Protein AF-0000000066693592 (afdb_homodimer)

Organism: Arabidopsis thaliana (NCBI:txid3702)

Structure (mmCIF, N/CA/C/O backbone):
data_AF-0000000066693592-model_v1
#
loop_
_entity.id
_entity.type
_entity.pdbx_description
1 polymer 'indole-3-acetaldehyde oxidase'
#
loop_
_atom_site.group_PDB
_atom_site.id
_atom_site.type_symbol
_atom_site.label_atom_id
_atom_site.label_alt_id
_atom_site.label_comp_id
_atom_site.label_asym_id
_atom_site.label_entity_id
_atom_site.label_seq_id
_atom_site.pdbx_PDB_ins_code
_atom_site.Cartn_x
_atom_site.Cartn_y
_atom_site.Cartn_z
_atom_site.occupancy
_atom_site.B_iso_or_equiv
_atom_site.auth_seq_id
_atom_site.auth_comp_id
_atom_site.auth_asym_id
_atom_site.auth_atom_id
_atom_site.pdbx_PDB_model_num
ATOM 1 N N . MET A 1 1 ? 8.555 -18.344 -22.406 1 82.5 1 MET A N 1
ATOM 2 C CA . MET A 1 1 ? 7.887 -18.797 -23.625 1 82.5 1 MET A CA 1
ATOM 3 C C . MET A 1 1 ? 7.973 -17.734 -24.703 1 82.5 1 MET A C 1
ATOM 5 O O . MET A 1 1 ? 8.367 -18.031 -25.844 1 82.5 1 MET A O 1
ATOM 9 N N . CYS A 1 2 ? 7.641 -16.484 -24.297 1 84.75 2 CYS A N 1
ATOM 10 C CA . CYS A 1 2 ? 7.695 -15.391 -25.266 1 84.75 2 CYS A CA 1
ATOM 11 C C . CYS A 1 2 ? 9.117 -15.195 -25.781 1 84.75 2 CYS A C 1
ATOM 13 O O . CYS A 1 2 ? 9.32 -15.031 -26.984 1 84.75 2 CYS A O 1
ATOM 15 N N . ILE A 1 3 ? 10.094 -15.344 -24.938 1 83.5 3 ILE A N 1
ATOM 16 C CA . ILE A 1 3 ? 11.477 -15.133 -25.328 1 83.5 3 ILE A CA 1
ATOM 17 C C . ILE A 1 3 ? 11.945 -16.297 -26.188 1 83.5 3 ILE A C 1
ATOM 19 O O . ILE A 1 3 ? 12.727 -16.125 -27.125 1 83.5 3 ILE A O 1
ATOM 23 N N . SER A 1 4 ? 11.461 -17.516 -25.844 1 84.12 4 SER A N 1
ATOM 24 C CA . SER A 1 4 ? 11.789 -18.688 -26.656 1 84.12 4 SER A CA 1
ATOM 25 C C . SER A 1 4 ? 11.25 -18.531 -28.078 1 84.12 4 SER A C 1
ATOM 27 O O . SER A 1 4 ? 11.945 -18.844 -29.047 1 84.12 4 SER A O 1
ATOM 29 N N . LEU A 1 5 ? 10.016 -18.109 -28.203 1 84.94 5 LEU A N 1
ATOM 30 C CA . LEU A 1 5 ? 9.422 -17.875 -29.516 1 84.94 5 LEU A CA 1
ATOM 31 C C . LEU A 1 5 ? 10.156 -16.766 -30.25 1 84.94 5 LEU A C 1
ATOM 33 O O . LEU A 1 5 ? 10.43 -16.891 -31.453 1 84.94 5 LEU A O 1
ATOM 37 N N . TYR A 1 6 ? 10.406 -15.695 -29.531 1 86.44 6 TYR A N 1
ATOM 38 C CA . TYR A 1 6 ? 11.125 -14.578 -30.125 1 86.44 6 TYR A CA 1
ATOM 39 C C . TYR A 1 6 ? 12.469 -15.039 -30.688 1 86.44 6 TYR A C 1
ATOM 41 O O . TYR A 1 6 ? 12.836 -14.664 -31.812 1 86.44 6 TYR A O 1
ATOM 49 N N . SER A 1 7 ? 13.211 -15.836 -29.906 1 84.19 7 SER A N 1
ATOM 50 C CA . SER A 1 7 ? 14.516 -16.344 -30.328 1 84.19 7 SER A CA 1
ATOM 51 C C . SER A 1 7 ? 14.391 -17.219 -31.562 1 84.19 7 SER A C 1
ATOM 53 O O . SER A 1 7 ? 15.234 -17.172 -32.469 1 84.19 7 SER A O 1
ATOM 55 N N . SER A 1 8 ? 13.414 -18.078 -31.578 1 85.38 8 SER A N 1
ATOM 56 C CA . SER A 1 8 ? 13.211 -18.969 -32.719 1 85.38 8 SER A CA 1
ATOM 57 C C . SER A 1 8 ? 12.883 -18.188 -34 1 85.38 8 SER A C 1
ATOM 59 O O . SER A 1 8 ? 13.359 -18.531 -35.062 1 85.38 8 SER A O 1
ATOM 61 N N . LEU A 1 9 ? 12.086 -17.156 -33.844 1 86.81 9 LEU A N 1
ATOM 62 C CA . LEU A 1 9 ? 11.734 -16.312 -34.969 1 86.81 9 LEU A CA 1
ATOM 63 C C . LEU A 1 9 ? 12.945 -15.523 -35.469 1 86.81 9 LEU A C 1
ATOM 65 O O . LEU A 1 9 ? 13.148 -15.383 -36.688 1 86.81 9 LEU A O 1
ATOM 69 N N . ALA A 1 10 ? 13.672 -15.016 -34.531 1 83.88 10 ALA A N 1
ATOM 70 C CA . ALA A 1 10 ? 14.883 -14.289 -34.875 1 83.88 10 ALA A CA 1
ATOM 71 C C . ALA A 1 10 ? 15.875 -15.188 -35.625 1 83.88 10 ALA A C 1
ATOM 73 O O . ALA A 1 10 ? 16.516 -14.758 -36.594 1 83.88 10 ALA A O 1
ATOM 74 N N . ASN A 1 11 ? 16.047 -16.422 -35.188 1 82.19 11 ASN A N 1
ATOM 75 C CA . ASN A 1 11 ? 16.953 -17.375 -35.812 1 82.19 11 ASN A CA 1
ATOM 76 C C . ASN A 1 11 ? 16.469 -17.766 -37.188 1 82.19 11 ASN A C 1
ATOM 78 O O . ASN A 1 11 ? 17.281 -18 -38.094 1 82.19 11 ASN A O 1
ATOM 82 N N . ALA A 1 12 ? 15.234 -17.938 -37.344 1 82.38 12 ALA A N 1
ATOM 83 C CA . ALA A 1 12 ? 14.672 -18.281 -38.656 1 82.38 12 ALA A CA 1
ATOM 84 C C . ALA A 1 12 ? 14.922 -17.172 -39.656 1 82.38 12 ALA A C 1
ATOM 86 O O . ALA A 1 12 ? 15.141 -17.438 -40.844 1 82.38 12 ALA A O 1
ATOM 87 N N . GLU A 1 13 ? 14.828 -16 -39.188 1 79 13 GLU A N 1
ATOM 88 C CA . GLU A 1 13 ? 15.055 -14.859 -40.031 1 79 13 GLU A CA 1
ATOM 89 C C . GLU A 1 13 ? 16.516 -14.766 -40.469 1 79 13 GLU A C 1
ATOM 91 O O . GLU A 1 13 ? 16.828 -14.312 -41.562 1 79 13 GLU A O 1
ATOM 96 N N . ASN A 1 14 ? 17.312 -15.016 -39.531 1 75.62 14 ASN A N 1
ATOM 97 C CA . ASN A 1 14 ? 18.734 -14.945 -39.844 1 75.62 14 ASN A CA 1
ATOM 98 C C . ASN A 1 14 ? 19.172 -16.062 -40.781 1 75.62 14 ASN A C 1
ATOM 100 O O . ASN A 1 14 ? 20.203 -15.961 -41.438 1 75.62 14 ASN A O 1
ATOM 104 N N . ASN A 1 15 ? 18.484 -17.156 -40.625 1 65.88 15 ASN A N 1
ATOM 105 C CA . ASN A 1 15 ? 18.812 -18.281 -41.5 1 65.88 15 ASN A CA 1
ATOM 106 C C . ASN A 1 15 ? 17.906 -18.312 -42.719 1 65.88 15 ASN A C 1
ATOM 108 O O . ASN A 1 15 ? 16.828 -18.891 -42.688 1 65.88 15 ASN A O 1
ATOM 112 N N . SER A 1 16 ? 18.078 -17.359 -43.688 1 57.38 16 SER A N 1
ATOM 113 C CA . SER A 1 16 ? 17.281 -17.047 -44.875 1 57.38 16 SER A CA 1
ATOM 114 C C . SER A 1 16 ? 16.766 -18.312 -45.531 1 57.38 16 SER A C 1
ATOM 116 O O . SER A 1 16 ? 15.852 -18.25 -46.375 1 57.38 16 SER A O 1
ATOM 118 N N . SER A 1 17 ? 17.406 -19.469 -45.406 1 55.12 17 SER A N 1
ATOM 119 C CA . SER A 1 17 ? 17.141 -20.625 -46.281 1 55.12 17 SER A CA 1
ATOM 120 C C . SER A 1 17 ? 16.062 -21.531 -45.656 1 55.12 17 SER A C 1
ATOM 122 O O . SER A 1 17 ? 15.594 -22.453 -46.312 1 55.12 17 SER A O 1
ATOM 124 N N . LYS A 1 18 ? 15.695 -21.266 -44.5 1 63.25 18 LYS A N 1
ATOM 125 C CA . LYS A 1 18 ? 14.734 -22.203 -43.938 1 63.25 18 LYS A CA 1
ATOM 126 C C . LYS A 1 18 ? 13.5 -21.484 -43.406 1 63.25 18 LYS A C 1
ATOM 128 O O . LYS A 1 18 ? 13.609 -20.516 -42.656 1 63.25 18 LYS A O 1
ATOM 133 N N . ASP A 1 19 ? 12.398 -21.797 -43.938 1 78.81 19 ASP A N 1
ATOM 134 C CA . ASP A 1 19 ? 11.102 -21.297 -43.469 1 78.81 19 ASP A CA 1
ATOM 135 C C . ASP A 1 19 ? 10.789 -21.797 -42.062 1 78.81 19 ASP A C 1
ATOM 137 O O . ASP A 1 19 ? 11.188 -22.906 -41.688 1 78.81 19 ASP A O 1
ATOM 141 N N . PHE A 1 20 ? 10.336 -20.906 -41.188 1 87.31 20 PHE A N 1
ATOM 142 C CA . PHE A 1 20 ? 9.844 -21.281 -39.844 1 87.31 20 PHE A CA 1
ATOM 143 C C . PHE A 1 20 ? 8.578 -22.125 -39.969 1 87.31 20 PHE A C 1
ATOM 145 O O . PHE A 1 20 ? 7.523 -21.625 -40.344 1 87.31 20 PHE A O 1
ATOM 152 N N . THR A 1 21 ? 8.664 -23.453 -39.688 1 88.31 21 THR A N 1
ATOM 153 C CA . THR A 1 21 ? 7.566 -24.406 -39.875 1 88.31 21 THR A CA 1
ATOM 154 C C . THR A 1 21 ? 6.793 -24.609 -38.562 1 88.31 21 THR A C 1
ATOM 156 O O . THR A 1 21 ? 7.234 -24.172 -37.5 1 88.31 21 THR A O 1
ATOM 159 N N . VAL A 1 22 ? 5.641 -25.234 -38.656 1 88.5 22 VAL A N 1
ATOM 160 C CA . VAL A 1 22 ? 4.801 -25.578 -37.5 1 88.5 22 VAL A CA 1
ATOM 161 C C . VAL A 1 22 ? 5.582 -26.469 -36.562 1 88.5 22 VAL A C 1
ATOM 163 O O . VAL A 1 22 ? 5.477 -26.312 -35.344 1 88.5 22 VAL A O 1
ATOM 166 N N . SER A 1 23 ? 6.309 -27.344 -37.031 1 83.06 23 SER A N 1
ATOM 167 C CA . SER A 1 23 ? 7.117 -28.234 -36.219 1 83.06 23 SER A CA 1
ATOM 168 C C . SER A 1 23 ? 8.148 -27.438 -35.406 1 83.06 23 SER A C 1
ATOM 170 O O . SER A 1 23 ? 8.375 -27.734 -34.219 1 83.06 23 SER A O 1
ATOM 172 N N . GLU A 1 24 ? 8.688 -26.531 -36.062 1 83.44 24 GLU A N 1
ATOM 173 C CA . GLU A 1 24 ? 9.664 -25.688 -35.375 1 83.44 24 GLU A CA 1
ATOM 174 C C . GLU A 1 24 ? 9 -24.844 -34.312 1 83.44 24 GLU A C 1
ATOM 176 O O . GLU A 1 24 ? 9.594 -24.594 -33.25 1 83.44 24 GLU A O 1
ATOM 181 N N . ALA A 1 25 ? 7.875 -24.359 -34.625 1 86.69 25 ALA A N 1
ATOM 182 C CA . ALA A 1 25 ? 7.121 -23.578 -33.656 1 86.69 25 ALA A CA 1
ATOM 183 C C . ALA A 1 25 ? 6.828 -24.391 -32.406 1 86.69 25 ALA A C 1
ATOM 185 O O . ALA A 1 25 ? 6.969 -23.875 -31.281 1 86.69 25 ALA A O 1
ATOM 186 N N . GLU A 1 26 ? 6.426 -25.562 -32.531 1 82.88 26 GLU A N 1
ATOM 187 C CA . GLU A 1 26 ? 6.125 -26.438 -31.406 1 82.88 26 GLU A CA 1
ATOM 188 C C . GLU A 1 26 ? 7.387 -26.75 -30.609 1 82.88 26 GLU A C 1
ATOM 190 O O . GLU A 1 26 ? 7.355 -26.781 -29.375 1 82.88 26 GLU A O 1
ATOM 195 N N . LYS A 1 27 ? 8.43 -26.969 -31.297 1 78.81 27 LYS A N 1
ATOM 196 C CA . LYS A 1 27 ? 9.695 -27.281 -30.656 1 78.81 27 LYS A CA 1
ATOM 197 C C . LYS A 1 27 ? 10.211 -26.109 -29.828 1 78.81 27 LYS A C 1
ATOM 199 O O . LYS A 1 27 ? 10.867 -26.297 -28.812 1 78.81 27 LYS A O 1
ATOM 204 N N . SER A 1 28 ? 9.875 -25 -30.344 1 81.56 28 SER A N 1
ATOM 205 C CA . SER A 1 28 ? 10.359 -23.797 -29.672 1 81.56 28 SER A CA 1
ATOM 206 C C . SER A 1 28 ? 9.82 -23.703 -28.25 1 81.56 28 SER A C 1
ATOM 208 O O . SER A 1 28 ? 10.453 -23.094 -27.391 1 81.56 28 SER A O 1
ATOM 210 N N . VAL A 1 29 ? 8.695 -24.328 -27.922 1 80.62 29 VAL A N 1
ATOM 211 C CA . VAL A 1 29 ? 8.102 -24.188 -26.594 1 80.62 29 VAL A CA 1
ATOM 212 C C . VAL A 1 29 ? 8.055 -25.547 -25.891 1 80.62 29 VAL A C 1
ATOM 214 O O . VAL A 1 29 ? 7.367 -25.719 -24.891 1 80.62 29 VAL A O 1
ATOM 217 N N . SER A 1 30 ? 8.695 -26.438 -26.422 1 74.31 30 SER A N 1
ATOM 218 C CA . SER A 1 30 ? 8.641 -27.797 -25.891 1 74.31 30 SER A CA 1
ATOM 219 C C . SER A 1 30 ? 9.195 -27.859 -24.469 1 74.31 30 SER A C 1
ATOM 221 O O . SER A 1 30 ? 8.82 -28.734 -23.688 1 74.31 30 SER A O 1
ATOM 223 N N . GLY A 1 31 ? 10.055 -27.031 -24.109 1 68.06 31 GLY A N 1
ATOM 224 C CA . GLY A 1 31 ? 10.633 -27.062 -22.781 1 68.06 31 GLY A CA 1
ATOM 225 C C . GLY A 1 31 ? 9.852 -26.234 -21.781 1 68.06 31 GLY A C 1
ATOM 226 O O . GLY A 1 31 ? 10.156 -26.25 -20.578 1 68.06 31 GLY A O 1
ATOM 227 N N . ASN A 1 32 ? 8.75 -25.734 -22.297 1 69 32 ASN A N 1
ATOM 228 C CA . ASN A 1 32 ? 7.977 -24.859 -21.406 1 69 32 ASN A CA 1
ATOM 229 C C . ASN A 1 32 ? 6.836 -25.625 -20.734 1 69 32 ASN A C 1
ATOM 231 O O . ASN A 1 32 ? 6.312 -26.594 -21.297 1 69 32 ASN A O 1
ATOM 235 N N . LEU A 1 33 ? 6.621 -25.281 -19.5 1 63.72 33 LEU A N 1
ATOM 236 C CA . LEU A 1 33 ? 5.637 -25.969 -18.672 1 63.72 33 LEU A CA 1
ATOM 237 C C . LEU A 1 33 ? 4.359 -25.156 -18.547 1 63.72 33 LEU A C 1
ATOM 239 O O . LEU A 1 33 ? 4.414 -23.922 -18.438 1 63.72 33 LEU A O 1
ATOM 243 N N . CYS A 1 34 ? 3.211 -25.719 -18.891 1 65.75 34 CYS A N 1
ATOM 244 C CA . CYS A 1 34 ? 1.953 -25.031 -18.609 1 65.75 34 CYS A CA 1
ATOM 245 C C . CYS A 1 34 ? 0.958 -25.969 -17.938 1 65.75 34 CYS A C 1
ATOM 247 O O . CYS A 1 34 ? 0.79 -27.109 -18.375 1 65.75 34 CYS A O 1
ATOM 249 N N . ARG A 1 35 ? 0.49 -25.578 -16.828 1 66.25 35 ARG A N 1
ATOM 250 C CA . ARG A 1 35 ? -0.396 -26.469 -16.078 1 66.25 35 ARG A CA 1
ATOM 251 C C . ARG A 1 35 ? -1.768 -25.828 -15.875 1 66.25 35 ARG A C 1
ATOM 253 O O . ARG A 1 35 ? -2.705 -26.484 -15.43 1 66.25 35 ARG A O 1
ATOM 260 N N . CYS A 1 36 ? -2.113 -24.594 -16.188 1 63 36 CYS A N 1
ATOM 261 C CA . CYS A 1 36 ? -3.363 -23.984 -15.75 1 63 36 CYS A CA 1
ATOM 262 C C . CYS A 1 36 ? -4.398 -24 -16.875 1 63 36 CYS A C 1
ATOM 264 O O . CYS A 1 36 ? -5.398 -24.719 -16.781 1 63 36 CYS A O 1
ATOM 266 N N . THR A 1 37 ? -4.23 -23.109 -17.844 1 59.53 37 THR A N 1
ATOM 267 C CA . THR A 1 37 ? -5.281 -22.875 -18.828 1 59.53 37 THR A CA 1
ATOM 268 C C . THR A 1 37 ? -4.887 -23.438 -20.188 1 59.53 37 THR A C 1
ATOM 270 O O . THR A 1 37 ? -5.434 -23.031 -21.203 1 59.53 37 THR A O 1
ATOM 273 N N . GLY A 1 38 ? -4.105 -24.438 -20.188 1 64.12 38 GLY A N 1
ATOM 274 C CA . GLY A 1 38 ? -3.832 -25.25 -21.359 1 64.12 38 GLY A CA 1
ATOM 275 C C . GLY A 1 38 ? -2.73 -24.688 -22.234 1 64.12 38 GLY A C 1
ATOM 276 O O . GLY A 1 38 ? -2.537 -23.469 -22.281 1 64.12 38 GLY A O 1
ATOM 277 N N . TYR A 1 39 ? -2.053 -25.375 -22.844 1 66.75 39 TYR A N 1
ATOM 278 C CA . TYR A 1 39 ? -0.919 -25.109 -23.719 1 66.75 39 TYR A CA 1
ATOM 279 C C . TYR A 1 39 ? -1.39 -24.672 -25.094 1 66.75 39 TYR A C 1
ATOM 281 O O . TYR A 1 39 ? -0.657 -24 -25.828 1 66.75 39 TYR A O 1
ATOM 289 N N . ARG A 1 40 ? -2.574 -24.906 -25.312 1 77.31 40 ARG A N 1
ATOM 290 C CA . ARG A 1 40 ? -2.98 -24.844 -26.703 1 77.31 40 ARG A CA 1
ATOM 291 C C . ARG A 1 40 ? -2.93 -23.422 -27.234 1 77.31 40 ARG A C 1
ATOM 293 O O . ARG A 1 40 ? -2.354 -23.156 -28.297 1 77.31 40 ARG A O 1
ATOM 300 N N . PRO A 1 41 ? -3.537 -22.531 -26.453 1 78.88 41 PRO A N 1
ATOM 301 C CA . PRO A 1 41 ? -3.469 -21.172 -26.984 1 78.88 41 PRO A CA 1
ATOM 302 C C . PRO A 1 41 ? -2.035 -20.672 -27.172 1 78.88 41 PRO A C 1
ATOM 304 O O . PRO A 1 41 ? -1.754 -19.922 -28.094 1 78.88 41 PRO A O 1
ATOM 307 N N . ILE A 1 42 ? -1.194 -21.125 -26.375 1 82.75 42 ILE A N 1
ATOM 308 C CA . ILE A 1 42 ? 0.204 -20.719 -26.469 1 82.75 42 ILE A CA 1
ATOM 309 C C . ILE A 1 42 ? 0.842 -21.344 -27.703 1 82.75 42 ILE A C 1
ATOM 311 O O . ILE A 1 42 ? 1.521 -20.656 -28.469 1 82.75 42 ILE A O 1
ATOM 315 N N . VAL A 1 43 ? 0.62 -22.594 -27.891 1 83.75 43 VAL A N 1
ATOM 316 C CA . VAL A 1 43 ? 1.186 -23.312 -29.031 1 83.75 43 VAL A CA 1
ATOM 317 C C . VAL A 1 43 ? 0.609 -22.75 -30.328 1 83.75 43 VAL A C 1
ATOM 319 O O . VAL A 1 43 ? 1.33 -22.609 -31.312 1 83.75 43 VAL A O 1
ATOM 322 N N . ASP A 1 44 ? -0.701 -22.516 -30.297 1 84.38 44 ASP A N 1
ATOM 323 C CA . ASP A 1 44 ? -1.354 -21.969 -31.469 1 84.38 44 ASP A CA 1
ATOM 324 C C . ASP A 1 44 ? -0.786 -20.594 -31.812 1 84.38 44 ASP A C 1
ATOM 326 O O . ASP A 1 44 ? -0.646 -20.25 -33 1 84.38 44 ASP A O 1
ATOM 330 N N . ALA A 1 45 ? -0.578 -19.828 -30.812 1 85.94 45 ALA A N 1
ATOM 331 C CA . ALA A 1 45 ? 0.046 -18.531 -31.047 1 85.94 45 ALA A CA 1
ATOM 332 C C . ALA A 1 45 ? 1.42 -18.688 -31.688 1 85.94 45 ALA A C 1
ATOM 334 O O . ALA A 1 45 ? 1.785 -17.922 -32.594 1 85.94 45 ALA A O 1
ATOM 335 N N . CYS A 1 46 ? 2.195 -19.641 -31.266 1 87 46 CYS A N 1
ATOM 336 C CA . CYS A 1 46 ? 3.502 -19.906 -31.859 1 87 46 CYS A CA 1
ATOM 337 C C . CYS A 1 46 ? 3.365 -20.359 -33.312 1 87 46 CYS A C 1
ATOM 339 O O . CYS A 1 46 ? 4.105 -19.906 -34.188 1 87 46 CYS A O 1
ATOM 341 N N . LYS A 1 47 ? 2.434 -21.203 -33.562 1 86.75 47 LYS A N 1
ATOM 342 C CA . LYS A 1 47 ? 2.199 -21.75 -34.906 1 86.75 47 LYS A CA 1
ATOM 343 C C . LYS A 1 47 ? 1.771 -20.641 -35.875 1 86.75 47 LYS A C 1
ATOM 345 O O . LYS A 1 47 ? 2.045 -20.734 -37.062 1 86.75 47 LYS A O 1
ATOM 350 N N . SER A 1 48 ? 1.127 -19.672 -35.344 1 87.94 48 SER A N 1
ATOM 351 C CA . SER A 1 48 ? 0.603 -18.594 -36.188 1 87.94 48 SER A CA 1
ATOM 352 C C . SER A 1 48 ? 1.726 -17.875 -36.938 1 87.94 48 SER A C 1
ATOM 354 O O . SER A 1 48 ? 1.489 -17.219 -37.938 1 87.94 48 SER A O 1
ATOM 356 N N . PHE A 1 49 ? 2.91 -18.016 -36.469 1 87.94 49 PHE A N 1
ATOM 357 C CA . PHE A 1 49 ? 4.051 -17.375 -37.125 1 87.94 49 PHE A CA 1
ATOM 358 C C . PHE A 1 49 ? 4.648 -18.297 -38.188 1 87.94 49 PHE A C 1
ATOM 360 O O . PHE A 1 49 ? 5.5 -17.875 -38.969 1 87.94 49 PHE A O 1
ATOM 367 N N . ALA A 1 50 ? 4.223 -19.578 -38.219 1 88.5 50 ALA A N 1
ATOM 368 C CA . ALA A 1 50 ? 4.816 -20.578 -39.094 1 88.5 50 ALA A CA 1
ATOM 369 C C . ALA A 1 50 ? 4.332 -20.406 -40.531 1 88.5 50 ALA A C 1
ATOM 371 O O . ALA A 1 50 ? 3.166 -20.094 -40.75 1 88.5 50 ALA A O 1
ATOM 372 N N . SER A 1 51 ? 5.164 -20.688 -41.5 1 86.06 51 SER A N 1
ATOM 373 C CA . SER A 1 51 ? 4.863 -20.516 -42.906 1 86.06 51 SER A CA 1
ATOM 374 C C . SER A 1 51 ? 3.896 -21.594 -43.406 1 86.06 51 SER A C 1
ATOM 376 O O . SER A 1 51 ? 3.137 -21.359 -44.344 1 86.06 51 SER A O 1
ATOM 378 N N . ASP A 1 52 ? 3.943 -22.75 -42.781 1 87.62 52 ASP A N 1
ATOM 379 C CA . ASP A 1 52 ? 3.145 -23.875 -43.25 1 87.62 52 ASP A CA 1
ATOM 380 C C . ASP A 1 52 ? 1.919 -24.078 -42.375 1 87.62 52 ASP A C 1
ATOM 382 O O . ASP A 1 52 ? 1.335 -25.172 -42.344 1 87.62 52 ASP A O 1
ATOM 386 N N . VAL A 1 53 ? 1.548 -23.062 -41.625 1 86.75 53 VAL A N 1
ATOM 387 C CA . VAL A 1 53 ? 0.43 -23.219 -40.719 1 86.75 53 VAL A CA 1
ATOM 388 C C . VAL A 1 53 ? -0.881 -23.281 -41.5 1 86.75 53 VAL A C 1
ATOM 390 O O . VAL A 1 53 ? -1.058 -22.562 -42.469 1 86.75 53 VAL A O 1
ATOM 393 N N . ASP A 1 54 ? -1.652 -24.266 -41.156 1 82.31 54 ASP A N 1
ATOM 394 C CA . ASP A 1 54 ? -3.055 -24.219 -41.562 1 82.31 54 ASP A CA 1
ATOM 395 C C . ASP A 1 54 ? -3.875 -23.359 -40.594 1 82.31 54 ASP A C 1
ATOM 397 O O . ASP A 1 54 ? -4.098 -23.75 -39.438 1 82.31 54 ASP A O 1
ATOM 401 N N . ILE A 1 55 ? -4.273 -22.281 -41.031 1 79.06 55 ILE A N 1
ATOM 402 C CA . ILE A 1 55 ? -4.945 -21.297 -40.188 1 79.06 55 ILE A CA 1
ATOM 403 C C . ILE A 1 55 ? -6.203 -21.906 -39.594 1 79.06 55 ILE A C 1
ATOM 405 O O . ILE A 1 55 ? -6.629 -21.516 -38.5 1 79.06 55 ILE A O 1
ATOM 409 N N . GLU A 1 56 ? -6.773 -22.906 -40.219 1 75.75 56 GLU A N 1
ATOM 410 C CA . GLU A 1 56 ? -7.98 -23.562 -39.719 1 75.75 56 GLU A CA 1
ATOM 411 C C . GLU A 1 56 ? -7.676 -24.422 -38.5 1 75.75 56 GLU A C 1
ATOM 413 O O . GLU A 1 56 ? -8.578 -24.766 -37.719 1 75.75 56 GLU A O 1
ATOM 418 N N . ASP A 1 57 ? -6.414 -24.703 -38.344 1 76.12 57 ASP A N 1
ATOM 419 C CA . ASP A 1 57 ? -6.008 -25.547 -37.219 1 76.12 57 ASP A CA 1
ATOM 420 C C . ASP A 1 57 ? -5.836 -24.734 -35.969 1 76.12 57 ASP A C 1
ATOM 422 O O . ASP A 1 57 ? -5.77 -25.281 -34.844 1 76.12 57 ASP A O 1
ATOM 426 N N . LEU A 1 58 ? -5.84 -23.484 -36.188 1 80.81 58 LEU A N 1
ATOM 427 C CA . LEU A 1 58 ? -5.695 -22.625 -35 1 80.81 58 LEU A CA 1
ATOM 428 C C . LEU A 1 58 ? -7 -22.562 -34.219 1 80.81 58 LEU A C 1
ATOM 430 O O . LEU A 1 58 ? -8.078 -22.469 -34.812 1 80.81 58 LEU A O 1
ATOM 434 N N . GLY A 1 59 ? -6.922 -22.781 -32.969 1 75.19 59 GLY A N 1
ATOM 435 C CA . GLY A 1 59 ? -8.086 -22.828 -32.094 1 75.19 59 GLY A CA 1
ATOM 436 C C . GLY A 1 59 ? -8.75 -21.484 -31.906 1 75.19 59 GLY A C 1
ATOM 437 O O . GLY A 1 59 ? -8.602 -20.594 -32.75 1 75.19 59 GLY A O 1
ATOM 438 N N . LEU A 1 60 ? -9.539 -21.406 -30.859 1 74.94 60 LEU A N 1
ATOM 439 C CA . LEU A 1 60 ? -10.266 -20.188 -30.516 1 74.94 60 LEU A CA 1
ATOM 440 C C . LEU A 1 60 ? -9.297 -19.031 -30.234 1 74.94 60 LEU A C 1
ATOM 442 O O . LEU A 1 60 ? -8.297 -19.219 -29.547 1 74.94 60 LEU A O 1
ATOM 446 N N . ASN A 1 61 ? -9.492 -17.938 -30.875 1 68.75 61 ASN A N 1
ATOM 447 C CA . ASN A 1 61 ? -8.664 -16.734 -30.703 1 68.75 61 ASN A CA 1
ATOM 448 C C . ASN A 1 61 ? -9.492 -15.461 -30.844 1 68.75 61 ASN A C 1
ATOM 450 O O . ASN A 1 61 ? -10.695 -15.523 -31.094 1 68.75 61 ASN A O 1
ATOM 454 N N . SER A 1 62 ? -8.953 -14.406 -30.438 1 65.31 62 SER A N 1
ATOM 455 C CA . SER A 1 62 ? -9.672 -13.133 -30.406 1 65.31 62 SER A CA 1
ATOM 456 C C . SER A 1 62 ? -9.68 -12.461 -31.781 1 65.31 62 SER A C 1
ATOM 458 O O . SER A 1 62 ? -10.312 -11.422 -31.969 1 65.31 62 SER A O 1
ATOM 460 N N . PHE A 1 63 ? -9.047 -13.07 -32.719 1 70.81 63 PHE A N 1
ATOM 461 C CA . PHE A 1 63 ? -8.828 -12.367 -34 1 70.81 63 PHE A CA 1
ATOM 462 C C . PHE A 1 63 ? -9.914 -12.727 -35 1 70.81 63 PHE A C 1
ATOM 464 O O . PHE A 1 63 ? -10.219 -11.945 -35.906 1 70.81 63 PHE A O 1
ATOM 471 N N . TRP A 1 64 ? -10.398 -13.953 -34.938 1 72 64 TRP A N 1
ATOM 472 C CA . TRP A 1 64 ? -11.438 -14.344 -35.875 1 72 64 TRP A CA 1
ATOM 473 C C . TRP A 1 64 ? -12.398 -15.344 -35.25 1 72 64 TRP A C 1
ATOM 475 O O . TRP A 1 64 ? -12.102 -15.914 -34.188 1 72 64 TRP A O 1
ATOM 485 N N . LYS A 1 65 ? -13.547 -15.391 -35.75 1 71.56 65 LYS A N 1
ATOM 486 C CA . LYS A 1 65 ? -14.562 -16.359 -35.344 1 71.56 65 LYS A CA 1
ATOM 487 C C . LYS A 1 65 ? -14.594 -17.547 -36.312 1 71.56 65 LYS A C 1
ATOM 489 O O . LYS A 1 65 ? -14.211 -17.438 -37.469 1 71.56 65 LYS A O 1
ATOM 494 N N . LYS A 1 66 ? -14.898 -18.734 -35.781 1 64.12 66 LYS A N 1
ATOM 495 C CA . LYS A 1 66 ? -14.984 -19.922 -36.594 1 64.12 66 LYS A CA 1
ATOM 496 C C . LYS A 1 66 ? -15.992 -19.734 -37.719 1 64.12 66 LYS A C 1
ATOM 498 O O . LYS A 1 66 ? -17.078 -19.203 -37.5 1 64.12 66 LYS A O 1
ATOM 503 N N . GLY A 1 67 ? -15.719 -19.953 -38.938 1 64.19 67 GLY A N 1
ATOM 504 C CA . GLY A 1 67 ? -16.578 -19.828 -40.094 1 64.19 67 GLY A CA 1
ATOM 505 C C . GLY A 1 67 ? -16.188 -18.688 -41.031 1 64.19 67 GLY A C 1
ATOM 506 O O . GLY A 1 67 ? -16.656 -18.594 -42.156 1 64.19 67 GLY A O 1
ATOM 507 N N . GLU A 1 68 ? -15.344 -17.891 -40.312 1 77.81 68 GLU A N 1
ATOM 508 C CA . GLU A 1 68 ? -14.867 -16.812 -41.188 1 77.81 68 GLU A CA 1
ATOM 509 C C . GLU A 1 68 ? -13.961 -17.359 -42.281 1 77.81 68 GLU A C 1
ATOM 511 O O . GLU A 1 68 ? -13.352 -18.422 -42.125 1 77.81 68 GLU A O 1
ATOM 516 N N . SER A 1 69 ? -13.984 -16.719 -43.406 1 79.06 69 SER A N 1
ATOM 517 C CA . SER A 1 69 ? -13.156 -17.156 -44.531 1 79.06 69 SER A CA 1
ATOM 518 C C . SER A 1 69 ? -11.672 -17.062 -44.188 1 79.06 69 SER A C 1
ATOM 520 O O . SER A 1 69 ? -11.281 -16.266 -43.344 1 79.06 69 SER A O 1
ATOM 522 N N . LYS A 1 70 ? -10.883 -17.875 -44.75 1 80.69 70 LYS A N 1
ATOM 523 C CA . LYS A 1 70 ? -9.438 -17.891 -44.531 1 80.69 70 LYS A CA 1
ATOM 524 C C . LYS A 1 70 ? -8.836 -16.5 -44.781 1 80.69 70 LYS A C 1
ATOM 526 O O . LYS A 1 70 ? -7.906 -16.094 -44.094 1 80.69 70 LYS A O 1
ATOM 531 N N . GLU A 1 71 ? -9.383 -15.875 -45.75 1 79.31 71 GLU A N 1
ATOM 532 C CA . GLU A 1 71 ? -8.875 -14.547 -46.094 1 79.31 71 GLU A CA 1
ATOM 533 C C . GLU A 1 71 ? -9.125 -13.555 -44.969 1 79.31 71 GLU A C 1
ATOM 535 O O . GLU A 1 71 ? -8.25 -12.758 -44.625 1 79.31 71 GLU A O 1
ATOM 540 N N . VAL A 1 72 ? -10.25 -13.664 -44.406 1 81.81 72 VAL A N 1
ATOM 541 C CA . VAL A 1 72 ? -10.617 -12.773 -43.312 1 81.81 72 VAL A CA 1
ATOM 542 C C . VAL A 1 72 ? -9.773 -13.102 -42.094 1 81.81 72 VAL A C 1
ATOM 544 O O . VAL A 1 72 ? -9.336 -12.195 -41.375 1 81.81 72 VAL A O 1
ATOM 547 N N . MET A 1 73 ? -9.57 -14.312 -41.938 1 80.69 73 MET A N 1
ATOM 548 C CA . MET A 1 73 ? -8.781 -14.75 -40.781 1 80.69 73 MET A CA 1
ATOM 549 C C . MET A 1 73 ? -7.359 -14.203 -40.875 1 80.69 73 MET A C 1
ATOM 551 O O . MET A 1 73 ? -6.824 -13.695 -39.875 1 80.69 73 MET A O 1
ATOM 555 N N . PHE A 1 74 ? -6.824 -14.273 -42 1 78.31 74 PHE A N 1
ATOM 556 C CA . PHE A 1 74 ? -5.457 -13.805 -42.188 1 78.31 74 PHE A CA 1
ATOM 557 C C . PHE A 1 74 ? -5.375 -12.289 -42 1 78.31 74 PHE A C 1
ATOM 559 O O . PHE A 1 74 ? -4.402 -11.781 -41.438 1 78.31 74 PHE A O 1
ATOM 566 N N . LYS A 1 75 ? -6.367 -11.68 -42.469 1 79.38 75 LYS A N 1
ATOM 567 C CA . LYS A 1 75 ? -6.383 -10.219 -42.375 1 79.38 75 LYS A CA 1
ATOM 568 C C . LYS A 1 75 ? -6.508 -9.742 -40.938 1 79.38 75 LYS A C 1
ATOM 570 O O . LYS A 1 75 ? -5.992 -8.68 -40.594 1 79.38 75 LYS A O 1
ATOM 575 N N . ASN A 1 76 ? -7.07 -10.609 -40.156 1 81.19 76 ASN A N 1
ATOM 576 C CA . ASN A 1 76 ? -7.336 -10.195 -38.781 1 81.19 76 ASN A CA 1
ATOM 577 C C . ASN A 1 76 ? -6.141 -10.469 -37.875 1 81.19 76 ASN A C 1
ATOM 579 O O . ASN A 1 76 ? -6.078 -9.969 -36.75 1 81.19 76 ASN A O 1
ATOM 583 N N . LEU A 1 77 ? -5.219 -11.273 -38.375 1 82.69 77 LEU A N 1
ATOM 584 C CA . LEU A 1 77 ? -4 -11.461 -37.594 1 82.69 77 LEU A CA 1
ATOM 585 C C . LEU A 1 77 ? -3.127 -10.211 -37.625 1 82.69 77 LEU A C 1
ATOM 587 O O . LEU A 1 77 ? -3.021 -9.555 -38.688 1 82.69 77 LEU A O 1
ATOM 591 N N . PRO A 1 78 ? -2.615 -9.867 -36.469 1 81.38 78 PRO A N 1
ATOM 592 C CA . PRO A 1 78 ? -1.69 -8.734 -36.5 1 81.38 78 PRO A CA 1
ATOM 593 C C . PRO A 1 78 ? -0.539 -8.945 -37.469 1 81.38 78 PRO A C 1
ATOM 595 O O . PRO A 1 78 ? 0 -10.047 -37.562 1 81.38 78 PRO A O 1
ATOM 598 N N . PRO A 1 79 ? -0.292 -7.934 -38.281 1 82.25 79 PRO A N 1
ATOM 599 C CA . PRO A 1 79 ? 0.82 -8.062 -39.219 1 82.25 79 PRO A CA 1
ATOM 600 C C . PRO A 1 79 ? 2.16 -8.305 -38.531 1 82.25 79 PRO A C 1
ATOM 602 O O . PRO A 1 79 ? 2.41 -7.75 -37.438 1 82.25 79 PRO A O 1
ATOM 605 N N . TYR A 1 80 ? 2.809 -9.289 -39.031 1 82.75 80 TYR A N 1
ATOM 606 C CA . TYR A 1 80 ? 4.137 -9.602 -38.5 1 82.75 80 TYR A CA 1
ATOM 607 C C . TYR A 1 80 ? 5.195 -9.445 -39.594 1 82.75 80 TYR A C 1
ATOM 609 O O . TYR A 1 80 ? 5.094 -10.055 -40.656 1 82.75 80 TYR A O 1
ATOM 617 N N . ASN A 1 81 ? 6.031 -8.422 -39.406 1 82.25 81 ASN A N 1
ATOM 618 C CA . ASN A 1 81 ? 7.234 -8.227 -40.219 1 82.25 81 ASN A CA 1
ATOM 619 C C . ASN A 1 81 ? 8.5 -8.32 -39.344 1 82.25 81 ASN A C 1
ATOM 621 O O . ASN A 1 81 ? 8.727 -7.488 -38.469 1 82.25 81 ASN A O 1
ATOM 625 N N . PRO A 1 82 ? 9.211 -9.406 -39.594 1 80.25 82 PRO A N 1
ATOM 626 C CA . PRO A 1 82 ? 10.398 -9.609 -38.781 1 80.25 82 PRO A CA 1
ATOM 627 C C . PRO A 1 82 ? 11.289 -8.375 -38.688 1 80.25 82 PRO A C 1
ATOM 629 O O . PRO A 1 82 ? 11.875 -8.094 -37.656 1 80.25 82 PRO A O 1
ATOM 632 N N . LYS A 1 83 ? 11.414 -7.648 -39.719 1 76.56 83 LYS A N 1
ATOM 633 C CA . LYS A 1 83 ? 12.297 -6.484 -39.781 1 76.56 83 LYS A CA 1
ATOM 634 C C . LYS A 1 83 ? 11.797 -5.387 -38.844 1 76.56 83 LYS A C 1
ATOM 636 O O . LYS A 1 83 ? 12.594 -4.699 -38.188 1 76.56 83 LYS A O 1
ATOM 641 N N . ASP A 1 84 ? 10.508 -5.277 -38.75 1 76.81 84 ASP A N 1
ATOM 642 C CA . ASP A 1 84 ? 9.906 -4.199 -37.969 1 76.81 84 ASP A CA 1
ATOM 643 C C . ASP A 1 84 ? 9.672 -4.641 -36.5 1 76.81 84 ASP A C 1
ATOM 645 O O . ASP A 1 84 ? 9.656 -3.811 -35.594 1 76.81 84 ASP A O 1
ATOM 649 N N . HIS A 1 85 ? 9.453 -5.855 -36.281 1 78.19 85 HIS A N 1
ATOM 650 C CA . HIS A 1 85 ? 8.914 -6.289 -35 1 78.19 85 HIS A CA 1
ATOM 651 C C . HIS A 1 85 ? 9.969 -7.02 -34.188 1 78.19 85 HIS A C 1
ATOM 653 O O . HIS A 1 85 ? 9.828 -7.141 -32.969 1 78.19 85 HIS A O 1
ATOM 659 N N . LEU A 1 86 ? 10.859 -7.59 -34.719 1 72.56 86 LEU A N 1
ATOM 660 C CA . LEU A 1 86 ? 11.922 -8.227 -33.969 1 72.56 86 LEU A CA 1
ATOM 661 C C . LEU A 1 86 ? 12.977 -7.211 -33.531 1 72.56 86 LEU A C 1
ATOM 663 O O . LEU A 1 86 ? 13.773 -6.758 -34.375 1 72.56 86 LEU A O 1
ATOM 667 N N . VAL A 1 87 ? 12.57 -6.285 -32.531 1 62.59 87 VAL A N 1
ATOM 668 C CA . VAL A 1 87 ? 13.438 -5.23 -32 1 62.59 87 VAL A CA 1
ATOM 669 C C . VAL A 1 87 ? 14.672 -5.848 -31.359 1 62.59 87 VAL A C 1
ATOM 671 O O . VAL A 1 87 ? 14.57 -6.828 -30.625 1 62.59 87 VAL A O 1
ATOM 674 N N . THR A 1 88 ? 15.68 -5.527 -31.859 1 59.28 88 THR A N 1
ATOM 675 C CA . THR A 1 88 ? 17 -6.059 -31.516 1 59.28 88 THR A CA 1
ATOM 676 C C . THR A 1 88 ? 17.344 -5.715 -30.062 1 59.28 88 THR A C 1
ATOM 678 O O . THR A 1 88 ? 16.828 -4.742 -29.516 1 59.28 88 THR A O 1
ATOM 681 N N . PHE A 1 89 ? 17.781 -6.75 -29.234 1 64.06 89 PHE A N 1
ATOM 682 C CA . PHE A 1 89 ? 18.562 -6.523 -28.031 1 64.06 89 PHE A CA 1
ATOM 683 C C . PHE A 1 89 ? 19.281 -5.176 -28.078 1 64.06 89 PHE A C 1
ATOM 685 O O . PHE A 1 89 ? 19.906 -4.84 -29.094 1 64.06 89 PHE A O 1
ATOM 692 N N . PRO A 1 90 ? 18.906 -4.254 -27.203 1 64.31 90 PRO A N 1
ATOM 693 C CA . PRO A 1 90 ? 19.562 -2.949 -27.297 1 64.31 90 PRO A CA 1
ATOM 694 C C . PRO A 1 90 ? 21.031 -3.062 -27.703 1 64.31 90 PRO A C 1
ATOM 696 O O . PRO A 1 90 ? 21.75 -3.92 -27.188 1 64.31 90 PRO A O 1
ATOM 699 N N . GLU A 1 91 ? 21.312 -2.377 -28.641 1 65.94 91 GLU A N 1
ATOM 700 C CA . GLU A 1 91 ? 22.656 -2.41 -29.234 1 65.94 91 GLU A CA 1
ATOM 701 C C . GLU A 1 91 ? 23.734 -2.277 -28.156 1 65.94 91 GLU A C 1
ATOM 703 O O . GLU A 1 91 ? 24.781 -2.918 -28.234 1 65.94 91 GLU A O 1
ATOM 708 N N . PHE A 1 92 ? 23.281 -1.464 -27.094 1 65.69 92 PHE A N 1
ATOM 709 C CA . PHE A 1 92 ? 24.297 -1.228 -26.078 1 65.69 92 PHE A CA 1
ATOM 710 C C . PHE A 1 92 ? 24.547 -2.494 -25.266 1 65.69 92 PHE A C 1
ATOM 712 O O . PHE A 1 92 ? 25.625 -2.652 -24.672 1 65.69 92 PHE A O 1
ATOM 719 N N . LEU A 1 93 ? 23.547 -3.35 -25.297 1 63.72 93 LEU A N 1
ATOM 720 C CA . LEU A 1 93 ? 23.734 -4.594 -24.562 1 63.72 93 LEU A CA 1
ATOM 721 C C . LEU A 1 93 ? 24.422 -5.645 -25.406 1 63.72 93 LEU A C 1
ATOM 723 O O . LEU A 1 93 ? 24.891 -6.664 -24.891 1 63.72 93 LEU A O 1
ATOM 727 N N . LYS A 1 94 ? 24.359 -5.254 -26.641 1 62.16 94 LYS A N 1
ATOM 728 C CA . LYS A 1 94 ? 25.047 -6.172 -27.562 1 62.16 94 LYS A CA 1
ATOM 729 C C . LYS A 1 94 ? 26.562 -5.984 -27.5 1 62.16 94 LYS A C 1
ATOM 731 O O . LYS A 1 94 ? 27.312 -6.906 -27.797 1 62.16 94 LYS A O 1
ATOM 736 N N . LYS A 1 95 ? 26.922 -4.773 -27.109 1 59.38 95 LYS A N 1
ATOM 737 C CA . LYS A 1 95 ? 28.359 -4.508 -27.062 1 59.38 95 LYS A CA 1
ATOM 738 C C . LYS A 1 95 ? 29 -5.129 -25.828 1 59.38 95 LYS A C 1
ATOM 740 O O . LYS A 1 95 ? 28.656 -4.758 -24.688 1 59.38 95 LYS A O 1
ATOM 745 N N . LYS A 1 96 ? 29.297 -6.414 -25.984 1 55.56 96 LYS A N 1
ATOM 746 C CA . LYS A 1 96 ? 30.078 -7.031 -24.906 1 55.56 96 LYS A CA 1
ATOM 747 C C . LYS A 1 96 ? 31.422 -6.312 -24.719 1 55.56 96 LYS A C 1
ATOM 749 O O . LYS A 1 96 ? 32.25 -6.324 -25.609 1 55.56 96 LYS A O 1
ATOM 754 N N . GLU A 1 97 ? 31.469 -5.414 -24 1 56.25 97 GLU A N 1
ATOM 755 C CA . GLU A 1 97 ? 32.781 -4.844 -23.734 1 56.25 97 GLU A CA 1
ATOM 756 C C . GLU A 1 97 ? 33.719 -5.879 -23.094 1 56.25 97 GLU A C 1
ATOM 758 O O . GLU A 1 97 ? 33.344 -6.559 -22.141 1 56.25 97 GLU A O 1
ATOM 763 N N . LYS A 1 98 ? 34.594 -6.461 -23.859 1 51.31 98 LYS A N 1
ATOM 764 C CA . LYS A 1 98 ? 35.688 -7.273 -23.281 1 51.31 98 LYS A CA 1
ATOM 765 C C . LYS A 1 98 ? 36.312 -6.586 -22.062 1 51.31 98 LYS A C 1
ATOM 767 O O . LYS A 1 98 ? 36.875 -5.496 -22.188 1 51.31 98 LYS A O 1
ATOM 772 N N . VAL A 1 99 ? 35.656 -6.75 -21.062 1 54.19 99 VAL A N 1
ATOM 773 C CA . VAL A 1 99 ? 36.312 -6.168 -19.875 1 54.19 99 VAL A CA 1
ATOM 774 C C . VAL A 1 99 ? 37.656 -6.844 -19.641 1 54.19 99 VAL A C 1
ATOM 776 O O . VAL A 1 99 ? 37.719 -8.047 -19.375 1 54.19 99 VAL A O 1
ATOM 779 N N . ASP A 1 100 ? 38.625 -6.566 -20.422 1 48.72 100 ASP A N 1
ATOM 780 C CA . ASP A 1 100 ? 39.969 -6.996 -20.031 1 48.72 100 ASP A CA 1
ATOM 781 C C . ASP A 1 100 ? 40.25 -6.617 -18.594 1 48.72 100 ASP A C 1
ATOM 783 O O . ASP A 1 100 ? 40.344 -5.434 -18.25 1 48.72 100 ASP A O 1
ATOM 787 N N . ASN A 1 101 ? 39.625 -7.418 -17.828 1 50.22 101 ASN A N 1
ATOM 788 C CA . ASN A 1 101 ? 39.969 -7.102 -16.453 1 50.22 101 ASN A CA 1
ATOM 789 C C . ASN A 1 101 ? 41.469 -6.875 -16.266 1 50.22 101 ASN A C 1
ATOM 791 O O . ASN A 1 101 ? 42.25 -7.77 -16.531 1 50.22 101 ASN A O 1
ATOM 795 N N . GLY A 1 102 ? 42.094 -6.082 -16.891 1 45.5 102 GLY A N 1
ATOM 796 C CA . GLY A 1 102 ? 43.469 -5.801 -16.609 1 45.5 102 GLY A CA 1
ATOM 797 C C . GLY A 1 102 ? 44.062 -6.66 -15.5 1 45.5 102 GLY A C 1
ATOM 798 O O . GLY A 1 102 ? 43.344 -7.496 -14.93 1 45.5 102 GLY A O 1
ATOM 799 N N . SER A 1 103 ? 45.406 -6.539 -15.102 1 44.47 103 SER A N 1
ATOM 800 C CA . SER A 1 103 ? 46.375 -7.199 -14.234 1 44.47 103 SER A CA 1
ATOM 801 C C . SER A 1 103 ? 45.875 -7.309 -12.805 1 44.47 103 SER A C 1
ATOM 803 O O . SER A 1 103 ? 46.562 -7.812 -11.922 1 44.47 103 SER A O 1
ATOM 805 N N . ASP A 1 104 ? 44.844 -6.609 -12.352 1 46.59 104 ASP A N 1
ATOM 806 C CA . ASP A 1 104 ? 44.688 -6.734 -10.906 1 46.59 104 ASP A CA 1
ATOM 807 C C . ASP A 1 104 ? 43.812 -7.941 -10.547 1 46.59 104 ASP A C 1
ATOM 809 O O . ASP A 1 104 ? 42.656 -7.789 -10.141 1 46.59 104 ASP A O 1
ATOM 813 N N . HIS A 1 105 ? 44.188 -9.078 -10.906 1 49.12 105 HIS A N 1
ATOM 814 C CA . HIS A 1 105 ? 43.594 -10.398 -10.688 1 49.12 105 HIS A CA 1
ATOM 815 C C . HIS A 1 105 ? 43.312 -10.633 -9.211 1 49.12 105 HIS A C 1
ATOM 817 O O . HIS A 1 105 ? 42.594 -11.562 -8.859 1 49.12 105 HIS A O 1
ATOM 823 N N . LEU A 1 106 ? 44.031 -9.93 -8.438 1 50.56 106 LEU A N 1
ATOM 824 C CA . LEU A 1 106 ? 43.844 -10.164 -7.008 1 50.56 106 LEU A CA 1
ATOM 825 C C . LEU A 1 106 ? 42.562 -9.5 -6.5 1 50.56 106 LEU A C 1
ATOM 827 O O . LEU A 1 106 ? 42.062 -9.875 -5.449 1 50.56 106 LEU A O 1
ATOM 831 N N . LYS A 1 107 ? 42.156 -8.586 -7.281 1 55.38 107 LYS A N 1
ATOM 832 C CA . LYS A 1 107 ? 41.062 -7.797 -6.742 1 55.38 107 LYS A CA 1
ATOM 833 C C . LYS A 1 107 ? 39.719 -8.391 -7.152 1 55.38 107 LYS A C 1
ATOM 835 O O . LYS A 1 107 ? 38.719 -8.273 -6.422 1 55.38 107 LYS A O 1
ATOM 840 N N . TYR A 1 108 ? 39.812 -9.156 -8.32 1 65.69 108 TYR A N 1
ATOM 841 C CA . TYR A 1 108 ? 38.5 -9.656 -8.773 1 65.69 108 TYR A CA 1
ATOM 842 C C . TYR A 1 108 ? 38.438 -11.172 -8.695 1 65.69 108 TYR A C 1
ATOM 844 O O . TYR A 1 108 ? 39.469 -11.852 -8.883 1 65.69 108 TYR A O 1
ATOM 852 N N . ARG A 1 109 ? 37.344 -11.688 -8.414 1 78.5 109 ARG A N 1
ATOM 853 C CA . ARG A 1 109 ? 37.156 -13.125 -8.281 1 78.5 109 ARG A CA 1
ATOM 854 C C . ARG A 1 109 ? 36.969 -13.781 -9.648 1 78.5 109 ARG A C 1
ATOM 856 O O . ARG A 1 109 ? 37.062 -15 -9.781 1 78.5 109 ARG A O 1
ATOM 863 N N . TRP A 1 110 ? 36.906 -13.016 -10.781 1 86.06 110 TRP A N 1
ATOM 864 C CA . TRP A 1 110 ? 36.688 -13.531 -12.133 1 86.06 110 TRP A CA 1
ATOM 865 C C . TRP A 1 110 ? 37.875 -13.18 -13.039 1 86.06 110 TRP A C 1
ATOM 867 O O . TRP A 1 110 ? 38.375 -12.047 -13.016 1 86.06 110 TRP A O 1
ATOM 877 N N . THR A 1 111 ? 38.469 -14.219 -13.734 1 86.31 111 THR A N 1
ATOM 878 C CA . THR A 1 111 ? 39.531 -14.023 -14.711 1 86.31 111 THR A CA 1
ATOM 879 C C . THR A 1 111 ? 39.156 -14.641 -16.047 1 86.31 111 THR A C 1
ATOM 881 O O . THR A 1 111 ? 38.562 -15.711 -16.094 1 86.31 111 THR A O 1
ATOM 884 N N . THR A 1 112 ? 39.562 -14.023 -17.203 1 90.88 112 THR A N 1
ATOM 885 C CA . THR A 1 112 ? 39.219 -14.5 -18.531 1 90.88 112 THR A CA 1
ATOM 886 C C . THR A 1 112 ? 40.5 -14.633 -19.391 1 90.88 112 THR A C 1
ATOM 888 O O . THR A 1 112 ? 40.938 -13.664 -20 1 90.88 112 THR A O 1
ATOM 891 N N . PRO A 1 113 ? 41.062 -15.859 -19.438 1 90.19 113 PRO A N 1
ATOM 892 C CA . PRO A 1 113 ? 42.219 -16.078 -20.328 1 90.19 113 PRO A CA 1
ATOM 893 C C . PRO A 1 113 ? 41.812 -16.109 -21.797 1 90.19 113 PRO A C 1
ATOM 895 O O . PRO A 1 113 ? 40.719 -16.516 -22.141 1 90.19 113 PRO A O 1
ATOM 898 N N . PHE A 1 114 ? 42.844 -15.82 -22.688 1 91.19 114 PHE A N 1
ATOM 899 C CA . PHE A 1 114 ? 42.594 -15.773 -24.125 1 91.19 114 PHE A CA 1
ATOM 900 C C . PHE A 1 114 ? 43.469 -16.781 -24.875 1 91.19 114 PHE A C 1
ATOM 902 O O . PHE A 1 114 ? 43.406 -16.844 -26.109 1 91.19 114 PHE A O 1
ATOM 909 N N . SER A 1 115 ? 44.281 -17.578 -24.172 1 91.31 115 SER A N 1
ATOM 910 C CA . SER A 1 115 ? 45.094 -18.625 -24.766 1 91.31 115 SER A CA 1
ATOM 911 C C . SER A 1 115 ? 45.344 -19.766 -23.766 1 91.31 115 SER A C 1
ATOM 913 O O . SER A 1 115 ? 45.156 -19.594 -22.562 1 91.31 115 SER A O 1
ATOM 915 N N . VAL A 1 116 ? 45.656 -20.906 -24.312 1 92.69 116 VAL A N 1
ATOM 916 C CA . VAL A 1 116 ? 45.969 -22.062 -23.469 1 92.69 116 VAL A CA 1
ATOM 917 C C . VAL A 1 116 ? 47.156 -21.766 -22.578 1 92.69 116 VAL A C 1
ATOM 919 O O . VAL A 1 116 ? 47.219 -22.203 -21.422 1 92.69 116 VAL A O 1
ATOM 922 N N . ALA A 1 117 ? 48.062 -21.031 -23.125 1 89.62 117 ALA A N 1
ATOM 923 C CA . ALA A 1 117 ? 49.25 -20.656 -22.359 1 89.62 117 ALA A CA 1
ATOM 924 C C . ALA A 1 117 ? 48.844 -19.781 -21.172 1 89.62 117 ALA A C 1
ATOM 926 O O . ALA A 1 117 ? 49.375 -19.969 -20.062 1 89.62 117 ALA A O 1
ATOM 927 N N . GLU A 1 118 ? 48.031 -18.891 -21.391 1 88.69 118 GLU A N 1
ATOM 928 C CA . GLU A 1 118 ? 47.562 -18 -20.328 1 88.69 118 GLU A CA 1
ATOM 929 C C . GLU A 1 118 ? 46.812 -18.781 -19.266 1 88.69 118 GLU A C 1
ATOM 931 O O . GLU A 1 118 ? 46.938 -18.5 -18.078 1 88.69 118 GLU A O 1
ATOM 936 N N . LEU A 1 119 ? 45.969 -19.625 -19.766 1 90.56 119 LEU A N 1
ATOM 937 C CA . LEU A 1 119 ? 45.219 -20.484 -18.844 1 90.56 119 LEU A CA 1
ATOM 938 C C . LEU A 1 119 ? 46.188 -21.25 -17.922 1 90.56 119 LEU A C 1
ATOM 940 O O . LEU A 1 119 ? 45.969 -21.312 -16.719 1 90.56 119 LEU A O 1
ATOM 944 N N . HIS A 1 120 ? 47.156 -21.766 -18.484 1 88.31 120 HIS A N 1
ATOM 945 C CA . HIS A 1 120 ? 48.156 -22.516 -17.734 1 88.31 120 HIS A CA 1
ATOM 946 C C . HIS A 1 120 ? 48.844 -21.625 -16.688 1 88.31 120 HIS A C 1
ATOM 948 O O . HIS A 1 120 ? 49.062 -22.047 -15.547 1 88.31 120 HIS A O 1
ATOM 954 N N . ASN A 1 121 ? 49.094 -20.453 -17.031 1 85.12 121 ASN A N 1
ATOM 955 C CA . ASN A 1 121 ? 49.75 -19.516 -16.109 1 85.12 121 ASN A CA 1
ATOM 956 C C . ASN A 1 121 ? 48.844 -19.188 -14.922 1 85.12 121 ASN A C 1
ATOM 958 O O . ASN A 1 121 ? 49.312 -19.094 -13.789 1 85.12 121 ASN A O 1
ATOM 962 N N . ILE A 1 122 ? 47.625 -18.984 -15.281 1 85.19 122 ILE A N 1
ATOM 963 C CA . ILE A 1 122 ? 46.656 -18.656 -14.242 1 85.19 122 ILE A CA 1
ATOM 964 C C . ILE A 1 122 ? 46.5 -19.828 -13.273 1 85.19 122 ILE A C 1
ATOM 966 O O . ILE A 1 122 ? 46.438 -19.641 -12.055 1 85.19 122 ILE A O 1
ATOM 970 N N . MET A 1 123 ? 46.438 -21 -13.82 1 85.94 123 MET A N 1
ATOM 971 C CA . MET A 1 123 ? 46.281 -22.203 -13 1 85.94 123 MET A CA 1
ATOM 972 C C . MET A 1 123 ? 47.5 -22.453 -12.141 1 85.94 123 MET A C 1
ATOM 974 O O . MET A 1 123 ? 47.406 -22.922 -11.008 1 85.94 123 MET A O 1
ATOM 978 N N . GLU A 1 124 ? 48.656 -22.094 -12.695 1 80.88 124 GLU A N 1
ATOM 979 C CA . GLU A 1 124 ? 49.875 -22.281 -11.961 1 80.88 124 GLU A CA 1
ATOM 980 C C . GLU A 1 124 ? 50.031 -21.234 -10.844 1 80.88 124 GLU A C 1
ATOM 982 O O . GLU A 1 124 ? 50.562 -21.531 -9.781 1 80.88 124 GLU A O 1
ATOM 987 N N . ALA A 1 125 ? 49.625 -20.031 -11.156 1 77.19 125 ALA A N 1
ATOM 988 C CA . ALA A 1 125 ? 49.719 -18.938 -10.195 1 77.19 125 ALA A CA 1
ATOM 989 C C . ALA A 1 125 ? 48.781 -19.156 -9.016 1 77.19 125 ALA A C 1
ATOM 991 O O . ALA A 1 125 ? 49 -18.594 -7.938 1 77.19 125 ALA A O 1
ATOM 992 N N . ALA A 1 126 ? 47.656 -19.688 -9.336 1 71.69 126 ALA A N 1
ATOM 993 C CA . ALA A 1 126 ? 46.688 -19.922 -8.258 1 71.69 126 ALA A CA 1
ATOM 994 C C . ALA A 1 126 ? 47.312 -20.75 -7.137 1 71.69 126 ALA A C 1
ATOM 996 O O . ALA A 1 126 ? 48 -21.75 -7.398 1 71.69 126 ALA A O 1
ATOM 997 N N . ASN A 1 127 ? 47.531 -20.062 -5.961 1 60.66 127 ASN A N 1
ATOM 998 C CA . ASN A 1 127 ? 48.188 -20.625 -4.77 1 60.66 127 ASN A CA 1
ATOM 999 C C . ASN A 1 127 ? 47.625 -22 -4.434 1 60.66 127 ASN A C 1
ATOM 1001 O O . ASN A 1 127 ? 46.469 -22.312 -4.727 1 60.66 127 ASN A O 1
ATOM 1005 N N 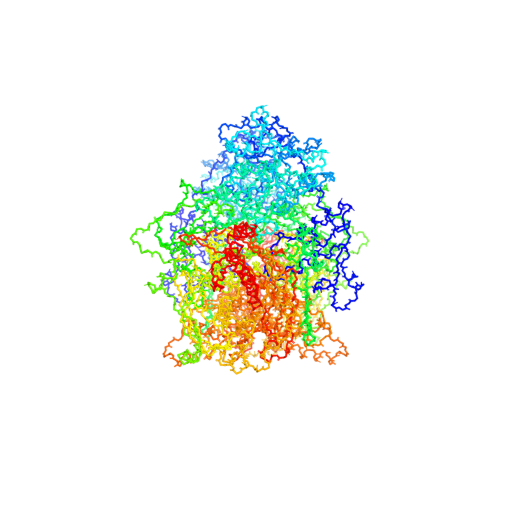. SER A 1 128 ? 48.562 -22.672 -3.812 1 60.41 128 SER A N 1
ATOM 1006 C CA . SER A 1 128 ? 48.25 -24 -3.301 1 60.41 128 SER A CA 1
ATOM 1007 C C . SER A 1 128 ? 47.125 -23.969 -2.293 1 60.41 128 SER A C 1
ATOM 1009 O O . SER A 1 128 ? 47.188 -23.234 -1.304 1 60.41 128 SER A O 1
ATOM 1011 N N . GLY A 1 129 ? 45.844 -24.062 -2.703 1 65.19 129 GLY A N 1
ATOM 1012 C CA . GLY A 1 129 ? 44.688 -24.156 -1.805 1 65.19 129 GLY A CA 1
ATOM 1013 C C . GLY A 1 129 ? 43.469 -23.406 -2.312 1 65.19 129 GLY A C 1
ATOM 1014 O O . GLY A 1 129 ? 42.375 -23.594 -1.794 1 65.19 129 GLY A O 1
ATOM 1015 N N . ASP A 1 130 ? 43.688 -22.484 -3.322 1 72.69 130 ASP A N 1
ATOM 1016 C CA . ASP A 1 130 ? 42.5 -21.766 -3.828 1 72.69 130 ASP A CA 1
ATOM 1017 C C . ASP A 1 130 ? 41.625 -22.703 -4.645 1 72.69 130 ASP A C 1
ATOM 1019 O O . ASP A 1 130 ? 42.094 -23.484 -5.461 1 72.69 130 ASP A O 1
ATOM 1023 N N . SER A 1 131 ? 40.438 -22.625 -4.297 1 81.31 131 SER A N 1
ATOM 1024 C CA . SER A 1 131 ? 39.5 -23.375 -5.102 1 81.31 131 SER A CA 1
ATOM 1025 C C . SER A 1 131 ? 39.156 -22.641 -6.387 1 81.31 131 SER A C 1
ATOM 1027 O O . SER A 1 131 ? 38.812 -21.453 -6.355 1 81.31 131 SER A O 1
ATOM 1029 N N . LEU A 1 132 ? 39.469 -23.344 -7.547 1 85.69 132 LEU A N 1
ATOM 1030 C CA . LEU A 1 132 ? 39.219 -22.766 -8.859 1 85.69 132 LEU A CA 1
ATOM 1031 C C . LEU A 1 132 ? 38.094 -23.5 -9.594 1 85.69 132 LEU A C 1
ATOM 1033 O O . LEU A 1 132 ? 38.031 -24.734 -9.539 1 85.69 132 LEU A O 1
ATOM 1037 N N . LYS A 1 133 ? 37.219 -22.703 -10.25 1 89.38 133 LYS A N 1
ATOM 1038 C CA . LYS A 1 133 ? 36.188 -23.297 -11.102 1 89.38 133 LYS A CA 1
ATOM 1039 C C . LYS A 1 133 ? 36.281 -22.766 -12.523 1 89.38 133 LYS A C 1
ATOM 1041 O O . LYS A 1 133 ? 36.25 -21.547 -12.734 1 89.38 133 LYS A O 1
ATOM 1046 N N . LEU A 1 134 ? 36.531 -23.688 -13.492 1 91.31 134 LEU A N 1
ATOM 1047 C CA . LEU A 1 134 ? 36.438 -23.297 -14.906 1 91.31 134 LEU A CA 1
ATOM 1048 C C . LEU A 1 134 ? 34.969 -23.172 -15.344 1 91.31 134 LEU A C 1
ATOM 1050 O O . LEU A 1 134 ? 34.156 -24.016 -15.016 1 91.31 134 LEU A O 1
ATOM 1054 N N . VAL A 1 135 ? 34.719 -22.031 -16.047 1 92.62 135 VAL A N 1
ATOM 1055 C CA . VAL A 1 135 ? 33.312 -21.75 -16.375 1 92.62 135 VAL A CA 1
ATOM 1056 C C . VAL A 1 135 ? 33.156 -21.422 -17.859 1 92.62 135 VAL A C 1
ATOM 1058 O O . VAL A 1 135 ? 34 -20.719 -18.422 1 92.62 135 VAL A O 1
ATOM 1061 N N . VAL A 1 136 ? 32.188 -22.016 -18.5 1 93.44 136 VAL A N 1
ATOM 1062 C CA . VAL A 1 136 ? 31.688 -21.594 -19.797 1 93.44 136 VAL A CA 1
ATOM 1063 C C . VAL A 1 136 ? 30.25 -21.078 -19.672 1 93.44 136 VAL A C 1
ATOM 1065 O O . VAL A 1 136 ? 30.016 -19.938 -19.297 1 93.44 136 VAL A O 1
ATOM 1068 N N . GLY A 1 137 ? 29.281 -22.047 -19.656 1 90.75 137 GLY A N 1
ATOM 1069 C CA . GLY A 1 137 ? 27.891 -21.672 -19.453 1 90.75 137 GLY A CA 1
ATOM 1070 C C . GLY A 1 137 ? 27.422 -21.859 -18.016 1 90.75 137 GLY A C 1
ATOM 1071 O O . GLY A 1 137 ? 26.391 -21.312 -17.625 1 90.75 137 GLY A O 1
ATOM 1072 N N . ASN A 1 138 ? 28.125 -22.531 -17.266 1 90.69 138 ASN A N 1
ATOM 1073 C CA . ASN A 1 138 ? 27.859 -22.812 -15.852 1 90.69 138 ASN A CA 1
ATOM 1074 C C . ASN A 1 138 ? 26.5 -23.469 -15.656 1 90.69 138 ASN A C 1
ATOM 1076 O O . ASN A 1 138 ? 25.859 -23.312 -14.617 1 90.69 138 ASN A O 1
ATOM 1080 N N . THR A 1 139 ? 25.938 -24.219 -16.578 1 87.56 139 THR A N 1
ATOM 1081 C CA . THR A 1 139 ? 24.641 -24.875 -16.5 1 87.56 139 THR A CA 1
ATOM 1082 C C . THR A 1 139 ? 24.688 -26.062 -15.531 1 87.56 139 THR A C 1
ATOM 1084 O O . THR A 1 139 ? 23.656 -26.484 -15.016 1 87.56 139 THR A O 1
ATOM 1087 N N . GLY A 1 140 ? 25.844 -26.562 -15.266 1 88.44 140 GLY A N 1
ATOM 1088 C CA . GLY A 1 140 ? 26 -27.672 -14.336 1 88.44 140 GLY A CA 1
ATOM 1089 C C . GLY A 1 140 ? 25.547 -27.344 -12.93 1 88.44 140 GLY A C 1
ATOM 1090 O O . GLY A 1 140 ? 25.141 -28.234 -12.18 1 88.44 140 GLY A O 1
ATOM 1091 N N . THR A 1 141 ? 25.562 -26.094 -12.664 1 86.62 141 THR A N 1
ATOM 1092 C CA . THR A 1 141 ? 25.156 -25.656 -11.336 1 86.62 141 THR A CA 1
ATOM 1093 C C . THR A 1 141 ? 23.656 -25.859 -11.141 1 86.62 141 THR A C 1
ATOM 1095 O O . THR A 1 141 ? 23.156 -25.875 -10.008 1 86.62 141 THR A O 1
ATOM 1098 N N . GLY A 1 142 ? 22.969 -25.969 -12.203 1 82.31 142 GLY A N 1
ATOM 1099 C CA . GLY A 1 142 ? 21.547 -26.266 -12.094 1 82.31 142 GLY A CA 1
ATOM 1100 C C . GLY A 1 142 ? 21.281 -27.672 -11.586 1 82.31 142 GLY A C 1
ATOM 1101 O O . GLY A 1 142 ? 20.234 -27.922 -10.961 1 82.31 142 GLY A O 1
ATOM 1102 N N . TYR A 1 143 ? 22.188 -28.5 -11.844 1 82.69 143 TYR A N 1
ATOM 1103 C CA . TYR A 1 143 ? 22.078 -29.891 -11.414 1 82.69 143 TYR A CA 1
ATOM 1104 C C . TYR A 1 143 ? 22.906 -30.156 -10.164 1 82.69 143 TYR A C 1
ATOM 1106 O O . TYR A 1 143 ? 22.391 -30.688 -9.18 1 82.69 143 TYR A O 1
ATOM 1114 N N . TYR A 1 144 ? 24.109 -29.781 -10.281 1 83.81 144 TYR A N 1
ATOM 1115 C CA . TYR A 1 144 ? 25 -29.844 -9.125 1 83.81 144 TYR A CA 1
ATOM 1116 C C . TYR A 1 144 ? 25.188 -28.484 -8.484 1 83.81 144 TYR A C 1
ATOM 1118 O O . TYR A 1 144 ? 26.062 -27.703 -8.883 1 83.81 144 TYR A O 1
ATOM 1126 N N . LYS A 1 145 ? 24.484 -28.188 -7.473 1 76.81 145 LYS A N 1
ATOM 1127 C CA . LYS A 1 145 ? 24.516 -26.875 -6.855 1 76.81 145 LYS A CA 1
ATOM 1128 C C . LYS A 1 145 ? 25.844 -26.641 -6.129 1 76.81 145 LYS A C 1
ATOM 1130 O O . LYS A 1 145 ? 26.391 -27.562 -5.508 1 76.81 145 LYS A O 1
ATOM 1135 N N . ASP A 1 146 ? 26.391 -25.406 -6.367 1 71.06 146 ASP A N 1
ATOM 1136 C CA . ASP A 1 146 ? 27.609 -25.047 -5.66 1 71.06 146 ASP A CA 1
ATOM 1137 C C . ASP A 1 146 ? 27.359 -24.922 -4.16 1 71.06 146 ASP A C 1
ATOM 1139 O O . ASP A 1 146 ? 26.547 -24.109 -3.734 1 71.06 146 ASP A O 1
ATOM 1143 N N . GLU A 1 147 ? 27.906 -25.781 -3.49 1 64.81 147 GLU A N 1
ATOM 1144 C CA . GLU A 1 147 ? 27.734 -25.719 -2.041 1 64.81 147 GLU A CA 1
ATOM 1145 C C . GLU A 1 147 ? 28.516 -24.562 -1.438 1 64.81 147 GLU A C 1
ATOM 1147 O O . GLU A 1 147 ? 28.156 -24.031 -0.387 1 64.81 147 GLU A O 1
ATOM 1152 N N . GLU A 1 148 ? 29.719 -24.328 -1.993 1 66.69 148 GLU A N 1
ATOM 1153 C CA . GLU A 1 148 ? 30.547 -23.234 -1.518 1 66.69 148 GLU A CA 1
ATOM 1154 C C . GLU A 1 148 ? 31.016 -22.344 -2.676 1 66.69 148 GLU A C 1
ATOM 1156 O O . GLU A 1 148 ? 31.062 -22.797 -3.82 1 66.69 148 GLU A O 1
ATOM 1161 N N . ARG A 1 149 ? 31.219 -21.125 -2.285 1 74.94 149 ARG A N 1
ATOM 1162 C CA . ARG A 1 149 ? 31.75 -20.188 -3.277 1 74.94 149 ARG A CA 1
ATOM 1163 C C . ARG A 1 149 ? 33.219 -20.484 -3.568 1 74.94 149 ARG A C 1
ATOM 1165 O O . ARG A 1 149 ? 34 -20.734 -2.65 1 74.94 149 ARG A O 1
ATOM 1172 N N . PHE A 1 150 ? 33.5 -20.562 -4.875 1 81.06 150 PHE A N 1
ATOM 1173 C CA . PHE A 1 150 ? 34.875 -20.75 -5.285 1 81.06 150 PHE A CA 1
ATOM 1174 C C . PHE A 1 150 ? 35.656 -19.453 -5.102 1 81.06 150 PHE A C 1
ATOM 1176 O O . PHE A 1 150 ? 35.094 -18.359 -5.148 1 81.06 150 PHE A O 1
ATOM 1183 N N . ASP A 1 151 ? 36.844 -19.578 -4.848 1 80.69 151 ASP A N 1
ATOM 1184 C CA . ASP A 1 151 ? 37.719 -18.406 -4.656 1 80.69 151 ASP A CA 1
ATOM 1185 C C . ASP A 1 151 ? 37.906 -17.641 -5.965 1 80.69 151 ASP A C 1
ATOM 1187 O O . ASP A 1 151 ? 38 -16.422 -5.969 1 80.69 151 ASP A O 1
ATOM 1191 N N . ARG A 1 152 ? 38 -18.531 -6.957 1 85.25 152 ARG A N 1
ATOM 1192 C CA . ARG A 1 152 ? 38.219 -17.922 -8.266 1 85.25 152 ARG A CA 1
ATOM 1193 C C . ARG A 1 152 ? 37.375 -18.625 -9.344 1 85.25 152 ARG A C 1
ATOM 1195 O O . ARG A 1 152 ? 37.25 -19.844 -9.312 1 85.25 152 ARG A O 1
ATOM 1202 N N . TYR A 1 153 ? 36.906 -17.844 -10.305 1 90.12 153 TYR A N 1
ATOM 1203 C CA . TYR A 1 153 ? 36.219 -18.328 -11.492 1 90.12 153 TYR A CA 1
ATOM 1204 C C . TYR A 1 153 ? 36.938 -17.938 -12.758 1 90.12 153 TYR A C 1
ATOM 1206 O O . TYR A 1 153 ? 37.375 -16.781 -12.914 1 90.12 153 TYR A O 1
ATOM 1214 N N . ILE A 1 154 ? 37.219 -18.938 -13.594 1 90.44 154 ILE A N 1
ATOM 1215 C CA . ILE A 1 154 ? 37.938 -18.688 -14.836 1 90.44 154 ILE A CA 1
ATOM 1216 C C . ILE A 1 154 ? 37.031 -18.922 -16.031 1 90.44 154 ILE A C 1
ATOM 1218 O O . ILE A 1 154 ? 36.562 -20.047 -16.25 1 90.44 154 ILE A O 1
ATOM 1222 N N . ASP A 1 155 ? 36.781 -17.906 -16.781 1 92.75 155 ASP A N 1
ATOM 1223 C CA . ASP A 1 155 ? 35.969 -18 -18 1 92.75 155 ASP A CA 1
ATOM 1224 C C . ASP A 1 155 ? 36.844 -18.469 -19.172 1 92.75 155 ASP A C 1
ATOM 1226 O O . ASP A 1 155 ? 37.656 -17.719 -19.688 1 92.75 155 ASP A O 1
ATOM 1230 N N . ILE A 1 156 ? 36.656 -19.641 -19.625 1 93.31 156 ILE A N 1
ATOM 1231 C CA . ILE A 1 156 ? 37.531 -20.219 -20.656 1 93.31 156 ILE A CA 1
ATOM 1232 C C . ILE A 1 156 ? 36.812 -20.172 -22.016 1 93.31 156 ILE A C 1
ATOM 1234 O O . ILE A 1 156 ? 37.25 -20.812 -22.969 1 93.31 156 ILE A O 1
ATOM 1238 N N . SER A 1 157 ? 35.75 -19.469 -22.188 1 92.12 157 SER A N 1
ATOM 1239 C CA . SER A 1 157 ? 34.938 -19.438 -23.406 1 92.12 157 SER A CA 1
ATOM 1240 C C . SER A 1 157 ? 35.625 -18.656 -24.516 1 92.12 157 SER A C 1
ATOM 1242 O O . SER A 1 157 ? 35.281 -18.781 -25.688 1 92.12 157 SER A O 1
ATOM 1244 N N . ASN A 1 158 ? 36.75 -17.969 -24.156 1 90.5 158 ASN A N 1
ATOM 1245 C CA . ASN A 1 158 ? 37.375 -17.094 -25.141 1 90.5 158 ASN A CA 1
ATOM 1246 C C . ASN A 1 158 ? 38.719 -17.656 -25.609 1 90.5 158 ASN A C 1
ATOM 1248 O O . ASN A 1 158 ? 39.469 -16.984 -26.297 1 90.5 158 ASN A O 1
ATOM 1252 N N . ILE A 1 159 ? 39.031 -18.828 -25.203 1 93.56 159 ILE A N 1
ATOM 1253 C CA . ILE A 1 159 ? 40.25 -19.5 -25.672 1 93.56 159 ILE A CA 1
ATOM 1254 C C . ILE A 1 159 ? 40 -20.141 -27.031 1 93.56 159 ILE A C 1
ATOM 1256 O O . ILE A 1 159 ? 39.219 -21.094 -27.125 1 93.56 159 ILE A O 1
ATOM 1260 N N . PRO A 1 160 ? 40.625 -19.75 -28.031 1 93.19 160 PRO A N 1
ATOM 1261 C CA . PRO A 1 160 ? 40.312 -20.234 -29.391 1 93.19 160 PRO A CA 1
ATOM 1262 C C . PRO A 1 160 ? 40.5 -21.734 -29.547 1 93.19 160 PRO A C 1
ATOM 1264 O O . PRO A 1 160 ? 39.688 -22.406 -30.156 1 93.19 160 PRO A O 1
ATOM 1267 N N . GLU A 1 161 ? 41.594 -22.297 -29 1 91.56 161 GLU A N 1
ATOM 1268 C CA . GLU A 1 161 ? 41.875 -23.719 -29.094 1 91.56 161 GLU A CA 1
ATOM 1269 C C . GLU A 1 161 ? 40.719 -24.547 -28.516 1 91.56 161 GLU A C 1
ATOM 1271 O O . GLU A 1 161 ? 40.562 -25.719 -28.844 1 91.56 161 GLU A O 1
ATOM 1276 N N . MET A 1 162 ? 39.938 -23.922 -27.703 1 95.75 162 MET A N 1
ATOM 1277 C CA . MET A 1 162 ? 38.875 -24.625 -27.016 1 95.75 162 MET A CA 1
ATOM 1278 C C . MET A 1 162 ? 37.5 -24.25 -27.594 1 95.75 162 MET A C 1
ATOM 1280 O O . MET A 1 162 ? 36.5 -24.891 -27.281 1 95.75 162 MET A O 1
ATOM 1284 N N . SER A 1 163 ? 37.469 -23.281 -28.453 1 95.06 163 SER A N 1
ATOM 1285 C CA . SER A 1 163 ? 36.188 -22.797 -28.953 1 95.06 163 SER A CA 1
ATOM 1286 C C . SER A 1 163 ? 36.062 -23.016 -30.453 1 95.06 163 SER A C 1
ATOM 1288 O O . SER A 1 163 ? 35 -22.734 -31.047 1 95.06 163 SER A O 1
ATOM 1290 N N . MET A 1 164 ? 37 -23.625 -31.031 1 94.12 164 MET A N 1
ATOM 1291 C CA . MET A 1 164 ? 36.969 -23.781 -32.5 1 94.12 164 MET A CA 1
ATOM 1292 C C . MET A 1 164 ? 36.5 -25.172 -32.875 1 94.12 164 MET A C 1
ATOM 1294 O O . MET A 1 164 ? 36.594 -26.109 -32.094 1 94.12 164 MET A O 1
ATOM 1298 N N . ILE A 1 165 ? 35.969 -25.328 -34.062 1 96.06 165 ILE A N 1
ATOM 1299 C CA . ILE A 1 165 ? 35.562 -26.562 -34.719 1 96.06 165 ILE A CA 1
ATOM 1300 C C . ILE A 1 165 ? 36.344 -26.734 -36 1 96.06 165 ILE A C 1
ATOM 1302 O O . ILE A 1 165 ? 36.375 -25.828 -36.844 1 96.06 165 ILE A O 1
ATOM 1306 N N . LYS A 1 166 ? 37.062 -27.812 -36.094 1 93.69 166 LYS A N 1
ATOM 1307 C CA . LYS A 1 166 ? 37.812 -28.094 -37.312 1 93.69 166 LYS A CA 1
ATOM 1308 C C . LYS A 1 166 ? 37.344 -29.391 -37.969 1 93.69 166 LYS A C 1
ATOM 1310 O O . LYS A 1 166 ? 37.156 -30.406 -37.312 1 93.69 166 LYS A O 1
ATOM 1315 N N . LYS A 1 167 ? 37.188 -29.344 -39.25 1 91.19 167 LYS A N 1
ATOM 1316 C CA . LYS A 1 167 ? 36.75 -30.5 -40.031 1 91.19 167 LYS A CA 1
ATOM 1317 C C . LYS A 1 167 ? 37.781 -30.875 -41.094 1 91.19 167 LYS A C 1
ATOM 1319 O O . LYS A 1 167 ? 38.344 -30 -41.75 1 91.19 167 LYS A O 1
ATOM 1324 N N . ASP A 1 168 ? 38.219 -32.125 -41.094 1 85.5 168 ASP A N 1
ATOM 1325 C CA . ASP A 1 168 ? 39.094 -32.625 -42.156 1 85.5 168 ASP A CA 1
ATOM 1326 C C . ASP A 1 168 ? 38.656 -34 -42.594 1 85.5 168 ASP A C 1
ATOM 1328 O O . ASP A 1 168 ? 37.562 -34.469 -42.25 1 85.5 168 ASP A O 1
ATOM 1332 N N . GLU A 1 169 ? 39.438 -34.656 -43.469 1 82.56 169 GLU A N 1
ATOM 1333 C CA . GLU A 1 169 ? 39.062 -35.938 -44.031 1 82.56 169 GLU A CA 1
ATOM 1334 C C . GLU A 1 169 ? 39.062 -37.031 -42.969 1 82.56 169 GLU A C 1
ATOM 1336 O O . GLU A 1 169 ? 38.344 -38.031 -43.094 1 82.56 169 GLU A O 1
ATOM 1341 N N . LYS A 1 170 ? 39.781 -36.75 -41.938 1 85.56 170 LYS A N 1
ATOM 1342 C CA . LYS A 1 170 ? 39.906 -37.75 -40.875 1 85.56 170 LYS A CA 1
ATOM 1343 C C . LYS A 1 170 ? 38.75 -37.656 -39.875 1 85.56 170 LYS A C 1
ATOM 1345 O O . LYS A 1 170 ? 38.469 -38.625 -39.188 1 85.56 170 LYS A O 1
ATOM 1350 N N . GLY A 1 171 ? 38.094 -36.594 -39.875 1 91.56 171 GLY A N 1
ATOM 1351 C CA . GLY A 1 171 ? 37 -36.438 -38.938 1 91.56 171 GLY A CA 1
ATOM 1352 C C . GLY A 1 171 ? 36.781 -35 -38.531 1 91.56 171 GLY A C 1
ATOM 1353 O O . GLY A 1 171 ? 37 -34.062 -39.312 1 91.56 171 GLY A O 1
ATOM 1354 N N . ILE A 1 172 ? 36.156 -34.781 -37.406 1 94.25 172 ILE A N 1
ATOM 1355 C CA . ILE A 1 172 ? 35.812 -33.469 -36.906 1 94.25 172 ILE A CA 1
ATOM 1356 C C . ILE A 1 172 ? 36.375 -33.281 -35.5 1 94.25 172 ILE A C 1
ATOM 1358 O O . ILE A 1 172 ? 36.375 -34.188 -34.688 1 94.25 172 ILE A O 1
ATOM 1362 N N . GLU A 1 173 ? 37.031 -32.156 -35.281 1 95.56 173 GLU A N 1
ATOM 1363 C CA . GLU A 1 173 ? 37.531 -31.734 -33.969 1 95.56 173 GLU A CA 1
ATOM 1364 C C . GLU A 1 173 ? 36.656 -30.625 -33.406 1 95.56 173 GLU A C 1
ATOM 1366 O O . GLU A 1 173 ? 36.406 -29.609 -34.062 1 95.56 173 GLU A O 1
ATOM 1371 N N . ILE A 1 174 ? 36.125 -30.844 -32.219 1 97.25 174 ILE A N 1
ATOM 1372 C CA . ILE A 1 174 ? 35.281 -29.875 -31.547 1 97.25 174 ILE A CA 1
ATOM 1373 C C . ILE A 1 174 ? 35.938 -29.422 -30.25 1 97.25 174 ILE A C 1
ATOM 1375 O O . ILE A 1 174 ? 36.219 -30.234 -29.375 1 97.25 174 ILE A O 1
ATOM 1379 N N . GLY A 1 175 ? 36.094 -28.141 -30.125 1 97.25 175 GLY A N 1
ATOM 1380 C CA . GLY A 1 175 ? 36.656 -27.594 -28.906 1 97.25 175 GLY A CA 1
ATOM 1381 C C . GLY A 1 175 ? 35.812 -27.859 -27.688 1 97.25 175 GLY A C 1
ATOM 1382 O O . GLY A 1 175 ? 34.562 -27.875 -27.781 1 97.25 175 GLY A O 1
ATOM 1383 N N . ALA A 1 176 ? 36.469 -27.969 -26.562 1 96.88 176 ALA A N 1
ATOM 1384 C CA . ALA A 1 176 ? 35.781 -28.312 -25.328 1 96.88 176 ALA A CA 1
ATOM 1385 C C . ALA A 1 176 ? 34.812 -27.203 -24.906 1 96.88 176 ALA A C 1
ATOM 1387 O O . ALA A 1 176 ? 33.812 -27.453 -24.266 1 96.88 176 ALA A O 1
ATOM 1388 N N . ALA A 1 177 ? 35.062 -25.953 -25.25 1 96.94 177 ALA A N 1
ATOM 1389 C CA . ALA A 1 177 ? 34.219 -24.812 -24.828 1 96.94 177 ALA A CA 1
ATOM 1390 C C . ALA A 1 177 ? 33.125 -24.547 -25.828 1 96.94 177 ALA A C 1
ATOM 1392 O O . ALA A 1 177 ? 32.281 -23.641 -25.625 1 96.94 177 ALA A O 1
ATOM 1393 N N . VAL A 1 178 ? 33.031 -25.391 -26.844 1 97.12 178 VAL A N 1
ATOM 1394 C CA . VAL A 1 178 ? 31.984 -25.234 -27.828 1 97.12 178 VAL A CA 1
ATOM 1395 C C . VAL A 1 178 ? 30.641 -25.656 -27.219 1 97.12 178 VAL A C 1
ATOM 1397 O O . VAL A 1 178 ? 30.562 -26.672 -26.516 1 97.12 178 VAL A O 1
ATOM 1400 N N . THR A 1 179 ? 29.641 -24.812 -27.453 1 96.5 179 THR A N 1
ATOM 1401 C CA . THR A 1 179 ? 28.312 -25.125 -26.906 1 96.5 179 THR A CA 1
ATOM 1402 C C . THR A 1 179 ? 27.719 -26.359 -27.609 1 96.5 179 THR A C 1
ATOM 1404 O O . THR A 1 179 ? 28.094 -26.672 -28.734 1 96.5 179 THR A O 1
ATOM 1407 N N . ILE A 1 180 ? 26.828 -27.016 -26.953 1 95.94 180 ILE A N 1
ATOM 1408 C CA . ILE A 1 180 ? 26.203 -28.219 -27.516 1 95.94 180 ILE A CA 1
ATOM 1409 C C . ILE A 1 180 ? 25.422 -27.844 -28.766 1 95.94 180 ILE A C 1
ATOM 1411 O O . ILE A 1 180 ? 25.406 -28.594 -29.75 1 95.94 180 ILE A O 1
ATOM 1415 N N . SER A 1 181 ? 24.766 -26.688 -28.781 1 93.38 181 SER A N 1
ATOM 1416 C CA . SER A 1 181 ? 24.031 -26.234 -29.953 1 93.38 181 SER A CA 1
ATOM 1417 C C . SER A 1 181 ? 24.938 -26.062 -31.156 1 93.38 181 SER A C 1
ATOM 1419 O O . SER A 1 181 ? 24.609 -26.484 -32.25 1 93.38 181 SER A O 1
ATOM 1421 N N . ASN A 1 182 ? 26.094 -25.484 -30.938 1 94.56 182 ASN A N 1
ATOM 1422 C CA . ASN A 1 182 ? 27.031 -25.297 -32.031 1 94.56 182 ASN A CA 1
ATOM 1423 C C . ASN A 1 182 ? 27.609 -26.625 -32.5 1 94.56 182 ASN A C 1
ATOM 1425 O O . ASN A 1 182 ? 27.891 -26.781 -33.688 1 94.56 182 ASN A O 1
ATOM 1429 N N . ALA A 1 183 ? 27.844 -27.453 -31.578 1 95.94 183 ALA A N 1
ATOM 1430 C CA . ALA A 1 183 ? 28.297 -28.797 -31.953 1 95.94 183 ALA A CA 1
ATOM 1431 C C . ALA A 1 183 ? 27.281 -29.5 -32.844 1 95.94 183 ALA A C 1
ATOM 1433 O O . ALA A 1 183 ? 27.641 -30.141 -33.812 1 95.94 183 ALA A O 1
ATOM 1434 N N . ILE A 1 184 ? 26.016 -29.422 -32.438 1 94.5 184 ILE A N 1
ATOM 1435 C CA . ILE A 1 184 ? 24.922 -30.016 -33.219 1 94.5 184 ILE A CA 1
ATOM 1436 C C . ILE A 1 184 ? 24.906 -29.438 -34.625 1 94.5 184 ILE A C 1
ATOM 1438 O O . ILE A 1 184 ? 24.812 -30.172 -35.594 1 94.5 184 ILE A O 1
ATOM 1442 N N . ASP A 1 185 ? 25.062 -28.172 -34.75 1 90.88 185 ASP A N 1
ATOM 1443 C CA . ASP A 1 185 ? 25.047 -27.5 -36.031 1 90.88 185 ASP A CA 1
ATOM 1444 C C . ASP A 1 185 ? 26.203 -27.969 -36.906 1 90.88 185 ASP A C 1
ATOM 1446 O O . ASP A 1 185 ? 26.047 -28.156 -38.125 1 90.88 185 ASP A O 1
ATOM 1450 N N . ALA A 1 186 ? 27.328 -28.109 -36.281 1 92.81 186 ALA A N 1
ATOM 1451 C CA . ALA A 1 186 ? 28.516 -28.531 -37 1 92.81 186 ALA A CA 1
ATOM 1452 C C . ALA A 1 186 ? 28.359 -29.969 -37.531 1 92.81 186 ALA A C 1
ATOM 1454 O O . ALA A 1 186 ? 28.781 -30.281 -38.625 1 92.81 186 ALA A O 1
ATOM 1455 N N . LEU A 1 187 ? 27.812 -30.781 -36.719 1 93.56 187 LEU A N 1
ATOM 1456 C CA . LEU A 1 187 ? 27.609 -32.156 -37.094 1 93.56 187 LEU A CA 1
ATOM 1457 C C . LEU A 1 187 ? 26.547 -32.281 -38.188 1 93.56 187 LEU A C 1
ATOM 1459 O O . LEU A 1 187 ? 26.641 -33.156 -39.062 1 93.56 187 LEU A O 1
ATOM 1463 N N . GLU A 1 188 ? 25.609 -31.516 -38.125 1 88.75 188 GLU A N 1
ATOM 1464 C CA . GLU A 1 188 ? 24.5 -31.562 -39.094 1 88.75 188 GLU A CA 1
ATOM 1465 C C . GLU A 1 188 ? 24.953 -31.094 -40.469 1 88.75 188 GLU A C 1
ATOM 1467 O O . GLU A 1 188 ? 24.438 -31.578 -41.5 1 88.75 188 GLU A O 1
ATOM 1472 N N . LYS A 1 189 ? 25.812 -30.078 -40.594 1 79 189 LYS A N 1
ATOM 1473 C CA . LYS A 1 189 ? 26.25 -29.484 -41.875 1 79 189 LYS A CA 1
ATOM 1474 C C . LYS A 1 189 ? 27.203 -30.422 -42.594 1 79 189 LYS A C 1
ATOM 1476 O O . LYS A 1 189 ? 27.5 -30.203 -43.781 1 79 189 LYS A O 1
ATOM 1481 N N . GLU A 1 190 ? 27.734 -31.297 -42.062 1 65.31 190 GLU A N 1
ATOM 1482 C CA . GLU A 1 190 ? 28.688 -32.156 -42.75 1 65.31 190 GLU A CA 1
ATOM 1483 C C . GLU A 1 190 ? 28.047 -32.906 -43.906 1 65.31 190 GLU A C 1
ATOM 1485 O O . GLU A 1 190 ? 26.844 -33.188 -43.906 1 65.31 190 GLU A O 1
ATOM 1490 N N . SER A 1 191 ? 28.703 -32.875 -45.125 1 55.47 191 SER A N 1
ATOM 1491 C CA . SER A 1 191 ? 28.281 -33.375 -46.406 1 55.47 191 SER A CA 1
ATOM 1492 C C . SER A 1 191 ? 27.547 -34.719 -46.312 1 55.47 191 SER A C 1
ATOM 1494 O O . SER A 1 191 ? 27.625 -35.375 -45.281 1 55.47 191 SER A O 1
ATOM 1496 N N . LYS A 1 192 ? 26.688 -35.094 -47.344 1 49.19 192 LYS A N 1
ATOM 1497 C CA . LYS A 1 192 ? 25.844 -36.25 -47.594 1 49.19 192 LYS A CA 1
ATOM 1498 C C . LYS A 1 192 ? 26.5 -37.531 -47.094 1 49.19 192 LYS A C 1
ATOM 1500 O O . LYS A 1 192 ? 25.812 -38.5 -46.75 1 49.19 192 LYS A O 1
ATOM 1505 N N . SER A 1 193 ? 27.797 -37.5 -47.031 1 51.75 193 SER A N 1
ATOM 1506 C CA . SER A 1 193 ? 28.375 -38.844 -46.844 1 51.75 193 SER A CA 1
ATOM 1507 C C . SER A 1 193 ? 28.484 -39.188 -45.375 1 51.75 193 SER A C 1
ATOM 1509 O O . SER A 1 193 ? 28.703 -40.344 -45.031 1 51.75 193 SER A O 1
ATOM 1511 N N . SER A 1 194 ? 28.219 -38.188 -44.469 1 72.62 194 SER A N 1
ATOM 1512 C CA . SER A 1 194 ? 28.531 -38.781 -43.188 1 72.62 194 SER A CA 1
ATOM 1513 C C . SER A 1 194 ? 27.25 -39.062 -42.375 1 72.62 194 SER A C 1
ATOM 1515 O O . SER A 1 194 ? 26.766 -38.156 -41.688 1 72.62 194 SER A O 1
ATOM 1517 N N . TYR A 1 195 ? 26.578 -40.031 -42.656 1 83.94 195 TYR A N 1
ATOM 1518 C CA . TYR A 1 195 ? 25.391 -40.625 -42.031 1 83.94 195 TYR A CA 1
ATOM 1519 C C . TYR A 1 195 ? 25.531 -40.719 -40.531 1 83.94 195 TYR A C 1
ATOM 1521 O O . TYR A 1 195 ? 24.594 -40.406 -39.781 1 83.94 195 TYR A O 1
ATOM 1529 N N . VAL A 1 196 ? 26.672 -40.844 -39.969 1 90 196 VAL A N 1
ATOM 1530 C CA . VAL A 1 196 ? 26.938 -41.031 -38.562 1 90 196 VAL A CA 1
ATOM 1531 C C . VAL A 1 196 ? 26.844 -39.688 -37.844 1 90 196 VAL A C 1
ATOM 1533 O O . VAL A 1 196 ? 26.203 -39.562 -36.781 1 90 196 VAL A O 1
ATOM 1536 N N . PHE A 1 197 ? 27.438 -38.594 -38.438 1 92.56 197 PHE A N 1
ATOM 1537 C CA . PHE A 1 197 ? 27.422 -37.281 -37.844 1 92.56 197 PHE A CA 1
ATOM 1538 C C . PHE A 1 197 ? 26 -36.75 -37.75 1 92.56 197 PHE A C 1
ATOM 1540 O O . PHE A 1 197 ? 25.625 -36.156 -36.719 1 92.56 197 PHE A O 1
ATOM 1547 N N . LYS A 1 198 ? 25.203 -37 -38.719 1 91.88 198 LYS A N 1
ATOM 1548 C CA . LYS A 1 198 ? 23.812 -36.5 -38.719 1 91.88 198 LYS A CA 1
ATOM 1549 C C . LYS A 1 198 ? 23 -37.219 -37.625 1 91.88 198 LYS A C 1
ATOM 1551 O O . LYS A 1 198 ? 22.156 -36.594 -37 1 91.88 198 LYS A O 1
ATOM 1556 N N . LYS A 1 199 ? 23.156 -38.5 -37.469 1 93.06 199 LYS A N 1
ATOM 1557 C CA . LYS A 1 199 ? 22.438 -39.25 -36.438 1 93.06 199 LYS A CA 1
ATOM 1558 C C . LYS A 1 199 ? 22.859 -38.812 -35.062 1 93.06 199 LYS A C 1
ATOM 1560 O O . LYS A 1 199 ? 22.031 -38.781 -34.125 1 93.06 199 LYS A O 1
ATOM 1565 N N . MET A 1 200 ? 24.125 -38.5 -34.938 1 94.56 200 MET A N 1
ATOM 1566 C CA . MET A 1 200 ? 24.578 -38 -33.656 1 94.56 200 MET A CA 1
ATOM 1567 C C . MET A 1 200 ? 23.938 -36.656 -33.344 1 94.56 200 MET A C 1
ATOM 1569 O O . MET A 1 200 ? 23.484 -36.406 -32.219 1 94.56 200 MET A O 1
ATOM 1573 N N . ALA A 1 201 ? 23.875 -35.812 -34.344 1 94.25 201 ALA A N 1
ATOM 1574 C CA . ALA A 1 201 ? 23.25 -34.531 -34.188 1 94.25 201 ALA A CA 1
ATOM 1575 C C . ALA A 1 201 ? 21.781 -34.656 -33.781 1 94.25 201 ALA A C 1
ATOM 1577 O O . ALA A 1 201 ? 21.312 -33.938 -32.875 1 94.25 201 ALA A O 1
ATOM 1578 N N . THR A 1 202 ? 21.078 -35.531 -34.375 1 91.62 202 THR A N 1
ATOM 1579 C CA . THR A 1 202 ? 19.672 -35.75 -34.094 1 91.62 202 THR A CA 1
ATOM 1580 C C . THR A 1 202 ? 19.469 -36.188 -32.656 1 91.62 202 THR A C 1
ATOM 1582 O O . THR A 1 202 ? 18.531 -35.75 -31.984 1 91.62 202 THR A O 1
ATOM 1585 N N . HIS A 1 203 ? 20.297 -37.062 -32.219 1 94 203 HIS A N 1
ATOM 1586 C CA . HIS A 1 203 ? 20.219 -37.5 -30.844 1 94 203 HIS A CA 1
ATOM 1587 C C . HIS A 1 203 ? 20.531 -36.375 -29.875 1 94 203 HIS A C 1
ATOM 1589 O O . HIS A 1 203 ? 19.875 -36.25 -28.844 1 94 203 HIS A O 1
ATOM 1595 N N . MET A 1 204 ? 21.484 -35.625 -30.203 1 94.31 204 MET A N 1
ATOM 1596 C CA . MET A 1 204 ? 21.922 -34.531 -29.312 1 94.31 204 MET A CA 1
ATOM 1597 C C . MET A 1 204 ? 20.844 -33.469 -29.172 1 94.31 204 MET A C 1
ATOM 1599 O O . MET A 1 204 ? 20.812 -32.719 -28.203 1 94.31 204 MET A O 1
ATOM 1603 N N . GLU A 1 205 ? 19.969 -33.375 -30.094 1 89.44 205 GLU A N 1
ATOM 1604 C CA . GLU A 1 205 ? 18.859 -32.438 -30.031 1 89.44 205 GLU A CA 1
ATOM 1605 C C . GLU A 1 205 ? 17.891 -32.781 -28.906 1 89.44 205 GLU A C 1
ATOM 1607 O O . GLU A 1 205 ? 17.078 -31.938 -28.5 1 89.44 205 GLU A O 1
ATOM 1612 N N . LYS A 1 206 ? 18.016 -33.938 -28.422 1 89.44 206 LYS A N 1
ATOM 1613 C CA . LYS A 1 206 ? 17.109 -34.375 -27.359 1 89.44 206 LYS A CA 1
ATOM 1614 C C . LYS A 1 206 ? 17.672 -34.062 -25.984 1 89.44 206 LYS A C 1
ATOM 1616 O O . LYS A 1 206 ? 16.984 -34.188 -24.969 1 89.44 206 LYS A O 1
ATOM 1621 N N . ILE A 1 207 ? 18.875 -33.5 -26.031 1 88.12 207 ILE A N 1
ATOM 1622 C CA . ILE A 1 207 ? 19.547 -33.219 -24.766 1 88.12 207 ILE A CA 1
ATOM 1623 C C . ILE A 1 207 ? 19.062 -31.859 -24.234 1 88.12 207 ILE A C 1
ATOM 1625 O O . ILE A 1 207 ? 19.25 -30.828 -24.875 1 88.12 207 ILE A O 1
ATOM 1629 N N . GLY A 1 208 ? 18.484 -31.859 -23.078 1 84.62 208 GLY A N 1
ATOM 1630 C CA . GLY A 1 208 ? 18.062 -30.609 -22.469 1 84.62 208 GLY A CA 1
ATOM 1631 C C . GLY A 1 208 ? 17.234 -29.734 -23.406 1 84.62 208 GLY A C 1
ATOM 1632 O O . GLY A 1 208 ? 17 -30.109 -24.547 1 84.62 208 GLY A O 1
ATOM 1633 N N . ASN A 1 209 ? 16.875 -28.609 -22.938 1 83.06 209 ASN A N 1
ATOM 1634 C CA . ASN A 1 209 ? 16.188 -27.641 -23.781 1 83.06 209 ASN A CA 1
ATOM 1635 C C . ASN A 1 209 ? 17.188 -26.781 -24.562 1 83.06 209 ASN A C 1
ATOM 1637 O O . ASN A 1 209 ? 18.375 -26.781 -24.266 1 83.06 209 ASN A O 1
ATOM 1641 N N . ARG A 1 210 ? 16.688 -26.109 -25.438 1 83.56 210 ARG A N 1
ATOM 1642 C CA . ARG A 1 210 ? 17.578 -25.328 -26.312 1 83.56 210 ARG A CA 1
ATOM 1643 C C . ARG A 1 210 ? 18.344 -24.297 -25.516 1 83.56 210 ARG A C 1
ATOM 1645 O O . ARG A 1 210 ? 19.5 -24 -25.812 1 83.56 210 ARG A O 1
ATOM 1652 N N . SER A 1 211 ? 17.703 -23.703 -24.562 1 84.38 211 SER A N 1
ATOM 1653 C CA . SER A 1 211 ? 18.375 -22.688 -23.766 1 84.38 211 SER A CA 1
ATOM 1654 C C . SER A 1 211 ? 19.578 -23.281 -23.031 1 84.38 211 SER A C 1
ATOM 1656 O O . SER A 1 211 ? 20.594 -22.609 -22.859 1 84.38 211 SER A O 1
ATOM 1658 N N . ILE A 1 212 ? 19.453 -24.469 -22.562 1 88.19 212 ILE A N 1
ATOM 1659 C CA . ILE A 1 212 ? 20.562 -25.156 -21.906 1 88.19 212 ILE A CA 1
ATOM 1660 C C . ILE A 1 212 ? 21.641 -25.484 -22.922 1 88.19 212 ILE A C 1
ATOM 1662 O O . ILE A 1 212 ? 22.828 -25.281 -22.656 1 88.19 212 ILE A O 1
ATOM 1666 N N . ARG A 1 213 ? 21.281 -25.891 -24.125 1 90.94 213 ARG A N 1
ATOM 1667 C CA . ARG A 1 213 ? 22.25 -26.281 -25.156 1 90.94 213 ARG A CA 1
ATOM 1668 C C . ARG A 1 213 ? 23.016 -25.062 -25.672 1 90.94 213 ARG A C 1
ATOM 1670 O O . ARG A 1 213 ? 24.172 -25.172 -26.062 1 90.94 213 ARG A O 1
ATOM 1677 N N . ASN A 1 214 ? 22.344 -23.984 -25.625 1 89.31 214 ASN A N 1
ATOM 1678 C CA . ASN A 1 214 ? 22.969 -22.75 -26.094 1 89.31 214 ASN A CA 1
ATOM 1679 C C . ASN A 1 214 ? 24.094 -22.297 -25.156 1 89.31 214 ASN A C 1
ATOM 1681 O O . ASN A 1 214 ? 24.969 -21.531 -25.562 1 89.31 214 ASN A O 1
ATOM 1685 N N . SER A 1 215 ? 24.031 -22.797 -24 1 92.12 215 SER A N 1
ATOM 1686 C CA . SER A 1 215 ? 25 -22.312 -23.031 1 92.12 215 SER A CA 1
ATOM 1687 C C . SER A 1 215 ? 25.922 -23.438 -22.578 1 92.12 215 SER A C 1
ATOM 1689 O O . SER A 1 215 ? 27.078 -23.188 -22.219 1 92.12 215 SER A O 1
ATOM 1691 N N . GLY A 1 216 ? 25.375 -24.594 -22.5 1 94.38 216 GLY A N 1
ATOM 1692 C CA . GLY A 1 216 ? 26.188 -25.719 -22.078 1 94.38 216 GLY A CA 1
ATOM 1693 C C . GLY A 1 216 ? 27.203 -26.156 -23.125 1 94.38 216 GLY A C 1
ATOM 1694 O O . GLY A 1 216 ? 26.906 -26.141 -24.328 1 94.38 216 GLY A O 1
ATOM 1695 N N . SER A 1 217 ? 28.438 -26.5 -22.719 1 96.44 217 SER A N 1
ATOM 1696 C CA . SER A 1 217 ? 29.5 -26.875 -23.641 1 96.44 217 SER A CA 1
ATOM 1697 C C . SER A 1 217 ? 29.703 -28.391 -23.688 1 96.44 217 SER A C 1
ATOM 1699 O O . SER A 1 217 ? 29.375 -29.094 -22.734 1 96.44 217 SER A O 1
ATOM 1701 N N . ILE A 1 218 ? 30.234 -28.859 -24.766 1 96.19 218 ILE A N 1
ATOM 1702 C CA . ILE A 1 218 ? 30.516 -30.281 -24.938 1 96.19 218 ILE A CA 1
ATOM 1703 C C . ILE A 1 218 ? 31.547 -30.734 -23.906 1 96.19 218 ILE A C 1
ATOM 1705 O O . ILE A 1 218 ? 31.406 -31.797 -23.297 1 96.19 218 ILE A O 1
ATOM 1709 N N . GLY A 1 219 ? 32.531 -29.875 -23.656 1 96.06 219 GLY A N 1
ATOM 1710 C CA . GLY A 1 219 ? 33.562 -30.203 -22.672 1 96.06 219 GLY A CA 1
ATOM 1711 C C . GLY A 1 219 ? 33 -30.266 -21.266 1 96.06 219 GLY A C 1
ATOM 1712 O O . GLY A 1 219 ? 33.375 -31.141 -20.484 1 96.06 219 GLY A O 1
ATOM 1713 N N . GLY A 1 220 ? 32.219 -29.266 -20.891 1 94.75 220 GLY A N 1
ATOM 1714 C CA . GLY A 1 220 ? 31.609 -29.297 -19.578 1 94.75 220 GLY A CA 1
ATOM 1715 C C . GLY A 1 220 ? 30.781 -30.547 -19.359 1 94.75 220 GLY A C 1
ATOM 1716 O O . GLY A 1 220 ? 30.781 -31.109 -18.25 1 94.75 220 GLY A O 1
ATOM 1717 N N . ASN A 1 221 ? 30.047 -30.953 -20.359 1 94.94 221 ASN A N 1
ATOM 1718 C CA . ASN A 1 221 ? 29.25 -32.156 -20.281 1 94.94 221 ASN A CA 1
ATOM 1719 C C . ASN A 1 221 ? 30.125 -33.406 -20.062 1 94.94 221 ASN A C 1
ATOM 1721 O O . ASN A 1 221 ? 29.812 -34.25 -19.234 1 94.94 221 ASN A O 1
ATOM 1725 N N . LEU A 1 222 ? 31.219 -33.469 -20.734 1 96.12 222 LEU A N 1
ATOM 1726 C CA . LEU A 1 222 ? 32.125 -34.594 -20.656 1 96.12 222 LEU A CA 1
ATOM 1727 C C . LEU A 1 222 ? 32.812 -34.656 -19.297 1 96.12 222 LEU A C 1
ATOM 1729 O O . LEU A 1 222 ? 32.969 -35.719 -18.703 1 96.12 222 LEU A O 1
ATOM 1733 N N . VAL A 1 223 ? 33.188 -33.5 -18.859 1 95.12 223 VAL A N 1
ATOM 1734 C CA . VAL A 1 223 ? 33.875 -33.438 -17.562 1 95.12 223 VAL A CA 1
ATOM 1735 C C . VAL A 1 223 ? 32.938 -33.812 -16.453 1 95.12 223 VAL A C 1
ATOM 1737 O O . VAL A 1 223 ? 33.312 -34.5 -15.492 1 95.12 223 VAL A O 1
ATOM 1740 N N . MET A 1 224 ? 31.734 -33.406 -16.562 1 93.25 224 MET A N 1
ATOM 1741 C CA . MET A 1 224 ? 30.734 -33.812 -15.578 1 93.25 224 MET A CA 1
ATOM 1742 C C . MET A 1 224 ? 30.5 -35.312 -15.602 1 93.25 224 MET A C 1
ATOM 1744 O O . MET A 1 224 ? 30.375 -35.938 -14.555 1 93.25 224 MET A O 1
ATOM 1748 N N . ALA A 1 225 ? 30.438 -35.812 -16.797 1 93.94 225 ALA A N 1
ATOM 1749 C CA . ALA A 1 225 ? 30.266 -37.281 -16.938 1 93.94 225 ALA A CA 1
ATOM 1750 C C . ALA A 1 225 ? 31.453 -38.031 -16.344 1 93.94 225 ALA A C 1
ATOM 1752 O O . ALA A 1 225 ? 31.281 -39.031 -15.672 1 93.94 225 ALA A O 1
ATOM 1753 N N . GLN A 1 226 ? 32.594 -37.5 -16.594 1 93.94 226 GLN A N 1
ATOM 1754 C CA . GLN A 1 226 ? 33.844 -38.156 -16.172 1 93.94 226 GLN A CA 1
ATOM 1755 C C . GLN A 1 226 ? 34.062 -37.969 -14.672 1 93.94 226 GLN A C 1
ATOM 1757 O O . GLN A 1 226 ? 34.438 -38.938 -13.977 1 93.94 226 GLN A O 1
ATOM 1762 N N . SER A 1 227 ? 33.812 -36.812 -14.148 1 92.38 227 SER A N 1
ATOM 1763 C CA . SER A 1 227 ? 34.219 -36.5 -12.789 1 92.38 227 SER A CA 1
ATOM 1764 C C . SER A 1 227 ? 33.062 -36.688 -11.805 1 92.38 227 SER A C 1
ATOM 1766 O O . SER A 1 227 ? 33.281 -36.969 -10.617 1 92.38 227 SER A O 1
ATOM 1768 N N . ARG A 1 228 ? 31.828 -36.562 -12.289 1 90.12 228 ARG A N 1
ATOM 1769 C CA . ARG A 1 228 ? 30.703 -36.625 -11.375 1 90.12 228 ARG A CA 1
ATOM 1770 C C . ARG A 1 228 ? 29.734 -37.719 -11.781 1 90.12 228 ARG A C 1
ATOM 1772 O O . ARG A 1 228 ? 28.641 -37.844 -11.203 1 90.12 228 ARG A O 1
ATOM 1779 N N . LYS A 1 229 ? 30.047 -38.438 -12.781 1 89.62 229 LYS A N 1
ATOM 1780 C CA . LYS A 1 229 ? 29.234 -39.562 -13.266 1 89.62 229 LYS A CA 1
ATOM 1781 C C . LYS A 1 229 ? 27.875 -39.062 -13.758 1 89.62 229 LYS A C 1
ATOM 1783 O O . LYS A 1 229 ? 26.844 -39.719 -13.516 1 89.62 229 LYS A O 1
ATOM 1788 N N . PHE A 1 230 ? 27.859 -37.906 -14.289 1 91.56 230 PHE A N 1
ATOM 1789 C CA . PHE A 1 230 ? 26.656 -37.406 -14.922 1 91.56 230 PHE A CA 1
ATOM 1790 C C . PHE A 1 230 ? 26.219 -38.281 -16.062 1 91.56 230 PHE A C 1
ATOM 1792 O O . PHE A 1 230 ? 27.031 -38.719 -16.875 1 91.56 230 PHE A O 1
ATOM 1799 N N . PRO A 1 231 ? 24.922 -38.688 -16.141 1 90.44 231 PRO A N 1
ATOM 1800 C CA . PRO A 1 231 ? 24.438 -39.531 -17.234 1 90.44 231 PRO A CA 1
ATOM 1801 C C . PRO A 1 231 ? 24.375 -38.781 -18.562 1 90.44 231 PRO A C 1
ATOM 1803 O O . PRO A 1 231 ? 23.281 -38.438 -19.031 1 90.44 231 PRO A O 1
ATOM 1806 N N . SER A 1 232 ? 25.469 -38.781 -19.234 1 93.31 232 SER A N 1
ATOM 1807 C CA . SER A 1 232 ? 25.641 -37.938 -20.422 1 93.31 232 SER A CA 1
ATOM 1808 C C . SER A 1 232 ? 25.266 -38.688 -21.703 1 93.31 232 SER A C 1
ATOM 1810 O O . SER A 1 232 ? 25.828 -39.75 -21.969 1 93.31 232 SER A O 1
ATOM 1812 N N . ASP A 1 233 ? 24.359 -38.125 -22.5 1 94.19 233 ASP A N 1
ATOM 1813 C CA . ASP A 1 233 ? 24.078 -38.625 -23.844 1 94.19 233 ASP A CA 1
ATOM 1814 C C . ASP A 1 233 ? 25.281 -38.438 -24.766 1 94.19 233 ASP A C 1
ATOM 1816 O O . ASP A 1 233 ? 25.547 -39.281 -25.641 1 94.19 233 ASP A O 1
ATOM 1820 N N . VAL A 1 234 ? 25.969 -37.406 -24.531 1 95.75 234 VAL A N 1
ATOM 1821 C CA . VAL A 1 234 ? 27.109 -37.062 -25.375 1 95.75 234 VAL A CA 1
ATOM 1822 C C . VAL A 1 234 ? 28.203 -38.094 -25.25 1 95.75 234 VAL A C 1
ATOM 1824 O O . VAL A 1 234 ? 28.781 -38.531 -26.25 1 95.75 234 VAL A O 1
ATOM 1827 N N . THR A 1 235 ? 28.516 -38.438 -24.062 1 96.38 235 THR A N 1
ATOM 1828 C CA . THR A 1 235 ? 29.562 -39.438 -23.812 1 96.38 235 THR A CA 1
ATOM 1829 C C . THR A 1 235 ? 29.219 -40.781 -24.5 1 96.38 235 THR A C 1
ATOM 1831 O O . THR A 1 235 ? 30.094 -41.438 -25.047 1 96.38 235 THR A O 1
ATOM 1834 N N . THR A 1 236 ? 27.984 -41.125 -24.438 1 97 236 THR A N 1
ATOM 1835 C CA . THR A 1 236 ? 27.547 -42.406 -25.016 1 97 236 THR A CA 1
ATOM 1836 C C . THR A 1 236 ? 27.719 -42.375 -26.531 1 97 236 THR A C 1
ATOM 1838 O O . THR A 1 236 ? 28.188 -43.344 -27.125 1 97 236 THR A O 1
ATOM 1841 N N . LEU A 1 237 ? 27.359 -41.344 -27.141 1 97.25 237 LEU A N 1
ATOM 1842 C CA . LEU A 1 237 ? 27.484 -41.188 -28.578 1 97.25 237 LEU A CA 1
ATOM 1843 C C . LEU A 1 237 ? 28.953 -41.219 -29 1 97.25 237 LEU A C 1
ATOM 1845 O O . LEU A 1 237 ? 29.312 -41.906 -29.969 1 97.25 237 LEU A O 1
ATOM 1849 N N . LEU A 1 238 ? 29.781 -40.531 -28.281 1 97.12 238 LEU A N 1
ATOM 1850 C CA . LEU A 1 238 ? 31.188 -40.406 -28.625 1 97.12 238 LEU A CA 1
ATOM 1851 C C . LEU A 1 238 ? 31.922 -41.75 -28.422 1 97.12 238 LEU A C 1
ATOM 1853 O O . LEU A 1 238 ? 32.844 -42.062 -29.156 1 97.12 238 LEU A O 1
ATOM 1857 N N . LEU A 1 239 ? 31.562 -42.438 -27.438 1 96.56 239 LEU A N 1
ATOM 1858 C CA . LEU A 1 239 ? 32.156 -43.75 -27.203 1 96.56 239 LEU A CA 1
ATOM 1859 C C . LEU A 1 239 ? 31.859 -44.719 -28.359 1 96.56 239 LEU A C 1
ATOM 1861 O O . LEU A 1 239 ? 32.719 -45.5 -28.75 1 96.56 239 LEU A O 1
ATOM 1865 N N . ALA A 1 240 ? 30.703 -44.688 -28.906 1 96.88 240 ALA A N 1
ATOM 1866 C CA . ALA A 1 240 ? 30.266 -45.594 -29.969 1 96.88 240 ALA A CA 1
ATOM 1867 C C . ALA A 1 240 ? 31 -45.312 -31.266 1 96.88 240 ALA A C 1
ATOM 1869 O O . ALA A 1 240 ? 31.141 -46.188 -32.094 1 96.88 240 ALA A O 1
ATOM 1870 N N . VAL A 1 241 ? 31.547 -44.125 -31.438 1 95.19 241 VAL A N 1
ATOM 1871 C CA . VAL A 1 241 ? 32.219 -43.781 -32.688 1 95.19 241 VAL A CA 1
ATOM 1872 C C . VAL A 1 241 ? 33.719 -43.75 -32.469 1 95.19 241 VAL A C 1
ATOM 1874 O O . VAL A 1 241 ? 34.469 -43.219 -33.312 1 95.19 241 VAL A O 1
ATOM 1877 N N . ASP A 1 242 ? 34.125 -44.188 -31.328 1 94.44 242 ASP A N 1
ATOM 1878 C CA . ASP A 1 242 ? 35.531 -44.312 -31 1 94.44 242 ASP A CA 1
ATOM 1879 C C . ASP A 1 242 ? 36.25 -42.969 -31.062 1 94.44 242 ASP A C 1
ATOM 1881 O O . ASP A 1 242 ? 37.281 -42.812 -31.719 1 94.44 242 ASP A O 1
ATOM 1885 N N . ALA A 1 243 ? 35.656 -42.062 -30.406 1 97 243 ALA A N 1
ATOM 1886 C CA . ALA A 1 243 ? 36.219 -40.719 -30.344 1 97 243 ALA A CA 1
ATOM 1887 C C . ALA A 1 243 ? 37.406 -40.625 -29.391 1 97 243 ALA A C 1
ATOM 1889 O O . ALA A 1 243 ? 37.625 -41.562 -28.594 1 97 243 ALA A O 1
ATOM 1890 N N . SER A 1 244 ? 38.188 -39.562 -29.547 1 97.19 244 SER A N 1
ATOM 1891 C CA . SER A 1 244 ? 39.312 -39.281 -28.672 1 97.19 244 SER A CA 1
ATOM 1892 C C . SER A 1 244 ? 39.25 -37.844 -28.125 1 97.19 244 SER A C 1
ATOM 1894 O O . SER A 1 244 ? 38.5 -37 -28.656 1 97.19 244 SER A O 1
ATOM 1896 N N . VAL A 1 245 ? 39.969 -37.625 -27.016 1 97.12 245 VAL A N 1
ATOM 1897 C CA . VAL A 1 245 ? 40 -36.281 -26.438 1 97.12 245 VAL A CA 1
ATOM 1898 C C . VAL A 1 245 ? 41.438 -35.844 -26.25 1 97.12 245 VAL A C 1
ATOM 1900 O O . VAL A 1 245 ? 42.344 -36.656 -26.156 1 97.12 245 VAL A O 1
ATOM 1903 N N . TYR A 1 246 ? 41.625 -34.562 -26.281 1 95.81 246 TYR A N 1
ATOM 1904 C CA . TYR A 1 246 ? 42.906 -33.906 -26 1 95.81 246 TYR A CA 1
ATOM 1905 C C . TYR A 1 246 ? 42.875 -33.188 -24.656 1 95.81 246 TYR A C 1
ATOM 1907 O O . TYR A 1 246 ? 42 -32.375 -24.391 1 95.81 246 TYR A O 1
ATOM 1915 N N . MET A 1 247 ? 43.812 -33.531 -23.797 1 94.75 247 MET A N 1
ATOM 1916 C CA . MET A 1 247 ? 43.875 -32.938 -22.469 1 94.75 247 MET A CA 1
ATOM 1917 C C . MET A 1 247 ? 45.188 -32.188 -22.25 1 94.75 247 MET A C 1
ATOM 1919 O O . MET A 1 247 ? 46.25 -32.656 -22.719 1 94.75 247 MET A O 1
ATOM 1923 N N . LEU A 1 248 ? 45.031 -31.094 -21.656 1 91.31 248 LEU A N 1
ATOM 1924 C CA . LEU A 1 248 ? 46.219 -30.375 -21.203 1 91.31 248 LEU A CA 1
ATOM 1925 C C . LEU A 1 248 ? 46.656 -30.875 -19.828 1 91.31 248 LEU A C 1
ATOM 1927 O O . LEU A 1 248 ? 45.875 -30.828 -18.875 1 91.31 248 LEU A O 1
ATOM 1931 N N . ASN A 1 249 ? 47.719 -31.5 -19.672 1 88.12 249 ASN A N 1
ATOM 1932 C CA . ASN A 1 249 ? 48.375 -31.891 -18.422 1 88.12 249 ASN A CA 1
ATOM 1933 C C . ASN A 1 249 ? 49.688 -31.156 -18.219 1 88.12 249 ASN A C 1
ATOM 1935 O O . ASN A 1 249 ? 50.719 -31.562 -18.75 1 88.12 249 ASN A O 1
ATOM 1939 N N . GLY A 1 250 ? 49.656 -30.188 -17.375 1 80.38 250 GLY A N 1
ATOM 1940 C CA . GLY A 1 250 ? 50.812 -29.297 -17.297 1 80.38 250 GLY A CA 1
ATOM 1941 C C . GLY A 1 250 ? 51.062 -28.547 -18.594 1 80.38 250 GLY A C 1
ATOM 1942 O O . GLY A 1 250 ? 50.188 -27.812 -19.078 1 80.38 250 GLY A O 1
ATOM 1943 N N . ARG A 1 251 ? 52.188 -28.734 -19.109 1 80.56 251 ARG A N 1
ATOM 1944 C CA . ARG A 1 251 ? 52.531 -28.047 -20.359 1 80.56 251 ARG A CA 1
ATOM 1945 C C . ARG A 1 251 ? 52.438 -29 -21.547 1 80.56 251 ARG A C 1
ATOM 1947 O O . ARG A 1 251 ? 52.688 -28.594 -22.688 1 80.56 251 ARG A O 1
ATOM 1954 N N . LYS A 1 252 ? 52 -30.188 -21.297 1 87.69 252 LYS A N 1
ATOM 1955 C CA . LYS A 1 252 ? 51.938 -31.172 -22.375 1 87.69 252 LYS A CA 1
ATOM 1956 C C . LYS A 1 252 ? 50.469 -31.5 -22.734 1 87.69 252 LYS A C 1
ATOM 1958 O O . LYS A 1 252 ? 49.625 -31.562 -21.859 1 87.69 252 LYS A O 1
ATOM 1963 N N . THR A 1 253 ? 50.25 -31.672 -24.016 1 91.06 253 THR A N 1
ATOM 1964 C CA . THR A 1 253 ? 48.938 -32.094 -24.531 1 91.06 253 THR A CA 1
ATOM 1965 C C . THR A 1 253 ? 48.938 -33.594 -24.812 1 91.06 253 THR A C 1
ATOM 1967 O O . THR A 1 253 ? 49.812 -34.094 -25.547 1 91.06 253 THR A O 1
ATOM 1970 N N . GLU A 1 254 ? 48.031 -34.344 -24.234 1 92.88 254 GLU A N 1
ATOM 1971 C CA . GLU A 1 254 ? 47.938 -35.781 -24.406 1 92.88 254 GLU A CA 1
ATOM 1972 C C . GLU A 1 254 ? 46.625 -36.156 -25.109 1 92.88 254 GLU A C 1
ATOM 1974 O O . GLU A 1 254 ? 45.594 -35.625 -24.812 1 92.88 254 GLU A O 1
ATOM 1979 N N . LYS A 1 255 ? 46.812 -37 -26.062 1 95.12 255 LYS A N 1
ATOM 1980 C CA . LYS A 1 255 ? 45.625 -37.562 -26.719 1 95.12 255 LYS A CA 1
ATOM 1981 C C . LYS A 1 255 ? 45.281 -38.938 -26.109 1 95.12 255 LYS A C 1
ATOM 1983 O O . LYS A 1 255 ? 46.125 -39.812 -26 1 95.12 255 LYS A O 1
ATOM 1988 N N . VAL A 1 256 ? 44.062 -39.094 -25.688 1 95.81 256 VAL A N 1
ATOM 1989 C CA . VAL A 1 256 ? 43.594 -40.375 -25.156 1 95.81 256 VAL A CA 1
ATOM 1990 C C . VAL A 1 256 ? 42.25 -40.719 -25.766 1 95.81 256 VAL A C 1
ATOM 1992 O O . VAL A 1 256 ? 41.5 -39.844 -26.203 1 95.81 256 VAL A O 1
ATOM 1995 N N . THR A 1 257 ? 41.906 -42 -25.875 1 96 257 THR A N 1
ATOM 1996 C CA . THR A 1 257 ? 40.562 -42.375 -26.344 1 96 257 THR A CA 1
ATOM 1997 C C . THR A 1 257 ? 39.5 -42 -25.312 1 96 257 THR A C 1
ATOM 1999 O O . THR A 1 257 ? 39.812 -41.781 -24.141 1 96 257 THR A O 1
ATOM 2002 N N . LEU A 1 258 ? 38.344 -41.75 -25.781 1 96.44 258 LEU A N 1
ATOM 2003 C CA . LEU A 1 258 ? 37.281 -41.406 -24.859 1 96.44 258 LEU A CA 1
ATOM 2004 C C . LEU A 1 258 ? 37.125 -42.438 -23.75 1 96.44 258 LEU A C 1
ATOM 2006 O O . LEU A 1 258 ? 36.844 -42.094 -22.609 1 96.44 258 LEU A O 1
ATOM 2010 N N . GLN A 1 259 ? 37.281 -43.719 -24.109 1 93.81 259 GLN A N 1
ATOM 2011 C CA . GLN A 1 259 ? 37.219 -44.781 -23.125 1 93.81 259 GLN A CA 1
ATOM 2012 C C . GLN A 1 259 ? 38.281 -44.594 -22.031 1 93.81 259 GLN A C 1
ATOM 2014 O O . GLN A 1 259 ? 37.969 -44.688 -20.844 1 93.81 259 GLN A O 1
ATOM 2019 N N . GLU A 1 260 ? 39.438 -44.25 -22.438 1 94.25 260 GLU A N 1
ATOM 2020 C CA . GLU A 1 260 ? 40.531 -44 -21.484 1 94.25 260 GLU A CA 1
ATOM 2021 C C . GLU A 1 260 ? 40.25 -42.781 -20.641 1 94.25 260 GLU A C 1
ATOM 2023 O O . GLU A 1 260 ? 40.5 -42.75 -19.438 1 94.25 260 GLU A O 1
ATOM 2028 N N . PHE A 1 261 ? 39.75 -41.844 -21.219 1 94.69 261 PHE A N 1
ATOM 2029 C CA . PHE A 1 261 ? 39.406 -40.594 -20.531 1 94.69 261 PHE A CA 1
ATOM 2030 C C . PHE A 1 261 ? 38.438 -40.844 -19.406 1 94.69 261 PHE A C 1
ATOM 2032 O O . PHE A 1 261 ? 38.594 -40.312 -18.297 1 94.69 261 PHE A O 1
ATOM 2039 N N . LEU A 1 262 ? 37.344 -41.594 -19.656 1 94.81 262 LEU A N 1
ATOM 2040 C CA . LEU A 1 262 ? 36.312 -41.875 -18.672 1 94.81 262 LEU A CA 1
ATOM 2041 C C . LEU A 1 262 ? 36.875 -42.688 -17.516 1 94.81 262 LEU A C 1
ATOM 2043 O O . LEU A 1 262 ? 36.344 -42.656 -16.406 1 94.81 262 LEU A O 1
ATOM 2047 N N . GLU A 1 263 ? 38.031 -43.406 -17.75 1 90.75 263 GLU A N 1
ATOM 2048 C CA . GLU A 1 263 ? 38.594 -44.281 -16.719 1 90.75 263 GLU A CA 1
ATOM 2049 C C . GLU A 1 263 ? 39.656 -43.531 -15.914 1 90.75 263 GLU A C 1
ATOM 2051 O O . GLU A 1 263 ? 40.125 -44.031 -14.883 1 90.75 263 GLU A O 1
ATOM 2056 N N . LEU A 1 264 ? 39.969 -42.344 -16.312 1 91.75 264 LEU A N 1
ATOM 2057 C CA . LEU A 1 264 ? 40.938 -41.562 -15.586 1 91.75 264 LEU A CA 1
ATOM 2058 C C . LEU A 1 264 ? 40.375 -41.094 -14.242 1 91.75 264 LEU A C 1
ATOM 2060 O O . LEU A 1 264 ? 39.156 -41.125 -14.039 1 91.75 264 LEU A O 1
ATOM 2064 N N . SER A 1 265 ? 41.312 -40.719 -13.367 1 90.94 265 SER A N 1
ATOM 2065 C CA . SER A 1 265 ? 40.875 -40.031 -12.148 1 90.94 265 SER A CA 1
ATOM 2066 C C . SER A 1 265 ? 40.156 -38.75 -12.461 1 90.94 265 SER A C 1
ATOM 2068 O O . SER A 1 265 ? 40.406 -38.094 -13.484 1 90.94 265 SER A O 1
ATOM 2070 N N . PRO A 1 266 ? 39.281 -38.344 -11.594 1 90.19 266 PRO A N 1
ATOM 2071 C CA . PRO A 1 266 ? 38.469 -37.156 -11.852 1 90.19 266 PRO A CA 1
ATOM 2072 C C . PRO A 1 266 ? 39.281 -35.938 -12.25 1 90.19 266 PRO A C 1
ATOM 2074 O O . PRO A 1 266 ? 40.156 -35.5 -11.492 1 90.19 266 PRO A O 1
ATOM 2077 N N . VAL A 1 267 ? 38.906 -35.406 -13.344 1 88.56 267 VAL A N 1
ATOM 2078 C CA . VAL A 1 267 ? 39.594 -34.25 -13.914 1 88.56 267 VAL A CA 1
ATOM 2079 C C . VAL A 1 267 ? 39.406 -33.031 -13.016 1 88.56 267 VAL A C 1
ATOM 2081 O O . VAL A 1 267 ? 40.312 -32.219 -12.898 1 88.56 267 VAL A O 1
ATOM 2084 N N . LEU A 1 268 ? 38.312 -32.938 -12.383 1 83.5 268 LEU A N 1
ATOM 2085 C CA . LEU A 1 268 ? 37.969 -31.781 -11.547 1 83.5 268 LEU A CA 1
ATOM 2086 C C . LEU A 1 268 ? 38.875 -31.719 -10.32 1 83.5 268 LEU A C 1
ATOM 2088 O O . LEU A 1 268 ? 39.031 -30.656 -9.703 1 83.5 268 LEU A O 1
ATOM 2092 N N . ASP A 1 269 ? 39.469 -32.906 -10.016 1 78 269 ASP A N 1
ATOM 2093 C CA . ASP A 1 269 ? 40.344 -32.969 -8.867 1 78 269 ASP A CA 1
ATOM 2094 C C . ASP A 1 269 ? 41.812 -32.812 -9.289 1 78 269 ASP A C 1
ATOM 2096 O O . ASP A 1 269 ? 42.719 -32.938 -8.469 1 78 269 ASP A O 1
ATOM 2100 N N . SER A 1 270 ? 41.969 -32.531 -10.547 1 78.94 270 SER A N 1
ATOM 2101 C CA . SER A 1 270 ? 43.312 -32.406 -11.062 1 78.94 270 SER A CA 1
ATOM 2102 C C . SER A 1 270 ? 43.531 -31.094 -11.781 1 78.94 270 SER A C 1
ATOM 2104 O O . SER A 1 270 ? 42.625 -30.25 -11.805 1 78.94 270 SER A O 1
ATOM 2106 N N . LYS A 1 271 ? 44.719 -30.906 -12.219 1 81.88 271 LYS A N 1
ATOM 2107 C CA . LYS A 1 271 ? 45.031 -29.688 -12.953 1 81.88 271 LYS A CA 1
ATOM 2108 C C . LYS A 1 271 ? 44.906 -29.922 -14.461 1 81.88 271 LYS A C 1
ATOM 2110 O O . LYS A 1 271 ? 45.312 -29.078 -15.258 1 81.88 271 LYS A O 1
ATOM 2115 N N . ARG A 1 272 ? 44.281 -31.016 -14.773 1 88.69 272 ARG A N 1
ATOM 2116 C CA . ARG A 1 272 ? 44.062 -31.312 -16.188 1 88.69 272 ARG A CA 1
ATOM 2117 C C . ARG A 1 272 ? 42.906 -30.516 -16.75 1 88.69 272 ARG A C 1
ATOM 2119 O O . ARG A 1 272 ? 41.938 -30.203 -16.047 1 88.69 272 ARG A O 1
ATOM 2126 N N . VAL A 1 273 ? 43.125 -30.141 -18 1 93.19 273 VAL A N 1
ATOM 2127 C CA . VAL A 1 273 ? 42.062 -29.391 -18.672 1 93.19 273 VAL A CA 1
ATOM 2128 C C . VAL A 1 273 ? 41.719 -30.047 -20.016 1 93.19 273 VAL A C 1
ATOM 2130 O O . VAL A 1 273 ? 42.625 -30.375 -20.781 1 93.19 273 VAL A O 1
ATOM 2133 N N . LEU A 1 274 ? 40.438 -30.328 -20.25 1 95.88 274 LEU A N 1
ATOM 2134 C CA . LEU A 1 274 ? 40 -30.859 -21.531 1 95.88 274 LEU A CA 1
ATOM 2135 C C . LEU A 1 274 ? 40.031 -29.766 -22.609 1 95.88 274 LEU A C 1
ATOM 2137 O O . LEU A 1 274 ? 39.438 -28.703 -22.422 1 95.88 274 LEU A O 1
ATOM 2141 N N . LEU A 1 275 ? 40.688 -30.047 -23.734 1 95.81 275 LEU A N 1
ATOM 2142 C CA . LEU A 1 275 ? 40.875 -29.016 -24.766 1 95.81 275 LEU A CA 1
ATOM 2143 C C . LEU A 1 275 ? 39.875 -29.219 -25.906 1 95.81 275 LEU A C 1
ATOM 2145 O O . LEU A 1 275 ? 39.281 -28.25 -26.391 1 95.81 275 LEU A O 1
ATOM 2149 N N . LYS A 1 276 ? 39.781 -30.406 -26.391 1 96.75 276 LYS A N 1
ATOM 2150 C CA . LYS A 1 276 ? 38.906 -30.656 -27.531 1 96.75 276 LYS A CA 1
ATOM 2151 C C . LYS A 1 276 ? 38.594 -32.156 -27.641 1 96.75 276 LYS A C 1
ATOM 2153 O O . LYS A 1 276 ? 39.219 -32.969 -27 1 96.75 276 LYS A O 1
ATOM 2158 N N . VAL A 1 277 ? 37.625 -32.469 -28.469 1 97.31 277 VAL A N 1
ATOM 2159 C CA . VAL A 1 277 ? 37.188 -33.812 -28.812 1 97.31 277 VAL A CA 1
ATOM 2160 C C . VAL A 1 277 ? 37.406 -34.062 -30.312 1 97.31 277 VAL A C 1
ATOM 2162 O O . VAL A 1 277 ? 37.125 -33.188 -31.125 1 97.31 277 VAL A O 1
ATOM 2165 N N . GLU A 1 278 ? 37.906 -35.188 -30.594 1 96.31 278 GLU A N 1
ATOM 2166 C CA . GLU A 1 278 ? 38.094 -35.594 -31.984 1 96.31 278 GLU A CA 1
ATOM 2167 C C . GLU A 1 278 ? 37.188 -36.781 -32.344 1 96.31 278 GLU A C 1
ATOM 2169 O O . GLU A 1 278 ? 37.25 -37.812 -31.703 1 96.31 278 GLU A O 1
ATOM 2174 N N . ILE A 1 279 ? 36.344 -36.625 -33.312 1 96.12 279 ILE A N 1
ATOM 2175 C CA . ILE A 1 279 ? 35.438 -37.688 -33.812 1 96.12 279 ILE A CA 1
ATOM 2176 C C . ILE A 1 279 ? 35.906 -38.156 -35.188 1 96.12 279 ILE A C 1
ATOM 2178 O O . ILE A 1 279 ? 35.938 -37.375 -36.156 1 96.12 279 ILE A O 1
ATOM 2182 N N . PRO A 1 280 ? 36.219 -39.344 -35.281 1 92.31 280 PRO A N 1
ATOM 2183 C CA . PRO A 1 280 ? 36.719 -39.844 -36.562 1 92.31 280 PRO A CA 1
ATOM 2184 C C . PRO A 1 280 ? 35.594 -39.969 -37.594 1 92.31 280 PRO A C 1
ATOM 2186 O O . PRO A 1 280 ? 34.438 -40.125 -37.25 1 92.31 280 PRO A O 1
ATOM 2189 N N . SER A 1 281 ? 36.031 -39.875 -38.844 1 89.62 281 SER A N 1
ATOM 2190 C CA . SER A 1 281 ? 35.094 -40.125 -39.938 1 89.62 281 SER A CA 1
ATOM 2191 C C . SER A 1 281 ? 34.969 -41.594 -40.219 1 89.62 281 SER A C 1
ATOM 2193 O O . SER A 1 281 ? 35.969 -42.312 -40.25 1 89.62 281 SER A O 1
ATOM 2195 N N . TRP A 1 282 ? 33.781 -42.094 -40.281 1 83.38 282 TRP A N 1
ATOM 2196 C CA . TRP A 1 282 ? 33.5 -43.5 -40.594 1 83.38 282 TRP A CA 1
ATOM 2197 C C . TRP A 1 282 ? 32.906 -43.656 -41.969 1 83.38 282 TRP A C 1
ATOM 2199 O O . TRP A 1 282 ? 31.875 -43.062 -42.281 1 83.38 282 TRP A O 1
ATOM 2209 N N . THR A 1 283 ? 33.656 -44.062 -42.938 1 71.62 283 THR A N 1
ATOM 2210 C CA . THR A 1 283 ? 33.156 -44.312 -44.312 1 71.62 283 THR A CA 1
ATOM 2211 C C . THR A 1 283 ? 33.281 -45.781 -44.656 1 71.62 283 THR A C 1
ATOM 2213 O O . THR A 1 283 ? 34.125 -46.5 -44.125 1 71.62 283 THR A O 1
ATOM 2216 N N . ALA A 1 284 ? 32.219 -46.406 -45.375 1 64.44 284 ALA A N 1
ATOM 2217 C CA . ALA A 1 284 ? 32.25 -47.781 -45.812 1 64.44 284 ALA A CA 1
ATOM 2218 C C . ALA A 1 284 ? 33.438 -48.062 -46.719 1 64.44 284 ALA A C 1
ATOM 2220 O O . ALA A 1 284 ? 33.781 -47.25 -47.562 1 64.44 284 ALA A O 1
ATOM 2221 N N . PRO A 1 285 ? 34.312 -49.031 -46.344 1 59.91 285 PRO A N 1
ATOM 2222 C CA . PRO A 1 285 ? 35.375 -49.375 -47.281 1 59.91 285 PRO A CA 1
ATOM 2223 C C . PRO A 1 285 ? 34.875 -49.688 -48.688 1 59.91 285 PRO A C 1
ATOM 2225 O O . PRO A 1 285 ? 33.719 -50.062 -48.875 1 59.91 285 PRO A O 1
ATOM 2228 N N . SER A 1 286 ? 35.406 -49.125 -49.781 1 54.81 286 SER A N 1
ATOM 2229 C CA . SER A 1 286 ? 35.062 -49.188 -51.188 1 54.81 286 SER A CA 1
ATOM 2230 C C . SER A 1 286 ? 34.656 -50.625 -51.594 1 54.81 286 SER A C 1
ATOM 2232 O O . SER A 1 286 ? 34.25 -50.844 -52.719 1 54.81 286 SER A O 1
ATOM 2234 N N . GLY A 1 287 ? 34.781 -51.719 -50.781 1 53.34 287 GLY A N 1
ATOM 2235 C CA . GLY A 1 287 ? 34.438 -53 -51.375 1 53.34 287 GLY A CA 1
ATOM 2236 C C . GLY A 1 287 ? 32.969 -53.312 -51.281 1 53.34 287 GLY A C 1
ATOM 2237 O O . GLY A 1 287 ? 32.281 -52.812 -50.375 1 53.34 287 GLY A O 1
ATOM 2238 N N . ASP A 1 288 ? 32.219 -53.781 -52.344 1 57.34 288 ASP A N 1
ATOM 2239 C CA . ASP A 1 288 ? 30.828 -53.969 -52.75 1 57.34 288 ASP A CA 1
ATOM 2240 C C . ASP A 1 288 ? 30.047 -54.719 -51.656 1 57.34 288 ASP A C 1
ATOM 2242 O O . ASP A 1 288 ? 28.812 -54.688 -51.656 1 57.34 288 ASP A O 1
ATOM 2246 N N . ASP A 1 289 ? 30.625 -55.344 -50.625 1 70.56 289 ASP A N 1
ATOM 2247 C CA . ASP A 1 289 ? 29.797 -56.25 -49.844 1 70.56 289 ASP A CA 1
ATOM 2248 C C . ASP A 1 289 ? 29.734 -55.781 -48.375 1 70.56 289 ASP A C 1
ATOM 2250 O O . ASP A 1 289 ? 29.188 -56.5 -47.531 1 70.56 289 ASP A O 1
ATOM 2254 N N . THR A 1 290 ? 30.266 -54.594 -47.938 1 77.62 290 THR A N 1
ATOM 2255 C CA . THR A 1 290 ? 30.281 -54.188 -46.562 1 77.62 290 THR A CA 1
ATOM 2256 C C . THR A 1 290 ? 29.375 -52.969 -46.312 1 77.62 290 THR A C 1
ATOM 2258 O O . THR A 1 290 ? 29.297 -52.062 -47.156 1 77.62 290 THR A O 1
ATOM 2261 N N . GLU A 1 291 ? 28.484 -53.031 -45.312 1 82.62 291 GLU A N 1
ATOM 2262 C CA . GLU A 1 291 ? 27.547 -52 -44.938 1 82.62 291 GLU A CA 1
ATOM 2263 C C . GLU A 1 291 ? 27.875 -51.438 -43.531 1 82.62 291 GLU A C 1
ATOM 2265 O O . GLU A 1 291 ? 28.25 -52.188 -42.656 1 82.62 291 GLU A O 1
ATOM 2270 N N . PHE A 1 292 ? 27.828 -50.062 -43.438 1 83.31 292 PHE A N 1
ATOM 2271 C CA . PHE A 1 292 ? 28.062 -49.375 -42.188 1 83.31 292 PHE A CA 1
ATOM 2272 C C . PHE A 1 292 ? 26.734 -48.969 -41.531 1 83.31 292 PHE A C 1
ATOM 2274 O O . PHE A 1 292 ? 25.906 -48.312 -42.188 1 83.31 292 PHE A O 1
ATOM 2281 N N . LEU A 1 293 ? 26.531 -49.469 -40.25 1 90.81 293 LEU A N 1
ATOM 2282 C CA . LEU A 1 293 ? 25.297 -49.156 -39.531 1 90.81 293 LEU A CA 1
ATOM 2283 C C . LEU A 1 293 ? 25.594 -48.375 -38.25 1 90.81 293 LEU A C 1
ATOM 2285 O O . LEU A 1 293 ? 26.531 -48.688 -37.531 1 90.81 293 LEU A O 1
ATOM 2289 N N . PHE A 1 294 ? 24.859 -47.25 -38 1 94.19 294 PHE A N 1
ATOM 2290 C CA . PHE A 1 294 ? 24.938 -46.5 -36.75 1 94.19 294 PHE A CA 1
ATOM 2291 C C . PHE A 1 294 ? 23.531 -46.125 -36.281 1 94.19 294 PHE A C 1
ATOM 2293 O O . PHE A 1 294 ? 22.75 -45.531 -37.031 1 94.19 294 PHE A O 1
ATOM 2300 N N . GLU A 1 295 ? 23.156 -46.531 -35.031 1 95.81 295 GLU A N 1
ATOM 2301 C CA . GLU A 1 295 ? 21.875 -46.156 -34.406 1 95.81 295 GLU A CA 1
ATOM 2302 C C . GLU A 1 295 ? 22.078 -45.75 -32.969 1 95.81 295 GLU A C 1
ATOM 2304 O O . GLU A 1 295 ? 23.016 -46.188 -32.312 1 95.81 295 GLU A O 1
ATOM 2309 N N . SER A 1 296 ? 21.25 -44.844 -32.562 1 95.75 296 SER A N 1
ATOM 2310 C CA . SER A 1 296 ? 21.234 -44.438 -31.156 1 95.75 296 SER A CA 1
ATOM 2311 C C . SER A 1 296 ? 19.844 -44.594 -30.547 1 95.75 296 SER A C 1
ATOM 2313 O O . SER A 1 296 ? 18.844 -44.531 -31.25 1 95.75 296 SER A O 1
ATOM 2315 N N . TYR A 1 297 ? 19.75 -44.875 -29.281 1 95.38 297 TYR A N 1
ATOM 2316 C CA . TYR A 1 297 ? 18.516 -45.156 -28.547 1 95.38 297 TYR A CA 1
ATOM 2317 C C . TYR A 1 297 ? 18.453 -44.344 -27.25 1 95.38 297 TYR A C 1
ATOM 2319 O O . TYR A 1 297 ? 19.484 -44.062 -26.641 1 95.38 297 TYR A O 1
ATOM 2327 N N . ARG A 1 298 ? 17.234 -44 -26.922 1 94.06 298 ARG A N 1
ATOM 2328 C CA . ARG A 1 298 ? 17.047 -43.219 -25.703 1 94.06 298 ARG A CA 1
ATOM 2329 C C . ARG A 1 298 ? 15.648 -43.438 -25.125 1 94.06 298 ARG A C 1
ATOM 2331 O O . ARG A 1 298 ? 14.648 -43.219 -25.812 1 94.06 298 ARG A O 1
ATOM 2338 N N . ALA A 1 299 ? 15.539 -43.938 -23.938 1 94 299 ALA A N 1
ATOM 2339 C CA . ALA A 1 299 ? 14.289 -44 -23.188 1 94 299 ALA A CA 1
ATOM 2340 C C . ALA A 1 299 ? 14.289 -43.031 -22.016 1 94 299 ALA A C 1
ATOM 2342 O O . ALA A 1 299 ? 15.062 -43.219 -21.062 1 94 299 ALA A O 1
ATOM 2343 N N . ALA A 1 300 ? 13.477 -42.031 -22.141 1 91.88 300 ALA A N 1
ATOM 2344 C CA . ALA A 1 300 ? 13.383 -40.969 -21.109 1 91.88 300 ALA A CA 1
ATOM 2345 C C . ALA A 1 300 ? 11.922 -40.594 -20.844 1 91.88 300 ALA A C 1
ATOM 2347 O O . ALA A 1 300 ? 11.062 -40.781 -21.703 1 91.88 300 ALA A O 1
ATOM 2348 N N . PRO A 1 301 ? 11.617 -40.094 -19.609 1 88.19 301 PRO A N 1
ATOM 2349 C CA . PRO A 1 301 ? 10.242 -39.688 -19.297 1 88.19 301 PRO A CA 1
ATOM 2350 C C . PRO A 1 301 ? 9.695 -38.656 -20.281 1 88.19 301 PRO A C 1
ATOM 2352 O O . PRO A 1 301 ? 8.484 -38.594 -20.5 1 88.19 301 PRO A O 1
ATOM 2355 N N . ARG A 1 302 ? 10.617 -37.875 -20.844 1 87.62 302 ARG A N 1
ATOM 2356 C CA . ARG A 1 302 ? 10.273 -36.969 -21.922 1 87.62 302 ARG A CA 1
ATOM 2357 C C . ARG A 1 302 ? 11.086 -37.25 -23.172 1 87.62 302 ARG A C 1
ATOM 2359 O O . ARG A 1 302 ? 12.266 -37.594 -23.094 1 87.62 302 ARG A O 1
ATOM 2366 N N . SER A 1 303 ? 10.383 -37.094 -24.234 1 78.94 303 SER A N 1
ATOM 2367 C CA . SER A 1 303 ? 11.086 -37.344 -25.484 1 78.94 303 SER A CA 1
ATOM 2368 C C . SER A 1 303 ? 12.031 -36.219 -25.844 1 78.94 303 SER A C 1
ATOM 2370 O O . SER A 1 303 ? 13.086 -36.438 -26.438 1 78.94 303 SER A O 1
ATOM 2372 N N . ILE A 1 304 ? 11.539 -35.031 -25.578 1 76.56 304 ILE A N 1
ATOM 2373 C CA . ILE A 1 304 ? 12.352 -33.875 -25.875 1 76.56 304 ILE A CA 1
ATOM 2374 C C . ILE A 1 304 ? 12.523 -33.031 -24.625 1 76.56 304 ILE A C 1
ATOM 2376 O O . ILE A 1 304 ? 11.555 -32.781 -23.891 1 76.56 304 ILE A O 1
ATOM 2380 N N . GLY A 1 305 ? 13.789 -32.844 -24.422 1 68.5 305 GLY A N 1
ATOM 2381 C CA . GLY A 1 305 ? 13.891 -31.797 -23.422 1 68.5 305 GLY A CA 1
ATOM 2382 C C . GLY A 1 305 ? 14.586 -32.25 -22.156 1 68.5 305 GLY A C 1
ATOM 2383 O O . GLY A 1 305 ? 15.531 -33.031 -22.219 1 68.5 305 GLY A O 1
ATOM 2384 N N . ASN A 1 306 ? 14.164 -31.625 -20.984 1 77.31 306 ASN A N 1
ATOM 2385 C CA . ASN A 1 306 ? 14.828 -31.578 -19.688 1 77.31 306 ASN A CA 1
ATOM 2386 C C . ASN A 1 306 ? 14.516 -32.844 -18.859 1 77.31 306 ASN A C 1
ATOM 2388 O O . ASN A 1 306 ? 14.031 -32.719 -17.734 1 77.31 306 ASN A O 1
ATOM 2392 N N . ALA A 1 307 ? 14.828 -34.031 -19.453 1 87.81 307 ALA A N 1
ATOM 2393 C CA . ALA A 1 307 ? 14.695 -35.312 -18.719 1 87.81 307 ALA A CA 1
ATOM 2394 C C . ALA A 1 307 ? 15.898 -36.219 -18.969 1 87.81 307 ALA A C 1
ATOM 2396 O O . ALA A 1 307 ? 16.312 -36.406 -20.109 1 87.81 307 ALA A O 1
ATOM 2397 N N . LEU A 1 308 ? 16.453 -36.75 -17.953 1 88.81 308 LEU A N 1
ATOM 2398 C CA . LEU A 1 308 ? 17.516 -37.719 -18.078 1 88.81 308 LEU A CA 1
ATOM 2399 C C . LEU A 1 308 ? 16.953 -39.094 -18.453 1 88.81 308 LEU A C 1
ATOM 2401 O O . LEU A 1 308 ? 15.875 -39.469 -17.984 1 88.81 308 LEU A O 1
ATOM 2405 N N . PRO A 1 309 ? 17.641 -39.781 -19.359 1 91.75 309 PRO A N 1
ATOM 2406 C CA . PRO A 1 309 ? 17.125 -41.094 -19.75 1 91.75 309 PRO A CA 1
ATOM 2407 C C . PRO A 1 309 ? 17.312 -42.156 -18.672 1 91.75 309 PRO A C 1
ATOM 2409 O O . PRO A 1 309 ? 18.234 -42.062 -17.859 1 91.75 309 PRO A O 1
ATOM 2412 N N . TYR A 1 310 ? 16.406 -43.125 -18.672 1 93.06 310 TYR A N 1
ATOM 2413 C CA . TYR A 1 310 ? 16.625 -44.344 -17.906 1 93.06 310 TYR A CA 1
ATOM 2414 C C . TYR A 1 310 ? 17.875 -45.062 -18.391 1 93.06 310 TYR A C 1
ATOM 2416 O O . TYR A 1 310 ? 18.641 -45.594 -17.594 1 93.06 310 TYR A O 1
ATOM 2424 N N . LEU A 1 311 ? 18.016 -45.125 -19.625 1 94.38 311 LEU A N 1
ATOM 2425 C CA . LEU A 1 311 ? 19.172 -45.656 -20.312 1 94.38 311 LEU A CA 1
ATOM 2426 C C . LEU A 1 311 ? 19.234 -45.156 -21.75 1 94.38 311 LEU A C 1
ATOM 2428 O O . LEU A 1 311 ? 18.219 -45.062 -22.422 1 94.38 311 LEU A O 1
ATOM 2432 N N . ASN A 1 312 ? 20.344 -44.781 -22.203 1 94.81 312 ASN A N 1
ATOM 2433 C CA . ASN A 1 312 ? 20.609 -44.531 -23.609 1 94.81 312 ASN A CA 1
ATOM 2434 C C . ASN A 1 312 ? 21.703 -45.438 -24.172 1 94.81 312 ASN A C 1
ATOM 2436 O O . ASN A 1 312 ? 22.406 -46.094 -23.406 1 94.81 312 ASN A O 1
ATOM 2440 N N . ALA A 1 313 ? 21.781 -45.5 -25.469 1 97.31 313 ALA A N 1
ATOM 2441 C CA . ALA A 1 313 ? 22.781 -46.344 -26.125 1 97.31 313 ALA A CA 1
ATOM 2442 C C . ALA A 1 313 ? 23.078 -45.844 -27.531 1 97.31 313 ALA A C 1
ATOM 2444 O O . ALA A 1 313 ? 22.297 -45.094 -28.109 1 97.31 313 ALA A O 1
ATOM 2445 N N . ALA A 1 314 ? 24.203 -46.188 -27.984 1 97.88 314 ALA A N 1
ATOM 2446 C CA . ALA A 1 314 ? 24.625 -45.969 -29.359 1 97.88 314 ALA A CA 1
ATOM 2447 C C . ALA A 1 314 ? 25.453 -47.125 -29.891 1 97.88 314 ALA A C 1
ATOM 2449 O O . ALA A 1 314 ? 26.328 -47.656 -29.188 1 97.88 314 ALA A O 1
ATOM 2450 N N . PHE A 1 315 ? 25.172 -47.594 -31.125 1 97.88 315 PHE A N 1
ATOM 2451 C CA . PHE A 1 315 ? 25.812 -48.781 -31.688 1 97.88 315 PHE A CA 1
ATOM 2452 C C . PHE A 1 315 ? 26.359 -48.5 -33.094 1 97.88 315 PHE A C 1
ATOM 2454 O O . PHE A 1 315 ? 25.719 -47.781 -33.875 1 97.88 315 PHE A O 1
ATOM 2461 N N . LEU A 1 316 ? 27.531 -48.938 -33.281 1 95.62 316 LEU A N 1
ATOM 2462 C CA . LEU A 1 316 ? 28.172 -48.906 -34.594 1 95.62 316 LEU A CA 1
ATOM 2463 C C . LEU A 1 316 ? 28.594 -50.281 -35.031 1 95.62 316 LEU A C 1
ATOM 2465 O O . LEU A 1 316 ? 29.109 -51.062 -34.25 1 95.62 316 LEU A O 1
ATOM 2469 N N . ALA A 1 317 ? 28.266 -50.719 -36.344 1 94 317 ALA A N 1
ATOM 2470 C CA . ALA A 1 317 ? 28.656 -52.031 -36.844 1 94 317 ALA A CA 1
ATOM 2471 C C . ALA A 1 317 ? 29.047 -51.969 -38.312 1 94 317 ALA A C 1
ATOM 2473 O O . ALA A 1 317 ? 28.453 -51.219 -39.094 1 94 317 ALA A O 1
ATOM 2474 N N . LEU A 1 318 ? 30.094 -52.688 -38.594 1 91.19 318 LEU A N 1
ATOM 2475 C CA . LEU A 1 318 ? 30.453 -53.031 -39.969 1 91.19 318 LEU A CA 1
ATOM 2476 C C . LEU A 1 318 ? 30.031 -54.469 -40.312 1 91.19 318 LEU A C 1
ATOM 2478 O O . LEU A 1 318 ? 30.469 -55.406 -39.656 1 91.19 318 LEU A O 1
ATOM 2482 N N . VAL A 1 319 ? 29.156 -54.562 -41.281 1 91 319 VAL A N 1
ATOM 2483 C CA . VAL A 1 319 ? 28.641 -55.875 -41.594 1 91 319 VAL A CA 1
ATOM 2484 C C . VAL A 1 319 ? 28.938 -56.188 -43.062 1 91 319 VAL A C 1
ATOM 2486 O O . VAL A 1 319 ? 29.094 -55.281 -43.875 1 91 319 VAL A O 1
ATOM 2489 N N . SER A 1 320 ? 29.188 -57.438 -43.406 1 88.06 320 SER A N 1
ATOM 2490 C CA . SER A 1 320 ? 29.406 -57.875 -44.75 1 88.06 320 SER A CA 1
ATOM 2491 C C . SER A 1 320 ? 28.359 -58.906 -45.188 1 88.06 320 SER A C 1
ATOM 2493 O O . SER A 1 320 ? 27.953 -59.75 -44.406 1 88.06 320 SER A O 1
ATOM 2495 N N . ARG A 1 321 ? 27.859 -58.656 -46.438 1 81.5 321 ARG A N 1
ATOM 2496 C CA . ARG A 1 321 ? 26.891 -59.562 -47 1 81.5 321 ARG A CA 1
ATOM 2497 C C . ARG A 1 321 ? 27.562 -60.562 -47.938 1 81.5 321 ARG A C 1
ATOM 2499 O O . ARG A 1 321 ? 28.375 -60.156 -48.781 1 81.5 321 ARG A O 1
ATOM 2506 N N . GLN A 1 322 ? 27.859 -61.781 -47.719 1 63.91 322 GLN A N 1
ATOM 2507 C CA . GLN A 1 322 ? 28.469 -62.781 -48.594 1 63.91 322 GLN A CA 1
ATOM 2508 C C . GLN A 1 322 ? 27.656 -62.938 -49.875 1 63.91 322 GLN A C 1
ATOM 2510 O O . GLN A 1 322 ? 26.453 -62.719 -49.875 1 63.91 322 GLN A O 1
ATOM 2515 N N . GLU A 1 323 ? 28.312 -63.062 -51.156 1 51.78 323 GLU A N 1
ATOM 2516 C CA . GLU A 1 323 ? 27.812 -63.156 -52.531 1 51.78 323 GLU A CA 1
ATOM 2517 C C . GLU A 1 323 ? 26.5 -63.938 -52.562 1 51.78 323 GLU A C 1
ATOM 2519 O O . GLU A 1 323 ? 25.797 -64.062 -51.562 1 51.78 323 GLU A O 1
ATOM 2524 N N . ALA A 1 324 ? 26.359 -65 -53.906 1 47.06 324 ALA A N 1
ATOM 2525 C CA . ALA A 1 324 ? 25.156 -65.5 -54.531 1 47.06 324 ALA A CA 1
ATOM 2526 C C . ALA A 1 324 ? 24.219 -66.125 -53.5 1 47.06 324 ALA A C 1
ATOM 2528 O O . ALA A 1 324 ? 23.016 -65.812 -53.469 1 47.06 324 ALA A O 1
ATOM 2529 N N . SER A 1 325 ? 24.406 -67.375 -53.25 1 42.84 325 SER A N 1
ATOM 2530 C CA . SER A 1 325 ? 23.406 -68.312 -52.781 1 42.84 325 SER A CA 1
ATOM 2531 C C . SER A 1 325 ? 23.125 -68.125 -51.281 1 42.84 325 SER A C 1
ATOM 2533 O O . SER A 1 325 ? 22.156 -68.625 -50.75 1 42.84 325 SER A O 1
ATOM 2535 N N . ARG A 1 326 ? 24.156 -67.812 -50.469 1 50.94 326 ARG A N 1
ATOM 2536 C CA . ARG A 1 326 ? 24 -68.062 -49.031 1 50.94 326 ARG A CA 1
ATOM 2537 C C . ARG A 1 326 ? 23.641 -66.812 -48.25 1 50.94 326 ARG A C 1
ATOM 2539 O O . ARG A 1 326 ? 24.328 -65.812 -48.375 1 50.94 326 ARG A O 1
ATOM 2546 N N . LYS A 1 327 ? 22.375 -66.375 -47.656 1 58.25 327 LYS A N 1
ATOM 2547 C CA . LYS A 1 327 ? 21.359 -65.625 -46.938 1 58.25 327 LYS A CA 1
ATOM 2548 C C . LYS A 1 327 ? 21.891 -65.125 -45.594 1 58.25 327 LYS A C 1
ATOM 2550 O O . LYS A 1 327 ? 21.109 -64.75 -44.719 1 58.25 327 LYS A O 1
ATOM 2555 N N . GLY A 1 328 ? 23.25 -64.812 -45.375 1 76.94 328 GLY A N 1
ATOM 2556 C CA . GLY A 1 328 ? 23.578 -64.5 -44 1 76.94 328 GLY A CA 1
ATOM 2557 C C . GLY A 1 328 ? 24.422 -63.219 -43.906 1 76.94 328 GLY A C 1
ATOM 2558 O O . GLY A 1 328 ? 25.062 -62.812 -44.875 1 76.94 328 GLY A O 1
ATOM 2559 N N . VAL A 1 329 ? 24.25 -62.312 -42.812 1 89.5 329 VAL A N 1
ATOM 2560 C CA . VAL A 1 329 ? 25.016 -61.125 -42.5 1 89.5 329 VAL A CA 1
ATOM 2561 C C . VAL A 1 329 ? 26.078 -61.438 -41.469 1 89.5 329 VAL A C 1
ATOM 2563 O O . VAL A 1 329 ? 25.766 -62 -40.406 1 89.5 329 VAL A O 1
ATOM 2566 N N . THR A 1 330 ? 27.312 -61.219 -41.812 1 92 330 THR A N 1
ATOM 2567 C CA . THR A 1 330 ? 28.406 -61.406 -40.875 1 92 330 THR A CA 1
ATOM 2568 C C . THR A 1 330 ? 28.828 -60.062 -40.25 1 92 330 THR A C 1
ATOM 2570 O O . THR A 1 330 ? 28.938 -59.062 -40.969 1 92 330 THR A O 1
ATOM 2573 N N . VAL A 1 331 ? 29.031 -60.031 -38.969 1 95.12 331 VAL A N 1
ATOM 2574 C CA . VAL A 1 331 ? 29.516 -58.844 -38.281 1 95.12 331 VAL A CA 1
ATOM 2575 C C . VAL A 1 331 ? 31.031 -58.781 -38.344 1 95.12 331 VAL A C 1
ATOM 2577 O O . VAL A 1 331 ? 31.719 -59.656 -37.781 1 95.12 331 VAL A O 1
ATOM 2580 N N . GLU A 1 332 ? 31.547 -57.906 -38.969 1 92.5 332 GLU A N 1
ATOM 2581 C CA . GLU A 1 332 ? 33 -57.75 -39.094 1 92.5 332 GLU A CA 1
ATOM 2582 C C . GLU A 1 332 ? 33.562 -57.094 -37.844 1 92.5 332 GLU A C 1
ATOM 2584 O O . GLU A 1 332 ? 34.656 -57.469 -37.375 1 92.5 332 GLU A O 1
ATOM 2589 N N . LYS A 1 333 ? 32.875 -55.969 -37.5 1 92.25 333 LYS A N 1
ATOM 2590 C CA . LYS A 1 333 ? 33.219 -55.188 -36.312 1 92.25 333 LYS A CA 1
ATOM 2591 C C . LYS A 1 333 ? 32.031 -54.438 -35.75 1 92.25 333 LYS A C 1
ATOM 2593 O O . LYS A 1 333 ? 31.109 -54.094 -36.5 1 92.25 333 LYS A O 1
ATOM 2598 N N . CYS A 1 334 ? 31.984 -54.406 -34.469 1 95.44 334 CYS A N 1
ATOM 2599 C CA . CYS A 1 334 ? 30.906 -53.594 -33.906 1 95.44 334 CYS A CA 1
ATOM 2600 C C . CYS A 1 334 ? 31.344 -52.938 -32.594 1 95.44 334 CYS A C 1
ATOM 2602 O O . CYS A 1 334 ? 32.219 -53.469 -31.891 1 95.44 334 CYS A O 1
ATOM 2604 N N . PHE A 1 335 ? 30.906 -51.75 -32.281 1 96.19 335 PHE A N 1
ATOM 2605 C CA . PHE A 1 335 ? 31.047 -50.969 -31.047 1 96.19 335 PHE A CA 1
ATOM 2606 C C . PHE A 1 335 ? 29.703 -50.781 -30.375 1 96.19 335 PHE A C 1
ATOM 2608 O O . PHE A 1 335 ? 28.812 -50.125 -30.938 1 96.19 335 PHE A O 1
ATOM 2615 N N . LEU A 1 336 ? 29.516 -51.344 -29.188 1 98.12 336 LEU A N 1
ATOM 2616 C CA . LEU A 1 336 ? 28.25 -51.25 -28.453 1 98.12 336 LEU A CA 1
ATOM 2617 C C . LEU A 1 336 ? 28.438 -50.438 -27.172 1 98.12 336 LEU A C 1
ATOM 2619 O O . LEU A 1 336 ? 28.859 -51 -26.141 1 98.12 336 LEU A O 1
ATOM 2623 N N . ALA A 1 337 ? 27.969 -49.156 -27.266 1 97.56 337 ALA A N 1
ATOM 2624 C CA . ALA A 1 337 ? 28.094 -48.25 -26.125 1 97.56 337 ALA A CA 1
ATOM 2625 C C . ALA A 1 337 ? 26.766 -48.125 -25.375 1 97.56 337 ALA A C 1
ATOM 2627 O O . ALA A 1 337 ? 25.719 -48 -25.984 1 97.56 337 ALA A O 1
ATOM 2628 N N . PHE A 1 338 ? 26.781 -48.25 -24.062 1 97 338 PHE A N 1
ATOM 2629 C CA . PHE A 1 338 ? 25.641 -48.062 -23.188 1 97 338 PHE A CA 1
ATOM 2630 C C . PHE A 1 338 ? 25.906 -46.969 -22.188 1 97 338 PHE A C 1
ATOM 2632 O O . PHE A 1 338 ? 27 -46.844 -21.656 1 97 338 PHE A O 1
ATOM 2639 N N . GLY A 1 339 ? 24.828 -46.031 -22.078 1 94.75 339 GLY A N 1
ATOM 2640 C CA . GLY A 1 339 ? 24.938 -44.938 -21.125 1 94.75 339 GLY A CA 1
ATOM 2641 C C . GLY A 1 339 ? 24.875 -45.406 -19.688 1 94.75 339 GLY A C 1
ATOM 2642 O O . GLY A 1 339 ? 24.875 -46.625 -19.406 1 94.75 339 GLY A O 1
ATOM 2643 N N . SER A 1 340 ? 24.828 -44.344 -18.797 1 87.19 340 SER A N 1
ATOM 2644 C CA . SER A 1 340 ? 24.766 -44.656 -17.359 1 87.19 340 SER A CA 1
ATOM 2645 C C . SER A 1 340 ? 23.469 -45.375 -17 1 87.19 340 SER A C 1
ATOM 2647 O O . SER A 1 340 ? 22.391 -44.938 -17.375 1 87.19 340 SER A O 1
ATOM 2649 N N . TYR A 1 341 ? 23.594 -46.5 -16.422 1 82.69 341 TYR A N 1
ATOM 2650 C CA . TYR A 1 341 ? 22.422 -47.25 -16.031 1 82.69 341 TYR A CA 1
ATOM 2651 C C . TYR A 1 341 ? 22.297 -47.312 -14.508 1 82.69 341 TYR A C 1
ATOM 2653 O O . TYR A 1 341 ? 21.516 -48.125 -13.977 1 82.69 341 TYR A O 1
ATOM 2661 N N . GLY A 1 342 ? 23.109 -46.656 -13.75 1 75.38 342 GLY A N 1
ATOM 2662 C CA . GLY A 1 342 ? 22.969 -46.688 -12.305 1 75.38 342 GLY A CA 1
ATOM 2663 C C . GLY A 1 342 ? 24.156 -46.125 -11.578 1 75.38 342 GLY A C 1
ATOM 2664 O O . GLY A 1 342 ? 24.594 -46.656 -10.555 1 75.38 342 GLY A O 1
ATOM 2665 N N . GLY A 1 343 ? 24.672 -45.125 -12.102 1 69.19 343 GLY A N 1
ATOM 2666 C CA . GLY A 1 343 ? 25.672 -44.406 -11.344 1 69.19 343 GLY A CA 1
ATOM 2667 C C . GLY A 1 343 ? 27.047 -44.5 -11.961 1 69.19 343 GLY A C 1
ATOM 2668 O O . GLY A 1 343 ? 27.969 -43.812 -11.508 1 69.19 343 GLY A O 1
ATOM 2669 N N . ASP A 1 344 ? 27.141 -45.25 -12.93 1 81.06 344 ASP A N 1
ATOM 2670 C CA . ASP A 1 344 ? 28.453 -45.281 -13.578 1 81.06 344 ASP A CA 1
ATOM 2671 C C . ASP A 1 344 ? 28.438 -44.531 -14.898 1 81.06 344 ASP A C 1
ATOM 2673 O O . ASP A 1 344 ? 27.375 -44.125 -15.383 1 81.06 344 ASP A O 1
ATOM 2677 N N . HIS A 1 345 ? 29.672 -44.25 -15.391 1 87.94 345 HIS A N 1
ATOM 2678 C CA . HIS A 1 345 ? 29.75 -43.594 -16.688 1 87.94 345 HIS A CA 1
ATOM 2679 C C . HIS A 1 345 ? 29.406 -44.562 -17.812 1 87.94 345 HIS A C 1
ATOM 2681 O O . HIS A 1 345 ? 29.281 -45.75 -17.594 1 87.94 345 HIS A O 1
ATOM 2687 N N . SER A 1 346 ? 29.25 -44.062 -19.016 1 94.69 346 SER A N 1
ATOM 2688 C CA . SER A 1 346 ? 28.953 -44.844 -20.188 1 94.69 346 SER A CA 1
ATOM 2689 C C . SER A 1 346 ? 30.031 -45.906 -20.406 1 94.69 346 SER A C 1
ATOM 2691 O O . SER A 1 346 ? 31.203 -45.688 -20.141 1 94.69 346 SER A O 1
ATOM 2693 N N . ILE A 1 347 ? 29.688 -47.125 -20.922 1 93.88 347 ILE A N 1
ATOM 2694 C CA . ILE A 1 347 ? 30.641 -48.188 -21.125 1 93.88 347 ILE A CA 1
ATOM 2695 C C . ILE A 1 347 ? 30.422 -48.812 -22.5 1 93.88 347 ILE A C 1
ATOM 2697 O O . ILE A 1 347 ? 29.344 -48.688 -23.094 1 93.88 347 ILE A O 1
ATOM 2701 N N . ARG A 1 348 ? 31.469 -49.5 -22.984 1 95.44 348 ARG A N 1
ATOM 2702 C CA . ARG A 1 348 ? 31.344 -50.375 -24.141 1 95.44 348 ARG A CA 1
ATOM 2703 C C . ARG A 1 348 ? 31.188 -51.844 -23.703 1 95.44 348 ARG A C 1
ATOM 2705 O O . ARG A 1 348 ? 31.859 -52.281 -22.766 1 95.44 348 ARG A O 1
ATOM 2712 N N . ALA A 1 349 ? 30.281 -52.562 -24.297 1 96.5 349 ALA A N 1
ATOM 2713 C CA . ALA A 1 349 ? 30.141 -53.969 -24.016 1 96.5 349 ALA A CA 1
ATOM 2714 C C . ALA A 1 349 ? 31.125 -54.812 -24.844 1 96.5 349 ALA A C 1
ATOM 2716 O O . ALA A 1 349 ? 30.734 -55.5 -25.766 1 96.5 349 ALA A O 1
ATOM 2717 N N . ILE A 1 350 ? 32.344 -54.812 -24.406 1 95.56 350 ILE A N 1
ATOM 2718 C CA . ILE A 1 350 ? 33.469 -55.344 -25.172 1 95.56 350 ILE A CA 1
ATOM 2719 C C . ILE A 1 350 ? 33.312 -56.875 -25.344 1 95.56 350 ILE A C 1
ATOM 2721 O O . ILE A 1 350 ? 33.594 -57.406 -26.406 1 95.56 350 ILE A O 1
ATOM 2725 N N . GLU A 1 351 ? 32.812 -57.531 -24.281 1 96.31 351 GLU A N 1
ATOM 2726 C CA . GLU A 1 351 ? 32.625 -58.969 -24.359 1 96.31 351 GLU A CA 1
ATOM 2727 C C . GLU A 1 351 ? 31.594 -59.344 -25.438 1 96.31 351 GLU A C 1
ATOM 2729 O O . GLU A 1 351 ? 31.75 -60.344 -26.141 1 96.31 351 GLU A O 1
ATOM 2734 N N . VAL A 1 352 ? 30.594 -58.594 -25.516 1 98.06 352 VAL A N 1
ATOM 2735 C CA . VAL A 1 352 ? 29.562 -58.844 -26.516 1 98.06 352 VAL A CA 1
ATOM 2736 C C . VAL A 1 352 ? 30.125 -58.5 -27.906 1 98.06 352 VAL A C 1
ATOM 2738 O O . VAL A 1 352 ? 29.844 -59.219 -28.875 1 98.06 352 VAL A O 1
ATOM 2741 N N . GLU A 1 353 ? 30.891 -57.438 -28 1 97.44 353 GLU A N 1
ATOM 2742 C CA . GLU A 1 353 ? 31.531 -57.062 -29.25 1 97.44 353 GLU A CA 1
ATOM 2743 C C . GLU A 1 353 ? 32.438 -58.188 -29.781 1 97.44 353 GLU A C 1
ATOM 2745 O O . GLU A 1 353 ? 32.375 -58.531 -30.953 1 97.44 353 GLU A O 1
ATOM 2750 N N . THR A 1 354 ? 33.25 -58.688 -28.891 1 96.44 354 THR A N 1
ATOM 2751 C CA . THR A 1 354 ? 34.188 -59.75 -29.25 1 96.44 354 THR A CA 1
ATOM 2752 C C . THR A 1 354 ? 33.438 -61.031 -29.672 1 96.44 354 THR A C 1
ATOM 2754 O O . THR A 1 354 ? 33.812 -61.688 -30.641 1 96.44 354 THR A O 1
ATOM 2757 N N . PHE A 1 355 ? 32.469 -61.375 -29.047 1 96.06 355 PHE A N 1
ATOM 2758 C CA . PHE A 1 355 ? 31.656 -62.562 -29.359 1 96.06 355 PHE A CA 1
ATOM 2759 C C . PHE A 1 355 ? 31.031 -62.406 -30.75 1 96.06 355 PHE A C 1
ATOM 2761 O O . PHE A 1 355 ? 31 -63.375 -31.516 1 96.06 355 PHE A O 1
ATOM 2768 N N . LEU A 1 356 ? 30.453 -61.156 -31.078 1 96.88 356 LEU A N 1
ATOM 2769 C CA . LEU A 1 356 ? 29.703 -60.969 -32.312 1 96.88 356 LEU A CA 1
ATOM 2770 C C . LEU A 1 356 ? 30.641 -60.844 -33.5 1 96.88 356 LEU A C 1
ATOM 2772 O O . LEU A 1 356 ? 30.266 -61.156 -34.625 1 96.88 356 LEU A O 1
ATOM 2776 N N . THR A 1 357 ? 31.844 -60.406 -33.281 1 95.81 357 THR A N 1
ATOM 2777 C CA . THR A 1 357 ? 32.781 -60.156 -34.344 1 95.81 357 THR A CA 1
ATOM 2778 C C . THR A 1 357 ? 33.125 -61.469 -35.094 1 95.81 357 THR A C 1
ATOM 2780 O O . THR A 1 357 ? 33.531 -62.438 -34.469 1 95.81 357 THR A O 1
ATOM 2783 N N . GLY A 1 358 ? 32.938 -61.5 -36.312 1 92.38 358 GLY A N 1
ATOM 2784 C CA . GLY A 1 358 ? 33.25 -62.656 -37.156 1 92.38 358 GLY A CA 1
ATOM 2785 C C . GLY A 1 358 ? 32.125 -63.656 -37.281 1 92.38 358 GLY A C 1
ATOM 2786 O O . GLY A 1 358 ? 32.219 -64.625 -38.031 1 92.38 358 GLY A O 1
ATOM 2787 N N . LYS A 1 359 ? 31.062 -63.406 -36.656 1 94.25 359 LYS A N 1
ATOM 2788 C CA . LYS A 1 359 ? 29.984 -64.375 -36.625 1 94.25 359 LYS A CA 1
ATOM 2789 C C . LYS A 1 359 ? 28.906 -64.062 -37.656 1 94.25 359 LYS A C 1
ATOM 2791 O O . LYS A 1 359 ? 28.656 -62.875 -37.906 1 94.25 359 LYS A O 1
ATOM 2796 N N . LEU A 1 360 ? 28.344 -65.125 -38.156 1 92.62 360 LEU A N 1
ATOM 2797 C CA . LEU A 1 360 ? 27.141 -65 -38.969 1 92.62 360 LEU A CA 1
ATOM 2798 C C . LEU A 1 360 ? 25.922 -64.812 -38.094 1 92.62 360 LEU A C 1
ATOM 2800 O O . LEU A 1 360 ? 25.594 -65.625 -37.25 1 92.62 360 LEU A O 1
ATOM 2804 N N . LEU A 1 361 ? 25.312 -63.656 -38.25 1 93 361 LEU A N 1
ATOM 2805 C CA . LEU A 1 361 ? 24.172 -63.281 -37.406 1 93 361 LEU A CA 1
ATOM 2806 C C . LEU A 1 361 ? 23.047 -64.312 -37.562 1 93 361 LEU A C 1
ATOM 2808 O O . LEU A 1 361 ? 22.688 -64.688 -38.688 1 93 361 LEU A O 1
ATOM 2812 N N . SER A 1 362 ? 22.453 -64.812 -36.531 1 93 362 SER A N 1
ATOM 2813 C CA . SER A 1 362 ? 21.297 -65.688 -36.406 1 93 362 SER A CA 1
ATOM 2814 C C . SER A 1 362 ? 20.547 -65.5 -35.125 1 93 362 SER A C 1
ATOM 2816 O O . SER A 1 362 ? 21.016 -64.75 -34.219 1 93 362 SER A O 1
ATOM 2818 N N . TYR A 1 363 ? 19.469 -66 -35 1 94.12 363 TYR A N 1
ATOM 2819 C CA . TYR A 1 363 ? 18.672 -65.875 -33.781 1 94.12 363 TYR A CA 1
ATOM 2820 C C . TYR A 1 363 ? 19.453 -66.438 -32.594 1 94.12 363 TYR A C 1
ATOM 2822 O O . TYR A 1 363 ? 19.406 -65.812 -31.5 1 94.12 363 TYR A O 1
ATOM 2830 N N . SER A 1 364 ? 20.078 -67.5 -32.844 1 95 364 SER A N 1
ATOM 2831 C CA . SER A 1 364 ? 20.844 -68.125 -31.766 1 95 364 SER A CA 1
ATOM 2832 C C . SER A 1 364 ? 22.016 -67.312 -31.328 1 95 364 SER A C 1
ATOM 2834 O O . SER A 1 364 ? 22.297 -67.188 -30.125 1 95 364 SER A O 1
ATOM 2836 N N . VAL A 1 365 ? 22.703 -66.75 -32.344 1 95.88 365 VAL A N 1
ATOM 2837 C CA . VAL A 1 365 ? 23.828 -65.875 -32.031 1 95.88 365 VAL A CA 1
ATOM 2838 C C . VAL A 1 365 ? 23.344 -64.625 -31.266 1 95.88 365 VAL A C 1
ATOM 2840 O O . VAL A 1 365 ? 23.969 -64.188 -30.297 1 95.88 365 VAL A O 1
ATOM 2843 N N . LEU A 1 366 ? 22.25 -64.062 -31.703 1 96.62 366 LEU A N 1
ATOM 2844 C CA . LEU A 1 366 ? 21.688 -62.906 -31.031 1 96.62 366 LEU A CA 1
ATOM 2845 C C . LEU A 1 366 ? 21.219 -63.25 -29.625 1 96.62 366 LEU A C 1
ATOM 2847 O O . LEU A 1 366 ? 21.375 -62.438 -28.688 1 96.62 366 LEU A O 1
ATOM 2851 N N . TYR A 1 367 ? 20.594 -64.375 -29.422 1 96.44 367 TYR A N 1
ATOM 2852 C CA . TYR A 1 367 ? 20.156 -64.875 -28.109 1 96.44 367 TYR A CA 1
ATOM 2853 C C . TYR A 1 367 ? 21.328 -65 -27.156 1 96.44 367 TYR A C 1
ATOM 2855 O O . TYR A 1 367 ? 21.25 -64.625 -25.984 1 96.44 367 TYR A O 1
ATOM 2863 N N . GLU A 1 368 ? 22.391 -65.562 -27.672 1 96.5 368 GLU A N 1
ATOM 2864 C CA . GLU A 1 368 ? 23.594 -65.688 -26.859 1 96.5 368 GLU A CA 1
ATOM 2865 C C . GLU A 1 368 ? 24.188 -64.312 -26.516 1 96.5 368 GLU A C 1
ATOM 2867 O O . GLU A 1 368 ? 24.672 -64.125 -25.406 1 96.5 368 GLU A O 1
ATOM 2872 N N . ALA A 1 369 ? 24.219 -63.438 -27.484 1 97.38 369 ALA A N 1
ATOM 2873 C CA . ALA A 1 369 ? 24.703 -62.094 -27.25 1 97.38 369 ALA A CA 1
ATOM 2874 C C . ALA A 1 369 ? 23.891 -61.406 -26.156 1 97.38 369 ALA A C 1
ATOM 2876 O O . ALA A 1 369 ? 24.438 -60.688 -25.312 1 97.38 369 ALA A O 1
ATOM 2877 N N . VAL A 1 370 ? 22.578 -61.562 -26.172 1 96.94 370 VAL A N 1
ATOM 2878 C CA . VAL A 1 370 ? 21.672 -61 -25.172 1 96.94 370 VAL A CA 1
ATOM 2879 C C . VAL A 1 370 ? 22.016 -61.562 -23.797 1 96.94 370 VAL A C 1
ATOM 2881 O O . VAL A 1 370 ? 22.016 -60.812 -22.812 1 96.94 370 VAL A O 1
ATOM 2884 N N . GLY A 1 371 ? 22.25 -62.781 -23.734 1 95.38 371 GLY A N 1
ATOM 2885 C CA . GLY A 1 371 ? 22.656 -63.375 -22.484 1 95.38 371 GLY A CA 1
ATOM 2886 C C . GLY A 1 371 ? 23.922 -62.781 -21.906 1 95.38 371 GLY A C 1
ATOM 2887 O O . GLY A 1 371 ? 24.031 -62.562 -20.703 1 95.38 371 GLY A O 1
ATOM 2888 N N . LEU A 1 372 ? 24.906 -62.562 -22.75 1 96.38 372 LEU A N 1
ATOM 2889 C CA . LEU A 1 372 ? 26.172 -61.969 -22.344 1 96.38 372 LEU A CA 1
ATOM 2890 C C . LEU A 1 372 ? 25.969 -60.531 -21.875 1 96.38 372 LEU A C 1
ATOM 2892 O O . LEU A 1 372 ? 26.562 -60.125 -20.875 1 96.38 372 LEU A O 1
ATOM 2896 N N . LEU A 1 373 ? 25.156 -59.875 -22.578 1 96.75 373 LEU A N 1
ATOM 2897 C CA . LEU A 1 373 ? 24.906 -58.469 -22.266 1 96.75 373 LEU A CA 1
ATOM 2898 C C . LEU A 1 373 ? 24.281 -58.312 -20.891 1 96.75 373 LEU A C 1
ATOM 2900 O O . LEU A 1 373 ? 24.594 -57.375 -20.156 1 96.75 373 LEU A O 1
ATOM 2904 N N . LYS A 1 374 ? 23.344 -59.094 -20.516 1 94.38 374 LYS A N 1
ATOM 2905 C CA . LYS A 1 374 ? 22.672 -59.062 -19.219 1 94.38 374 LYS A CA 1
ATOM 2906 C C . LYS A 1 374 ? 23.672 -59.188 -18.078 1 94.38 374 LYS A C 1
ATOM 2908 O O . LYS A 1 374 ? 23.469 -58.625 -16.984 1 94.38 374 LYS A O 1
ATOM 2913 N N . GLY A 1 375 ? 24.719 -59.906 -18.375 1 92.19 375 GLY A N 1
ATOM 2914 C CA . GLY A 1 375 ? 25.766 -60.062 -17.375 1 92.19 375 GLY A CA 1
ATOM 2915 C C . GLY A 1 375 ? 26.641 -58.844 -17.25 1 92.19 375 GLY A C 1
ATOM 2916 O O . GLY A 1 375 ? 27.25 -58.594 -16.203 1 92.19 375 GLY A O 1
ATOM 2917 N N . ILE A 1 376 ? 26.656 -58.062 -18.234 1 93.06 376 ILE A N 1
ATOM 2918 C CA . ILE A 1 376 ? 27.484 -56.844 -18.266 1 93.06 376 ILE A CA 1
ATOM 2919 C C . ILE A 1 376 ? 26.734 -55.688 -17.641 1 93.06 376 ILE A C 1
ATOM 2921 O O . ILE A 1 376 ? 27.281 -54.906 -16.844 1 93.06 376 ILE A O 1
ATOM 2925 N N . ILE A 1 377 ? 25.469 -55.5 -18 1 92.44 377 ILE A N 1
ATOM 2926 C CA . ILE A 1 377 ? 24.625 -54.406 -17.5 1 92.44 377 ILE A CA 1
ATOM 2927 C C . ILE A 1 377 ? 24.047 -54.781 -16.141 1 92.44 377 ILE A C 1
ATOM 2929 O O . ILE A 1 377 ? 22.938 -55.312 -16.062 1 92.44 377 ILE A O 1
ATOM 2933 N N . VAL A 1 378 ? 24.672 -54.375 -15.055 1 88.62 378 VAL A N 1
ATOM 2934 C CA . VAL A 1 378 ? 24.234 -54.688 -13.695 1 88.62 378 VAL A CA 1
ATOM 2935 C C . VAL A 1 378 ? 24.188 -53.406 -12.867 1 88.62 378 VAL A C 1
ATOM 2937 O O . VAL A 1 378 ? 25.172 -53.031 -12.211 1 88.62 378 VAL A O 1
ATOM 2940 N N . PRO A 1 379 ? 22.984 -52.75 -12.945 1 87.12 379 PRO A N 1
ATOM 2941 C CA . PRO A 1 379 ? 22.875 -51.531 -12.133 1 87.12 379 PRO A CA 1
ATOM 2942 C C . PRO A 1 379 ? 23.109 -51.781 -10.648 1 87.12 379 PRO A C 1
ATOM 2944 O O . PRO A 1 379 ? 22.828 -52.875 -10.148 1 87.12 379 PRO A O 1
ATOM 2947 N N . GLY A 1 380 ? 23.609 -50.75 -9.992 1 81.06 380 GLY A N 1
ATOM 2948 C CA . GLY A 1 380 ? 23.891 -50.844 -8.57 1 81.06 380 GLY A CA 1
ATOM 2949 C C . GLY A 1 380 ? 22.656 -51.125 -7.73 1 81.06 380 GLY A C 1
ATOM 2950 O O . GLY A 1 380 ? 21.531 -50.938 -8.195 1 81.06 380 GLY A O 1
ATOM 2951 N N . LYS A 1 381 ? 22.859 -51.562 -6.543 1 76.75 381 LYS A N 1
ATOM 2952 C CA . LYS A 1 381 ? 21.797 -51.938 -5.625 1 76.75 381 LYS A CA 1
ATOM 2953 C C . LYS A 1 381 ? 20.844 -50.781 -5.348 1 76.75 381 LYS A C 1
ATOM 2955 O O . LYS A 1 381 ? 19.641 -51 -5.195 1 76.75 381 LYS A O 1
ATOM 2960 N N . ASP A 1 382 ? 21.344 -49.625 -5.348 1 78.12 382 ASP A N 1
ATOM 2961 C CA . ASP A 1 382 ? 20.516 -48.5 -4.953 1 78.12 382 ASP A CA 1
ATOM 2962 C C . ASP A 1 382 ? 19.938 -47.781 -6.172 1 78.12 382 ASP A C 1
ATOM 2964 O O . ASP A 1 382 ? 19.25 -46.781 -6.039 1 78.12 382 ASP A O 1
ATOM 2968 N N . THR A 1 383 ? 20.047 -48.438 -7.324 1 84.81 383 THR A N 1
ATOM 2969 C CA . THR A 1 383 ? 19.531 -47.812 -8.547 1 84.81 383 THR A CA 1
ATOM 2970 C C . THR A 1 383 ? 18.047 -48.156 -8.727 1 84.81 383 THR A C 1
ATOM 2972 O O . THR A 1 383 ? 17.656 -49.312 -8.594 1 84.81 383 THR A O 1
ATOM 2975 N N . LEU A 1 384 ? 17.312 -47.188 -8.984 1 84.88 384 LEU A N 1
ATOM 2976 C CA . LEU A 1 384 ? 15.883 -47.375 -9.188 1 84.88 384 LEU A CA 1
ATOM 2977 C C . LEU A 1 384 ? 15.625 -48.094 -10.508 1 84.88 384 LEU A C 1
ATOM 2979 O O . LEU A 1 384 ? 16.281 -47.812 -11.516 1 84.88 384 LEU A O 1
ATOM 2983 N N . HIS A 1 385 ? 14.773 -49.062 -10.57 1 91.75 385 HIS A N 1
ATOM 2984 C CA . HIS A 1 385 ? 14.297 -49.781 -11.75 1 91.75 385 HIS A CA 1
ATOM 2985 C C . HIS A 1 385 ? 15.422 -50.562 -12.414 1 91.75 385 HIS A C 1
ATOM 2987 O O . HIS A 1 385 ? 15.617 -50.469 -13.625 1 91.75 385 HIS A O 1
ATOM 2993 N N . SER A 1 386 ? 16.188 -51.281 -11.688 1 92.06 386 SER A N 1
ATOM 2994 C CA . SER A 1 386 ? 17.359 -52 -12.164 1 92.06 386 SER A CA 1
ATOM 2995 C C . SER A 1 386 ? 16.984 -52.969 -13.281 1 92.06 386 SER A C 1
ATOM 2997 O O . SER A 1 386 ? 17.625 -53 -14.328 1 92.06 386 SER A O 1
ATOM 2999 N N . GLU A 1 387 ? 15.938 -53.75 -13.055 1 92.94 387 GLU A N 1
ATOM 3000 C CA . GLU A 1 387 ? 15.547 -54.75 -14.047 1 92.94 387 GLU A CA 1
ATOM 3001 C C . GLU A 1 387 ? 15.039 -54.094 -15.328 1 92.94 387 GLU A C 1
ATOM 3003 O O . GLU A 1 387 ? 15.242 -54.625 -16.422 1 92.94 387 GLU A O 1
ATOM 3008 N N . TYR A 1 388 ? 14.414 -53.125 -15.242 1 95.31 388 TYR A N 1
ATOM 3009 C CA . TYR A 1 388 ? 13.938 -52.344 -16.391 1 95.31 388 TYR A CA 1
ATOM 3010 C C . TYR A 1 388 ? 15.102 -51.875 -17.25 1 95.31 388 TYR A C 1
ATOM 3012 O O . TYR A 1 388 ? 15.062 -51.969 -18.469 1 95.31 388 TYR A O 1
ATOM 3020 N N . ARG A 1 389 ? 16.094 -51.281 -16.562 1 94.81 389 ARG A N 1
ATOM 3021 C CA . ARG A 1 389 ? 17.266 -50.781 -17.281 1 94.81 389 ARG A CA 1
ATOM 3022 C C . ARG A 1 389 ? 17.984 -51.875 -18.016 1 94.81 389 ARG A C 1
ATOM 3024 O O . ARG A 1 389 ? 18.453 -51.688 -19.141 1 94.81 389 ARG A O 1
ATOM 3031 N N . LYS A 1 390 ? 18 -53.062 -17.422 1 94.38 390 LYS A N 1
ATOM 3032 C CA . LYS A 1 390 ? 18.578 -54.219 -18.078 1 94.38 390 LYS A CA 1
ATOM 3033 C C . LYS A 1 390 ? 17.75 -54.594 -19.312 1 94.38 390 LYS A C 1
ATOM 3035 O O . LYS A 1 390 ? 18.312 -54.906 -20.359 1 94.38 390 LYS A O 1
ATOM 3040 N N . SER A 1 391 ? 16.516 -54.625 -19.047 1 95.62 391 SER A N 1
ATOM 3041 C CA . SER A 1 391 ? 15.617 -54.969 -20.141 1 95.62 391 SER A CA 1
ATOM 3042 C C . SER A 1 391 ? 15.75 -53.969 -21.297 1 95.62 391 SER A C 1
ATOM 3044 O O . SER A 1 391 ? 15.617 -54.344 -22.469 1 95.62 391 SER A O 1
ATOM 3046 N N . LEU A 1 392 ? 15.977 -52.688 -21 1 96 392 LEU A N 1
ATOM 3047 C CA . LEU A 1 392 ? 16.172 -51.688 -22.031 1 96 392 LEU A CA 1
ATOM 3048 C C . LEU A 1 392 ? 17.406 -52 -22.875 1 96 392 LEU A C 1
ATOM 3050 O O . LEU A 1 392 ? 17.375 -51.875 -24.094 1 96 392 LEU A O 1
ATOM 3054 N N . ALA A 1 393 ? 18.469 -52.344 -22.219 1 96.5 393 ALA A N 1
ATOM 3055 C CA . ALA A 1 393 ? 19.703 -52.656 -22.922 1 96.5 393 ALA A CA 1
ATOM 3056 C C . ALA A 1 393 ? 19.5 -53.812 -23.906 1 96.5 393 ALA A C 1
ATOM 3058 O O . ALA A 1 393 ? 19.938 -53.75 -25.062 1 96.5 393 ALA A O 1
ATOM 3059 N N . VAL A 1 394 ? 18.859 -54.844 -23.438 1 96.75 394 VAL A N 1
ATOM 3060 C CA . VAL A 1 394 ? 18.547 -56 -24.266 1 96.75 394 VAL A CA 1
ATOM 3061 C C . VAL A 1 394 ? 17.688 -55.594 -25.453 1 96.75 394 VAL A C 1
ATOM 3063 O O . VAL A 1 394 ? 17.922 -56 -26.578 1 96.75 394 VAL A O 1
ATOM 3066 N N . GLY A 1 395 ? 16.719 -54.781 -25.094 1 96.69 395 GLY A N 1
ATOM 3067 C CA . GLY A 1 395 ? 15.828 -54.312 -26.141 1 96.69 395 GLY A CA 1
ATOM 3068 C C . GLY A 1 395 ? 16.547 -53.531 -27.234 1 96.69 395 GLY A C 1
ATOM 3069 O O . GLY A 1 395 ? 16.234 -53.656 -28.406 1 96.69 395 GLY A O 1
ATOM 3070 N N . TYR A 1 396 ? 17.531 -52.75 -26.875 1 97.12 396 TYR A N 1
ATOM 3071 C CA . TYR A 1 396 ? 18.281 -51.969 -27.844 1 97.12 396 TYR A CA 1
ATOM 3072 C C . TYR A 1 396 ? 19.125 -52.875 -28.75 1 97.12 396 TYR A C 1
ATOM 3074 O O . TYR A 1 396 ? 19.188 -52.656 -29.953 1 97.12 396 TYR A O 1
ATOM 3082 N N . LEU A 1 397 ? 19.75 -53.781 -28.172 1 97.31 397 LEU A N 1
ATOM 3083 C CA . LEU A 1 397 ? 20.578 -54.719 -28.938 1 97.31 397 LEU A CA 1
ATOM 3084 C C . LEU A 1 397 ? 19.734 -55.5 -29.938 1 97.31 397 LEU A C 1
ATOM 3086 O O . LEU A 1 397 ? 20.125 -55.656 -31.094 1 97.31 397 LEU A O 1
ATOM 3090 N N . PHE A 1 398 ? 18.656 -55.938 -29.484 1 96.56 398 PHE A N 1
ATOM 3091 C CA . PHE A 1 398 ? 17.703 -56.656 -30.328 1 96.56 398 PHE A CA 1
ATOM 3092 C C . PHE A 1 398 ? 17.234 -55.812 -31.484 1 96.56 398 PHE A C 1
ATOM 3094 O O . PHE A 1 398 ? 17.234 -56.25 -32.625 1 96.56 398 PHE A O 1
ATOM 3101 N N . GLU A 1 399 ? 16.859 -54.594 -31.188 1 95.44 399 GLU A N 1
ATOM 3102 C CA . GLU A 1 399 ? 16.375 -53.688 -32.219 1 95.44 399 GLU A CA 1
ATOM 3103 C C . GLU A 1 399 ? 17.453 -53.406 -33.281 1 95.44 399 GLU A C 1
ATOM 3105 O O . GLU A 1 399 ? 17.141 -53.156 -34.438 1 95.44 399 GLU A O 1
ATOM 3110 N N . PHE A 1 400 ? 18.656 -53.438 -32.875 1 95.06 400 PHE A N 1
ATOM 3111 C CA . PHE A 1 400 ? 19.766 -53.125 -33.75 1 95.06 400 PHE A CA 1
ATOM 3112 C C . PHE A 1 400 ? 20.078 -54.281 -34.688 1 95.06 400 PHE A C 1
ATOM 3114 O O . PHE A 1 400 ? 20.266 -54.094 -35.875 1 95.06 400 PHE A O 1
ATOM 3121 N N . PHE A 1 401 ? 20.094 -55.562 -34.25 1 94.94 401 PHE A N 1
ATOM 3122 C CA . PHE A 1 401 ? 20.625 -56.656 -35.031 1 94.94 401 PHE A CA 1
ATOM 3123 C C . PHE A 1 401 ? 19.5 -57.5 -35.625 1 94.94 401 PHE A C 1
ATOM 3125 O O . PHE A 1 401 ? 19.672 -58.156 -36.656 1 94.94 401 PHE A O 1
ATOM 3132 N N . TYR A 1 402 ? 18.391 -57.469 -35.031 1 93 402 TYR A N 1
ATOM 3133 C CA . TYR A 1 402 ? 17.281 -58.344 -35.438 1 93 402 TYR A CA 1
ATOM 3134 C C . TYR A 1 402 ? 16.906 -58.094 -36.906 1 93 402 TYR A C 1
ATOM 3136 O O . TYR A 1 402 ? 16.688 -59.031 -37.656 1 93 402 TYR A O 1
ATOM 3144 N N . PRO A 1 403 ? 16.812 -56.812 -37.312 1 90.38 403 PRO A N 1
ATOM 3145 C CA . PRO A 1 403 ? 16.422 -56.562 -38.688 1 90.38 403 PRO A CA 1
ATOM 3146 C C . PRO A 1 403 ? 17.422 -57.125 -39.688 1 90.38 403 PRO A C 1
ATOM 3148 O O . PRO A 1 403 ? 17.047 -57.438 -40.844 1 90.38 403 PRO A O 1
ATOM 3151 N N . LEU A 1 404 ? 18.656 -57.312 -39.344 1 89.25 404 LEU A N 1
ATOM 3152 C CA . LEU A 1 404 ? 19.688 -57.844 -40.219 1 89.25 404 LEU A CA 1
ATOM 3153 C C . LEU A 1 404 ? 19.531 -59.344 -40.406 1 89.25 404 LEU A C 1
ATOM 3155 O O . LEU A 1 404 ? 19.984 -59.906 -41.406 1 89.25 404 LEU A O 1
ATOM 3159 N N . ILE A 1 405 ? 18.969 -60 -39.469 1 89.31 405 ILE A N 1
ATOM 3160 C CA . ILE A 1 405 ? 18.703 -61.438 -39.531 1 89.31 405 ILE A CA 1
ATOM 3161 C C . ILE A 1 405 ? 17.469 -61.688 -40.406 1 89.31 405 ILE A C 1
ATOM 3163 O O . ILE A 1 405 ? 17.484 -62.594 -41.25 1 89.31 405 ILE A O 1
ATOM 3167 N N . GLU A 1 406 ? 16.438 -60.906 -40.281 1 78.19 406 GLU A N 1
ATOM 3168 C CA . GLU A 1 406 ? 15.18 -61.062 -41 1 78.19 406 GLU A CA 1
ATOM 3169 C C . GLU A 1 406 ? 15.344 -60.719 -42.469 1 78.19 406 GLU A C 1
ATOM 3171 O O . GLU A 1 406 ? 14.711 -61.312 -43.344 1 78.19 406 GLU A O 1
ATOM 3176 N N . SER A 1 407 ? 15.969 -59.656 -42.844 1 63.06 407 SER A N 1
ATOM 3177 C CA . SER A 1 407 ? 16.203 -59.281 -44.219 1 63.06 407 SER A CA 1
ATOM 3178 C C . SER A 1 407 ? 16.922 -60.375 -44.969 1 63.06 407 SER A C 1
ATOM 3180 O O . SER A 1 407 ? 16.75 -60.531 -46.188 1 63.06 407 SER A O 1
ATOM 3182 N N . GLY A 1 408 ? 17.766 -61.281 -44.344 1 46.78 408 GLY A N 1
ATOM 3183 C CA . GLY A 1 408 ? 18.391 -62.438 -45 1 46.78 408 GLY A CA 1
ATOM 3184 C C . GLY A 1 408 ? 17.406 -63.531 -45.344 1 46.78 408 GLY A C 1
ATOM 3185 O O . GLY A 1 408 ? 17.641 -64.312 -46.25 1 46.78 408 GLY A O 1
ATOM 3186 N N . HIS A 1 409 ? 16.422 -63.875 -44.531 1 40.28 409 HIS A N 1
ATOM 3187 C CA . HIS A 1 409 ? 15.453 -64.938 -44.719 1 40.28 409 HIS A CA 1
ATOM 3188 C C . HIS A 1 409 ? 14.266 -64.5 -45.562 1 40.28 409 HIS A C 1
ATOM 3190 O O . HIS A 1 409 ? 13.219 -65.125 -45.594 1 40.28 409 HIS A O 1
ATOM 3196 N N . ARG A 1 410 ? 14.258 -63.625 -46.312 1 40.41 410 ARG A N 1
ATOM 3197 C CA . ARG A 1 410 ? 13.055 -63.219 -47.031 1 40.41 410 ARG A CA 1
ATOM 3198 C C . ARG A 1 410 ? 12.711 -64.188 -48.125 1 40.41 410 ARG A C 1
ATOM 3200 O O . ARG A 1 410 ? 13.07 -64 -49.281 1 40.41 410 ARG A O 1
ATOM 3207 N N . ILE A 1 411 ? 12.812 -65.5 -47.938 1 29.66 411 ILE A N 1
ATOM 3208 C CA . ILE A 1 411 ? 12.062 -66.188 -49 1 29.66 411 ILE A CA 1
ATOM 3209 C C . ILE A 1 411 ? 10.625 -65.688 -49 1 29.66 411 ILE A C 1
ATOM 3211 O O . ILE A 1 411 ? 10.109 -65.25 -50.062 1 29.66 411 ILE A O 1
ATOM 3215 N N . CYS A 1 412 ? 9.539 -66.625 -48.562 1 26.67 412 CYS A N 1
ATOM 3216 C CA . CYS A 1 412 ? 8.258 -67 -49.156 1 26.67 412 CYS A CA 1
ATOM 3217 C C . CYS A 1 412 ? 7.273 -65.875 -49.062 1 26.67 412 CYS A C 1
ATOM 3219 O O . CYS A 1 412 ? 6.551 -65.562 -50.031 1 26.67 412 CYS A O 1
ATOM 3221 N N . SER A 1 413 ? 6.211 -65.875 -47.969 1 26.8 413 SER A N 1
ATOM 3222 C CA . SER A 1 413 ? 4.77 -65.812 -48.188 1 26.8 413 SER A CA 1
ATOM 3223 C C . SER A 1 413 ? 4.359 -64.5 -48.812 1 26.8 413 SER A C 1
ATOM 3225 O O . SER A 1 413 ? 4.922 -63.438 -48.469 1 26.8 413 SER A O 1
ATOM 3227 N N . LEU A 1 414 ? 3.588 -64.438 -50 1 25.55 414 LEU A N 1
ATOM 3228 C CA . LEU A 1 414 ? 2.814 -63.688 -50.969 1 25.55 414 LEU A CA 1
ATOM 3229 C C . LEU A 1 414 ? 2.039 -62.594 -50.281 1 25.55 414 LEU A C 1
ATOM 3231 O O . LEU A 1 414 ? 1.558 -61.656 -50.938 1 25.55 414 LEU A O 1
ATOM 3235 N N . ASP A 1 415 ? 0.928 -63 -49.344 1 26.25 415 ASP A N 1
ATOM 3236 C CA . ASP A 1 415 ? -0.302 -62.219 -49.5 1 26.25 415 ASP A CA 1
ATOM 3237 C C . ASP A 1 415 ? -0.015 -60.719 -49.469 1 26.25 415 ASP A C 1
ATOM 3239 O O . ASP A 1 415 ? 1.134 -60.312 -49.281 1 26.25 415 ASP A O 1
ATOM 3243 N N . SER A 1 416 ? -1.084 -59.969 -48.812 1 26.48 416 SER A N 1
ATOM 3244 C CA . SER A 1 416 ? -1.437 -58.594 -49.125 1 26.48 416 SER A CA 1
ATOM 3245 C C . SER A 1 416 ? -0.232 -57.656 -49 1 26.48 416 SER A C 1
ATOM 3247 O O . SER A 1 416 ? 0.687 -57.938 -48.219 1 26.48 416 SER A O 1
ATOM 3249 N N . GLY A 1 417 ? 0.137 -56.906 -50.031 1 26.92 417 GLY A N 1
ATOM 3250 C CA . GLY A 1 417 ? 0.914 -55.75 -50.344 1 26.92 417 GLY A CA 1
ATOM 3251 C C . GLY A 1 417 ? 1.2 -54.844 -49.156 1 26.92 417 GLY A C 1
ATOM 3252 O O . GLY A 1 417 ? 1.671 -53.719 -49.312 1 26.92 417 GLY A O 1
ATOM 3253 N N . ASN A 1 418 ? 0.245 -54.906 -48.219 1 27.62 418 ASN A N 1
ATOM 3254 C CA . ASN A 1 418 ? 0.527 -53.812 -47.312 1 27.62 418 ASN A CA 1
ATOM 3255 C C . ASN A 1 418 ? 1.878 -53.969 -46.625 1 27.62 418 ASN A C 1
ATOM 3257 O O . ASN A 1 418 ? 2.113 -54.969 -45.938 1 27.62 418 ASN A O 1
ATOM 3261 N N . LYS A 1 419 ? 2.957 -53.594 -47.312 1 31.62 419 LYS A N 1
ATOM 3262 C CA . LYS A 1 419 ? 4.281 -53.219 -46.812 1 31.62 419 LYS A CA 1
ATOM 3263 C C . LYS A 1 419 ? 4.238 -52.844 -45.344 1 31.62 419 LYS A C 1
ATOM 3265 O O . LYS A 1 419 ? 3.742 -51.781 -44.969 1 31.62 419 LYS A O 1
ATOM 3270 N N . HIS A 1 420 ? 3.973 -53.906 -44.625 1 28.45 420 HIS A N 1
ATOM 3271 C CA . HIS A 1 420 ? 4.332 -53.594 -43.25 1 28.45 420 HIS A CA 1
ATOM 3272 C C . HIS A 1 420 ? 5.762 -53.062 -43.156 1 28.45 420 HIS A C 1
ATOM 3274 O O . HIS A 1 420 ? 6.715 -53.844 -43.312 1 28.45 420 HIS A O 1
ATOM 3280 N N . ASN A 1 421 ? 6.109 -52.031 -43.969 1 27.11 421 ASN A N 1
ATOM 3281 C CA . ASN A 1 421 ? 7.301 -51.281 -43.625 1 27.11 421 ASN A CA 1
ATOM 3282 C C . ASN A 1 421 ? 7.605 -51.375 -42.125 1 27.11 421 ASN A C 1
ATOM 3284 O O . ASN A 1 421 ? 6.902 -50.75 -41.312 1 27.11 421 ASN A O 1
ATOM 3288 N N . ASN A 1 422 ? 7.91 -52.531 -41.688 1 28.86 422 ASN A N 1
ATOM 3289 C CA . ASN A 1 422 ? 8.602 -52.469 -40.406 1 28.86 422 ASN A CA 1
ATOM 3290 C C . ASN A 1 422 ? 9.633 -51.344 -40.375 1 28.86 422 ASN A C 1
ATOM 3292 O O . ASN A 1 422 ? 10.625 -51.438 -39.656 1 28.86 422 ASN A O 1
ATOM 3296 N N . SER A 1 423 ? 9.992 -50.812 -41.656 1 27.39 423 SER A N 1
ATOM 3297 C CA . SER A 1 423 ? 10.898 -49.656 -41.594 1 27.39 423 SER A CA 1
ATOM 3298 C C . SER A 1 423 ? 10.602 -48.781 -40.406 1 27.39 423 SER A C 1
ATOM 3300 O O . SER A 1 423 ? 9.445 -48.625 -40 1 27.39 423 SER A O 1
ATOM 3302 N N . HIS A 1 424 ? 11.609 -48.781 -39.531 1 29.88 424 HIS A N 1
ATOM 3303 C CA . HIS A 1 424 ? 11.688 -47.625 -38.625 1 29.88 424 HIS A CA 1
ATOM 3304 C C . HIS A 1 424 ? 11.141 -46.375 -39.281 1 29.88 424 HIS A C 1
ATOM 3306 O O . HIS A 1 424 ? 11.68 -45.906 -40.312 1 29.88 424 HIS A O 1
ATOM 3312 N N . VAL A 1 425 ? 9.922 -46.312 -39.688 1 30.41 425 VAL A N 1
ATOM 3313 C CA . VAL A 1 425 ? 9.289 -45.062 -40.125 1 30.41 425 VAL A CA 1
ATOM 3314 C C . VAL A 1 425 ? 10.156 -43.875 -39.688 1 30.41 425 VAL A C 1
ATOM 3316 O O . VAL A 1 425 ? 10.469 -43.75 -38.5 1 30.41 425 VAL A O 1
ATOM 3319 N N . ASP A 1 426 ? 11.07 -43.562 -40.531 1 31.67 426 ASP A N 1
ATOM 3320 C CA . ASP A 1 426 ? 11.688 -42.25 -40.438 1 31.67 426 ASP A CA 1
ATOM 3321 C C . ASP A 1 426 ? 10.742 -41.25 -39.781 1 31.67 426 ASP A C 1
ATOM 3323 O O . ASP A 1 426 ? 9.68 -40.938 -40.312 1 31.67 426 ASP A O 1
ATOM 3327 N N . THR A 1 427 ? 10.633 -41.312 -38.688 1 34.5 427 THR A N 1
ATOM 3328 C CA . THR A 1 427 ? 10 -40.406 -37.75 1 34.5 427 THR A CA 1
ATOM 3329 C C . THR A 1 427 ? 10.219 -38.969 -38.156 1 34.5 427 THR A C 1
ATOM 3331 O O . THR A 1 427 ? 9.938 -38.031 -37.406 1 34.5 427 THR A O 1
ATOM 3334 N N . VAL A 1 428 ? 11.047 -38.812 -39.25 1 34.59 428 VAL A N 1
ATOM 3335 C CA . VAL A 1 428 ? 11.508 -37.438 -39.25 1 34.59 428 VAL A CA 1
ATOM 3336 C C . VAL A 1 428 ? 10.336 -36.5 -39.594 1 34.59 428 VAL A C 1
ATOM 3338 O O . VAL A 1 428 ? 10.531 -35.281 -39.75 1 34.59 428 VAL A O 1
ATOM 3341 N N . LYS A 1 429 ? 9.562 -36.906 -40.594 1 40.28 429 LYS A N 1
ATOM 3342 C CA . LYS A 1 429 ? 8.688 -35.75 -40.844 1 40.28 429 LYS A CA 1
ATOM 3343 C C . LYS A 1 429 ? 7.859 -35.406 -39.594 1 40.28 429 LYS A C 1
ATOM 3345 O O . LYS A 1 429 ? 7.004 -36.188 -39.188 1 40.28 429 LYS A O 1
ATOM 3350 N N . SER A 1 430 ? 8.375 -34.688 -38.812 1 42.53 430 SER A N 1
ATOM 3351 C CA . SER A 1 430 ? 7.938 -34.25 -37.5 1 42.53 430 SER A CA 1
ATOM 3352 C C . SER A 1 430 ? 6.504 -33.719 -37.531 1 42.53 430 SER A C 1
ATOM 3354 O O . SER A 1 430 ? 6.234 -32.688 -38.156 1 42.53 430 SER A O 1
ATOM 3356 N N . LEU A 1 431 ? 5.586 -34.594 -37.812 1 43.38 431 LEU A N 1
ATOM 3357 C CA . LEU A 1 431 ? 4.203 -34.156 -37.656 1 43.38 431 LEU A CA 1
ATOM 3358 C C . LEU A 1 431 ? 4.055 -33.219 -36.438 1 43.38 431 LEU A C 1
ATOM 3360 O O . LEU A 1 431 ? 4.805 -33.344 -35.469 1 43.38 431 LEU A O 1
ATOM 3364 N N . PRO A 1 432 ? 3.246 -32.281 -36.688 1 53.25 432 PRO A N 1
ATOM 3365 C CA . PRO A 1 432 ? 2.957 -31.375 -35.562 1 53.25 432 PRO A CA 1
ATOM 3366 C C . PRO A 1 432 ? 2.545 -32.125 -34.312 1 53.25 432 PRO A C 1
ATOM 3368 O O . PRO A 1 432 ? 1.922 -33.188 -34.375 1 53.25 432 PRO A O 1
ATOM 3371 N N . PHE A 1 433 ? 3.082 -31.812 -33.25 1 50.44 433 PHE A N 1
ATOM 3372 C CA . PHE A 1 433 ? 2.822 -32.406 -31.953 1 50.44 433 PHE A CA 1
ATOM 3373 C C . PHE A 1 433 ? 1.346 -32.281 -31.594 1 50.44 433 PHE A C 1
ATOM 3375 O O . PHE A 1 433 ? 0.789 -33.188 -30.938 1 50.44 433 PHE A O 1
ATOM 3382 N N . LEU A 1 434 ? 0.704 -31.234 -31.969 1 54 434 LEU A N 1
ATOM 3383 C CA . LEU A 1 434 ? -0.624 -30.984 -31.422 1 54 434 LEU A CA 1
ATOM 3384 C C . LEU A 1 434 ? -1.593 -30.547 -32.531 1 54 434 LEU A C 1
ATOM 3386 O O . LEU A 1 434 ? -1.318 -29.609 -33.25 1 54 434 LEU A O 1
ATOM 3390 N N . SER A 1 435 ? -2.602 -31.422 -32.875 1 55.72 435 SER A N 1
ATOM 3391 C CA . SER A 1 435 ? -3.752 -31.031 -33.688 1 55.72 435 SER A CA 1
ATOM 3392 C C . SER A 1 435 ? -5.039 -31.078 -32.875 1 55.72 435 SER A C 1
ATOM 3394 O O . SER A 1 435 ? -5.176 -31.891 -31.969 1 55.72 435 SER A O 1
ATOM 3396 N N . SER A 1 436 ? -5.688 -29.969 -32.75 1 64.5 436 SER A N 1
ATOM 3397 C CA . SER A 1 436 ? -6.816 -29.953 -31.828 1 64.5 436 SER A CA 1
ATOM 3398 C C . SER A 1 436 ? -8.016 -29.219 -32.438 1 64.5 436 SER A C 1
ATOM 3400 O O . SER A 1 436 ? -7.863 -28.438 -33.375 1 64.5 436 SER A O 1
ATOM 3402 N N . SER A 1 437 ? -9.211 -29.828 -32.219 1 62.66 437 SER A N 1
ATOM 3403 C CA . SER A 1 437 ? -10.43 -29.078 -32.469 1 62.66 437 SER A CA 1
ATOM 3404 C C . SER A 1 437 ? -11.047 -28.578 -31.156 1 62.66 437 SER A C 1
ATOM 3406 O O . SER A 1 437 ? -11 -29.281 -30.141 1 62.66 437 SER A O 1
ATOM 3408 N N . GLN A 1 438 ? -11.281 -27.266 -31.188 1 67.5 438 GLN A N 1
ATOM 3409 C CA . GLN A 1 438 ? -11.992 -26.641 -30.078 1 67.5 438 GLN A CA 1
ATOM 3410 C C . GLN A 1 438 ? -13.375 -26.156 -30.5 1 67.5 438 GLN A C 1
ATOM 3412 O O . GLN A 1 438 ? -13.5 -25.406 -31.484 1 67.5 438 GLN A O 1
ATOM 3417 N N . GLN A 1 439 ? -14.453 -26.672 -29.844 1 60.84 439 GLN A N 1
ATOM 3418 C CA . GLN A 1 439 ? -15.805 -26.219 -30.156 1 60.84 439 GLN A CA 1
ATOM 3419 C C . GLN A 1 439 ? -16.469 -25.609 -28.922 1 60.84 439 GLN A C 1
ATOM 3421 O O . GLN A 1 439 ? -16.547 -26.25 -27.875 1 60.84 439 GLN A O 1
ATOM 3426 N N . VAL A 1 440 ? -16.656 -24.312 -29.078 1 71.62 440 VAL A N 1
ATOM 3427 C CA . VAL A 1 440 ? -17.375 -23.625 -28.016 1 71.62 440 VAL A CA 1
ATOM 3428 C C . VAL A 1 440 ? -18.547 -22.828 -28.594 1 71.62 440 VAL A C 1
ATOM 3430 O O . VAL A 1 440 ? -18.422 -22.25 -29.672 1 71.62 440 VAL A O 1
ATOM 3433 N N . LEU A 1 441 ? -19.812 -22.938 -27.984 1 65.56 441 LEU A N 1
ATOM 3434 C CA . LEU A 1 441 ? -20.953 -22.109 -28.406 1 65.56 441 LEU A CA 1
ATOM 3435 C C . LEU A 1 441 ? -21.094 -20.891 -27.516 1 65.56 441 LEU A C 1
ATOM 3437 O O . LEU A 1 441 ? -21.172 -21.016 -26.281 1 65.56 441 LEU A O 1
ATOM 3441 N N . GLU A 1 442 ? -21 -19.734 -28.156 1 73 442 GLU A N 1
ATOM 3442 C CA . GLU A 1 442 ? -21.25 -18.5 -27.438 1 73 442 GLU A CA 1
ATOM 3443 C C . GLU A 1 442 ? -22.75 -18.234 -27.297 1 73 442 GLU A C 1
ATOM 3445 O O . GLU A 1 442 ? -23.547 -18.703 -28.109 1 73 442 GLU A O 1
ATOM 3450 N N . SER A 1 443 ? -23.094 -17.781 -26.062 1 72.31 443 SER A N 1
ATOM 3451 C CA . SER A 1 443 ? -24.484 -17.391 -25.859 1 72.31 443 SER A CA 1
ATOM 3452 C C . SER A 1 443 ? -24.656 -15.875 -25.969 1 72.31 443 SER A C 1
ATOM 3454 O O . SER A 1 443 ? -23.812 -15.109 -25.484 1 72.31 443 SER A O 1
ATOM 3456 N N . ASN A 1 444 ? -25.688 -15.414 -26.719 1 78.75 444 ASN A N 1
ATOM 3457 C CA . ASN A 1 444 ? -25.969 -13.992 -26.891 1 78.75 444 ASN A CA 1
ATOM 3458 C C . ASN A 1 444 ? -27.062 -13.508 -25.938 1 78.75 444 ASN A C 1
ATOM 3460 O O . ASN A 1 444 ? -27.484 -12.352 -26.016 1 78.75 444 ASN A O 1
ATOM 3464 N N . GLU A 1 445 ? -27.391 -14.273 -25.047 1 82.06 445 GLU A N 1
ATOM 3465 C CA . GLU A 1 445 ? -28.531 -13.961 -24.203 1 82.06 445 GLU A CA 1
ATOM 3466 C C . GLU A 1 445 ? -28.172 -12.914 -23.141 1 82.06 445 GLU A C 1
ATOM 3468 O O . GLU A 1 445 ? -28.984 -12.031 -22.844 1 82.06 445 GLU A O 1
ATOM 3473 N N . PHE A 1 446 ? -27.016 -13.008 -22.594 1 90.19 446 PHE A N 1
ATOM 3474 C CA . PHE A 1 446 ? -26.625 -12.141 -21.484 1 90.19 446 PHE A CA 1
ATOM 3475 C C . PHE A 1 446 ? -25.344 -11.391 -21.828 1 90.19 446 PHE A C 1
ATOM 3477 O O . PHE A 1 446 ? -24.469 -11.219 -20.953 1 90.19 446 PHE A O 1
ATOM 3484 N N . LYS A 1 447 ? -25.203 -10.938 -23 1 88.31 447 LYS A N 1
ATOM 3485 C CA . LYS A 1 447 ? -23.984 -10.234 -23.391 1 88.31 447 LYS A CA 1
ATOM 3486 C C . LYS A 1 447 ? -23.656 -9.109 -22.422 1 88.31 447 LYS A C 1
ATOM 3488 O O . LYS A 1 447 ? -24.562 -8.375 -21.984 1 88.31 447 LYS A O 1
ATOM 3493 N N . PRO A 1 448 ? -22.438 -9.023 -22.031 1 92.69 448 PRO A N 1
ATOM 3494 C CA . PRO A 1 448 ? -21.25 -9.672 -22.578 1 92.69 448 PRO A CA 1
ATOM 3495 C C . PRO A 1 448 ? -20.938 -11.016 -21.922 1 92.69 448 PRO A C 1
ATOM 3497 O O . PRO A 1 448 ? -19.969 -11.672 -22.281 1 92.69 448 PRO A O 1
ATOM 3500 N N . ILE A 1 449 ? -21.766 -11.414 -21 1 92.44 449 ILE A N 1
ATOM 3501 C CA . ILE A 1 449 ? -21.625 -12.758 -20.453 1 92.44 449 ILE A CA 1
ATOM 3502 C C . ILE A 1 449 ? -21.859 -13.789 -21.562 1 92.44 449 ILE A C 1
ATOM 3504 O O . ILE A 1 449 ? -22.766 -13.633 -22.375 1 92.44 449 ILE A O 1
ATOM 3508 N N . GLY A 1 450 ? -21 -14.734 -21.578 1 90.62 450 GLY A N 1
ATOM 3509 C CA . GLY A 1 450 ? -21.141 -15.766 -22.594 1 90.62 450 GLY A CA 1
ATOM 3510 C C . GLY A 1 450 ? -20.281 -15.523 -23.812 1 90.62 450 GLY A C 1
ATOM 3511 O O . GLY A 1 450 ? -20.125 -16.406 -24.656 1 90.62 450 GLY A O 1
ATOM 3512 N N . GLU A 1 451 ? -19.672 -14.375 -23.828 1 89.31 451 GLU A N 1
ATOM 3513 C CA . GLU A 1 451 ? -18.766 -14.07 -24.922 1 89.31 451 GLU A CA 1
ATOM 3514 C C . GLU A 1 451 ? -17.328 -14.477 -24.578 1 89.31 451 GLU A C 1
ATOM 3516 O O . GLU A 1 451 ? -16.938 -14.43 -23.406 1 89.31 451 GLU A O 1
ATOM 3521 N N . ALA A 1 452 ? -16.562 -14.812 -25.594 1 88.81 452 ALA A N 1
ATOM 3522 C CA . ALA A 1 452 ? -15.164 -15.164 -25.422 1 88.81 452 ALA A CA 1
ATOM 3523 C C . ALA A 1 452 ? -14.281 -13.922 -25.375 1 88.81 452 ALA A C 1
ATOM 3525 O O . ALA A 1 452 ? -13.438 -13.719 -26.25 1 88.81 452 ALA A O 1
ATOM 3526 N N . VAL A 1 453 ? -14.469 -13.164 -24.328 1 90.06 453 VAL A N 1
ATOM 3527 C CA . VAL A 1 453 ? -13.656 -11.961 -24.172 1 90.06 453 VAL A CA 1
ATOM 3528 C C . VAL A 1 453 ? -12.258 -12.344 -23.688 1 90.06 453 VAL A C 1
ATOM 3530 O O . VAL A 1 453 ? -12.086 -13.375 -23.031 1 90.06 453 VAL A O 1
ATOM 3533 N N . ILE A 1 454 ? -11.281 -11.516 -24.031 1 89.75 454 ILE A N 1
ATOM 3534 C CA . ILE A 1 454 ? -9.898 -11.758 -23.641 1 89.75 454 ILE A CA 1
ATOM 3535 C C . ILE A 1 454 ? -9.789 -11.727 -22.109 1 89.75 454 ILE A C 1
ATOM 3537 O O . ILE A 1 454 ? -10.406 -10.883 -21.453 1 89.75 454 ILE A O 1
ATOM 3541 N N . LYS A 1 455 ? -9.039 -12.609 -21.625 1 91.19 455 LYS A N 1
ATOM 3542 C CA . LYS A 1 455 ? -8.844 -12.695 -20.188 1 91.19 455 LYS A CA 1
ATOM 3543 C C . LYS A 1 455 ? -8.188 -11.43 -19.641 1 91.19 455 LYS A C 1
ATOM 3545 O O . LYS A 1 455 ? -7.211 -10.945 -20.203 1 91.19 455 LYS A O 1
ATOM 3550 N N . VAL A 1 456 ? -8.711 -10.984 -18.562 1 92.12 456 VAL A N 1
ATOM 3551 C CA . VAL A 1 456 ? -8.141 -9.828 -17.891 1 92.12 456 VAL A CA 1
ATOM 3552 C C . VAL A 1 456 ? -6.707 -10.125 -17.453 1 92.12 456 VAL A C 1
ATOM 3554 O O . VAL A 1 456 ? -6.43 -11.203 -16.922 1 92.12 456 VAL A O 1
ATOM 3557 N N . GLY A 1 457 ? -5.695 -9.258 -17.766 1 88.88 457 GLY A N 1
ATOM 3558 C CA . GLY A 1 457 ? -4.309 -9.383 -17.344 1 88.88 457 GLY A CA 1
ATOM 3559 C C . GLY A 1 457 ? -3.475 -10.234 -18.281 1 88.88 457 GLY A C 1
ATOM 3560 O O . GLY A 1 457 ? -2.268 -10.391 -18.094 1 88.88 457 GLY A O 1
ATOM 3561 N N . ALA A 1 458 ? -4.086 -10.805 -19.359 1 89.75 458 ALA A N 1
ATOM 3562 C CA . ALA A 1 458 ? -3.361 -11.688 -20.266 1 89.75 458 ALA A CA 1
ATOM 3563 C C . ALA A 1 458 ? -2.154 -10.977 -20.875 1 89.75 458 ALA A C 1
ATOM 3565 O O . ALA A 1 458 ? -1.059 -11.539 -20.938 1 89.75 458 ALA A O 1
ATOM 3566 N N . ALA A 1 459 ? -2.35 -9.742 -21.281 1 90.69 459 ALA A N 1
ATOM 3567 C CA . ALA A 1 459 ? -1.267 -8.977 -21.891 1 90.69 459 ALA A CA 1
ATOM 3568 C C . ALA A 1 459 ? -0.163 -8.688 -20.875 1 90.69 459 ALA A C 1
ATOM 3570 O O . ALA A 1 459 ? 1.022 -8.727 -21.203 1 90.69 459 ALA A O 1
ATOM 3571 N N . LEU A 1 460 ? -0.548 -8.414 -19.641 1 93.38 460 LEU A N 1
ATOM 3572 C CA . LEU A 1 460 ? 0.411 -8.133 -18.578 1 93.38 460 LEU A CA 1
ATOM 3573 C C . LEU A 1 460 ? 1.235 -9.375 -18.25 1 93.38 460 LEU A C 1
ATOM 3575 O O . LEU A 1 460 ? 2.443 -9.273 -18.016 1 93.38 460 LEU A O 1
ATOM 3579 N N . GLN A 1 461 ? 0.631 -10.469 -18.188 1 90.75 461 GLN A N 1
ATOM 3580 C CA . GLN A 1 461 ? 1.331 -11.727 -17.906 1 90.75 461 GLN A CA 1
ATOM 3581 C C . GLN A 1 461 ? 2.289 -12.07 -19.047 1 90.75 461 GLN A C 1
ATOM 3583 O O . GLN A 1 461 ? 3.426 -12.477 -18.812 1 90.75 461 GLN A O 1
ATOM 3588 N N . ALA A 1 462 ? 1.829 -11.93 -20.312 1 89.25 462 ALA A N 1
ATOM 3589 C CA . ALA A 1 462 ? 2.652 -12.25 -21.469 1 89.25 462 ALA A CA 1
ATOM 3590 C C . ALA A 1 462 ? 3.857 -11.32 -21.562 1 89.25 462 ALA A C 1
ATOM 3592 O O . ALA A 1 462 ? 4.945 -11.742 -21.953 1 89.25 462 ALA A O 1
ATOM 3593 N N . SER A 1 463 ? 3.674 -10.023 -21.156 1 90.62 463 SER A N 1
ATOM 3594 C CA . SER A 1 463 ? 4.746 -9.039 -21.25 1 90.62 463 SER A CA 1
ATOM 3595 C C . SER A 1 463 ? 5.656 -9.094 -20.016 1 90.62 463 SER A C 1
ATOM 3597 O O . SER A 1 463 ? 6.715 -8.469 -20 1 90.62 463 SER A O 1
ATOM 3599 N N . GLY A 1 464 ? 5.34 -9.828 -19.016 1 91.25 464 GLY A N 1
ATOM 3600 C CA . GLY A 1 464 ? 6.113 -9.922 -17.797 1 91.25 464 GLY A CA 1
ATOM 3601 C C . GLY A 1 464 ? 5.895 -8.742 -16.859 1 91.25 464 GLY A C 1
ATOM 3602 O O . GLY A 1 464 ? 6.633 -8.57 -15.891 1 91.25 464 GLY A O 1
ATOM 3603 N N . GLU A 1 465 ? 4.789 -8.008 -17.078 1 93.12 465 GLU A N 1
ATOM 3604 C CA . GLU A 1 465 ? 4.543 -6.789 -16.312 1 93.12 465 GLU A CA 1
ATOM 3605 C C . GLU A 1 465 ? 3.578 -7.047 -15.164 1 93.12 465 GLU A C 1
ATOM 3607 O O . GLU A 1 465 ? 3.432 -6.211 -14.273 1 93.12 465 GLU A O 1
ATOM 3612 N N . ALA A 1 466 ? 2.896 -8.234 -15.148 1 94.38 466 ALA A N 1
ATOM 3613 C CA . ALA A 1 466 ? 2.02 -8.562 -14.031 1 94.38 466 ALA A CA 1
ATOM 3614 C C . ALA A 1 466 ? 2.807 -8.648 -12.727 1 94.38 466 ALA A C 1
ATOM 3616 O O . ALA A 1 466 ? 3.82 -9.352 -12.648 1 94.38 466 ALA A O 1
ATOM 3617 N N . VAL A 1 467 ? 2.412 -7.953 -11.719 1 94.62 467 VAL A N 1
ATOM 3618 C CA . VAL A 1 467 ? 3.143 -7.887 -10.461 1 94.62 467 VAL A CA 1
ATOM 3619 C C . VAL A 1 467 ? 2.629 -8.969 -9.508 1 94.62 467 VAL A C 1
ATOM 3621 O O . VAL A 1 467 ? 1.477 -8.922 -9.07 1 94.62 467 VAL A O 1
ATOM 3624 N N . PHE A 1 468 ? 3.449 -9.914 -9.219 1 96.25 468 PHE A N 1
ATOM 3625 C CA . PHE A 1 468 ? 3.18 -10.914 -8.195 1 96.25 468 PHE A CA 1
ATOM 3626 C C . PHE A 1 468 ? 3.803 -10.5 -6.863 1 96.25 468 PHE A C 1
ATOM 3628 O O . PHE A 1 468 ? 4.465 -9.469 -6.777 1 96.25 468 PHE A O 1
ATOM 3635 N N . VAL A 1 469 ? 3.561 -11.25 -5.797 1 97.12 469 VAL A N 1
ATOM 3636 C CA . VAL A 1 469 ? 4.02 -10.844 -4.469 1 97.12 469 VAL A CA 1
ATOM 3637 C C . VAL A 1 469 ? 5.539 -10.727 -4.461 1 97.12 469 VAL A C 1
ATOM 3639 O O . VAL A 1 469 ? 6.094 -9.773 -3.912 1 97.12 469 VAL A O 1
ATOM 3642 N N . ASP A 1 470 ? 6.23 -11.664 -5.086 1 96 470 ASP A N 1
ATOM 3643 C CA . ASP A 1 470 ? 7.691 -11.648 -5.082 1 96 470 ASP A CA 1
ATOM 3644 C C . ASP A 1 470 ? 8.234 -10.484 -5.898 1 96 470 ASP A C 1
ATOM 3646 O O . ASP A 1 470 ? 9.391 -10.086 -5.734 1 96 470 ASP A O 1
ATOM 3650 N N . ASP A 1 471 ? 7.406 -9.961 -6.828 1 94.56 471 ASP A N 1
ATOM 3651 C CA . ASP A 1 471 ? 7.816 -8.867 -7.707 1 94.56 471 ASP A CA 1
ATOM 3652 C C . ASP A 1 471 ? 7.734 -7.523 -6.984 1 94.56 471 ASP A C 1
ATOM 3654 O O . ASP A 1 471 ? 8.273 -6.52 -7.465 1 94.56 471 ASP A O 1
ATOM 3658 N N . ILE A 1 472 ? 7.09 -7.449 -5.875 1 94.38 472 ILE A N 1
ATOM 3659 C CA . ILE A 1 472 ? 6.938 -6.188 -5.156 1 94.38 472 ILE A CA 1
ATOM 3660 C C . ILE A 1 472 ? 8.305 -5.68 -4.715 1 94.38 472 ILE A C 1
ATOM 3662 O O . ILE A 1 472 ? 9.055 -6.395 -4.039 1 94.38 472 ILE A O 1
ATOM 3666 N N . PRO A 1 473 ? 8.672 -4.469 -5.105 1 90.31 473 PRO A N 1
ATOM 3667 C CA . PRO A 1 473 ? 9.969 -3.924 -4.691 1 90.31 473 PRO A CA 1
ATOM 3668 C C . PRO A 1 473 ? 10.086 -3.773 -3.176 1 90.31 473 PRO A C 1
ATOM 3670 O O . PRO A 1 473 ? 9.117 -3.395 -2.512 1 90.31 473 PRO A O 1
ATOM 3673 N N . THR A 1 474 ? 11.242 -4.031 -2.66 1 90.19 474 THR A N 1
ATOM 3674 C CA . THR A 1 474 ? 11.414 -4.012 -1.211 1 90.19 474 THR A CA 1
ATOM 3675 C C . THR A 1 474 ? 12.164 -2.76 -0.771 1 90.19 474 THR A C 1
ATOM 3677 O O . THR A 1 474 ? 12.945 -2.197 -1.538 1 90.19 474 THR A O 1
ATOM 3680 N N . LEU A 1 475 ? 11.844 -2.393 0.405 1 89.88 475 LEU A N 1
ATOM 3681 C CA . LEU A 1 475 ? 12.562 -1.299 1.052 1 89.88 475 LEU A CA 1
ATOM 3682 C C . LEU A 1 475 ? 14.008 -1.688 1.333 1 89.88 475 LEU A C 1
ATOM 3684 O O . LEU A 1 475 ? 14.328 -2.875 1.418 1 89.88 475 LEU A O 1
ATOM 3688 N N . PRO A 1 476 ? 14.906 -0.665 1.479 1 86.62 476 PRO A N 1
ATOM 3689 C CA . PRO A 1 476 ? 16.328 -0.957 1.692 1 86.62 476 PRO A CA 1
ATOM 3690 C C . PRO A 1 476 ? 16.578 -1.77 2.961 1 86.62 476 PRO A C 1
ATOM 3692 O O . PRO A 1 476 ? 17.516 -2.568 3.01 1 86.62 476 PRO A O 1
ATOM 3695 N N . ASP A 1 477 ? 15.742 -1.658 3.896 1 91.88 477 ASP A N 1
ATOM 3696 C CA . ASP A 1 477 ? 15.977 -2.361 5.152 1 91.88 477 ASP A CA 1
ATOM 3697 C C . ASP A 1 477 ? 15.148 -3.639 5.234 1 91.88 477 ASP A C 1
ATOM 3699 O O . ASP A 1 477 ? 15.039 -4.25 6.301 1 91.88 477 ASP A O 1
ATOM 3703 N N . CYS A 1 478 ? 14.586 -4.098 4.18 1 96.69 478 CYS A N 1
ATOM 3704 C CA . CYS A 1 478 ? 13.789 -5.316 4.152 1 96.69 478 CYS A CA 1
ATOM 3705 C C . CYS A 1 478 ? 14.648 -6.543 4.43 1 96.69 478 CYS A C 1
ATOM 3707 O O . CYS A 1 478 ? 15.758 -6.66 3.902 1 96.69 478 CYS A O 1
ATOM 3709 N N . LEU A 1 479 ? 14.211 -7.41 5.273 1 98.38 479 LEU A N 1
ATOM 3710 C CA . LEU A 1 479 ? 14.859 -8.68 5.574 1 98.38 479 LEU A CA 1
ATOM 3711 C C . LEU A 1 479 ? 14.164 -9.828 4.859 1 98.38 479 LEU A C 1
ATOM 3713 O O . LEU A 1 479 ? 13.078 -9.656 4.309 1 98.38 479 LEU A O 1
ATOM 3717 N N . HIS A 1 480 ? 14.82 -11 4.844 1 98.44 480 HIS A N 1
ATOM 3718 C CA . HIS A 1 480 ? 14.32 -12.156 4.117 1 98.44 480 HIS A CA 1
ATOM 3719 C C . HIS A 1 480 ? 14.336 -13.406 4.992 1 98.44 480 HIS A C 1
ATOM 3721 O O . HIS A 1 480 ? 15.258 -13.602 5.781 1 98.44 480 HIS A O 1
ATOM 3727 N N . GLY A 1 481 ? 13.25 -14.219 4.797 1 98.44 481 GLY A N 1
ATOM 3728 C CA . GLY A 1 481 ? 13.125 -15.406 5.633 1 98.44 481 GLY A CA 1
ATOM 3729 C C . GLY A 1 481 ? 13.375 -16.703 4.875 1 98.44 481 GLY A C 1
ATOM 3730 O O . GLY A 1 481 ? 13.211 -16.75 3.652 1 98.44 481 GLY A O 1
ATOM 3731 N N . ALA A 1 482 ? 13.789 -17.766 5.609 1 98.38 482 ALA A N 1
ATOM 3732 C CA . ALA A 1 482 ? 13.875 -19.156 5.156 1 98.38 482 ALA A CA 1
ATOM 3733 C C . ALA A 1 482 ? 13.617 -20.125 6.305 1 98.38 482 ALA A C 1
ATOM 3735 O O . ALA A 1 482 ? 14.055 -19.891 7.434 1 98.38 482 ALA A O 1
ATOM 3736 N N . PHE A 1 483 ? 12.961 -21.203 6.062 1 98.44 483 PHE A N 1
ATOM 3737 C CA . PHE A 1 483 ? 12.602 -22.141 7.117 1 98.44 483 PHE A CA 1
ATOM 3738 C C . PHE A 1 483 ? 13.719 -23.156 7.34 1 98.44 483 PHE A C 1
ATOM 3740 O O . PHE A 1 483 ? 14.359 -23.609 6.383 1 98.44 483 PHE A O 1
ATOM 3747 N N . ILE A 1 484 ? 13.992 -23.438 8.57 1 97.88 484 ILE A N 1
ATOM 3748 C CA . ILE A 1 484 ? 14.68 -24.641 8.992 1 97.88 484 ILE A CA 1
ATOM 3749 C C . ILE A 1 484 ? 13.656 -25.734 9.328 1 97.88 484 ILE A C 1
ATOM 3751 O O . ILE A 1 484 ? 12.773 -25.516 10.156 1 97.88 484 ILE A O 1
ATOM 3755 N N . TYR A 1 485 ? 13.68 -26.859 8.688 1 97.62 485 TYR A N 1
ATOM 3756 C CA . TYR A 1 485 ? 12.68 -27.891 8.922 1 97.62 485 TYR A CA 1
ATOM 3757 C C . TYR A 1 485 ? 13.336 -29.172 9.422 1 97.62 485 TYR A C 1
ATOM 3759 O O . TYR A 1 485 ? 14.547 -29.359 9.266 1 97.62 485 TYR A O 1
ATOM 3767 N N . SER A 1 486 ? 12.586 -30.047 9.961 1 97.5 486 SER A N 1
ATOM 3768 C CA . SER A 1 486 ? 13.055 -31.297 10.555 1 97.5 486 SER A CA 1
ATOM 3769 C C . SER A 1 486 ? 13.367 -32.344 9.477 1 97.5 486 SER A C 1
ATOM 3771 O O . SER A 1 486 ? 12.68 -32.406 8.453 1 97.5 486 SER A O 1
ATOM 3773 N N . THR A 1 487 ? 14.352 -33.219 9.797 1 96 487 THR A N 1
ATOM 3774 C CA . THR A 1 487 ? 14.656 -34.344 8.93 1 96 487 THR A CA 1
ATOM 3775 C C . THR A 1 487 ? 14.242 -35.656 9.578 1 96 487 THR A C 1
ATOM 3777 O O . THR A 1 487 ? 14.445 -36.75 9.008 1 96 487 THR A O 1
ATOM 3780 N N . GLU A 1 488 ? 13.664 -35.562 10.781 1 96.56 488 GLU A N 1
ATOM 3781 C CA . GLU A 1 488 ? 13.25 -36.75 11.539 1 96.56 488 GLU A CA 1
ATOM 3782 C C . GLU A 1 488 ? 11.727 -36.812 11.648 1 96.56 488 GLU A C 1
ATOM 3784 O O . GLU A 1 488 ? 11.055 -35.812 11.812 1 96.56 488 GLU A O 1
ATOM 3789 N N . PRO A 1 489 ? 11.211 -38 11.578 1 97.19 489 PRO A N 1
ATOM 3790 C CA . PRO A 1 489 ? 9.758 -38.156 11.641 1 97.19 489 PRO A CA 1
ATOM 3791 C C . PRO A 1 489 ? 9.203 -37.969 13.055 1 97.19 489 PRO A C 1
ATOM 3793 O O . PRO A 1 489 ? 8.008 -37.688 13.219 1 97.19 489 PRO A O 1
ATOM 3796 N N . LEU A 1 490 ? 9.953 -38.281 14.086 1 97.81 490 LEU A N 1
ATOM 3797 C CA . LEU A 1 490 ? 9.594 -38.094 15.492 1 97.81 490 LEU A CA 1
ATOM 3798 C C . LEU A 1 490 ? 10.844 -37.969 16.359 1 97.81 490 LEU A C 1
ATOM 3800 O O . LEU A 1 490 ? 11.617 -38.938 16.469 1 97.81 490 LEU A O 1
ATOM 3804 N N . ALA A 1 491 ? 11.031 -36.75 16.938 1 97.94 491 ALA A N 1
ATOM 3805 C CA . ALA A 1 491 ? 12.25 -36.531 17.703 1 97.94 491 ALA A CA 1
ATOM 3806 C C . ALA A 1 491 ? 12.141 -35.312 18.594 1 97.94 491 ALA A C 1
ATOM 3808 O O . ALA A 1 491 ? 11.461 -34.344 18.234 1 97.94 491 ALA A O 1
ATOM 3809 N N . LYS A 1 492 ? 12.766 -35.344 19.672 1 97.81 492 LYS A N 1
ATOM 3810 C CA . LYS A 1 492 ? 12.922 -34.156 20.484 1 97.81 492 LYS A CA 1
ATOM 3811 C C . LYS A 1 492 ? 14.047 -33.25 19.953 1 97.81 492 LYS A C 1
ATOM 3813 O O . LYS A 1 492 ? 15.094 -33.75 19.547 1 97.81 492 LYS A O 1
ATOM 3818 N N . ILE A 1 493 ? 13.805 -31.969 19.922 1 97.19 493 ILE A N 1
ATOM 3819 C CA . ILE A 1 493 ? 14.82 -31.031 19.469 1 97.19 493 ILE A CA 1
ATOM 3820 C C . ILE A 1 493 ? 15.711 -30.625 20.641 1 97.19 493 ILE A C 1
ATOM 3822 O O . ILE A 1 493 ? 15.273 -29.922 21.562 1 97.19 493 ILE A O 1
ATOM 3826 N N . LYS A 1 494 ? 16.891 -30.969 20.688 1 95.62 494 LYS A N 1
ATOM 3827 C CA . LYS A 1 494 ? 17.828 -30.672 21.766 1 95.62 494 LYS A CA 1
ATOM 3828 C C . LYS A 1 494 ? 18.438 -29.281 21.609 1 95.62 494 LYS A C 1
ATOM 3830 O O . LYS A 1 494 ? 18.531 -28.531 22.578 1 95.62 494 LYS A O 1
ATOM 3835 N N . SER A 1 495 ? 18.938 -29.109 20.422 1 94.56 495 SER A N 1
ATOM 3836 C CA . SER A 1 495 ? 19.547 -27.797 20.172 1 94.56 495 SER A CA 1
ATOM 3837 C C . SER A 1 495 ? 19.5 -27.469 18.672 1 94.56 495 SER A C 1
ATOM 3839 O O . SER A 1 495 ? 19.375 -28.359 17.828 1 94.56 495 SER A O 1
ATOM 3841 N N . LEU A 1 496 ? 19.453 -26.219 18.406 1 95.25 496 LEU A N 1
ATOM 3842 C CA . LEU A 1 496 ? 19.531 -25.656 17.062 1 95.25 496 LEU A CA 1
ATOM 3843 C C . LEU A 1 496 ? 20.719 -24.703 16.938 1 95.25 496 LEU A C 1
ATOM 3845 O O . LEU A 1 496 ? 20.812 -23.734 17.703 1 95.25 496 LEU A O 1
ATOM 3849 N N . SER A 1 497 ? 21.688 -25.031 16.125 1 95.25 497 SER A N 1
ATOM 3850 C CA . SER A 1 497 ? 22.875 -24.219 15.891 1 95.25 497 SER A CA 1
ATOM 3851 C C . SER A 1 497 ? 23.266 -24.203 14.414 1 95.25 497 SER A C 1
ATOM 3853 O O . SER A 1 497 ? 22.531 -24.734 13.57 1 95.25 497 SER A O 1
ATOM 3855 N N . PHE A 1 498 ? 24.297 -23.469 14.141 1 94.31 498 PHE A N 1
ATOM 3856 C CA . PHE A 1 498 ? 24.844 -23.5 12.789 1 94.31 498 PHE A CA 1
ATOM 3857 C C . PHE A 1 498 ? 26.156 -24.281 12.75 1 94.31 498 PHE A C 1
ATOM 3859 O O . PHE A 1 498 ? 26.859 -24.391 13.766 1 94.31 498 PHE A O 1
ATOM 3866 N N . ARG A 1 499 ? 26.422 -24.719 11.609 1 90.25 499 ARG A N 1
ATOM 3867 C CA . ARG A 1 499 ? 27.656 -25.469 11.422 1 90.25 499 ARG A CA 1
ATOM 3868 C C . ARG A 1 499 ? 28.859 -24.688 11.945 1 90.25 499 ARG A C 1
ATOM 3870 O O . ARG A 1 499 ? 28.969 -23.484 11.688 1 90.25 499 ARG A O 1
ATOM 3877 N N . GLU A 1 500 ? 29.688 -25.25 12.648 1 86.94 500 GLU A N 1
ATOM 3878 C CA . GLU A 1 500 ? 30.906 -24.672 13.234 1 86.94 500 GLU A CA 1
ATOM 3879 C C . GLU A 1 500 ? 30.562 -23.641 14.297 1 86.94 500 GLU A C 1
ATOM 3881 O O . GLU A 1 500 ? 31.438 -22.922 14.789 1 86.94 500 GLU A O 1
ATOM 3886 N N . ASN A 1 501 ? 29.359 -23.469 14.609 1 86.38 501 ASN A N 1
ATOM 3887 C CA . ASN A 1 501 ? 28.844 -22.578 15.648 1 86.38 501 ASN A CA 1
ATOM 3888 C C . ASN A 1 501 ? 29.156 -21.109 15.336 1 86.38 501 ASN A C 1
ATOM 3890 O O . ASN A 1 501 ? 29.547 -20.359 16.219 1 86.38 501 ASN A O 1
ATOM 3894 N N . VAL A 1 502 ? 29.125 -20.828 14.047 1 85.81 502 VAL A N 1
ATOM 3895 C CA . VAL A 1 502 ? 29.312 -19.469 13.578 1 85.81 502 VAL A CA 1
ATOM 3896 C C . VAL A 1 502 ? 28.031 -18.984 12.898 1 85.81 502 VAL A C 1
ATOM 3898 O O . VAL A 1 502 ? 27.469 -19.672 12.047 1 85.81 502 VAL A O 1
ATOM 3901 N N . THR A 1 503 ? 27.578 -17.828 13.367 1 90.38 503 THR A N 1
ATOM 3902 C CA . THR A 1 503 ? 26.391 -17.25 12.727 1 90.38 503 THR A CA 1
ATOM 3903 C C . THR A 1 503 ? 26.703 -16.875 11.273 1 90.38 503 THR A C 1
ATOM 3905 O O . THR A 1 503 ? 27.609 -16.109 11.008 1 90.38 503 THR A O 1
ATOM 3908 N N . PRO A 1 504 ? 25.969 -17.422 10.422 1 92.75 504 PRO A N 1
ATOM 3909 C CA . PRO A 1 504 ? 26.234 -17.141 9.016 1 92.75 504 PRO A CA 1
ATOM 3910 C C . PRO A 1 504 ? 26.094 -15.656 8.68 1 92.75 504 PRO A C 1
ATOM 3912 O O . PRO A 1 504 ? 25.375 -14.922 9.367 1 92.75 504 PRO A O 1
ATOM 3915 N N . THR A 1 505 ? 26.703 -15.25 7.621 1 90.69 505 THR A N 1
ATOM 3916 C CA . THR A 1 505 ? 26.719 -13.867 7.16 1 90.69 505 THR A CA 1
ATOM 3917 C C . THR A 1 505 ? 25.312 -13.359 6.902 1 90.69 505 THR A C 1
ATOM 3919 O O . THR A 1 505 ? 24.5 -14.055 6.277 1 90.69 505 THR A O 1
ATOM 3922 N N . GLY A 1 506 ? 24.984 -12.172 7.383 1 94.25 506 GLY A N 1
ATOM 3923 C CA . GLY A 1 506 ? 23.75 -11.477 7.035 1 94.25 506 GLY A CA 1
ATOM 3924 C C . GLY A 1 506 ? 22.578 -11.859 7.922 1 94.25 506 GLY A C 1
ATOM 3925 O O . GLY A 1 506 ? 21.516 -11.25 7.844 1 94.25 506 GLY A O 1
ATOM 3926 N N . VAL A 1 507 ? 22.766 -12.844 8.781 1 97 507 VAL A N 1
ATOM 3927 C CA . VAL A 1 507 ? 21.656 -13.328 9.617 1 97 507 VAL A CA 1
ATOM 3928 C C . VAL A 1 507 ? 21.391 -12.336 10.742 1 97 507 VAL A C 1
ATOM 3930 O O . VAL A 1 507 ? 22.312 -11.93 11.453 1 97 507 VAL A O 1
ATOM 3933 N N . PHE A 1 508 ? 20.094 -12.008 10.859 1 95.44 508 PHE A N 1
ATOM 3934 C CA . PHE A 1 508 ? 19.672 -11.062 11.883 1 95.44 508 PHE A CA 1
ATOM 3935 C C . PHE A 1 508 ? 19.031 -11.797 13.062 1 95.44 508 PHE A C 1
ATOM 3937 O O . PHE A 1 508 ? 19.141 -11.359 14.211 1 95.44 508 PHE A O 1
ATOM 3944 N N . ALA A 1 509 ? 18.312 -12.852 12.742 1 97.38 509 ALA A N 1
ATOM 3945 C CA . ALA A 1 509 ? 17.578 -13.547 13.805 1 97.38 509 ALA A CA 1
ATOM 3946 C C . ALA A 1 509 ? 17.203 -14.961 13.375 1 97.38 509 ALA A C 1
ATOM 3948 O O . ALA A 1 509 ? 17.141 -15.258 12.18 1 97.38 509 ALA A O 1
ATOM 3949 N N . VAL A 1 510 ? 17.062 -15.844 14.297 1 98.31 510 VAL A N 1
ATOM 3950 C CA . VAL A 1 510 ? 16.438 -17.156 14.172 1 98.31 510 VAL A CA 1
ATOM 3951 C C . VAL A 1 510 ? 15.219 -17.25 15.07 1 98.31 510 VAL A C 1
ATOM 3953 O O . VAL A 1 510 ? 15.344 -17.25 16.297 1 98.31 510 VAL A O 1
ATOM 3956 N N . LEU A 1 511 ? 14.07 -17.297 14.492 1 98.44 511 LEU A N 1
ATOM 3957 C CA . LEU A 1 511 ? 12.82 -17.25 15.242 1 98.44 511 LEU A CA 1
ATOM 3958 C C . LEU A 1 511 ? 12.242 -18.656 15.422 1 98.44 511 LEU A C 1
ATOM 3960 O O . LEU A 1 511 ? 12.211 -19.438 14.477 1 98.44 511 LEU A O 1
ATOM 3964 N N . THR A 1 512 ? 11.852 -18.984 16.562 1 98.19 512 THR A N 1
ATOM 3965 C CA . THR A 1 512 ? 11.195 -20.234 16.922 1 98.19 512 THR A CA 1
ATOM 3966 C C . THR A 1 512 ? 9.859 -19.953 17.609 1 98.19 512 THR A C 1
ATOM 3968 O O . THR A 1 512 ? 9.391 -18.812 17.641 1 98.19 512 THR A O 1
ATOM 3971 N N . PHE A 1 513 ? 9.211 -21.078 18.109 1 97.94 513 PHE A N 1
ATOM 3972 C CA . PHE A 1 513 ? 7.93 -20.906 18.797 1 97.94 513 PHE A CA 1
ATOM 3973 C C . PHE A 1 513 ? 8.086 -20.031 20.031 1 97.94 513 PHE A C 1
ATOM 3975 O O . PHE A 1 513 ? 7.121 -19.438 20.5 1 97.94 513 PHE A O 1
ATOM 3982 N N . LYS A 1 514 ? 9.305 -19.875 20.531 1 97.38 514 LYS A N 1
ATOM 3983 C CA . LYS A 1 514 ? 9.586 -19.094 21.734 1 97.38 514 LYS A CA 1
ATOM 3984 C C . LYS A 1 514 ? 9.492 -17.594 21.438 1 97.38 514 LYS A C 1
ATOM 3986 O O . LYS A 1 514 ? 9.375 -16.781 22.359 1 97.38 514 LYS A O 1
ATOM 3991 N N . ASP A 1 515 ? 9.602 -17.234 20.172 1 97.75 515 ASP A N 1
ATOM 3992 C CA . ASP A 1 515 ? 9.594 -15.836 19.781 1 97.75 515 ASP A CA 1
ATOM 3993 C C . ASP A 1 515 ? 8.172 -15.336 19.531 1 97.75 515 ASP A C 1
ATOM 3995 O O . ASP A 1 515 ? 7.961 -14.148 19.281 1 97.75 515 ASP A O 1
ATOM 3999 N N . ILE A 1 516 ? 7.164 -16.156 19.562 1 98.44 516 ILE A N 1
ATOM 4000 C CA . ILE A 1 516 ? 5.762 -15.766 19.469 1 98.44 516 ILE A CA 1
ATOM 4001 C C . ILE A 1 516 ? 5.363 -14.992 20.719 1 98.44 516 ILE A C 1
ATOM 4003 O O . ILE A 1 516 ? 5.676 -15.406 21.844 1 98.44 516 ILE A O 1
ATOM 4007 N N . PRO A 1 517 ? 4.703 -13.844 20.547 1 97.31 517 PRO A N 1
ATOM 4008 C CA . PRO A 1 517 ? 4.34 -13.023 21.703 1 97.31 517 PRO A CA 1
ATOM 4009 C C . PRO A 1 517 ? 3.523 -13.797 22.734 1 97.31 517 PRO A C 1
ATOM 4011 O O . PRO A 1 517 ? 2.799 -14.727 22.375 1 97.31 517 PRO A O 1
ATOM 4014 N N . GLN A 1 518 ? 3.551 -13.352 23.953 1 96.56 518 GLN A N 1
ATOM 4015 C CA . GLN A 1 518 ? 2.877 -14.016 25.062 1 96.56 518 GLN A CA 1
ATOM 4016 C C . GLN A 1 518 ? 1.366 -14.047 24.844 1 96.56 518 GLN A C 1
ATOM 4018 O O . GLN A 1 518 ? 0.706 -15.023 25.203 1 96.56 518 GLN A O 1
ATOM 4023 N N . GLN A 1 519 ? 0.89 -13.016 24.281 1 95.94 519 GLN A N 1
ATOM 4024 C CA . GLN A 1 519 ? -0.546 -12.93 24.031 1 95.94 519 GLN A CA 1
ATOM 4025 C C . GLN A 1 519 ? -0.94 -13.727 22.797 1 95.94 519 GLN A C 1
ATOM 4027 O O . GLN A 1 519 ? -2.127 -13.914 22.516 1 95.94 519 GLN A O 1
ATOM 4032 N N . GLY A 1 520 ? 0.058 -14.195 22.047 1 97.75 520 GLY A N 1
ATOM 4033 C CA . GLY A 1 520 ? -0.21 -14.945 20.828 1 97.75 520 GLY A CA 1
ATOM 4034 C C . GLY A 1 520 ? -0.24 -16.438 21.047 1 97.75 520 GLY A C 1
ATOM 4035 O O . GLY A 1 520 ? -0.282 -16.922 22.172 1 97.75 520 GLY A O 1
ATOM 4036 N N . GLN A 1 521 ? -0.392 -17.188 19.953 1 98.19 521 GLN A N 1
ATOM 4037 C CA . GLN A 1 521 ? -0.424 -18.656 19.953 1 98.19 521 GLN A CA 1
ATOM 4038 C C . GLN A 1 521 ? 0.44 -19.219 18.828 1 98.19 521 GLN A C 1
ATOM 4040 O O . GLN A 1 521 ? 0.591 -18.594 17.781 1 98.19 521 GLN A O 1
ATOM 4045 N N . ASN A 1 522 ? 1.022 -20.391 19.094 1 98.38 522 ASN A N 1
ATOM 4046 C CA . ASN A 1 522 ? 1.761 -21.094 18.047 1 98.38 522 ASN A CA 1
ATOM 4047 C C . ASN A 1 522 ? 0.822 -21.688 17 1 98.38 522 ASN A C 1
ATOM 4049 O O . ASN A 1 522 ? 0.61 -22.906 16.984 1 98.38 522 ASN A O 1
ATOM 4053 N N . ILE A 1 523 ? 0.305 -20.844 16.125 1 98.38 523 ILE A N 1
ATOM 4054 C CA . ILE A 1 523 ? -0.626 -21.234 15.078 1 98.38 523 ILE A CA 1
ATOM 4055 C C . ILE A 1 523 ? -0.107 -20.75 13.719 1 98.38 523 ILE A C 1
ATOM 4057 O O . ILE A 1 523 ? 0.329 -19.594 13.594 1 98.38 523 ILE A O 1
ATOM 4061 N N . GLY A 1 524 ? -0.023 -21.672 12.805 1 97.75 524 GLY A N 1
ATOM 4062 C CA . GLY A 1 524 ? 0.438 -21.328 11.469 1 97.75 524 GLY A CA 1
ATOM 4063 C C . GLY A 1 524 ? -0.624 -21.531 10.406 1 97.75 524 GLY A C 1
ATOM 4064 O O . GLY A 1 524 ? -0.498 -21 9.297 1 97.75 524 GLY A O 1
ATOM 4065 N N . SER A 1 525 ? -1.691 -22.188 10.68 1 97.56 525 SER A N 1
ATOM 4066 C CA . SER A 1 525 ? -2.814 -22.422 9.773 1 97.56 525 SER A CA 1
ATOM 4067 C C . SER A 1 525 ? -4.094 -22.719 10.547 1 97.56 525 SER A C 1
ATOM 4069 O O . SER A 1 525 ? -4.047 -23.062 11.734 1 97.56 525 SER A O 1
ATOM 4071 N N . LYS A 1 526 ? -5.16 -22.469 9.852 1 95.94 526 LYS A N 1
ATOM 4072 C CA . LYS A 1 526 ? -6.469 -22.75 10.438 1 95.94 526 LYS A CA 1
ATOM 4073 C C . LYS A 1 526 ? -7.473 -23.156 9.367 1 95.94 526 LYS A C 1
ATOM 4075 O O . LYS A 1 526 ? -7.48 -22.609 8.266 1 95.94 526 LYS A O 1
ATOM 4080 N N . THR A 1 527 ? -8.18 -24.219 9.633 1 94.31 527 THR A N 1
ATOM 4081 C CA . THR A 1 527 ? -9.32 -24.656 8.82 1 94.31 527 THR A CA 1
ATOM 4082 C C . THR A 1 527 ? -10.539 -24.906 9.703 1 94.31 527 THR A C 1
ATOM 4084 O O . THR A 1 527 ? -10.516 -24.641 10.906 1 94.31 527 THR A O 1
ATOM 4087 N N . LEU A 1 528 ? -11.594 -25.359 9.109 1 88.88 528 LEU A N 1
ATOM 4088 C CA . LEU A 1 528 ? -12.797 -25.719 9.859 1 88.88 528 LEU A CA 1
ATOM 4089 C C . LEU A 1 528 ? -12.508 -26.875 10.82 1 88.88 528 LEU A C 1
ATOM 4091 O O . LEU A 1 528 ? -13.242 -27.062 11.797 1 88.88 528 LEU A O 1
ATOM 4095 N N . PHE A 1 529 ? -11.383 -27.562 10.578 1 93.19 529 PHE A N 1
ATOM 4096 C CA . PHE A 1 529 ? -11.148 -28.828 11.281 1 93.19 529 PHE A CA 1
ATOM 4097 C C . PHE A 1 529 ? -10.078 -28.656 12.352 1 93.19 529 PHE A C 1
ATOM 4099 O O . PHE A 1 529 ? -9.773 -29.594 13.094 1 93.19 529 PHE A O 1
ATOM 4106 N N . GLY A 1 530 ? -9.562 -27.438 12.406 1 90.38 530 GLY A N 1
ATOM 4107 C CA . GLY A 1 530 ? -8.617 -27.172 13.477 1 90.38 530 GLY A CA 1
ATOM 4108 C C . GLY A 1 530 ? -7.379 -26.438 13.016 1 90.38 530 GLY A C 1
ATOM 4109 O O . GLY A 1 530 ? -7.168 -26.266 11.812 1 90.38 530 GLY A O 1
ATOM 4110 N N . PRO A 1 531 ? -6.605 -26.031 13.984 1 93.88 531 PRO A N 1
ATOM 4111 C CA . PRO A 1 531 ? -5.391 -25.266 13.68 1 93.88 531 PRO A CA 1
ATOM 4112 C C . PRO A 1 531 ? -4.172 -26.156 13.477 1 93.88 531 PRO A C 1
ATOM 4114 O O . PRO A 1 531 ? -4.215 -27.359 13.797 1 93.88 531 PRO A O 1
ATOM 4117 N N . GLY A 1 532 ? -3.215 -25.703 12.789 1 96 532 GLY A N 1
ATOM 4118 C CA . GLY A 1 532 ? -1.871 -26.266 12.711 1 96 532 GLY A CA 1
ATOM 4119 C C . GLY A 1 532 ? -0.806 -25.312 13.234 1 96 532 GLY A C 1
ATOM 4120 O O . GLY A 1 532 ? -0.888 -24.109 13.023 1 96 532 GLY A O 1
ATOM 4121 N N . PRO A 1 533 ? 0.161 -25.812 13.914 1 97.56 533 PRO A N 1
ATOM 4122 C CA . PRO A 1 533 ? 1.185 -24.953 14.5 1 97.56 533 PRO A CA 1
ATOM 4123 C C . PRO A 1 533 ? 2.084 -24.297 13.445 1 97.56 533 PRO A C 1
ATOM 4125 O O . PRO A 1 533 ? 2.23 -24.844 12.344 1 97.56 533 PRO A O 1
ATOM 4128 N N . LEU A 1 534 ? 2.645 -23.156 13.789 1 98.38 534 LEU A N 1
ATOM 4129 C CA . LEU A 1 534 ? 3.619 -22.5 12.922 1 98.38 534 LEU A CA 1
ATOM 4130 C C . LEU A 1 534 ? 4.969 -23.203 12.984 1 98.38 534 LEU A C 1
ATOM 4132 O O . LEU A 1 534 ? 5.574 -23.5 11.945 1 98.38 534 LEU A O 1
ATOM 4136 N N . PHE A 1 535 ? 5.406 -23.469 14.219 1 98.44 535 PHE A N 1
ATOM 4137 C CA . PHE A 1 535 ? 6.68 -24.125 14.469 1 98.44 535 PHE A CA 1
ATOM 4138 C C . PHE A 1 535 ? 6.48 -25.391 15.312 1 98.44 535 PHE A C 1
ATOM 4140 O O . PHE A 1 535 ? 5.504 -25.484 16.062 1 98.44 535 PHE A O 1
ATOM 4147 N N . ALA A 1 536 ? 7.406 -26.328 15.078 1 97.69 536 ALA A N 1
ATOM 4148 C CA . ALA A 1 536 ? 7.523 -27.375 16.078 1 97.69 536 ALA A CA 1
ATOM 4149 C C . ALA A 1 536 ? 7.902 -26.781 17.438 1 97.69 536 ALA A C 1
ATOM 4151 O O . ALA A 1 536 ? 8.648 -25.812 17.516 1 97.69 536 ALA A O 1
ATOM 4152 N N . ASP A 1 537 ? 7.34 -27.312 18.422 1 95.25 537 ASP A N 1
ATOM 4153 C CA . ASP A 1 537 ? 7.77 -26.906 19.75 1 95.25 537 ASP A CA 1
ATOM 4154 C C . ASP A 1 537 ? 9.023 -27.672 20.188 1 95.25 537 ASP A C 1
ATOM 4156 O O . ASP A 1 537 ? 9.992 -27.75 19.438 1 95.25 537 ASP A O 1
ATOM 4160 N N . GLU A 1 538 ? 8.984 -28.297 21.281 1 94.31 538 GLU A N 1
ATOM 4161 C CA . GLU A 1 538 ? 10.156 -29.047 21.734 1 94.31 538 GLU A CA 1
ATOM 4162 C C . GLU A 1 538 ? 10.227 -30.422 21.062 1 94.31 538 GLU A C 1
ATOM 4164 O O . GLU A 1 538 ? 11.281 -31.062 21.078 1 94.31 538 GLU A O 1
ATOM 4169 N N . LEU A 1 539 ? 9.18 -30.828 20.484 1 96.31 539 LEU A N 1
ATOM 4170 C CA . LEU A 1 539 ? 9.047 -32.094 19.797 1 96.31 539 LEU A CA 1
ATOM 4171 C C . LEU A 1 539 ? 8.664 -31.891 18.344 1 96.31 539 LEU A C 1
ATOM 4173 O O . LEU A 1 539 ? 7.715 -31.172 18.031 1 96.31 539 LEU A O 1
ATOM 4177 N N . THR A 1 540 ? 9.508 -32.438 17.406 1 97.44 540 THR A N 1
ATOM 4178 C CA . THR A 1 540 ? 9.07 -32.5 16.016 1 97.44 540 THR A CA 1
ATOM 4179 C C . THR A 1 540 ? 8.367 -33.812 15.719 1 97.44 540 THR A C 1
ATOM 4181 O O . THR A 1 540 ? 8.75 -34.875 16.25 1 97.44 540 THR A O 1
ATOM 4184 N N . ARG A 1 541 ? 7.395 -33.812 14.844 1 97.62 541 ARG A N 1
ATOM 4185 C CA . ARG A 1 541 ? 6.508 -34.969 14.703 1 97.62 541 ARG A CA 1
ATOM 4186 C C . ARG A 1 541 ? 6.453 -35.438 13.258 1 97.62 541 ARG A C 1
ATOM 4188 O O . ARG A 1 541 ? 5.715 -36.375 12.93 1 97.62 541 ARG A O 1
ATOM 4195 N N . CYS A 1 542 ? 7.141 -34.906 12.352 1 97.19 542 CYS A N 1
ATOM 4196 C CA . CYS A 1 542 ? 7.32 -35.375 10.992 1 97.19 542 CYS A CA 1
ATOM 4197 C C . CYS A 1 542 ? 8.555 -34.781 10.344 1 97.19 542 CYS A C 1
ATOM 4199 O O . CYS A 1 542 ? 8.984 -33.688 10.734 1 97.19 542 CYS A O 1
ATOM 4201 N N . ALA A 1 543 ? 9.094 -35.438 9.398 1 97.12 543 ALA A N 1
ATOM 4202 C CA . ALA A 1 543 ? 10.141 -34.812 8.578 1 97.12 543 ALA A CA 1
ATOM 4203 C C . ALA A 1 543 ? 9.57 -33.719 7.684 1 97.12 543 ALA A C 1
ATOM 4205 O O . ALA A 1 543 ? 8.531 -33.906 7.043 1 97.12 543 ALA A O 1
ATOM 4206 N N . GLY A 1 544 ? 10.172 -32.562 7.688 1 96.81 544 GLY A N 1
ATOM 4207 C CA . GLY A 1 544 ? 9.688 -31.422 6.922 1 96.81 544 GLY A CA 1
ATOM 4208 C C . GLY A 1 544 ? 8.969 -30.391 7.77 1 96.81 544 GLY A C 1
ATOM 4209 O O . GLY A 1 544 ? 8.664 -29.297 7.297 1 96.81 544 GLY A O 1
ATOM 4210 N N . GLN A 1 545 ? 8.703 -30.75 9.047 1 97.56 545 GLN A N 1
ATOM 4211 C CA . GLN A 1 545 ? 8.039 -29.797 9.938 1 97.56 545 GLN A CA 1
ATOM 4212 C C . GLN A 1 545 ? 8.914 -28.578 10.203 1 97.56 545 GLN A C 1
ATOM 4214 O O . GLN A 1 545 ? 10.125 -28.703 10.383 1 97.56 545 GLN A O 1
ATOM 4219 N N . ARG A 1 546 ? 8.32 -27.438 10.242 1 98.06 546 ARG A N 1
ATOM 4220 C CA . ARG A 1 546 ? 9.047 -26.188 10.453 1 98.06 546 ARG A CA 1
ATOM 4221 C C . ARG A 1 546 ? 9.547 -26.078 11.883 1 98.06 546 ARG A C 1
ATOM 4223 O O . ARG A 1 546 ? 8.758 -26.109 12.828 1 98.06 546 ARG A O 1
ATOM 4230 N N . ILE A 1 547 ? 10.828 -25.922 12.047 1 98.19 547 ILE A N 1
ATOM 4231 C CA . ILE A 1 547 ? 11.438 -25.812 13.367 1 98.19 547 ILE A CA 1
ATOM 4232 C C . ILE A 1 547 ? 11.672 -24.328 13.703 1 98.19 547 ILE A C 1
ATOM 4234 O O . ILE A 1 547 ? 11.438 -23.906 14.828 1 98.19 547 ILE A O 1
ATOM 4238 N N . ALA A 1 548 ? 12.172 -23.625 12.695 1 98.5 548 ALA A N 1
ATOM 4239 C CA . ALA A 1 548 ? 12.531 -22.219 12.914 1 98.5 548 ALA A CA 1
ATOM 4240 C C . ALA A 1 548 ? 12.523 -21.438 11.609 1 98.5 548 ALA A C 1
ATOM 4242 O O . ALA A 1 548 ? 12.469 -22.031 10.523 1 98.5 548 ALA A O 1
ATOM 4243 N N . LEU A 1 549 ? 12.461 -20.109 11.68 1 98.5 549 LEU A N 1
ATOM 4244 C CA . LEU A 1 549 ? 12.625 -19.188 10.57 1 98.5 549 LEU A CA 1
ATOM 4245 C C . LEU A 1 549 ? 13.93 -18.391 10.703 1 98.5 549 LEU A C 1
ATOM 4247 O O . LEU A 1 549 ? 14.109 -17.656 11.68 1 98.5 549 LEU A O 1
ATOM 4251 N N . VAL A 1 550 ? 14.836 -18.547 9.781 1 98.19 550 VAL A N 1
ATOM 4252 C CA . VAL A 1 550 ? 16.016 -17.703 9.727 1 98.19 550 VAL A CA 1
ATOM 4253 C C . VAL A 1 550 ? 15.688 -16.406 8.984 1 98.19 550 VAL A C 1
ATOM 4255 O O . VAL A 1 550 ? 15.039 -16.438 7.938 1 98.19 550 VAL A O 1
ATOM 4258 N N . VAL A 1 551 ? 16.016 -15.289 9.523 1 98.44 551 VAL A N 1
ATOM 4259 C CA . VAL A 1 551 ? 15.805 -13.977 8.906 1 98.44 551 VAL A CA 1
ATOM 4260 C C . VAL A 1 551 ? 17.156 -13.328 8.617 1 98.44 551 VAL A C 1
ATOM 4262 O O . VAL A 1 551 ? 17.969 -13.141 9.516 1 98.44 551 VAL A O 1
ATOM 4265 N N . ALA A 1 552 ? 17.375 -12.969 7.312 1 98.06 552 ALA A N 1
ATOM 4266 C CA . ALA A 1 552 ? 18.656 -12.422 6.883 1 98.06 552 ALA A CA 1
ATOM 4267 C C . ALA A 1 552 ? 18.469 -11.203 5.988 1 98.06 552 ALA A C 1
ATOM 4269 O O . ALA A 1 552 ? 17.328 -10.82 5.684 1 98.06 552 ALA A O 1
ATOM 4270 N N . ASP A 1 553 ? 19.594 -10.609 5.605 1 96.19 553 ASP A N 1
ATOM 4271 C CA . ASP A 1 553 ? 19.547 -9.367 4.832 1 96.19 553 ASP A CA 1
ATOM 4272 C C . ASP A 1 553 ? 19.188 -9.641 3.377 1 96.19 553 ASP A C 1
ATOM 4274 O O . ASP A 1 553 ? 18.703 -8.742 2.674 1 96.19 553 ASP A O 1
ATOM 4278 N N . THR A 1 554 ? 19.516 -10.852 2.885 1 95.06 554 THR A N 1
ATOM 4279 C CA . THR A 1 554 ? 19.109 -11.266 1.544 1 95.06 554 THR A CA 1
ATOM 4280 C C . THR A 1 554 ? 18.5 -12.664 1.567 1 95.06 554 THR A C 1
ATOM 4282 O O . THR A 1 554 ? 18.719 -13.43 2.514 1 95.06 554 THR A O 1
ATOM 4285 N N . GLN A 1 555 ? 17.734 -12.992 0.488 1 95.62 555 GLN A N 1
ATOM 4286 C CA . GLN A 1 555 ? 17.156 -14.328 0.383 1 95.62 555 GLN A CA 1
ATOM 4287 C C . GLN A 1 555 ? 18.234 -15.391 0.271 1 95.62 555 GLN A C 1
ATOM 4289 O O . GLN A 1 555 ? 18.109 -16.484 0.839 1 95.62 555 GLN A O 1
ATOM 4294 N N . LYS A 1 556 ? 19.312 -15.094 -0.417 1 92.44 556 LYS A N 1
ATOM 4295 C CA . LYS A 1 556 ? 20.422 -16.031 -0.572 1 92.44 556 LYS A CA 1
ATOM 4296 C C . LYS A 1 556 ? 21.062 -16.344 0.774 1 92.44 556 LYS A C 1
ATOM 4298 O O . LYS A 1 556 ? 21.375 -17.516 1.064 1 92.44 556 LYS A O 1
ATOM 4303 N N . HIS A 1 557 ? 21.234 -15.32 1.583 1 95.06 557 HIS A N 1
ATOM 4304 C CA . HIS A 1 557 ? 21.812 -15.531 2.904 1 95.06 557 HIS A CA 1
ATOM 4305 C C . HIS A 1 557 ? 20.891 -16.344 3.793 1 95.06 557 HIS A C 1
ATOM 4307 O O . HIS A 1 557 ? 21.344 -17.203 4.562 1 95.06 557 HIS A O 1
ATOM 4313 N N . ALA A 1 558 ? 19.625 -16.062 3.689 1 97.25 558 ALA A N 1
ATOM 4314 C CA . ALA A 1 558 ? 18.656 -16.812 4.484 1 97.25 558 ALA A CA 1
ATOM 4315 C C . ALA A 1 558 ? 18.656 -18.297 4.098 1 97.25 558 ALA A C 1
ATOM 4317 O O . ALA A 1 558 ? 18.656 -19.172 4.965 1 97.25 558 ALA A O 1
ATOM 4318 N N . ASP A 1 559 ? 18.625 -18.562 2.809 1 95 559 ASP A N 1
ATOM 4319 C CA . ASP A 1 559 ? 18.625 -19.938 2.311 1 95 559 ASP A CA 1
ATOM 4320 C C . ASP A 1 559 ? 19.906 -20.672 2.734 1 95 559 ASP A C 1
ATOM 4322 O O . ASP A 1 559 ? 19.844 -21.844 3.131 1 95 559 ASP A O 1
ATOM 4326 N N . MET A 1 560 ? 21 -19.984 2.609 1 92.31 560 MET A N 1
ATOM 4327 C CA . MET A 1 560 ? 22.281 -20.578 2.998 1 92.31 560 MET A CA 1
ATOM 4328 C C . MET A 1 560 ? 22.312 -20.891 4.492 1 92.31 560 MET A C 1
ATOM 4330 O O . MET A 1 560 ? 22.781 -21.938 4.91 1 92.31 560 MET A O 1
ATOM 4334 N N . ALA A 1 561 ? 21.812 -19.969 5.211 1 95.44 561 ALA A N 1
ATOM 4335 C CA . ALA A 1 561 ? 21.781 -20.172 6.66 1 95.44 561 ALA A CA 1
ATOM 4336 C C . ALA A 1 561 ? 20.891 -21.359 7.027 1 95.44 561 ALA A C 1
ATOM 4338 O O . ALA A 1 561 ? 21.234 -22.125 7.926 1 95.44 561 ALA A O 1
ATOM 4339 N N . ALA A 1 562 ? 19.812 -21.484 6.434 1 96.19 562 ALA A N 1
ATOM 4340 C CA . ALA A 1 562 ? 18.938 -22.625 6.68 1 96.19 562 ALA A CA 1
ATOM 4341 C C . ALA A 1 562 ? 19.625 -23.938 6.348 1 96.19 562 ALA A C 1
ATOM 4343 O O . ALA A 1 562 ? 19.453 -24.938 7.059 1 96.19 562 ALA A O 1
ATOM 4344 N N . LYS A 1 563 ? 20.391 -23.969 5.32 1 92.12 563 LYS A N 1
ATOM 4345 C CA . LYS A 1 563 ? 21.141 -25.156 4.906 1 92.12 563 LYS A CA 1
ATOM 4346 C C . LYS A 1 563 ? 22.234 -25.484 5.906 1 92.12 563 LYS A C 1
ATOM 4348 O O . LYS A 1 563 ? 22.562 -26.656 6.109 1 92.12 563 LYS A O 1
ATOM 4353 N N . LEU A 1 564 ? 22.797 -24.453 6.492 1 93.31 564 LEU A N 1
ATOM 4354 C CA . LEU A 1 564 ? 23.922 -24.609 7.402 1 93.31 564 LEU A CA 1
ATOM 4355 C C . LEU A 1 564 ? 23.438 -24.938 8.812 1 93.31 564 LEU A C 1
ATOM 4357 O O . LEU A 1 564 ? 24.25 -25.25 9.695 1 93.31 564 LEU A O 1
ATOM 4361 N N . ALA A 1 565 ? 22.188 -24.875 9 1 96.25 565 ALA A N 1
ATOM 4362 C CA . ALA A 1 565 ? 21.625 -25.141 10.328 1 96.25 565 ALA A CA 1
ATOM 4363 C C . ALA A 1 565 ? 21.828 -26.594 10.734 1 96.25 565 ALA A C 1
ATOM 4365 O O . ALA A 1 565 ? 21.703 -27.5 9.914 1 96.25 565 ALA A O 1
ATOM 4366 N N . VAL A 1 566 ? 22.188 -26.766 11.953 1 96.12 566 VAL A N 1
ATOM 4367 C CA . VAL A 1 566 ? 22.359 -28.094 12.531 1 96.12 566 VAL A CA 1
ATOM 4368 C C . VAL A 1 566 ? 21.391 -28.266 13.695 1 96.12 566 VAL A C 1
ATOM 4370 O O . VAL A 1 566 ? 21.438 -27.516 14.68 1 96.12 566 VAL A O 1
ATOM 4373 N N . VAL A 1 567 ? 20.5 -29.219 13.523 1 96.62 567 VAL A N 1
ATOM 4374 C CA . VAL A 1 567 ? 19.547 -29.547 14.586 1 96.62 567 VAL A CA 1
ATOM 4375 C C . VAL A 1 567 ? 19.969 -30.844 15.258 1 96.62 567 VAL A C 1
ATOM 4377 O O . VAL A 1 567 ? 20.125 -31.875 14.594 1 96.62 567 VAL A O 1
ATOM 4380 N N . GLU A 1 568 ? 20.188 -30.766 16.5 1 96.5 568 GLU A N 1
ATOM 4381 C CA . GLU A 1 568 ? 20.453 -31.984 17.266 1 96.5 568 GLU A CA 1
ATOM 4382 C C . GLU A 1 568 ? 19.156 -32.594 17.797 1 96.5 568 GLU A C 1
ATOM 4384 O O . GLU A 1 568 ? 18.375 -31.922 18.469 1 96.5 568 GLU A O 1
ATOM 4389 N N . TYR A 1 569 ? 19.016 -33.875 17.422 1 97.06 569 TYR A N 1
ATOM 4390 C CA . TYR A 1 569 ? 17.781 -34.562 17.781 1 97.06 569 TYR A CA 1
ATOM 4391 C C . TYR A 1 569 ? 18.031 -35.594 18.891 1 97.06 569 TYR A C 1
ATOM 4393 O O . TYR A 1 569 ? 19.141 -36.094 19.062 1 97.06 569 TYR A O 1
ATOM 4401 N N . ASP A 1 570 ? 17.047 -35.844 19.75 1 95.94 570 ASP A N 1
ATOM 4402 C CA . ASP A 1 570 ? 17 -36.906 20.719 1 95.94 570 ASP A CA 1
ATOM 4403 C C . ASP A 1 570 ? 15.828 -37.844 20.453 1 95.94 570 ASP A C 1
ATOM 4405 O O . ASP A 1 570 ? 14.664 -37.469 20.609 1 95.94 570 ASP A O 1
ATOM 4409 N N . THR A 1 571 ? 16.109 -39 19.984 1 93.25 571 THR A N 1
ATOM 4410 C CA . THR A 1 571 ? 15.055 -39.938 19.609 1 93.25 571 THR A CA 1
ATOM 4411 C C . THR A 1 571 ? 14.891 -41.031 20.688 1 93.25 571 THR A C 1
ATOM 4413 O O . THR A 1 571 ? 14.117 -41.969 20.516 1 93.25 571 THR A O 1
ATOM 4416 N N . LYS A 1 572 ? 15.562 -40.812 21.812 1 90.81 572 LYS A N 1
ATOM 4417 C CA . LYS A 1 572 ? 15.516 -41.812 22.875 1 90.81 572 LYS A CA 1
ATOM 4418 C C . LYS A 1 572 ? 14.188 -41.75 23.625 1 90.81 572 LYS A C 1
ATOM 4420 O O . LYS A 1 572 ? 13.633 -40.688 23.828 1 90.81 572 LYS A O 1
ATOM 4425 N N . ASN A 1 573 ? 13.711 -42.906 24 1 91.06 573 ASN A N 1
ATOM 4426 C CA . ASN A 1 573 ? 12.523 -43.062 24.844 1 91.06 573 ASN A CA 1
ATOM 4427 C C . ASN A 1 573 ? 11.281 -42.5 24.156 1 91.06 573 ASN A C 1
ATOM 4429 O O . ASN A 1 573 ? 10.453 -41.844 24.797 1 91.06 573 ASN A O 1
ATOM 4433 N N . LEU A 1 574 ? 11.234 -42.469 22.781 1 93.69 574 LEU A N 1
ATOM 4434 C CA . LEU A 1 574 ? 10.055 -42.062 22.031 1 93.69 574 LEU A CA 1
ATOM 4435 C C . LEU A 1 574 ? 9.406 -43.281 21.344 1 93.69 574 LEU A C 1
ATOM 4437 O O . LEU A 1 574 ? 10.062 -44.281 21.094 1 93.69 574 LEU A O 1
ATOM 4441 N N . GLU A 1 575 ? 8.164 -43.219 21.141 1 93.62 575 GLU A N 1
ATOM 4442 C CA . GLU A 1 575 ? 7.469 -44.25 20.375 1 93.62 575 GLU A CA 1
ATOM 4443 C C . GLU A 1 575 ? 7.922 -44.25 18.922 1 93.62 575 GLU A C 1
ATOM 4445 O O . GLU A 1 575 ? 8.508 -43.281 18.438 1 93.62 575 GLU A O 1
ATOM 4450 N N . GLN A 1 576 ? 7.727 -45.406 18.328 1 94.44 576 GLN A N 1
ATOM 4451 C CA . GLN A 1 576 ? 8.031 -45.5 16.906 1 94.44 576 GLN A CA 1
ATOM 4452 C C . GLN A 1 576 ? 7.098 -44.625 16.094 1 94.44 576 GLN A C 1
ATOM 4454 O O . GLN A 1 576 ? 5.895 -44.562 16.359 1 94.44 576 GLN A O 1
ATOM 4459 N N . PRO A 1 577 ? 7.605 -43.875 15.141 1 97.12 577 PRO A N 1
ATOM 4460 C CA . PRO A 1 577 ? 6.746 -43.031 14.312 1 97.12 577 PRO A CA 1
ATOM 4461 C C . PRO A 1 577 ? 5.773 -43.844 13.453 1 97.12 577 PRO A C 1
ATOM 4463 O O . PRO A 1 577 ? 6.09 -44.969 13.039 1 97.12 577 PRO A O 1
ATOM 4466 N N . ILE A 1 578 ? 4.625 -43.375 13.219 1 98.12 578 ILE A N 1
ATOM 4467 C CA . ILE A 1 578 ? 3.635 -43.969 12.32 1 98.12 578 ILE A CA 1
ATOM 4468 C C . ILE A 1 578 ? 3.857 -43.438 10.898 1 98.12 578 ILE A C 1
ATOM 4470 O O . ILE A 1 578 ? 3.531 -42.312 10.594 1 98.12 578 ILE A O 1
ATOM 4474 N N . LEU A 1 579 ? 4.367 -44.281 10.008 1 97.12 579 LEU A N 1
ATOM 4475 C CA . LEU A 1 579 ? 4.73 -43.781 8.688 1 97.12 579 LEU A CA 1
ATOM 4476 C C . LEU A 1 579 ? 3.865 -44.438 7.605 1 97.12 579 LEU A C 1
ATOM 4478 O O . LEU A 1 579 ? 3.924 -44.031 6.441 1 97.12 579 LEU A O 1
ATOM 4482 N N . THR A 1 580 ? 3.021 -45.375 7.945 1 96.81 580 THR A N 1
ATOM 4483 C CA . THR A 1 580 ? 2.137 -46.031 6.984 1 96.81 580 THR A CA 1
ATOM 4484 C C . THR A 1 580 ? 0.701 -46.031 7.5 1 96.81 580 THR A C 1
ATOM 4486 O O . THR A 1 580 ? 0.466 -45.938 8.703 1 96.81 580 THR A O 1
ATOM 4489 N N . VAL A 1 581 ? -0.198 -46.156 6.586 1 97.94 581 VAL A N 1
ATOM 4490 C CA . VAL A 1 581 ? -1.604 -46.219 6.977 1 97.94 581 VAL A CA 1
ATOM 4491 C C . VAL A 1 581 ? -1.88 -47.5 7.734 1 97.94 581 VAL A C 1
ATOM 4493 O O . VAL A 1 581 ? -2.768 -47.562 8.586 1 97.94 581 VAL A O 1
ATOM 4496 N N . GLU A 1 582 ? -1.187 -48.562 7.414 1 97.5 582 GLU A N 1
ATOM 4497 C CA . GLU A 1 582 ? -1.328 -49.844 8.133 1 97.5 582 GLU A CA 1
ATOM 4498 C C . GLU A 1 582 ? -0.94 -49.656 9.602 1 97.5 582 GLU A C 1
ATOM 4500 O O . GLU A 1 582 ? -1.636 -50.156 10.492 1 97.5 582 GLU A O 1
ATOM 4505 N N . ASP A 1 583 ? 0.141 -48.969 9.789 1 97.38 583 ASP A N 1
ATOM 4506 C CA . ASP A 1 583 ? 0.57 -48.719 11.164 1 97.38 583 ASP A CA 1
ATOM 4507 C C . ASP A 1 583 ? -0.446 -47.844 11.898 1 97.38 583 ASP A C 1
ATOM 4509 O O . ASP A 1 583 ? -0.634 -48 13.109 1 97.38 583 ASP A O 1
ATOM 4513 N N . ALA A 1 584 ? -0.992 -46.938 11.219 1 98.44 584 ALA A N 1
ATOM 4514 C CA . ALA A 1 584 ? -2.012 -46.062 11.812 1 98.44 584 ALA A CA 1
ATOM 4515 C C . ALA A 1 584 ? -3.201 -46.875 12.305 1 98.44 584 ALA A C 1
ATOM 4517 O O . ALA A 1 584 ? -3.758 -46.594 13.367 1 98.44 584 ALA A O 1
ATOM 4518 N N . VAL A 1 585 ? -3.66 -47.844 11.5 1 97.94 585 VAL A N 1
ATOM 4519 C CA . VAL A 1 585 ? -4.77 -48.719 11.867 1 97.94 585 VAL A CA 1
ATOM 4520 C C . VAL A 1 585 ? -4.395 -49.531 13.102 1 97.94 585 VAL A C 1
ATOM 4522 O O . VAL A 1 585 ? -5.184 -49.656 14.039 1 97.94 585 VAL A O 1
ATOM 4525 N N . LYS A 1 586 ? -3.191 -50.062 13.078 1 97.56 586 LYS A N 1
ATOM 4526 C CA . LYS A 1 586 ? -2.717 -50.875 14.195 1 97.56 586 LYS A CA 1
ATOM 4527 C C . LYS A 1 586 ? -2.744 -50.094 15.5 1 97.56 586 LYS A C 1
ATOM 4529 O O . LYS A 1 586 ? -3.037 -50.625 16.562 1 97.56 586 LYS A O 1
ATOM 4534 N N . ARG A 1 587 ? -2.494 -48.812 15.406 1 97.5 587 ARG A N 1
ATOM 4535 C CA . ARG A 1 587 ? -2.375 -47.969 16.594 1 97.5 587 ARG A CA 1
ATOM 4536 C C . ARG A 1 587 ? -3.615 -47.094 16.781 1 97.5 587 ARG A C 1
ATOM 4538 O O . ARG A 1 587 ? -3.627 -46.188 17.625 1 97.5 587 ARG A O 1
ATOM 4545 N N . SER A 1 588 ? -4.645 -47.219 15.984 1 97.5 588 SER A N 1
ATOM 4546 C CA . SER A 1 588 ? -5.898 -46.469 16.031 1 97.5 588 SER A CA 1
ATOM 4547 C C . SER A 1 588 ? -5.652 -44.969 15.977 1 97.5 588 SER A C 1
ATOM 4549 O O . SER A 1 588 ? -6.195 -44.219 16.781 1 97.5 588 SER A O 1
ATOM 4551 N N . SER A 1 589 ? -4.738 -44.562 15.125 1 98.12 589 SER A N 1
ATOM 4552 C CA . SER A 1 589 ? -4.41 -43.156 14.945 1 98.12 589 SER A CA 1
ATOM 4553 C C . SER A 1 589 ? -5.195 -42.562 13.789 1 98.12 589 SER A C 1
ATOM 4555 O O . SER A 1 589 ? -4.777 -42.656 12.633 1 98.12 589 SER A O 1
ATOM 4557 N N . PHE A 1 590 ? -6.414 -41.875 14.094 1 98 590 PHE A N 1
ATOM 4558 C CA . PHE A 1 590 ? -7.312 -41.344 13.07 1 98 590 PHE A CA 1
ATOM 4559 C C . PHE A 1 590 ? -7.762 -39.938 13.422 1 98 590 PHE A C 1
ATOM 4561 O O . PHE A 1 590 ? -7.793 -39.562 14.602 1 98 590 PHE A O 1
ATOM 4568 N N . PHE A 1 591 ? -7.949 -39.125 12.438 1 97.5 591 PHE A N 1
ATOM 4569 C CA . PHE A 1 591 ? -8.727 -37.938 12.641 1 97.5 591 PHE A CA 1
ATOM 4570 C C . PHE A 1 591 ? -10.219 -38.219 12.641 1 97.5 591 PHE A C 1
ATOM 4572 O O . PHE A 1 591 ? -10.688 -39.062 11.852 1 97.5 591 PHE A O 1
ATOM 4579 N N . GLU A 1 592 ? -10.93 -37.562 13.477 1 94.44 592 GLU A N 1
ATOM 4580 C CA . GLU A 1 592 ? -12.375 -37.719 13.516 1 94.44 592 GLU A CA 1
ATOM 4581 C C . GLU A 1 592 ? -13.047 -36.969 12.375 1 94.44 592 GLU A C 1
ATOM 4583 O O . GLU A 1 592 ? -12.664 -35.812 12.062 1 94.44 592 GLU A O 1
ATOM 4588 N N . VAL A 1 593 ? -13.914 -37.625 11.719 1 95.69 593 VAL A N 1
ATOM 4589 C CA . VAL A 1 593 ? -14.719 -36.969 10.68 1 95.69 593 VAL A CA 1
ATOM 4590 C C . VAL A 1 593 ? -16.125 -36.688 11.219 1 95.69 593 VAL A C 1
ATOM 4592 O O . VAL A 1 593 ? -16.844 -37.594 11.602 1 95.69 593 VAL A O 1
ATOM 4595 N N . HIS A 1 594 ? -16.438 -35.406 11.297 1 92.69 594 HIS A N 1
ATOM 4596 C CA . HIS A 1 594 ? -17.781 -35.031 11.742 1 92.69 594 HIS A CA 1
ATOM 4597 C C . HIS A 1 594 ? -18.859 -35.688 10.875 1 92.69 594 HIS A C 1
ATOM 4599 O O . HIS A 1 594 ? -18.719 -35.75 9.656 1 92.69 594 HIS A O 1
ATOM 4605 N N . PRO A 1 595 ? -19.953 -36.062 11.461 1 90.69 595 PRO A N 1
ATOM 4606 C CA . PRO A 1 595 ? -21.016 -36.781 10.734 1 90.69 595 PRO A CA 1
ATOM 4607 C C . PRO A 1 595 ? -21.562 -35.969 9.555 1 90.69 595 PRO A C 1
ATOM 4609 O O . PRO A 1 595 ? -21.984 -36.562 8.555 1 90.69 595 PRO A O 1
ATOM 4612 N N . MET A 1 596 ? -21.422 -34.781 9.688 1 87.31 596 MET A N 1
ATOM 4613 C CA . MET A 1 596 ? -21.938 -33.906 8.625 1 87.31 596 MET A CA 1
ATOM 4614 C C . MET A 1 596 ? -21.125 -34.062 7.352 1 87.31 596 MET A C 1
ATOM 4616 O O . MET A 1 596 ? -21.625 -33.812 6.25 1 87.31 596 MET A O 1
ATOM 4620 N N . PHE A 1 597 ? -19.938 -34.5 7.512 1 89.75 597 PHE A N 1
ATOM 4621 C CA . PHE A 1 597 ? -19.047 -34.594 6.363 1 89.75 597 PHE A CA 1
ATOM 4622 C C . PHE A 1 597 ? -18.844 -36.062 5.941 1 89.75 597 PHE A C 1
ATOM 4624 O O . PHE A 1 597 ? -18.219 -36.344 4.918 1 89.75 597 PHE A O 1
ATOM 4631 N N . TYR A 1 598 ? -19.359 -36.969 6.656 1 93.38 598 TYR A N 1
ATOM 4632 C CA . TYR A 1 598 ? -19.234 -38.375 6.301 1 93.38 598 TYR A CA 1
ATOM 4633 C C . TYR A 1 598 ? -20.375 -38.812 5.375 1 93.38 598 TYR A C 1
ATOM 4635 O O . TYR A 1 598 ? -21.547 -38.594 5.691 1 93.38 598 TYR A O 1
ATOM 4643 N N . PRO A 1 599 ? -20.047 -39.406 4.227 1 93.94 599 PRO A N 1
ATOM 4644 C CA . PRO A 1 599 ? -21.094 -39.781 3.273 1 93.94 599 PRO A CA 1
ATOM 4645 C C . PRO A 1 599 ? -21.969 -40.938 3.797 1 93.94 599 PRO A C 1
ATOM 4647 O O . PRO A 1 599 ? -21.594 -41.625 4.738 1 93.94 599 PRO A O 1
ATOM 4650 N N . GLU A 1 600 ? -23.109 -41.094 3.17 1 94 600 GLU A N 1
ATOM 4651 C CA . GLU A 1 600 ? -24.031 -42.156 3.551 1 94 600 GLU A CA 1
ATOM 4652 C C . GLU A 1 600 ? -23.953 -43.344 2.586 1 94 600 GLU A C 1
ATOM 4654 O O . GLU A 1 600 ? -23.766 -43.156 1.382 1 94 600 GLU A O 1
ATOM 4659 N N . PRO A 1 601 ? -24.047 -44.594 3.137 1 95.38 601 PRO A N 1
ATOM 4660 C CA . PRO A 1 601 ? -24.141 -45.75 2.236 1 95.38 601 PRO A CA 1
ATOM 4661 C C . PRO A 1 601 ? -25.422 -45.75 1.413 1 95.38 601 PRO A C 1
ATOM 4663 O O . PRO A 1 601 ? -26.328 -44.969 1.682 1 95.38 601 PRO A O 1
ATOM 4666 N N . VAL A 1 602 ? -25.422 -46.562 0.464 1 97.31 602 VAL A N 1
ATOM 4667 C CA . VAL A 1 602 ? -26.594 -46.656 -0.406 1 97.31 602 VAL A CA 1
ATOM 4668 C C . VAL A 1 602 ? -27.047 -48.094 -0.516 1 97.31 602 VAL A C 1
ATOM 4670 O O . VAL A 1 602 ? -26.266 -49 -0.885 1 97.31 602 VAL A O 1
ATOM 4673 N N . GLY A 1 603 ? -28.266 -48.406 -0.19 1 95.56 603 GLY A N 1
ATOM 4674 C CA . GLY A 1 603 ? -28.828 -49.75 -0.348 1 95.56 603 GLY A CA 1
ATOM 4675 C C . GLY A 1 603 ? -28.281 -50.75 0.644 1 95.56 603 GLY A C 1
ATOM 4676 O O . GLY A 1 603 ? -27.609 -50.375 1.604 1 95.56 603 GLY A O 1
ATOM 4677 N N . ASP A 1 604 ? -28.703 -52.094 0.4 1 96.56 604 ASP A N 1
ATOM 4678 C CA . ASP A 1 604 ? -28.297 -53.188 1.26 1 96.56 604 ASP A CA 1
ATOM 4679 C C . ASP A 1 604 ? -27.203 -54.031 0.591 1 96.56 604 ASP A C 1
ATOM 4681 O O . ASP A 1 604 ? -27.5 -54.875 -0.258 1 96.56 604 ASP A O 1
ATOM 4685 N N . VAL A 1 605 ? -26.062 -53.906 1.051 1 97.06 605 VAL A N 1
ATOM 4686 C CA . VAL A 1 605 ? -24.922 -54.531 0.408 1 97.06 605 VAL A CA 1
ATOM 4687 C C . VAL A 1 605 ? -24.969 -56.031 0.618 1 97.06 605 VAL A C 1
ATOM 4689 O O . VAL A 1 605 ? -24.562 -56.812 -0.255 1 97.06 605 VAL A O 1
ATOM 4692 N N . ILE A 1 606 ? -25.469 -56.531 1.722 1 96.56 606 ILE A N 1
ATOM 4693 C CA . ILE A 1 606 ? -25.578 -57.938 2.006 1 96.56 606 ILE A CA 1
ATOM 4694 C C . ILE A 1 606 ? -26.516 -58.625 0.996 1 96.56 606 ILE A C 1
ATOM 4696 O O . ILE A 1 606 ? -26.172 -59.625 0.409 1 96.56 606 ILE A O 1
ATOM 4700 N N . LYS A 1 607 ? -27.594 -58.031 0.829 1 97.38 607 LYS A N 1
ATOM 4701 C CA . LYS A 1 607 ? -28.547 -58.531 -0.158 1 97.38 607 LYS A CA 1
ATOM 4702 C C . LYS A 1 607 ? -27.953 -58.5 -1.564 1 97.38 607 LYS A C 1
ATOM 4704 O O . LYS A 1 607 ? -28.141 -59.438 -2.352 1 97.38 607 LYS A O 1
ATOM 4709 N N . GLY A 1 608 ? -27.297 -57.406 -1.889 1 97.38 608 GLY A N 1
ATOM 4710 C CA . GLY A 1 608 ? -26.688 -57.25 -3.201 1 97.38 608 GLY A CA 1
ATOM 4711 C C . GLY A 1 608 ? -25.609 -58.281 -3.471 1 97.38 608 GLY A C 1
ATOM 4712 O O . GLY A 1 608 ? -25.484 -58.781 -4.594 1 97.38 608 GLY A O 1
ATOM 4713 N N . MET A 1 609 ? -24.875 -58.625 -2.393 1 97 609 MET A N 1
ATOM 4714 C CA . MET A 1 609 ? -23.828 -59.625 -2.523 1 97 609 MET A CA 1
ATOM 4715 C C . MET A 1 609 ? -24.422 -61.031 -2.691 1 97 609 MET A C 1
ATOM 4717 O O . MET A 1 609 ? -23.859 -61.875 -3.393 1 97 609 MET A O 1
ATOM 4721 N N . GLU A 1 610 ? -25.578 -61.25 -2.113 1 96.44 610 GLU A N 1
ATOM 4722 C CA . GLU A 1 610 ? -26.266 -62.531 -2.252 1 96.44 610 GLU A CA 1
ATOM 4723 C C . GLU A 1 610 ? -26.828 -62.688 -3.66 1 96.44 610 GLU A C 1
ATOM 4725 O O . GLU A 1 610 ? -26.844 -63.812 -4.199 1 96.44 610 GLU A O 1
ATOM 4730 N N . GLU A 1 611 ? -27.203 -61.656 -4.195 1 96.12 611 GLU A N 1
ATOM 4731 C CA . GLU A 1 611 ? -27.812 -61.656 -5.523 1 96.12 611 GLU A CA 1
ATOM 4732 C C . GLU A 1 611 ? -26.75 -61.781 -6.609 1 96.12 611 GLU A C 1
ATOM 4734 O O . GLU A 1 611 ? -27.062 -62.125 -7.754 1 96.12 611 GLU A O 1
ATOM 4739 N N . ALA A 1 612 ? -25.516 -61.594 -6.27 1 97.81 612 ALA A N 1
ATOM 4740 C CA . ALA A 1 612 ? -24.422 -61.594 -7.242 1 97.81 612 ALA A CA 1
ATOM 4741 C C . ALA A 1 612 ? -24.188 -63.031 -7.77 1 97.81 612 ALA A C 1
ATOM 4743 O O . ALA A 1 612 ? -24.234 -64 -7.012 1 97.81 612 ALA A O 1
ATOM 4744 N N . GLU A 1 613 ? -23.984 -63.125 -9.047 1 97.62 613 GLU A N 1
ATOM 4745 C CA . GLU A 1 613 ? -23.609 -64.375 -9.656 1 97.62 613 GLU A CA 1
ATOM 4746 C C . GLU A 1 613 ? -22.109 -64.625 -9.562 1 97.62 613 GLU A C 1
ATOM 4748 O O . GLU A 1 613 ? -21.656 -65.812 -9.477 1 97.62 613 GLU A O 1
ATOM 4753 N N . ARG A 1 614 ? -21.359 -63.531 -9.633 1 96.81 614 ARG A N 1
ATOM 4754 C CA . ARG A 1 614 ? -19.906 -63.562 -9.516 1 96.81 614 ARG A CA 1
ATOM 4755 C C . ARG A 1 614 ? -19.422 -62.469 -8.562 1 96.81 614 ARG A C 1
ATOM 4757 O O . ARG A 1 614 ? -20.125 -61.469 -8.344 1 96.81 614 ARG A O 1
ATOM 4764 N N . LYS A 1 615 ? -18.281 -62.812 -7.938 1 97 615 LYS A N 1
ATOM 4765 C CA . LYS A 1 615 ? -17.75 -61.844 -6.969 1 97 615 LYS A CA 1
ATOM 4766 C C . LYS A 1 615 ? -16.234 -61.719 -7.102 1 97 615 LYS A C 1
ATOM 4768 O O . LYS A 1 615 ? -15.555 -62.688 -7.457 1 97 615 LYS A O 1
ATOM 4773 N N . ILE A 1 616 ? -15.734 -60.531 -7 1 95.94 616 ILE A N 1
ATOM 4774 C CA . ILE A 1 616 ? -14.328 -60.25 -6.719 1 95.94 616 ILE A CA 1
ATOM 4775 C C . ILE A 1 616 ? -14.156 -59.906 -5.246 1 95.94 616 ILE A C 1
ATOM 4777 O O . ILE A 1 616 ? -14.773 -58.938 -4.758 1 95.94 616 ILE A O 1
ATOM 4781 N N . ILE A 1 617 ? -13.32 -60.719 -4.551 1 94.38 617 ILE A N 1
ATOM 4782 C CA . ILE A 1 617 ? -13.227 -60.562 -3.102 1 94.38 617 ILE A CA 1
ATOM 4783 C C . ILE A 1 617 ? -11.805 -60.156 -2.715 1 94.38 617 ILE A C 1
ATOM 4785 O O . ILE A 1 617 ? -10.828 -60.688 -3.244 1 94.38 617 ILE A O 1
ATOM 4789 N N . SER A 1 618 ? -11.711 -59.219 -1.89 1 93.06 618 SER A N 1
ATOM 4790 C CA . SER A 1 618 ? -10.5 -58.781 -1.215 1 93.06 618 SER A CA 1
ATOM 4791 C C . SER A 1 618 ? -9.445 -58.312 -2.217 1 93.06 618 SER A C 1
ATOM 4793 O O . SER A 1 618 ? -8.289 -58.75 -2.156 1 93.06 618 SER A O 1
ATOM 4795 N N . SER A 1 619 ? -9.875 -57.469 -3.16 1 94.94 619 SER A N 1
ATOM 4796 C CA . SER A 1 619 ? -8.93 -56.844 -4.078 1 94.94 619 SER A CA 1
ATOM 4797 C C . SER A 1 619 ? -8.359 -55.562 -3.492 1 94.94 619 SER A C 1
ATOM 4799 O O . SER A 1 619 ? -9.047 -54.844 -2.756 1 94.94 619 SER A O 1
ATOM 4801 N N . GLU A 1 620 ? -7.09 -55.312 -3.793 1 94.88 620 GLU A N 1
ATOM 4802 C CA . GLU A 1 620 ? -6.398 -54.156 -3.223 1 94.88 620 GLU A CA 1
ATOM 4803 C C . GLU A 1 620 ? -5.938 -53.188 -4.312 1 94.88 620 GLU A C 1
ATOM 4805 O O . GLU A 1 620 ? -5.5 -53.625 -5.383 1 94.88 620 GLU A O 1
ATOM 4810 N N . LEU A 1 621 ? -6.117 -51.906 -4.09 1 95.25 621 LEU A N 1
ATOM 4811 C CA . LEU A 1 621 ? -5.637 -50.812 -4.93 1 95.25 621 LEU A CA 1
ATOM 4812 C C . LEU A 1 621 ? -4.926 -49.781 -4.094 1 95.25 621 LEU A C 1
ATOM 4814 O O . LEU A 1 621 ? -5.387 -49.406 -3.006 1 95.25 621 LEU A O 1
ATOM 4818 N N . ARG A 1 622 ? -3.727 -49.25 -4.602 1 96.38 622 ARG A N 1
ATOM 4819 C CA . ARG A 1 622 ? -2.994 -48.188 -3.926 1 96.38 622 ARG A CA 1
ATOM 4820 C C . ARG A 1 622 ? -2.811 -47 -4.844 1 96.38 622 ARG A C 1
ATOM 4822 O O . ARG A 1 622 ? -2.572 -47.156 -6.043 1 96.38 622 ARG A O 1
ATOM 4829 N N . LEU A 1 623 ? -2.992 -45.875 -4.34 1 97.5 623 LEU A N 1
ATOM 4830 C CA . LEU A 1 623 ? -2.795 -44.625 -5.066 1 97.5 623 LEU A CA 1
ATOM 4831 C C . LEU A 1 623 ? -1.76 -43.75 -4.371 1 97.5 623 LEU A C 1
ATOM 4833 O O . LEU A 1 623 ? -1.719 -43.688 -3.141 1 97.5 623 LEU A O 1
ATOM 4837 N N . GLY A 1 624 ? -0.855 -43.094 -5.156 1 95.19 624 GLY A N 1
ATOM 4838 C CA . GLY A 1 624 ? 0.188 -42.25 -4.629 1 95.19 624 GLY A CA 1
ATOM 4839 C C . GLY A 1 624 ? -0.228 -40.781 -4.547 1 95.19 624 GLY A C 1
ATOM 4840 O O . GLY A 1 624 ? -1.419 -40.469 -4.457 1 95.19 624 GLY A O 1
ATOM 4841 N N . SER A 1 625 ? 0.81 -39.906 -4.426 1 96.88 625 SER A N 1
ATOM 4842 C CA . SER A 1 625 ? 0.569 -38.5 -4.223 1 96.88 625 SER A CA 1
ATOM 4843 C C . SER A 1 625 ? 0.932 -37.688 -5.465 1 96.88 625 SER A C 1
ATOM 4845 O O . SER A 1 625 ? 1.339 -38.25 -6.48 1 96.88 625 SER A O 1
ATOM 4847 N N . GLN A 1 626 ? 0.625 -36.375 -5.426 1 96.88 626 GLN A N 1
ATOM 4848 C CA . GLN A 1 626 ? 0.887 -35.406 -6.492 1 96.88 626 GLN A CA 1
ATOM 4849 C C . GLN A 1 626 ? 1.201 -34.031 -5.926 1 96.88 626 GLN A C 1
ATOM 4851 O O . GLN A 1 626 ? 0.578 -33.594 -4.953 1 96.88 626 GLN A O 1
ATOM 4856 N N . TYR A 1 627 ? 2.186 -33.344 -6.496 1 96.19 627 TYR A N 1
ATOM 4857 C CA . TYR A 1 627 ? 2.582 -32 -6.109 1 96.19 627 TYR A CA 1
ATOM 4858 C C . TYR A 1 627 ? 1.907 -30.953 -6.992 1 96.19 627 TYR A C 1
ATOM 4860 O O . TYR A 1 627 ? 1.46 -31.266 -8.102 1 96.19 627 TYR A O 1
ATOM 4868 N N . PHE A 1 628 ? 1.816 -29.734 -6.68 1 95.12 628 PHE A N 1
ATOM 4869 C CA . PHE A 1 628 ? 1.041 -28.672 -7.289 1 95.12 628 PHE A CA 1
ATOM 4870 C C . PHE A 1 628 ? 1.785 -28.078 -8.477 1 95.12 628 PHE A C 1
ATOM 4872 O O . PHE A 1 628 ? 1.205 -27.875 -9.547 1 95.12 628 PHE A O 1
ATOM 4879 N N . PHE A 1 629 ? 3.062 -27.719 -8.234 1 93.06 629 PHE A N 1
ATOM 4880 C CA . PHE A 1 629 ? 4 -27.125 -9.18 1 93.06 629 PHE A CA 1
ATOM 4881 C C . PHE A 1 629 ? 3.471 -25.797 -9.695 1 93.06 629 PHE A C 1
ATOM 4883 O O . PHE A 1 629 ? 3.402 -25.578 -10.914 1 93.06 629 PHE A O 1
ATOM 4890 N N . TYR A 1 630 ? 2.916 -24.922 -8.891 1 93.38 630 TYR A N 1
ATOM 4891 C CA . TYR A 1 630 ? 2.502 -23.578 -9.25 1 93.38 630 TYR A CA 1
ATOM 4892 C C . TYR A 1 630 ? 3.695 -22.734 -9.703 1 93.38 630 TYR A C 1
ATOM 4894 O O . TYR A 1 630 ? 4.84 -23.047 -9.367 1 93.38 630 TYR A O 1
ATOM 4902 N N . MET A 1 631 ? 3.426 -21.703 -10.492 1 91.19 631 MET A N 1
ATOM 4903 C CA . MET A 1 631 ? 4.488 -20.844 -11.023 1 91.19 631 MET A CA 1
ATOM 4904 C C . MET A 1 631 ? 5.164 -20.062 -9.906 1 91.19 631 MET A C 1
ATOM 4906 O O . MET A 1 631 ? 6.383 -20.109 -9.75 1 91.19 631 MET A O 1
ATOM 4910 N N . GLU A 1 632 ? 4.363 -19.281 -9.156 1 93.81 632 GLU A N 1
ATOM 4911 C CA . GLU A 1 632 ? 4.922 -18.609 -7.984 1 93.81 632 GLU A CA 1
ATOM 4912 C C . GLU A 1 632 ? 4.848 -19.516 -6.75 1 93.81 632 GLU A C 1
ATOM 4914 O O . GLU A 1 632 ? 3.76 -19.922 -6.344 1 93.81 632 GLU A O 1
ATOM 4919 N N . PRO A 1 633 ? 5.961 -19.844 -6.195 1 95.31 633 PRO A N 1
ATOM 4920 C CA . PRO A 1 633 ? 5.898 -20.641 -4.969 1 95.31 633 PRO A CA 1
ATOM 4921 C C . PRO A 1 633 ? 5.262 -19.875 -3.805 1 95.31 633 PRO A C 1
ATOM 4923 O O . PRO A 1 633 ? 4.766 -18.766 -3.986 1 95.31 633 PRO A O 1
ATOM 4926 N N . GLN A 1 634 ? 5.156 -20.547 -2.711 1 97.69 634 GLN A N 1
ATOM 4927 C CA . GLN A 1 634 ? 4.648 -19.844 -1.542 1 97.69 634 GLN A CA 1
ATOM 4928 C C . GLN A 1 634 ? 5.465 -18.578 -1.265 1 97.69 634 GLN A C 1
ATOM 4930 O O . GLN A 1 634 ? 6.688 -18.641 -1.144 1 97.69 634 GLN A O 1
ATOM 4935 N N . THR A 1 635 ? 4.766 -17.406 -1.261 1 98.06 635 THR A N 1
ATOM 4936 C CA . THR A 1 635 ? 5.469 -16.125 -1.103 1 98.06 635 THR A CA 1
ATOM 4937 C C . THR A 1 635 ? 4.648 -15.164 -0.255 1 98.06 635 THR A C 1
ATOM 4939 O O . THR A 1 635 ? 3.418 -15.148 -0.333 1 98.06 635 THR A O 1
ATOM 4942 N N . ALA A 1 636 ? 5.312 -14.391 0.618 1 98.62 636 ALA A N 1
ATOM 4943 C CA . ALA A 1 636 ? 4.652 -13.352 1.404 1 98.62 636 ALA A CA 1
ATOM 4944 C C . ALA A 1 636 ? 5.617 -12.211 1.714 1 98.62 636 ALA A C 1
ATOM 4946 O O . ALA A 1 636 ? 6.836 -12.391 1.687 1 98.62 636 ALA A O 1
ATOM 4947 N N . LEU A 1 637 ? 5.137 -11.047 1.865 1 98.62 637 LEU A N 1
ATOM 4948 C CA . LEU A 1 637 ? 5.824 -9.844 2.309 1 98.62 637 LEU A CA 1
ATOM 4949 C C . LEU A 1 637 ? 5.059 -9.164 3.438 1 98.62 637 LEU A C 1
ATOM 4951 O O . LEU A 1 637 ? 3.883 -8.82 3.279 1 98.62 637 LEU A O 1
ATOM 4955 N N . ALA A 1 638 ? 5.645 -9.055 4.633 1 98.75 638 ALA A N 1
ATOM 4956 C CA . ALA A 1 638 ? 5.004 -8.422 5.785 1 98.75 638 ALA A CA 1
ATOM 4957 C C . ALA A 1 638 ? 5.68 -7.094 6.121 1 98.75 638 ALA A C 1
ATOM 4959 O O . ALA A 1 638 ? 6.906 -7 6.152 1 98.75 638 ALA A O 1
ATOM 4960 N N . LEU A 1 639 ? 4.949 -6.062 6.297 1 97.56 639 LEU A N 1
ATOM 4961 C CA . LEU A 1 639 ? 5.41 -4.73 6.668 1 97.56 639 LEU A CA 1
ATOM 4962 C C . LEU A 1 639 ? 4.832 -4.312 8.016 1 97.56 639 LEU A C 1
ATOM 4964 O O . LEU A 1 639 ? 3.613 -4.27 8.188 1 97.56 639 LEU A O 1
ATOM 4968 N N . PRO A 1 640 ? 5.719 -4.012 8.953 1 96.19 640 PRO A N 1
ATOM 4969 C CA . PRO A 1 640 ? 5.172 -3.406 10.164 1 96.19 640 PRO A CA 1
ATOM 4970 C C . PRO A 1 640 ? 4.605 -2.008 9.93 1 96.19 640 PRO A C 1
ATOM 4972 O O . PRO A 1 640 ? 5.086 -1.284 9.055 1 96.19 640 PRO A O 1
ATOM 4975 N N . ASP A 1 641 ? 3.551 -1.64 10.539 1 93.31 641 ASP A N 1
ATOM 4976 C CA . ASP A 1 641 ? 2.922 -0.324 10.484 1 93.31 641 ASP A CA 1
ATOM 4977 C C . ASP A 1 641 ? 2.693 0.239 11.883 1 93.31 641 ASP A C 1
ATOM 4979 O O . ASP A 1 641 ? 2.957 -0.436 12.883 1 93.31 641 ASP A O 1
ATOM 4983 N N . GLU A 1 642 ? 2.266 1.456 11.93 1 92.44 642 GLU A N 1
ATOM 4984 C CA . GLU A 1 642 ? 2.125 2.105 13.227 1 92.44 642 GLU A CA 1
ATOM 4985 C C . GLU A 1 642 ? 1.07 1.407 14.086 1 92.44 642 GLU A C 1
ATOM 4987 O O . GLU A 1 642 ? 0.199 0.712 13.555 1 92.44 642 GLU A O 1
ATOM 4992 N N . ASP A 1 643 ? 1.098 1.55 15.375 1 92 643 ASP A N 1
ATOM 4993 C CA . ASP A 1 643 ? 0.108 1.123 16.359 1 92 643 ASP A CA 1
ATOM 4994 C C . ASP A 1 643 ? -0.082 -0.391 16.328 1 92 643 ASP A C 1
ATOM 4996 O O . ASP A 1 643 ? -1.214 -0.879 16.297 1 92 643 ASP A O 1
ATOM 5000 N N . ASN A 1 644 ? 1.012 -1.165 16.281 1 92.31 644 ASN A N 1
ATOM 5001 C CA . ASN A 1 644 ? 1.001 -2.625 16.312 1 92.31 644 ASN A CA 1
ATOM 5002 C C . ASN A 1 644 ? 0.241 -3.205 15.117 1 92.31 644 ASN A C 1
ATOM 5004 O O . ASN A 1 644 ? -0.43 -4.23 15.242 1 92.31 644 ASN A O 1
ATOM 5008 N N . CYS A 1 645 ? 0.219 -2.475 14.07 1 95.88 645 CYS A N 1
ATOM 5009 C CA . CYS A 1 645 ? -0.426 -2.955 12.852 1 95.88 645 CYS A CA 1
ATOM 5010 C C . CYS A 1 645 ? 0.582 -3.639 11.938 1 95.88 645 CYS A C 1
ATOM 5012 O O . CYS A 1 645 ? 1.771 -3.316 11.969 1 95.88 645 CYS A O 1
ATOM 5014 N N . VAL A 1 646 ? 0.143 -4.648 11.242 1 98.12 646 VAL A N 1
ATOM 5015 C CA . VAL A 1 646 ? 0.975 -5.332 10.258 1 98.12 646 VAL A CA 1
ATOM 5016 C C . VAL A 1 646 ? 0.221 -5.449 8.938 1 98.12 646 VAL A C 1
ATOM 5018 O O . VAL A 1 646 ? -0.963 -5.793 8.914 1 98.12 646 VAL A O 1
ATOM 5021 N N . LYS A 1 647 ? 0.828 -5.023 7.883 1 97.62 647 LYS A N 1
ATOM 5022 C CA . LYS A 1 647 ? 0.319 -5.215 6.527 1 97.62 647 LYS A CA 1
ATOM 5023 C C . LYS A 1 647 ? 1.057 -6.344 5.816 1 97.62 647 LYS A C 1
ATOM 5025 O O . LYS A 1 647 ? 2.287 -6.34 5.746 1 97.62 647 LYS A O 1
ATOM 5030 N N . VAL A 1 648 ? 0.308 -7.305 5.25 1 98.75 648 VAL A N 1
ATOM 5031 C CA . VAL A 1 648 ? 0.929 -8.484 4.664 1 98.75 648 VAL A CA 1
ATOM 5032 C C . VAL A 1 648 ? 0.435 -8.672 3.23 1 98.75 648 VAL A C 1
ATOM 5034 O O . VAL A 1 648 ? -0.772 -8.688 2.98 1 98.75 648 VAL A O 1
ATOM 5037 N N . PHE A 1 649 ? 1.359 -8.703 2.285 1 98.44 649 PHE A N 1
ATOM 5038 C CA . PHE A 1 649 ? 1.07 -9.195 0.942 1 98.44 649 PHE A CA 1
ATOM 5039 C C . PHE A 1 649 ? 1.287 -10.703 0.856 1 98.44 649 PHE A C 1
ATOM 5041 O O . PHE A 1 649 ? 2.361 -11.195 1.201 1 98.44 649 PHE A O 1
ATOM 5048 N N . SER A 1 650 ? 0.291 -11.414 0.485 1 98.25 650 SER A N 1
ATOM 5049 C CA . SER A 1 650 ? 0.402 -12.867 0.484 1 98.25 650 SER A CA 1
ATOM 5050 C C . SER A 1 650 ? -0.171 -13.469 -0.797 1 98.25 650 SER A C 1
ATOM 5052 O O . SER A 1 650 ? -1.221 -13.031 -1.275 1 98.25 650 SER A O 1
ATOM 5054 N N . SER A 1 651 ? 0.585 -14.422 -1.383 1 97.62 651 SER A N 1
ATOM 5055 C CA . SER A 1 651 ? 0.083 -15.234 -2.484 1 97.62 651 SER A CA 1
ATOM 5056 C C . SER A 1 651 ? -0.807 -16.359 -1.976 1 97.62 651 SER A C 1
ATOM 5058 O O . SER A 1 651 ? -0.377 -17.516 -1.907 1 97.62 651 SER A O 1
ATOM 5060 N N . SER A 1 652 ? -2.1 -16.016 -1.655 1 97.88 652 SER A N 1
ATOM 5061 C CA . SER A 1 652 ? -2.945 -16.969 -0.949 1 97.88 652 SER A CA 1
ATOM 5062 C C . SER A 1 652 ? -4.332 -17.062 -1.583 1 97.88 652 SER A C 1
ATOM 5064 O O . SER A 1 652 ? -4.887 -16.047 -2.008 1 97.88 652 SER A O 1
ATOM 5066 N N . GLN A 1 653 ? -4.906 -18.297 -1.588 1 97.38 653 GLN A N 1
ATOM 5067 C CA . GLN A 1 653 ? -6.285 -18.547 -2.002 1 97.38 653 GLN A CA 1
ATOM 5068 C C . GLN A 1 653 ? -7.266 -18.156 -0.902 1 97.38 653 GLN A C 1
ATOM 5070 O O . GLN A 1 653 ? -8.477 -18.078 -1.14 1 97.38 653 GLN A O 1
ATOM 5075 N N . ALA A 1 654 ? -6.695 -17.859 0.295 1 97.31 654 ALA A N 1
ATOM 5076 C CA . ALA A 1 654 ? -7.562 -17.641 1.451 1 97.31 654 ALA A CA 1
ATOM 5077 C C . ALA A 1 654 ? -7.027 -16.516 2.328 1 97.31 654 ALA A C 1
ATOM 5079 O O . ALA A 1 654 ? -6.699 -16.734 3.496 1 97.31 654 ALA A O 1
ATOM 5080 N N . PRO A 1 655 ? -7.059 -15.305 1.839 1 97.5 655 PRO A N 1
ATOM 5081 C CA . PRO A 1 655 ? -6.473 -14.195 2.596 1 97.5 655 PRO A CA 1
ATOM 5082 C C . PRO A 1 655 ? -7.18 -13.953 3.928 1 97.5 655 PRO A C 1
ATOM 5084 O O . PRO A 1 655 ? -6.543 -13.539 4.898 1 97.5 655 PRO A O 1
ATOM 5087 N N . GLU A 1 656 ? -8.484 -14.172 3.998 1 96.56 656 GLU A N 1
ATOM 5088 C CA . GLU A 1 656 ? -9.203 -13.969 5.25 1 96.56 656 GLU A CA 1
ATOM 5089 C C . GLU A 1 656 ? -8.688 -14.906 6.344 1 96.56 656 GLU A C 1
ATOM 5091 O O . GLU A 1 656 ? -8.586 -14.508 7.504 1 96.56 656 GLU A O 1
ATOM 5096 N N . TYR A 1 657 ? -8.406 -16.125 5.969 1 97.44 657 TYR A N 1
ATOM 5097 C CA . TYR A 1 657 ? -7.871 -17.078 6.934 1 97.44 657 TYR A CA 1
ATOM 5098 C C . TYR A 1 657 ? -6.453 -16.703 7.352 1 97.44 657 TYR A C 1
ATOM 5100 O O . TYR A 1 657 ? -6.094 -16.812 8.523 1 97.44 657 TYR A O 1
ATOM 5108 N N . VAL A 1 658 ? -5.645 -16.25 6.348 1 98.31 658 VAL A N 1
ATOM 5109 C CA . VAL A 1 658 ? -4.309 -15.75 6.664 1 98.31 658 VAL A CA 1
ATOM 5110 C C . VAL A 1 658 ? -4.406 -14.617 7.684 1 98.31 658 VAL A C 1
ATOM 5112 O O . VAL A 1 658 ? -3.645 -14.586 8.656 1 98.31 658 VAL A O 1
ATOM 5115 N N . HIS A 1 659 ? -5.332 -13.758 7.41 1 98.38 659 HIS A N 1
ATOM 5116 C CA . HIS A 1 659 ? -5.637 -12.609 8.258 1 98.38 659 HIS A CA 1
ATOM 5117 C C . HIS A 1 659 ? -5.902 -13.047 9.695 1 98.38 659 HIS A C 1
ATOM 5119 O O . HIS A 1 659 ? -5.277 -12.539 10.625 1 98.38 659 HIS A O 1
ATOM 5125 N N . SER A 1 660 ? -6.73 -13.953 9.93 1 97.94 660 SER A N 1
ATOM 5126 C CA . SER A 1 660 ? -7.125 -14.438 11.25 1 97.94 660 SER A CA 1
ATOM 5127 C C . SER A 1 660 ? -5.977 -15.164 11.938 1 97.94 660 SER A C 1
ATOM 5129 O O . SER A 1 660 ? -5.762 -15.008 13.141 1 97.94 660 SER A O 1
ATOM 5131 N N . VAL A 1 661 ? -5.238 -15.977 11.164 1 98.62 661 VAL A N 1
ATOM 5132 C CA . VAL A 1 661 ? -4.133 -16.75 11.711 1 98.62 661 VAL A CA 1
ATOM 5133 C C . VAL A 1 661 ? -3.033 -15.82 12.203 1 98.62 661 VAL A C 1
ATOM 5135 O O . VAL A 1 661 ? -2.484 -16.016 13.289 1 98.62 661 VAL A O 1
ATOM 5138 N N . ILE A 1 662 ? -2.711 -14.812 11.43 1 98.81 662 ILE A N 1
ATOM 5139 C CA . ILE A 1 662 ? -1.678 -13.852 11.805 1 98.81 662 ILE A CA 1
ATOM 5140 C C . ILE A 1 662 ? -2.09 -13.133 13.086 1 98.81 662 ILE A C 1
ATOM 5142 O O . ILE A 1 662 ? -1.288 -12.984 14.016 1 98.81 662 ILE A O 1
ATOM 5146 N N . ALA A 1 663 ? -3.348 -12.656 13.141 1 98.69 663 ALA A N 1
ATOM 5147 C CA . ALA A 1 663 ? -3.838 -11.953 14.328 1 98.69 663 ALA A CA 1
ATOM 5148 C C . ALA A 1 663 ? -3.713 -12.836 15.57 1 98.69 663 ALA A C 1
ATOM 5150 O O . ALA A 1 663 ? -3.262 -12.375 16.625 1 98.69 663 ALA A O 1
ATOM 5151 N N . THR A 1 664 ? -4.074 -14.086 15.438 1 98.5 664 THR A N 1
ATOM 5152 C CA . THR A 1 664 ? -4.027 -15.031 16.547 1 98.5 664 THR A CA 1
ATOM 5153 C C . THR A 1 664 ? -2.582 -15.32 16.953 1 98.5 664 THR A C 1
ATOM 5155 O O . THR A 1 664 ? -2.26 -15.352 18.141 1 98.5 664 THR A O 1
ATOM 5158 N N . CYS A 1 665 ? -1.724 -15.555 15.961 1 98.75 665 CYS A N 1
ATOM 5159 C CA . CYS A 1 665 ? -0.321 -15.859 16.219 1 98.75 665 CYS A CA 1
ATOM 5160 C C . CYS A 1 665 ? 0.357 -14.711 16.953 1 98.75 665 CYS A C 1
ATOM 5162 O O . CYS A 1 665 ? 1.097 -14.938 17.922 1 98.75 665 CYS A O 1
ATOM 5164 N N . LEU A 1 666 ? 0.114 -13.484 16.578 1 98.5 666 LEU A N 1
ATOM 5165 C CA . LEU A 1 666 ? 0.773 -12.312 17.141 1 98.5 666 LEU A CA 1
ATOM 5166 C C . LEU A 1 666 ? 0.066 -11.852 18.406 1 98.5 666 LEU A C 1
ATOM 5168 O O . LEU A 1 666 ? 0.621 -11.07 19.188 1 98.5 666 LEU A O 1
ATOM 5172 N N . GLY A 1 667 ? -1.184 -12.32 18.656 1 98.12 667 GLY A N 1
ATOM 5173 C CA . GLY A 1 667 ? -1.945 -11.891 19.812 1 98.12 667 GLY A CA 1
ATOM 5174 C C . GLY A 1 667 ? -2.469 -10.477 19.703 1 98.12 667 GLY A C 1
ATOM 5175 O O . GLY A 1 667 ? -2.492 -9.734 20.688 1 98.12 667 GLY A O 1
ATOM 5176 N N . ILE A 1 668 ? -2.766 -10.008 18.547 1 97.69 668 ILE A N 1
ATOM 5177 C CA . ILE A 1 668 ? -3.346 -8.688 18.312 1 97.69 668 ILE A CA 1
ATOM 5178 C C . ILE A 1 668 ? -4.727 -8.836 17.688 1 97.69 668 ILE A C 1
ATOM 5180 O O . ILE A 1 668 ? -5.098 -9.922 17.234 1 97.69 668 ILE A O 1
ATOM 5184 N N . GLN A 1 669 ? -5.531 -7.758 17.656 1 97.5 669 GLN A N 1
ATOM 5185 C CA . GLN A 1 669 ? -6.879 -7.809 17.094 1 97.5 669 GLN A CA 1
ATOM 5186 C C . GLN A 1 669 ? -6.84 -7.875 15.57 1 97.5 669 GLN A C 1
ATOM 5188 O O . GLN A 1 669 ? -5.918 -7.352 14.945 1 97.5 669 GLN A O 1
ATOM 5193 N N . GLU A 1 670 ? -7.816 -8.461 14.969 1 98.19 670 GLU A N 1
ATOM 5194 C CA . GLU A 1 670 ? -7.871 -8.648 13.523 1 98.19 670 GLU A CA 1
ATOM 5195 C C . GLU A 1 670 ? -7.867 -7.312 12.789 1 98.19 670 GLU A C 1
ATOM 5197 O O . GLU A 1 670 ? -7.324 -7.203 11.688 1 98.19 670 GLU A O 1
ATOM 5202 N N . HIS A 1 671 ? -8.461 -6.312 13.414 1 97.88 671 HIS A N 1
ATOM 5203 C CA . HIS A 1 671 ? -8.5 -5.035 12.719 1 97.88 671 HIS A CA 1
ATOM 5204 C C . HIS A 1 671 ? -7.102 -4.438 12.586 1 97.88 671 HIS A C 1
ATOM 5206 O O . HIS A 1 671 ? -6.891 -3.504 11.805 1 97.88 671 HIS A O 1
ATOM 5212 N N . ASN A 1 672 ? -6.047 -4.945 13.289 1 98.12 672 ASN A N 1
ATOM 5213 C CA . ASN A 1 672 ? -4.668 -4.48 13.195 1 98.12 672 ASN A CA 1
ATOM 5214 C C . ASN A 1 672 ? -3.883 -5.242 12.133 1 98.12 672 ASN A C 1
ATOM 5216 O O . ASN A 1 672 ? -2.707 -4.957 11.898 1 98.12 672 ASN A O 1
ATOM 5220 N N . VAL A 1 673 ? -4.473 -6.199 11.531 1 98.62 673 VAL A N 1
ATOM 5221 C CA . VAL A 1 673 ? -3.838 -6.992 10.484 1 98.62 673 VAL A CA 1
ATOM 5222 C C . VAL A 1 673 ? -4.523 -6.727 9.148 1 98.62 673 VAL A C 1
ATOM 5224 O O . VAL A 1 673 ? -5.754 -6.73 9.062 1 98.62 673 VAL A O 1
ATOM 5227 N N . ARG A 1 674 ? -3.801 -6.395 8.18 1 98.25 674 ARG A N 1
ATOM 5228 C CA . ARG A 1 674 ? -4.297 -6.207 6.82 1 98.25 674 ARG A CA 1
ATOM 5229 C C . ARG A 1 674 ? -3.6 -7.145 5.844 1 98.25 674 ARG A C 1
ATOM 5231 O O . ARG A 1 674 ? -2.369 -7.16 5.758 1 98.25 674 ARG A O 1
ATOM 5238 N N . VAL A 1 675 ? -4.32 -7.973 5.156 1 98.56 675 VAL A N 1
ATOM 5239 C CA . VAL A 1 675 ? -3.752 -8.891 4.172 1 98.56 675 VAL A CA 1
ATOM 5240 C C . VAL A 1 675 ? -4.234 -8.508 2.773 1 98.56 675 VAL A C 1
ATOM 5242 O O . VAL A 1 675 ? -5.434 -8.336 2.551 1 98.56 675 VAL A O 1
ATOM 5245 N N . ILE A 1 676 ? -3.334 -8.391 1.832 1 97.94 676 ILE A N 1
ATOM 5246 C CA . ILE A 1 676 ? -3.629 -8.023 0.451 1 97.94 676 ILE A CA 1
ATOM 5247 C C . ILE A 1 676 ? -3.182 -9.141 -0.488 1 97.94 676 ILE A C 1
ATOM 5249 O O . ILE A 1 676 ? -2.059 -9.641 -0.378 1 97.94 676 ILE A O 1
ATOM 5253 N N . THR A 1 677 ? -4.051 -9.602 -1.314 1 97.81 677 THR A N 1
ATOM 5254 C CA . THR A 1 677 ? -3.746 -10.586 -2.352 1 97.81 677 THR A CA 1
ATOM 5255 C C . THR A 1 677 ? -4.258 -10.109 -3.709 1 97.81 677 THR A C 1
ATOM 5257 O O . THR A 1 677 ? -5.461 -9.922 -3.895 1 97.81 677 THR A O 1
ATOM 5260 N N . ARG A 1 678 ? -3.387 -9.953 -4.648 1 95 678 ARG A N 1
ATOM 5261 C CA . ARG A 1 678 ? -3.77 -9.5 -5.984 1 95 678 ARG A CA 1
ATOM 5262 C C . ARG A 1 678 ? -3.904 -10.688 -6.938 1 95 678 ARG A C 1
ATOM 5264 O O . ARG A 1 678 ? -4.898 -10.797 -7.66 1 95 678 ARG A O 1
ATOM 5271 N N . ARG A 1 679 ? -2.963 -11.508 -7.031 1 93.75 679 ARG A N 1
ATOM 5272 C CA . ARG A 1 679 ? -2.912 -12.75 -7.797 1 93.75 679 ARG A CA 1
ATOM 5273 C C . ARG A 1 679 ? -1.908 -13.719 -7.191 1 93.75 679 ARG A C 1
ATOM 5275 O O . ARG A 1 679 ? -1.072 -13.336 -6.371 1 93.75 679 ARG A O 1
ATOM 5282 N N . VAL A 1 680 ? -1.948 -15.031 -7.531 1 94.38 680 VAL A N 1
ATOM 5283 C CA . VAL A 1 680 ? -1.179 -15.984 -6.734 1 94.38 680 VAL A CA 1
ATOM 5284 C C . VAL A 1 680 ? -0.265 -16.797 -7.645 1 94.38 680 VAL A C 1
ATOM 5286 O O . VAL A 1 680 ? 0.557 -17.594 -7.164 1 94.38 680 VAL A O 1
ATOM 5289 N N . GLY A 1 681 ? -0.244 -16.75 -8.93 1 91 681 GLY A N 1
ATOM 5290 C CA . GLY A 1 681 ? 0.63 -17.516 -9.805 1 91 681 GLY A CA 1
ATOM 5291 C C . GLY A 1 681 ? 0.286 -18.984 -9.844 1 91 681 GLY A C 1
ATOM 5292 O O . GLY A 1 681 ? 1.178 -19.844 -9.828 1 91 681 GLY A O 1
ATOM 5293 N N . GLY A 1 682 ? -0.917 -19.328 -9.734 1 92.44 682 GLY A N 1
ATOM 5294 C CA . GLY A 1 682 ? -1.377 -20.703 -9.641 1 92.44 682 GLY A CA 1
ATOM 5295 C C . GLY A 1 682 ? -1.629 -21.156 -8.219 1 92.44 682 GLY A C 1
ATOM 5296 O O . GLY A 1 682 ? -0.83 -20.859 -7.32 1 92.44 682 GLY A O 1
ATOM 5297 N N . GLY A 1 683 ? -2.705 -21.797 -7.98 1 93.06 683 GLY A N 1
ATOM 5298 C CA . GLY A 1 683 ? -3.035 -22.266 -6.645 1 93.06 683 GLY A CA 1
ATOM 5299 C C . GLY A 1 683 ? -3.201 -23.781 -6.562 1 93.06 683 GLY A C 1
ATOM 5300 O O . GLY A 1 683 ? -2.484 -24.438 -5.816 1 93.06 683 GLY A O 1
ATOM 5301 N N . PHE A 1 684 ? -4.129 -24.344 -7.336 1 94.69 684 PHE A N 1
ATOM 5302 C CA . PHE A 1 684 ? -4.41 -25.781 -7.449 1 94.69 684 PHE A CA 1
ATOM 5303 C C . PHE A 1 684 ? -4.723 -26.375 -6.086 1 94.69 684 PHE A C 1
ATOM 5305 O O . PHE A 1 684 ? -4.484 -27.562 -5.852 1 94.69 684 PHE A O 1
ATOM 5312 N N . GLY A 1 685 ? -5.012 -25.578 -5.113 1 95.38 685 GLY A N 1
ATOM 5313 C CA . GLY A 1 685 ? -5.305 -26.016 -3.754 1 95.38 685 GLY A CA 1
ATOM 5314 C C . GLY A 1 685 ? -4.145 -25.797 -2.801 1 95.38 685 GLY A C 1
ATOM 5315 O O . GLY A 1 685 ? -4.348 -25.609 -1.599 1 95.38 685 GLY A O 1
ATOM 5316 N N . GLY A 1 686 ? -2.98 -25.75 -3.344 1 96.12 686 GLY A N 1
ATOM 5317 C CA . GLY A 1 686 ? -1.763 -25.688 -2.551 1 96.12 686 GLY A CA 1
ATOM 5318 C C . GLY A 1 686 ? -1.543 -24.344 -1.89 1 96.12 686 GLY A C 1
ATOM 5319 O O . GLY A 1 686 ? -0.74 -24.219 -0.961 1 96.12 686 GLY A O 1
ATOM 5320 N N . LYS A 1 687 ? -2.262 -23.312 -2.285 1 96.5 687 LYS A N 1
ATOM 5321 C CA . LYS A 1 687 ? -2.064 -21.984 -1.712 1 96.5 687 LYS A CA 1
ATOM 5322 C C . LYS A 1 687 ? -3.215 -21.609 -0.781 1 96.5 687 LYS A C 1
ATOM 5324 O O . LYS A 1 687 ? -3.332 -20.453 -0.36 1 96.5 687 LYS A O 1
ATOM 5329 N N . ALA A 1 688 ? -4.074 -22.531 -0.461 1 96.75 688 ALA A N 1
ATOM 5330 C CA . ALA A 1 688 ? -5.16 -22.281 0.48 1 96.75 688 ALA A CA 1
ATOM 5331 C C . ALA A 1 688 ? -4.664 -22.344 1.922 1 96.75 688 ALA A C 1
ATOM 5333 O O . ALA A 1 688 ? -4.445 -21.312 2.559 1 96.75 688 ALA A O 1
ATOM 5334 N N . VAL A 1 689 ? -4.25 -23.531 2.34 1 97.5 689 VAL A N 1
ATOM 5335 C CA . VAL A 1 689 ? -3.848 -23.719 3.73 1 97.5 689 VAL A CA 1
ATOM 5336 C C . VAL A 1 689 ? -2.34 -23.531 3.863 1 97.5 689 VAL A C 1
ATOM 5338 O O . VAL A 1 689 ? -1.872 -22.891 4.812 1 97.5 689 VAL A O 1
ATOM 5341 N N . LYS A 1 690 ? -1.569 -23.969 2.898 1 97.38 690 LYS A N 1
ATOM 5342 C CA . LYS A 1 690 ? -0.116 -24.031 3.012 1 97.38 690 LYS A CA 1
ATOM 5343 C C . LYS A 1 690 ? 0.516 -22.656 2.832 1 97.38 690 LYS A C 1
ATOM 5345 O O . LYS A 1 690 ? 1.685 -22.453 3.166 1 97.38 690 LYS A O 1
ATOM 5350 N N . SER A 1 691 ? -0.235 -21.688 2.354 1 97.56 691 SER A N 1
ATOM 5351 C CA . SER A 1 691 ? 0.268 -20.312 2.254 1 97.56 691 SER A CA 1
ATOM 5352 C C . SER A 1 691 ? 0.257 -19.625 3.613 1 97.56 691 SER A C 1
ATOM 5354 O O . SER A 1 691 ? 1.009 -18.672 3.836 1 97.56 691 SER A O 1
ATOM 5356 N N . MET A 1 692 ? -0.558 -20.078 4.547 1 98.38 692 MET A N 1
ATOM 5357 C CA . MET A 1 692 ? -0.814 -19.406 5.82 1 98.38 692 MET A CA 1
ATOM 5358 C C . MET A 1 692 ? 0.448 -19.359 6.676 1 98.38 692 MET A C 1
ATOM 5360 O O . MET A 1 692 ? 0.813 -18.297 7.195 1 98.38 692 MET A O 1
ATOM 5364 N N . PRO A 1 693 ? 1.188 -20.516 6.805 1 98.38 693 PRO A N 1
ATOM 5365 C CA . PRO A 1 693 ? 2.379 -20.453 7.652 1 98.38 693 PRO A CA 1
ATOM 5366 C C . PRO A 1 693 ? 3.449 -19.516 7.105 1 98.38 693 PRO A C 1
ATOM 5368 O O . PRO A 1 693 ? 4.184 -18.891 7.879 1 98.38 693 PRO A O 1
ATOM 5371 N N . VAL A 1 694 ? 3.574 -19.406 5.805 1 98.56 694 VAL A N 1
ATOM 5372 C CA . VAL A 1 694 ? 4.586 -18.562 5.195 1 98.56 694 VAL A CA 1
ATOM 5373 C C . VAL A 1 694 ? 4.289 -17.094 5.504 1 98.56 694 VAL A C 1
ATOM 5375 O O . VAL A 1 694 ? 5.168 -16.359 5.941 1 98.56 694 VAL A O 1
ATOM 5378 N N . ALA A 1 695 ? 3.068 -16.703 5.297 1 98.75 695 ALA A N 1
ATOM 5379 C CA . ALA A 1 695 ? 2.645 -15.336 5.598 1 98.75 695 ALA A CA 1
ATOM 5380 C C . ALA A 1 695 ? 2.764 -15.039 7.09 1 98.75 695 ALA A C 1
ATOM 5382 O O . ALA A 1 695 ? 3.182 -13.945 7.48 1 98.75 695 ALA A O 1
ATOM 5383 N N . THR A 1 696 ? 2.371 -15.961 7.914 1 98.88 696 THR A N 1
ATOM 5384 C CA . THR A 1 696 ? 2.385 -15.789 9.367 1 98.88 696 THR A CA 1
ATOM 5385 C C . THR A 1 696 ? 3.812 -15.648 9.883 1 98.88 696 THR A C 1
ATOM 5387 O O . THR A 1 696 ? 4.086 -14.82 10.75 1 98.88 696 THR A O 1
ATOM 5390 N N . ALA A 1 697 ? 4.734 -16.453 9.336 1 98.81 697 ALA A N 1
ATOM 5391 C CA . ALA A 1 697 ? 6.137 -16.375 9.734 1 98.81 697 ALA A CA 1
ATOM 5392 C C . ALA A 1 697 ? 6.723 -15.008 9.375 1 98.81 697 ALA A C 1
ATOM 5394 O O . ALA A 1 697 ? 7.477 -14.422 10.156 1 98.81 697 ALA A O 1
ATOM 5395 N N . CYS A 1 698 ? 6.41 -14.555 8.164 1 98.75 698 CYS A N 1
ATOM 5396 C CA . CYS A 1 698 ? 6.859 -13.227 7.766 1 98.75 698 CYS A CA 1
ATOM 5397 C C . CYS A 1 698 ? 6.301 -12.156 8.695 1 98.75 698 CYS A C 1
ATOM 5399 O O . CYS A 1 698 ? 7.02 -11.234 9.094 1 98.75 698 CYS A O 1
ATOM 5401 N N . ALA A 1 699 ? 5.031 -12.25 9.047 1 98.88 699 ALA A N 1
ATOM 5402 C CA . ALA A 1 699 ? 4.387 -11.289 9.945 1 98.88 699 ALA A CA 1
ATOM 5403 C C . ALA A 1 699 ? 5.051 -11.297 11.312 1 98.88 699 ALA A C 1
ATOM 5405 O O . ALA A 1 699 ? 5.258 -10.242 11.914 1 98.88 699 ALA A O 1
ATOM 5406 N N . LEU A 1 700 ? 5.324 -12.5 11.828 1 98.81 700 LEU A N 1
ATOM 5407 C CA . LEU A 1 700 ? 6 -12.625 13.117 1 98.81 700 LEU A CA 1
ATOM 5408 C C . LEU A 1 700 ? 7.363 -11.945 13.078 1 98.81 700 LEU A C 1
ATOM 5410 O O . LEU A 1 700 ? 7.723 -11.211 14.008 1 98.81 700 LEU A O 1
ATOM 5414 N N . GLY A 1 701 ? 8.172 -12.258 12 1 98.62 701 GLY A N 1
ATOM 5415 C CA . GLY A 1 701 ? 9.469 -11.609 11.852 1 98.62 701 GLY A CA 1
ATOM 5416 C C . GLY A 1 701 ? 9.375 -10.094 11.789 1 98.62 701 GLY A C 1
ATOM 5417 O O . GLY A 1 701 ? 10.133 -9.398 12.461 1 98.62 701 GLY A O 1
ATOM 5418 N N . ALA A 1 702 ? 8.453 -9.578 10.969 1 98.38 702 ALA A N 1
ATOM 5419 C CA . ALA A 1 702 ? 8.266 -8.141 10.82 1 98.38 702 ALA A CA 1
ATOM 5420 C C . ALA A 1 702 ? 7.84 -7.5 12.133 1 98.38 702 ALA A C 1
ATOM 5422 O O . ALA A 1 702 ? 8.297 -6.406 12.477 1 98.38 702 ALA A O 1
ATOM 5423 N N . TYR A 1 703 ? 6.895 -8.102 12.805 1 97.94 703 TYR A N 1
ATOM 5424 C CA . TYR A 1 703 ? 6.367 -7.609 14.07 1 97.94 703 TYR A CA 1
ATOM 5425 C C . TYR A 1 703 ? 7.465 -7.547 15.125 1 97.94 703 TYR A C 1
ATOM 5427 O O . TYR A 1 703 ? 7.578 -6.559 15.859 1 97.94 703 TYR A O 1
ATOM 5435 N N . LYS A 1 704 ? 8.273 -8.562 15.227 1 97.06 704 LYS A N 1
ATOM 5436 C CA . LYS A 1 704 ? 9.312 -8.672 16.25 1 97.06 704 LYS A CA 1
ATOM 5437 C C . LYS A 1 704 ? 10.477 -7.742 15.938 1 97.06 704 LYS A C 1
ATOM 5439 O O . LYS A 1 704 ? 11.016 -7.09 16.844 1 97.06 704 LYS A O 1
ATOM 5444 N N . LEU A 1 705 ? 10.914 -7.703 14.672 1 96.94 705 LEU A N 1
ATOM 5445 C CA . LEU A 1 705 ? 12.125 -6.977 14.305 1 96.94 705 LEU A CA 1
ATOM 5446 C C . LEU A 1 705 ? 11.789 -5.551 13.867 1 96.94 705 LEU A C 1
ATOM 5448 O O . LEU A 1 705 ? 12.688 -4.715 13.734 1 96.94 705 LEU A O 1
ATOM 5452 N N . GLN A 1 706 ? 10.461 -5.242 13.68 1 95.38 706 GLN A N 1
ATOM 5453 C CA . GLN A 1 706 ? 9.977 -3.932 13.258 1 95.38 706 GLN A CA 1
ATOM 5454 C C . GLN A 1 706 ? 10.648 -3.482 11.969 1 95.38 706 GLN A C 1
ATOM 5456 O O . GLN A 1 706 ? 11.078 -2.332 11.852 1 95.38 706 GLN A O 1
ATOM 5461 N N . ARG A 1 707 ? 10.867 -4.426 11.062 1 96.5 707 ARG A N 1
ATOM 5462 C CA . ARG A 1 707 ? 11.328 -4.262 9.688 1 96.5 707 ARG A CA 1
ATOM 5463 C C . ARG A 1 707 ? 10.531 -5.129 8.727 1 96.5 707 ARG A C 1
ATOM 5465 O O . ARG A 1 707 ? 9.984 -6.164 9.125 1 96.5 707 ARG A O 1
ATOM 5472 N N . PRO A 1 708 ? 10.406 -4.73 7.48 1 97.38 708 PRO A N 1
ATOM 5473 C CA . PRO A 1 708 ? 9.75 -5.625 6.527 1 97.38 708 PRO A CA 1
ATOM 5474 C C . PRO A 1 708 ? 10.461 -6.969 6.387 1 97.38 708 PRO A C 1
ATOM 5476 O O . PRO A 1 708 ? 11.695 -7.023 6.441 1 97.38 708 PRO A O 1
ATOM 5479 N N . VAL A 1 709 ? 9.734 -7.992 6.254 1 98.75 709 VAL A N 1
ATOM 5480 C CA . VAL A 1 709 ? 10.281 -9.328 6.035 1 98.75 709 VAL A CA 1
ATOM 5481 C C . VAL A 1 709 ? 9.594 -9.977 4.836 1 98.75 709 VAL A C 1
ATOM 5483 O O . VAL A 1 709 ? 8.367 -10.07 4.789 1 98.75 709 VAL A O 1
ATOM 5486 N N . LYS A 1 710 ? 10.328 -10.375 3.861 1 98.38 710 LYS A N 1
ATOM 5487 C CA . LYS A 1 710 ? 9.844 -11.078 2.678 1 98.38 710 LYS A CA 1
ATOM 5488 C C . LYS A 1 710 ? 10.398 -12.5 2.615 1 98.38 710 LYS A C 1
ATOM 5490 O O . LYS A 1 710 ? 11.531 -12.742 3.033 1 98.38 710 LYS A O 1
ATOM 5495 N N . MET A 1 711 ? 9.562 -13.391 2.072 1 97.69 711 MET A N 1
ATOM 5496 C CA . MET A 1 711 ? 10.016 -14.773 1.928 1 97.69 711 MET A CA 1
ATOM 5497 C C . MET A 1 711 ? 9.359 -15.438 0.727 1 97.69 711 MET A C 1
ATOM 5499 O O . MET A 1 711 ? 8.164 -15.258 0.491 1 97.69 711 MET A O 1
ATOM 5503 N N . PHE A 1 712 ? 10.125 -16.062 -0.086 1 96.5 712 PHE A N 1
ATOM 5504 C CA . PHE A 1 712 ? 9.609 -17.047 -1.023 1 96.5 712 PHE A CA 1
ATOM 5505 C C . PHE A 1 712 ? 10.281 -18.406 -0.8 1 96.5 712 PHE A C 1
ATOM 5507 O O . PHE A 1 712 ? 11.469 -18.469 -0.492 1 96.5 712 PHE A O 1
ATOM 5514 N N . LEU A 1 713 ? 9.617 -19.438 -0.874 1 96.81 713 LEU A N 1
ATOM 5515 C CA . LEU A 1 713 ? 10.195 -20.766 -0.751 1 96.81 713 LEU A CA 1
ATOM 5516 C C . LEU A 1 713 ? 10.812 -21.219 -2.07 1 96.81 713 LEU A C 1
ATOM 5518 O O . LEU A 1 713 ? 10.148 -21.203 -3.107 1 96.81 713 LEU A O 1
ATOM 5522 N N . ASN A 1 714 ? 12.062 -21.578 -1.938 1 93.06 714 ASN A N 1
ATOM 5523 C CA . ASN A 1 714 ? 12.586 -22.219 -3.146 1 93.06 714 ASN A CA 1
ATOM 5524 C C . ASN A 1 714 ? 11.867 -23.516 -3.451 1 93.06 714 ASN A C 1
ATOM 5526 O O . ASN A 1 714 ? 11.203 -24.094 -2.582 1 93.06 714 ASN A O 1
ATOM 5530 N N . ARG A 1 715 ? 11.922 -24.031 -4.609 1 93.25 715 ARG A N 1
ATOM 5531 C CA . ARG A 1 715 ? 11.117 -25.141 -5.09 1 93.25 715 ARG A CA 1
ATOM 5532 C C . ARG A 1 715 ? 11.32 -26.391 -4.227 1 93.25 715 ARG A C 1
ATOM 5534 O O . ARG A 1 715 ? 10.367 -27.109 -3.924 1 93.25 715 ARG A O 1
ATOM 5541 N N . LYS A 1 716 ? 12.531 -26.641 -3.854 1 93.88 716 LYS A N 1
ATOM 5542 C CA . LYS A 1 716 ? 12.82 -27.797 -3.025 1 93.88 716 LYS A CA 1
ATOM 5543 C C . LYS A 1 716 ? 12.094 -27.719 -1.688 1 93.88 716 LYS A C 1
ATOM 5545 O O . LYS A 1 716 ? 11.398 -28.672 -1.296 1 93.88 716 LYS A O 1
ATOM 5550 N N . THR A 1 717 ? 12.273 -26.578 -1.059 1 96.06 717 THR A N 1
ATOM 5551 C CA . THR A 1 717 ? 11.625 -26.391 0.236 1 96.06 717 THR A CA 1
ATOM 5552 C C . THR A 1 717 ? 10.109 -26.391 0.089 1 96.06 717 THR A C 1
ATOM 5554 O O . THR A 1 717 ? 9.398 -26.938 0.942 1 96.06 717 THR A O 1
ATOM 5557 N N . ASP A 1 718 ? 9.68 -25.797 -0.94 1 96.44 718 ASP A N 1
ATOM 5558 C CA . ASP A 1 718 ? 8.242 -25.781 -1.21 1 96.44 718 ASP A CA 1
ATOM 5559 C C . ASP A 1 718 ? 7.703 -27.203 -1.353 1 96.44 718 ASP A C 1
ATOM 5561 O O . ASP A 1 718 ? 6.637 -27.516 -0.821 1 96.44 718 ASP A O 1
ATOM 5565 N N . MET A 1 719 ? 8.352 -28.078 -2.072 1 96 719 MET A N 1
ATOM 5566 C CA . MET A 1 719 ? 7.926 -29.469 -2.273 1 96 719 MET A CA 1
ATOM 5567 C C . MET A 1 719 ? 7.934 -30.234 -0.957 1 96 719 MET A C 1
ATOM 5569 O O . MET A 1 719 ? 7.039 -31.047 -0.702 1 96 719 MET A O 1
ATOM 5573 N N . ILE A 1 720 ? 8.891 -29.906 -0.148 1 95.94 720 ILE A N 1
ATOM 5574 C CA . ILE A 1 720 ? 9.016 -30.609 1.133 1 95.94 720 ILE A CA 1
ATOM 5575 C C . ILE A 1 720 ? 7.855 -30.203 2.043 1 95.94 720 ILE A C 1
ATOM 5577 O O . ILE A 1 720 ? 7.27 -31.062 2.719 1 95.94 720 ILE A O 1
ATOM 5581 N N . MET A 1 721 ? 7.41 -29.016 1.924 1 94.38 721 MET A N 1
ATOM 5582 C CA . MET A 1 721 ? 6.504 -28.484 2.939 1 94.38 721 MET A CA 1
ATOM 5583 C C . MET A 1 721 ? 5.062 -28.5 2.441 1 94.38 721 MET A C 1
ATOM 5585 O O . MET A 1 721 ? 4.125 -28.391 3.236 1 94.38 721 MET A O 1
ATOM 5589 N N . ALA A 1 722 ? 4.836 -28.688 1.271 1 91.5 722 ALA A N 1
ATOM 5590 C CA . ALA A 1 722 ? 3.508 -28.469 0.703 1 91.5 722 ALA A CA 1
ATOM 5591 C C . ALA A 1 722 ? 2.598 -29.656 0.962 1 91.5 722 ALA A C 1
ATOM 5593 O O . ALA A 1 722 ? 1.373 -29.516 1.003 1 91.5 722 ALA A O 1
ATOM 5594 N N . GLY A 1 723 ? 3.141 -30.922 1.213 1 89.75 723 GLY A N 1
ATOM 5595 C CA . GLY A 1 723 ? 2.361 -32.125 1.507 1 89.75 723 GLY A CA 1
ATOM 5596 C C . GLY A 1 723 ? 1.781 -32.781 0.267 1 89.75 723 GLY A C 1
ATOM 5597 O O . GLY A 1 723 ? 2.041 -33.938 -0.001 1 89.75 723 GLY A O 1
ATOM 5598 N N . GLY A 1 724 ? 0.881 -32.125 -0.608 1 95.62 724 GLY A N 1
ATOM 5599 C CA . GLY A 1 724 ? 0.349 -32.625 -1.861 1 95.62 724 GLY A CA 1
ATOM 5600 C C . GLY A 1 724 ? -0.921 -33.438 -1.685 1 95.62 724 GLY A C 1
ATOM 5601 O O . GLY A 1 724 ? -1.626 -33.281 -0.684 1 95.62 724 GLY A O 1
ATOM 5602 N N . ARG A 1 725 ? -1.278 -34.281 -2.721 1 97.88 725 ARG A N 1
ATOM 5603 C CA . ARG A 1 725 ? -2.477 -35.125 -2.766 1 97.88 725 ARG A CA 1
ATOM 5604 C C . ARG A 1 725 ? -2.385 -36.25 -1.763 1 97.88 725 ARG A C 1
ATOM 5606 O O . ARG A 1 725 ? -1.298 -36.781 -1.495 1 97.88 725 ARG A O 1
ATOM 5613 N N . HIS A 1 726 ? -3.486 -36.75 -1.17 1 98.31 726 HIS A N 1
ATOM 5614 C CA . HIS A 1 726 ? -3.551 -37.781 -0.158 1 98.31 726 HIS A CA 1
ATOM 5615 C C . HIS A 1 726 ? -3.24 -39.156 -0.761 1 98.31 726 HIS A C 1
ATOM 5617 O O . HIS A 1 726 ? -3.984 -39.656 -1.613 1 98.31 726 HIS A O 1
ATOM 5623 N N . PRO A 1 727 ? -2.168 -39.844 -0.336 1 97.75 727 PRO A N 1
ATOM 5624 C CA . PRO A 1 727 ? -2.049 -41.25 -0.665 1 97.75 727 PRO A CA 1
ATOM 5625 C C . PRO A 1 727 ? -3.107 -42.094 0.027 1 97.75 727 PRO A C 1
ATOM 5627 O O . PRO A 1 727 ? -3.609 -41.75 1.091 1 97.75 727 PRO A O 1
ATOM 5630 N N . MET A 1 728 ? -3.428 -43.25 -0.617 1 97.56 728 MET A N 1
ATOM 5631 C CA . MET A 1 728 ? -4.457 -44.062 0.031 1 97.56 728 MET A CA 1
ATOM 5632 C C . MET A 1 728 ? -4.336 -45.531 -0.377 1 97.56 728 MET A C 1
ATOM 5634 O O . MET A 1 728 ? -3.678 -45.844 -1.367 1 97.56 728 MET A O 1
ATOM 5638 N N . LYS A 1 729 ? -4.875 -46.344 0.457 1 98.19 729 LYS A N 1
ATOM 5639 C CA . LYS A 1 729 ? -5.031 -47.781 0.238 1 98.19 729 LYS A CA 1
ATOM 5640 C C . LYS A 1 729 ? -6.504 -48.188 0.225 1 98.19 729 LYS A C 1
ATOM 5642 O O . LYS A 1 729 ? -7.262 -47.812 1.124 1 98.19 729 LYS A O 1
ATOM 5647 N N . ILE A 1 730 ? -6.941 -48.875 -0.791 1 98.19 730 ILE A N 1
ATOM 5648 C CA . ILE A 1 730 ? -8.336 -49.281 -0.955 1 98.19 730 ILE A CA 1
ATOM 5649 C C . ILE A 1 730 ? -8.453 -50.781 -1.043 1 98.19 730 ILE A C 1
ATOM 5651 O O . ILE A 1 730 ? -7.66 -51.438 -1.733 1 98.19 730 ILE A O 1
ATOM 5655 N N . ASN A 1 731 ? -9.281 -51.344 -0.302 1 97.81 731 ASN A N 1
ATOM 5656 C CA . ASN A 1 731 ? -9.719 -52.719 -0.425 1 97.81 731 ASN A CA 1
ATOM 5657 C C . ASN A 1 731 ? -11.211 -52.812 -0.75 1 97.81 731 ASN A C 1
ATOM 5659 O O . ASN A 1 731 ? -12.016 -52.062 -0.224 1 97.81 731 ASN A O 1
ATOM 5663 N N . TYR A 1 732 ? -11.57 -53.781 -1.643 1 97.75 732 TYR A N 1
ATOM 5664 C CA . TYR A 1 732 ? -12.984 -53.781 -1.983 1 97.75 732 TYR A CA 1
ATOM 5665 C C . TYR A 1 732 ? -13.461 -55.188 -2.303 1 97.75 732 TYR A C 1
ATOM 5667 O O . TYR A 1 732 ? -12.648 -56.062 -2.633 1 97.75 732 TYR A O 1
ATOM 5675 N N . ASN A 1 733 ? -14.711 -55.438 -2.125 1 97.94 733 ASN A N 1
ATOM 5676 C CA . ASN A 1 733 ? -15.523 -56.562 -2.598 1 97.94 733 ASN A CA 1
ATOM 5677 C C . ASN A 1 733 ? -16.641 -56.094 -3.531 1 97.94 733 ASN A C 1
ATOM 5679 O O . ASN A 1 733 ? -17.344 -55.156 -3.223 1 97.94 733 ASN A O 1
ATOM 5683 N N . VAL A 1 734 ? -16.719 -56.719 -4.664 1 98.44 734 VAL A N 1
ATOM 5684 C CA . VAL A 1 734 ? -17.75 -56.312 -5.598 1 98.44 734 VAL A CA 1
ATOM 5685 C C . VAL A 1 734 ? -18.516 -57.531 -6.105 1 98.44 734 VAL A C 1
ATOM 5687 O O . VAL A 1 734 ? -17.938 -58.594 -6.348 1 98.44 734 VAL A O 1
ATOM 5690 N N . GLY A 1 735 ? -19.812 -57.438 -6.117 1 98.38 735 GLY A N 1
ATOM 5691 C CA . GLY A 1 735 ? -20.703 -58.438 -6.699 1 98.38 735 GLY A CA 1
ATOM 5692 C C . GLY A 1 735 ? -21.328 -58 -8.008 1 98.38 735 GLY A C 1
ATOM 5693 O O . GLY A 1 735 ? -21.641 -56.844 -8.18 1 98.38 735 GLY A O 1
ATOM 5694 N N . PHE A 1 736 ? -21.516 -58.906 -8.961 1 98.31 736 PHE A N 1
ATOM 5695 C CA . PHE A 1 736 ? -22.078 -58.594 -10.266 1 98.31 736 PHE A CA 1
ATOM 5696 C C . PHE A 1 736 ? -22.688 -59.844 -10.914 1 98.31 736 PHE A C 1
ATOM 5698 O O . PHE A 1 736 ? -22.438 -60.969 -10.477 1 98.31 736 PHE A O 1
ATOM 5705 N N . ARG A 1 737 ? -23.422 -59.594 -11.914 1 97.62 737 ARG A N 1
ATOM 5706 C CA . ARG A 1 737 ? -24.062 -60.656 -12.695 1 97.62 737 ARG A CA 1
ATOM 5707 C C . ARG A 1 737 ? -23.219 -61 -13.93 1 97.62 737 ARG A C 1
ATOM 5709 O O . ARG A 1 737 ? -22.266 -60.281 -14.258 1 97.62 737 ARG A O 1
ATOM 5716 N N . SER A 1 738 ? -23.641 -62 -14.641 1 95.94 738 SER A N 1
ATOM 5717 C CA . SER A 1 738 ? -22.906 -62.5 -15.805 1 95.94 738 SER A CA 1
ATOM 5718 C C . SER A 1 738 ? -23.016 -61.5 -16.969 1 95.94 738 SER A C 1
ATOM 5720 O O . SER A 1 738 ? -22.172 -61.531 -17.875 1 95.94 738 SER A O 1
ATOM 5722 N N . ASP A 1 739 ? -24 -60.625 -16.844 1 95.94 739 ASP A N 1
ATOM 5723 C CA . ASP A 1 739 ? -24.156 -59.656 -17.922 1 95.94 739 ASP A CA 1
ATOM 5724 C C . ASP A 1 739 ? -23.391 -58.375 -17.625 1 95.94 739 ASP A C 1
ATOM 5726 O O . ASP A 1 739 ? -23.438 -57.438 -18.422 1 95.94 739 ASP A O 1
ATOM 5730 N N . GLY A 1 740 ? -22.719 -58.281 -16.531 1 97 740 GLY A N 1
ATOM 5731 C CA . GLY A 1 740 ? -21.891 -57.156 -16.203 1 97 740 GLY A CA 1
ATOM 5732 C C . GLY A 1 740 ? -22.578 -56.156 -15.289 1 97 740 GLY A C 1
ATOM 5733 O O . GLY A 1 740 ? -21.969 -55.188 -14.852 1 97 740 GLY A O 1
ATOM 5734 N N . LYS A 1 741 ? -23.875 -56.438 -14.977 1 98.12 741 LYS A N 1
ATOM 5735 C CA . LYS A 1 741 ? -24.594 -55.531 -14.07 1 98.12 741 LYS A CA 1
ATOM 5736 C C . LYS A 1 741 ? -24.125 -55.688 -12.633 1 98.12 741 LYS A C 1
ATOM 5738 O O . LYS A 1 741 ? -24.094 -56.812 -12.102 1 98.12 741 LYS A O 1
ATOM 5743 N N . LEU A 1 742 ? -23.797 -54.625 -11.945 1 98.44 742 LEU A N 1
ATOM 5744 C CA . LEU A 1 742 ? -23.281 -54.656 -10.578 1 98.44 742 LEU A CA 1
ATOM 5745 C C . LEU A 1 742 ? -24.422 -54.781 -9.57 1 98.44 742 LEU A C 1
ATOM 5747 O O . LEU A 1 742 ? -25.516 -54.281 -9.805 1 98.44 742 LEU A O 1
ATOM 5751 N N . THR A 1 743 ? -24.141 -55.438 -8.461 1 98.31 743 THR A N 1
ATOM 5752 C CA . THR A 1 743 ? -25.203 -55.656 -7.484 1 98.31 743 THR A CA 1
ATOM 5753 C C . THR A 1 743 ? -24.812 -55.094 -6.129 1 98.31 743 THR A C 1
ATOM 5755 O O . THR A 1 743 ? -25.672 -54.781 -5.309 1 98.31 743 THR A O 1
ATOM 5758 N N . ALA A 1 744 ? -23.484 -55.094 -5.898 1 98.38 744 ALA A N 1
ATOM 5759 C CA . ALA A 1 744 ? -23.031 -54.531 -4.617 1 98.38 744 ALA A CA 1
ATOM 5760 C C . ALA A 1 744 ? -21.547 -54.188 -4.66 1 98.38 744 ALA A C 1
ATOM 5762 O O . ALA A 1 744 ? -20.781 -54.844 -5.359 1 98.38 744 ALA A O 1
ATOM 5763 N N . LEU A 1 745 ? -21.188 -53.156 -3.926 1 98.5 745 LEU A N 1
ATOM 5764 C CA . LEU A 1 745 ? -19.797 -52.75 -3.727 1 98.5 745 LEU A CA 1
ATOM 5765 C C . LEU A 1 745 ? -19.516 -52.438 -2.26 1 98.5 745 LEU A C 1
ATOM 5767 O O . LEU A 1 745 ? -20.266 -51.656 -1.641 1 98.5 745 LEU A O 1
ATOM 5771 N N . GLU A 1 746 ? -18.562 -53.094 -1.672 1 97.75 746 GLU A N 1
ATOM 5772 C CA . GLU A 1 746 ? -18.062 -52.812 -0.325 1 97.75 746 GLU A CA 1
ATOM 5773 C C . GLU A 1 746 ? -16.609 -52.375 -0.352 1 97.75 746 GLU A C 1
ATOM 5775 O O . GLU A 1 746 ? -15.758 -53.031 -0.927 1 97.75 746 GLU A O 1
ATOM 5780 N N . LEU A 1 747 ? -16.406 -51.25 0.278 1 97.38 747 LEU A N 1
ATOM 5781 C CA . LEU A 1 747 ? -15.07 -50.656 0.232 1 97.38 747 LEU A CA 1
ATOM 5782 C C . LEU A 1 747 ? -14.531 -50.438 1.64 1 97.38 747 LEU A C 1
ATOM 5784 O O . LEU A 1 747 ? -15.289 -50.062 2.547 1 97.38 747 LEU A O 1
ATOM 5788 N N . THR A 1 748 ? -13.227 -50.625 1.804 1 97.44 748 THR A N 1
ATOM 5789 C CA . THR A 1 748 ? -12.43 -50.094 2.912 1 97.44 748 THR A CA 1
ATOM 5790 C C . THR A 1 748 ? -11.312 -49.219 2.396 1 97.44 748 THR A C 1
ATOM 5792 O O . THR A 1 748 ? -10.539 -49.625 1.524 1 97.44 748 THR A O 1
ATOM 5795 N N . MET A 1 749 ? -11.32 -48.031 2.902 1 97.81 749 MET A N 1
ATOM 5796 C CA . MET A 1 749 ? -10.328 -47.094 2.422 1 97.81 749 MET A CA 1
ATOM 5797 C C . MET A 1 749 ? -9.523 -46.5 3.58 1 97.81 749 MET A C 1
ATOM 5799 O O . MET A 1 749 ? -10.094 -46.062 4.582 1 97.81 749 MET A O 1
ATOM 5803 N N . LEU A 1 750 ? -8.227 -46.5 3.486 1 98.56 750 LEU A N 1
ATOM 5804 C CA . LEU A 1 750 ? -7.305 -45.844 4.402 1 98.56 750 LEU A CA 1
ATOM 5805 C C . LEU A 1 750 ? -6.629 -44.656 3.729 1 98.56 750 LEU A C 1
ATOM 5807 O O . LEU A 1 750 ? -5.848 -44.812 2.789 1 98.56 750 LEU A O 1
ATOM 5811 N N . ILE A 1 751 ? -6.941 -43.438 4.207 1 98.5 751 ILE A N 1
ATOM 5812 C CA . ILE A 1 751 ? -6.422 -42.219 3.617 1 98.5 751 ILE A CA 1
ATOM 5813 C C . ILE A 1 751 ? -5.289 -41.656 4.48 1 98.5 751 ILE A C 1
ATOM 5815 O O . ILE A 1 751 ? -5.473 -41.406 5.676 1 98.5 751 ILE A O 1
ATOM 5819 N N . ASP A 1 752 ? -4.133 -41.406 3.939 1 98.38 752 ASP A N 1
ATOM 5820 C CA . ASP A 1 752 ? -3.027 -40.781 4.668 1 98.38 752 ASP A CA 1
ATOM 5821 C C . ASP A 1 752 ? -3.201 -39.281 4.75 1 98.38 752 ASP A C 1
ATOM 5823 O O . ASP A 1 752 ? -2.959 -38.562 3.773 1 98.38 752 ASP A O 1
ATOM 5827 N N . ALA A 1 753 ? -3.504 -38.812 5.875 1 98.19 753 ALA A N 1
ATOM 5828 C CA . ALA A 1 753 ? -3.752 -37.375 6.07 1 98.19 753 ALA A CA 1
ATOM 5829 C C . ALA A 1 753 ? -2.488 -36.656 6.531 1 98.19 753 ALA A C 1
ATOM 5831 O O . ALA A 1 753 ? -2.379 -35.438 6.402 1 98.19 753 ALA A O 1
ATOM 5832 N N . GLY A 1 754 ? -1.53 -37.375 6.996 1 97.38 754 GLY A N 1
ATOM 5833 C CA . GLY A 1 754 ? -0.343 -36.781 7.582 1 97.38 754 GLY A CA 1
ATOM 5834 C C . GLY A 1 754 ? -0.545 -36.312 9.016 1 97.38 754 GLY A C 1
ATOM 5835 O O . GLY A 1 754 ? -1.267 -36.969 9.781 1 97.38 754 GLY A O 1
ATOM 5836 N N . LEU A 1 755 ? 0.105 -35.312 9.461 1 96.75 755 LEU A N 1
ATOM 5837 C CA . LEU A 1 755 ? 0.232 -34.906 10.859 1 96.75 755 LEU A CA 1
ATOM 5838 C C . LEU A 1 755 ? -0.968 -34.094 11.305 1 96.75 755 LEU A C 1
ATOM 5840 O O . LEU A 1 755 ? -1.48 -34.281 12.414 1 96.75 755 LEU A O 1
ATOM 5844 N N . GLU A 1 756 ? -1.352 -33.094 10.5 1 96.31 756 GLU A N 1
ATOM 5845 C CA . GLU A 1 756 ? -2.42 -32.156 10.836 1 96.31 756 GLU A CA 1
ATOM 5846 C C . GLU A 1 756 ? -3.691 -32.469 10.055 1 96.31 756 GLU A C 1
ATOM 5848 O O . GLU A 1 756 ? -3.633 -33.062 8.969 1 96.31 756 GLU A O 1
ATOM 5853 N N . PRO A 1 757 ? -4.809 -32 10.578 1 95.81 757 PRO A N 1
ATOM 5854 C CA . PRO A 1 757 ? -6.051 -32.344 9.875 1 95.81 757 PRO A CA 1
ATOM 5855 C C . PRO A 1 757 ? -6.164 -31.672 8.516 1 95.81 757 PRO A C 1
ATOM 5857 O O . PRO A 1 757 ? -6.652 -32.281 7.559 1 95.81 757 PRO A O 1
ATOM 5860 N N . ASP A 1 758 ? -5.625 -30.297 8.539 1 96.62 758 ASP A N 1
ATOM 5861 C CA . ASP A 1 758 ? -5.797 -29.578 7.281 1 96.62 758 ASP A CA 1
ATOM 5862 C C . ASP A 1 758 ? -7.219 -29.734 6.75 1 96.62 758 ASP A C 1
ATOM 5864 O O . ASP A 1 758 ? -8.188 -29.531 7.477 1 96.62 758 ASP A O 1
ATOM 5868 N N . VAL A 1 759 ? -7.441 -30.188 5.504 1 96.25 759 VAL A N 1
ATOM 5869 C CA . VAL A 1 759 ? -8.773 -30.391 4.953 1 96.25 759 VAL A CA 1
ATOM 5870 C C . VAL A 1 759 ? -9.078 -31.891 4.883 1 96.25 759 VAL A C 1
ATOM 5872 O O . VAL A 1 759 ? -10.102 -32.281 4.324 1 96.25 759 VAL A O 1
ATOM 5875 N N . SER A 1 760 ? -8.336 -32.75 5.422 1 97.56 760 SER A N 1
ATOM 5876 C CA . SER A 1 760 ? -8.383 -34.188 5.246 1 97.56 760 SER A CA 1
ATOM 5877 C C . SER A 1 760 ? -9.727 -34.75 5.688 1 97.56 760 SER A C 1
ATOM 5879 O O . SER A 1 760 ? -10.234 -35.719 5.09 1 97.56 760 SER A O 1
ATOM 5881 N N . PRO A 1 761 ? -10.344 -34.188 6.699 1 97.12 761 PRO A N 1
ATOM 5882 C CA . PRO A 1 761 ? -11.609 -34.781 7.148 1 97.12 761 PRO A CA 1
ATOM 5883 C C . PRO A 1 761 ? -12.727 -34.625 6.117 1 97.12 761 PRO A C 1
ATOM 5885 O O . PRO A 1 761 ? -13.75 -35.312 6.219 1 97.12 761 PRO A O 1
ATOM 5888 N N . ILE A 1 762 ? -12.555 -33.875 5.117 1 96.38 762 ILE A N 1
ATOM 5889 C CA . ILE A 1 762 ? -13.594 -33.719 4.102 1 96.38 762 ILE A CA 1
ATOM 5890 C C . ILE A 1 762 ? -13.398 -34.75 3 1 96.38 762 ILE A C 1
ATOM 5892 O O . ILE A 1 762 ? -14.297 -34.969 2.182 1 96.38 762 ILE A O 1
ATOM 5896 N N . MET A 1 763 ? -12.312 -35.469 2.975 1 97.19 763 MET A N 1
ATOM 5897 C CA . MET A 1 763 ? -11.898 -36.344 1.878 1 97.19 763 MET A CA 1
ATOM 5898 C C . MET A 1 763 ? -12.922 -37.469 1.655 1 97.19 763 MET A C 1
ATOM 5900 O O . MET A 1 763 ? -13.266 -37.781 0.514 1 97.19 763 MET A O 1
ATOM 5904 N N . PRO A 1 764 ? -13.453 -38.062 2.725 1 97.19 764 PRO A N 1
ATOM 5905 C CA . PRO A 1 764 ? -14.445 -39.125 2.482 1 97.19 764 PRO A CA 1
ATOM 5906 C C . PRO A 1 764 ? -15.625 -38.625 1.633 1 97.19 764 PRO A C 1
ATOM 5908 O O . PRO A 1 764 ? -16.062 -39.344 0.719 1 97.19 764 PRO A O 1
ATOM 5911 N N . ARG A 1 765 ? -16.047 -37.469 1.926 1 96.38 765 ARG A N 1
ATOM 5912 C CA . ARG A 1 765 ? -17.156 -36.906 1.164 1 96.38 765 ARG A CA 1
ATOM 5913 C C . ARG A 1 765 ? -16.75 -36.625 -0.28 1 96.38 765 ARG A C 1
ATOM 5915 O O . ARG A 1 765 ? -17.484 -36.938 -1.211 1 96.38 765 ARG A O 1
ATOM 5922 N N . ASN A 1 766 ? -15.594 -36.031 -0.475 1 97.25 766 ASN A N 1
ATOM 5923 C CA . ASN A 1 766 ? -15.109 -35.688 -1.808 1 97.25 766 ASN A CA 1
ATOM 5924 C C . ASN A 1 766 ? -14.906 -36.938 -2.666 1 97.25 766 ASN A C 1
ATOM 5926 O O . ASN A 1 766 ? -15.164 -36.906 -3.871 1 97.25 766 ASN A O 1
ATOM 5930 N N . ILE A 1 767 ? -14.398 -37.969 -2.064 1 98 767 ILE A N 1
ATOM 5931 C CA . ILE A 1 767 ? -14.102 -39.219 -2.777 1 98 767 ILE A CA 1
ATOM 5932 C C . ILE A 1 767 ? -15.406 -39.906 -3.193 1 98 767 ILE A C 1
ATOM 5934 O O . ILE A 1 767 ? -15.523 -40.375 -4.32 1 98 767 ILE A O 1
ATOM 5938 N N . MET A 1 768 ? -16.375 -39.906 -2.34 1 96.62 768 MET A N 1
ATOM 5939 C CA . MET A 1 768 ? -17.609 -40.625 -2.572 1 96.62 768 MET A CA 1
ATOM 5940 C C . MET A 1 768 ? -18.438 -40 -3.688 1 96.62 768 MET A C 1
ATOM 5942 O O . MET A 1 768 ? -19.156 -40.688 -4.414 1 96.62 768 MET A O 1
ATOM 5946 N N . GLY A 1 769 ? -18.266 -38.719 -3.828 1 96.31 769 GLY A N 1
ATOM 5947 C CA . GLY A 1 769 ? -19.016 -38.062 -4.887 1 96.31 769 GLY A CA 1
ATOM 5948 C C . GLY A 1 769 ? -18.844 -38.719 -6.242 1 96.31 769 GLY A C 1
ATOM 5949 O O . GLY A 1 769 ? -19.797 -39.312 -6.754 1 96.31 769 GLY A O 1
ATOM 5950 N N . PRO A 1 770 ? -17.672 -38.688 -6.762 1 97.88 770 PRO A N 1
ATOM 5951 C CA . PRO A 1 770 ? -17.469 -39.281 -8.086 1 97.88 770 PRO A CA 1
ATOM 5952 C C . PRO A 1 770 ? -17.438 -40.812 -8.062 1 97.88 770 PRO A C 1
ATOM 5954 O O . PRO A 1 770 ? -17.672 -41.469 -9.086 1 97.88 770 PRO A O 1
ATOM 5957 N N . LEU A 1 771 ? -17.062 -41.406 -6.93 1 98.12 771 LEU A N 1
ATOM 5958 C CA . LEU A 1 771 ? -17.062 -42.844 -6.832 1 98.12 771 LEU A CA 1
ATOM 5959 C C . LEU A 1 771 ? -18.469 -43.406 -7.109 1 98.12 771 LEU A C 1
ATOM 5961 O O . LEU A 1 771 ? -18.594 -44.531 -7.629 1 98.12 771 LEU A O 1
ATOM 5965 N N . ARG A 1 772 ? -19.484 -42.656 -6.902 1 97.81 772 ARG A N 1
ATOM 5966 C CA . ARG A 1 772 ? -20.891 -43.031 -7.082 1 97.81 772 ARG A CA 1
ATOM 5967 C C . ARG A 1 772 ? -21.312 -42.844 -8.531 1 97.81 772 ARG A C 1
ATOM 5969 O O . ARG A 1 772 ? -22.516 -42.906 -8.844 1 97.81 772 ARG A O 1
ATOM 5976 N N . LYS A 1 773 ? -20.438 -42.656 -9.422 1 98 773 LYS A N 1
ATOM 5977 C CA . LYS A 1 773 ? -20.766 -42.312 -10.797 1 98 773 LYS A CA 1
ATOM 5978 C C . LYS A 1 773 ? -21.453 -43.469 -11.516 1 98 773 LYS A C 1
ATOM 5980 O O . LYS A 1 773 ? -22.078 -43.281 -12.562 1 98 773 LYS A O 1
ATOM 5985 N N . TYR A 1 774 ? -21.297 -44.719 -11.031 1 98.38 774 TYR A N 1
ATOM 5986 C CA . TYR A 1 774 ? -21.984 -45.875 -11.578 1 98.38 774 TYR A CA 1
ATOM 5987 C C . TYR A 1 774 ? -23.062 -46.375 -10.617 1 98.38 774 TYR A C 1
ATOM 5989 O O . TYR A 1 774 ? -23 -46.094 -9.414 1 98.38 774 TYR A O 1
ATOM 5997 N N . ASP A 1 775 ? -24.062 -47.062 -11.172 1 98.31 775 ASP A N 1
ATOM 5998 C CA . ASP A 1 775 ? -25.047 -47.75 -10.352 1 98.31 775 ASP A CA 1
ATOM 5999 C C . ASP A 1 775 ? -24.484 -49.031 -9.781 1 98.31 775 ASP A C 1
ATOM 6001 O O . ASP A 1 775 ? -24.578 -50.094 -10.406 1 98.31 775 ASP A O 1
ATOM 6005 N N . TRP A 1 776 ? -24.016 -49.031 -8.555 1 98.31 776 TRP A N 1
ATOM 6006 C CA . TRP A 1 776 ? -23.359 -50.156 -7.906 1 98.31 776 TRP A CA 1
ATOM 6007 C C . TRP A 1 776 ? -24.391 -51.156 -7.352 1 98.31 776 TRP A C 1
ATOM 6009 O O . TRP A 1 776 ? -24.031 -52.188 -6.82 1 98.31 776 TRP A O 1
ATOM 6019 N N . GLY A 1 777 ? -25.641 -50.875 -7.516 1 97.75 777 GLY A N 1
ATOM 6020 C CA . GLY A 1 777 ? -26.656 -51.625 -6.793 1 97.75 777 GLY A CA 1
ATOM 6021 C C . GLY A 1 777 ? -26.766 -51.219 -5.332 1 97.75 777 GLY A C 1
ATOM 6022 O O . GLY A 1 777 ? -27.672 -50.469 -4.949 1 97.75 777 GLY A O 1
ATOM 6023 N N . ALA A 1 778 ? -25.875 -51.656 -4.586 1 97.88 778 ALA A N 1
ATOM 6024 C CA . ALA A 1 778 ? -25.703 -51.25 -3.197 1 97.88 778 ALA A CA 1
ATOM 6025 C C . ALA A 1 778 ? -24.25 -50.844 -2.922 1 97.88 778 ALA A C 1
ATOM 6027 O O . ALA A 1 778 ? -23.328 -51.406 -3.537 1 97.88 778 ALA A O 1
ATOM 6028 N N . LEU A 1 779 ? -24.094 -49.875 -2.068 1 98.19 779 LEU A N 1
ATOM 6029 C CA . LEU A 1 779 ? -22.766 -49.344 -1.783 1 98.19 779 LEU A CA 1
ATOM 6030 C C . LEU A 1 779 ? -22.562 -49.188 -0.283 1 98.19 779 LEU A C 1
ATOM 6032 O O . LEU A 1 779 ? -23.375 -48.531 0.385 1 98.19 779 LEU A O 1
ATOM 6036 N N . SER A 1 780 ? -21.562 -49.812 0.258 1 97.69 780 SER A N 1
ATOM 6037 C CA . SER A 1 780 ? -21.125 -49.594 1.638 1 97.69 780 SER A CA 1
ATOM 6038 C C . SER A 1 780 ? -19.625 -49.375 1.717 1 97.69 780 SER A C 1
ATOM 6040 O O . SER A 1 780 ? -18.875 -49.781 0.839 1 97.69 780 SER A O 1
ATOM 6042 N N . PHE A 1 781 ? -19.219 -48.688 2.682 1 97.38 781 PHE A N 1
ATOM 6043 C CA . PHE A 1 781 ? -17.797 -48.344 2.77 1 97.38 781 PHE A CA 1
ATOM 6044 C C . PHE A 1 781 ? -17.406 -48.031 4.211 1 97.38 781 PHE A C 1
ATOM 6046 O O . PHE A 1 781 ? -18.266 -47.688 5.039 1 97.38 781 PHE A O 1
ATOM 6053 N N . ASP A 1 782 ? -16.188 -48.188 4.516 1 96.88 782 ASP A N 1
ATOM 6054 C CA . ASP A 1 782 ? -15.508 -47.781 5.738 1 96.88 782 ASP A CA 1
ATOM 6055 C C . ASP A 1 782 ? -14.242 -46.969 5.418 1 96.88 782 ASP A C 1
ATOM 6057 O O . ASP A 1 782 ? -13.242 -47.531 4.973 1 96.88 782 ASP A O 1
ATOM 6061 N N . VAL A 1 783 ? -14.352 -45.688 5.637 1 97.62 783 VAL A N 1
ATOM 6062 C CA . VAL A 1 783 ? -13.242 -44.781 5.289 1 97.62 783 VAL A CA 1
ATOM 6063 C C . VAL A 1 783 ? -12.578 -44.281 6.562 1 97.62 783 VAL A C 1
ATOM 6065 O O . VAL A 1 783 ? -13.242 -43.719 7.441 1 97.62 783 VAL A O 1
ATOM 6068 N N . LYS A 1 784 ? -11.289 -44.469 6.707 1 97.81 784 LYS A N 1
ATOM 6069 C CA . LYS A 1 784 ? -10.5 -43.969 7.824 1 97.81 784 LYS A CA 1
ATOM 6070 C C . LYS A 1 784 ? -9.516 -42.906 7.355 1 97.81 784 LYS A C 1
ATOM 6072 O O . LYS A 1 784 ? -8.805 -43.094 6.367 1 97.81 784 LYS A O 1
ATOM 6077 N N . VAL A 1 785 ? -9.586 -41.781 8.031 1 98.44 785 VAL A N 1
ATOM 6078 C CA . VAL A 1 785 ? -8.617 -40.719 7.797 1 98.44 785 VAL A CA 1
ATOM 6079 C C . VAL A 1 785 ? -7.453 -40.844 8.773 1 98.44 785 VAL A C 1
ATOM 6081 O O . VAL A 1 785 ? -7.531 -40.406 9.914 1 98.44 785 VAL A O 1
ATOM 6084 N N . CYS A 1 786 ? -6.355 -41.375 8.305 1 98.69 786 CYS A N 1
ATOM 6085 C CA . CYS A 1 786 ? -5.246 -41.812 9.148 1 98.69 786 CYS A CA 1
ATOM 6086 C C . CYS A 1 786 ? -4.344 -40.625 9.5 1 98.69 786 CYS A C 1
ATOM 6088 O O . CYS A 1 786 ? -3.914 -39.875 8.625 1 98.69 786 CYS A O 1
ATOM 6090 N N . LYS A 1 787 ? -4.109 -40.438 10.75 1 98.38 787 LYS A N 1
ATOM 6091 C CA . LYS A 1 787 ? -3.088 -39.5 11.234 1 98.38 787 LYS A CA 1
ATOM 6092 C C . LYS A 1 787 ? -1.721 -40.188 11.289 1 98.38 787 LYS A C 1
ATOM 6094 O O . LYS A 1 787 ? -1.553 -41.188 11.961 1 98.38 787 LYS A O 1
ATOM 6099 N N . THR A 1 788 ? -0.76 -39.656 10.578 1 98.06 788 THR A N 1
ATOM 6100 C CA . THR A 1 788 ? 0.574 -40.25 10.516 1 98.06 788 THR A CA 1
ATOM 6101 C C . THR A 1 788 ? 1.639 -39.219 10.859 1 98.06 788 THR A C 1
ATOM 6103 O O . THR A 1 788 ? 1.324 -38.062 11.07 1 98.06 788 THR A O 1
ATOM 6106 N N . ASN A 1 789 ? 2.902 -39.688 11.023 1 98.06 789 ASN A N 1
ATOM 6107 C CA . ASN A 1 789 ? 4.043 -38.781 11.219 1 98.06 789 ASN A CA 1
ATOM 6108 C C . ASN A 1 789 ? 4.672 -38.375 9.883 1 98.06 789 ASN A C 1
ATOM 6110 O O . ASN A 1 789 ? 5.898 -38.375 9.758 1 98.06 789 ASN A O 1
ATOM 6114 N N . CYS A 1 790 ? 3.811 -38.25 8.836 1 96.44 790 CYS A N 1
ATOM 6115 C CA . CYS A 1 790 ? 4.191 -37.688 7.547 1 96.44 790 CYS A CA 1
ATOM 6116 C C . CYS A 1 790 ? 3.68 -36.25 7.395 1 96.44 790 CYS A C 1
ATOM 6118 O O . CYS A 1 790 ? 2.898 -35.781 8.219 1 96.44 790 CYS A O 1
ATOM 6120 N N . LEU A 1 791 ? 4.223 -35.688 6.461 1 95.06 791 LEU A N 1
ATOM 6121 C CA . LEU A 1 791 ? 3.77 -34.312 6.215 1 95.06 791 LEU A CA 1
ATOM 6122 C C . LEU A 1 791 ? 2.268 -34.281 5.949 1 95.06 791 LEU A C 1
ATOM 6124 O O . LEU A 1 791 ? 1.729 -35.188 5.293 1 95.06 791 LEU A O 1
ATOM 6128 N N . SER A 1 792 ? 1.649 -33.219 6.449 1 96.88 792 SER A N 1
ATOM 6129 C CA . SER A 1 792 ? 0.204 -33.062 6.309 1 96.88 792 SER A CA 1
ATOM 6130 C C . SER A 1 792 ? -0.192 -32.875 4.848 1 96.88 792 SER A C 1
ATOM 6132 O O . SER A 1 792 ? 0.298 -31.969 4.172 1 96.88 792 SER A O 1
ATOM 6134 N N . ARG A 1 793 ? -1.088 -33.75 4.391 1 97.62 793 ARG A N 1
ATOM 6135 C CA . ARG A 1 793 ? -1.632 -33.625 3.043 1 97.62 793 ARG A CA 1
ATOM 6136 C C . ARG A 1 793 ? -2.691 -32.531 2.98 1 97.62 793 ARG A C 1
ATOM 6138 O O . ARG A 1 793 ? -3.195 -32.062 4.016 1 97.62 793 ARG A O 1
ATOM 6145 N N . THR A 1 794 ? -2.92 -32.031 1.82 1 97.56 794 THR A N 1
ATOM 6146 C CA . THR A 1 794 ? -3.832 -30.891 1.671 1 97.56 794 THR A CA 1
ATOM 6147 C C . THR A 1 794 ? -4.645 -31.016 0.385 1 97.56 794 THR A C 1
ATOM 6149 O O . THR A 1 794 ? -4.598 -32.062 -0.285 1 97.56 794 THR A O 1
ATOM 6152 N N . ALA A 1 795 ? -5.438 -29.984 0.135 1 96.75 795 ALA A N 1
ATOM 6153 C CA . ALA A 1 795 ? -6.258 -29.984 -1.074 1 96.75 795 ALA A CA 1
ATOM 6154 C C . ALA A 1 795 ? -5.391 -29.859 -2.324 1 96.75 795 ALA A C 1
ATOM 6156 O O . ALA A 1 795 ? -4.559 -28.953 -2.42 1 96.75 795 ALA A O 1
ATOM 6157 N N . MET A 1 796 ? -5.457 -30.75 -3.172 1 97.12 796 MET A N 1
ATOM 6158 C CA . MET A 1 796 ? -4.902 -30.719 -4.52 1 97.12 796 MET A CA 1
ATOM 6159 C C . MET A 1 796 ? -6.012 -30.781 -5.566 1 97.12 796 MET A C 1
ATOM 6161 O O . MET A 1 796 ? -6.945 -31.578 -5.434 1 97.12 796 MET A O 1
ATOM 6165 N N . ARG A 1 797 ? -5.949 -29.906 -6.574 1 95.75 797 ARG A N 1
ATOM 6166 C CA . ARG A 1 797 ? -7.012 -29.766 -7.566 1 95.75 797 ARG A CA 1
ATOM 6167 C C . ARG A 1 797 ? -7.805 -31.062 -7.715 1 95.75 797 ARG A C 1
ATOM 6169 O O . ARG A 1 797 ? -7.242 -32.094 -8.047 1 95.75 797 ARG A O 1
ATOM 6176 N N . ALA A 1 798 ? -9.188 -30.938 -7.484 1 97.44 798 ALA A N 1
ATOM 6177 C CA . ALA A 1 798 ? -10.102 -32.062 -7.395 1 97.44 798 ALA A CA 1
ATOM 6178 C C . ALA A 1 798 ? -9.711 -33 -6.246 1 97.44 798 ALA A C 1
ATOM 6180 O O . ALA A 1 798 ? -9.469 -34.188 -6.453 1 97.44 798 ALA A O 1
ATOM 6181 N N . PRO A 1 799 ? -9.672 -32.438 -5.027 1 97.56 799 PRO A N 1
ATOM 6182 C CA . PRO A 1 799 ? -9.18 -33.219 -3.879 1 97.56 799 PRO A CA 1
ATOM 6183 C C . PRO A 1 799 ? -10.094 -34.375 -3.516 1 97.56 799 PRO A C 1
ATOM 6185 O O . PRO A 1 799 ? -11.227 -34.156 -3.078 1 97.56 799 PRO A O 1
ATOM 6188 N N . GLY A 1 800 ? -9.609 -35.531 -3.703 1 97.69 800 GLY A N 1
ATOM 6189 C CA . GLY A 1 800 ? -10.391 -36.719 -3.428 1 97.69 800 GLY A CA 1
ATOM 6190 C C . GLY A 1 800 ? -11.266 -37.156 -4.594 1 97.69 800 GLY A C 1
ATOM 6191 O O . GLY A 1 800 ? -11.445 -38.344 -4.836 1 97.69 800 GLY A O 1
ATOM 6192 N N . GLU A 1 801 ? -11.773 -36.219 -5.328 1 98.19 801 GLU A N 1
ATOM 6193 C CA . GLU A 1 801 ? -12.695 -36.5 -6.418 1 98.19 801 GLU A CA 1
ATOM 6194 C C . GLU A 1 801 ? -12.016 -37.281 -7.531 1 98.19 801 GLU A C 1
ATOM 6196 O O . GLU A 1 801 ? -12.586 -38.25 -8.07 1 98.19 801 GLU A O 1
ATOM 6201 N N . VAL A 1 802 ? -10.836 -36.812 -7.926 1 98.19 802 VAL A N 1
ATOM 6202 C CA . VAL A 1 802 ? -10.125 -37.5 -9.008 1 98.19 802 VAL A CA 1
ATOM 6203 C C . VAL A 1 802 ? -9.836 -38.938 -8.625 1 98.19 802 VAL A C 1
ATOM 6205 O O . VAL A 1 802 ? -9.953 -39.844 -9.453 1 98.19 802 VAL A O 1
ATOM 6208 N N . GLN A 1 803 ? -9.461 -39.156 -7.395 1 98.5 803 GLN A N 1
ATOM 6209 C CA . GLN A 1 803 ? -9.156 -40.5 -6.914 1 98.5 803 GLN A CA 1
ATOM 6210 C C . GLN A 1 803 ? -10.422 -41.375 -6.828 1 98.5 803 GLN A C 1
ATOM 6212 O O . GLN A 1 803 ? -10.414 -42.531 -7.191 1 98.5 803 GLN A O 1
ATOM 6217 N N . GLY A 1 804 ? -11.523 -40.75 -6.328 1 98.5 804 GLY A N 1
ATOM 6218 C CA . GLY A 1 804 ? -12.789 -41.438 -6.273 1 98.5 804 GLY A CA 1
ATOM 6219 C C . GLY A 1 804 ? -13.273 -41.906 -7.633 1 98.5 804 GLY A C 1
ATOM 6220 O O . GLY A 1 804 ? -13.742 -43.062 -7.773 1 98.5 804 GLY A O 1
ATOM 6221 N N . SER A 1 805 ? -13.148 -41.094 -8.602 1 98.56 805 SER A N 1
ATOM 6222 C CA . SER A 1 805 ? -13.539 -41.438 -9.969 1 98.56 805 SER A CA 1
ATOM 6223 C C . SER A 1 805 ? -12.695 -42.562 -10.516 1 98.56 805 SER A C 1
ATOM 6225 O O . SER A 1 805 ? -13.211 -43.438 -11.227 1 98.56 805 SER A O 1
ATOM 6227 N N . TYR A 1 806 ? -11.43 -42.594 -10.258 1 98.12 806 TYR A N 1
ATOM 6228 C CA . TYR A 1 806 ? -10.539 -43.625 -10.773 1 98.12 806 TYR A CA 1
ATOM 6229 C C . TYR A 1 806 ? -10.789 -44.969 -10.094 1 98.12 806 TYR A C 1
ATOM 6231 O O . TYR A 1 806 ? -10.695 -46.031 -10.719 1 98.12 806 TYR A O 1
ATOM 6239 N N . ILE A 1 807 ? -11.023 -44.906 -8.766 1 98.31 807 ILE A N 1
ATOM 6240 C CA . ILE A 1 807 ? -11.32 -46.156 -8.039 1 98.31 807 ILE A CA 1
ATOM 6241 C C . ILE A 1 807 ? -12.492 -46.875 -8.711 1 98.31 807 ILE A C 1
ATOM 6243 O O . ILE A 1 807 ? -12.453 -48.094 -8.914 1 98.31 807 ILE A O 1
ATOM 6247 N N . ALA A 1 808 ? -13.469 -46.125 -9.039 1 98.56 808 ALA A N 1
ATOM 6248 C CA . ALA A 1 808 ? -14.609 -46.688 -9.75 1 98.56 808 ALA A CA 1
ATOM 6249 C C . ALA A 1 808 ? -14.164 -47.344 -11.062 1 98.56 808 ALA A C 1
ATOM 6251 O O . ALA A 1 808 ? -14.609 -48.438 -11.398 1 98.56 808 ALA A O 1
ATOM 6252 N N . GLU A 1 809 ? -13.305 -46.688 -11.828 1 98.12 809 GLU A N 1
ATOM 6253 C CA . GLU A 1 809 ? -12.836 -47.188 -13.109 1 98.12 809 GLU A CA 1
ATOM 6254 C C . GLU A 1 809 ? -12.023 -48.469 -12.922 1 98.12 809 GLU A C 1
ATOM 6256 O O . GLU A 1 809 ? -12.141 -49.406 -13.719 1 98.12 809 GLU A O 1
ATOM 6261 N N . SER A 1 810 ? -11.164 -48.438 -11.93 1 97.31 810 SER A N 1
ATOM 6262 C CA . SER A 1 810 ? -10.352 -49.594 -11.664 1 97.31 810 SER A CA 1
ATOM 6263 C C . SER A 1 810 ? -11.219 -50.812 -11.375 1 97.31 810 SER A C 1
ATOM 6265 O O . SER A 1 810 ? -10.938 -51.938 -11.867 1 97.31 810 SER A O 1
ATOM 6267 N N . ILE A 1 811 ? -12.258 -50.688 -10.602 1 97.69 811 ILE A N 1
ATOM 6268 C CA . ILE A 1 811 ? -13.156 -51.781 -10.242 1 97.69 811 ILE A CA 1
ATOM 6269 C C . ILE A 1 811 ? -13.891 -52.281 -11.484 1 97.69 811 ILE A C 1
ATOM 6271 O O . ILE A 1 811 ? -13.984 -53.5 -11.727 1 97.69 811 ILE A O 1
ATOM 6275 N N . ILE A 1 812 ? -14.406 -51.344 -12.281 1 97.62 812 ILE A N 1
ATOM 6276 C CA . ILE A 1 812 ? -15.125 -51.688 -13.5 1 97.62 812 ILE A CA 1
ATOM 6277 C C . ILE A 1 812 ? -14.203 -52.469 -14.445 1 97.62 812 ILE A C 1
ATOM 6279 O O . ILE A 1 812 ? -14.625 -53.438 -15.086 1 97.62 812 ILE A O 1
ATOM 6283 N N . GLU A 1 813 ? -12.953 -52.031 -14.586 1 96.81 813 GLU A N 1
ATOM 6284 C CA . GLU A 1 813 ? -11.961 -52.719 -15.406 1 96.81 813 GLU A CA 1
ATOM 6285 C C . GLU A 1 813 ? -11.758 -54.156 -14.945 1 96.81 813 GLU A C 1
ATOM 6287 O O . GLU A 1 813 ? -11.648 -55.062 -15.766 1 96.81 813 GLU A O 1
ATOM 6292 N N . ASN A 1 814 ? -11.688 -54.344 -13.664 1 96.06 814 ASN A N 1
ATOM 6293 C CA . ASN A 1 814 ? -11.469 -55.688 -13.117 1 96.06 814 ASN A CA 1
ATOM 6294 C C . ASN A 1 814 ? -12.695 -56.562 -13.305 1 96.06 814 ASN A C 1
ATOM 6296 O O . ASN A 1 814 ? -12.57 -57.75 -13.547 1 96.06 814 ASN A O 1
ATOM 6300 N N . VAL A 1 815 ? -13.883 -56 -13.125 1 96.88 815 VAL A N 1
ATOM 6301 C CA . VAL A 1 815 ? -15.109 -56.75 -13.359 1 96.88 815 VAL A CA 1
ATOM 6302 C C . VAL A 1 815 ? -15.164 -57.219 -14.82 1 96.88 815 VAL A C 1
ATOM 6304 O O . VAL A 1 815 ? -15.453 -58.375 -15.094 1 96.88 815 VAL A O 1
ATOM 6307 N N . ALA A 1 816 ? -14.914 -56.312 -15.734 1 96.69 816 ALA A N 1
ATOM 6308 C CA . ALA A 1 816 ? -14.922 -56.625 -17.156 1 96.69 816 ALA A CA 1
ATOM 6309 C C . ALA A 1 816 ? -13.914 -57.75 -17.469 1 96.69 816 ALA A C 1
ATOM 6311 O O . ALA A 1 816 ? -14.203 -58.656 -18.25 1 96.69 816 ALA A O 1
ATOM 6312 N N . SER A 1 817 ? -12.727 -57.594 -16.891 1 93.5 817 SER A N 1
ATOM 6313 C CA . SER A 1 817 ? -11.688 -58.594 -17.109 1 93.5 817 SER A CA 1
ATOM 6314 C C . SER A 1 817 ? -12.125 -59.969 -16.594 1 93.5 817 SER A C 1
ATOM 6316 O O . SER A 1 817 ? -11.883 -61 -17.266 1 93.5 817 SER A O 1
ATOM 6318 N N . SER A 1 818 ? -12.75 -60 -15.438 1 93.25 818 SER A N 1
ATOM 6319 C CA . SER A 1 818 ? -13.219 -61.25 -14.844 1 93.25 818 SER A CA 1
ATOM 6320 C C . SER A 1 818 ? -14.273 -61.906 -15.719 1 93.25 818 SER A C 1
ATOM 6322 O O . SER A 1 818 ? -14.359 -63.156 -15.766 1 93.25 818 SER A O 1
ATOM 6324 N N . LEU A 1 819 ? -15.047 -61.188 -16.422 1 94.31 819 LEU A N 1
ATOM 6325 C CA . LEU A 1 819 ? -16.141 -61.688 -17.25 1 94.31 819 LEU A CA 1
ATOM 6326 C C . LEU A 1 819 ? -15.672 -61.875 -18.688 1 94.31 819 LEU A C 1
ATOM 6328 O O . LEU A 1 819 ? -16.422 -62.438 -19.516 1 94.31 819 LEU A O 1
ATOM 6332 N N . GLN A 1 820 ? -14.414 -61.438 -18.984 1 91.62 820 GLN A N 1
ATOM 6333 C CA . GLN A 1 820 ? -13.922 -61.406 -20.359 1 91.62 820 GLN A CA 1
ATOM 6334 C C . GLN A 1 820 ? -14.883 -60.656 -21.281 1 91.62 820 GLN A C 1
ATOM 6336 O O . GLN A 1 820 ? -15.234 -61.156 -22.359 1 91.62 820 GLN A O 1
ATOM 6341 N N . MET A 1 821 ? -15.375 -59.562 -20.703 1 94.19 821 MET A N 1
ATOM 6342 C CA . MET A 1 821 ? -16.266 -58.688 -21.453 1 94.19 821 MET A CA 1
ATOM 6343 C C . MET A 1 821 ? -15.562 -57.375 -21.812 1 94.19 821 MET A C 1
ATOM 6345 O O . MET A 1 821 ? -14.57 -57 -21.188 1 94.19 821 MET A O 1
ATOM 6349 N N . ASP A 1 822 ? -16.125 -56.75 -22.859 1 94.31 822 ASP A N 1
ATOM 6350 C CA . ASP A 1 822 ? -15.664 -55.406 -23.188 1 94.31 822 ASP A CA 1
ATOM 6351 C C . ASP A 1 822 ? -15.977 -54.438 -22.047 1 94.31 822 ASP A C 1
ATOM 6353 O O . ASP A 1 822 ? -17.109 -54.375 -21.578 1 94.31 822 ASP A O 1
ATOM 6357 N N . VAL A 1 823 ? -14.961 -53.781 -21.609 1 96.75 823 VAL A N 1
ATOM 6358 C CA . VAL A 1 823 ? -15.117 -52.906 -20.438 1 96.75 823 VAL A CA 1
ATOM 6359 C C . VAL A 1 823 ? -16.125 -51.812 -20.75 1 96.75 823 VAL A C 1
ATOM 6361 O O . VAL A 1 823 ? -16.875 -51.375 -19.859 1 96.75 823 VAL A O 1
ATOM 6364 N N . ASP A 1 824 ? -16.125 -51.25 -22.031 1 97.38 824 ASP A N 1
ATOM 6365 C CA . ASP A 1 824 ? -17.062 -50.188 -22.422 1 97.38 824 ASP A CA 1
ATOM 6366 C C . ASP A 1 824 ? -18.5 -50.656 -22.266 1 97.38 824 ASP A C 1
ATOM 6368 O O . ASP A 1 824 ? -19.375 -49.875 -21.906 1 97.38 824 ASP A O 1
ATOM 6372 N N . ALA A 1 825 ? -18.797 -51.906 -22.547 1 96.81 825 ALA A N 1
ATOM 6373 C CA . ALA A 1 825 ? -20.125 -52.469 -22.375 1 96.81 825 ALA A CA 1
ATOM 6374 C C . ALA A 1 825 ? -20.5 -52.531 -20.891 1 96.81 825 ALA A C 1
ATOM 6376 O O . ALA A 1 825 ? -21.656 -52.312 -20.531 1 96.81 825 ALA A O 1
ATOM 6377 N N . VAL A 1 826 ? -19.562 -52.938 -20.062 1 97.88 826 VAL A N 1
ATOM 6378 C CA . VAL A 1 826 ? -19.797 -53 -18.625 1 97.88 826 VAL A CA 1
ATOM 6379 C C . VAL A 1 826 ? -20.094 -51.625 -18.094 1 97.88 826 VAL A C 1
ATOM 6381 O O . VAL A 1 826 ? -20.969 -51.438 -17.234 1 97.88 826 VAL A O 1
ATOM 6384 N N . ARG A 1 827 ? -19.312 -50.594 -18.547 1 98.25 827 ARG A N 1
ATOM 6385 C CA . ARG A 1 827 ? -19.562 -49.219 -18.172 1 98.25 827 ARG A CA 1
ATOM 6386 C C . ARG A 1 827 ? -20.984 -48.812 -18.562 1 98.25 827 ARG A C 1
ATOM 6388 O O . ARG A 1 827 ? -21.719 -48.25 -17.734 1 98.25 827 ARG A O 1
ATOM 6395 N N . LYS A 1 828 ? -21.344 -49 -19.797 1 97.25 828 LYS A N 1
ATOM 6396 C CA . LYS A 1 828 ? -22.625 -48.562 -20.344 1 97.25 828 LYS A CA 1
ATOM 6397 C C . LYS A 1 828 ? -23.797 -49.156 -19.562 1 97.25 828 LYS A C 1
ATOM 6399 O O . LYS A 1 828 ? -24.75 -48.438 -19.25 1 97.25 828 LYS A O 1
ATOM 6404 N N . ILE A 1 829 ? -23.75 -50.406 -19.234 1 97.12 829 ILE A N 1
ATOM 6405 C CA . ILE A 1 829 ? -24.859 -51.094 -18.578 1 97.12 829 ILE A CA 1
ATOM 6406 C C . ILE A 1 829 ? -25.031 -50.562 -17.172 1 97.12 829 ILE A C 1
ATOM 6408 O O . ILE A 1 829 ? -26.125 -50.625 -16.594 1 97.12 829 ILE A O 1
ATOM 6412 N N . ASN A 1 830 ? -24.016 -49.969 -16.578 1 98.25 830 ASN A N 1
ATOM 6413 C CA . ASN A 1 830 ? -24.078 -49.531 -15.195 1 98.25 830 ASN A CA 1
ATOM 6414 C C . ASN A 1 830 ? -24.156 -48.031 -15.086 1 98.25 830 ASN A C 1
ATOM 6416 O O . ASN A 1 830 ? -24.047 -47.469 -13.984 1 98.25 830 ASN A O 1
ATOM 6420 N N . LEU A 1 831 ? -24.219 -47.281 -16.219 1 97.94 831 LEU A N 1
ATOM 6421 C CA . LEU A 1 831 ? -24.547 -45.875 -16.141 1 97.94 831 LEU A CA 1
ATOM 6422 C C . LEU A 1 831 ? -25.875 -45.656 -15.406 1 97.94 831 LEU A C 1
ATOM 6424 O O . LEU A 1 831 ? -26.797 -46.469 -15.555 1 97.94 831 LEU A O 1
ATOM 6428 N N . HIS A 1 832 ? -25.922 -44.594 -14.75 1 97.88 832 HIS A N 1
ATOM 6429 C CA . HIS A 1 832 ? -27.141 -44.312 -13.984 1 97.88 832 HIS A CA 1
ATOM 6430 C C . HIS A 1 832 ? -28.312 -44 -14.906 1 97.88 832 HIS A C 1
ATOM 6432 O O . HIS A 1 832 ? -28.156 -43.375 -15.953 1 97.88 832 HIS A O 1
ATOM 6438 N N . THR A 1 833 ? -29.516 -44.438 -14.469 1 96.38 833 THR A N 1
ATOM 6439 C CA . THR A 1 833 ? -30.766 -43.781 -14.82 1 96.38 833 THR A CA 1
ATOM 6440 C C . THR A 1 833 ? -31.047 -42.625 -13.883 1 96.38 833 THR A C 1
ATOM 6442 O O . THR A 1 833 ? -30.391 -42.469 -12.852 1 96.38 833 THR A O 1
ATOM 6445 N N . TYR A 1 834 ? -31.984 -41.812 -14.289 1 96.06 834 TYR A N 1
ATOM 6446 C CA . TYR A 1 834 ? -32.281 -40.719 -13.383 1 96.06 834 TYR A CA 1
ATOM 6447 C C . TYR A 1 834 ? -32.719 -41.219 -12.016 1 96.06 834 TYR A C 1
ATOM 6449 O O . TYR A 1 834 ? -32.375 -40.625 -10.984 1 96.06 834 TYR A O 1
ATOM 6457 N N . ASP A 1 835 ? -33.469 -42.312 -11.977 1 95.75 835 ASP A N 1
ATOM 6458 C CA . ASP A 1 835 ? -33.938 -42.875 -10.719 1 95.75 835 ASP A CA 1
ATOM 6459 C C . ASP A 1 835 ? -32.75 -43.344 -9.867 1 95.75 835 ASP A C 1
ATOM 6461 O O . ASP A 1 835 ? -32.719 -43.125 -8.656 1 95.75 835 ASP A O 1
ATOM 6465 N N . SER A 1 836 ? -31.844 -44.094 -10.445 1 96.62 836 SER A N 1
ATOM 6466 C CA . SER A 1 836 ? -30.688 -44.562 -9.695 1 96.62 836 SER A CA 1
ATOM 6467 C C . SER A 1 836 ? -29.797 -43.406 -9.281 1 96.62 836 SER A C 1
ATOM 6469 O O . SER A 1 836 ? -29.188 -43.438 -8.219 1 96.62 836 SER A O 1
ATOM 6471 N N . LEU A 1 837 ? -29.734 -42.375 -10.148 1 97.12 837 LEU A N 1
ATOM 6472 C CA . LEU A 1 837 ? -28.969 -41.188 -9.812 1 97.12 837 LEU A CA 1
ATOM 6473 C C . LEU A 1 837 ? -29.516 -40.531 -8.547 1 97.12 837 LEU A C 1
ATOM 6475 O O . LEU A 1 837 ? -28.75 -40.125 -7.664 1 97.12 837 LEU A O 1
ATOM 6479 N N . ARG A 1 838 ? -30.781 -40.375 -8.492 1 96.19 838 ARG A N 1
ATOM 6480 C CA . ARG A 1 838 ? -31.453 -39.781 -7.324 1 96.19 838 ARG A CA 1
ATOM 6481 C C . ARG A 1 838 ? -31.203 -40.625 -6.074 1 96.19 838 ARG A C 1
ATOM 6483 O O . ARG A 1 838 ? -31.047 -40.094 -4.977 1 96.19 838 ARG A O 1
ATOM 6490 N N . LYS A 1 839 ? -31.188 -41.938 -6.27 1 95.94 839 LYS A N 1
ATOM 6491 C CA . LYS A 1 839 ? -30.922 -42.844 -5.152 1 95.94 839 LYS A CA 1
ATOM 6492 C C . LYS A 1 839 ? -29.531 -42.625 -4.578 1 95.94 839 LYS A C 1
ATOM 6494 O O . LYS A 1 839 ? -29.344 -42.625 -3.361 1 95.94 839 LYS A O 1
ATOM 6499 N N . PHE A 1 840 ? -28.594 -42.344 -5.367 1 96.81 840 PHE A N 1
ATOM 6500 C CA . PHE A 1 840 ? -27.203 -42.281 -4.953 1 96.81 840 PHE A CA 1
ATOM 6501 C C . PHE A 1 840 ? -26.828 -40.875 -4.531 1 96.81 840 PHE A C 1
ATOM 6503 O O . PHE A 1 840 ? -25.953 -40.656 -3.686 1 96.81 840 PHE A O 1
ATOM 6510 N N . TYR A 1 841 ? -27.453 -39.812 -5.141 1 95.75 841 TYR A N 1
ATOM 6511 C CA . TYR A 1 841 ? -27.047 -38.438 -4.891 1 95.75 841 TYR A CA 1
ATOM 6512 C C . TYR A 1 841 ? -28.172 -37.656 -4.211 1 95.75 841 TYR A C 1
ATOM 6514 O O . TYR A 1 841 ? -27.984 -36.469 -3.852 1 95.75 841 TYR A O 1
ATOM 6522 N N . ASN A 1 842 ? -29.234 -38.219 -3.996 1 91.88 842 ASN A N 1
ATOM 6523 C CA . ASN A 1 842 ? -30.375 -37.594 -3.338 1 91.88 842 ASN A CA 1
ATOM 6524 C C . ASN A 1 842 ? -30.766 -36.281 -4.012 1 91.88 842 ASN A C 1
ATOM 6526 O O . ASN A 1 842 ? -30.969 -36.25 -5.227 1 91.88 842 ASN A O 1
ATOM 6530 N N . HIS A 1 843 ? -30.828 -35.156 -3.193 1 86.44 843 HIS A N 1
ATOM 6531 C CA . HIS A 1 843 ? -31.328 -33.875 -3.713 1 86.44 843 HIS A CA 1
ATOM 6532 C C . HIS A 1 843 ? -30.328 -33.25 -4.684 1 86.44 843 HIS A C 1
ATOM 6534 O O . HIS A 1 843 ? -30.703 -32.438 -5.516 1 86.44 843 HIS A O 1
ATOM 6540 N N . ILE A 1 844 ? -29.188 -33.688 -4.695 1 93.25 844 ILE A N 1
ATOM 6541 C CA . ILE A 1 844 ? -28.141 -33.062 -5.5 1 93.25 844 ILE A CA 1
ATOM 6542 C C . ILE A 1 844 ? -28.312 -33.469 -6.965 1 93.25 844 ILE A C 1
ATOM 6544 O O . ILE A 1 844 ? -27.797 -32.812 -7.863 1 93.25 844 ILE A O 1
ATOM 6548 N N . ALA A 1 845 ? -29.031 -34.531 -7.258 1 93.44 845 ALA A N 1
ATOM 6549 C CA . ALA A 1 845 ? -29.266 -35.031 -8.602 1 93.44 845 ALA A CA 1
ATOM 6550 C C . ALA A 1 845 ? -29.984 -34 -9.469 1 93.44 845 ALA A C 1
ATOM 6552 O O . ALA A 1 845 ? -29.938 -34.062 -10.695 1 93.44 845 ALA A O 1
ATOM 6553 N N . GLY A 1 846 ? -30.625 -33.062 -8.82 1 89.88 846 GLY A N 1
ATOM 6554 C CA . GLY A 1 846 ? -31.359 -32.031 -9.555 1 89.88 846 GLY A CA 1
ATOM 6555 C C . GLY A 1 846 ? -32.562 -32.562 -10.305 1 89.88 846 GLY A C 1
ATOM 6556 O O . GLY A 1 846 ? -33.094 -33.625 -9.945 1 89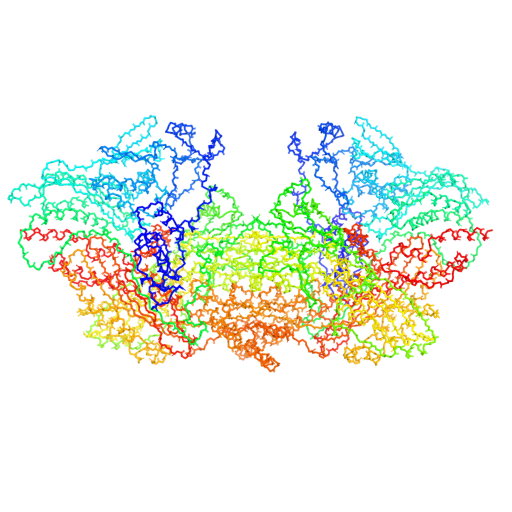.88 846 GLY A O 1
ATOM 6557 N N . ASP A 1 847 ? -33 -31.797 -11.391 1 89 847 ASP A N 1
ATOM 6558 C CA . ASP A 1 847 ? -34.125 -32.188 -12.211 1 89 847 ASP A CA 1
ATOM 6559 C C . ASP A 1 847 ? -33.719 -33.156 -13.32 1 89 847 ASP A C 1
ATOM 6561 O O . ASP A 1 847 ? -32.531 -33.188 -13.711 1 89 847 ASP A O 1
ATOM 6565 N N . PRO A 1 848 ? -34.562 -33.938 -13.781 1 90.25 848 PRO A N 1
ATOM 6566 C CA . PRO A 1 848 ? -34.25 -34.938 -14.797 1 90.25 848 PRO A CA 1
ATOM 6567 C C . PRO A 1 848 ? -33.594 -34.312 -16.031 1 90.25 848 PRO A C 1
ATOM 6569 O O . PRO A 1 848 ? -32.719 -34.938 -16.641 1 90.25 848 PRO A O 1
ATOM 6572 N N . ASP A 1 849 ? -34.031 -33.094 -16.328 1 87.88 849 ASP A N 1
ATOM 6573 C CA . ASP A 1 849 ? -33.5 -32.438 -17.531 1 87.88 849 ASP A CA 1
ATOM 6574 C C . ASP A 1 849 ? -32.062 -32 -17.344 1 87.88 849 ASP A C 1
ATOM 6576 O O . ASP A 1 849 ? -31.344 -31.75 -18.312 1 87.88 849 ASP A O 1
ATOM 6580 N N . GLU A 1 850 ? -31.609 -32 -16.156 1 90.38 850 GLU A N 1
ATOM 6581 C CA . GLU A 1 850 ? -30.234 -31.578 -15.859 1 90.38 850 GLU A CA 1
ATOM 6582 C C . GLU A 1 850 ? -29.266 -32.75 -15.969 1 90.38 850 GLU A C 1
ATOM 6584 O O . GLU A 1 850 ? -28.047 -32.562 -16.031 1 90.38 850 GLU A O 1
ATOM 6589 N N . TYR A 1 851 ? -29.781 -34 -15.953 1 94.31 851 TYR A N 1
ATOM 6590 C CA . TYR A 1 851 ? -28.938 -35.188 -16.109 1 94.31 851 TYR A CA 1
ATOM 6591 C C . TYR A 1 851 ? -28.578 -35.406 -17.578 1 94.31 851 TYR A C 1
ATOM 6593 O O . TYR A 1 851 ? -29.281 -36.094 -18.297 1 94.31 851 TYR A O 1
ATOM 6601 N N . THR A 1 852 ? -27.391 -34.906 -17.969 1 94.44 852 THR A N 1
ATOM 6602 C CA . THR A 1 852 ? -27.031 -34.844 -19.375 1 94.44 852 THR A CA 1
ATOM 6603 C C . THR A 1 852 ? -26.031 -35.969 -19.734 1 94.44 852 THR A C 1
ATOM 6605 O O . THR A 1 852 ? -25.609 -36.094 -20.891 1 94.44 852 THR A O 1
ATOM 6608 N N . LEU A 1 853 ? -25.594 -36.781 -18.875 1 96.69 853 LEU A N 1
ATOM 6609 C CA . LEU A 1 853 ? -24.5 -37.75 -19.078 1 96.69 853 LEU A CA 1
ATOM 6610 C C . LEU A 1 853 ? -24.828 -38.719 -20.219 1 96.69 853 LEU A C 1
ATOM 6612 O O . LEU A 1 853 ? -23.969 -38.969 -21.062 1 96.69 853 LEU A O 1
ATOM 6616 N N . PRO A 1 854 ? -26.062 -39.281 -20.312 1 95.06 854 PRO A N 1
ATOM 6617 C CA . PRO A 1 854 ? -26.359 -40.188 -21.438 1 95.06 854 PRO A CA 1
ATOM 6618 C C . PRO A 1 854 ? -26.25 -39.531 -22.797 1 95.06 854 PRO A C 1
ATOM 6620 O O . PRO A 1 854 ? -25.75 -40.125 -23.75 1 95.06 854 PRO A O 1
ATOM 6623 N N . LEU A 1 855 ? -26.672 -38.312 -22.797 1 94.38 855 LEU A N 1
ATOM 6624 C CA . LEU A 1 855 ? -26.547 -37.531 -24.031 1 94.38 855 LEU A CA 1
ATOM 6625 C C . LEU A 1 855 ? -25.094 -37.344 -24.422 1 94.38 855 LEU A C 1
ATOM 6627 O O . LEU A 1 855 ? -24.719 -37.5 -25.578 1 94.38 855 LEU A O 1
ATOM 6631 N N . LEU A 1 856 ? -24.266 -36.969 -23.5 1 96.81 856 LEU A N 1
ATOM 6632 C CA . LEU A 1 856 ? -22.844 -36.75 -23.734 1 96.81 856 LEU A CA 1
ATOM 6633 C C . LEU A 1 856 ? -22.156 -38.031 -24.172 1 96.81 856 LEU A C 1
ATOM 6635 O O . LEU A 1 856 ? -21.281 -38 -25.047 1 96.81 856 LEU A O 1
ATOM 6639 N N . TRP A 1 857 ? -22.547 -39.125 -23.531 1 97.5 857 TRP A N 1
ATOM 6640 C CA . TRP A 1 857 ? -22 -40.438 -23.828 1 97.5 857 TRP A CA 1
ATOM 6641 C C . TRP A 1 857 ? -22.219 -40.781 -25.297 1 97.5 857 TRP A C 1
ATOM 6643 O O . TRP A 1 857 ? -21.297 -41.219 -25.984 1 97.5 857 TRP A O 1
ATOM 6653 N N . GLU A 1 858 ? -23.375 -40.562 -25.812 1 96.31 858 GLU A N 1
ATOM 6654 C CA . GLU A 1 858 ? -23.734 -40.875 -27.188 1 96.31 858 GLU A CA 1
ATOM 6655 C C . GLU A 1 858 ? -23.109 -39.875 -28.172 1 96.31 858 GLU A C 1
ATOM 6657 O O . GLU A 1 858 ? -22.594 -40.281 -29.219 1 96.31 858 GLU A O 1
ATOM 6662 N N . LYS A 1 859 ? -23.156 -38.688 -27.828 1 95.38 859 LYS A N 1
ATOM 6663 C CA . LYS A 1 859 ? -22.594 -37.656 -28.703 1 95.38 859 LYS A CA 1
ATOM 6664 C C . LYS A 1 859 ? -21.094 -37.875 -28.922 1 95.38 859 LYS A C 1
ATOM 6666 O O . LYS A 1 859 ? -20.594 -37.688 -30.031 1 95.38 859 LYS A O 1
ATOM 6671 N N . LEU A 1 860 ? -20.391 -38.188 -27.828 1 97.06 860 LEU A N 1
ATOM 6672 C CA . LEU A 1 860 ? -18.953 -38.375 -27.969 1 97.06 860 LEU A CA 1
ATOM 6673 C C . LEU A 1 860 ? -18.625 -39.625 -28.734 1 97.06 860 LEU A C 1
ATOM 6675 O O . LEU A 1 860 ? -17.609 -39.688 -29.438 1 97.06 860 LEU A O 1
ATOM 6679 N N . GLU A 1 861 ? -19.453 -40.656 -28.578 1 96.69 861 GLU A N 1
ATOM 6680 C CA . GLU A 1 861 ? -19.266 -41.875 -29.359 1 96.69 861 GLU A CA 1
ATOM 6681 C C . GLU A 1 861 ? -19.234 -41.562 -30.859 1 96.69 861 GLU A C 1
ATOM 6683 O O . GLU A 1 861 ? -18.375 -42.094 -31.578 1 96.69 861 GLU A O 1
ATOM 6688 N N . ILE A 1 862 ? -20.094 -40.719 -31.25 1 95.75 862 ILE A N 1
ATOM 6689 C CA . ILE A 1 862 ? -20.234 -40.375 -32.656 1 95.75 862 ILE A CA 1
ATOM 6690 C C . ILE A 1 862 ? -19.094 -39.438 -33.094 1 95.75 862 ILE A C 1
ATOM 6692 O O . ILE A 1 862 ? -18.375 -39.719 -34.062 1 95.75 862 ILE A O 1
ATOM 6696 N N . SER A 1 863 ? -18.828 -38.406 -32.344 1 93.62 863 SER A N 1
ATOM 6697 C CA . SER A 1 863 ? -17.859 -37.406 -32.719 1 93.62 863 SER A CA 1
ATOM 6698 C C . SER A 1 863 ? -16.438 -37.938 -32.656 1 93.62 863 SER A C 1
ATOM 6700 O O . SER A 1 863 ? -15.578 -37.5 -33.469 1 93.62 863 SER A O 1
ATOM 6702 N N . SER A 1 864 ? -16.188 -38.844 -31.781 1 96.12 864 SER A N 1
ATOM 6703 C CA . SER A 1 864 ? -14.852 -39.375 -31.641 1 96.12 864 SER A CA 1
ATOM 6704 C C . SER A 1 864 ? -14.648 -40.594 -32.531 1 96.12 864 SER A C 1
ATOM 6706 O O . SER A 1 864 ? -13.555 -41.156 -32.625 1 96.12 864 SER A O 1
ATOM 6708 N N . LYS A 1 865 ? -15.711 -41 -33.219 1 96.69 865 LYS A N 1
ATOM 6709 C CA . LYS A 1 865 ? -15.656 -42.219 -34.062 1 96.69 865 LYS A CA 1
ATOM 6710 C C . LYS A 1 865 ? -15.141 -43.406 -33.25 1 96.69 865 LYS A C 1
ATOM 6712 O O . LYS A 1 865 ? -14.25 -44.125 -33.688 1 96.69 865 LYS A O 1
ATOM 6717 N N . PHE A 1 866 ? -15.703 -43.594 -32.094 1 97.12 866 PHE A N 1
ATOM 6718 C CA . PHE A 1 866 ? -15.195 -44.531 -31.109 1 97.12 866 PHE A CA 1
ATOM 6719 C C . PHE A 1 866 ? -15.242 -45.938 -31.641 1 97.12 866 PHE A C 1
ATOM 6721 O O . PHE A 1 866 ? -14.281 -46.719 -31.5 1 97.12 866 PHE A O 1
ATOM 6728 N N . LYS A 1 867 ? -16.297 -46.406 -32.25 1 96.25 867 LYS A N 1
ATOM 6729 C CA . LYS A 1 867 ? -16.469 -47.75 -32.75 1 96.25 867 LYS A CA 1
ATOM 6730 C C . LYS A 1 867 ? -15.484 -48.062 -33.875 1 96.25 867 LYS A C 1
ATOM 6732 O O . LYS A 1 867 ? -14.844 -49.125 -33.906 1 96.25 867 LYS A O 1
ATOM 6737 N N . GLU A 1 868 ? -15.438 -47.125 -34.75 1 97.12 868 GLU A N 1
ATOM 6738 C CA . GLU A 1 868 ? -14.516 -47.281 -35.875 1 97.12 868 GLU A CA 1
ATOM 6739 C C . GLU A 1 868 ? -13.07 -47.344 -35.375 1 97.12 868 GLU A C 1
ATOM 6741 O O . GLU A 1 868 ? -12.297 -48.188 -35.844 1 97.12 868 GLU A O 1
ATOM 6746 N N . ARG A 1 869 ? -12.695 -46.531 -34.531 1 97.5 869 ARG A N 1
ATOM 6747 C CA . ARG A 1 869 ? -11.336 -46.5 -34 1 97.5 869 ARG A CA 1
ATOM 6748 C C . ARG A 1 869 ? -11.031 -47.75 -33.188 1 97.5 869 ARG A C 1
ATOM 6750 O O . ARG A 1 869 ? -9.898 -48.25 -33.156 1 97.5 869 ARG A O 1
ATOM 6757 N N . SER A 1 870 ? -12.031 -48.25 -32.469 1 97.38 870 SER A N 1
ATOM 6758 C CA . SER A 1 870 ? -11.836 -49.5 -31.703 1 97.38 870 SER A CA 1
ATOM 6759 C C . SER A 1 870 ? -11.477 -50.656 -32.625 1 97.38 870 SER A C 1
ATOM 6761 O O . SER A 1 870 ? -10.633 -51.469 -32.281 1 97.38 870 SER A O 1
ATOM 6763 N N . GLU A 1 871 ? -12.086 -50.688 -33.781 1 96.38 871 GLU A N 1
ATOM 6764 C CA . GLU A 1 871 ? -11.773 -51.719 -34.781 1 96.38 871 GLU A CA 1
ATOM 6765 C C . GLU A 1 871 ? -10.383 -51.531 -35.344 1 96.38 871 GLU A C 1
ATOM 6767 O O . GLU A 1 871 ? -9.656 -52.5 -35.594 1 96.38 871 GLU A O 1
ATOM 6772 N N . MET A 1 872 ? -10.078 -50.344 -35.594 1 97.25 872 MET A N 1
ATOM 6773 C CA . MET A 1 872 ? -8.758 -50.031 -36.125 1 97.25 872 MET A CA 1
ATOM 6774 C C . MET A 1 872 ? -7.668 -50.438 -35.125 1 97.25 872 MET A C 1
ATOM 6776 O O . MET A 1 872 ? -6.59 -50.875 -35.531 1 97.25 872 MET A O 1
ATOM 6780 N N . VAL A 1 873 ? -7.91 -50.219 -33.875 1 97.69 873 VAL A N 1
ATOM 6781 C CA . VAL A 1 873 ? -6.969 -50.562 -32.812 1 97.69 873 VAL A CA 1
ATOM 6782 C C . VAL A 1 873 ? -6.777 -52.094 -32.781 1 97.69 873 VAL A C 1
ATOM 6784 O O . VAL A 1 873 ? -5.652 -52.562 -32.656 1 97.69 873 VAL A O 1
ATOM 6787 N N . LYS A 1 874 ? -7.855 -52.875 -32.969 1 95.31 874 LYS A N 1
ATOM 6788 C CA . LYS A 1 874 ? -7.77 -54.312 -33 1 95.31 874 LYS A CA 1
ATOM 6789 C C . LYS A 1 874 ? -6.914 -54.781 -34.188 1 95.31 874 LYS A C 1
ATOM 6791 O O . LYS A 1 874 ? -6.066 -55.656 -34.031 1 95.31 874 LYS A O 1
ATOM 6796 N N . GLU A 1 875 ? -7.152 -54.125 -35.312 1 96.06 875 GLU A N 1
ATOM 6797 C CA . GLU A 1 875 ? -6.387 -54.469 -36.5 1 96.06 875 GLU A CA 1
ATOM 6798 C C . GLU A 1 875 ? -4.91 -54.125 -36.312 1 96.06 875 GLU A C 1
ATOM 6800 O O . GLU A 1 875 ? -4.043 -54.906 -36.75 1 96.06 875 GLU A O 1
ATOM 6805 N N . PHE A 1 876 ? -4.719 -53.031 -35.75 1 96.5 876 PHE A N 1
ATOM 6806 C CA . PHE A 1 876 ? -3.342 -52.594 -35.531 1 96.5 876 PHE A CA 1
ATOM 6807 C C . PHE A 1 876 ? -2.619 -53.625 -34.625 1 96.5 876 PHE A C 1
ATOM 6809 O O . PHE A 1 876 ? -1.462 -53.938 -34.875 1 96.5 876 PHE A O 1
ATOM 6816 N N . ASN A 1 877 ? -3.242 -54.031 -33.562 1 95.81 877 ASN A N 1
ATOM 6817 C CA . ASN A 1 877 ? -2.633 -54.938 -32.594 1 95.81 877 ASN A CA 1
ATOM 6818 C C . ASN A 1 877 ? -2.355 -56.312 -33.188 1 95.81 877 ASN A C 1
ATOM 6820 O O . ASN A 1 877 ? -1.394 -56.969 -32.812 1 95.81 877 ASN A O 1
ATOM 6824 N N . LEU A 1 878 ? -3.164 -56.719 -34.156 1 92.25 878 LEU A N 1
ATOM 6825 C CA . LEU A 1 878 ? -2.953 -57.969 -34.875 1 92.25 878 LEU A CA 1
ATOM 6826 C C . LEU A 1 878 ? -1.737 -57.906 -35.781 1 92.25 878 LEU A C 1
ATOM 6828 O O . LEU A 1 878 ? -1.009 -58.875 -35.938 1 92.25 878 LEU A O 1
ATOM 6832 N N . CYS A 1 879 ? -1.486 -56.719 -36.25 1 92.19 879 CYS A N 1
ATOM 6833 C CA . CYS A 1 879 ? -0.47 -56.562 -37.281 1 92.19 879 CYS A CA 1
ATOM 6834 C C . CYS A 1 879 ? 0.867 -56.156 -36.688 1 92.19 879 CYS A C 1
ATOM 6836 O O . CYS A 1 879 ? 1.894 -56.156 -37.375 1 92.19 879 CYS A O 1
ATOM 6838 N N . ASN A 1 880 ? 0.892 -55.812 -35.438 1 91.75 880 ASN A N 1
ATOM 6839 C CA . ASN A 1 880 ? 2.121 -55.312 -34.844 1 91.75 880 ASN A CA 1
ATOM 6840 C C . ASN A 1 880 ? 2.5 -56.062 -33.562 1 91.75 880 ASN A C 1
ATOM 6842 O O . ASN A 1 880 ? 1.701 -56.188 -32.656 1 91.75 880 ASN A O 1
ATOM 6846 N N . VAL A 1 881 ? 3.705 -56.5 -33.531 1 89.06 881 VAL A N 1
ATOM 6847 C CA . VAL A 1 881 ? 4.156 -57.312 -32.438 1 89.06 881 VAL A CA 1
ATOM 6848 C C . VAL A 1 881 ? 4.738 -56.406 -31.328 1 89.06 881 VAL A C 1
ATOM 6850 O O . VAL A 1 881 ? 4.445 -56.594 -30.141 1 89.06 881 VAL A O 1
ATOM 6853 N N . TRP A 1 882 ? 5.551 -55.469 -31.672 1 93 882 TRP A N 1
ATOM 6854 C CA . TRP A 1 882 ? 6.348 -54.719 -30.688 1 93 882 TRP A CA 1
ATOM 6855 C C . TRP A 1 882 ? 5.695 -53.375 -30.344 1 93 882 TRP A C 1
ATOM 6857 O O . TRP A 1 882 ? 6.254 -52.594 -29.578 1 93 882 TRP A O 1
ATOM 6867 N N . ARG A 1 883 ? 4.543 -53.094 -30.906 1 95.81 883 ARG A N 1
ATOM 6868 C CA . ARG A 1 883 ? 3.711 -51.938 -30.562 1 95.81 883 ARG A CA 1
ATOM 6869 C C . ARG A 1 883 ? 2.248 -52.344 -30.422 1 95.81 883 ARG A C 1
ATOM 6871 O O . ARG A 1 883 ? 1.728 -53.125 -31.219 1 95.81 883 ARG A O 1
ATOM 6878 N N . LYS A 1 884 ? 1.679 -51.875 -29.375 1 97.5 884 LYS A N 1
ATOM 6879 C CA . LYS A 1 884 ? 0.263 -52.156 -29.141 1 97.5 884 LYS A CA 1
ATOM 6880 C C . LYS A 1 884 ? -0.508 -50.844 -28.875 1 97.5 884 LYS A C 1
ATOM 6882 O O . LYS A 1 884 ? 0.04 -49.906 -28.312 1 97.5 884 LYS A O 1
ATOM 6887 N N . ARG A 1 885 ? -1.704 -50.812 -29.297 1 98.12 885 ARG A N 1
ATOM 6888 C CA . ARG A 1 885 ? -2.572 -49.656 -29.078 1 98.12 885 ARG A CA 1
ATOM 6889 C C . ARG A 1 885 ? -3.746 -50.031 -28.172 1 98.12 885 ARG A C 1
ATOM 6891 O O . ARG A 1 885 ? -4.094 -51.219 -28.047 1 98.12 885 ARG A O 1
ATOM 6898 N N . GLY A 1 886 ? -4.215 -49.062 -27.375 1 98.19 886 GLY A N 1
ATOM 6899 C CA . GLY A 1 886 ? -5.414 -49.156 -26.562 1 98.19 886 GLY A CA 1
ATOM 6900 C C . GLY A 1 886 ? -6.316 -47.938 -26.688 1 98.19 886 GLY A C 1
ATOM 6901 O O . GLY A 1 886 ? -5.848 -46.844 -26.953 1 98.19 886 GLY A O 1
ATOM 6902 N N . ILE A 1 887 ? -7.594 -48.094 -26.531 1 98.38 887 ILE A N 1
ATOM 6903 C CA . ILE A 1 887 ? -8.586 -47 -26.562 1 98.38 887 ILE A CA 1
ATOM 6904 C C . ILE A 1 887 ? -9.586 -47.188 -25.422 1 98.38 887 ILE A C 1
ATOM 6906 O O . ILE A 1 887 ? -9.867 -48.344 -25.031 1 98.38 887 ILE A O 1
ATOM 6910 N N . SER A 1 888 ? -10.016 -46.156 -24.812 1 98.44 888 SER A N 1
ATOM 6911 C CA . SER A 1 888 ? -10.969 -46.219 -23.719 1 98.44 888 SER A CA 1
ATOM 6912 C C . SER A 1 888 ? -11.891 -45 -23.703 1 98.44 888 SER A C 1
ATOM 6914 O O . SER A 1 888 ? -11.516 -43.938 -24.172 1 98.44 888 SER A O 1
ATOM 6916 N N . ARG A 1 889 ? -13.133 -45.188 -23.312 1 98.44 889 ARG A N 1
ATOM 6917 C CA . ARG A 1 889 ? -14.133 -44.156 -23.062 1 98.44 889 ARG A CA 1
ATOM 6918 C C . ARG A 1 889 ? -14.539 -44.125 -21.594 1 98.44 889 ARG A C 1
ATOM 6920 O O . ARG A 1 889 ? -14.898 -45.188 -21.031 1 98.44 889 ARG A O 1
ATOM 6927 N N . VAL A 1 890 ? -14.422 -42.969 -20.922 1 98.44 890 VAL A N 1
ATOM 6928 C CA . VAL A 1 890 ? -14.68 -42.875 -19.5 1 98.44 890 VAL A CA 1
ATOM 6929 C C . VAL A 1 890 ? -15.648 -41.75 -19.203 1 98.44 890 VAL A C 1
ATOM 6931 O O . VAL A 1 890 ? -15.453 -40.625 -19.703 1 98.44 890 VAL A O 1
ATOM 6934 N N . PRO A 1 891 ? -16.797 -41.906 -18.469 1 98.5 891 PRO A N 1
ATOM 6935 C CA . PRO A 1 891 ? -17.688 -40.844 -18.016 1 98.5 891 PRO A CA 1
ATOM 6936 C C . PRO A 1 891 ? -17.281 -40.281 -16.656 1 98.5 891 PRO A C 1
ATOM 6938 O O . PRO A 1 891 ? -16.547 -40.906 -15.914 1 98.5 891 PRO A O 1
ATOM 6941 N N . ILE A 1 892 ? -17.797 -39.062 -16.344 1 98.44 892 ILE A N 1
ATOM 6942 C CA . ILE A 1 892 ? -17.531 -38.531 -15.016 1 98.44 892 ILE A CA 1
ATOM 6943 C C . ILE A 1 892 ? -18.797 -37.906 -14.461 1 98.44 892 ILE A C 1
ATOM 6945 O O . ILE A 1 892 ? -19.641 -37.406 -15.219 1 98.44 892 ILE A O 1
ATOM 6949 N N . VAL A 1 893 ? -19.016 -37.938 -13.203 1 98.31 893 VAL A N 1
ATOM 6950 C CA . VAL A 1 893 ? -19.953 -37.188 -12.359 1 98.31 893 VAL A CA 1
ATOM 6951 C C . VAL A 1 893 ? -19.188 -36.469 -11.25 1 98.31 893 VAL A C 1
ATOM 6953 O O . VAL A 1 893 ? -18.391 -37.094 -10.539 1 98.31 893 VAL A O 1
ATOM 6956 N N . HIS A 1 894 ? -19.344 -35.188 -11.188 1 97.81 894 HIS A N 1
ATOM 6957 C CA . HIS A 1 894 ? -18.625 -34.406 -10.211 1 97.81 894 HIS A CA 1
ATOM 6958 C C . HIS A 1 894 ? -19.562 -33.469 -9.438 1 97.81 894 HIS A C 1
ATOM 6960 O O . HIS A 1 894 ? -20.328 -32.719 -10.039 1 97.81 894 HIS A O 1
ATOM 6966 N N . GLN A 1 895 ? -19.516 -33.562 -8.133 1 96.25 895 GLN A N 1
ATOM 6967 C CA . GLN A 1 895 ? -20.359 -32.75 -7.25 1 96.25 895 GLN A CA 1
ATOM 6968 C C . GLN A 1 895 ? -19.641 -31.469 -6.832 1 96.25 895 GLN A C 1
ATOM 6970 O O . GLN A 1 895 ? -18.438 -31.5 -6.551 1 96.25 895 GLN A O 1
ATOM 6975 N N . VAL A 1 896 ? -20.375 -30.312 -6.852 1 96.44 896 VAL A N 1
ATOM 6976 C CA . VAL A 1 896 ? -19.797 -29.047 -6.371 1 96.44 896 VAL A CA 1
ATOM 6977 C C . VAL A 1 896 ? -20.766 -28.375 -5.406 1 96.44 896 VAL A C 1
ATOM 6979 O O . VAL A 1 896 ? -21.922 -28.781 -5.301 1 96.44 896 VAL A O 1
ATOM 6982 N N . MET A 1 897 ? -20.234 -27.328 -4.648 1 95.06 897 MET A N 1
ATOM 6983 C CA . MET A 1 897 ? -21.047 -26.609 -3.674 1 95.06 897 MET A CA 1
ATOM 6984 C C . MET A 1 897 ? -20.703 -25.125 -3.682 1 95.06 897 MET A C 1
ATOM 6986 O O . MET A 1 897 ? -19.547 -24.75 -3.486 1 95.06 897 MET A O 1
ATOM 6990 N N . GLN A 1 898 ? -21.688 -24.266 -3.879 1 94.75 898 GLN A N 1
ATOM 6991 C CA . GLN A 1 898 ? -21.516 -22.828 -3.791 1 94.75 898 GLN A CA 1
ATOM 6992 C C . GLN A 1 898 ? -21.422 -22.375 -2.338 1 94.75 898 GLN A C 1
ATOM 6994 O O . GLN A 1 898 ? -21.953 -23.016 -1.44 1 94.75 898 GLN A O 1
ATOM 6999 N N . ARG A 1 899 ? -20.766 -21.25 -2.137 1 93.62 899 ARG A N 1
ATOM 7000 C CA . ARG A 1 899 ? -20.562 -20.703 -0.798 1 93.62 899 ARG A CA 1
ATOM 7001 C C . ARG A 1 899 ? -20.938 -19.219 -0.759 1 93.62 899 ARG A C 1
ATOM 7003 O O . ARG A 1 899 ? -20.922 -18.547 -1.791 1 93.62 899 ARG A O 1
ATOM 7010 N N . PRO A 1 900 ? -21.281 -18.688 0.498 1 95.19 900 PRO A N 1
ATOM 7011 C CA . PRO A 1 900 ? -21.516 -17.25 0.617 1 95.19 900 PRO A CA 1
ATOM 7012 C C . PRO A 1 900 ? -20.312 -16.422 0.176 1 95.19 900 PRO A C 1
ATOM 7014 O O . PRO A 1 900 ? -19.172 -16.766 0.495 1 95.19 900 PRO A O 1
ATOM 7017 N N . THR A 1 901 ? -20.594 -15.375 -0.577 1 96.44 901 THR A N 1
ATOM 7018 C CA . THR A 1 901 ? -19.531 -14.594 -1.189 1 96.44 901 THR A CA 1
ATOM 7019 C C . THR A 1 901 ? -19.891 -13.117 -1.236 1 96.44 901 THR A C 1
ATOM 7021 O O . THR A 1 901 ? -20.984 -12.758 -1.671 1 96.44 901 THR A O 1
ATOM 7024 N N . PRO A 1 902 ? -18.953 -12.281 -0.745 1 97.88 902 PRO A N 1
ATOM 7025 C CA . PRO A 1 902 ? -19.25 -10.852 -0.803 1 97.88 902 PRO A CA 1
ATOM 7026 C C . PRO A 1 902 ? -18.875 -10.227 -2.148 1 97.88 902 PRO A C 1
ATOM 7028 O O . PRO A 1 902 ? -18.078 -10.797 -2.9 1 97.88 902 PRO A O 1
ATOM 7031 N N . GLY A 1 903 ? -19.484 -9.094 -2.51 1 98.06 903 GLY A N 1
ATOM 7032 C CA . GLY A 1 903 ? -19.156 -8.273 -3.666 1 98.06 903 GLY A CA 1
ATOM 7033 C C . GLY A 1 903 ? -19.516 -6.809 -3.48 1 98.06 903 GLY A C 1
ATOM 7034 O O . GLY A 1 903 ? -20.391 -6.473 -2.691 1 98.06 903 GLY A O 1
ATOM 7035 N N . LYS A 1 904 ? -18.766 -5.969 -4.105 1 98.31 904 LYS A N 1
ATOM 7036 C CA . LYS A 1 904 ? -19 -4.527 -4.066 1 98.31 904 LYS A CA 1
ATOM 7037 C C . LYS A 1 904 ? -18.781 -3.896 -5.438 1 98.31 904 LYS A C 1
ATOM 7039 O O . LYS A 1 904 ? -17.812 -4.238 -6.133 1 98.31 904 LYS A O 1
ATOM 7044 N N . VAL A 1 905 ? -19.688 -3.061 -5.895 1 98.69 905 VAL A N 1
ATOM 7045 C CA . VAL A 1 905 ? -19.578 -2.318 -7.145 1 98.69 905 VAL A CA 1
ATOM 7046 C C . VAL A 1 905 ? -19.75 -0.824 -6.871 1 98.69 905 VAL A C 1
ATOM 7048 O O . VAL A 1 905 ? -20.703 -0.408 -6.203 1 98.69 905 VAL A O 1
ATOM 7051 N N . SER A 1 906 ? -18.828 -0.023 -7.312 1 98.62 906 SER A N 1
ATOM 7052 C CA . SER A 1 906 ? -18.844 1.422 -7.109 1 98.62 906 SER A CA 1
ATOM 7053 C C . SER A 1 906 ? -18.641 2.166 -8.422 1 98.62 906 SER A C 1
ATOM 7055 O O . SER A 1 906 ? -17.719 1.841 -9.188 1 98.62 906 SER A O 1
ATOM 7057 N N . ILE A 1 907 ? -19.469 3.137 -8.711 1 98.44 907 ILE A N 1
ATOM 7058 C CA . ILE A 1 907 ? -19.375 3.938 -9.93 1 98.44 907 ILE A CA 1
ATOM 7059 C C . ILE A 1 907 ? -18.719 5.281 -9.609 1 98.44 907 ILE A C 1
ATOM 7061 O O . ILE A 1 907 ? -19.234 6.059 -8.805 1 98.44 907 ILE A O 1
ATOM 7065 N N . LEU A 1 908 ? -17.609 5.566 -10.227 1 98.19 908 LEU A N 1
ATOM 7066 C CA . LEU A 1 908 ? -16.844 6.785 -9.977 1 98.19 908 LEU A CA 1
ATOM 7067 C C . LEU A 1 908 ? -17.406 7.953 -10.789 1 98.19 908 LEU A C 1
ATOM 7069 O O . LEU A 1 908 ? -18.234 7.754 -11.672 1 98.19 908 LEU A O 1
ATOM 7073 N N . SER A 1 909 ? -16.938 9.109 -10.539 1 96.31 909 SER A N 1
ATOM 7074 C CA . SER A 1 909 ? -17.531 10.328 -11.07 1 96.31 909 SER A CA 1
ATOM 7075 C C . SER A 1 909 ? -17.344 10.43 -12.578 1 96.31 909 SER A C 1
ATOM 7077 O O . SER A 1 909 ? -18.125 11.078 -13.266 1 96.31 909 SER A O 1
ATOM 7079 N N . ASP A 1 910 ? -16.328 9.828 -13.125 1 96 910 ASP A N 1
ATOM 7080 C CA . ASP A 1 910 ? -16.094 9.867 -14.57 1 96 910 ASP A CA 1
ATOM 7081 C C . ASP A 1 910 ? -16.844 8.742 -15.273 1 96 910 ASP A C 1
ATOM 7083 O O . ASP A 1 910 ? -16.641 8.516 -16.469 1 96 910 ASP A O 1
ATOM 7087 N N . GLY A 1 911 ? -17.578 7.965 -14.508 1 96.31 911 GLY A N 1
ATOM 7088 C CA . GLY A 1 911 ? -18.375 6.879 -15.078 1 96.31 911 GLY A CA 1
ATOM 7089 C C . GLY A 1 911 ? -17.641 5.543 -15.047 1 96.31 911 GLY A C 1
ATOM 7090 O O . GLY A 1 911 ? -18.25 4.5 -15.305 1 96.31 911 GLY A O 1
ATOM 7091 N N . SER A 1 912 ? -16.359 5.523 -14.805 1 97.56 912 SER A N 1
ATOM 7092 C CA . SER A 1 912 ? -15.68 4.246 -14.641 1 97.56 912 SER A CA 1
ATOM 7093 C C . SER A 1 912 ? -16.141 3.523 -13.383 1 97.56 912 SER A C 1
ATOM 7095 O O . SER A 1 912 ? -16.781 4.125 -12.516 1 97.56 912 SER A O 1
ATOM 7097 N N . VAL A 1 913 ? -15.93 2.223 -13.336 1 98.31 913 VAL A N 1
ATOM 7098 C CA . VAL A 1 913 ? -16.5 1.38 -12.289 1 98.31 913 VAL A CA 1
ATOM 7099 C C . VAL A 1 913 ? -15.391 0.577 -11.609 1 98.31 913 VAL A C 1
ATOM 7101 O O . VAL A 1 913 ? -14.508 0.039 -12.281 1 98.31 913 VAL A O 1
ATOM 7104 N N . VAL A 1 914 ? -15.367 0.552 -10.297 1 98.06 914 VAL A N 1
ATOM 7105 C CA . VAL A 1 914 ? -14.445 -0.274 -9.531 1 98.06 914 VAL A CA 1
ATOM 7106 C C . VAL A 1 914 ? -15.211 -1.394 -8.828 1 98.06 914 VAL A C 1
ATOM 7108 O O . VAL A 1 914 ? -16.281 -1.163 -8.273 1 98.06 914 VAL A O 1
ATOM 7111 N N . VAL A 1 915 ? -14.664 -2.607 -8.93 1 98.44 915 VAL A N 1
ATOM 7112 C CA . VAL A 1 915 ? -15.336 -3.791 -8.406 1 98.44 915 VAL A CA 1
ATOM 7113 C C . VAL A 1 915 ? -14.391 -4.539 -7.461 1 98.44 915 VAL A C 1
ATOM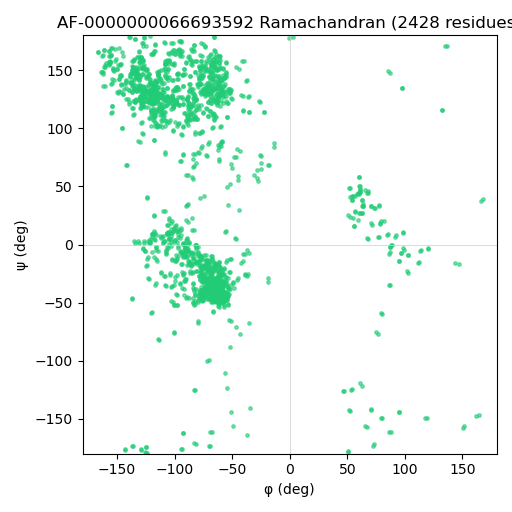 7115 O O . VAL A 1 915 ? -13.195 -4.645 -7.727 1 98.44 915 VAL A O 1
ATOM 7118 N N . GLU A 1 916 ? -14.891 -4.969 -6.328 1 97.25 916 GLU A N 1
ATOM 7119 C CA . GLU A 1 916 ? -14.172 -5.832 -5.395 1 97.25 916 GLU A CA 1
ATOM 7120 C C . GLU A 1 916 ? -14.992 -7.07 -5.043 1 97.25 916 GLU A C 1
ATOM 7122 O O . GLU A 1 916 ? -16.203 -6.98 -4.805 1 97.25 916 GLU A O 1
ATOM 7127 N N . VAL A 1 917 ? -14.367 -8.234 -5.094 1 97.69 917 VAL A N 1
ATOM 7128 C CA . VAL A 1 917 ? -15.023 -9.484 -4.73 1 97.69 917 VAL A CA 1
ATOM 7129 C C . VAL A 1 917 ? -14.156 -10.258 -3.738 1 97.69 917 VAL A C 1
ATOM 7131 O O . VAL A 1 917 ? -12.969 -9.961 -3.586 1 97.69 917 VAL A O 1
ATOM 7134 N N . GLY A 1 918 ? -14.82 -11.203 -3.053 1 95.75 918 GLY A N 1
ATOM 7135 C CA . GLY A 1 918 ? -14.086 -12.031 -2.1 1 95.75 918 GLY A CA 1
ATOM 7136 C C . GLY A 1 918 ? -13.195 -13.062 -2.764 1 95.75 918 GLY A C 1
ATOM 7137 O O . GLY A 1 918 ? -12.164 -13.445 -2.211 1 95.75 918 GLY A O 1
ATOM 7138 N N . GLY A 1 919 ? -13.516 -13.5 -3.922 1 96.75 919 GLY A N 1
ATOM 7139 C CA . GLY A 1 919 ? -12.766 -14.516 -4.637 1 96.75 919 GLY A CA 1
ATOM 7140 C C . GLY A 1 919 ? -11.414 -14.039 -5.113 1 96.75 919 GLY A C 1
ATOM 7141 O O . GLY A 1 919 ? -11.242 -12.859 -5.434 1 96.75 919 GLY A O 1
ATOM 7142 N N . ILE A 1 920 ? -10.445 -14.953 -5.199 1 97.06 920 ILE A N 1
ATOM 7143 C CA . ILE A 1 920 ? -9.078 -14.648 -5.594 1 97.06 920 ILE A CA 1
ATOM 7144 C C . ILE A 1 920 ? -8.812 -15.164 -7.004 1 97.06 920 ILE A C 1
ATOM 7146 O O . ILE A 1 920 ? -9.25 -16.266 -7.359 1 97.06 920 ILE A O 1
ATOM 7150 N N . GLU A 1 921 ? -8.195 -14.336 -7.82 1 94.75 921 GLU A N 1
ATOM 7151 C CA . GLU A 1 921 ? -7.762 -14.75 -9.148 1 94.75 921 GLU A CA 1
ATOM 7152 C C . GLU A 1 921 ? -6.582 -15.719 -9.062 1 94.75 921 GLU A C 1
ATOM 7154 O O . GLU A 1 921 ? -5.469 -15.312 -8.719 1 94.75 921 GLU A O 1
ATOM 7159 N N . ILE A 1 922 ? -6.82 -16.984 -9.406 1 93.38 922 ILE A N 1
ATOM 7160 C CA . ILE A 1 922 ? -5.762 -17.984 -9.305 1 93.38 922 ILE A CA 1
ATOM 7161 C C . ILE A 1 922 ? -5.488 -18.578 -10.68 1 93.38 922 ILE A C 1
ATOM 7163 O O . ILE A 1 922 ? -4.867 -19.641 -10.789 1 93.38 922 ILE A O 1
ATOM 7167 N N . GLY A 1 923 ? -6.039 -18.047 -11.719 1 89.81 923 GLY A N 1
ATOM 7168 C CA . GLY A 1 923 ? -5.887 -18.531 -13.086 1 89.81 923 GLY A CA 1
ATOM 7169 C C . GLY A 1 923 ? -7.199 -18.938 -13.727 1 89.81 923 GLY A C 1
ATOM 7170 O O . GLY A 1 923 ? -7.258 -19.156 -14.938 1 89.81 923 GLY A O 1
ATOM 7171 N N . GLN A 1 924 ? -8.352 -18.891 -13.031 1 91.5 924 GLN A N 1
ATOM 7172 C CA . GLN A 1 924 ? -9.633 -19.391 -13.516 1 91.5 924 GLN A CA 1
ATOM 7173 C C . GLN A 1 924 ? -10.406 -18.297 -14.242 1 91.5 924 GLN A C 1
ATOM 7175 O O . GLN A 1 924 ? -11.5 -18.547 -14.758 1 91.5 924 GLN A O 1
ATOM 7180 N N . GLY A 1 925 ? -9.898 -17.125 -14.297 1 93.75 925 GLY A N 1
ATOM 7181 C CA . GLY A 1 925 ? -10.547 -16.047 -15.008 1 93.75 925 GLY A CA 1
ATOM 7182 C C . GLY A 1 925 ? -11.711 -15.438 -14.25 1 93.75 925 GLY A C 1
ATOM 7183 O O . GLY A 1 925 ? -12.711 -15.039 -14.844 1 93.75 925 GLY A O 1
ATOM 7184 N N . LEU A 1 926 ? -11.562 -15.422 -12.953 1 96.12 926 LEU A N 1
ATOM 7185 C CA . LEU A 1 926 ? -12.602 -14.875 -12.094 1 96.12 926 LEU A CA 1
ATOM 7186 C C . LEU A 1 926 ? -12.836 -13.398 -12.391 1 96.12 926 LEU A C 1
ATOM 7188 O O . LEU A 1 926 ? -13.977 -12.961 -12.531 1 96.12 926 LEU A O 1
ATOM 7192 N N . TRP A 1 927 ? -11.773 -12.633 -12.531 1 96.75 927 TRP A N 1
ATOM 7193 C CA . TRP A 1 927 ? -11.898 -11.195 -12.773 1 96.75 927 TRP A CA 1
ATOM 7194 C C . TRP A 1 927 ? -12.586 -10.93 -14.102 1 96.75 927 TRP A C 1
ATOM 7196 O O . TRP A 1 927 ? -13.383 -9.992 -14.219 1 96.75 927 TRP A O 1
ATOM 7206 N N . THR A 1 928 ? -12.258 -11.727 -15.117 1 96.5 928 THR A N 1
ATOM 7207 C CA . THR A 1 928 ? -12.867 -11.57 -16.438 1 96.5 928 THR A CA 1
ATOM 7208 C C . THR A 1 928 ? -14.375 -11.789 -16.359 1 96.5 928 THR A C 1
ATOM 7210 O O . THR A 1 928 ? -15.148 -10.992 -16.891 1 96.5 928 THR A O 1
ATOM 7213 N N . LYS A 1 929 ? -14.75 -12.844 -15.742 1 97.31 929 LYS A N 1
ATOM 7214 C CA . LYS A 1 929 ? -16.172 -13.195 -15.633 1 97.31 929 LYS A CA 1
ATOM 7215 C C . LYS A 1 929 ? -16.938 -12.164 -14.812 1 97.31 929 LYS A C 1
ATOM 7217 O O . LYS A 1 929 ? -18.062 -11.82 -15.141 1 97.31 929 LYS A O 1
ATOM 7222 N N . VAL A 1 930 ? -16.344 -11.695 -13.742 1 98.12 930 VAL A N 1
ATOM 7223 C CA . VAL A 1 930 ? -16.938 -10.672 -12.891 1 98.12 930 VAL A CA 1
ATOM 7224 C C . VAL A 1 930 ? -17.109 -9.375 -13.68 1 98.12 930 VAL A C 1
ATOM 7226 O O . VAL A 1 930 ? -18.141 -8.711 -13.578 1 98.12 930 VAL A O 1
ATOM 7229 N N . GLN A 1 931 ? -16.062 -9 -14.398 1 97.81 931 GLN A N 1
ATOM 7230 C CA . GLN A 1 931 ? -16.156 -7.816 -15.242 1 97.81 931 GLN A CA 1
ATOM 7231 C C . GLN A 1 931 ? -17.312 -7.914 -16.219 1 97.81 931 GLN A C 1
ATOM 7233 O O . GLN A 1 931 ? -18.078 -6.957 -16.391 1 97.81 931 GLN A O 1
ATOM 7238 N N . GLN A 1 932 ? -17.453 -9.047 -16.875 1 97 932 GLN A N 1
ATOM 7239 C CA . GLN A 1 932 ? -18.531 -9.273 -17.812 1 97 932 GLN A CA 1
ATOM 7240 C C . GLN A 1 932 ? -19.891 -9.195 -17.125 1 97 932 GLN A C 1
ATOM 7242 O O . GLN A 1 932 ? -20.844 -8.617 -17.656 1 97 932 GLN A O 1
ATOM 7247 N N . MET A 1 933 ? -19.984 -9.742 -15.922 1 97.88 933 MET A N 1
ATOM 7248 C CA . MET A 1 933 ? -21.25 -9.742 -15.18 1 97.88 933 MET A CA 1
ATOM 7249 C C . MET A 1 933 ? -21.656 -8.328 -14.789 1 97.88 933 MET A C 1
ATOM 7251 O O . MET A 1 933 ? -22.828 -7.969 -14.859 1 97.88 933 MET A O 1
ATOM 7255 N N . VAL A 1 934 ? -20.703 -7.512 -14.344 1 98.31 934 VAL A N 1
ATOM 7256 C CA . VAL A 1 934 ? -20.984 -6.137 -13.953 1 98.31 934 VAL A CA 1
ATOM 7257 C C . VAL A 1 934 ? -21.438 -5.336 -15.172 1 98.31 934 VAL A C 1
ATOM 7259 O O . VAL A 1 934 ? -22.375 -4.535 -15.086 1 98.31 934 VAL A O 1
ATOM 7262 N N . ALA A 1 935 ? -20.719 -5.516 -16.312 1 97.38 935 ALA A N 1
ATOM 7263 C CA . ALA A 1 935 ? -21.125 -4.848 -17.547 1 97.38 935 ALA A CA 1
ATOM 7264 C C . ALA A 1 935 ? -22.562 -5.211 -17.922 1 97.38 935 ALA A C 1
ATOM 7266 O O . ALA A 1 935 ? -23.344 -4.348 -18.312 1 97.38 935 ALA A O 1
ATOM 7267 N N . TYR A 1 936 ? -22.969 -6.504 -17.844 1 96.38 936 TYR A N 1
ATOM 7268 C CA . TYR A 1 936 ? -24.328 -6.973 -18.094 1 96.38 936 TYR A CA 1
ATOM 7269 C C . TYR A 1 936 ? -25.312 -6.332 -17.141 1 96.38 936 TYR A C 1
ATOM 7271 O O . TYR A 1 936 ? -26.344 -5.801 -17.562 1 96.38 936 TYR A O 1
ATOM 7279 N N . GLY A 1 937 ? -24.938 -6.395 -15.828 1 97.31 937 GLY A N 1
ATOM 7280 C CA . GLY A 1 937 ? -25.828 -5.883 -14.797 1 97.31 937 GLY A CA 1
ATOM 7281 C C . GLY A 1 937 ? -26.109 -4.398 -14.938 1 97.31 937 GLY A C 1
ATOM 7282 O O . GLY A 1 937 ? -27.266 -3.969 -14.898 1 97.31 937 GLY A O 1
ATOM 7283 N N . LEU A 1 938 ? -25.047 -3.619 -15.008 1 97.19 938 LEU A N 1
ATOM 7284 C CA . LEU A 1 938 ? -25.203 -2.172 -15.102 1 97.19 938 LEU A CA 1
ATOM 7285 C C . LEU A 1 938 ? -25.828 -1.778 -16.438 1 97.19 938 LEU A C 1
ATOM 7287 O O . LEU A 1 938 ? -26.453 -0.719 -16.547 1 97.19 938 LEU A O 1
ATOM 7291 N N . GLY A 1 939 ? -25.609 -2.643 -17.469 1 95.06 939 GLY A N 1
ATOM 7292 C CA . GLY A 1 939 ? -26.203 -2.389 -18.766 1 95.06 939 GLY A CA 1
ATOM 7293 C C . GLY A 1 939 ? -27.719 -2.369 -18.75 1 95.06 939 GLY A C 1
ATOM 7294 O O . GLY A 1 939 ? -28.344 -1.842 -19.672 1 95.06 939 GLY A O 1
ATOM 7295 N N . MET A 1 940 ? -28.297 -2.842 -17.75 1 93.75 940 MET A N 1
ATOM 7296 C CA . MET A 1 940 ? -29.75 -2.916 -17.609 1 93.75 940 MET A CA 1
ATOM 7297 C C . MET A 1 940 ? -30.359 -1.525 -17.438 1 93.75 940 MET A C 1
ATOM 7299 O O . MET A 1 940 ? -31.562 -1.339 -17.609 1 93.75 940 MET A O 1
ATOM 7303 N N . VAL A 1 941 ? -29.484 -0.595 -17.156 1 92.56 941 VAL A N 1
ATOM 7304 C CA . VAL A 1 941 ? -29.984 0.777 -17.094 1 92.56 941 VAL A CA 1
ATOM 7305 C C . VAL A 1 941 ? -30.391 1.243 -18.5 1 92.56 941 VAL A C 1
ATOM 7307 O O . VAL A 1 941 ? -31.234 2.133 -18.641 1 92.56 941 VAL A O 1
ATOM 7310 N N . LYS A 1 942 ? -29.906 0.765 -19.594 1 87 942 LYS A N 1
ATOM 7311 C CA . LYS A 1 942 ? -30.266 0.954 -21 1 87 942 LYS A CA 1
ATOM 7312 C C . LYS A 1 942 ? -29.984 2.385 -21.453 1 87 942 LYS A C 1
ATOM 7314 O O . LYS A 1 942 ? -30.859 3.041 -22.031 1 87 942 LYS A O 1
ATOM 7319 N N . CYS A 1 943 ? -28.875 2.838 -21.078 1 88.94 943 CYS A N 1
ATOM 7320 C CA . CYS A 1 943 ? -28.438 4.137 -21.594 1 88.94 943 CYS A CA 1
ATOM 7321 C C . CYS A 1 943 ? -27.578 3.973 -22.828 1 88.94 943 CYS A C 1
ATOM 7323 O O . CYS A 1 943 ? -27.25 2.852 -23.219 1 88.94 943 CYS A O 1
ATOM 7325 N N . GLU A 1 944 ? -27.375 5.059 -23.5 1 85.12 944 GLU A N 1
ATOM 7326 C CA . GLU A 1 944 ? -26.484 5.031 -24.656 1 85.12 944 GLU A CA 1
ATOM 7327 C C . GLU A 1 944 ? -25.031 4.82 -24.219 1 85.12 944 GLU A C 1
ATOM 7329 O O . GLU A 1 944 ? -24.578 5.406 -23.234 1 85.12 944 GLU A O 1
ATOM 7334 N N . GLY A 1 945 ? -24.328 3.941 -24.891 1 76.56 945 GLY A N 1
ATOM 7335 C CA . GLY A 1 945 ? -22.938 3.689 -24.562 1 76.56 945 GLY A CA 1
ATOM 7336 C C . GLY A 1 945 ? -22.734 2.463 -23.688 1 76.56 945 GLY A C 1
ATOM 7337 O O . GLY A 1 945 ? -21.609 2.16 -23.281 1 76.56 945 GLY A O 1
ATOM 7338 N N . ASN A 1 946 ? -23.766 1.711 -23.516 1 79.69 946 ASN A N 1
ATOM 7339 C CA . ASN A 1 946 ? -23.734 0.499 -22.703 1 79.69 946 ASN A CA 1
ATOM 7340 C C . ASN A 1 946 ? -22.75 -0.525 -23.266 1 79.69 946 ASN A C 1
ATOM 7342 O O . ASN A 1 946 ? -22.172 -1.318 -22.516 1 79.69 946 ASN A O 1
ATOM 7346 N N . GLU A 1 947 ? -22.547 -0.424 -24.516 1 79.31 947 GLU A N 1
ATOM 7347 C CA . GLU A 1 947 ? -21.688 -1.405 -25.156 1 79.31 947 GLU A CA 1
ATOM 7348 C C . GLU A 1 947 ? -20.234 -1.215 -24.75 1 79.31 947 GLU A C 1
ATOM 7350 O O . GLU A 1 947 ? -19.438 -2.148 -24.828 1 79.31 947 GLU A O 1
ATOM 7355 N N . LYS A 1 948 ? -19.922 -0.057 -24.172 1 88.44 948 LYS A N 1
ATOM 7356 C CA . LYS A 1 948 ? -18.531 0.245 -23.828 1 88.44 948 LYS A CA 1
ATOM 7357 C C . LYS A 1 948 ? -18.297 0.131 -22.328 1 88.44 948 LYS A C 1
ATOM 7359 O O . LYS A 1 948 ? -17.234 0.491 -21.828 1 88.44 948 LYS A O 1
ATOM 7364 N N . LEU A 1 949 ? -19.266 -0.415 -21.625 1 93.62 949 LEU A N 1
ATOM 7365 C CA . LEU A 1 949 ? -19.156 -0.491 -20.172 1 93.62 949 LEU A CA 1
ATOM 7366 C C . LEU A 1 949 ? -18.047 -1.45 -19.75 1 93.62 949 LEU A C 1
ATOM 7368 O O . LEU A 1 949 ? -17.391 -1.247 -18.734 1 93.62 949 LEU A O 1
ATOM 7372 N N . LEU A 1 950 ? -17.859 -2.49 -20.562 1 94.88 950 LEU A N 1
ATOM 7373 C CA . LEU A 1 950 ? -16.875 -3.508 -20.234 1 94.88 950 LEU A CA 1
ATOM 7374 C C . LEU A 1 950 ? -15.484 -2.885 -20.078 1 94.88 950 LEU A C 1
ATOM 7376 O O . LEU A 1 950 ? -14.719 -3.287 -19.203 1 94.88 950 LEU A O 1
ATOM 7380 N N . ASP A 1 951 ? -15.227 -1.921 -20.859 1 93.75 951 ASP A N 1
ATOM 7381 C CA . ASP A 1 951 ? -13.914 -1.289 -20.859 1 93.75 951 ASP A CA 1
ATOM 7382 C C . ASP A 1 951 ? -13.766 -0.31 -19.703 1 93.75 951 ASP A C 1
ATOM 7384 O O . ASP A 1 951 ? -12.672 0.2 -19.438 1 93.75 951 ASP A O 1
ATOM 7388 N N . ARG A 1 952 ? -14.812 -0.084 -18.984 1 96.06 952 ARG A N 1
ATOM 7389 C CA . ARG A 1 952 ? -14.797 0.907 -17.922 1 96.06 952 ARG A CA 1
ATOM 7390 C C . ARG A 1 952 ? -14.742 0.235 -16.547 1 96.06 952 ARG A C 1
ATOM 7392 O O . ARG A 1 952 ? -14.797 0.908 -15.523 1 96.06 952 ARG A O 1
ATOM 7399 N N . ILE A 1 953 ? -14.602 -1.023 -16.531 1 97.81 953 ILE A N 1
ATOM 7400 C CA . ILE A 1 953 ? -14.727 -1.754 -15.273 1 97.81 953 ILE A CA 1
ATOM 7401 C C . ILE A 1 953 ? -13.367 -2.295 -14.852 1 97.81 953 ILE A C 1
ATOM 7403 O O . ILE A 1 953 ? -12.68 -2.945 -15.648 1 97.81 953 ILE A O 1
ATOM 7407 N N . ARG A 1 954 ? -12.992 -2.023 -13.664 1 97.06 954 ARG A N 1
ATOM 7408 C CA . ARG A 1 954 ? -11.766 -2.578 -13.102 1 97.06 954 ARG A CA 1
ATOM 7409 C C . ARG A 1 954 ? -12.055 -3.373 -11.836 1 97.06 954 ARG A C 1
ATOM 7411 O O . ARG A 1 954 ? -12.719 -2.875 -10.922 1 97.06 954 ARG A O 1
ATOM 7418 N N . VAL A 1 955 ? -11.641 -4.598 -11.82 1 97.31 955 VAL A N 1
ATOM 7419 C CA . VAL A 1 955 ? -11.68 -5.402 -10.602 1 97.31 955 VAL A CA 1
ATOM 7420 C C . VAL A 1 955 ? -10.375 -5.227 -9.82 1 97.31 955 VAL A C 1
ATOM 7422 O O . VAL A 1 955 ? -9.289 -5.379 -10.375 1 97.31 955 VAL A O 1
ATOM 7425 N N . VAL A 1 956 ? -10.469 -4.863 -8.578 1 95.81 956 VAL A N 1
ATOM 7426 C CA . VAL A 1 956 ? -9.266 -4.574 -7.793 1 95.81 956 VAL A CA 1
ATOM 7427 C C . VAL A 1 956 ? -8.922 -5.777 -6.918 1 95.81 956 VAL A C 1
ATOM 7429 O O . VAL A 1 956 ? -9.734 -6.688 -6.754 1 95.81 956 VAL A O 1
ATOM 7432 N N . GLN A 1 957 ? -7.699 -5.797 -6.414 1 94.62 957 GLN A N 1
ATOM 7433 C CA . GLN A 1 957 ? -7.156 -6.863 -5.578 1 94.62 957 GLN A CA 1
ATOM 7434 C C . GLN A 1 957 ? -7.961 -7.012 -4.289 1 94.62 957 GLN A C 1
ATOM 7436 O O . GLN A 1 957 ? -8.68 -6.094 -3.891 1 94.62 957 GLN A O 1
ATOM 7441 N N . SER A 1 958 ? -7.797 -8.125 -3.672 1 95.81 958 SER A N 1
ATOM 7442 C CA . SER A 1 958 ? -8.453 -8.391 -2.396 1 95.81 958 SER A CA 1
ATOM 7443 C C . SER A 1 958 ? -7.738 -7.684 -1.249 1 95.81 958 SER A C 1
ATOM 7445 O O . SER A 1 958 ? -6.508 -7.617 -1.222 1 95.81 958 SER A O 1
ATOM 7447 N N . ASP A 1 959 ? -8.461 -7.098 -0.336 1 96.69 959 ASP A N 1
ATOM 7448 C CA . ASP A 1 959 ? -8.031 -6.422 0.885 1 96.69 959 ASP A CA 1
ATOM 7449 C C . ASP A 1 959 ? -8.922 -6.801 2.064 1 96.69 959 ASP A C 1
ATOM 7451 O O . ASP A 1 959 ? -10.109 -6.457 2.092 1 96.69 959 ASP A O 1
ATOM 7455 N N . THR A 1 960 ? -8.359 -7.418 3.061 1 97.56 960 THR A N 1
ATOM 7456 C CA . THR A 1 960 ? -9.156 -8.07 4.09 1 97.56 960 THR A CA 1
ATOM 7457 C C . THR A 1 960 ? -9.82 -7.031 4.996 1 97.56 960 THR A C 1
ATOM 7459 O O . THR A 1 960 ? -10.758 -7.352 5.73 1 97.56 960 THR A O 1
ATOM 7462 N N . LEU A 1 961 ? -9.344 -5.824 5.02 1 96.5 961 LEU A N 1
ATOM 7463 C CA . LEU A 1 961 ? -10.016 -4.785 5.789 1 96.5 961 LEU A CA 1
ATOM 7464 C C . LEU A 1 961 ? -11 -4.012 4.918 1 96.5 961 LEU A C 1
ATOM 7466 O O . LEU A 1 961 ? -11.953 -3.418 5.426 1 96.5 961 LEU A O 1
ATOM 7470 N N . GLY A 1 962 ? -10.742 -3.996 3.609 1 94.81 962 GLY A N 1
ATOM 7471 C CA . GLY A 1 962 ? -11.648 -3.348 2.674 1 94.81 962 GLY A CA 1
ATOM 7472 C C . GLY A 1 962 ? -12.938 -4.117 2.463 1 94.81 962 GLY A C 1
ATOM 7473 O O . GLY A 1 962 ? -14.016 -3.52 2.375 1 94.81 962 GLY A O 1
ATOM 7474 N N . MET A 1 963 ? -12.828 -5.391 2.434 1 95.56 963 MET A N 1
ATOM 7475 C CA . MET A 1 963 ? -13.969 -6.293 2.297 1 95.56 963 MET A CA 1
ATOM 7476 C C . MET A 1 963 ? -13.805 -7.512 3.197 1 95.56 963 MET A C 1
ATOM 7478 O O . MET A 1 963 ? -12.852 -8.281 3.051 1 95.56 963 MET A O 1
ATOM 7482 N N . ILE A 1 964 ? -14.781 -7.711 4.078 1 96.69 964 ILE A N 1
ATOM 7483 C CA . ILE A 1 964 ? -14.688 -8.812 5.027 1 96.69 964 ILE A CA 1
ATOM 7484 C C . ILE A 1 964 ? -15.5 -10 4.516 1 96.69 964 ILE A C 1
ATOM 7486 O O . ILE A 1 964 ? -16.219 -9.883 3.523 1 96.69 964 ILE A O 1
ATOM 7490 N N . GLN A 1 965 ? -15.289 -11.156 5.137 1 96.88 965 GLN A N 1
ATOM 7491 C CA . GLN A 1 965 ? -16 -12.398 4.848 1 96.88 965 GLN A CA 1
ATOM 7492 C C . GLN A 1 965 ? -15.742 -12.859 3.418 1 96.88 965 GLN A C 1
ATOM 7494 O O . GLN A 1 965 ? -16.656 -13.32 2.729 1 96.88 965 GLN A O 1
ATOM 7499 N N . GLY A 1 966 ? -14.523 -12.672 3.012 1 94.25 966 GLY A N 1
ATOM 7500 C CA . GLY A 1 966 ? -14.141 -13.055 1.661 1 94.25 966 GLY A CA 1
ATOM 7501 C C . GLY A 1 966 ? -14.031 -14.555 1.472 1 94.25 966 GLY A C 1
ATOM 7502 O O . GLY A 1 966 ? -14.133 -15.055 0.349 1 94.25 966 GLY A O 1
ATOM 7503 N N . GLY A 1 967 ? -13.797 -15.281 2.539 1 92.12 967 GLY A N 1
ATOM 7504 C CA . GLY A 1 967 ? -13.703 -16.734 2.473 1 92.12 967 GLY A CA 1
ATOM 7505 C C . GLY A 1 967 ? -12.453 -17.219 1.773 1 92.12 967 GLY A C 1
ATOM 7506 O O . GLY A 1 967 ? -11.352 -16.75 2.07 1 92.12 967 GLY A O 1
ATOM 7507 N N . PHE A 1 968 ? -12.586 -18.312 0.974 1 92.69 968 PHE A N 1
ATOM 7508 C CA . PHE A 1 968 ? -11.477 -18.875 0.219 1 92.69 968 PHE A CA 1
ATOM 7509 C C . PHE A 1 968 ? -11.914 -19.25 -1.194 1 92.69 968 PHE A C 1
ATOM 7511 O O . PHE A 1 968 ? -13.109 -19.438 -1.45 1 92.69 968 PHE A O 1
ATOM 7518 N N . THR A 1 969 ? -11.047 -19.203 -2.127 1 96.19 969 THR A N 1
ATOM 7519 C CA . THR A 1 969 ? -11.281 -19.641 -3.498 1 96.19 969 THR A CA 1
ATOM 7520 C C . THR A 1 969 ? -10.953 -21.125 -3.664 1 96.19 969 THR A C 1
ATOM 7522 O O . THR A 1 969 ? -9.797 -21.531 -3.504 1 96.19 969 THR A O 1
ATOM 7525 N N . ALA A 1 970 ? -11.969 -21.922 -3.861 1 94.5 970 ALA A N 1
ATOM 7526 C CA . ALA A 1 970 ? -11.859 -23.375 -3.957 1 94.5 970 ALA A CA 1
ATOM 7527 C C . ALA A 1 970 ? -13.141 -23.984 -4.512 1 94.5 970 ALA A C 1
ATOM 7529 O O . ALA A 1 970 ? -14.156 -23.297 -4.656 1 94.5 970 ALA A O 1
ATOM 7530 N N . GLY A 1 971 ? -13.086 -25.172 -4.895 1 93.12 971 GLY A N 1
ATOM 7531 C CA . GLY A 1 971 ? -14.25 -25.984 -5.203 1 93.12 971 GLY A CA 1
ATOM 7532 C C . GLY A 1 971 ? -14.875 -25.656 -6.547 1 93.12 971 GLY A C 1
ATOM 7533 O O . GLY A 1 971 ? -16 -26.047 -6.828 1 93.12 971 GLY A O 1
ATOM 7534 N N . SER A 1 972 ? -14.25 -24.797 -7.336 1 93.88 972 SER A N 1
ATOM 7535 C CA . SER A 1 972 ? -14.625 -24.484 -8.711 1 93.88 972 SER A CA 1
ATOM 7536 C C . SER A 1 972 ? -15.922 -23.688 -8.758 1 93.88 972 SER A C 1
ATOM 7538 O O . SER A 1 972 ? -16.578 -23.625 -9.797 1 93.88 972 SER A O 1
ATOM 7540 N N . THR A 1 973 ? -16.344 -23.062 -7.66 1 96 973 THR A N 1
ATOM 7541 C CA . THR A 1 973 ? -17.609 -22.359 -7.684 1 96 973 THR A CA 1
ATOM 7542 C C . THR A 1 973 ? -17.422 -20.891 -7.32 1 96 973 THR A C 1
ATOM 7544 O O . THR A 1 973 ? -18.375 -20.125 -7.25 1 96 973 THR A O 1
ATOM 7547 N N . THR A 1 974 ? -16.25 -20.484 -7.09 1 96.56 974 THR A N 1
ATOM 7548 C CA . THR A 1 974 ? -16.016 -19.125 -6.59 1 96.56 974 THR A CA 1
ATOM 7549 C C . THR A 1 974 ? -16.344 -18.094 -7.66 1 96.56 974 THR A C 1
ATOM 7551 O O . THR A 1 974 ? -16.859 -17.016 -7.348 1 96.56 974 THR A O 1
ATOM 7554 N N . SER A 1 975 ? -16.062 -18.375 -8.969 1 96.31 975 SER A N 1
ATOM 7555 C CA . SER A 1 975 ? -16.375 -17.422 -10.031 1 96.31 975 SER A CA 1
ATOM 7556 C C . SER A 1 975 ? -17.875 -17.188 -10.148 1 96.31 975 SER A C 1
ATOM 7558 O O . SER A 1 975 ? -18.328 -16.047 -10.25 1 96.31 975 SER A O 1
ATOM 7560 N N . GLU A 1 976 ? -18.688 -18.219 -10.211 1 95.88 976 GLU A N 1
ATOM 7561 C CA . GLU A 1 976 ? -20.125 -18.047 -10.352 1 95.88 976 GLU A CA 1
ATOM 7562 C C . GLU A 1 976 ? -20.719 -17.344 -9.133 1 95.88 976 GLU A C 1
ATOM 7564 O O . GLU A 1 976 ? -21.609 -16.5 -9.273 1 95.88 976 GLU A O 1
ATOM 7569 N N . SER A 1 977 ? -20.219 -17.719 -7.906 1 97 977 SER A N 1
ATOM 7570 C CA . SER A 1 977 ? -20.688 -17.047 -6.699 1 97 977 SER A CA 1
ATOM 7571 C C . SER A 1 977 ? -20.328 -15.57 -6.699 1 97 977 SER A C 1
ATOM 7573 O O . SER A 1 977 ? -21.125 -14.727 -6.293 1 97 977 SER A O 1
ATOM 7575 N N . SER A 1 978 ? -19.125 -15.25 -7.098 1 98.06 978 SER A N 1
ATOM 7576 C CA . SER A 1 978 ? -18.688 -13.859 -7.195 1 98.06 978 SER A CA 1
ATOM 7577 C C . SER A 1 978 ? -19.531 -13.094 -8.211 1 98.06 978 SER A C 1
ATOM 7579 O O . SER A 1 978 ? -19.875 -11.93 -7.984 1 98.06 978 SER A O 1
ATOM 7581 N N . CYS A 1 979 ? -19.781 -13.742 -9.352 1 97.94 979 CYS A N 1
ATOM 7582 C CA . CYS A 1 979 ? -20.625 -13.133 -10.367 1 97.94 979 CYS A CA 1
ATOM 7583 C C . CYS A 1 979 ? -22.016 -12.828 -9.82 1 97.94 979 CYS A C 1
ATOM 7585 O O . CYS A 1 979 ? -22.578 -11.758 -10.086 1 97.94 979 CYS A O 1
ATOM 7587 N N . GLU A 1 980 ? -22.578 -13.758 -9.047 1 97.5 980 GLU A N 1
ATOM 7588 C CA . GLU A 1 980 ? -23.891 -13.516 -8.469 1 97.5 980 GLU A CA 1
ATOM 7589 C C . GLU A 1 980 ? -23.859 -12.367 -7.469 1 97.5 980 GLU A C 1
ATOM 7591 O O . GLU A 1 980 ? -24.781 -11.547 -7.426 1 97.5 980 GLU A O 1
ATOM 7596 N N . ALA A 1 981 ? -22.844 -12.312 -6.629 1 98.12 981 ALA A N 1
ATOM 7597 C CA . ALA A 1 981 ? -22.688 -11.242 -5.652 1 98.12 981 ALA A CA 1
ATOM 7598 C C . ALA A 1 981 ? -22.703 -9.875 -6.332 1 98.12 981 ALA A C 1
ATOM 7600 O O . ALA A 1 981 ? -23.391 -8.953 -5.879 1 98.12 981 ALA A O 1
ATOM 7601 N N . VAL A 1 982 ? -21.953 -9.68 -7.414 1 98.5 982 VAL A N 1
ATOM 7602 C CA . VAL A 1 982 ? -21.859 -8.383 -8.07 1 98.5 982 VAL A CA 1
ATOM 7603 C C . VAL A 1 982 ? -23.109 -8.117 -8.891 1 98.5 982 VAL A C 1
ATOM 7605 O O . VAL A 1 982 ? -23.484 -6.961 -9.109 1 98.5 982 VAL A O 1
ATOM 7608 N N . ARG A 1 983 ? -23.75 -9.188 -9.445 1 98.12 983 ARG A N 1
ATOM 7609 C CA . ARG A 1 983 ? -25.031 -9 -10.125 1 98.12 983 ARG A CA 1
ATOM 7610 C C . ARG A 1 983 ? -26.047 -8.375 -9.188 1 98.12 983 ARG A C 1
ATOM 7612 O O . ARG A 1 983 ? -26.781 -7.457 -9.578 1 98.12 983 ARG A O 1
ATOM 7619 N N . LEU A 1 984 ? -26.062 -8.844 -7.957 1 98.12 984 LEU A N 1
ATOM 7620 C CA . LEU A 1 984 ? -26.969 -8.289 -6.953 1 98.12 984 LEU A CA 1
ATOM 7621 C C . LEU A 1 984 ? -26.625 -6.828 -6.668 1 98.12 984 LEU A C 1
ATOM 7623 O O . LEU A 1 984 ? -27.531 -6.004 -6.484 1 98.12 984 LEU A O 1
ATOM 7627 N N . CYS A 1 985 ? -25.391 -6.473 -6.59 1 98.56 985 CYS A N 1
ATOM 7628 C CA . CYS A 1 985 ? -24.984 -5.086 -6.43 1 98.56 985 CYS A CA 1
ATOM 7629 C C . CYS A 1 985 ? -25.5 -4.227 -7.574 1 98.56 985 CYS A C 1
ATOM 7631 O O . CYS A 1 985 ? -26 -3.119 -7.352 1 98.56 985 CYS A O 1
ATOM 7633 N N . CYS A 1 986 ? -25.328 -4.738 -8.805 1 98.38 986 CYS A N 1
ATOM 7634 C CA . CYS A 1 986 ? -25.75 -3.996 -9.984 1 98.38 986 CYS A CA 1
ATOM 7635 C C . CYS A 1 986 ? -27.266 -3.762 -9.969 1 98.38 986 CYS A C 1
ATOM 7637 O O . CYS A 1 986 ? -27.734 -2.707 -10.391 1 98.38 986 CYS A O 1
ATOM 7639 N N . VAL A 1 987 ? -28.031 -4.746 -9.484 1 98.19 987 VAL A N 1
ATOM 7640 C CA . VAL A 1 987 ? -29.484 -4.586 -9.375 1 98.19 987 VAL A CA 1
ATOM 7641 C C . VAL A 1 987 ? -29.797 -3.393 -8.477 1 98.19 987 VAL A C 1
ATOM 7643 O O . VAL A 1 987 ? -30.656 -2.572 -8.805 1 98.19 987 VAL A O 1
ATOM 7646 N N . ILE A 1 988 ? -29.125 -3.242 -7.367 1 98.31 988 ILE A N 1
ATOM 7647 C CA . ILE A 1 988 ? -29.328 -2.146 -6.426 1 98.31 988 ILE A CA 1
ATOM 7648 C C . ILE A 1 988 ? -28.984 -0.819 -7.094 1 98.31 988 ILE A C 1
ATOM 7650 O O . ILE A 1 988 ? -29.719 0.155 -6.988 1 98.31 988 ILE A O 1
ATOM 7654 N N . LEU A 1 989 ? -27.875 -0.744 -7.73 1 98.44 989 LEU A N 1
ATOM 7655 C CA . LEU A 1 989 ? -27.391 0.486 -8.359 1 98.44 989 LEU A CA 1
ATOM 7656 C C . LEU A 1 989 ? -28.328 0.918 -9.477 1 98.44 989 LEU A C 1
ATOM 7658 O O . LEU A 1 989 ? -28.594 2.111 -9.648 1 98.44 989 LEU A O 1
ATOM 7662 N N . VAL A 1 990 ? -28.797 -0.055 -10.281 1 97.94 990 VAL A N 1
ATOM 7663 C CA . VAL A 1 990 ? -29.719 0.249 -11.367 1 97.94 990 VAL A CA 1
ATOM 7664 C C . VAL A 1 990 ? -31.031 0.813 -10.805 1 97.94 990 VAL A C 1
ATOM 7666 O O . VAL A 1 990 ? -31.594 1.752 -11.367 1 97.94 990 VAL A O 1
ATOM 7669 N N . GLU A 1 991 ? -31.484 0.262 -9.734 1 98 991 GLU A N 1
ATOM 7670 C CA . GLU A 1 991 ? -32.688 0.765 -9.078 1 98 991 GLU A CA 1
ATOM 7671 C C . GLU A 1 991 ? -32.5 2.205 -8.609 1 98 991 GLU A C 1
ATOM 7673 O O . GLU A 1 991 ? -33.438 3.012 -8.68 1 98 991 GLU A O 1
ATOM 7678 N N . ARG A 1 992 ? -31.375 2.547 -8.133 1 97.81 992 ARG A N 1
ATOM 7679 C CA . ARG A 1 992 ? -31.078 3.893 -7.652 1 97.81 992 ARG A CA 1
ATOM 7680 C C . ARG A 1 992 ? -30.953 4.871 -8.812 1 97.81 992 ARG A C 1
ATOM 7682 O O . ARG A 1 992 ? -31.281 6.051 -8.68 1 97.81 992 ARG A O 1
ATOM 7689 N N . LEU A 1 993 ? -30.453 4.434 -9.969 1 97.19 993 LEU A N 1
ATOM 7690 C CA . LEU A 1 993 ? -30.188 5.289 -11.117 1 97.19 993 LEU A CA 1
ATOM 7691 C C . LEU A 1 993 ? -31.453 5.484 -11.953 1 97.19 993 LEU A C 1
ATOM 7693 O O . LEU A 1 993 ? -31.578 6.465 -12.688 1 97.19 993 LEU A O 1
ATOM 7697 N N . LYS A 1 994 ? -32.406 4.578 -11.883 1 95.56 994 LYS A N 1
ATOM 7698 C CA . LYS A 1 994 ? -33.594 4.559 -12.734 1 95.56 994 LYS A CA 1
ATOM 7699 C C . LYS A 1 994 ? -34.406 5.852 -12.594 1 95.56 994 LYS A C 1
ATOM 7701 O O . LYS A 1 994 ? -34.812 6.445 -13.594 1 95.56 994 LYS A O 1
ATOM 7706 N N . PRO A 1 995 ? -34.656 6.309 -11.328 1 95.31 995 PRO A N 1
ATOM 7707 C CA . PRO A 1 995 ? -35.406 7.562 -11.203 1 95.31 995 PRO A CA 1
ATOM 7708 C C . PRO A 1 995 ? -34.719 8.734 -11.883 1 95.31 995 PRO A C 1
ATOM 7710 O O . PRO A 1 995 ? -35.375 9.617 -12.438 1 95.31 995 PRO A O 1
ATOM 7713 N N . ILE A 1 996 ? -33.438 8.797 -11.797 1 95.12 996 ILE A N 1
ATOM 7714 C CA . ILE A 1 996 ? -32.688 9.859 -12.438 1 95.12 996 ILE A CA 1
ATOM 7715 C C . ILE A 1 996 ? -32.781 9.734 -13.953 1 95.12 996 ILE A C 1
ATOM 7717 O O . ILE A 1 996 ? -32.969 10.734 -14.656 1 95.12 996 ILE A O 1
ATOM 7721 N N . MET A 1 997 ? -32.625 8.523 -14.445 1 93.12 997 MET A N 1
ATOM 7722 C CA . MET A 1 997 ? -32.75 8.25 -15.875 1 93.12 997 MET A CA 1
ATOM 7723 C C . MET A 1 997 ? -34.125 8.68 -16.375 1 93.12 997 MET A C 1
ATOM 7725 O O . MET A 1 997 ? -34.219 9.352 -17.406 1 93.12 997 MET A O 1
ATOM 7729 N N . ASP A 1 998 ? -35.156 8.367 -15.641 1 92.19 998 ASP A N 1
ATOM 7730 C CA . ASP A 1 998 ? -36.5 8.719 -16 1 92.19 998 ASP A CA 1
ATOM 7731 C C . ASP A 1 998 ? -36.688 10.234 -16.016 1 92.19 998 ASP A C 1
ATOM 7733 O O . ASP A 1 998 ? -37.344 10.781 -16.906 1 92.19 998 ASP A O 1
ATOM 7737 N N . GLN A 1 999 ? -36.156 10.805 -15.008 1 93.06 999 GLN A N 1
ATOM 7738 C CA . GLN A 1 999 ? -36.219 12.266 -14.938 1 93.06 999 GLN A CA 1
ATOM 7739 C C . GLN A 1 999 ? -35.531 12.914 -16.141 1 93.06 999 GLN A C 1
ATOM 7741 O O . GLN A 1 999 ? -36.062 13.844 -16.734 1 93.06 999 GLN A O 1
ATOM 7746 N N . MET A 1 1000 ? -34.406 12.438 -16.5 1 92.12 1000 MET A N 1
ATOM 7747 C CA . MET A 1 1000 ? -33.656 13 -17.609 1 92.12 1000 MET A CA 1
ATOM 7748 C C . MET A 1 1000 ? -34.344 12.75 -18.938 1 92.12 1000 MET A C 1
ATOM 7750 O O . MET A 1 1000 ? -34.312 13.594 -19.844 1 92.12 1000 MET A O 1
ATOM 7754 N N . MET A 1 1001 ? -34.906 11.625 -19.078 1 88.44 1001 MET A N 1
ATOM 7755 C CA . MET A 1 1001 ? -35.625 11.289 -20.297 1 88.44 1001 MET A CA 1
ATOM 7756 C C . MET A 1 1001 ? -36.844 12.188 -20.484 1 88.44 1001 MET A C 1
ATOM 7758 O O . MET A 1 1001 ? -37.25 12.469 -21.625 1 88.44 1001 MET A O 1
ATOM 7762 N N . MET A 1 1002 ? -37.375 12.617 -19.438 1 88 1002 MET A N 1
ATOM 7763 C CA . MET A 1 1002 ? -38.531 13.516 -19.5 1 88 1002 MET A CA 1
ATOM 7764 C C . MET A 1 1002 ? -38.094 14.938 -19.844 1 88 1002 MET A C 1
ATOM 7766 O O . MET A 1 1002 ? -38.781 15.633 -20.594 1 88 1002 MET A O 1
ATOM 7770 N N . GLU A 1 1003 ? -37.031 15.344 -19.219 1 81.31 1003 GLU A N 1
ATOM 7771 C CA . GLU A 1 1003 ? -36.594 16.719 -19.391 1 81.31 1003 GLU A CA 1
ATOM 7772 C C . GLU A 1 1003 ? -35.938 16.922 -20.75 1 81.31 1003 GLU A C 1
ATOM 7774 O O . GLU A 1 1003 ? -36 18 -21.328 1 81.31 1003 GLU A O 1
ATOM 7779 N N . LYS A 1 1004 ? -35.062 16 -21.172 1 66.06 1004 LYS A N 1
ATOM 7780 C CA . LYS A 1 1004 ? -34.312 16.141 -22.422 1 66.06 1004 LYS A CA 1
ATOM 7781 C C . LYS A 1 1004 ? -34.781 15.125 -23.453 1 66.06 1004 LYS A C 1
ATOM 7783 O O . LYS A 1 1004 ? -34.906 13.938 -23.156 1 66.06 1004 LYS A O 1
ATOM 7788 N N . SER A 1 1005 ? -35.406 15.516 -24.484 1 60.94 1005 SER A N 1
ATOM 7789 C CA . SER A 1 1005 ? -35.875 14.68 -25.578 1 60.94 1005 SER A CA 1
ATOM 7790 C C . SER A 1 1005 ? -34.75 13.859 -26.188 1 60.94 1005 SER A C 1
ATOM 7792 O O . SER A 1 1005 ? -35 13.102 -27.141 1 60.94 1005 SER A O 1
ATOM 7794 N N . GLY A 1 1006 ? -33.594 13.758 -25.609 1 63.38 1006 GLY A N 1
ATOM 7795 C CA . GLY A 1 1006 ? -32.562 13.047 -26.344 1 63.38 1006 GLY A CA 1
ATOM 7796 C C . GLY A 1 1006 ? -31.969 11.875 -25.578 1 63.38 1006 GLY A C 1
ATOM 7797 O O . GLY A 1 1006 ? -32.469 11.539 -24.484 1 63.38 1006 GLY A O 1
ATOM 7798 N N . SER A 1 1007 ? -31.031 11.164 -26.125 1 78.94 1007 SER A N 1
ATOM 7799 C CA . SER A 1 1007 ? -30.359 9.977 -25.625 1 78.94 1007 SER A CA 1
ATOM 7800 C C . SER A 1 1007 ? -29.469 10.305 -24.438 1 78.94 1007 SER A C 1
ATOM 7802 O O . SER A 1 1007 ? -28.734 11.297 -24.453 1 78.94 1007 SER A O 1
ATOM 7804 N N . VAL A 1 1008 ? -29.828 9.75 -23.266 1 90.81 1008 VAL A N 1
ATOM 7805 C CA . VAL A 1 1008 ? -29.047 9.898 -22.031 1 90.81 1008 VAL A CA 1
ATOM 7806 C C . VAL A 1 1008 ? -27.812 9 -22.109 1 90.81 1008 VAL A C 1
ATOM 7808 O O . VAL A 1 1008 ? -27.938 7.777 -22.234 1 90.81 1008 VAL A O 1
ATOM 7811 N N . THR A 1 1009 ? -26.672 9.617 -22.156 1 92.81 1009 THR A N 1
ATOM 7812 C CA . THR A 1 1009 ? -25.438 8.836 -22.156 1 92.81 1009 THR A CA 1
ATOM 7813 C C . THR A 1 1009 ? -25.078 8.414 -20.734 1 92.81 1009 THR A C 1
ATOM 7815 O O . THR A 1 1009 ? -25.516 9.016 -19.75 1 92.81 1009 THR A O 1
ATOM 7818 N N . TRP A 1 1010 ? -24.266 7.336 -20.625 1 94.25 1010 TRP A N 1
ATOM 7819 C CA . TRP A 1 1010 ? -23.797 6.832 -19.344 1 94.25 1010 TRP A CA 1
ATOM 7820 C C . TRP A 1 1010 ? -23.109 7.934 -18.547 1 94.25 1010 TRP A C 1
ATOM 7822 O O . TRP A 1 1010 ? -23.391 8.109 -17.359 1 94.25 1010 TRP A O 1
ATOM 7832 N N . ASN A 1 1011 ? -22.297 8.758 -19.156 1 93.06 1011 ASN A N 1
ATOM 7833 C CA . ASN A 1 1011 ? -21.531 9.797 -18.469 1 93.06 1011 ASN A CA 1
ATOM 7834 C C . ASN A 1 1011 ? -22.453 10.875 -17.891 1 93.06 1011 ASN A C 1
ATOM 7836 O O . ASN A 1 1011 ? -22.25 11.32 -16.766 1 93.06 1011 ASN A O 1
ATOM 7840 N N . ILE A 1 1012 ? -23.391 11.273 -18.641 1 94 1012 ILE A N 1
ATOM 7841 C CA . ILE A 1 1012 ? -24.281 12.336 -18.219 1 94 1012 ILE A CA 1
ATOM 7842 C C . ILE A 1 1012 ? -25.172 11.836 -17.078 1 94 1012 ILE A C 1
ATOM 7844 O O . ILE A 1 1012 ? -25.453 12.57 -16.125 1 94 1012 ILE A O 1
ATOM 7848 N N . LEU A 1 1013 ? -25.609 10.617 -17.25 1 94.94 1013 LEU A N 1
ATOM 7849 C CA . LEU A 1 1013 ? -26.406 10 -16.188 1 94.94 1013 LEU A CA 1
ATOM 7850 C C . LEU A 1 1013 ? -25.656 9.984 -14.867 1 94.94 1013 LEU A C 1
ATOM 7852 O O . LEU A 1 1013 ? -26.203 10.344 -13.828 1 94.94 1013 LEU A O 1
ATOM 7856 N N . ILE A 1 1014 ? -24.359 9.562 -14.914 1 96.19 1014 ILE A N 1
ATOM 7857 C CA . ILE A 1 1014 ? -23.547 9.445 -13.703 1 96.19 1014 ILE A CA 1
ATOM 7858 C C . ILE A 1 1014 ? -23.266 10.836 -13.133 1 96.19 1014 ILE A C 1
ATOM 7860 O O . ILE A 1 1014 ? -23.297 11.023 -11.914 1 96.19 1014 ILE A O 1
ATOM 7864 N N . GLN A 1 1015 ? -23.047 11.789 -13.969 1 94.31 1015 GLN A N 1
ATOM 7865 C CA . GLN A 1 1015 ? -22.828 13.156 -13.5 1 94.31 1015 GLN A CA 1
ATOM 7866 C C . GLN A 1 1015 ? -24.047 13.688 -12.758 1 94.31 1015 GLN A C 1
ATOM 7868 O O . GLN A 1 1015 ? -23.906 14.344 -11.719 1 94.31 1015 GLN A O 1
ATOM 7873 N N . GLN A 1 1016 ? -25.172 13.43 -13.305 1 95 1016 GLN A N 1
ATOM 7874 C CA . GLN A 1 1016 ? -26.406 13.867 -12.664 1 95 1016 GLN A CA 1
ATOM 7875 C C . GLN A 1 1016 ? -26.625 13.156 -11.336 1 95 1016 GLN A C 1
ATOM 7877 O O . GLN A 1 1016 ? -27.078 13.766 -10.367 1 95 1016 GLN A O 1
ATOM 7882 N N . ALA A 1 1017 ? -26.328 11.906 -11.359 1 96.94 1017 ALA A N 1
ATOM 7883 C CA . ALA A 1 1017 ? -26.469 11.133 -10.125 1 96.94 1017 ALA A CA 1
ATOM 7884 C C . ALA A 1 1017 ? -25.562 11.672 -9.031 1 96.94 1017 ALA A C 1
ATOM 7886 O O . ALA A 1 1017 ? -25.953 11.75 -7.867 1 96.94 1017 ALA A O 1
ATOM 7887 N N . TYR A 1 1018 ? -24.359 12.039 -9.406 1 95.12 1018 TYR A N 1
ATOM 7888 C CA . TYR A 1 1018 ? -23.438 12.648 -8.453 1 95.12 1018 TYR A CA 1
ATOM 7889 C C . TYR A 1 1018 ? -23.953 14 -7.973 1 95.12 1018 TYR A C 1
ATOM 7891 O O . TYR A 1 1018 ? -23.844 14.336 -6.793 1 95.12 1018 TYR A O 1
ATOM 7899 N N . GLY A 1 1019 ? -24.531 14.758 -8.867 1 92.44 1019 GLY A N 1
ATOM 7900 C CA . GLY A 1 1019 ? -25.094 16.047 -8.516 1 92.44 1019 GLY A CA 1
ATOM 7901 C C . GLY A 1 1019 ? -26.234 15.961 -7.516 1 92.44 1019 GLY A C 1
ATOM 7902 O O . GLY A 1 1019 ? -26.438 16.859 -6.695 1 92.44 1019 GLY A O 1
ATOM 7903 N N . GLN A 1 1020 ? -26.891 14.812 -7.57 1 93.62 1020 GLN A N 1
ATOM 7904 C CA . GLN A 1 1020 ? -28.031 14.625 -6.684 1 93.62 1020 GLN A CA 1
ATOM 7905 C C . GLN A 1 1020 ? -27.656 13.805 -5.461 1 93.62 1020 GLN A C 1
ATOM 7907 O O . GLN A 1 1020 ? -28.516 13.406 -4.676 1 93.62 1020 GLN A O 1
ATOM 7912 N N . TYR A 1 1021 ? -26.406 13.461 -5.328 1 93.81 1021 TYR A N 1
ATOM 7913 C CA . TYR A 1 1021 ? -25.844 12.742 -4.191 1 93.81 1021 TYR A CA 1
ATOM 7914 C C . TYR A 1 1021 ? -26.516 11.383 -4.02 1 93.81 1021 TYR A C 1
ATOM 7916 O O . TYR A 1 1021 ? -26.906 11.016 -2.912 1 93.81 1021 TYR A O 1
ATOM 7924 N N . ILE A 1 1022 ? -26.672 10.734 -5.184 1 96.88 1022 ILE A N 1
ATOM 7925 C CA . ILE A 1 1022 ? -27.125 9.352 -5.137 1 96.88 1022 ILE A CA 1
ATOM 7926 C C . ILE A 1 1022 ? -25.984 8.445 -4.664 1 96.88 1022 ILE A C 1
ATOM 7928 O O . ILE A 1 1022 ? -24.844 8.625 -5.066 1 96.88 1022 ILE A O 1
ATOM 7932 N N . ASN A 1 1023 ? -26.266 7.539 -3.723 1 97.88 1023 ASN A N 1
ATOM 7933 C CA . ASN A 1 1023 ? -25.266 6.566 -3.312 1 97.88 1023 ASN A CA 1
ATOM 7934 C C . ASN A 1 1023 ? -24.891 5.633 -4.457 1 97.88 1023 ASN A C 1
ATOM 7936 O O . ASN A 1 1023 ? -25.656 4.738 -4.812 1 97.88 1023 ASN A O 1
ATOM 7940 N N . LEU A 1 1024 ? -23.734 5.73 -5.004 1 98.31 1024 LEU A N 1
ATOM 7941 C CA . LEU A 1 1024 ? -23.344 5.004 -6.207 1 98.31 1024 LEU A CA 1
ATOM 7942 C C . LEU A 1 1024 ? -22.406 3.848 -5.863 1 98.31 1024 LEU A C 1
ATOM 7944 O O . LEU A 1 1024 ? -21.656 3.387 -6.719 1 98.31 1024 LEU A O 1
ATOM 7948 N N . SER A 1 1025 ? -22.438 3.377 -4.684 1 98.19 1025 SER A N 1
ATOM 7949 C CA . SER A 1 1025 ? -21.734 2.178 -4.234 1 98.19 1025 SER A CA 1
ATOM 7950 C C . SER A 1 1025 ? -22.703 1.181 -3.596 1 98.19 1025 SER A C 1
ATOM 7952 O O . SER A 1 1025 ? -23.609 1.57 -2.852 1 98.19 1025 SER A O 1
ATOM 7954 N N . ALA A 1 1026 ? -22.609 -0.041 -3.994 1 98.19 1026 ALA A N 1
ATOM 7955 C CA . ALA A 1 1026 ? -23.422 -1.109 -3.424 1 98.19 1026 ALA A CA 1
ATOM 7956 C C . ALA A 1 1026 ? -22.562 -2.303 -3.02 1 98.19 1026 ALA A C 1
ATOM 7958 O O . ALA A 1 1026 ? -21.609 -2.66 -3.725 1 98.19 1026 ALA A O 1
ATOM 7959 N N . SER A 1 1027 ? -22.797 -2.861 -1.84 1 97.12 1027 SER A N 1
ATOM 7960 C CA . SER A 1 1027 ? -22.125 -4.047 -1.322 1 97.12 1027 SER A CA 1
ATOM 7961 C C . SER A 1 1027 ? -23.125 -5.102 -0.866 1 97.12 1027 SER A C 1
ATOM 7963 O O . SER A 1 1027 ? -24.141 -4.777 -0.247 1 97.12 1027 SER A O 1
ATOM 7965 N N . THR A 1 1028 ? -22.844 -6.359 -1.24 1 97.19 1028 THR A N 1
ATOM 7966 C CA . THR A 1 1028 ? -23.75 -7.449 -0.896 1 97.19 1028 THR A CA 1
ATOM 7967 C C . THR A 1 1028 ? -22.969 -8.664 -0.4 1 97.19 1028 THR A C 1
ATOM 7969 O O . THR A 1 1028 ? -21.75 -8.734 -0.553 1 97.19 1028 THR A O 1
ATOM 7972 N N . LEU A 1 1029 ? -23.594 -9.516 0.341 1 97.75 1029 LEU A N 1
ATOM 7973 C CA . LEU A 1 1029 ? -23.156 -10.875 0.65 1 97.75 1029 LEU A CA 1
ATOM 7974 C C . LEU A 1 1029 ? -24.125 -11.898 0.059 1 97.75 1029 LEU A C 1
ATOM 7976 O O . LEU A 1 1029 ? -25.219 -12.109 0.592 1 97.75 1029 LEU A O 1
ATOM 7980 N N . TYR A 1 1030 ? -23.719 -12.531 -1.117 1 96.44 1030 TYR A N 1
ATOM 7981 C CA . TYR A 1 1030 ? -24.531 -13.578 -1.742 1 96.44 1030 TYR A CA 1
ATOM 7982 C C . TYR A 1 1030 ? -24.562 -14.828 -0.874 1 96.44 1030 TYR A C 1
ATOM 7984 O O . TYR A 1 1030 ? -23.516 -15.328 -0.454 1 96.44 1030 TYR A O 1
ATOM 7992 N N . LYS A 1 1031 ? -25.688 -15.281 -0.599 1 94.62 1031 LYS A N 1
ATOM 7993 C CA . LYS A 1 1031 ? -25.906 -16.531 0.133 1 94.62 1031 LYS A CA 1
ATOM 7994 C C . LYS A 1 1031 ? -26.734 -17.516 -0.683 1 94.62 1031 LYS A C 1
ATOM 7996 O O . LYS A 1 1031 ? -27.953 -17.328 -0.83 1 94.62 1031 LYS A O 1
ATOM 8001 N N . PRO A 1 1032 ? -26.031 -18.578 -1.146 1 93.5 1032 PRO A N 1
ATOM 8002 C CA . PRO A 1 1032 ? -26.812 -19.562 -1.902 1 93.5 1032 PRO A CA 1
ATOM 8003 C C . PRO A 1 1032 ? -27.875 -20.25 -1.051 1 93.5 1032 PRO A C 1
ATOM 8005 O O . PRO A 1 1032 ? -27.656 -20.469 0.147 1 93.5 1032 PRO A O 1
ATOM 8008 N N . GLU A 1 1033 ? -28.906 -20.672 -1.691 1 91 1033 GLU A N 1
ATOM 8009 C CA . GLU A 1 1033 ? -29.969 -21.406 -1.007 1 91 1033 GLU A CA 1
ATOM 8010 C C . GLU A 1 1033 ? -29.547 -22.844 -0.706 1 91 1033 GLU A C 1
ATOM 8012 O O . GLU A 1 1033 ? -28.859 -23.469 -1.518 1 91 1033 GLU A O 1
ATOM 8017 N N . TYR A 1 1034 ? -29.984 -23.328 0.36 1 86.75 1034 TYR A N 1
ATOM 8018 C CA . TYR A 1 1034 ? -29.625 -24.672 0.807 1 86.75 1034 TYR A CA 1
ATOM 8019 C C . TYR A 1 1034 ? -30.062 -25.719 -0.203 1 86.75 1034 TYR A C 1
ATOM 8021 O O . TYR A 1 1034 ? -29.344 -26.703 -0.447 1 86.75 1034 TYR A O 1
ATOM 8029 N N . SER A 1 1035 ? -31.141 -25.547 -0.841 1 85.31 1035 SER A N 1
ATOM 8030 C CA . SER A 1 1035 ? -31.734 -26.531 -1.737 1 85.31 1035 SER A CA 1
ATOM 8031 C C . SER A 1 1035 ? -30.984 -26.578 -3.068 1 85.31 1035 SER A C 1
ATOM 8033 O O . SER A 1 1035 ? -31.047 -27.594 -3.783 1 85.31 1035 SER A O 1
ATOM 8035 N N . SER A 1 1036 ? -30.234 -25.594 -3.344 1 88.38 1036 SER A N 1
ATOM 8036 C CA . SER A 1 1036 ? -29.672 -25.531 -4.688 1 88.38 1036 SER A CA 1
ATOM 8037 C C . SER A 1 1036 ? -28.172 -25.25 -4.648 1 88.38 1036 SER A C 1
ATOM 8039 O O . SER A 1 1036 ? -27.516 -25.188 -5.691 1 88.38 1036 SER A O 1
ATOM 8041 N N . MET A 1 1037 ? -27.656 -25.172 -3.498 1 92.62 1037 MET A N 1
ATOM 8042 C CA . MET A 1 1037 ? -26.25 -24.781 -3.385 1 92.62 1037 MET A CA 1
ATOM 8043 C C . MET A 1 1037 ? -25.344 -25.875 -3.932 1 92.62 1037 MET A C 1
ATOM 8045 O O . MET A 1 1037 ? -24.203 -25.609 -4.332 1 92.62 1037 MET A O 1
ATOM 8049 N N . GLU A 1 1038 ? -25.766 -27.125 -3.941 1 94.5 1038 GLU A N 1
ATOM 8050 C CA . GLU A 1 1038 ? -24.984 -28.234 -4.504 1 94.5 1038 GLU A CA 1
ATOM 8051 C C . GLU A 1 1038 ? -25.578 -28.703 -5.832 1 94.5 1038 GLU A C 1
ATOM 8053 O O . GLU A 1 1038 ? -26.797 -28.656 -6.027 1 94.5 1038 GLU A O 1
ATOM 8058 N N . TYR A 1 1039 ? -24.688 -29.109 -6.793 1 94.88 1039 TYR A N 1
ATOM 8059 C CA . TYR A 1 1039 ? -25.172 -29.656 -8.062 1 94.88 1039 TYR A CA 1
ATOM 8060 C C . TYR A 1 1039 ? -24.125 -30.562 -8.695 1 94.88 1039 TYR A C 1
ATOM 8062 O O . TYR A 1 1039 ? -23 -30.656 -8.203 1 94.88 1039 TYR A O 1
ATOM 8070 N N . LEU A 1 1040 ? -24.469 -31.281 -9.703 1 96.06 1040 LEU A N 1
ATOM 8071 C CA . LEU A 1 1040 ? -23.594 -32.25 -10.352 1 96.06 1040 LEU A CA 1
ATOM 8072 C C . LEU A 1 1040 ? -23.141 -31.766 -11.719 1 96.06 1040 LEU A C 1
ATOM 8074 O O . LEU A 1 1040 ? -23.906 -31.078 -12.414 1 96.06 1040 LEU A O 1
ATOM 8078 N N . ASN A 1 1041 ? -21.969 -32.094 -12.086 1 96.19 1041 ASN A N 1
ATOM 8079 C CA . ASN A 1 1041 ? -21.375 -31.859 -13.406 1 96.19 1041 ASN A CA 1
ATOM 8080 C C . ASN A 1 1041 ? -21.125 -33.188 -14.133 1 96.19 1041 ASN A C 1
ATOM 8082 O O . ASN A 1 1041 ? -20.797 -34.188 -13.508 1 96.19 1041 ASN A O 1
ATOM 8086 N N . TYR A 1 1042 ? -21.219 -33.125 -15.484 1 97.38 1042 TYR A N 1
ATOM 8087 C CA . TYR A 1 1042 ? -21.078 -34.344 -16.281 1 97.38 1042 TYR A CA 1
ATOM 8088 C C . TYR A 1 1042 ? -20.109 -34.125 -17.438 1 97.38 1042 TYR A C 1
ATOM 8090 O O . TYR A 1 1042 ? -20.016 -33.031 -17.984 1 97.38 1042 TYR A O 1
ATOM 8098 N N . GLY A 1 1043 ? -19.391 -35.125 -17.812 1 97.88 1043 GLY A N 1
ATOM 8099 C CA . GLY A 1 1043 ? -18.5 -35.156 -18.953 1 97.88 1043 GLY A CA 1
ATOM 8100 C C . GLY A 1 1043 ? -18.109 -36.562 -19.375 1 97.88 1043 GLY A C 1
ATOM 8101 O O . GLY A 1 1043 ? -18.391 -37.531 -18.656 1 97.88 1043 GLY A O 1
ATOM 8102 N N . VAL A 1 1044 ? -17.594 -36.719 -20.609 1 98.56 1044 VAL A N 1
ATOM 8103 C CA . VAL A 1 1044 ? -17.094 -37.969 -21.141 1 98.56 1044 VAL A CA 1
ATOM 8104 C C . VAL A 1 1044 ? -15.797 -37.75 -21.906 1 98.56 1044 VAL A C 1
ATOM 8106 O O . VAL A 1 1044 ? -15.633 -36.719 -22.578 1 98.56 1044 VAL A O 1
ATOM 8109 N N . GLY A 1 1045 ? -14.82 -38.688 -21.719 1 98.44 1045 GLY A N 1
ATOM 8110 C CA . GLY A 1 1045 ? -13.547 -38.594 -22.438 1 98.44 1045 GLY A CA 1
ATOM 8111 C C . GLY A 1 1045 ? -13.172 -39.906 -23.125 1 98.44 1045 GLY A C 1
ATOM 8112 O O . GLY A 1 1045 ? -13.406 -41 -22.578 1 98.44 1045 GLY A O 1
ATOM 8113 N N . VAL A 1 1046 ? -12.68 -39.844 -24.359 1 98.44 1046 VAL A N 1
ATOM 8114 C CA . VAL A 1 1046 ? -12.125 -40.938 -25.109 1 98.44 1046 VAL A CA 1
ATOM 8115 C C . VAL A 1 1046 ? -10.641 -40.719 -25.375 1 98.44 1046 VAL A C 1
ATOM 8117 O O . VAL A 1 1046 ? -10.242 -39.625 -25.781 1 98.44 1046 VAL A O 1
ATOM 8120 N N . SER A 1 1047 ? -9.836 -41.719 -25.062 1 98.56 1047 SER A N 1
ATOM 8121 C CA . SER A 1 1047 ? -8.414 -41.594 -25.344 1 98.56 1047 SER A CA 1
ATOM 8122 C C . SER A 1 1047 ? -7.875 -42.844 -26.047 1 98.56 1047 SER A C 1
ATOM 8124 O O . SER A 1 1047 ? -8.352 -43.938 -25.797 1 98.56 1047 SER A O 1
ATOM 8126 N N . GLU A 1 1048 ? -6.969 -42.594 -26.953 1 98.56 1048 GLU A N 1
ATOM 8127 C CA . GLU A 1 1048 ? -6.238 -43.656 -27.656 1 98.56 1048 GLU A CA 1
ATOM 8128 C C . GLU A 1 1048 ? -4.73 -43.5 -27.453 1 98.56 1048 GLU A C 1
ATOM 8130 O O . GLU A 1 1048 ? -4.18 -42.406 -27.578 1 98.56 1048 GLU A O 1
ATOM 8135 N N . VAL A 1 1049 ? -4.105 -44.688 -27.109 1 98.44 1049 VAL A N 1
ATOM 8136 C CA . VAL A 1 1049 ? -2.674 -44.625 -26.844 1 98.44 1049 VAL A CA 1
ATOM 8137 C C . VAL A 1 1049 ? -1.955 -45.719 -27.641 1 98.44 1049 VAL A C 1
ATOM 8139 O O . VAL A 1 1049 ? -2.592 -46.625 -28.156 1 98.44 1049 VAL A O 1
ATOM 8142 N N . GLU A 1 1050 ? -0.674 -45.5 -27.828 1 98.12 1050 GLU A N 1
ATOM 8143 C CA . GLU A 1 1050 ? 0.239 -46.5 -28.375 1 98.12 1050 GLU A CA 1
ATOM 8144 C C . GLU A 1 1050 ? 1.376 -46.781 -27.391 1 98.12 1050 GLU A C 1
ATOM 8146 O O . GLU A 1 1050 ? 1.989 -45.875 -26.859 1 98.12 1050 GLU A O 1
ATOM 8151 N N . VAL A 1 1051 ? 1.577 -48.094 -27.094 1 97.62 1051 VAL A N 1
ATOM 8152 C CA . VAL A 1 1051 ? 2.613 -48.5 -26.156 1 97.62 1051 VAL A CA 1
ATOM 8153 C C . VAL A 1 1051 ? 3.729 -49.219 -26.906 1 97.62 1051 VAL A C 1
ATOM 8155 O O . VAL A 1 1051 ? 3.461 -50.125 -27.703 1 97.62 1051 VAL A O 1
ATOM 8158 N N . ASP A 1 1052 ? 4.949 -48.75 -26.734 1 96.56 1052 ASP A N 1
ATOM 8159 C CA . ASP A 1 1052 ? 6.129 -49.438 -27.25 1 96.56 1052 ASP A CA 1
ATOM 8160 C C . ASP A 1 1052 ? 6.57 -50.531 -26.297 1 96.56 1052 ASP A C 1
ATOM 8162 O O . ASP A 1 1052 ? 6.938 -50.281 -25.156 1 96.56 1052 ASP A O 1
ATOM 8166 N N . LEU A 1 1053 ? 6.664 -51.781 -26.781 1 95.5 1053 LEU A N 1
ATOM 8167 C CA . LEU A 1 1053 ? 6.906 -52.906 -25.891 1 95.5 1053 LEU A CA 1
ATOM 8168 C C . LEU A 1 1053 ? 8.391 -53.062 -25.578 1 95.5 1053 LEU A C 1
ATOM 8170 O O . LEU A 1 1053 ? 8.766 -53.75 -24.641 1 95.5 1053 LEU A O 1
ATOM 8174 N N . VAL A 1 1054 ? 9.234 -52.375 -26.312 1 94.38 1054 VAL A N 1
ATOM 8175 C CA . VAL A 1 1054 ? 10.672 -52.438 -26.062 1 94.38 1054 VAL A CA 1
ATOM 8176 C C . VAL A 1 1054 ? 11.031 -51.438 -24.938 1 94.38 1054 VAL A C 1
ATOM 8178 O O . VAL A 1 1054 ? 11.836 -51.781 -24.062 1 94.38 1054 VAL A O 1
ATOM 8181 N N . THR A 1 1055 ? 10.414 -50.312 -24.891 1 95.31 1055 THR A N 1
ATOM 8182 C CA . THR A 1 1055 ? 10.828 -49.281 -23.969 1 95.31 1055 THR A CA 1
ATOM 8183 C C . THR A 1 1055 ? 9.781 -49.062 -22.875 1 95.31 1055 THR A C 1
ATOM 8185 O O . THR A 1 1055 ? 10.078 -48.531 -21.812 1 95.31 1055 THR A O 1
ATOM 8188 N N . GLY A 1 1056 ? 8.578 -49.406 -23.125 1 95.56 1056 GLY A N 1
ATOM 8189 C CA . GLY A 1 1056 ? 7.492 -49.094 -22.219 1 95.56 1056 GLY A CA 1
ATOM 8190 C C . GLY A 1 1056 ? 6.926 -47.688 -22.422 1 95.56 1056 GLY A C 1
ATOM 8191 O O . GLY A 1 1056 ? 6.047 -47.25 -21.672 1 95.56 1056 GLY A O 1
ATOM 8192 N N . LYS A 1 1057 ? 7.344 -46.969 -23.469 1 95.88 1057 LYS A N 1
ATOM 8193 C CA . LYS A 1 1057 ? 6.875 -45.625 -23.766 1 95.88 1057 LYS A CA 1
ATOM 8194 C C . LYS A 1 1057 ? 5.41 -45.625 -24.188 1 95.88 1057 LYS A C 1
ATOM 8196 O O . LYS A 1 1057 ? 4.992 -46.469 -24.984 1 95.88 1057 LYS A O 1
ATOM 8201 N N . THR A 1 1058 ? 4.676 -44.75 -23.562 1 96.94 1058 THR A N 1
ATOM 8202 C CA . THR A 1 1058 ? 3.277 -44.562 -23.938 1 96.94 1058 THR A CA 1
ATOM 8203 C C . THR A 1 1058 ? 3.088 -43.219 -24.672 1 96.94 1058 THR A C 1
ATOM 8205 O O . THR A 1 1058 ? 3.402 -42.156 -24.141 1 96.94 1058 THR A O 1
ATOM 8208 N N . GLU A 1 1059 ? 2.621 -43.281 -25.875 1 95.5 1059 GLU A N 1
ATOM 8209 C CA . GLU A 1 1059 ? 2.258 -42.062 -26.625 1 95.5 1059 GLU A CA 1
ATOM 8210 C C . GLU A 1 1059 ? 0.743 -41.906 -26.703 1 95.5 1059 GLU A C 1
ATOM 8212 O O . GLU A 1 1059 ? 0.025 -42.844 -27.062 1 95.5 1059 GLU A O 1
ATOM 8217 N N . ILE A 1 1060 ? 0.271 -40.719 -26.297 1 96.25 1060 ILE A N 1
ATOM 8218 C CA . ILE A 1 1060 ? -1.158 -40.438 -26.406 1 96.25 1060 ILE A CA 1
ATOM 8219 C C . ILE A 1 1060 ? -1.492 -39.938 -27.797 1 96.25 1060 ILE A C 1
ATOM 8221 O O . ILE A 1 1060 ? -1.238 -38.781 -28.125 1 96.25 1060 ILE A O 1
ATOM 8225 N N . LEU A 1 1061 ? -2.143 -40.719 -28.562 1 96.38 1061 LEU A N 1
ATOM 8226 C CA . LEU A 1 1061 ? -2.381 -40.406 -29.969 1 96.38 1061 LEU A CA 1
ATOM 8227 C C . LEU A 1 1061 ? -3.516 -39.406 -30.125 1 96.38 1061 LEU A C 1
ATOM 8229 O O . LEU A 1 1061 ? -3.408 -38.469 -30.891 1 96.38 1061 LEU A O 1
ATOM 8233 N N . ARG A 1 1062 ? -4.57 -39.688 -29.391 1 95.75 1062 ARG A N 1
ATOM 8234 C CA . ARG A 1 1062 ? -5.746 -38.844 -29.547 1 95.75 1062 ARG A CA 1
ATOM 8235 C C . ARG A 1 1062 ? -6.613 -38.875 -28.281 1 95.75 1062 ARG A C 1
ATOM 8237 O O . ARG A 1 1062 ? -6.727 -39.906 -27.625 1 95.75 1062 ARG A O 1
ATOM 8244 N N . SER A 1 1063 ? -7.102 -37.719 -27.906 1 96.06 1063 SER A N 1
ATOM 8245 C CA . SER A 1 1063 ? -8.102 -37.625 -26.844 1 96.06 1063 SER A CA 1
ATOM 8246 C C . SER A 1 1063 ? -9.25 -36.688 -27.266 1 96.06 1063 SER A C 1
ATOM 8248 O O . SER A 1 1063 ? -9.023 -35.625 -27.859 1 96.06 1063 SER A O 1
ATOM 8250 N N . ASP A 1 1064 ? -10.5 -37.094 -27.094 1 96.44 1064 ASP A N 1
ATOM 8251 C CA . ASP A 1 1064 ? -11.727 -36.344 -27.312 1 96.44 1064 ASP A CA 1
ATOM 8252 C C . ASP A 1 1064 ? -12.508 -36.156 -26.016 1 96.44 1064 ASP A C 1
ATOM 8254 O O . ASP A 1 1064 ? -12.852 -37.156 -25.359 1 96.44 1064 ASP A O 1
ATOM 8258 N N . ILE A 1 1065 ? -12.719 -34.906 -25.719 1 95.88 1065 ILE A N 1
ATOM 8259 C CA . ILE A 1 1065 ? -13.414 -34.562 -24.469 1 95.88 1065 ILE A CA 1
ATOM 8260 C C . ILE A 1 1065 ? -14.711 -33.844 -24.797 1 95.88 1065 ILE A C 1
ATOM 8262 O O . ILE A 1 1065 ? -14.742 -32.969 -25.672 1 95.88 1065 ILE A O 1
ATOM 8266 N N . ILE A 1 1066 ? -15.82 -34.219 -24.234 1 96 1066 ILE A N 1
ATOM 8267 C CA . ILE A 1 1066 ? -17.062 -33.469 -24.234 1 96 1066 ILE A CA 1
ATOM 8268 C C . ILE A 1 1066 ? -17.484 -33.156 -22.797 1 96 1066 ILE A C 1
ATOM 8270 O O . ILE A 1 1066 ? -17.438 -34.031 -21.922 1 96 1066 ILE A O 1
ATOM 8274 N N . TYR A 1 1067 ? -17.781 -31.906 -22.469 1 95.69 1067 TYR A N 1
ATOM 8275 C CA . TYR A 1 1067 ? -18.047 -31.469 -21.094 1 95.69 1067 TYR A CA 1
ATOM 8276 C C . TYR A 1 1067 ? -19.25 -30.516 -21.062 1 95.69 1067 TYR A C 1
ATOM 8278 O O . TYR A 1 1067 ? -19.375 -29.641 -21.906 1 95.69 1067 TYR A O 1
ATOM 8286 N N . ASP A 1 1068 ? -20.125 -30.75 -20.062 1 94.44 1068 ASP A N 1
ATOM 8287 C CA . ASP A 1 1068 ? -21.281 -29.875 -19.844 1 94.44 1068 ASP A CA 1
ATOM 8288 C C . ASP A 1 1068 ? -20.922 -28.703 -18.938 1 94.44 1068 ASP A C 1
ATOM 8290 O O . ASP A 1 1068 ? -20.828 -28.844 -17.719 1 94.44 1068 ASP A O 1
ATOM 8294 N N . CYS A 1 1069 ? -20.859 -27.609 -19.547 1 90.94 1069 CYS A N 1
ATOM 8295 C CA . CYS A 1 1069 ? -20.516 -26.406 -18.797 1 90.94 1069 CYS A CA 1
ATOM 8296 C C . CYS A 1 1069 ? -21.734 -25.531 -18.594 1 90.94 1069 CYS A C 1
ATOM 8298 O O . CYS A 1 1069 ? -21.609 -24.359 -18.203 1 90.94 1069 CYS A O 1
ATOM 8300 N N . GLY A 1 1070 ? -22.906 -26.047 -18.766 1 92 1070 GLY A N 1
ATOM 8301 C CA . GLY A 1 1070 ? -24.062 -25.156 -18.797 1 92 1070 GLY A CA 1
ATOM 8302 C C . GLY A 1 1070 ? -23.906 -24.016 -19.766 1 92 1070 GLY A C 1
ATOM 8303 O O . GLY A 1 1070 ? -23.453 -24.219 -20.906 1 92 1070 GLY A O 1
ATOM 8304 N N . LYS A 1 1071 ? -24.422 -22.844 -19.359 1 92.25 1071 LYS A N 1
ATOM 8305 C CA . LYS A 1 1071 ? -24.109 -21.641 -20.125 1 92.25 1071 LYS A CA 1
ATOM 8306 C C . LYS A 1 1071 ? -22.828 -20.984 -19.594 1 92.25 1071 LYS A C 1
ATOM 8308 O O . LYS A 1 1071 ? -22.859 -20.297 -18.578 1 92.25 1071 LYS A O 1
ATOM 8313 N N . SER A 1 1072 ? -21.797 -21.188 -20.359 1 92.62 1072 SER A N 1
ATOM 8314 C CA . SER A 1 1072 ? -20.484 -20.719 -19.906 1 92.62 1072 SER A CA 1
ATOM 8315 C C . SER A 1 1072 ? -20.469 -19.219 -19.703 1 92.62 1072 SER A C 1
ATOM 8317 O O . SER A 1 1072 ? -21.047 -18.469 -20.5 1 92.62 1072 SER A O 1
ATOM 8319 N N . LEU A 1 1073 ? -19.859 -18.781 -18.578 1 93.88 1073 LEU A N 1
ATOM 8320 C CA . LEU A 1 1073 ? -19.703 -17.344 -18.312 1 93.88 1073 LEU A CA 1
ATOM 8321 C C . LEU A 1 1073 ? -18.688 -16.719 -19.266 1 93.88 1073 LEU A C 1
ATOM 8323 O O . LEU A 1 1073 ? -18.828 -15.57 -19.672 1 93.88 1073 LEU A O 1
ATOM 8327 N N . ASN A 1 1074 ? -17.672 -17.406 -19.562 1 92.94 1074 ASN A N 1
ATOM 8328 C CA . ASN A 1 1074 ? -16.656 -17.094 -20.547 1 92.94 1074 ASN A CA 1
ATOM 8329 C C . ASN A 1 1074 ? -16.125 -18.344 -21.234 1 92.94 1074 ASN A C 1
ATOM 8331 O O . ASN A 1 1074 ? -15.227 -19 -20.703 1 92.94 1074 ASN A O 1
ATOM 8335 N N . PRO A 1 1075 ? -16.562 -18.641 -22.391 1 90 1075 PRO A N 1
ATOM 8336 C CA . PRO A 1 1075 ? -16.25 -19.906 -23.047 1 90 1075 PRO A CA 1
ATOM 8337 C C . PRO A 1 1075 ? -14.758 -20.078 -23.344 1 90 1075 PRO A C 1
ATOM 8339 O O . PRO A 1 1075 ? -14.242 -21.188 -23.312 1 90 1075 PRO A O 1
ATOM 8342 N N . ALA A 1 1076 ? -14.07 -18.984 -23.625 1 87.88 1076 ALA A N 1
ATOM 8343 C CA . ALA A 1 1076 ? -12.641 -19.078 -23.906 1 87.88 1076 ALA A CA 1
ATOM 8344 C C . ALA A 1 1076 ? -11.875 -19.531 -22.672 1 87.88 1076 ALA A C 1
ATOM 8346 O O . ALA A 1 1076 ? -11.008 -20.406 -22.75 1 87.88 1076 ALA A O 1
ATOM 8347 N N . VAL A 1 1077 ? -12.164 -18.906 -21.578 1 90.75 1077 VAL A N 1
ATOM 8348 C CA . VAL A 1 1077 ? -11.5 -19.25 -20.328 1 90.75 1077 VAL A CA 1
ATOM 8349 C C . VAL A 1 1077 ? -11.867 -20.672 -19.906 1 90.75 1077 VAL A C 1
ATOM 8351 O O . VAL A 1 1077 ? -11.008 -21.438 -19.469 1 90.75 1077 VAL A O 1
ATOM 8354 N N . ASP A 1 1078 ? -13.086 -21.016 -20.016 1 91.94 1078 ASP A N 1
ATOM 8355 C CA . ASP A 1 1078 ? -13.562 -22.328 -19.578 1 91.94 1078 ASP A CA 1
ATOM 8356 C C . ASP A 1 1078 ? -12.969 -23.438 -20.453 1 91.94 1078 ASP A C 1
ATOM 8358 O O . ASP A 1 1078 ? -12.703 -24.531 -19.969 1 91.94 1078 ASP A O 1
ATOM 8362 N N . LEU A 1 1079 ? -12.852 -23.172 -21.719 1 89.81 1079 LEU A N 1
ATOM 8363 C CA . LEU A 1 1079 ? -12.172 -24.125 -22.594 1 89.81 1079 LEU A CA 1
ATOM 8364 C C . LEU A 1 1079 ? -10.734 -24.359 -22.141 1 89.81 1079 LEU A C 1
ATOM 8366 O O . LEU A 1 1079 ? -10.281 -25.5 -22.062 1 89.81 1079 LEU A O 1
ATOM 8370 N N . GLY A 1 1080 ? -10.047 -23.25 -21.875 1 87.81 1080 GLY A N 1
ATOM 8371 C CA . GLY A 1 1080 ? -8.688 -23.359 -21.359 1 87.81 1080 GLY A CA 1
ATOM 8372 C C . GLY A 1 1080 ? -8.617 -24.109 -20.047 1 87.81 1080 GLY A C 1
ATOM 8373 O O . GLY A 1 1080 ? -7.688 -24.906 -19.812 1 87.81 1080 GLY A O 1
ATOM 8374 N N . GLN A 1 1081 ? -9.562 -23.891 -19.172 1 91.44 1081 GLN A N 1
ATOM 8375 C CA . GLN A 1 1081 ? -9.617 -24.578 -17.891 1 91.44 1081 GLN A CA 1
ATOM 8376 C C . GLN A 1 1081 ? -9.852 -26.078 -18.078 1 91.44 1081 GLN A C 1
ATOM 8378 O O . GLN A 1 1081 ? -9.281 -26.906 -17.359 1 91.44 1081 GLN A O 1
ATOM 8383 N N . THR A 1 1082 ? -10.672 -26.422 -19.016 1 92.12 1082 THR A N 1
ATOM 8384 C CA . THR A 1 1082 ? -10.953 -27.812 -19.312 1 92.12 1082 THR A CA 1
ATOM 8385 C C . THR A 1 1082 ? -9.703 -28.531 -19.812 1 92.12 1082 THR A C 1
ATOM 8387 O O . THR A 1 1082 ? -9.375 -29.625 -19.344 1 92.12 1082 THR A O 1
ATOM 8390 N N . GLU A 1 1083 ? -9.031 -27.906 -20.703 1 90.5 1083 GLU A N 1
ATOM 8391 C CA . GLU A 1 1083 ? -7.805 -28.484 -21.25 1 90.5 1083 GLU A CA 1
ATOM 8392 C C . GLU A 1 1083 ? -6.73 -28.609 -20.172 1 90.5 1083 GLU A C 1
ATOM 8394 O O . GLU A 1 1083 ? -6.07 -29.641 -20.047 1 90.5 1083 GLU A O 1
ATOM 8399 N N . GLY A 1 1084 ? -6.559 -27.516 -19.453 1 90.81 1084 GLY A N 1
ATOM 8400 C CA . GLY A 1 1084 ? -5.562 -27.516 -18.391 1 90.81 1084 GLY A CA 1
ATOM 8401 C C . GLY A 1 1084 ? -5.82 -28.562 -17.328 1 90.81 1084 GLY A C 1
ATOM 8402 O O . GLY A 1 1084 ? -4.887 -29.188 -16.828 1 90.81 1084 GLY A O 1
ATOM 8403 N N . ALA A 1 1085 ? -7.07 -28.719 -16.938 1 93.94 1085 ALA A N 1
ATOM 8404 C CA . ALA A 1 1085 ? -7.438 -29.734 -15.953 1 93.94 1085 ALA A CA 1
ATOM 8405 C C . ALA A 1 1085 ? -7.133 -31.141 -16.453 1 93.94 1085 ALA A C 1
ATOM 8407 O O . ALA A 1 1085 ? -6.566 -31.953 -15.727 1 93.94 1085 ALA A O 1
ATOM 8408 N N . PHE A 1 1086 ? -7.496 -31.422 -17.703 1 94.38 1086 PHE A N 1
ATOM 8409 C CA . PHE A 1 1086 ? -7.242 -32.719 -18.297 1 94.38 1086 PHE A CA 1
ATOM 8410 C C . PHE A 1 1086 ? -5.75 -33.031 -18.297 1 94.38 1086 PHE A C 1
ATOM 8412 O O . PHE A 1 1086 ? -5.344 -34.156 -17.922 1 94.38 1086 PHE A O 1
ATOM 8419 N N . VAL A 1 1087 ? -4.957 -32.062 -18.656 1 92.88 1087 VAL A N 1
ATOM 8420 C CA . VAL A 1 1087 ? -3.512 -32.25 -18.766 1 92.88 1087 VAL A CA 1
ATOM 8421 C C . VAL A 1 1087 ? -2.91 -32.469 -17.391 1 92.88 1087 VAL A C 1
ATOM 8423 O O . VAL A 1 1087 ? -1.997 -33.281 -17.234 1 92.88 1087 VAL A O 1
ATOM 8426 N N . GLN A 1 1088 ? -3.381 -31.781 -16.406 1 94.38 1088 GLN A N 1
ATOM 8427 C CA . GLN A 1 1088 ? -2.895 -32.031 -15.055 1 94.38 1088 GLN A CA 1
ATOM 8428 C C . GLN A 1 1088 ? -3.248 -33.438 -14.578 1 94.38 1088 GLN A C 1
ATOM 8430 O O . GLN A 1 1088 ? -2.48 -34.062 -13.844 1 94.38 1088 GLN A O 1
ATOM 8435 N N . GLY A 1 1089 ? -4.434 -33.875 -15.008 1 95.81 1089 GLY A N 1
ATOM 8436 C CA . GLY A 1 1089 ? -4.801 -35.25 -14.719 1 95.81 1089 GLY A CA 1
ATOM 8437 C C . GLY A 1 1089 ? -3.875 -36.281 -15.375 1 95.81 1089 GLY A C 1
ATOM 8438 O O . GLY A 1 1089 ? -3.545 -37.281 -14.773 1 95.81 1089 GLY A O 1
ATOM 8439 N N . ILE A 1 1090 ? -3.449 -35.938 -16.625 1 95.19 1090 ILE A N 1
ATOM 8440 C CA . ILE A 1 1090 ? -2.48 -36.812 -17.312 1 95.19 1090 ILE A CA 1
ATOM 8441 C C . ILE A 1 1090 ? -1.209 -36.906 -16.469 1 95.19 1090 ILE A C 1
ATOM 8443 O O . ILE A 1 1090 ? -0.632 -38 -16.328 1 95.19 1090 ILE A O 1
ATOM 8447 N N . GLY A 1 1091 ? -0.792 -35.781 -15.906 1 94.44 1091 GLY A N 1
ATOM 8448 C CA . GLY A 1 1091 ? 0.369 -35.781 -15.031 1 94.44 1091 GLY A CA 1
ATOM 8449 C C . GLY A 1 1091 ? 0.22 -36.75 -13.859 1 94.44 1091 GLY A C 1
ATOM 8450 O O . GLY A 1 1091 ? 1.131 -37.531 -13.57 1 94.44 1091 GLY A O 1
ATOM 8451 N N . PHE A 1 1092 ? -0.875 -36.844 -13.242 1 96.62 1092 PHE A N 1
ATOM 8452 C CA . PHE A 1 1092 ? -1.14 -37.688 -12.086 1 96.62 1092 PHE A CA 1
ATOM 8453 C C . PHE A 1 1092 ? -1.14 -39.156 -12.484 1 96.62 1092 PHE A C 1
ATOM 8455 O O . PHE A 1 1092 ? -0.555 -40 -11.797 1 96.62 1092 PHE A O 1
ATOM 8462 N N . PHE A 1 1093 ? -1.737 -39.438 -13.602 1 97.69 1093 PHE A N 1
ATOM 8463 C CA . PHE A 1 1093 ? -2.004 -40.812 -13.953 1 97.69 1093 PHE A CA 1
ATOM 8464 C C . PHE A 1 1093 ? -0.809 -41.438 -14.68 1 97.69 1093 PHE A C 1
ATOM 8466 O O . PHE A 1 1093 ? -0.61 -42.656 -14.633 1 97.69 1093 PHE A O 1
ATOM 8473 N N . MET A 1 1094 ? 0.036 -40.562 -15.297 1 96.44 1094 MET A N 1
ATOM 8474 C CA . MET A 1 1094 ? 0.983 -41.156 -16.234 1 96.44 1094 MET A CA 1
ATOM 8475 C C . MET A 1 1094 ? 2.416 -40.781 -15.883 1 96.44 1094 MET A C 1
ATOM 8477 O O . MET A 1 1094 ? 3.365 -41.438 -16.312 1 96.44 1094 MET A O 1
ATOM 8481 N N . MET A 1 1095 ? 2.582 -39.688 -15.047 1 93.94 1095 MET A N 1
ATOM 8482 C CA . MET A 1 1095 ? 3.947 -39.156 -15.07 1 93.94 1095 MET A CA 1
ATOM 8483 C C . MET A 1 1095 ? 4.422 -38.812 -13.656 1 93.94 1095 MET A C 1
ATOM 8485 O O . MET A 1 1095 ? 5.531 -39.188 -13.266 1 93.94 1095 MET A O 1
ATOM 8489 N N . GLU A 1 1096 ? 3.678 -38.156 -12.836 1 94.62 1096 GLU A N 1
ATOM 8490 C CA . GLU A 1 1096 ? 4.152 -37.438 -11.648 1 94.62 1096 GLU A CA 1
ATOM 8491 C C . GLU A 1 1096 ? 4.316 -38.406 -10.469 1 94.62 1096 GLU A C 1
ATOM 8493 O O . GLU A 1 1096 ? 3.385 -39.125 -10.117 1 94.62 1096 GLU A O 1
ATOM 8498 N N . GLU A 1 1097 ? 5.473 -38.375 -9.938 1 93.81 1097 GLU A N 1
ATOM 8499 C CA . GLU A 1 1097 ? 5.781 -39.156 -8.742 1 93.81 1097 GLU A CA 1
ATOM 8500 C C . GLU A 1 1097 ? 6.227 -38.25 -7.598 1 93.81 1097 GLU A C 1
ATOM 8502 O O . GLU A 1 1097 ? 7.234 -37.531 -7.711 1 93.81 1097 GLU A O 1
ATOM 8507 N N . TYR A 1 1098 ? 5.508 -38.188 -6.578 1 95.69 1098 TYR A N 1
ATOM 8508 C CA . TYR A 1 1098 ? 5.777 -37.406 -5.375 1 95.69 1098 TYR A CA 1
ATOM 8509 C C . TYR A 1 1098 ? 5.934 -38.312 -4.16 1 95.69 1098 TYR A C 1
ATOM 8511 O O . TYR A 1 1098 ? 4.98 -38.5 -3.404 1 95.69 1098 TYR A O 1
ATOM 8519 N N . THR A 1 1099 ? 7.18 -38.75 -3.898 1 94.56 1099 THR A N 1
ATOM 8520 C CA . THR A 1 1099 ? 7.426 -39.812 -2.945 1 94.56 1099 THR A CA 1
ATOM 8521 C C . THR A 1 1099 ? 8.258 -39.312 -1.769 1 94.56 1099 THR A C 1
ATOM 8523 O O . THR A 1 1099 ? 8.688 -38.156 -1.752 1 94.56 1099 THR A O 1
ATOM 8526 N N . THR A 1 1100 ? 8.391 -40.188 -0.77 1 95.19 1100 THR A N 1
ATOM 8527 C CA . THR A 1 1100 ? 9.164 -39.875 0.43 1 95.19 1100 THR A CA 1
ATOM 8528 C C . THR A 1 1100 ? 10.195 -40.938 0.711 1 95.19 1100 THR A C 1
ATOM 8530 O O . THR A 1 1100 ? 10.094 -42.062 0.189 1 95.19 1100 THR A O 1
ATOM 8533 N N . ASP A 1 1101 ? 11.203 -40.594 1.454 1 94.38 1101 ASP A N 1
ATOM 8534 C CA . ASP A 1 1101 ? 12.195 -41.594 1.877 1 94.38 1101 ASP A CA 1
ATOM 8535 C C . ASP A 1 1101 ? 11.719 -42.344 3.104 1 94.38 1101 ASP A C 1
ATOM 8537 O O . ASP A 1 1101 ? 10.539 -42.312 3.457 1 94.38 1101 ASP A O 1
ATOM 8541 N N . GLU A 1 1102 ? 12.602 -43.125 3.664 1 93.12 1102 GLU A N 1
ATOM 8542 C CA . GLU A 1 1102 ? 12.242 -44.031 4.758 1 93.12 1102 GLU A CA 1
ATOM 8543 C C . GLU A 1 1102 ? 11.828 -43.25 6 1 93.12 1102 GLU A C 1
ATOM 8545 O O . GLU A 1 1102 ? 11.117 -43.781 6.859 1 93.12 1102 GLU A O 1
ATOM 8550 N N . LYS A 1 1103 ? 12.234 -42.031 6.07 1 94.81 1103 LYS A N 1
ATOM 8551 C CA . LYS A 1 1103 ? 11.906 -41.188 7.227 1 94.81 1103 LYS A CA 1
ATOM 8552 C C . LYS A 1 1103 ? 10.695 -40.312 6.941 1 94.81 1103 LYS A C 1
ATOM 8554 O O . LYS A 1 1103 ? 10.242 -39.562 7.812 1 94.81 1103 LYS A O 1
ATOM 8559 N N . GLY A 1 1104 ? 10.172 -40.406 5.785 1 94.81 1104 GLY A N 1
ATOM 8560 C CA . GLY A 1 1104 ? 9 -39.625 5.43 1 94.81 1104 GLY A CA 1
ATOM 8561 C C . GLY A 1 1104 ? 9.336 -38.281 4.801 1 94.81 1104 GLY A C 1
ATOM 8562 O O . GLY A 1 1104 ? 8.453 -37.438 4.578 1 94.81 1104 GLY A O 1
ATOM 8563 N N . LEU A 1 1105 ? 10.57 -38 4.516 1 96.19 1105 LEU A N 1
ATOM 8564 C CA . LEU A 1 1105 ? 10.984 -36.75 3.879 1 96.19 1105 LEU A CA 1
ATOM 8565 C C . LEU A 1 1105 ? 10.844 -36.844 2.363 1 96.19 1105 LEU A C 1
ATOM 8567 O O . LEU A 1 1105 ? 11.273 -37.844 1.754 1 96.19 1105 LEU A O 1
ATOM 8571 N N . VAL A 1 1106 ? 10.281 -35.844 1.743 1 95.69 1106 VAL A N 1
ATOM 8572 C CA . VAL A 1 1106 ? 10.094 -35.812 0.297 1 95.69 1106 VAL A CA 1
ATOM 8573 C C . VAL A 1 1106 ? 11.438 -35.938 -0.408 1 95.69 1106 VAL A C 1
ATOM 8575 O O . VAL A 1 1106 ? 12.414 -35.281 0.011 1 95.69 1106 VAL A O 1
ATOM 8578 N N . VAL A 1 1107 ? 11.43 -36.656 -1.503 1 92.62 1107 VAL A N 1
ATOM 8579 C CA . VAL A 1 1107 ? 12.688 -36.969 -2.182 1 92.62 1107 VAL A CA 1
ATOM 8580 C C . VAL A 1 1107 ? 12.852 -36.031 -3.381 1 92.62 1107 VAL A C 1
ATOM 8582 O O . VAL A 1 1107 ? 13.977 -35.656 -3.738 1 92.62 1107 VAL A O 1
ATOM 8585 N N . GLN A 1 1108 ? 11.82 -35.656 -4.055 1 90.88 1108 GLN A N 1
ATOM 8586 C CA . GLN A 1 1108 ? 11.906 -34.781 -5.238 1 90.88 1108 GLN A CA 1
ATOM 8587 C C . GLN A 1 1108 ? 12.367 -33.375 -4.871 1 90.88 1108 GLN A C 1
ATOM 8589 O O . GLN A 1 1108 ? 11.969 -32.844 -3.834 1 90.88 1108 GLN A O 1
ATOM 8594 N N . GLN A 1 1109 ? 13.133 -32.812 -5.758 1 88.38 1109 GLN A N 1
ATOM 8595 C CA . GLN A 1 1109 ? 13.758 -31.547 -5.418 1 88.38 1109 GLN A CA 1
ATOM 8596 C C . GLN A 1 1109 ? 13.406 -30.469 -6.438 1 88.38 1109 GLN A C 1
ATOM 8598 O O . GLN A 1 1109 ? 13.688 -29.297 -6.227 1 88.38 1109 GLN A O 1
ATOM 8603 N N . GLY A 1 1110 ? 12.852 -30.891 -7.52 1 88.06 1110 GLY A N 1
ATOM 8604 C CA . GLY A 1 1110 ? 12.523 -29.906 -8.539 1 88.06 1110 GLY A CA 1
ATOM 8605 C C . GLY A 1 1110 ? 12.242 -30.516 -9.898 1 88.06 1110 GLY A C 1
ATOM 8606 O O . GLY A 1 1110 ? 11.742 -31.641 -9.984 1 88.06 1110 GLY A O 1
ATOM 8607 N N . THR A 1 1111 ? 12.602 -29.781 -10.953 1 83.44 1111 THR A N 1
ATOM 8608 C CA . THR A 1 1111 ? 12.234 -30.156 -12.312 1 83.44 1111 THR A CA 1
ATOM 8609 C C . THR A 1 1111 ? 13.117 -31.297 -12.82 1 83.44 1111 THR A C 1
ATOM 8611 O O . THR A 1 1111 ? 12.789 -31.953 -13.805 1 83.44 1111 THR A O 1
ATOM 8614 N N . TRP A 1 1112 ? 14.141 -31.578 -12.07 1 81.06 1112 TRP A N 1
ATOM 8615 C CA . TRP A 1 1112 ? 15.047 -32.625 -12.508 1 81.06 1112 TRP A CA 1
ATOM 8616 C C . TRP A 1 1112 ? 14.461 -34.031 -12.227 1 81.06 1112 TRP A C 1
ATOM 8618 O O . TRP A 1 1112 ? 14.703 -34.969 -12.977 1 81.06 1112 TRP A O 1
ATOM 8628 N N . ASP A 1 1113 ? 13.695 -34 -11.203 1 87.19 1113 ASP A N 1
ATOM 8629 C CA . ASP A 1 1113 ? 13.227 -35.312 -10.836 1 87.19 1113 ASP A CA 1
ATOM 8630 C C . ASP A 1 1113 ? 11.711 -35.344 -10.711 1 87.19 1113 ASP A C 1
ATOM 8632 O O . ASP A 1 1113 ? 11.133 -36.406 -10.383 1 87.19 1113 ASP A O 1
ATOM 8636 N N . TYR A 1 1114 ? 11.062 -34.312 -10.844 1 92.06 1114 TYR A N 1
ATOM 8637 C CA . TYR A 1 1114 ? 9.602 -34.25 -10.914 1 92.06 1114 TYR A CA 1
ATOM 8638 C C . TYR A 1 1114 ? 9.148 -33.75 -12.281 1 92.06 1114 TYR A C 1
ATOM 8640 O O . TYR A 1 1114 ? 9.445 -32.625 -12.672 1 92.06 1114 TYR A O 1
ATOM 8648 N N . LYS A 1 1115 ? 8.461 -34.562 -13.008 1 90.44 1115 LYS A N 1
ATOM 8649 C CA . LYS A 1 1115 ? 8.141 -34.25 -14.406 1 90.44 1115 LYS A CA 1
ATOM 8650 C C . LYS A 1 1115 ? 6.641 -34.062 -14.594 1 90.44 1115 LYS A C 1
ATOM 8652 O O . LYS A 1 1115 ? 5.855 -35 -14.453 1 90.44 1115 LYS A O 1
ATOM 8657 N N . ILE A 1 1116 ? 6.25 -32.844 -14.953 1 90.88 1116 ILE A N 1
ATOM 8658 C CA . ILE A 1 1116 ? 4.871 -32.562 -15.328 1 90.88 1116 ILE A CA 1
ATOM 8659 C C . ILE A 1 1116 ? 4.727 -32.625 -16.844 1 90.88 1116 ILE A C 1
ATOM 8661 O O . ILE A 1 1116 ? 5.723 -32.594 -17.578 1 90.88 1116 ILE A O 1
ATOM 8665 N N . PRO A 1 1117 ? 3.539 -32.719 -17.359 1 88.62 1117 PRO A N 1
ATOM 8666 C CA . PRO A 1 1117 ? 3.352 -32.812 -18.797 1 88.62 1117 PRO A CA 1
ATOM 8667 C C . PRO A 1 1117 ? 3.881 -31.594 -19.562 1 88.62 1117 PRO A C 1
ATOM 8669 O O . PRO A 1 1117 ? 3.822 -30.484 -19.047 1 88.62 1117 PRO A O 1
ATOM 8672 N N . THR A 1 1118 ? 4.387 -31.875 -20.703 1 85.94 1118 THR A N 1
ATOM 8673 C CA . THR A 1 1118 ? 4.816 -30.875 -21.672 1 85.94 1118 THR A CA 1
ATOM 8674 C C . THR A 1 1118 ? 4.148 -31.094 -23.031 1 85.94 1118 THR A C 1
ATOM 8676 O O . THR A 1 1118 ? 3.377 -32.031 -23.188 1 85.94 1118 THR A O 1
ATOM 8679 N N . VAL A 1 1119 ? 4.438 -30.312 -24 1 80.56 1119 VAL A N 1
ATOM 8680 C CA . VAL A 1 1119 ? 3.762 -30.328 -25.281 1 80.56 1119 VAL A CA 1
ATOM 8681 C C . VAL A 1 1119 ? 3.949 -31.688 -25.953 1 80.56 1119 VAL A C 1
ATOM 8683 O O . VAL A 1 1119 ? 3.059 -32.156 -26.656 1 80.56 1119 VAL A O 1
ATOM 8686 N N . ASP A 1 1120 ? 5.02 -32.344 -25.609 1 80.31 1120 ASP A N 1
ATOM 8687 C CA . ASP A 1 1120 ? 5.336 -33.594 -26.281 1 80.31 1120 ASP A CA 1
ATOM 8688 C C . ASP A 1 1120 ? 4.707 -34.781 -25.547 1 80.31 1120 ASP A C 1
ATOM 8690 O O . ASP A 1 1120 ? 4.75 -35.906 -26.031 1 80.31 1120 ASP A O 1
ATOM 8694 N N . THR A 1 1121 ? 4.125 -34.531 -24.438 1 86.94 1121 THR A N 1
ATOM 8695 C CA . THR A 1 1121 ? 3.588 -35.656 -23.656 1 86.94 1121 THR A CA 1
ATOM 8696 C C . THR A 1 1121 ? 2.07 -35.562 -23.531 1 86.94 1121 THR A C 1
ATOM 8698 O O . THR A 1 1121 ? 1.456 -36.25 -22.734 1 86.94 1121 THR A O 1
ATOM 8701 N N . ILE A 1 1122 ? 1.467 -34.656 -24.219 1 88.62 1122 ILE A N 1
ATOM 8702 C CA . ILE A 1 1122 ? 0.013 -34.531 -24.234 1 88.62 1122 ILE A CA 1
ATOM 8703 C C . ILE A 1 1122 ? -0.542 -35.156 -25.531 1 88.62 1122 ILE A C 1
ATOM 8705 O O . ILE A 1 1122 ? 0.219 -35.531 -26.422 1 88.62 1122 ILE A O 1
ATOM 8709 N N . PRO A 1 1123 ? -1.883 -35.25 -25.641 1 90.81 1123 PRO A N 1
ATOM 8710 C CA . PRO A 1 1123 ? -2.418 -35.906 -26.844 1 90.81 1123 PRO A CA 1
ATOM 8711 C C . PRO A 1 1123 ? -2.018 -35.188 -28.125 1 90.81 1123 PRO A C 1
ATOM 8713 O O . PRO A 1 1123 ? -2.121 -33.938 -28.203 1 90.81 1123 PRO A O 1
ATOM 8716 N N . LYS A 1 1124 ? -1.596 -35.969 -29.062 1 88.69 1124 LYS A N 1
ATOM 8717 C CA . LYS A 1 1124 ? -1.224 -35.406 -30.359 1 88.69 1124 LYS A CA 1
ATOM 8718 C C . LYS A 1 1124 ? -2.424 -34.75 -31.031 1 88.69 1124 LYS A C 1
ATOM 8720 O O . LYS A 1 1124 ? -2.293 -33.688 -31.641 1 88.69 1124 LYS A O 1
ATOM 8725 N N . HIS A 1 1125 ? -3.502 -35.469 -31.016 1 90.31 1125 HIS A N 1
ATOM 8726 C CA . HIS A 1 1125 ? -4.789 -34.938 -31.422 1 90.31 1125 HIS A CA 1
ATOM 8727 C C . HIS A 1 1125 ? -5.711 -34.719 -30.234 1 90.31 1125 HIS A C 1
ATOM 8729 O O . HIS A 1 1125 ? -6.242 -35.688 -29.672 1 90.31 1125 HIS A O 1
ATOM 8735 N N . PHE A 1 1126 ? -5.898 -33.438 -29.875 1 89.5 1126 PHE A N 1
ATOM 8736 C CA . PHE A 1 1126 ? -6.625 -33.094 -28.656 1 89.5 1126 PHE A CA 1
ATOM 8737 C C . PHE A 1 1126 ? -7.891 -32.312 -28.984 1 89.5 1126 PHE A C 1
ATOM 8739 O O . PHE A 1 1126 ? -7.82 -31.141 -29.344 1 89.5 1126 PHE A O 1
ATOM 8746 N N . ASN A 1 1127 ? -9.094 -32.938 -28.906 1 90.12 1127 ASN A N 1
ATOM 8747 C CA . ASN A 1 1127 ? -10.383 -32.312 -29.188 1 90.12 1127 ASN A CA 1
ATOM 8748 C C . ASN A 1 1127 ? -11.172 -32.062 -27.906 1 90.12 1127 ASN A C 1
ATOM 8750 O O . ASN A 1 1127 ? -11.281 -32.969 -27.047 1 90.12 1127 ASN A O 1
ATOM 8754 N N . VAL A 1 1128 ? -11.602 -30.875 -27.734 1 91.06 1128 VAL A N 1
ATOM 8755 C CA . VAL A 1 1128 ? -12.406 -30.531 -26.578 1 91.06 1128 VAL A CA 1
ATOM 8756 C C . VAL A 1 1128 ? -13.68 -29.812 -27.031 1 91.06 1128 VAL A C 1
ATOM 8758 O O . VAL A 1 1128 ? -13.617 -28.859 -27.812 1 91.06 1128 VAL A O 1
ATOM 8761 N N . GLU A 1 1129 ? -14.781 -30.281 -26.578 1 90.88 1129 GLU A N 1
ATOM 8762 C CA . GLU A 1 1129 ? -16.078 -29.656 -26.844 1 90.88 1129 GLU A CA 1
ATOM 8763 C C . GLU A 1 1129 ? -16.797 -29.297 -25.531 1 90.88 1129 GLU A C 1
ATOM 8765 O O . GLU A 1 1129 ? -16.953 -30.156 -24.672 1 90.88 1129 GLU A O 1
ATOM 8770 N N . ILE A 1 1130 ? -17.094 -28.078 -25.422 1 89.88 1130 ILE A N 1
ATOM 8771 C CA . ILE A 1 1130 ? -17.938 -27.625 -24.312 1 89.88 1130 ILE A CA 1
ATOM 8772 C C . ILE A 1 1130 ? -19.375 -27.469 -24.797 1 89.88 1130 ILE A C 1
ATOM 8774 O O . ILE A 1 1130 ? -19.656 -26.672 -25.703 1 89.88 1130 ILE A O 1
ATOM 8778 N N . VAL A 1 1131 ? -20.297 -28.172 -24.141 1 88.38 1131 VAL A N 1
ATOM 8779 C CA . VAL A 1 1131 ? -21.688 -28.172 -24.594 1 88.38 1131 VAL A CA 1
ATOM 8780 C C . VAL A 1 1131 ? -22.5 -27.188 -23.75 1 88.38 1131 VAL A C 1
ATOM 8782 O O . VAL A 1 1131 ? -22.297 -27.094 -22.547 1 88.38 1131 VAL A O 1
ATOM 8785 N N . ASN A 1 1132 ? -23.281 -26.438 -24.484 1 84.25 1132 ASN A N 1
ATOM 8786 C CA . ASN A 1 1132 ? -24.281 -25.594 -23.844 1 84.25 1132 ASN A CA 1
ATOM 8787 C C . ASN A 1 1132 ? -25.609 -26.328 -23.672 1 84.25 1132 ASN A C 1
ATOM 8789 O O . ASN A 1 1132 ? -26.359 -26.516 -24.641 1 84.25 1132 ASN A O 1
ATOM 8793 N N . THR A 1 1133 ? -25.953 -26.719 -22.438 1 78.56 1133 THR A N 1
ATOM 8794 C CA . THR A 1 1133 ? -27.125 -27.578 -22.234 1 78.56 1133 THR A CA 1
ATOM 8795 C C . THR A 1 1133 ? -28.344 -26.734 -21.859 1 78.56 1133 THR A C 1
ATOM 8797 O O . THR A 1 1133 ? -29.391 -27.281 -21.5 1 78.56 1133 THR A O 1
ATOM 8800 N N . GLY A 1 1134 ? -28.25 -25.531 -21.938 1 75.25 1134 GLY A N 1
ATOM 8801 C CA . GLY A 1 1134 ? -29.422 -24.688 -21.812 1 75.25 1134 GLY A CA 1
ATOM 8802 C C . GLY A 1 1134 ? -29.656 -24.172 -20.422 1 75.25 1134 GLY A C 1
ATOM 8803 O O . GLY A 1 1134 ? -28.703 -23.891 -19.688 1 75.25 1134 GLY A O 1
ATOM 8804 N N . HIS A 1 1135 ? -30.969 -24.078 -20.078 1 76.31 1135 HIS A N 1
ATOM 8805 C CA . HIS A 1 1135 ? -31.391 -23.312 -18.906 1 76.31 1135 HIS A CA 1
ATOM 8806 C C . HIS A 1 1135 ? -31.391 -24.172 -17.641 1 76.31 1135 HIS A C 1
ATOM 8808 O O . HIS A 1 1135 ? -32.031 -25.234 -17.609 1 76.31 1135 HIS A O 1
ATOM 8814 N N . HIS A 1 1136 ? -30.562 -23.75 -16.672 1 80.75 1136 HIS A N 1
ATOM 8815 C CA . HIS A 1 1136 ? -30.578 -24.297 -15.328 1 80.75 1136 HIS A CA 1
ATOM 8816 C C . HIS A 1 1136 ? -31.094 -23.281 -14.32 1 80.75 1136 HIS A C 1
ATOM 8818 O O . HIS A 1 1136 ? -30.375 -22.359 -13.93 1 80.75 1136 HIS A O 1
ATOM 8824 N N . LYS A 1 1137 ? -32.25 -23.438 -13.859 1 78.12 1137 LYS A N 1
ATOM 8825 C CA . LYS A 1 1137 ? -33.031 -22.453 -13.125 1 78.12 1137 LYS A CA 1
ATOM 8826 C C . LYS A 1 1137 ? -32.281 -22 -11.867 1 78.12 1137 LYS A C 1
ATOM 8828 O O . LYS A 1 1137 ? -32.281 -20.812 -11.531 1 78.12 1137 LYS A O 1
ATOM 8833 N N . ASN A 1 1138 ? -31.688 -22.828 -11.133 1 82.5 1138 ASN A N 1
ATOM 8834 C CA . ASN A 1 1138 ? -31.141 -22.469 -9.828 1 82.5 1138 ASN A CA 1
ATOM 8835 C C . ASN A 1 1138 ? -29.641 -22.188 -9.906 1 82.5 1138 ASN A C 1
ATOM 8837 O O . ASN A 1 1138 ? -28.969 -22.078 -8.875 1 82.5 1138 ASN A O 1
ATOM 8841 N N . ARG A 1 1139 ? -29.188 -21.969 -11.094 1 87.88 1139 ARG A N 1
ATOM 8842 C CA . ARG A 1 1139 ? -27.781 -21.641 -11.281 1 87.88 1139 ARG A CA 1
ATOM 8843 C C . ARG A 1 1139 ? -27.594 -20.172 -11.625 1 87.88 1139 ARG A C 1
ATOM 8845 O O . ARG A 1 1139 ? -28.547 -19.484 -12 1 87.88 1139 ARG A O 1
ATOM 8852 N N . VAL A 1 1140 ? -26.453 -19.672 -11.406 1 91.25 1140 VAL A N 1
ATOM 8853 C CA . VAL A 1 1140 ? -26.141 -18.297 -11.797 1 91.25 1140 VAL A CA 1
ATOM 8854 C C . VAL A 1 1140 ? -26.125 -18.188 -13.32 1 91.25 1140 VAL A C 1
ATOM 8856 O O . VAL A 1 1140 ? -25.156 -18.609 -13.969 1 91.25 1140 VAL A O 1
ATOM 8859 N N . LEU A 1 1141 ? -27.125 -17.719 -13.938 1 90.5 1141 LEU A N 1
ATOM 8860 C CA . LEU A 1 1141 ? -27.328 -17.609 -15.375 1 90.5 1141 LEU A CA 1
ATOM 8861 C C . LEU A 1 1141 ? -27.094 -18.938 -16.062 1 90.5 1141 LEU A C 1
ATOM 8863 O O . LEU A 1 1141 ? -26.484 -18.984 -17.141 1 90.5 1141 LEU A O 1
ATOM 8867 N N . SER A 1 1142 ? -27.219 -20.031 -15.375 1 90 1142 SER A N 1
ATOM 8868 C CA . SER A 1 1142 ? -27.188 -21.391 -15.875 1 90 1142 SER A CA 1
ATOM 8869 C C . SER A 1 1142 ? -25.75 -21.875 -16.062 1 90 1142 SER A C 1
ATOM 8871 O O . SER A 1 1142 ? -25.484 -22.781 -16.844 1 90 1142 SER A O 1
ATOM 8873 N N . SER A 1 1143 ? -24.859 -21.219 -15.406 1 91.88 1143 SER A N 1
ATOM 8874 C CA . SER A 1 1143 ? -23.453 -21.609 -15.523 1 91.88 1143 SER A CA 1
ATOM 8875 C C . SER A 1 1143 ? -23.156 -22.828 -14.656 1 91.88 1143 SER A C 1
ATOM 8877 O O . SER A 1 1143 ? -23.828 -23.078 -13.656 1 91.88 1143 SER A O 1
ATOM 8879 N N . LYS A 1 1144 ? -22.141 -23.641 -15.023 1 92.94 1144 LYS A N 1
ATOM 8880 C CA . LYS A 1 1144 ? -21.656 -24.781 -14.258 1 92.94 1144 LYS A CA 1
ATOM 8881 C C . LYS A 1 1144 ? -20.141 -24.719 -14.102 1 92.94 1144 LYS A C 1
ATOM 8883 O O . LYS A 1 1144 ? -19.453 -24.078 -14.898 1 92.94 1144 LYS A O 1
ATOM 8888 N N . ALA A 1 1145 ? -19.672 -25.469 -13.125 1 94.56 1145 ALA A N 1
ATOM 8889 C CA . ALA A 1 1145 ? -18.25 -25.469 -12.773 1 94.56 1145 ALA A CA 1
ATOM 8890 C C . ALA A 1 1145 ? -17.406 -26.125 -13.875 1 94.56 1145 ALA A C 1
ATOM 8892 O O . ALA A 1 1145 ? -17.844 -27.094 -14.5 1 94.56 1145 ALA A O 1
ATOM 8893 N N . SER A 1 1146 ? -16.234 -25.562 -14.109 1 92.19 1146 SER A N 1
ATOM 8894 C CA . SER A 1 1146 ? -15.383 -26.125 -15.156 1 92.19 1146 SER A CA 1
ATOM 8895 C C . SER A 1 1146 ? -13.938 -26.266 -14.688 1 92.19 1146 SER A C 1
ATOM 8897 O O . SER A 1 1146 ? -13.086 -26.766 -15.43 1 92.19 1146 SER A O 1
ATOM 8899 N N . GLY A 1 1147 ? -13.602 -25.953 -13.531 1 91.88 1147 GLY A N 1
ATOM 8900 C CA . GLY A 1 1147 ? -12.219 -25.891 -13.094 1 91.88 1147 GLY A CA 1
ATOM 8901 C C . GLY A 1 1147 ? -11.656 -27.25 -12.703 1 91.88 1147 GLY A C 1
ATOM 8902 O O . GLY A 1 1147 ? -10.508 -27.562 -13.016 1 91.88 1147 GLY A O 1
ATOM 8903 N N . GLU A 1 1148 ? -12.391 -28.047 -11.992 1 95.5 1148 GLU A N 1
ATOM 8904 C CA . GLU A 1 1148 ? -11.906 -29.297 -11.414 1 95.5 1148 GLU A CA 1
ATOM 8905 C C . GLU A 1 1148 ? -12.484 -30.516 -12.148 1 95.5 1148 GLU A C 1
ATOM 8907 O O . GLU A 1 1148 ? -11.766 -31.469 -12.445 1 95.5 1148 GLU A O 1
ATOM 8912 N N . PRO A 1 1149 ? -13.695 -30.531 -12.633 1 96.81 1149 PRO A N 1
ATOM 8913 C CA . PRO A 1 1149 ? -14.328 -31.766 -13.117 1 96.81 1149 PRO A CA 1
ATOM 8914 C C . PRO A 1 1149 ? -13.594 -32.375 -14.312 1 96.81 1149 PRO A C 1
ATOM 8916 O O . PRO A 1 1149 ? -13.367 -33.594 -14.352 1 96.81 1149 PRO A O 1
ATOM 8919 N N . PRO A 1 1150 ? -13.141 -31.594 -15.242 1 95.56 1150 PRO A N 1
ATOM 8920 C CA . PRO A 1 1150 ? -12.5 -32.188 -16.422 1 95.56 1150 PRO A CA 1
ATOM 8921 C C . PRO A 1 1150 ? -11.219 -32.938 -16.062 1 95.56 1150 PRO A C 1
ATOM 8923 O O . PRO A 1 1150 ? -10.727 -33.75 -16.859 1 95.56 1150 PRO A O 1
ATOM 8926 N N . LEU A 1 1151 ? -10.641 -32.656 -14.945 1 96.69 1151 LEU A N 1
ATOM 8927 C CA . LEU A 1 1151 ? -9.445 -33.344 -14.508 1 96.69 1151 LEU A CA 1
ATOM 8928 C C . LEU A 1 1151 ? -9.711 -34.844 -14.375 1 96.69 1151 LEU A C 1
ATOM 8930 O O . LEU A 1 1151 ? -8.82 -35.656 -14.641 1 96.69 1151 LEU A O 1
ATOM 8934 N N . LEU A 1 1152 ? -10.914 -35.25 -14.031 1 98.44 1152 LEU A N 1
ATOM 8935 C CA . LEU A 1 1152 ? -11.305 -36.656 -13.82 1 98.44 1152 LEU A CA 1
ATOM 8936 C C . LEU A 1 1152 ? -11.273 -37.406 -15.133 1 98.44 1152 LEU A C 1
ATOM 8938 O O . LEU A 1 1152 ? -11.07 -38.625 -15.133 1 98.44 1152 LEU A O 1
ATOM 8942 N N . LEU A 1 1153 ? -11.383 -36.75 -16.234 1 98.19 1153 LEU A N 1
ATOM 8943 C CA . LEU A 1 1153 ? -11.469 -37.375 -17.562 1 98.19 1153 LEU A CA 1
ATOM 8944 C C . LEU A 1 1153 ? -10.117 -37.969 -17.969 1 98.19 1153 LEU A C 1
ATOM 8946 O O . LEU A 1 1153 ? -10.047 -38.812 -18.875 1 98.19 1153 LEU A O 1
ATOM 8950 N N . ALA A 1 1154 ? -9.078 -37.531 -17.328 1 97.12 1154 ALA A N 1
ATOM 8951 C CA . ALA A 1 1154 ? -7.73 -37.969 -17.672 1 97.12 1154 ALA A CA 1
ATOM 8952 C C . ALA A 1 1154 ? -7.562 -39.469 -17.391 1 97.12 1154 ALA A C 1
ATOM 8954 O O . ALA A 1 1154 ? -6.652 -40.125 -17.922 1 97.12 1154 ALA A O 1
ATOM 8955 N N . ALA A 1 1155 ? -8.453 -40.062 -16.594 1 98.5 1155 ALA A N 1
ATOM 8956 C CA . ALA A 1 1155 ? -8.43 -41.5 -16.344 1 98.5 1155 ALA A CA 1
ATOM 8957 C C . ALA A 1 1155 ? -8.594 -42.281 -17.641 1 98.5 1155 ALA A C 1
ATOM 8959 O O . ALA A 1 1155 ? -8.172 -43.438 -17.734 1 98.5 1155 ALA A O 1
ATOM 8960 N N . SER A 1 1156 ? -9.164 -41.688 -18.719 1 98.69 1156 SER A N 1
ATOM 8961 C CA . SER A 1 1156 ? -9.344 -42.344 -20 1 98.69 1156 SER A CA 1
ATOM 8962 C C . SER A 1 1156 ? -7.996 -42.719 -20.609 1 98.69 1156 SER A C 1
ATOM 8964 O O . SER A 1 1156 ? -7.891 -43.75 -21.281 1 98.69 1156 SER A O 1
ATOM 8966 N N . VAL A 1 1157 ? -6.977 -41.906 -20.375 1 98.38 1157 VAL A N 1
ATOM 8967 C CA . VAL A 1 1157 ? -5.641 -42.219 -20.875 1 98.38 1157 VAL A CA 1
ATOM 8968 C C . VAL A 1 1157 ? -5.07 -43.438 -20.156 1 98.38 1157 VAL A C 1
ATOM 8970 O O . VAL A 1 1157 ? -4.48 -44.312 -20.781 1 98.38 1157 VAL A O 1
ATOM 8973 N N . HIS A 1 1158 ? -5.195 -43.438 -18.844 1 98.62 1158 HIS A N 1
ATOM 8974 C CA . HIS A 1 1158 ? -4.719 -44.531 -18.031 1 98.62 1158 HIS A CA 1
ATOM 8975 C C . HIS A 1 1158 ? -5.426 -45.844 -18.406 1 98.62 1158 HIS A C 1
ATOM 8977 O O . HIS A 1 1158 ? -4.789 -46.875 -18.531 1 98.62 1158 HIS A O 1
ATOM 8983 N N . CYS A 1 1159 ? -6.746 -45.781 -18.609 1 98.5 1159 CYS A N 1
ATOM 8984 C CA . CYS A 1 1159 ? -7.527 -46.969 -18.984 1 98.5 1159 CYS A CA 1
ATOM 8985 C C . CYS A 1 1159 ? -7.156 -47.438 -20.391 1 98.5 1159 CYS A C 1
ATOM 8987 O O . CYS A 1 1159 ? -7.125 -48.656 -20.656 1 98.5 1159 CYS A O 1
ATOM 8989 N N . ALA A 1 1160 ? -6.941 -46.5 -21.297 1 98.69 1160 ALA A N 1
ATOM 8990 C CA . ALA A 1 1160 ? -6.484 -46.844 -22.625 1 98.69 1160 ALA A CA 1
ATOM 8991 C C . ALA A 1 1160 ? -5.141 -47.562 -22.578 1 98.69 1160 ALA A C 1
ATOM 8993 O O . ALA A 1 1160 ? -4.898 -48.531 -23.328 1 98.69 1160 ALA A O 1
ATOM 8994 N N . THR A 1 1161 ? -4.254 -47.094 -21.75 1 98.56 1161 THR A N 1
ATOM 8995 C CA . THR A 1 1161 ? -2.957 -47.719 -21.547 1 98.56 1161 THR A CA 1
ATOM 8996 C C . THR A 1 1161 ? -3.127 -49.156 -21.031 1 98.56 1161 THR A C 1
ATOM 8998 O O . THR A 1 1161 ? -2.436 -50.062 -21.469 1 98.56 1161 THR A O 1
ATOM 9001 N N . ARG A 1 1162 ? -4.004 -49.344 -20.062 1 97.56 1162 ARG A N 1
ATOM 9002 C CA . ARG A 1 1162 ? -4.32 -50.656 -19.531 1 97.56 1162 ARG A CA 1
ATOM 9003 C C . ARG A 1 1162 ? -4.766 -51.594 -20.641 1 97.56 1162 ARG A C 1
ATOM 9005 O O . ARG A 1 1162 ? -4.371 -52.781 -20.672 1 97.56 1162 ARG A O 1
ATOM 9012 N N . SER A 1 1163 ? -5.57 -51.094 -21.547 1 96.94 1163 SER A N 1
ATOM 9013 C CA . SER A 1 1163 ? -6.043 -51.875 -22.688 1 96.94 1163 SER A CA 1
ATOM 9014 C C . SER A 1 1163 ? -4.883 -52.312 -23.594 1 96.94 1163 SER A C 1
ATOM 9016 O O . SER A 1 1163 ? -4.836 -53.438 -24.062 1 96.94 1163 SER A O 1
ATOM 9018 N N . ALA A 1 1164 ? -3.959 -51.406 -23.859 1 97.56 1164 ALA A N 1
ATOM 9019 C CA . ALA A 1 1164 ? -2.795 -51.719 -24.688 1 97.56 1164 ALA A CA 1
ATOM 9020 C C . ALA A 1 1164 ? -1.93 -52.781 -24.031 1 97.56 1164 ALA A C 1
ATOM 9022 O O . ALA A 1 1164 ? -1.41 -53.688 -24.703 1 97.56 1164 ALA A O 1
ATOM 9023 N N . ILE A 1 1165 ? -1.745 -52.719 -22.734 1 96.75 1165 ILE A N 1
ATOM 9024 C CA . ILE A 1 1165 ? -0.949 -53.688 -22 1 96.75 1165 ILE A CA 1
ATOM 9025 C C . ILE A 1 1165 ? -1.611 -55.062 -22.062 1 96.75 1165 ILE A C 1
ATOM 9027 O O . ILE A 1 1165 ? -0.929 -56.094 -22.203 1 96.75 1165 ILE A O 1
ATOM 9031 N N . ARG A 1 1166 ? -2.898 -55.125 -21.922 1 93.94 1166 ARG A N 1
ATOM 9032 C CA . ARG A 1 1166 ? -3.631 -56.375 -22.031 1 93.94 1166 ARG A CA 1
ATOM 9033 C C . ARG A 1 1166 ? -3.379 -57.062 -23.359 1 93.94 1166 ARG A C 1
ATOM 9035 O O . ARG A 1 1166 ? -3.211 -58.281 -23.422 1 93.94 1166 ARG A O 1
ATOM 9042 N N . GLU A 1 1167 ? -3.416 -56.25 -24.438 1 93.44 1167 GLU A N 1
ATOM 9043 C CA . GLU A 1 1167 ? -3.148 -56.781 -25.766 1 93.44 1167 GLU A CA 1
ATOM 9044 C C . GLU A 1 1167 ? -1.727 -57.344 -25.875 1 93.44 1167 GLU A C 1
ATOM 9046 O O . GLU A 1 1167 ? -1.489 -58.344 -26.531 1 93.44 1167 GLU A O 1
ATOM 9051 N N . ALA A 1 1168 ? -0.792 -56.594 -25.25 1 93.38 1168 ALA A N 1
ATOM 9052 C CA . ALA A 1 1168 ? 0.592 -57.062 -25.234 1 93.38 1168 ALA A CA 1
ATOM 9053 C C . ALA A 1 1168 ? 0.71 -58.406 -24.516 1 93.38 1168 ALA A C 1
ATOM 9055 O O . ALA A 1 1168 ? 1.432 -59.312 -24.969 1 93.38 1168 ALA A O 1
ATOM 9056 N N . ARG A 1 1169 ? 0.052 -58.594 -23.453 1 90.81 1169 ARG A N 1
ATOM 9057 C CA . ARG A 1 1169 ? 0.092 -59.812 -22.656 1 90.81 1169 ARG A CA 1
ATOM 9058 C C . ARG A 1 1169 ? -0.581 -60.969 -23.391 1 90.81 1169 ARG A C 1
ATOM 9060 O O . ARG A 1 1169 ? -0.108 -62.094 -23.344 1 90.81 1169 ARG A O 1
ATOM 9067 N N . LYS A 1 1170 ? -1.675 -60.688 -24.078 1 86.5 1170 LYS A N 1
ATOM 9068 C CA . LYS A 1 1170 ? -2.361 -61.719 -24.859 1 86.5 1170 LYS A CA 1
ATOM 9069 C C . LYS A 1 1170 ? -1.453 -62.25 -25.969 1 86.5 1170 LYS A C 1
ATOM 9071 O O . LYS A 1 1170 ? -1.433 -63.469 -26.219 1 86.5 1170 LYS A O 1
ATOM 9076 N N . HIS A 1 1171 ? -0.822 -61.375 -26.562 1 83.19 1171 HIS A N 1
ATOM 9077 C CA . HIS A 1 1171 ? 0.076 -61.781 -27.641 1 83.19 1171 HIS A CA 1
ATOM 9078 C C . HIS A 1 1171 ? 1.21 -62.656 -27.125 1 83.19 1171 HIS A C 1
ATOM 9080 O O . HIS A 1 1171 ? 1.618 -63.594 -27.781 1 83.19 1171 HIS A O 1
ATOM 9086 N N . SER A 1 1172 ? 1.727 -62.281 -26.031 1 79.88 1172 SER A N 1
ATOM 9087 C CA . SER A 1 1172 ? 2.814 -63.062 -25.422 1 79.88 1172 SER A CA 1
ATOM 9088 C C . SER A 1 1172 ? 2.363 -64.438 -25.062 1 79.88 1172 SER A C 1
ATOM 9090 O O . SER A 1 1172 ? 3.154 -65.438 -25.109 1 79.88 1172 SER A O 1
ATOM 9092 N N . LEU A 1 1173 ? 1.192 -64.625 -24.672 1 70.81 1173 LEU A N 1
ATOM 9093 C CA . LEU A 1 1173 ? 0.648 -65.875 -24.297 1 70.81 1173 LEU A CA 1
ATOM 9094 C C . LEU A 1 1173 ? 0.407 -66.75 -25.531 1 70.81 1173 LEU A C 1
ATOM 9096 O O . LEU A 1 1173 ? 0.624 -68 -25.5 1 70.81 1173 LEU A O 1
ATOM 9100 N N . SER A 1 1174 ? -0.107 -66.125 -26.562 1 68.38 1174 SER A N 1
ATOM 9101 C CA . SER A 1 1174 ? -0.407 -66.875 -27.781 1 68.38 1174 SER A CA 1
ATOM 9102 C C . SER A 1 1174 ? 0.866 -67.438 -28.438 1 68.38 1174 SER A C 1
ATOM 9104 O O . SER A 1 1174 ? 0.849 -68.438 -29.078 1 68.38 1174 SER A O 1
ATOM 9106 N N . SER A 1 1175 ? 1.872 -66.688 -28.266 1 61.16 1175 SER A N 1
ATOM 9107 C CA . SER A 1 1175 ? 3.115 -67.125 -28.906 1 61.16 1175 SER A CA 1
ATOM 9108 C C . SER A 1 1175 ? 3.918 -68.062 -28 1 61.16 1175 SER A C 1
ATOM 9110 O O . SER A 1 1175 ? 5.059 -68.375 -28.328 1 61.16 1175 SER A O 1
ATOM 9112 N N . ASN A 1 1176 ? 3.209 -68.688 -26.953 1 54.97 1176 ASN A N 1
ATOM 9113 C CA . ASN A 1 1176 ? 3.76 -69.688 -26.016 1 54.97 1176 ASN A CA 1
ATOM 9114 C C . ASN A 1 1176 ? 4.941 -69.125 -25.25 1 54.97 1176 ASN A C 1
ATOM 9116 O O . ASN A 1 1176 ? 5.871 -69.812 -24.891 1 54.97 1176 ASN A O 1
ATOM 9120 N N . PHE A 1 1177 ? 4.984 -67.75 -25.203 1 50.78 1177 PHE A N 1
ATOM 9121 C CA . PHE A 1 1177 ? 6.148 -67.125 -24.547 1 50.78 1177 PHE A CA 1
ATOM 9122 C C . PHE A 1 1177 ? 5.961 -67.062 -23.031 1 50.78 1177 PHE A C 1
ATOM 9124 O O . PHE A 1 1177 ? 6.941 -67.125 -22.281 1 50.78 1177 PHE A O 1
ATOM 9131 N N . ILE A 1 1178 ? 4.852 -66.812 -22.562 1 51.06 1178 ILE A N 1
ATOM 9132 C CA . ILE A 1 1178 ? 4.594 -66.688 -21.125 1 51.06 1178 ILE A CA 1
ATOM 9133 C C . ILE A 1 1178 ? 3.543 -67.75 -20.719 1 51.06 1178 ILE A C 1
ATOM 9135 O O . ILE A 1 1178 ? 2.518 -67.875 -21.391 1 51.06 1178 ILE A O 1
ATOM 9139 N N . ASP A 1 1179 ? 3.973 -68.875 -20.094 1 44.88 1179 ASP A N 1
ATOM 9140 C CA . ASP A 1 1179 ? 3.084 -69.938 -19.578 1 44.88 1179 ASP A CA 1
ATOM 9141 C C . ASP A 1 1179 ? 1.938 -69.312 -18.781 1 44.88 1179 ASP A C 1
ATOM 9143 O O . ASP A 1 1179 ? 1.164 -70.062 -18.141 1 44.88 1179 ASP A O 1
ATOM 9147 N N . GLY A 1 1180 ? 1.688 -68 -18.641 1 46.44 1180 GLY A N 1
ATOM 9148 C CA . GLY A 1 1180 ? 0.699 -67.625 -17.641 1 46.44 1180 GLY A CA 1
ATOM 9149 C C . GLY A 1 1180 ? -0.606 -67.188 -18.25 1 46.44 1180 GLY A C 1
ATOM 9150 O O . GLY A 1 1180 ? -0.693 -66.938 -19.453 1 46.44 1180 GLY A O 1
ATOM 9151 N N . SER A 1 1181 ? -1.825 -67.5 -17.703 1 45.72 1181 SER A N 1
ATOM 9152 C CA . SER A 1 1181 ? -3.195 -67.062 -17.969 1 45.72 1181 SER A CA 1
ATOM 9153 C C . SER A 1 1181 ? -3.275 -65.562 -18.188 1 45.72 1181 SER A C 1
ATOM 9155 O O . SER A 1 1181 ? -2.414 -64.812 -17.719 1 45.72 1181 SER A O 1
ATOM 9157 N N . ASP A 1 1182 ? -3.922 -65.125 -19.312 1 54.38 1182 ASP A N 1
ATOM 9158 C CA . ASP A 1 1182 ? -4.348 -63.75 -19.516 1 54.38 1182 ASP A CA 1
ATOM 9159 C C . ASP A 1 1182 ? -4.629 -63.062 -18.172 1 54.38 1182 ASP A C 1
ATOM 9161 O O . ASP A 1 1182 ? -5.75 -63.125 -17.656 1 54.38 1182 ASP A O 1
ATOM 9165 N N . SER A 1 1183 ? -3.682 -63 -17.25 1 60.38 1183 SER A N 1
ATOM 9166 C CA . SER A 1 1183 ? -3.721 -62.781 -15.812 1 60.38 1183 SER A CA 1
ATOM 9167 C C . SER A 1 1183 ? -4.137 -61.344 -15.5 1 60.38 1183 SER A C 1
ATOM 9169 O O . SER A 1 1183 ? -3.83 -60.406 -16.266 1 60.38 1183 SER A O 1
ATOM 9171 N N . GLU A 1 1184 ? -5.164 -61.188 -14.727 1 79.94 1184 GLU A N 1
ATOM 9172 C CA . GLU A 1 1184 ? -5.625 -60 -14.016 1 79.94 1184 GLU A CA 1
ATOM 9173 C C . GLU A 1 1184 ? -4.457 -59.219 -13.414 1 79.94 1184 GLU A C 1
ATOM 9175 O O . GLU A 1 1184 ? -3.531 -59.812 -12.859 1 79.94 1184 GLU A O 1
ATOM 9180 N N . PHE A 1 1185 ? -4.254 -57.906 -13.93 1 88.38 1185 PHE A N 1
ATOM 9181 C CA . PHE A 1 1185 ? -3.207 -57.094 -13.344 1 88.38 1185 PHE A CA 1
ATOM 9182 C C . PHE A 1 1185 ? -3.766 -55.719 -12.914 1 88.38 1185 PHE A C 1
ATOM 9184 O O . PHE A 1 1185 ? -4.832 -55.312 -13.375 1 88.38 1185 PHE A O 1
ATOM 9191 N N . GLU A 1 1186 ? -3.1 -55.219 -11.969 1 91.62 1186 GLU A N 1
ATOM 9192 C CA . GLU A 1 1186 ? -3.396 -53.844 -11.562 1 91.62 1186 GLU A CA 1
ATOM 9193 C C . GLU A 1 1186 ? -2.367 -52.875 -12.117 1 91.62 1186 GLU A C 1
ATOM 9195 O O . GLU A 1 1186 ? -1.161 -53.094 -12.031 1 91.62 1186 GLU A O 1
ATOM 9200 N N . LEU A 1 1187 ? -2.83 -51.844 -12.82 1 95.44 1187 LEU A N 1
ATOM 9201 C CA . LEU A 1 1187 ? -1.934 -50.812 -13.336 1 95.44 1187 LEU A CA 1
ATOM 9202 C C . LEU A 1 1187 ? -1.729 -49.719 -12.32 1 95.44 1187 LEU A C 1
ATOM 9204 O O . LEU A 1 1187 ? -2.67 -48.969 -11.984 1 95.44 1187 LEU A O 1
ATOM 9208 N N . PRO A 1 1188 ? -0.569 -49.531 -11.867 1 95.69 1188 PRO A N 1
ATOM 9209 C CA . PRO A 1 1188 ? -0.29 -48.5 -10.875 1 95.69 1188 PRO A CA 1
ATOM 9210 C C . PRO A 1 1188 ? -0.491 -47.094 -11.43 1 95.69 1188 PRO A C 1
ATOM 9212 O O . PRO A 1 1188 ? -0.481 -46.875 -12.648 1 95.69 1188 PRO A O 1
ATOM 9215 N N . VAL A 1 1189 ? -0.782 -46.188 -10.539 1 97.25 1189 VAL A N 1
ATOM 9216 C CA . VAL A 1 1189 ? -0.812 -44.75 -10.805 1 97.25 1189 VAL A CA 1
ATOM 9217 C C . VAL A 1 1189 ? 0.371 -44.062 -10.117 1 97.25 1189 VAL A C 1
ATOM 9219 O O . VAL A 1 1189 ? 0.483 -44.094 -8.891 1 97.25 1189 VAL A O 1
ATOM 9222 N N . PRO A 1 1190 ? 1.267 -43.531 -10.867 1 96.56 1190 PRO A N 1
ATOM 9223 C CA . PRO A 1 1190 ? 1.212 -43.344 -12.32 1 96.56 1190 PRO A CA 1
ATOM 9224 C C . PRO A 1 1190 ? 1.703 -44.562 -13.094 1 96.56 1190 PRO A C 1
ATOM 9226 O O . PRO A 1 1190 ? 2.436 -45.375 -12.547 1 96.56 1190 PRO A O 1
ATOM 9229 N N . ALA A 1 1191 ? 1.256 -44.531 -14.289 1 97.69 1191 ALA A N 1
ATOM 9230 C CA . ALA A 1 1191 ? 1.735 -45.562 -15.203 1 97.69 1191 ALA A CA 1
ATOM 9231 C C . ALA A 1 1191 ? 2.959 -45.062 -15.977 1 97.69 1191 ALA A C 1
ATOM 9233 O O . ALA A 1 1191 ? 2.881 -44.844 -17.188 1 97.69 1191 ALA A O 1
ATOM 9234 N N . THR A 1 1192 ? 4.121 -45.094 -15.258 1 95.88 1192 THR A N 1
ATOM 9235 C CA . THR A 1 1192 ? 5.367 -44.625 -15.867 1 95.88 1192 THR A CA 1
ATOM 9236 C C . THR A 1 1192 ? 5.914 -45.688 -16.828 1 95.88 1192 THR A C 1
ATOM 9238 O O . THR A 1 1192 ? 5.422 -46.812 -16.844 1 95.88 1192 THR A O 1
ATOM 9241 N N . MET A 1 1193 ? 6.965 -45.375 -17.578 1 96.19 1193 MET A N 1
ATOM 9242 C CA . MET A 1 1193 ? 7.547 -46.281 -18.578 1 96.19 1193 MET A CA 1
ATOM 9243 C C . MET A 1 1193 ? 7.996 -47.562 -17.938 1 96.19 1193 MET A C 1
ATOM 9245 O O . MET A 1 1193 ? 7.668 -48.656 -18.422 1 96.19 1193 MET A O 1
ATOM 9249 N N . PRO A 1 1194 ? 8.727 -47.469 -16.766 1 96.12 1194 PRO A N 1
ATOM 9250 C CA . PRO A 1 1194 ? 9.125 -48.719 -16.141 1 96.12 1194 PRO A CA 1
ATOM 9251 C C . PRO A 1 1194 ? 7.93 -49.562 -15.727 1 96.12 1194 PRO A C 1
ATOM 9253 O O . PRO A 1 1194 ? 7.977 -50.812 -15.844 1 96.12 1194 PRO A O 1
ATOM 9256 N N . VAL A 1 1195 ? 6.867 -48.969 -15.289 1 96.62 1195 VAL A N 1
ATOM 9257 C CA . VAL A 1 1195 ? 5.672 -49.688 -14.852 1 96.62 1195 VAL A CA 1
ATOM 9258 C C . VAL A 1 1195 ? 5.016 -50.375 -16.047 1 96.62 1195 VAL A C 1
ATOM 9260 O O . VAL A 1 1195 ? 4.691 -51.562 -15.984 1 96.62 1195 VAL A O 1
ATOM 9263 N N . VAL A 1 1196 ? 4.836 -49.656 -17.109 1 97.25 1196 VAL A N 1
ATOM 9264 C CA . VAL A 1 1196 ? 4.18 -50.156 -18.312 1 97.25 1196 VAL A CA 1
ATOM 9265 C C . VAL A 1 1196 ? 4.992 -51.312 -18.891 1 97.25 1196 VAL A C 1
ATOM 9267 O O . VAL A 1 1196 ? 4.441 -52.375 -19.234 1 97.25 1196 VAL A O 1
ATOM 9270 N N . LYS A 1 1197 ? 6.309 -51.156 -19.016 1 96.69 1197 LYS A N 1
ATOM 9271 C CA . LYS A 1 1197 ? 7.18 -52.188 -19.562 1 96.69 1197 LYS A CA 1
ATOM 9272 C C . LYS A 1 1197 ? 7.141 -53.438 -18.719 1 96.69 1197 LYS A C 1
ATOM 9274 O O . LYS A 1 1197 ? 7.105 -54.562 -19.25 1 96.69 1197 LYS A O 1
ATOM 9279 N N . SER A 1 1198 ? 7.203 -53.219 -17.422 1 95.75 1198 SER A N 1
ATOM 9280 C CA . SER A 1 1198 ? 7.168 -54.344 -16.516 1 95.75 1198 SER A CA 1
ATOM 9281 C C . SER A 1 1198 ? 5.898 -55.188 -16.703 1 95.75 1198 SER A C 1
ATOM 9283 O O . SER A 1 1198 ? 5.938 -56.406 -16.656 1 95.75 1198 SER A O 1
ATOM 9285 N N . LEU A 1 1199 ? 4.801 -54.562 -16.906 1 94.94 1199 LEU A N 1
ATOM 9286 C CA . LEU A 1 1199 ? 3.523 -55.25 -17.047 1 94.94 1199 LEU A CA 1
ATOM 9287 C C . LEU A 1 1199 ? 3.383 -55.844 -18.453 1 94.94 1199 LEU A C 1
ATOM 9289 O O . LEU A 1 1199 ? 2.678 -56.844 -18.625 1 94.94 1199 LEU A O 1
ATOM 9293 N N . CYS A 1 1200 ? 4.055 -55.25 -19.484 1 93.81 1200 CYS A N 1
ATOM 9294 C CA . CYS A 1 1200 ? 4.07 -55.812 -20.828 1 93.81 1200 CYS A CA 1
ATOM 9295 C C . CYS A 1 1200 ? 4.996 -57 -20.891 1 93.81 1200 CYS A C 1
ATOM 9297 O O . CYS A 1 1200 ? 4.805 -57.906 -21.719 1 93.81 1200 CYS A O 1
ATOM 9299 N N . GLY A 1 1201 ? 6.066 -57.031 -20.125 1 91.69 1201 GLY A N 1
ATOM 9300 C CA . GLY A 1 1201 ? 7.031 -58.125 -20.078 1 91.69 1201 GLY A CA 1
ATOM 9301 C C . GLY A 1 1201 ? 8.469 -57.625 -20.156 1 91.69 1201 GLY A C 1
ATOM 9302 O O . GLY A 1 1201 ? 8.93 -57.188 -21.203 1 91.69 1201 GLY A O 1
ATOM 9303 N N . LEU A 1 1202 ? 9.25 -57.844 -19.094 1 92.38 1202 LEU A N 1
ATOM 9304 C CA . LEU A 1 1202 ? 10.648 -57.438 -19.047 1 92.38 1202 LEU A CA 1
ATOM 9305 C C . LEU A 1 1202 ? 11.531 -58.344 -19.875 1 92.38 1202 LEU A C 1
ATOM 9307 O O . LEU A 1 1202 ? 12.602 -57.938 -20.328 1 92.38 1202 LEU A O 1
ATOM 9311 N N . TYR A 1 1203 ? 11.094 -59.562 -20.219 1 91.56 1203 TYR A N 1
ATOM 9312 C CA . TYR A 1 1203 ? 11.906 -60.562 -20.922 1 91.56 1203 TYR A CA 1
ATOM 9313 C C . TYR A 1 1203 ? 11.289 -60.906 -22.266 1 91.56 1203 TYR A C 1
ATOM 9315 O O . TYR A 1 1203 ? 11.477 -62.031 -22.766 1 91.56 1203 TYR A O 1
ATOM 9323 N N . SER A 1 1204 ? 10.547 -60 -22.75 1 90.62 1204 SER A N 1
ATOM 9324 C CA . SER A 1 1204 ? 9.812 -60.25 -23.984 1 90.62 1204 SER A CA 1
ATOM 9325 C C . SER A 1 1204 ? 10.758 -60.562 -25.141 1 90.62 1204 SER A C 1
ATOM 9327 O O . SER A 1 1204 ? 10.477 -61.406 -25.969 1 90.62 1204 SER A O 1
ATOM 9329 N N . VAL A 1 1205 ? 11.898 -59.906 -25.219 1 93.06 1205 VAL A N 1
ATOM 9330 C CA . VAL A 1 1205 ? 12.852 -60.094 -26.297 1 93.06 1205 VAL A CA 1
ATOM 9331 C C . VAL A 1 1205 ? 13.461 -61.5 -26.219 1 93.06 1205 VAL A C 1
ATOM 9333 O O . VAL A 1 1205 ? 13.539 -62.188 -27.234 1 93.06 1205 VAL A O 1
ATOM 9336 N N . GLU A 1 1206 ? 13.867 -61.875 -25.094 1 92.5 1206 GLU A N 1
ATOM 9337 C CA . GLU A 1 1206 ? 14.461 -63.188 -24.891 1 92.5 1206 GLU A CA 1
ATOM 9338 C C . GLU A 1 1206 ? 13.469 -64.312 -25.25 1 92.5 1206 GLU A C 1
ATOM 9340 O O . GLU A 1 1206 ? 13.828 -65.25 -25.953 1 92.5 1206 GLU A O 1
ATOM 9345 N N . LYS A 1 1207 ? 12.344 -64.125 -24.859 1 90.31 1207 LYS A N 1
ATOM 9346 C CA . LYS A 1 1207 ? 11.32 -65.125 -25.125 1 90.31 1207 LYS A CA 1
ATOM 9347 C C . LYS A 1 1207 ? 11 -65.188 -26.625 1 90.31 1207 LYS A C 1
ATOM 9349 O O . LYS A 1 1207 ? 10.75 -66.25 -27.156 1 90.31 1207 LYS A O 1
ATOM 9354 N N . TYR A 1 1208 ? 10.922 -64 -27.172 1 90.75 1208 TYR A N 1
ATOM 9355 C CA . TYR A 1 1208 ? 10.664 -63.969 -28.609 1 90.75 1208 TYR A CA 1
ATOM 9356 C C . TYR A 1 1208 ? 11.758 -64.688 -29.391 1 90.75 1208 TYR A C 1
ATOM 9358 O O . TYR A 1 1208 ? 11.477 -65.5 -30.297 1 90.75 1208 TYR A O 1
ATOM 9366 N N . LEU A 1 1209 ? 13.039 -64.5 -29.062 1 92.25 1209 LEU A N 1
ATOM 9367 C CA . LEU A 1 1209 ? 14.172 -65.125 -29.734 1 92.25 1209 LEU A CA 1
ATOM 9368 C C . LEU A 1 1209 ? 14.164 -66.625 -29.516 1 92.25 1209 LEU A C 1
ATOM 9370 O O . LEU A 1 1209 ? 14.469 -67.375 -30.422 1 92.25 1209 LEU A O 1
ATOM 9374 N N . GLN A 1 1210 ? 13.828 -67 -28.375 1 90.94 1210 GLN A N 1
ATOM 9375 C CA . GLN A 1 1210 ? 13.719 -68.438 -28.094 1 90.94 1210 GLN A CA 1
ATOM 9376 C C . GLN A 1 1210 ? 12.656 -69.062 -28.969 1 90.94 1210 GLN A C 1
ATOM 9378 O O . GLN A 1 1210 ? 12.836 -70.188 -29.453 1 90.94 1210 GLN A O 1
ATOM 9383 N N . GLY A 1 1211 ? 11.602 -68.375 -29.094 1 88.38 1211 GLY A N 1
ATOM 9384 C CA . GLY A 1 1211 ? 10.547 -68.875 -29.953 1 88.38 1211 GLY A CA 1
ATOM 9385 C C . GLY A 1 1211 ? 10.977 -69 -31.406 1 88.38 1211 GLY A C 1
ATOM 9386 O O . GLY A 1 1211 ? 10.617 -70 -32.062 1 88.38 1211 GLY A O 1
ATOM 9387 N N . LYS A 1 1212 ? 11.719 -68.062 -31.844 1 88.44 1212 LYS A N 1
ATOM 9388 C CA . LYS A 1 1212 ? 12.211 -68.125 -33.219 1 88.44 1212 LYS A CA 1
ATOM 9389 C C . LYS A 1 1212 ? 13.211 -69.25 -33.406 1 88.44 1212 LYS A C 1
ATOM 9391 O O . LYS A 1 1212 ? 13.273 -69.875 -34.5 1 88.44 1212 LYS A O 1
ATOM 9396 N N . ILE A 1 1213 ? 14.016 -69.5 -32.438 1 90.56 1213 ILE A N 1
ATOM 9397 C CA . ILE A 1 1213 ? 15.023 -70.562 -32.5 1 90.56 1213 ILE A CA 1
ATOM 9398 C C . ILE A 1 1213 ? 14.336 -71.938 -32.562 1 90.56 1213 ILE A C 1
ATOM 9400 O O . ILE A 1 1213 ? 14.758 -72.812 -33.312 1 90.56 1213 ILE A O 1
ATOM 9404 N N . LYS A 1 1214 ? 13.336 -72.125 -31.797 1 87.38 1214 LYS A N 1
ATOM 9405 C CA . LYS A 1 1214 ? 12.602 -73.375 -31.781 1 87.38 1214 LYS A CA 1
ATOM 9406 C C . LYS A 1 1214 ? 11.844 -73.562 -33.094 1 87.38 1214 LYS A C 1
ATOM 9408 O O . LYS A 1 1214 ? 11.641 -74.688 -33.5 1 87.38 1214 LYS A O 1
ATOM 9413 N N . GLY A 1 1215 ? 11.406 -72.625 -33.625 1 74.12 1215 GLY A N 1
ATOM 9414 C CA . GLY A 1 1215 ? 10.672 -72.75 -34.875 1 74.12 1215 GLY A CA 1
ATOM 9415 C C . GLY A 1 1215 ? 11.562 -72.938 -36.094 1 74.12 1215 GLY A C 1
ATOM 9416 O O . GLY A 1 1215 ? 11.086 -73.188 -37.188 1 74.12 1215 GLY A O 1
ATOM 9417 N N . GLN A 1 1216 ? 12.852 -72.812 -36.031 1 60.19 1216 GLN A N 1
ATOM 9418 C CA . GLN A 1 1216 ? 13.797 -73.062 -37.094 1 60.19 1216 GLN A CA 1
ATOM 9419 C C . GLN A 1 1216 ? 14.211 -74.562 -37.062 1 60.19 1216 GLN A C 1
ATOM 9421 O O . GLN A 1 1216 ? 14.391 -75.125 -36 1 60.19 1216 GLN A O 1
ATOM 9426 N N . MET B 1 1 ? 8.852 19.266 21.359 1 82.31 1 MET B N 1
ATOM 9427 C CA . MET B 1 1 ? 8.297 19.641 22.656 1 82.31 1 MET B CA 1
ATOM 9428 C C . MET B 1 1 ? 8.641 18.609 23.719 1 82.31 1 MET B C 1
ATOM 9430 O O . MET B 1 1 ? 9.133 18.953 24.797 1 82.31 1 MET B O 1
ATOM 9434 N N . CYS B 1 2 ? 8.422 17.328 23.344 1 84.62 2 CYS B N 1
ATOM 9435 C CA . CYS B 1 2 ? 8.734 16.266 24.281 1 84.62 2 CYS B CA 1
ATOM 9436 C C . CYS B 1 2 ? 10.219 16.25 24.625 1 84.62 2 CYS B C 1
ATOM 9438 O O . CYS B 1 2 ? 10.594 16.109 25.797 1 84.62 2 CYS B O 1
ATOM 9440 N N . ILE B 1 3 ? 11.062 16.516 23.672 1 83.31 3 ILE B N 1
ATOM 9441 C CA . ILE B 1 3 ? 12.5 16.484 23.891 1 83.31 3 ILE B CA 1
ATOM 9442 C C . ILE B 1 3 ? 12.922 17.719 24.703 1 83.31 3 ILE B C 1
ATOM 9444 O O . ILE B 1 3 ? 13.828 17.641 25.531 1 83.31 3 ILE B O 1
ATOM 9448 N N . SER B 1 4 ? 12.242 18.844 24.422 1 83.88 4 SER B N 1
ATOM 9449 C CA . SER B 1 4 ? 12.523 20.031 25.203 1 83.88 4 SER B CA 1
ATOM 9450 C C . SER B 1 4 ? 12.18 19.828 26.672 1 83.88 4 SER B C 1
ATOM 9452 O O . SER B 1 4 ? 12.945 20.219 27.562 1 83.88 4 SER B O 1
ATOM 9454 N N . LEU B 1 5 ? 11.039 19.25 26.938 1 84.88 5 LEU B N 1
ATOM 9455 C CA . LEU B 1 5 ? 10.641 18.953 28.312 1 84.88 5 LEU B CA 1
ATOM 9456 C C . LEU B 1 5 ? 11.594 17.953 28.953 1 84.88 5 LEU B C 1
ATOM 9458 O O . LEU B 1 5 ? 11.984 18.094 30.109 1 84.88 5 LEU B O 1
ATOM 9462 N N . TYR B 1 6 ? 11.883 16.906 28.188 1 86.12 6 TYR B N 1
ATOM 9463 C CA . TYR B 1 6 ? 12.805 15.898 28.672 1 86.12 6 TYR B CA 1
ATOM 9464 C C . TYR B 1 6 ? 14.133 16.516 29.094 1 86.12 6 TYR B C 1
ATOM 9466 O O . TYR B 1 6 ? 14.68 16.203 30.141 1 86.12 6 TYR B O 1
ATOM 9474 N N . SER B 1 7 ? 14.672 17.406 28.234 1 83.94 7 SER B N 1
ATOM 9475 C CA . SER B 1 7 ? 15.945 18.078 28.5 1 83.94 7 SER B CA 1
ATOM 9476 C C . SER B 1 7 ? 15.859 18.938 29.75 1 83.94 7 SER B C 1
ATOM 9478 O O . SER B 1 7 ? 16.812 18.984 30.531 1 83.94 7 SER B O 1
ATOM 9480 N N . SER B 1 8 ? 14.797 19.656 29.891 1 85.25 8 SER B N 1
ATOM 9481 C CA . SER B 1 8 ? 14.617 20.516 31.062 1 85.25 8 SER B CA 1
ATOM 9482 C C . SER B 1 8 ? 14.547 19.703 32.344 1 85.25 8 SER B C 1
ATOM 9484 O O . SER B 1 8 ? 15.102 20.094 33.375 1 85.25 8 SER B O 1
ATOM 9486 N N . LEU B 1 9 ? 13.875 18.562 32.281 1 86.69 9 LEU B N 1
ATOM 9487 C CA . LEU B 1 9 ? 13.766 17.688 33.438 1 86.69 9 LEU B CA 1
ATOM 9488 C C . LEU B 1 9 ? 15.117 17.062 33.75 1 86.69 9 LEU B C 1
ATOM 9490 O O . LEU B 1 9 ? 15.477 16.953 34.938 1 86.69 9 LEU B O 1
ATOM 9494 N N . ALA B 1 10 ? 15.789 16.672 32.75 1 83.75 10 ALA B N 1
ATOM 9495 C CA . ALA B 1 10 ? 17.109 16.094 32.938 1 83.75 10 ALA B CA 1
ATOM 9496 C C . ALA B 1 10 ? 18.062 17.109 33.562 1 83.75 10 ALA B C 1
ATOM 9498 O O . ALA B 1 10 ? 18.875 16.766 34.438 1 83.75 10 ALA B O 1
ATOM 9499 N N . ASN B 1 11 ? 18.031 18.344 33.125 1 82 11 ASN B N 1
ATOM 9500 C CA . ASN B 1 11 ? 18.875 19.406 33.656 1 82 11 ASN B CA 1
ATOM 9501 C C . ASN B 1 11 ? 18.531 19.734 35.094 1 82 11 ASN B C 1
ATOM 9503 O O . ASN B 1 11 ? 19.406 20.062 35.906 1 82 11 ASN B O 1
ATOM 9507 N N . ALA B 1 12 ? 17.297 19.75 35.375 1 82.31 12 ALA B N 1
ATOM 9508 C CA . ALA B 1 12 ? 16.844 20.016 36.75 1 82.31 12 ALA B CA 1
ATOM 9509 C C . ALA B 1 12 ? 17.359 18.938 37.719 1 82.31 12 ALA B C 1
ATOM 9511 O O . ALA B 1 12 ? 17.672 19.234 38.875 1 82.31 12 ALA B O 1
ATOM 9512 N N . GLU B 1 13 ? 17.359 17.766 37.219 1 79 13 GLU B N 1
ATOM 9513 C CA . GLU B 1 13 ? 17.828 16.656 38.062 1 79 13 GLU B CA 1
ATOM 9514 C C . GLU B 1 13 ? 19.328 16.75 38.312 1 79 13 GLU B C 1
ATOM 9516 O O . GLU B 1 13 ? 19.812 16.344 39.344 1 79 13 GLU B O 1
ATOM 9521 N N . ASN B 1 14 ? 19.969 17.109 37.312 1 75.69 14 ASN B N 1
ATOM 9522 C CA . ASN B 1 14 ? 21.422 17.219 37.406 1 75.69 14 ASN B CA 1
ATOM 9523 C C . ASN B 1 14 ? 21.812 18.391 38.312 1 75.69 14 ASN B C 1
ATOM 9525 O O . ASN B 1 14 ? 22.938 18.422 38.844 1 75.69 14 ASN B O 1
ATOM 9529 N N . ASN B 1 15 ? 21 19.391 38.25 1 65.75 15 ASN B N 1
ATOM 9530 C CA . ASN B 1 15 ? 21.281 20.547 39.094 1 65.75 15 ASN B CA 1
ATOM 9531 C C . ASN B 1 15 ? 20.531 20.484 40.406 1 65.75 15 ASN B C 1
ATOM 9533 O O . ASN B 1 15 ? 19.391 20.922 40.5 1 65.75 15 ASN B O 1
ATOM 9537 N N . SER B 1 16 ? 20.953 19.562 41.344 1 57.25 16 SER B N 1
ATOM 9538 C CA . SER B 1 16 ? 20.344 19.172 42.625 1 57.25 16 SER B CA 1
ATOM 9539 C C . SER B 1 16 ? 19.75 20.375 43.344 1 57.25 16 SER B C 1
ATOM 9541 O O . SER B 1 16 ? 18.953 20.219 44.281 1 57.25 16 SER B O 1
ATOM 9543 N N . SER B 1 17 ? 20.203 21.594 43.125 1 54.84 17 SER B N 1
ATOM 9544 C CA . SER B 1 17 ? 19.906 22.719 44 1 54.84 17 SER B CA 1
ATOM 9545 C C . SER B 1 17 ? 18.656 23.484 43.531 1 54.84 17 SER B C 1
ATOM 9547 O O . SER B 1 17 ? 18.156 24.359 44.25 1 54.84 17 SER B O 1
ATOM 9549 N N . LYS B 1 18 ? 18.188 23.156 42.438 1 63.06 18 LYS B N 1
ATOM 9550 C CA . LYS B 1 18 ? 17.062 23.969 42 1 63.06 18 LYS B CA 1
ATOM 9551 C C . LYS B 1 18 ? 15.867 23.094 41.625 1 63.06 18 LYS B C 1
ATOM 9553 O O . LYS B 1 18 ? 16 22.141 40.844 1 63.06 18 LYS B O 1
ATOM 9558 N N . ASP B 1 19 ? 14.82 23.266 42.281 1 78.69 19 ASP B N 1
ATOM 9559 C CA . ASP B 1 19 ? 13.555 22.609 41.969 1 78.69 19 ASP B CA 1
ATOM 9560 C C . ASP B 1 19 ? 13 23.047 40.625 1 78.69 19 ASP B C 1
ATOM 9562 O O . ASP B 1 19 ? 13.203 24.203 40.219 1 78.69 19 ASP B O 1
ATOM 9566 N N . PHE B 1 20 ? 12.562 22.109 39.812 1 87.25 20 PHE B N 1
ATOM 9567 C CA . PHE B 1 20 ? 11.875 22.406 38.562 1 87.25 20 PHE B CA 1
ATOM 9568 C C . PHE B 1 20 ? 10.539 23.078 38.812 1 87.25 20 PHE B C 1
ATOM 9570 O O . PHE B 1 20 ? 9.602 22.438 39.312 1 87.25 20 PHE B O 1
ATOM 9577 N N . THR B 1 21 ? 10.422 24.406 38.531 1 88.12 21 THR B N 1
ATOM 9578 C CA . THR B 1 21 ? 9.242 25.203 38.875 1 88.12 21 THR B CA 1
ATOM 9579 C C . THR B 1 21 ? 8.289 25.297 37.688 1 88.12 21 THR B C 1
ATOM 9581 O O . THR B 1 21 ? 8.656 24.922 36.562 1 88.12 21 THR B O 1
ATOM 9584 N N . VAL B 1 22 ? 7.09 25.781 37.906 1 88.38 22 VAL B N 1
ATOM 9585 C CA . VAL B 1 22 ? 6.082 26 36.875 1 88.38 22 VAL B CA 1
ATOM 9586 C C . VAL B 1 22 ? 6.621 26.984 35.844 1 88.38 22 VAL B C 1
ATOM 9588 O O . VAL B 1 22 ? 6.383 26.812 34.656 1 88.38 22 VAL B O 1
ATOM 9591 N N . SER B 1 23 ? 7.281 27.938 36.25 1 82.88 23 SER B N 1
ATOM 9592 C CA . SER B 1 23 ? 7.863 28.922 35.344 1 82.88 23 SER B CA 1
ATOM 9593 C C . SER B 1 23 ? 8.875 28.281 34.406 1 82.88 23 SER B C 1
ATOM 9595 O O . SER B 1 23 ? 8.914 28.578 33.219 1 82.88 23 SER B O 1
ATOM 9597 N N . GLU B 1 24 ? 9.609 27.438 35 1 83.31 24 GLU B N 1
ATOM 9598 C CA . GLU B 1 24 ? 10.594 26.719 34.188 1 83.31 24 GLU B CA 1
ATOM 9599 C C . GLU B 1 24 ? 9.922 25.797 33.188 1 83.31 24 GLU B C 1
ATOM 9601 O O . GLU B 1 24 ? 10.406 25.625 32.062 1 83.31 24 GLU B O 1
ATOM 9606 N N . ALA B 1 25 ? 8.906 25.188 33.625 1 86.38 25 ALA B N 1
ATOM 9607 C CA . ALA B 1 25 ? 8.156 24.297 32.75 1 86.38 25 ALA B CA 1
ATOM 9608 C C . ALA B 1 25 ? 7.605 25.062 31.547 1 86.38 25 ALA B C 1
ATOM 9610 O O . ALA B 1 25 ? 7.668 24.578 30.422 1 86.38 25 ALA B O 1
ATOM 9611 N N . GLU B 1 26 ? 7.07 26.156 31.734 1 82.69 26 GLU B N 1
ATOM 9612 C CA . GLU B 1 26 ? 6.52 26.984 30.672 1 82.69 26 GLU B CA 1
ATOM 9613 C C . GLU B 1 26 ? 7.617 27.469 29.734 1 82.69 26 GLU B C 1
ATOM 9615 O O . GLU B 1 26 ? 7.434 27.5 28.516 1 82.69 26 GLU B O 1
ATOM 9620 N N . LYS B 1 27 ? 8.703 27.828 30.297 1 78.62 27 LYS B N 1
ATOM 9621 C CA . LYS B 1 27 ? 9.828 28.312 29.5 1 78.62 27 LYS B CA 1
ATOM 9622 C C . LYS B 1 27 ? 10.391 27.219 28.609 1 78.62 27 LYS B C 1
ATOM 9624 O O . LYS B 1 27 ? 10.883 27.484 27.516 1 78.62 27 LYS B O 1
ATOM 9629 N N . SER B 1 28 ? 10.266 26.078 29.156 1 81.12 28 SER B N 1
ATOM 9630 C CA . SER B 1 28 ? 10.82 24.953 28.406 1 81.12 28 SER B CA 1
ATOM 9631 C C . SER B 1 28 ? 10.117 24.766 27.062 1 81.12 28 SER B C 1
ATOM 9633 O O . SER B 1 28 ? 10.711 24.25 26.109 1 81.12 28 SER B O 1
ATOM 9635 N N . VAL B 1 29 ? 8.891 25.25 26.875 1 80.31 29 VAL B N 1
ATOM 9636 C CA . VAL B 1 29 ? 8.156 25.016 25.641 1 80.31 29 VAL B CA 1
ATOM 9637 C C . VAL B 1 29 ? 7.852 26.359 24.969 1 80.31 29 VAL B C 1
ATOM 9639 O O . VAL B 1 29 ? 7.023 26.422 24.062 1 80.31 29 VAL B O 1
ATOM 9642 N N . SER B 1 30 ? 8.406 27.344 25.422 1 73.56 30 SER B N 1
ATOM 9643 C CA . SER B 1 30 ? 8.117 28.672 24.922 1 73.56 30 SER B CA 1
ATOM 9644 C C . SER B 1 30 ? 8.484 28.797 23.453 1 73.56 30 SER B C 1
ATOM 9646 O O . SER B 1 30 ? 7.902 29.609 22.719 1 73.56 30 SER B O 1
ATOM 9648 N N . GLY B 1 31 ? 9.375 28.094 22.969 1 67.06 31 GLY B N 1
ATOM 9649 C CA . GLY B 1 31 ? 9.766 28.188 21.562 1 67.06 31 GLY B CA 1
ATOM 9650 C C . GLY B 1 31 ? 8.969 27.266 20.656 1 67.06 31 GLY B C 1
ATOM 9651 O O . GLY B 1 31 ? 9.125 27.297 19.438 1 67.06 31 GLY B O 1
ATOM 9652 N N . ASN B 1 32 ? 8 26.656 21.328 1 67.94 32 ASN B N 1
ATOM 9653 C CA . ASN B 1 32 ? 7.242 25.688 20.531 1 67.94 32 ASN B CA 1
ATOM 9654 C C . ASN B 1 32 ? 5.938 26.297 20.016 1 67.94 32 ASN B C 1
ATOM 9656 O O . ASN B 1 32 ? 5.363 27.172 20.656 1 67.94 32 ASN B O 1
ATOM 9660 N N . LEU B 1 33 ? 5.617 25.922 18.812 1 62.31 33 LEU B N 1
ATOM 9661 C CA . LEU B 1 33 ? 4.461 26.484 18.125 1 62.31 33 LEU B CA 1
ATOM 9662 C C . LEU B 1 33 ? 3.291 25.516 18.141 1 62.31 33 LEU B C 1
ATOM 9664 O O . LEU B 1 33 ? 3.488 24.297 18.031 1 62.31 33 LEU B O 1
ATOM 9668 N N . CYS B 1 34 ? 2.146 25.922 18.625 1 65.44 34 CYS B N 1
ATOM 9669 C CA . CYS B 1 34 ? 0.967 25.062 18.5 1 65.44 34 CYS B CA 1
ATOM 9670 C C . CYS B 1 34 ? -0.215 25.859 17.953 1 65.44 34 CYS B C 1
ATOM 9672 O O . CYS B 1 34 ? -0.486 26.969 18.406 1 65.44 34 CYS B O 1
ATOM 9674 N N . ARG B 1 35 ? -0.749 25.391 16.906 1 66.31 35 ARG B N 1
ATOM 9675 C CA . ARG B 1 35 ? -1.815 26.125 16.234 1 66.31 35 ARG B CA 1
ATOM 9676 C C . ARG B 1 35 ? -3.111 25.328 16.219 1 66.31 35 ARG B C 1
ATOM 9678 O O . ARG B 1 35 ? -4.184 25.875 15.945 1 66.31 35 ARG B O 1
ATOM 9685 N N . CYS B 1 36 ? -3.248 24.062 16.547 1 62.91 36 CYS B N 1
ATOM 9686 C CA . CYS B 1 36 ? -4.453 23.297 16.25 1 62.91 36 CYS B CA 1
ATOM 9687 C C . CYS B 1 36 ? -5.332 23.172 17.484 1 62.91 36 CYS B C 1
ATOM 9689 O O . CYS B 1 36 ? -6.41 23.766 17.547 1 62.91 36 CYS B O 1
ATOM 9691 N N . THR B 1 37 ? -4.941 22.312 18.422 1 59.59 37 THR B N 1
ATOM 9692 C CA . THR B 1 37 ? -5.828 21.938 19.516 1 59.59 37 THR B CA 1
ATOM 9693 C C . THR B 1 37 ? -5.34 22.531 20.844 1 59.59 37 THR B C 1
ATOM 9695 O O . THR B 1 37 ? -5.676 22.016 21.906 1 59.59 37 THR B O 1
ATOM 9698 N N . GLY B 1 38 ? -4.688 23.625 20.781 1 64 38 GLY B N 1
ATOM 9699 C CA . GLY B 1 38 ? -4.406 24.453 21.938 1 64 38 GLY B CA 1
ATOM 9700 C C . GLY B 1 38 ? -3.129 24.047 22.656 1 64 38 GLY B C 1
ATOM 9701 O O . GLY B 1 38 ? -2.76 22.875 22.672 1 64 38 GLY B O 1
ATOM 9702 N N . TYR B 1 39 ? -2.502 24.828 23.172 1 66.94 39 TYR B N 1
ATOM 9703 C CA . TYR B 1 39 ? -1.241 24.734 23.906 1 66.94 39 TYR B CA 1
ATOM 9704 C C . TYR B 1 39 ? -1.472 24.25 25.328 1 66.94 39 TYR B C 1
ATOM 9706 O O . TYR B 1 39 ? -0.57 23.688 25.953 1 66.94 39 TYR B O 1
ATOM 9714 N N . ARG B 1 40 ? -2.635 24.344 25.672 1 77.44 40 ARG B N 1
ATOM 9715 C CA . ARG B 1 40 ? -2.852 24.234 27.109 1 77.44 40 ARG B CA 1
ATOM 9716 C C . ARG B 1 40 ? -2.549 22.828 27.625 1 77.44 40 ARG B C 1
ATOM 9718 O O . ARG B 1 40 ? -1.814 22.656 28.594 1 77.44 40 ARG B O 1
ATOM 9725 N N . PRO B 1 41 ? -3.117 21.859 26.891 1 78.88 41 PRO B N 1
ATOM 9726 C CA . PRO B 1 41 ? -2.807 20.531 27.406 1 78.88 41 PRO B CA 1
ATOM 9727 C C . PRO B 1 41 ? -1.31 20.234 27.406 1 78.88 41 PRO B C 1
ATOM 9729 O O . PRO B 1 41 ? -0.818 19.516 28.281 1 78.88 41 PRO B O 1
ATOM 9732 N N . ILE B 1 42 ? -0.637 20.766 26.516 1 82.69 42 ILE B N 1
ATOM 9733 C CA . ILE B 1 42 ? 0.802 20.547 26.422 1 82.69 42 ILE B CA 1
ATOM 9734 C C . ILE B 1 42 ? 1.503 21.25 27.578 1 82.69 42 ILE B C 1
ATOM 9736 O O . ILE B 1 42 ? 2.355 20.672 28.25 1 82.69 42 ILE B O 1
ATOM 9740 N N . VAL B 1 43 ? 1.148 22.453 27.812 1 83.5 43 VAL B N 1
ATOM 9741 C CA . VAL B 1 43 ? 1.753 23.25 28.875 1 83.5 43 VAL B CA 1
ATOM 9742 C C . VAL B 1 43 ? 1.417 22.641 30.234 1 83.5 43 VAL B C 1
ATOM 9744 O O . VAL B 1 43 ? 2.268 22.594 31.125 1 83.5 43 VAL B O 1
ATOM 9747 N N . ASP B 1 44 ? 0.153 22.234 30.359 1 83.88 44 ASP B N 1
ATOM 9748 C CA . ASP B 1 44 ? -0.272 21.609 31.609 1 83.88 44 ASP B CA 1
ATOM 9749 C C . ASP B 1 44 ? 0.509 20.328 31.859 1 83.88 44 ASP B C 1
ATOM 9751 O O . ASP B 1 44 ? 0.834 20.016 33 1 83.88 44 ASP B O 1
ATOM 9755 N N . ALA B 1 45 ? 0.689 19.594 30.828 1 85.5 45 ALA B N 1
ATOM 9756 C CA . ALA B 1 45 ? 1.5 18.391 30.969 1 85.5 45 ALA B CA 1
ATOM 9757 C C . ALA B 1 45 ? 2.912 18.719 31.438 1 85.5 45 ALA B C 1
ATOM 9759 O O . ALA B 1 45 ? 3.482 18.016 32.281 1 85.5 45 ALA B O 1
ATOM 9760 N N . CYS B 1 46 ? 3.506 19.766 30.938 1 86.69 46 CYS B N 1
ATOM 9761 C CA . CYS B 1 46 ? 4.832 20.203 31.359 1 86.69 46 CYS B CA 1
ATOM 9762 C C . CYS B 1 46 ? 4.816 20.641 32.812 1 86.69 46 CYS B C 1
ATOM 9764 O O . CYS B 1 46 ? 5.711 20.281 33.594 1 86.69 46 CYS B O 1
ATOM 9766 N N . LYS B 1 47 ? 3.82 21.359 33.219 1 86.5 47 LYS B N 1
ATOM 9767 C CA . LYS B 1 47 ? 3.684 21.875 34.562 1 86.5 47 LYS B CA 1
ATOM 9768 C C . LYS B 1 47 ? 3.523 20.734 35.562 1 86.5 47 LYS B C 1
ATOM 9770 O O . LYS B 1 47 ? 3.932 20.859 36.719 1 86.5 47 LYS B O 1
ATOM 9775 N N . SER B 1 48 ? 2.951 19.672 35.125 1 87.38 48 SER B N 1
ATOM 9776 C CA . SER B 1 48 ? 2.674 18.547 36.031 1 87.38 48 SER B CA 1
ATOM 9777 C C . SER B 1 48 ? 3.963 17.984 36.594 1 87.38 48 SER B C 1
ATOM 9779 O O . SER B 1 48 ? 3.936 17.312 37.625 1 87.38 48 SER B O 1
ATOM 9781 N N . PHE B 1 49 ? 5.055 18.266 36.031 1 87.69 49 PHE B N 1
ATOM 9782 C CA . PHE B 1 49 ? 6.34 17.797 36.531 1 87.69 49 PHE B CA 1
ATOM 9783 C C . PHE B 1 49 ? 6.941 18.781 37.5 1 87.69 49 PHE B C 1
ATOM 9785 O O . PHE B 1 49 ? 7.926 18.484 38.188 1 87.69 49 PHE B O 1
ATOM 9792 N N . ALA B 1 50 ? 6.359 19.984 37.594 1 88.25 50 ALA B N 1
ATOM 9793 C CA . ALA B 1 50 ? 6.922 21.078 38.406 1 88.25 50 ALA B CA 1
ATOM 9794 C C . ALA B 1 50 ? 6.645 20.844 39.875 1 88.25 50 ALA B C 1
ATOM 9796 O O . ALA B 1 50 ? 5.57 20.375 40.25 1 88.25 50 ALA B O 1
ATOM 9797 N N . SER B 1 51 ? 7.543 21.234 40.719 1 85.75 51 SER B N 1
ATOM 9798 C CA . SER B 1 51 ? 7.445 21.031 42.156 1 85.75 51 SER B CA 1
ATOM 9799 C C . SER B 1 51 ? 6.418 21.969 42.781 1 85.75 51 SER B C 1
ATOM 9801 O O . SER B 1 51 ? 5.816 21.656 43.812 1 85.75 51 SER B O 1
ATOM 9803 N N . ASP B 1 52 ? 6.234 23.125 42.188 1 87.19 52 ASP B N 1
ATOM 9804 C CA . ASP B 1 52 ? 5.363 24.141 42.75 1 87.19 52 ASP B CA 1
ATOM 9805 C C . ASP B 1 52 ? 4.023 24.188 42.031 1 87.19 52 ASP B C 1
ATOM 9807 O O . ASP B 1 52 ? 3.311 25.188 42.094 1 87.19 52 ASP B O 1
ATOM 9811 N N . VAL B 1 53 ? 3.697 23.109 41.344 1 86.31 53 VAL B N 1
ATOM 9812 C CA . VAL B 1 53 ? 2.465 23.125 40.562 1 86.31 53 VAL B CA 1
ATOM 9813 C C . VAL B 1 53 ? 1.26 23.031 41.5 1 86.31 53 VAL B C 1
ATOM 9815 O O . VAL B 1 53 ? 1.294 22.297 42.469 1 86.31 53 VAL B O 1
ATOM 9818 N N . ASP B 1 54 ? 0.343 23.906 41.25 1 81.5 54 ASP B N 1
ATOM 9819 C CA . ASP B 1 54 ? -0.984 23.703 41.812 1 81.5 54 ASP B CA 1
ATOM 9820 C C . ASP B 1 54 ? -1.801 22.734 40.938 1 81.5 54 ASP B C 1
ATOM 9822 O O . ASP B 1 54 ? -2.205 23.094 39.844 1 81.5 54 ASP B O 1
ATOM 9826 N N . ILE B 1 55 ? -2.016 21.641 41.438 1 78.19 55 ILE B N 1
ATOM 9827 C CA . ILE B 1 55 ? -2.656 20.562 40.656 1 78.19 55 ILE B CA 1
ATOM 9828 C C . ILE B 1 55 ? -4.047 21.016 40.219 1 78.19 55 ILE B C 1
ATOM 9830 O O . ILE B 1 55 ? -4.543 20.562 39.188 1 78.19 55 ILE B O 1
ATOM 9834 N N . GLU B 1 56 ? -4.645 21.922 40.938 1 74.88 56 GLU B N 1
ATOM 9835 C CA . GLU B 1 56 ? -5.977 22.422 40.594 1 74.88 56 GLU B CA 1
ATOM 9836 C C . GLU B 1 56 ? -5.934 23.312 39.344 1 74.88 56 GLU B C 1
ATOM 9838 O O . GLU B 1 56 ? -6.957 23.531 38.688 1 74.88 56 GLU B O 1
ATOM 9843 N N . ASP B 1 57 ? -4.742 23.734 39.062 1 75.19 57 ASP B N 1
ATOM 9844 C CA . ASP B 1 57 ? -4.582 24.625 37.906 1 75.19 57 ASP B CA 1
ATOM 9845 C C . ASP B 1 57 ? -4.461 23.812 36.594 1 75.19 57 ASP B C 1
ATOM 9847 O O . ASP B 1 57 ? -4.598 24.359 35.5 1 75.19 57 ASP B O 1
ATOM 9851 N N . LEU B 1 58 ? -4.289 22.578 36.812 1 79.62 58 LEU B N 1
ATOM 9852 C CA . LEU B 1 58 ? -4.18 21.75 35.625 1 79.62 58 LEU B CA 1
ATOM 9853 C C . LEU B 1 58 ? -5.551 21.516 35 1 79.62 58 LEU B C 1
ATOM 9855 O O . LEU B 1 58 ? -6.531 21.281 35.719 1 79.62 58 LEU B O 1
ATOM 9859 N N . GLY B 1 59 ? -5.676 21.75 33.75 1 73.38 59 GLY B N 1
ATOM 9860 C CA . GLY B 1 59 ? -6.934 21.641 33.031 1 73.38 59 GLY B CA 1
ATOM 9861 C C . GLY B 1 59 ? -7.441 20.219 32.938 1 73.38 59 GLY B C 1
ATOM 9862 O O . GLY B 1 59 ? -7.062 19.359 33.719 1 73.38 59 GLY B O 1
ATOM 9863 N N . LEU B 1 60 ? -8.344 20.047 31.984 1 71.94 60 LEU B N 1
ATOM 9864 C CA . LEU B 1 60 ? -8.945 18.734 31.719 1 71.94 60 LEU B CA 1
ATOM 9865 C C . LEU B 1 60 ? -7.883 17.719 31.312 1 71.94 60 LEU B C 1
ATOM 9867 O O . LEU B 1 60 ? -7.016 18.031 30.484 1 71.94 60 LEU B O 1
ATOM 9871 N N . ASN B 1 61 ? -7.844 16.625 31.938 1 66.38 61 ASN B N 1
ATOM 9872 C CA . ASN B 1 61 ? -6.895 15.555 31.672 1 66.38 61 ASN B CA 1
ATOM 9873 C C . ASN B 1 61 ? -7.527 14.188 31.875 1 66.38 61 ASN B C 1
ATOM 9875 O O . ASN B 1 61 ? -8.68 14.086 32.312 1 66.38 61 ASN B O 1
ATOM 9879 N N . SER B 1 62 ? -6.93 13.211 31.359 1 60.75 62 SER B N 1
ATOM 9880 C CA . SER B 1 62 ? -7.477 11.859 31.391 1 60.75 62 SER B CA 1
ATOM 9881 C C . SER B 1 62 ? -7.234 11.188 32.75 1 60.75 62 SER B C 1
ATOM 9883 O O . SER B 1 62 ? -7.703 10.078 32.969 1 60.75 62 SER B O 1
ATOM 9885 N N . PHE B 1 63 ? -6.582 11.867 33.594 1 66.88 63 PHE B N 1
ATOM 9886 C CA . PHE B 1 63 ? -6.137 11.195 34.812 1 66.88 63 PHE B CA 1
ATOM 9887 C C . PHE B 1 63 ? -7.125 11.422 35.969 1 66.88 63 PHE B C 1
ATOM 9889 O O . PHE B 1 63 ? -7.215 10.609 36.875 1 66.88 63 PHE B O 1
ATOM 9896 N N . TRP B 1 64 ? -7.746 12.586 35.969 1 67.5 64 TRP B N 1
ATOM 9897 C CA . TRP B 1 64 ? -8.703 12.844 37.031 1 67.5 64 TRP B CA 1
ATOM 9898 C C . TRP B 1 64 ? -9.852 13.711 36.531 1 67.5 64 TRP B C 1
ATOM 9900 O O . TRP B 1 64 ? -9.766 14.32 35.469 1 67.5 64 TRP B O 1
ATOM 9910 N N . LYS B 1 65 ? -10.93 13.578 37.188 1 68.88 65 LYS B N 1
ATOM 9911 C CA . LYS B 1 65 ? -12.102 14.398 36.938 1 68.88 65 LYS B CA 1
ATOM 9912 C C . LYS B 1 65 ? -12.18 15.578 37.906 1 68.88 65 LYS B C 1
ATOM 9914 O O . LYS B 1 65 ? -11.625 15.523 39 1 68.88 65 LYS B O 1
ATOM 9919 N N . LYS B 1 66 ? -12.719 16.672 37.438 1 62.59 66 LYS B N 1
ATOM 9920 C CA . LYS B 1 66 ? -12.859 17.844 38.312 1 62.59 66 LYS B CA 1
ATOM 9921 C C . LYS B 1 66 ? -13.672 17.531 39.562 1 62.59 66 LYS B C 1
ATOM 9923 O O . LYS B 1 66 ? -14.711 16.859 39.469 1 62.59 66 LYS B O 1
ATOM 9928 N N . GLY B 1 67 ? -13.266 17.766 40.688 1 62.84 67 GLY B N 1
ATOM 9929 C CA . GLY B 1 67 ? -13.953 17.531 41.969 1 62.84 67 GLY B CA 1
ATOM 9930 C C . GLY B 1 67 ? -13.297 16.453 42.812 1 62.84 67 GLY B C 1
ATOM 9931 O O . GLY B 1 67 ? -13.625 16.281 43.969 1 62.84 67 GLY B O 1
ATOM 9932 N N . GLU B 1 68 ? -12.445 15.773 41.969 1 75.94 68 GLU B N 1
ATOM 9933 C CA . GLU B 1 68 ? -11.727 14.773 42.75 1 75.94 68 GLU B CA 1
ATOM 9934 C C . GLU B 1 68 ? -10.773 15.422 43.75 1 75.94 68 GLU B C 1
ATOM 9936 O O . GLU B 1 68 ? -10.336 16.562 43.531 1 75.94 68 GLU B O 1
ATOM 9941 N N . SER B 1 69 ? -10.594 14.789 44.875 1 77.5 69 SER B N 1
ATOM 9942 C CA . SER B 1 69 ? -9.695 15.328 45.906 1 77.5 69 SER B CA 1
ATOM 9943 C C . SER B 1 69 ? -8.266 15.422 45.375 1 77.5 69 SER B C 1
ATOM 9945 O O . SER B 1 69 ? -7.883 14.688 44.469 1 77.5 69 SER B O 1
ATOM 9947 N N . LYS B 1 70 ? -7.508 16.328 45.844 1 79.25 70 LYS B N 1
ATOM 9948 C CA . LYS B 1 70 ? -6.113 16.516 45.469 1 79.25 70 LYS B CA 1
ATOM 9949 C C . LYS B 1 70 ? -5.312 15.227 45.594 1 79.25 70 LYS B C 1
ATOM 9951 O O . LYS B 1 70 ? -4.426 14.945 44.812 1 79.25 70 LYS B O 1
ATOM 9956 N N . GLU B 1 71 ? -5.656 14.531 46.625 1 77.69 71 GLU B N 1
ATOM 9957 C CA . GLU B 1 71 ? -4.945 13.281 46.875 1 77.69 71 GLU B CA 1
ATOM 9958 C C . GLU B 1 71 ? -5.203 12.273 45.75 1 77.69 71 GLU B C 1
ATOM 9960 O O . GLU B 1 71 ? -4.277 11.602 45.312 1 77.69 71 GLU B O 1
ATOM 9965 N N . VAL B 1 72 ? -6.395 12.227 45.344 1 79.56 72 VAL B N 1
ATOM 9966 C CA . VAL B 1 72 ? -6.773 11.305 44.281 1 79.56 72 VAL B CA 1
ATOM 9967 C C . VAL B 1 72 ? -6.141 11.742 42.969 1 79.56 72 VAL B C 1
ATOM 9969 O O . VAL B 1 72 ? -5.688 10.914 42.156 1 79.56 72 VAL B O 1
ATOM 9972 N N . MET B 1 73 ? -6.105 12.984 42.812 1 78.75 73 MET B N 1
ATOM 9973 C CA . MET B 1 73 ? -5.527 13.531 41.594 1 78.75 73 MET B CA 1
ATOM 9974 C C . MET B 1 73 ? -4.051 13.172 41.469 1 78.75 73 MET B C 1
ATOM 9976 O O . MET B 1 73 ? -3.584 12.758 40.406 1 78.75 73 MET B O 1
ATOM 9980 N N . PHE B 1 74 ? -3.389 13.32 42.531 1 76.38 74 PHE B N 1
ATOM 9981 C CA . PHE B 1 74 ? -1.959 13.031 42.562 1 76.38 74 PHE B CA 1
ATOM 9982 C C . PHE B 1 74 ? -1.702 11.547 42.312 1 76.38 74 PHE B C 1
ATOM 9984 O O . PHE B 1 74 ? -0.753 11.172 41.625 1 76.38 74 PHE B O 1
ATOM 9991 N N . LYS B 1 75 ? -2.543 10.797 42.875 1 76.94 75 LYS B N 1
ATOM 9992 C CA . LYS B 1 75 ? -2.373 9.344 42.781 1 76.94 75 LYS B CA 1
ATOM 9993 C C . LYS B 1 75 ? -2.619 8.859 41.344 1 76.94 75 LYS B C 1
ATOM 9995 O O . LYS B 1 75 ? -2.031 7.867 40.906 1 76.94 75 LYS B O 1
ATOM 10000 N N . ASN B 1 76 ? -3.381 9.664 40.688 1 80.06 76 ASN B N 1
ATOM 10001 C CA . ASN B 1 76 ? -3.766 9.227 39.344 1 80.06 76 ASN B CA 1
ATOM 10002 C C . ASN B 1 76 ? -2.734 9.648 38.281 1 80.06 76 ASN B C 1
ATOM 10004 O O . ASN B 1 76 ? -2.754 9.156 37.156 1 80.06 76 ASN B O 1
ATOM 10008 N N . LEU B 1 77 ? -1.861 10.562 38.688 1 81.25 77 LEU B N 1
ATOM 10009 C CA . LEU B 1 77 ? -0.779 10.898 37.75 1 81.25 77 LEU B CA 1
ATOM 10010 C C . LEU B 1 77 ? 0.242 9.766 37.688 1 81.25 77 LEU B C 1
ATOM 10012 O O . LEU B 1 77 ? 0.55 9.133 38.688 1 81.25 77 LEU B O 1
ATOM 10016 N N . PRO B 1 78 ? 0.651 9.484 36.469 1 79.94 78 PRO B N 1
ATOM 10017 C CA . PRO B 1 78 ? 1.709 8.477 36.375 1 79.94 78 PRO B CA 1
ATOM 10018 C C . PRO B 1 78 ? 2.932 8.836 37.219 1 79.94 78 PRO B C 1
ATOM 10020 O O . PRO B 1 78 ? 3.332 10 37.281 1 79.94 78 PRO B O 1
ATOM 10023 N N . PRO B 1 79 ? 3.387 7.883 38 1 80.75 79 PRO B N 1
ATOM 10024 C CA . PRO B 1 79 ? 4.578 8.156 38.812 1 80.75 79 PRO B CA 1
ATOM 10025 C C . PRO B 1 79 ? 5.781 8.562 37.969 1 80.75 79 PRO B C 1
ATOM 10027 O O . PRO B 1 79 ? 5.973 8.047 36.844 1 80.75 79 PRO B O 1
ATOM 10030 N N . TYR B 1 80 ? 6.363 9.617 38.375 1 82.44 80 TYR B N 1
ATOM 10031 C CA . TYR B 1 80 ? 7.57 10.086 37.719 1 82.44 80 TYR B CA 1
ATOM 10032 C C . TYR B 1 80 ? 8.766 10.062 38.688 1 82.44 80 TYR B C 1
ATOM 10034 O O . TYR B 1 80 ? 8.719 10.648 39.75 1 82.44 80 TYR B O 1
ATOM 10042 N N . ASN B 1 81 ? 9.688 9.164 38.375 1 82.06 81 ASN B N 1
ATOM 10043 C CA . ASN B 1 81 ? 10.992 9.109 39.031 1 82.06 81 ASN B CA 1
ATOM 10044 C C . ASN B 1 81 ? 12.125 9.359 38.031 1 82.06 81 ASN B C 1
ATOM 10046 O O . ASN B 1 81 ? 12.344 8.562 37.125 1 82.06 81 ASN B O 1
ATOM 10050 N N . PRO B 1 82 ? 12.711 10.516 38.219 1 80.19 82 PRO B N 1
ATOM 10051 C CA . PRO B 1 82 ? 13.75 10.867 37.25 1 80.19 82 PRO B CA 1
ATOM 10052 C C . PRO B 1 82 ? 14.781 9.758 37.062 1 80.19 82 PRO B C 1
ATOM 10054 O O . PRO B 1 82 ? 15.273 9.547 35.938 1 80.19 82 PRO B O 1
ATOM 10057 N N . LYS B 1 83 ? 15.117 9.047 38.031 1 76.56 83 LYS B N 1
ATOM 10058 C CA . LYS B 1 83 ? 16.141 8.008 37.969 1 76.56 83 LYS B CA 1
ATOM 10059 C C . LYS B 1 83 ? 15.672 6.848 37.062 1 76.56 83 LYS B C 1
ATOM 10061 O O . LYS B 1 83 ? 16.469 6.266 36.344 1 76.56 83 LYS B O 1
ATOM 10066 N N . ASP B 1 84 ? 14.414 6.594 37.156 1 76.81 84 ASP B N 1
ATOM 10067 C CA . ASP B 1 84 ? 13.859 5.449 36.438 1 76.81 84 ASP B CA 1
ATOM 10068 C C . ASP B 1 84 ? 13.398 5.852 35.031 1 76.81 84 ASP B C 1
ATOM 10070 O O . ASP B 1 84 ? 13.391 5.031 34.094 1 76.81 84 ASP B O 1
ATOM 10074 N N . HIS B 1 85 ? 13.008 7.02 34.844 1 78.19 85 HIS B N 1
ATOM 10075 C CA . HIS B 1 85 ? 12.258 7.383 33.625 1 78.19 85 HIS B CA 1
ATOM 10076 C C . HIS B 1 85 ? 13.102 8.242 32.688 1 78.19 85 HIS B C 1
ATOM 10078 O O . HIS B 1 85 ? 12.805 8.344 31.5 1 78.19 85 HIS B O 1
ATOM 10084 N N . LEU B 1 86 ? 13.977 8.914 33.156 1 73.38 86 LEU B N 1
ATOM 10085 C CA . LEU B 1 86 ? 14.852 9.68 32.25 1 73.38 86 LEU B CA 1
ATOM 10086 C C . LEU B 1 86 ? 15.977 8.805 31.719 1 73.38 86 LEU B C 1
ATOM 10088 O O . LEU B 1 86 ? 16.906 8.445 32.438 1 73.38 86 LEU B O 1
ATOM 10092 N N . VAL B 1 87 ? 15.547 7.844 30.719 1 63.12 87 VAL B N 1
ATOM 10093 C CA . VAL B 1 87 ? 16.469 6.902 30.109 1 63.12 87 VAL B CA 1
ATOM 10094 C C . VAL B 1 87 ? 17.531 7.668 29.328 1 63.12 87 VAL B C 1
ATOM 10096 O O . VAL B 1 87 ? 17.234 8.641 28.641 1 63.12 87 VAL B O 1
ATOM 10099 N N . THR B 1 88 ? 18.656 7.465 29.719 1 59.44 88 THR B N 1
ATOM 10100 C CA . THR B 1 88 ? 19.844 8.156 29.219 1 59.44 88 THR B CA 1
ATOM 10101 C C . THR B 1 88 ? 20.078 7.84 27.75 1 59.44 88 THR B C 1
ATOM 10103 O O . THR B 1 88 ? 19.625 6.812 27.25 1 59.44 88 THR B O 1
ATOM 10106 N N . PHE B 1 89 ? 20.281 8.906 26.891 1 63.88 89 PHE B N 1
ATOM 10107 C CA . PHE B 1 89 ? 20.938 8.781 25.594 1 63.88 89 PHE B CA 1
ATOM 10108 C C . PHE B 1 89 ? 21.828 7.543 25.562 1 63.88 89 PHE B C 1
ATOM 10110 O O . PHE B 1 89 ? 22.609 7.312 26.484 1 63.88 89 PHE B O 1
ATOM 10117 N N . PRO B 1 90 ? 21.469 6.555 24.719 1 64.25 90 PRO B N 1
ATOM 10118 C CA . PRO B 1 90 ? 22.312 5.355 24.734 1 64.25 90 PRO B CA 1
ATOM 10119 C C . PRO B 1 90 ? 23.781 5.676 24.938 1 64.25 90 PRO B C 1
ATOM 10121 O O . PRO B 1 90 ? 24.312 6.609 24.328 1 64.25 90 PRO B O 1
ATOM 10124 N N . GLU B 1 91 ? 24.297 5.062 25.844 1 66.06 91 GLU B N 1
ATOM 10125 C CA . GLU B 1 91 ? 25.672 5.289 26.25 1 66.06 91 GLU B CA 1
ATOM 10126 C C . GLU B 1 91 ? 26.609 5.281 25.047 1 66.06 91 GLU B C 1
ATOM 10128 O O . GLU B 1 91 ? 27.562 6.059 24.984 1 66.06 91 GLU B O 1
ATOM 10133 N N . PHE B 1 92 ? 26.156 4.398 24.062 1 65.88 92 PHE B N 1
ATOM 10134 C CA . PHE B 1 92 ? 27.047 4.273 22.906 1 65.88 92 PHE B CA 1
ATOM 10135 C C . PHE B 1 92 ? 27.016 5.543 22.062 1 65.88 92 PHE B C 1
ATOM 10137 O O . PHE B 1 92 ? 27.969 5.828 21.328 1 65.88 92 PHE B O 1
ATOM 10144 N N . LEU B 1 93 ? 25.922 6.27 22.234 1 63.38 93 LEU B N 1
ATOM 10145 C CA . LEU B 1 93 ? 25.828 7.504 21.469 1 63.38 93 LEU B CA 1
ATOM 10146 C C . LEU B 1 93 ? 26.484 8.664 22.219 1 63.38 93 LEU B C 1
ATOM 10148 O O . LEU B 1 93 ? 26.734 9.719 21.641 1 63.38 93 LEU B O 1
ATOM 10152 N N . LYS B 1 94 ? 26.625 8.305 23.469 1 61.91 94 LYS B N 1
ATOM 10153 C CA . LYS B 1 94 ? 27.281 9.328 24.281 1 61.91 94 LYS B CA 1
ATOM 10154 C C . LYS B 1 94 ? 28.781 9.344 24.031 1 61.91 94 LYS B C 1
ATOM 10156 O O . LYS B 1 94 ? 29.438 10.367 24.219 1 61.91 94 LYS B O 1
ATOM 10161 N N . LYS B 1 95 ? 29.25 8.172 23.625 1 58.81 95 LYS B N 1
ATOM 10162 C CA . LYS B 1 95 ? 30.703 8.102 23.406 1 58.81 95 LYS B CA 1
ATOM 10163 C C . LYS B 1 95 ? 31.078 8.789 22.094 1 58.81 95 LYS B C 1
ATOM 10165 O O . LYS B 1 95 ? 30.672 8.359 21.016 1 58.81 95 LYS B O 1
ATOM 10170 N N . LYS B 1 96 ? 31.234 10.086 22.203 1 56 96 LYS B N 1
ATOM 10171 C CA . LYS B 1 96 ? 31.797 10.797 21.047 1 56 96 LYS B CA 1
ATOM 10172 C C . LYS B 1 96 ? 33.156 10.258 20.688 1 56 96 LYS B C 1
ATOM 10174 O O . LYS B 1 96 ? 34.125 10.367 21.469 1 56 96 LYS B O 1
ATOM 10179 N N . GLU B 1 97 ? 33.25 9.359 19.953 1 55.53 97 GLU B N 1
ATOM 10180 C CA . GLU B 1 97 ? 34.562 8.961 19.516 1 55.53 97 GLU B CA 1
ATOM 10181 C C . GLU B 1 97 ? 35.281 10.102 18.797 1 55.53 97 GLU B C 1
ATOM 10183 O O . GLU B 1 97 ? 34.719 10.734 17.906 1 55.53 97 GLU B O 1
ATOM 10188 N N . LYS B 1 98 ? 36.188 10.773 19.453 1 51.41 98 LYS B N 1
ATOM 10189 C CA . LYS B 1 98 ? 37.062 11.719 18.781 1 51.41 98 LYS B CA 1
ATOM 10190 C C . LYS B 1 98 ? 37.625 11.141 17.484 1 51.41 98 LYS B C 1
ATOM 10192 O O . LYS B 1 98 ? 38.344 10.125 17.516 1 51.41 98 LYS B O 1
ATOM 10197 N N . VAL B 1 99 ? 36.844 11.25 16.578 1 53.94 99 VAL B N 1
ATOM 10198 C CA . VAL B 1 99 ? 37.438 10.773 15.312 1 53.94 99 VAL B CA 1
ATOM 10199 C C . VAL B 1 99 ? 38.656 11.609 14.945 1 53.94 99 VAL B C 1
ATOM 10201 O O . VAL B 1 99 ? 38.531 12.812 14.719 1 53.94 99 VAL B O 1
ATOM 10204 N N . ASP B 1 100 ? 39.719 11.445 15.641 1 48.59 100 ASP B N 1
ATOM 10205 C CA . ASP B 1 100 ? 40.969 12.039 15.125 1 48.59 100 ASP B CA 1
ATOM 10206 C C . ASP B 1 100 ? 41.156 11.734 13.641 1 48.59 100 ASP B C 1
ATOM 10208 O O . ASP B 1 100 ? 41.312 10.57 13.266 1 48.59 100 ASP B O 1
ATOM 10212 N N . ASN B 1 101 ? 40.344 12.484 12.992 1 50.16 101 ASN B N 1
ATOM 10213 C CA . ASN B 1 101 ? 40.594 12.242 11.57 1 50.16 101 ASN B CA 1
ATOM 10214 C C . ASN B 1 101 ? 42.062 12.211 11.242 1 50.16 101 ASN B C 1
ATOM 10216 O O . ASN B 1 101 ? 42.781 13.188 11.492 1 50.16 101 ASN B O 1
ATOM 10220 N N . GLY B 1 102 ? 42.812 11.445 11.75 1 45.28 102 GLY B N 1
ATOM 10221 C CA . GLY B 1 102 ? 44.188 11.344 11.32 1 45.28 102 GLY B CA 1
ATOM 10222 C C . GLY B 1 102 ? 44.531 12.289 10.18 1 45.28 102 GLY B C 1
ATOM 10223 O O . GLY B 1 102 ? 43.688 13.023 9.695 1 45.28 102 GLY B O 1
ATOM 10224 N N . SER B 1 103 ? 45.844 12.352 9.672 1 44.31 103 SER B N 1
ATOM 10225 C CA . SER B 1 103 ? 46.625 13.148 8.742 1 44.31 103 SER B CA 1
ATOM 10226 C C . SER B 1 103 ? 45.969 13.211 7.367 1 44.31 103 SER B C 1
ATOM 10228 O O . SER B 1 103 ? 46.5 13.82 6.441 1 44.31 103 SER B O 1
ATOM 10230 N N . ASP B 1 104 ? 44.969 12.398 7.004 1 46.75 104 ASP B N 1
ATOM 10231 C CA . ASP B 1 104 ? 44.656 12.523 5.586 1 46.75 104 ASP B CA 1
ATOM 10232 C C . ASP B 1 104 ? 43.594 13.602 5.352 1 46.75 104 ASP B C 1
ATOM 10234 O O . ASP B 1 104 ? 42.438 13.297 5.055 1 46.75 104 ASP B O 1
ATOM 10238 N N . HIS B 1 105 ? 43.844 14.781 5.707 1 49.16 105 HIS B N 1
ATOM 10239 C CA . HIS B 1 105 ? 43.062 16 5.586 1 49.16 105 HIS B CA 1
ATOM 10240 C C . HIS B 1 105 ? 42.594 16.219 4.156 1 49.16 105 HIS B C 1
ATOM 10242 O O . HIS B 1 105 ? 41.719 17.031 3.91 1 49.16 105 HIS B O 1
ATOM 10248 N N . LEU B 1 106 ? 43.312 15.625 3.285 1 50.62 106 LEU B N 1
ATOM 10249 C CA . LEU B 1 106 ? 42.969 15.852 1.888 1 50.62 106 LEU B CA 1
ATOM 10250 C C . LEU B 1 106 ? 41.75 15.016 1.494 1 50.62 106 LEU B C 1
ATOM 10252 O O . LEU B 1 106 ? 41.062 15.328 0.509 1 50.62 106 LEU B O 1
ATOM 10256 N N . LYS B 1 107 ? 41.531 14.055 2.291 1 55.22 107 LYS B N 1
ATOM 10257 C CA . LYS B 1 107 ? 40.5 13.125 1.842 1 55.22 107 LYS B CA 1
ATOM 10258 C C . LYS B 1 107 ? 39.156 13.508 2.4 1 55.22 107 LYS B C 1
ATOM 10260 O O . LYS B 1 107 ? 38.125 13.25 1.771 1 55.22 107 LYS B O 1
ATOM 10265 N N . TYR B 1 108 ? 39.25 14.266 3.562 1 65.19 108 TYR B N 1
ATOM 10266 C CA . TYR B 1 108 ? 37.938 14.555 4.16 1 65.19 108 TYR B CA 1
ATOM 10267 C C . TYR B 1 108 ? 37.656 16.047 4.109 1 65.19 108 TYR B C 1
ATOM 10269 O O . TYR B 1 108 ? 38.562 16.875 4.199 1 65.19 108 TYR B O 1
ATOM 10277 N N . ARG B 1 109 ? 36.438 16.391 3.912 1 77.69 109 ARG B N 1
ATOM 10278 C CA . ARG B 1 109 ? 36.031 17.781 3.83 1 77.69 109 ARG B CA 1
ATOM 10279 C C . ARG B 1 109 ? 35.844 18.391 5.219 1 77.69 109 ARG B C 1
ATOM 10281 O O . ARG B 1 109 ? 35.719 19.609 5.363 1 77.69 109 ARG B O 1
ATOM 10288 N N . TRP B 1 110 ? 36.062 17.625 6.332 1 85.62 110 TRP B N 1
ATOM 10289 C CA . TRP B 1 110 ? 35.906 18.078 7.707 1 85.62 110 TRP B CA 1
ATOM 10290 C C . TRP B 1 110 ? 37.188 17.891 8.508 1 85.62 110 TRP B C 1
ATOM 10292 O O . TRP B 1 110 ? 37.812 16.812 8.461 1 85.62 110 TRP B O 1
ATOM 10302 N N . THR B 1 111 ? 37.75 19.031 9.133 1 86.12 111 THR B N 1
ATOM 10303 C CA . THR B 1 111 ? 38.938 18.969 9.977 1 86.12 111 THR B CA 1
ATOM 10304 C C . THR B 1 111 ? 38.656 19.531 11.359 1 86.12 111 THR B C 1
ATOM 10306 O O . THR B 1 111 ? 37.906 20.5 11.492 1 86.12 111 THR B O 1
ATOM 10309 N N . THR B 1 112 ? 39.25 18.984 12.445 1 90.62 112 THR B N 1
ATOM 10310 C CA . THR B 1 112 ? 39.031 19.422 13.82 1 90.62 112 THR B CA 1
ATOM 10311 C C . THR B 1 112 ? 40.375 19.719 14.508 1 90.62 112 THR B C 1
ATOM 10313 O O . THR B 1 112 ? 41.031 18.812 15.047 1 90.62 112 THR B O 1
ATOM 10316 N N . PRO B 1 113 ? 40.812 21.031 14.508 1 90.06 113 PRO B N 1
ATOM 10317 C CA . PRO B 1 113 ? 42 21.391 15.25 1 90.06 113 PRO B CA 1
ATOM 10318 C C . PRO B 1 113 ? 41.781 21.391 16.766 1 90.06 113 PRO B C 1
ATOM 10320 O O . PRO B 1 113 ? 40.688 21.641 17.234 1 90.06 113 PRO B O 1
ATOM 10323 N N . PHE B 1 114 ? 42.938 21.219 17.547 1 91.12 114 PHE B N 1
ATOM 10324 C CA . PHE B 1 114 ? 42.844 21.156 19 1 91.12 114 PHE B CA 1
ATOM 10325 C C . PHE B 1 114 ? 43.688 22.25 19.641 1 91.12 114 PHE B C 1
ATOM 10327 O O . PHE B 1 114 ? 43.75 22.328 20.875 1 91.12 114 PHE B O 1
ATOM 10334 N N . SER B 1 115 ? 44.312 23.156 18.859 1 91.25 115 SER B N 1
ATOM 10335 C CA . SER B 1 115 ? 45.031 24.312 19.359 1 91.25 115 SER B CA 1
ATOM 10336 C C . SER B 1 115 ? 45 25.469 18.359 1 91.25 115 SER B C 1
ATOM 10338 O O . SER B 1 115 ? 44.719 25.266 17.188 1 91.25 115 SER B O 1
ATOM 10340 N N . VAL B 1 116 ? 45.25 26.625 18.875 1 92.56 116 VAL B N 1
ATOM 10341 C CA . VAL B 1 116 ? 45.281 27.812 18.031 1 92.56 116 VAL B CA 1
ATOM 10342 C C . VAL B 1 116 ? 46.375 27.672 16.984 1 92.56 116 VAL B C 1
ATOM 10344 O O . VAL B 1 116 ? 46.25 28.109 15.844 1 92.56 116 VAL B O 1
ATOM 10347 N N . ALA B 1 117 ? 47.438 27.062 17.422 1 89.56 117 ALA B N 1
ATOM 10348 C CA . ALA B 1 117 ? 48.562 26.844 16.516 1 89.56 117 ALA B CA 1
ATOM 10349 C C . ALA B 1 117 ? 48.156 25.906 15.367 1 89.56 117 ALA B C 1
ATOM 10351 O O . ALA B 1 117 ? 48.5 26.156 14.211 1 89.56 117 ALA B O 1
ATOM 10352 N N . GLU B 1 118 ? 47.5 24.938 15.68 1 88.5 118 GLU B N 1
ATOM 10353 C CA . GLU B 1 118 ? 47 24 14.672 1 88.5 118 GLU B CA 1
ATOM 10354 C C . GLU B 1 118 ? 46.031 24.656 13.719 1 88.5 118 GLU B C 1
ATOM 10356 O O . GLU B 1 118 ? 46.031 24.391 12.516 1 88.5 118 GLU B O 1
ATOM 10361 N N . LEU B 1 119 ? 45.156 25.391 14.312 1 90.44 119 LEU B N 1
ATOM 10362 C CA . LEU B 1 119 ? 44.188 26.125 13.492 1 90.44 119 LEU B CA 1
ATOM 10363 C C . LEU B 1 119 ? 44.938 27.016 12.484 1 90.44 119 LEU B C 1
ATOM 10365 O O . LEU B 1 119 ? 44.562 27.047 11.305 1 90.44 119 LEU B O 1
ATOM 10369 N N . HIS B 1 120 ? 45.906 27.656 12.93 1 88.12 120 HIS B N 1
ATOM 10370 C CA . HIS B 1 120 ? 46.688 28.531 12.062 1 88.12 120 HIS B CA 1
ATOM 10371 C C . HIS B 1 120 ? 47.344 27.734 10.938 1 88.12 120 HIS B C 1
ATOM 10373 O O . HIS B 1 120 ? 47.375 28.172 9.789 1 88.12 120 HIS B O 1
ATOM 10379 N N . ASN B 1 121 ? 47.812 26.609 11.234 1 84.75 121 ASN B N 1
ATOM 10380 C CA . ASN B 1 121 ? 48.438 25.766 10.234 1 84.75 121 ASN B CA 1
ATOM 10381 C C . ASN B 1 121 ? 47.469 25.312 9.156 1 84.75 121 ASN B C 1
ATOM 10383 O O . ASN B 1 121 ? 47.812 25.266 7.977 1 84.75 121 ASN B O 1
ATOM 10387 N N . ILE B 1 122 ? 46.344 24.953 9.656 1 85.06 122 ILE B N 1
ATOM 10388 C CA . ILE B 1 122 ? 45.281 24.5 8.742 1 85.06 122 ILE B CA 1
ATOM 10389 C C . ILE B 1 122 ? 44.875 25.641 7.805 1 85.06 122 ILE B C 1
ATOM 10391 O O . ILE B 1 122 ? 44.688 25.438 6.605 1 85.06 122 ILE B O 1
ATOM 10395 N N . MET B 1 123 ? 44.75 26.797 8.375 1 85.62 123 MET B N 1
ATOM 10396 C CA . MET B 1 123 ? 44.312 27.953 7.59 1 85.62 123 MET B CA 1
ATOM 10397 C C . MET B 1 123 ? 45.406 28.359 6.594 1 85.62 123 MET B C 1
ATOM 10399 O O . MET B 1 123 ? 45.094 28.797 5.484 1 85.62 123 MET B O 1
ATOM 10403 N N . GLU B 1 124 ? 46.625 28.156 7.012 1 80.75 124 GLU B N 1
ATOM 10404 C CA . GLU B 1 124 ? 47.75 28.484 6.129 1 80.75 124 GLU B CA 1
ATOM 10405 C C . GLU B 1 124 ? 47.875 27.469 5 1 80.75 124 GLU B C 1
ATOM 10407 O O . GLU B 1 124 ? 48.25 27.828 3.877 1 80.75 124 GLU B O 1
ATOM 10412 N N . ALA B 1 125 ? 47.656 26.219 5.34 1 77.12 125 ALA B N 1
ATOM 10413 C CA . ALA B 1 125 ? 47.781 25.156 4.359 1 77.12 125 ALA B CA 1
ATOM 10414 C C . ALA B 1 125 ? 46.688 25.234 3.307 1 77.12 125 ALA B C 1
ATOM 10416 O O . ALA B 1 125 ? 46.812 24.719 2.199 1 77.12 125 ALA B O 1
ATOM 10417 N N . ALA B 1 126 ? 45.531 25.625 3.762 1 71.5 126 ALA B N 1
ATOM 10418 C CA . ALA B 1 126 ? 44.438 25.734 2.811 1 71.5 126 ALA B CA 1
ATOM 10419 C C . ALA B 1 126 ? 44.812 26.625 1.639 1 71.5 126 ALA B C 1
ATOM 10421 O O . ALA B 1 126 ? 45.375 27.703 1.833 1 71.5 126 ALA B O 1
ATOM 10422 N N . ASN B 1 127 ? 45 26.016 0.443 1 60.53 127 ASN B N 1
ATOM 10423 C CA . ASN B 1 127 ? 45.406 26.641 -0.803 1 60.53 127 ASN B CA 1
ATOM 10424 C C . ASN B 1 127 ? 44.656 27.938 -1.055 1 60.53 127 ASN B C 1
ATOM 10426 O O . ASN B 1 127 ? 43.5 28.078 -0.634 1 60.53 127 ASN B O 1
ATOM 10430 N N . SER B 1 128 ? 45.406 28.719 -1.753 1 60.44 128 SER B N 1
ATOM 10431 C CA . SER B 1 128 ? 44.875 30 -2.213 1 60.44 128 SER B CA 1
ATOM 10432 C C . SER B 1 128 ? 43.656 29.812 -3.09 1 60.44 128 SER B C 1
ATOM 10434 O O . SER B 1 128 ? 43.688 29.094 -4.09 1 60.44 128 SER B O 1
ATOM 10436 N N . GLY B 1 129 ? 42.438 29.672 -2.523 1 65.38 129 GLY B N 1
ATOM 10437 C CA . GLY B 1 129 ? 41.188 29.609 -3.293 1 65.38 129 GLY B CA 1
ATOM 10438 C C . GLY B 1 129 ? 40.156 28.734 -2.658 1 65.38 129 GLY B C 1
ATOM 10439 O O . GLY B 1 129 ? 38.969 28.766 -3.053 1 65.38 129 GLY B O 1
ATOM 10440 N N . ASP B 1 130 ? 40.562 27.844 -1.688 1 73.06 130 ASP B N 1
ATOM 10441 C CA . ASP B 1 130 ? 39.562 27 -1.061 1 73.06 130 ASP B CA 1
ATOM 10442 C C . ASP B 1 130 ? 38.656 27.812 -0.141 1 73.06 130 ASP B C 1
ATOM 10444 O O . ASP B 1 130 ? 39.125 28.656 0.624 1 73.06 130 ASP B O 1
ATOM 10448 N N . SER B 1 131 ? 37.5 27.609 -0.368 1 81.38 131 SER B N 1
ATOM 10449 C CA . SER B 1 131 ? 36.562 28.219 0.549 1 81.38 131 SER B CA 1
ATOM 10450 C C . SER B 1 131 ? 36.469 27.453 1.858 1 81.38 131 SER B C 1
ATOM 10452 O O . SER B 1 131 ? 36.281 26.234 1.852 1 81.38 131 SER B O 1
ATOM 10454 N N . LEU B 1 132 ? 36.812 28.203 2.986 1 85.62 132 LEU B N 1
ATOM 10455 C CA . LEU B 1 132 ? 36.781 27.594 4.309 1 85.62 132 LEU B CA 1
ATOM 10456 C C . LEU B 1 132 ? 35.688 28.172 5.176 1 85.62 132 LEU B C 1
ATOM 10458 O O . LEU B 1 132 ? 35.469 29.391 5.148 1 85.62 132 LEU B O 1
ATOM 10462 N N . LYS B 1 133 ? 35.031 27.281 5.934 1 89.31 133 LYS B N 1
ATOM 10463 C CA . LYS B 1 133 ? 34.031 27.734 6.91 1 89.31 133 LYS B CA 1
ATOM 10464 C C . LYS B 1 133 ? 34.344 27.203 8.305 1 89.31 133 LYS B C 1
ATOM 10466 O O . LYS B 1 133 ? 34.531 26 8.5 1 89.31 133 LYS B O 1
ATOM 10471 N N . LEU B 1 134 ? 34.594 28.156 9.258 1 91.19 134 LEU B N 1
ATOM 10472 C CA . LEU B 1 134 ? 34.719 27.766 10.656 1 91.19 134 LEU B CA 1
ATOM 10473 C C . LEU B 1 134 ? 33.375 27.453 11.266 1 91.19 134 LEU B C 1
ATOM 10475 O O . LEU B 1 134 ? 32.406 28.188 11.047 1 91.19 134 LEU B O 1
ATOM 10479 N N . VAL B 1 135 ? 33.344 26.297 11.992 1 92.5 135 VAL B N 1
ATOM 10480 C CA . VAL B 1 135 ? 32.031 25.844 12.469 1 92.5 135 VAL B CA 1
ATOM 10481 C C . VAL B 1 135 ? 32.125 25.5 13.953 1 92.5 135 VAL B C 1
ATOM 10483 O O . VAL B 1 135 ? 33.094 24.922 14.414 1 92.5 135 VAL B O 1
ATOM 10486 N N . VAL B 1 136 ? 31.141 25.953 14.727 1 93.19 136 VAL B N 1
ATOM 10487 C CA . VAL B 1 136 ? 30.875 25.484 16.078 1 93.19 136 VAL B CA 1
ATOM 10488 C C . VAL B 1 136 ? 29.516 24.781 16.125 1 93.19 136 VAL B C 1
ATOM 10490 O O . VAL B 1 136 ? 29.406 23.609 15.758 1 93.19 136 VAL B O 1
ATOM 10493 N N . GLY B 1 137 ? 28.438 25.594 16.219 1 90.56 137 GLY B N 1
ATOM 10494 C CA . GLY B 1 137 ? 27.094 25.031 16.188 1 90.56 137 GLY B CA 1
ATOM 10495 C C . GLY B 1 137 ? 26.438 25.156 14.828 1 90.56 137 GLY B C 1
ATOM 10496 O O . GLY B 1 137 ? 25.438 24.484 14.547 1 90.56 137 GLY B O 1
ATOM 10497 N N . ASN B 1 138 ? 26.938 25.906 13.992 1 90.62 138 ASN B N 1
ATOM 10498 C CA . ASN B 1 138 ? 26.469 26.156 12.633 1 90.62 138 ASN B CA 1
ATOM 10499 C C . ASN B 1 138 ? 25.031 26.641 12.609 1 90.62 138 ASN B C 1
ATOM 10501 O O . ASN B 1 138 ? 24.297 26.406 11.641 1 90.62 138 ASN B O 1
ATOM 10505 N N . THR B 1 139 ? 24.484 27.312 13.602 1 87.69 139 THR B N 1
ATOM 10506 C CA . THR B 1 139 ? 23.109 27.781 13.68 1 87.69 139 THR B CA 1
ATOM 10507 C C . THR B 1 139 ? 22.891 28.953 12.727 1 87.69 139 THR B C 1
ATOM 10509 O O . THR B 1 139 ? 21.766 29.25 12.344 1 87.69 139 THR B O 1
ATOM 10512 N N . GLY B 1 140 ? 23.938 29.609 12.328 1 88.44 140 GLY B N 1
ATOM 10513 C CA . GLY B 1 140 ? 23.828 30.719 11.391 1 88.44 140 GLY B CA 1
ATOM 10514 C C . GLY B 1 140 ? 23.25 30.328 10.055 1 88.44 140 GLY B C 1
ATOM 10515 O O . GLY B 1 140 ? 22.641 31.141 9.359 1 88.44 140 GLY B O 1
ATOM 10516 N N . THR B 1 141 ? 23.391 29.078 9.773 1 86.69 141 THR B N 1
ATOM 10517 C CA . THR B 1 141 ? 22.891 28.594 8.492 1 86.69 141 THR B CA 1
ATOM 10518 C C . THR B 1 141 ? 21.359 28.594 8.484 1 86.69 141 THR B C 1
ATOM 10520 O O . THR B 1 141 ? 20.75 28.531 7.418 1 86.69 141 THR B O 1
ATOM 10523 N N . GLY B 1 142 ? 20.812 28.609 9.617 1 82.12 142 GLY B N 1
ATOM 10524 C CA . GLY B 1 142 ? 19.359 28.719 9.68 1 82.12 142 GLY B CA 1
ATOM 10525 C C . GLY B 1 142 ? 18.844 30.078 9.227 1 82.12 142 GLY B C 1
ATOM 10526 O O . GLY B 1 142 ? 17.719 30.172 8.734 1 82.12 142 GLY B O 1
ATOM 10527 N N . TYR B 1 143 ? 19.656 31.016 9.391 1 82.5 143 TYR B N 1
ATOM 10528 C CA . TYR B 1 143 ? 19.312 32.375 8.992 1 82.5 143 TYR B CA 1
ATOM 10529 C C . TYR B 1 143 ? 19.938 32.75 7.66 1 82.5 143 TYR B C 1
ATOM 10531 O O . TYR B 1 143 ? 19.266 33.219 6.746 1 82.5 143 TYR B O 1
ATOM 10539 N N . TYR B 1 144 ? 21.203 32.531 7.621 1 83.25 144 TYR B N 1
ATOM 10540 C CA . TYR B 1 144 ? 21.938 32.719 6.375 1 83.25 144 TYR B CA 1
ATOM 10541 C C . TYR B 1 144 ? 22.219 31.391 5.695 1 83.25 144 TYR B C 1
ATOM 10543 O O . TYR B 1 144 ? 23.219 30.734 5.988 1 83.25 144 TYR B O 1
ATOM 10551 N N . LYS B 1 145 ? 21.453 31.016 4.75 1 76.69 145 LYS B N 1
ATOM 10552 C CA . LYS B 1 145 ? 21.609 29.719 4.109 1 76.69 145 LYS B CA 1
ATOM 10553 C C . LYS B 1 145 ? 22.844 29.672 3.23 1 76.69 145 LYS B C 1
ATOM 10555 O O . LYS B 1 145 ? 23.188 30.656 2.566 1 76.69 145 LYS B O 1
ATOM 10560 N N . ASP B 1 146 ? 23.578 28.531 3.375 1 71.19 146 ASP B N 1
ATOM 10561 C CA . ASP B 1 146 ? 24.734 28.328 2.523 1 71.19 146 ASP B CA 1
ATOM 10562 C C . ASP B 1 146 ? 24.328 28.156 1.061 1 71.19 146 ASP B C 1
ATOM 10564 O O . ASP B 1 146 ? 23.578 27.25 0.722 1 71.19 146 ASP B O 1
ATOM 10568 N N . GLU B 1 147 ? 24.656 29.094 0.354 1 65.06 147 GLU B N 1
ATOM 10569 C CA . GLU B 1 147 ? 24.312 29.016 -1.062 1 65.06 147 GLU B CA 1
ATOM 10570 C C . GLU B 1 147 ? 25.172 27.969 -1.773 1 65.06 147 GLU B C 1
ATOM 10572 O O . GLU B 1 147 ? 24.75 27.391 -2.771 1 65.06 147 GLU B O 1
ATOM 10577 N N . GLU B 1 148 ? 26.438 27.906 -1.384 1 66.75 148 GLU B N 1
ATOM 10578 C CA . GLU B 1 148 ? 27.359 26.922 -1.966 1 66.75 148 GLU B CA 1
ATOM 10579 C C . GLU B 1 148 ? 28.062 26.109 -0.881 1 66.75 148 GLU B C 1
ATOM 10581 O O . GLU B 1 148 ? 28.203 26.578 0.253 1 66.75 148 GLU B O 1
ATOM 10586 N N . ARG B 1 149 ? 28.375 24.922 -1.299 1 74.75 149 ARG B N 1
ATOM 10587 C CA . ARG B 1 149 ? 29.125 24.062 -0.381 1 74.75 149 ARG B CA 1
ATOM 10588 C C . ARG B 1 149 ? 30.578 24.547 -0.261 1 74.75 149 ARG B C 1
ATOM 10590 O O . ARG B 1 149 ? 31.203 24.891 -1.262 1 74.75 149 ARG B O 1
ATOM 10597 N N . PHE B 1 150 ? 30.984 24.688 1.014 1 80.94 150 PHE B N 1
ATOM 10598 C CA . PHE B 1 150 ? 32.375 25.031 1.259 1 80.94 150 PHE B CA 1
ATOM 10599 C C . PHE B 1 150 ? 33.281 23.844 0.973 1 80.94 150 PHE B C 1
ATOM 10601 O O . PHE B 1 150 ? 32.875 22.688 1.081 1 80.94 150 PHE B O 1
ATOM 10608 N N . ASP B 1 151 ? 34.406 24.109 0.578 1 80.25 151 ASP B N 1
ATOM 10609 C CA . ASP B 1 151 ? 35.375 23.062 0.277 1 80.25 151 ASP B CA 1
ATOM 10610 C C . ASP B 1 151 ? 35.812 22.344 1.548 1 80.25 151 ASP B C 1
ATOM 10612 O O . ASP B 1 151 ? 36.062 21.125 1.526 1 80.25 151 ASP B O 1
ATOM 10616 N N . ARG B 1 152 ? 35.906 23.219 2.525 1 84.94 152 ARG B N 1
ATOM 10617 C CA . ARG B 1 152 ? 36.375 22.656 3.795 1 84.94 152 ARG B CA 1
ATOM 10618 C C . ARG B 1 152 ? 35.594 23.234 4.965 1 84.94 152 ARG B C 1
ATOM 10620 O O . ARG B 1 152 ? 35.281 24.438 4.973 1 84.94 152 ARG B O 1
ATOM 10627 N N . TYR B 1 153 ? 35.344 22.406 5.965 1 90 153 TYR B N 1
ATOM 10628 C CA . TYR B 1 153 ? 34.719 22.797 7.23 1 90 153 TYR B CA 1
ATOM 10629 C C . TYR B 1 153 ? 35.656 22.516 8.398 1 90 153 TYR B C 1
ATOM 10631 O O . TYR B 1 153 ? 36.25 21.422 8.484 1 90 153 TYR B O 1
ATOM 10639 N N . ILE B 1 154 ? 35.906 23.531 9.211 1 90.38 154 ILE B N 1
ATOM 10640 C CA . ILE B 1 154 ? 36.812 23.391 10.359 1 90.38 154 ILE B CA 1
ATOM 10641 C C . ILE B 1 154 ? 36 23.5 11.648 1 90.38 154 ILE B C 1
ATOM 10643 O O . ILE B 1 154 ? 35.438 24.562 11.945 1 90.38 154 ILE B O 1
ATOM 10647 N N . ASP B 1 155 ? 35.969 22.469 12.422 1 92.62 155 ASP B N 1
ATOM 10648 C CA . ASP B 1 155 ? 35.344 22.484 13.734 1 92.62 155 ASP B CA 1
ATOM 10649 C C . ASP B 1 155 ? 36.25 23.062 14.797 1 92.62 155 ASP B C 1
ATOM 10651 O O . ASP B 1 155 ? 37.25 22.422 15.195 1 92.62 155 ASP B O 1
ATOM 10655 N N . ILE B 1 156 ? 36 24.203 15.281 1 93.19 156 ILE B N 1
ATOM 10656 C CA . ILE B 1 156 ? 36.875 24.891 16.203 1 93.19 156 ILE B CA 1
ATOM 10657 C C . ILE B 1 156 ? 36.375 24.766 17.625 1 93.19 156 ILE B C 1
ATOM 10659 O O . ILE B 1 156 ? 36.812 25.469 18.531 1 93.19 156 ILE B O 1
ATOM 10663 N N . SER B 1 157 ? 35.406 23.922 17.938 1 92 157 SER B N 1
ATOM 10664 C CA . SER B 1 157 ? 34.781 23.781 19.234 1 92 157 SER B CA 1
ATOM 10665 C C . SER B 1 157 ? 35.688 23.109 20.25 1 92 157 SER B C 1
ATOM 10667 O O . SER B 1 157 ? 35.469 23.188 21.453 1 92 157 SER B O 1
ATOM 10669 N N . ASN B 1 158 ? 36.844 22.578 19.75 1 90.31 158 ASN B N 1
ATOM 10670 C CA . ASN B 1 158 ? 37.688 21.797 20.641 1 90.31 158 ASN B CA 1
ATOM 10671 C C . ASN B 1 158 ? 39 22.531 20.953 1 90.31 158 ASN B C 1
ATOM 10673 O O . ASN B 1 158 ? 39.906 21.953 21.547 1 90.31 158 ASN B O 1
ATOM 10677 N N . ILE B 1 159 ? 39.094 23.734 20.516 1 93.38 159 ILE B N 1
ATOM 10678 C CA . ILE B 1 159 ? 40.25 24.547 20.844 1 93.38 159 ILE B CA 1
ATOM 10679 C C . ILE B 1 159 ? 40.094 25.156 22.234 1 93.38 159 ILE B C 1
ATOM 10681 O O . ILE B 1 159 ? 39.188 26 22.438 1 93.38 159 ILE B O 1
ATOM 10685 N N . PRO B 1 160 ? 40.875 24.859 23.156 1 93.06 160 PRO B N 1
ATOM 10686 C CA . PRO B 1 160 ? 40.656 25.297 24.547 1 93.06 160 PRO B CA 1
ATOM 10687 C C . PRO B 1 160 ? 40.688 26.812 24.688 1 93.06 160 PRO B C 1
ATOM 10689 O O . PRO B 1 160 ? 39.844 27.375 25.422 1 93.06 160 PRO B O 1
ATOM 10692 N N . GLU B 1 161 ? 41.625 27.5 24.031 1 91.44 161 GLU B N 1
ATOM 10693 C CA . GLU B 1 161 ? 41.719 28.953 24.109 1 91.44 161 GLU B CA 1
ATOM 10694 C C . GLU B 1 161 ? 40.406 29.625 23.672 1 91.44 161 GLU B C 1
ATOM 10696 O O . GLU B 1 161 ? 40.156 30.766 24.047 1 91.44 161 GLU B O 1
ATOM 10701 N N . MET B 1 162 ? 39.625 28.891 22.953 1 95.81 162 MET B N 1
ATOM 10702 C CA . MET B 1 162 ? 38.406 29.453 22.406 1 95.81 162 MET B CA 1
ATOM 10703 C C . MET B 1 162 ? 37.188 28.906 23.141 1 95.81 162 MET B C 1
ATOM 10705 O O . MET B 1 162 ? 36.062 29.406 22.953 1 95.81 162 MET B O 1
ATOM 10709 N N . SER B 1 163 ? 37.375 27.953 24 1 95.06 163 SER B N 1
ATOM 10710 C CA . SER B 1 163 ? 36.219 27.312 24.641 1 95.06 163 SER B CA 1
ATOM 10711 C C . SER B 1 163 ? 36.25 27.516 26.156 1 95.06 163 SER B C 1
ATOM 10713 O O . SER B 1 163 ? 35.344 27.094 26.859 1 95.06 163 SER B O 1
ATOM 10715 N N . MET B 1 164 ? 37.156 28.234 26.609 1 94.12 164 MET B N 1
ATOM 10716 C CA . MET B 1 164 ? 37.312 28.391 28.047 1 94.12 164 MET B CA 1
ATOM 10717 C C . MET B 1 164 ? 36.719 29.703 28.516 1 94.12 164 MET B C 1
ATOM 10719 O O . MET B 1 164 ? 36.562 30.656 27.734 1 94.12 164 MET B O 1
ATOM 10723 N N . ILE B 1 165 ? 36.312 29.781 29.75 1 96 165 ILE B N 1
ATOM 10724 C CA . ILE B 1 165 ? 35.844 30.969 30.469 1 96 165 ILE B CA 1
ATOM 10725 C C . ILE B 1 165 ? 36.75 31.25 31.672 1 96 165 ILE B C 1
ATOM 10727 O O . ILE B 1 165 ? 37 30.359 32.469 1 96 165 ILE B O 1
ATOM 10731 N N . LYS B 1 166 ? 37.312 32.406 31.688 1 93.69 166 LYS B N 1
ATOM 10732 C CA . LYS B 1 166 ? 38.156 32.781 32.812 1 93.69 166 LYS B CA 1
ATOM 10733 C C . LYS B 1 166 ? 37.625 34 33.531 1 93.69 166 LYS B C 1
ATOM 10735 O O . LYS B 1 166 ? 37.219 35 32.906 1 93.69 166 LYS B O 1
ATOM 10740 N N . LYS B 1 167 ? 37.625 33.938 34.844 1 91.12 167 LYS B N 1
ATOM 10741 C CA . LYS B 1 167 ? 37.125 35.031 35.688 1 91.12 167 LYS B CA 1
ATOM 10742 C C . LYS B 1 167 ? 38.25 35.562 36.594 1 91.12 167 LYS B C 1
ATOM 10744 O O . LYS B 1 167 ? 39 34.75 37.188 1 91.12 167 LYS B O 1
ATOM 10749 N N . ASP B 1 168 ? 38.5 36.844 36.531 1 85.25 168 ASP B N 1
ATOM 10750 C CA . ASP B 1 168 ? 39.406 37.438 37.469 1 85.25 168 ASP B CA 1
ATOM 10751 C C . ASP B 1 168 ? 38.844 38.781 38 1 85.25 168 ASP B C 1
ATOM 10753 O O . ASP B 1 168 ? 37.688 39.094 37.781 1 85.25 168 ASP B O 1
ATOM 10757 N N . GLU B 1 169 ? 39.656 39.5 38.781 1 82.25 169 GLU B N 1
ATOM 10758 C CA . GLU B 1 169 ? 39.188 40.75 39.406 1 82.25 169 GLU B CA 1
ATOM 10759 C C . GLU B 1 169 ? 38.938 41.812 38.375 1 82.25 169 GLU B C 1
ATOM 10761 O O . GLU B 1 169 ? 38.094 42.719 38.594 1 82.25 169 GLU B O 1
ATOM 10766 N N . LYS B 1 170 ? 39.5 41.625 37.25 1 85.44 170 LYS B N 1
ATOM 10767 C CA . LYS B 1 170 ? 39.375 42.625 36.219 1 85.44 170 LYS B CA 1
ATOM 10768 C C . LYS B 1 170 ? 38.156 42.406 35.344 1 85.44 170 LYS B C 1
ATOM 10770 O O . LYS B 1 170 ? 37.656 43.312 34.719 1 85.44 170 LYS B O 1
ATOM 10775 N N . GLY B 1 171 ? 37.656 41.25 35.406 1 91.5 171 GLY B N 1
ATOM 10776 C CA . GLY B 1 171 ? 36.469 40.969 34.625 1 91.5 171 GLY B CA 1
ATOM 10777 C C . GLY B 1 171 ? 36.375 39.5 34.219 1 91.5 171 GLY B C 1
ATOM 10778 O O . GLY B 1 171 ? 36.844 38.625 34.938 1 91.5 171 GLY B O 1
ATOM 10779 N N . ILE B 1 172 ? 35.656 39.219 33.156 1 94.06 172 ILE B N 1
ATOM 10780 C CA . ILE B 1 172 ? 35.438 37.844 32.688 1 94.06 172 ILE B CA 1
ATOM 10781 C C . ILE B 1 172 ? 35.875 37.719 31.234 1 94.06 172 ILE B C 1
ATOM 10783 O O . ILE B 1 172 ? 35.625 38.625 30.422 1 94.06 172 ILE B O 1
ATOM 10787 N N . GLU B 1 173 ? 36.625 36.688 30.922 1 95.5 173 GLU B N 1
ATOM 10788 C CA . GLU B 1 173 ? 37 36.344 29.562 1 95.5 173 GLU B CA 1
ATOM 10789 C C . GLU B 1 173 ? 36.219 35.125 29.078 1 95.5 173 GLU B C 1
ATOM 10791 O O . GLU B 1 173 ? 36.188 34.094 29.75 1 95.5 173 GLU B O 1
ATOM 10796 N N . ILE B 1 174 ? 35.531 35.281 27.984 1 97.19 174 ILE B N 1
ATOM 10797 C CA . ILE B 1 174 ? 34.719 34.188 27.406 1 97.19 174 ILE B CA 1
ATOM 10798 C C . ILE B 1 174 ? 35.281 33.844 26.031 1 97.19 174 ILE B C 1
ATOM 10800 O O . ILE B 1 174 ? 35.344 34.688 25.141 1 97.19 174 ILE B O 1
ATOM 10804 N N . GLY B 1 175 ? 35.594 32.594 25.875 1 97.25 175 GLY B N 1
ATOM 10805 C CA . GLY B 1 175 ? 36.094 32.125 24.578 1 97.25 175 GLY B CA 1
ATOM 10806 C C . GLY B 1 175 ? 35.062 32.25 23.484 1 97.25 175 GLY B C 1
ATOM 10807 O O . GLY B 1 175 ? 33.844 32.125 23.719 1 97.25 175 GLY B O 1
ATOM 10808 N N . ALA B 1 176 ? 35.562 32.438 22.281 1 96.88 176 ALA B N 1
ATOM 10809 C CA . ALA B 1 176 ? 34.688 32.688 21.141 1 96.88 176 ALA B CA 1
ATOM 10810 C C . ALA B 1 176 ? 33.812 31.469 20.844 1 96.88 176 ALA B C 1
ATOM 10812 O O . ALA B 1 176 ? 32.719 31.594 20.344 1 96.88 176 ALA B O 1
ATOM 10813 N N . ALA B 1 177 ? 34.25 30.266 21.125 1 96.88 177 ALA B N 1
ATOM 10814 C CA . ALA B 1 177 ? 33.562 29.031 20.797 1 96.88 177 ALA B CA 1
ATOM 10815 C C . ALA B 1 177 ? 32.594 28.625 21.922 1 96.88 177 ALA B C 1
ATOM 10817 O O . ALA B 1 177 ? 31.891 27.625 21.812 1 96.88 177 ALA B O 1
ATOM 10818 N N . VAL B 1 178 ? 32.562 29.453 22.953 1 97.12 178 VAL B N 1
ATOM 10819 C CA . VAL B 1 178 ? 31.641 29.172 24.062 1 97.12 178 VAL B CA 1
ATOM 10820 C C . VAL B 1 178 ? 30.203 29.406 23.609 1 97.12 178 VAL B C 1
ATOM 10822 O O . VAL B 1 178 ? 29.906 30.391 22.938 1 97.12 178 VAL B O 1
ATOM 10825 N N . THR B 1 179 ? 29.344 28.438 23.969 1 96.5 179 THR B N 1
ATOM 10826 C CA . THR B 1 179 ? 27.953 28.578 23.578 1 96.5 179 THR B CA 1
ATOM 10827 C C . THR B 1 179 ? 27.297 29.719 24.359 1 96.5 179 THR B C 1
ATOM 10829 O O . THR B 1 179 ? 27.75 30.094 25.438 1 96.5 179 THR B O 1
ATOM 10832 N N . ILE B 1 180 ? 26.25 30.266 23.828 1 95.88 180 ILE B N 1
ATOM 10833 C CA . ILE B 1 180 ? 25.531 31.359 24.453 1 95.88 180 ILE B CA 1
ATOM 10834 C C . ILE B 1 180 ? 24.969 30.906 25.797 1 95.88 180 ILE B C 1
ATOM 10836 O O . ILE B 1 180 ? 24.969 31.656 26.781 1 95.88 180 ILE B O 1
ATOM 10840 N N . SER B 1 181 ? 24.469 29.672 25.875 1 93.38 181 SER B N 1
ATOM 10841 C CA . SER B 1 181 ? 23.938 29.125 27.125 1 93.38 181 SER B CA 1
ATOM 10842 C C . SER B 1 181 ? 25.016 29.078 28.203 1 93.38 181 SER B C 1
ATOM 10844 O O . SER B 1 181 ? 24.766 29.453 29.359 1 93.38 181 SER B O 1
ATOM 10846 N N . ASN B 1 182 ? 26.188 28.656 27.844 1 94.44 182 ASN B N 1
ATOM 10847 C CA . ASN B 1 182 ? 27.281 28.609 28.812 1 94.44 182 ASN B CA 1
ATOM 10848 C C . ASN B 1 182 ? 27.734 30 29.25 1 94.44 182 ASN B C 1
ATOM 10850 O O . ASN B 1 182 ? 28.125 30.203 30.391 1 94.44 182 ASN B O 1
ATOM 10854 N N . ALA B 1 183 ? 27.734 30.844 28.297 1 95.88 183 ALA B N 1
ATOM 10855 C CA . ALA B 1 183 ? 28.062 32.219 28.625 1 95.88 183 ALA B CA 1
ATOM 10856 C C . ALA B 1 183 ? 27.062 32.812 29.641 1 95.88 183 ALA B C 1
ATOM 10858 O O . ALA B 1 183 ? 27.453 33.5 30.578 1 95.88 183 ALA B O 1
ATOM 10859 N N . ILE B 1 184 ? 25.781 32.562 29.391 1 94.44 184 ILE B N 1
ATOM 10860 C CA . ILE B 1 184 ? 24.734 33 30.297 1 94.44 184 ILE B CA 1
ATOM 10861 C C . ILE B 1 184 ? 24.969 32.438 31.688 1 94.44 184 ILE B C 1
ATOM 10863 O O . ILE B 1 184 ? 24.891 33.156 32.688 1 94.44 184 ILE B O 1
ATOM 10867 N N . ASP B 1 185 ? 25.297 31.219 31.781 1 90.81 185 ASP B N 1
ATOM 10868 C CA . ASP B 1 185 ? 25.531 30.547 33.062 1 90.81 185 ASP B CA 1
ATOM 10869 C C . ASP B 1 185 ? 26.719 31.172 33.781 1 90.81 185 ASP B C 1
ATOM 10871 O O . ASP B 1 185 ? 26.688 31.344 35 1 90.81 185 ASP B O 1
ATOM 10875 N N . ALA B 1 186 ? 27.703 31.438 33.031 1 92.69 186 ALA B N 1
ATOM 10876 C CA . ALA B 1 186 ? 28.922 32.031 33.625 1 92.69 186 ALA B CA 1
ATOM 10877 C C . ALA B 1 186 ? 28.641 33.406 34.156 1 92.69 186 ALA B C 1
ATOM 10879 O O . ALA B 1 186 ? 29.156 33.812 35.219 1 92.69 186 ALA B O 1
ATOM 10880 N N . LEU B 1 187 ? 27.906 34.156 33.438 1 93.5 187 LEU B N 1
ATOM 10881 C CA . LEU B 1 187 ? 27.578 35.5 33.844 1 93.5 187 LEU B CA 1
ATOM 10882 C C . LEU B 1 187 ? 26.641 35.5 35.062 1 93.5 187 LEU B C 1
ATOM 10884 O O . LEU B 1 187 ? 26.734 36.375 35.938 1 93.5 187 LEU B O 1
ATOM 10888 N N . GLU B 1 188 ? 25.812 34.594 35.125 1 88.69 188 GLU B N 1
ATOM 10889 C CA . GLU B 1 188 ? 24.828 34.5 36.219 1 88.69 188 GLU B CA 1
ATOM 10890 C C . GLU B 1 188 ? 25.5 34.094 37.531 1 88.69 188 GLU B C 1
ATOM 10892 O O . GLU B 1 188 ? 25.062 34.531 38.594 1 88.69 188 GLU B O 1
ATOM 10897 N N . LYS B 1 189 ? 26.5 33.219 37.531 1 78.94 189 LYS B N 1
ATOM 10898 C CA . LYS B 1 189 ? 27.156 32.688 38.719 1 78.94 189 LYS B CA 1
ATOM 10899 C C . LYS B 1 189 ? 28.078 33.75 39.344 1 78.94 189 LYS B C 1
ATOM 10901 O O . LYS B 1 189 ? 28.531 33.562 40.5 1 78.94 189 LYS B O 1
ATOM 10906 N N . GLU B 1 190 ? 28.422 34.656 38.75 1 65.5 190 GLU B N 1
ATOM 10907 C CA . GLU B 1 190 ? 29.328 35.656 39.312 1 65.5 190 GLU B CA 1
ATOM 10908 C C . GLU B 1 190 ? 28.75 36.281 40.562 1 65.5 190 GLU B C 1
ATOM 10910 O O . GLU B 1 190 ? 27.531 36.406 40.719 1 65.5 190 GLU B O 1
ATOM 10915 N N . SER B 1 191 ? 29.531 36.344 41.688 1 55.31 191 SER B N 1
ATOM 10916 C CA . SER B 1 191 ? 29.203 36.781 43.031 1 55.31 191 SER B CA 1
ATOM 10917 C C . SER B 1 191 ? 28.328 38.031 43.031 1 55.31 191 SER B C 1
ATOM 10919 O O . SER B 1 191 ? 28.203 38.688 42 1 55.31 191 SER B O 1
ATOM 10921 N N . LYS B 1 192 ? 27.562 38.281 44.156 1 49.06 192 LYS B N 1
ATOM 10922 C CA . LYS B 1 192 ? 26.594 39.312 44.5 1 49.06 192 LYS B CA 1
ATOM 10923 C C . LYS B 1 192 ? 27.016 40.656 43.938 1 49.06 192 LYS B C 1
ATOM 10925 O O . LYS B 1 192 ? 26.172 41.531 43.719 1 49.06 192 LYS B O 1
ATOM 10930 N N . SER B 1 193 ? 28.281 40.844 43.75 1 51.19 193 SER B N 1
ATOM 10931 C CA . SER B 1 193 ? 28.641 42.25 43.5 1 51.19 193 SER B CA 1
ATOM 10932 C C . SER B 1 193 ? 28.5 42.594 42.031 1 51.19 193 SER B C 1
ATOM 10934 O O . SER B 1 193 ? 28.516 43.781 41.688 1 51.19 193 SER B O 1
ATOM 10936 N N . SER B 1 194 ? 28.266 41.562 41.156 1 72.62 194 SER B N 1
ATOM 10937 C CA . SER B 1 194 ? 28.328 42.188 39.844 1 72.62 194 SER B CA 1
ATOM 10938 C C . SER B 1 194 ? 26.938 42.281 39.219 1 72.62 194 SER B C 1
ATOM 10940 O O . SER B 1 194 ? 26.484 41.344 38.562 1 72.62 194 SER B O 1
ATOM 10942 N N . TYR B 1 195 ? 26.188 43.188 39.594 1 83.94 195 TYR B N 1
ATOM 10943 C CA . TYR B 1 195 ? 24.875 43.625 39.125 1 83.94 195 TYR B CA 1
ATOM 10944 C C . TYR B 1 195 ? 24.828 43.719 37.594 1 83.94 195 TYR B C 1
ATOM 10946 O O . TYR B 1 195 ? 23.859 43.281 36.969 1 83.94 195 TYR B O 1
ATOM 10954 N N . VAL B 1 196 ? 25.859 44 36.938 1 89.94 196 VAL B N 1
ATOM 10955 C CA . VAL B 1 196 ? 25.922 44.188 35.5 1 89.94 196 VAL B CA 1
ATOM 10956 C C . VAL B 1 196 ? 25.922 42.844 34.781 1 89.94 196 VAL B C 1
ATOM 10958 O O . VAL B 1 196 ? 25.203 42.656 33.812 1 89.94 196 VAL B O 1
ATOM 10961 N N . PHE B 1 197 ? 26.734 41.875 35.281 1 92.5 197 PHE B N 1
ATOM 10962 C CA . PHE B 1 197 ? 26.812 40.531 34.688 1 92.5 197 PHE B CA 1
ATOM 10963 C C . PHE B 1 197 ? 25.469 39.844 34.75 1 92.5 197 PHE B C 1
ATOM 10965 O O . PHE B 1 197 ? 25.062 39.188 33.781 1 92.5 197 PHE B O 1
ATOM 10972 N N . LYS B 1 198 ? 24.766 39.969 35.781 1 91.81 198 LYS B N 1
ATOM 10973 C CA . LYS B 1 198 ? 23.469 39.312 35.938 1 91.81 198 LYS B CA 1
ATOM 10974 C C . LYS B 1 198 ? 22.438 39.906 35 1 91.81 198 LYS B C 1
ATOM 10976 O O . LYS B 1 198 ? 21.609 39.188 34.438 1 91.81 198 LYS B O 1
ATOM 10981 N N . LYS B 1 199 ? 22.406 41.188 34.812 1 93 199 LYS B N 1
ATOM 10982 C CA . LYS B 1 199 ? 21.484 41.844 33.906 1 93 199 LYS B CA 1
ATOM 10983 C C . LYS B 1 199 ? 21.781 41.469 32.469 1 93 199 LYS B C 1
ATOM 10985 O O . LYS B 1 199 ? 20.875 41.344 31.641 1 93 199 LYS B O 1
ATOM 10990 N N . MET B 1 200 ? 23.062 41.312 32.188 1 94.56 200 MET B N 1
ATOM 10991 C CA . MET B 1 200 ? 23.438 40.875 30.859 1 94.56 200 MET B CA 1
ATOM 10992 C C . MET B 1 200 ? 22.938 39.438 30.609 1 94.56 200 MET B C 1
ATOM 10994 O O . MET B 1 200 ? 22.391 39.156 29.547 1 94.56 200 MET B O 1
ATOM 10998 N N . ALA B 1 201 ? 23.094 38.625 31.625 1 94.25 201 ALA B N 1
ATOM 10999 C CA . ALA B 1 201 ? 22.625 37.25 31.516 1 94.25 201 ALA B CA 1
ATOM 11000 C C . ALA B 1 201 ? 21.125 37.188 31.281 1 94.25 201 ALA B C 1
ATOM 11002 O O . ALA B 1 201 ? 20.641 36.438 30.453 1 94.25 201 ALA B O 1
ATOM 11003 N N . THR B 1 202 ? 20.391 37.969 31.969 1 91.62 202 THR B N 1
ATOM 11004 C CA . THR B 1 202 ? 18.922 38 31.859 1 91.62 202 THR B CA 1
ATOM 11005 C C . THR B 1 202 ? 18.5 38.438 30.453 1 91.62 202 THR B C 1
ATOM 11007 O O . THR B 1 202 ? 17.562 37.875 29.891 1 91.62 202 THR B O 1
ATOM 11010 N N . HIS B 1 203 ? 19.156 39.375 29.938 1 94.06 203 HIS B N 1
ATOM 11011 C CA . HIS B 1 203 ? 18.859 39.812 28.578 1 94.06 203 HIS B CA 1
ATOM 11012 C C . HIS B 1 203 ? 19.203 38.719 27.562 1 94.06 203 HIS B C 1
ATOM 11014 O O . HIS B 1 203 ? 18.453 38.5 26.609 1 94.06 203 HIS B O 1
ATOM 11020 N N . MET B 1 204 ? 20.266 38.094 27.766 1 94.38 204 MET B N 1
ATOM 11021 C CA . MET B 1 204 ? 20.719 37.094 26.828 1 94.38 204 MET B CA 1
ATOM 11022 C C . MET B 1 204 ? 19.781 35.875 26.812 1 94.38 204 MET B C 1
ATOM 11024 O O . MET B 1 204 ? 19.734 35.125 25.828 1 94.38 204 MET B O 1
ATOM 11028 N N . GLU B 1 205 ? 19.062 35.688 27.812 1 89.38 205 GLU B N 1
ATOM 11029 C CA . GLU B 1 205 ? 18.078 34.594 27.875 1 89.38 205 GLU B CA 1
ATOM 11030 C C . GLU B 1 205 ? 16.953 34.812 26.875 1 89.38 205 GLU B C 1
ATOM 11032 O O . GLU B 1 205 ? 16.203 33.875 26.562 1 89.38 205 GLU B O 1
ATOM 11037 N N . LYS B 1 206 ? 16.844 35.969 26.391 1 89.5 206 LYS B N 1
ATOM 11038 C CA . LYS B 1 206 ? 15.781 36.312 25.453 1 89.5 206 LYS B CA 1
ATOM 11039 C C . LYS B 1 206 ? 16.219 36.031 24.016 1 89.5 206 LYS B C 1
ATOM 11041 O O . LYS B 1 206 ? 15.391 36.062 23.094 1 89.5 206 LYS B O 1
ATOM 11046 N N . ILE B 1 207 ? 17.469 35.656 23.906 1 88.12 207 ILE B N 1
ATOM 11047 C CA . ILE B 1 207 ? 18.016 35.438 22.578 1 88.12 207 ILE B CA 1
ATOM 11048 C C . ILE B 1 207 ? 17.656 34.031 22.094 1 88.12 207 ILE B C 1
ATOM 11050 O O . ILE B 1 207 ? 18.031 33.031 22.703 1 88.12 207 ILE B O 1
ATOM 11054 N N . GLY B 1 208 ? 16.953 33.938 21.016 1 84.5 208 GLY B N 1
ATOM 11055 C CA . GLY B 1 208 ? 16.625 32.656 20.438 1 84.5 208 GLY B CA 1
ATOM 11056 C C . GLY B 1 208 ? 16.031 31.688 21.453 1 84.5 208 GLY B C 1
ATOM 11057 O O . GLY B 1 208 ? 15.891 32.031 22.625 1 84.5 208 GLY B O 1
ATOM 11058 N N . ASN B 1 209 ? 15.75 30.531 21.031 1 83 209 ASN B N 1
ATOM 11059 C CA . ASN B 1 209 ? 15.312 29.469 21.938 1 83 209 ASN B CA 1
ATOM 11060 C C . ASN B 1 209 ? 16.5 28.766 22.594 1 83 209 ASN B C 1
ATOM 11062 O O . ASN B 1 209 ? 17.641 28.906 22.141 1 83 209 ASN B O 1
ATOM 11066 N N . ARG B 1 210 ? 16.203 28.031 23.516 1 83.31 210 ARG B N 1
ATOM 11067 C CA . ARG B 1 210 ? 17.266 27.375 24.266 1 83.31 210 ARG B CA 1
ATOM 11068 C C . ARG B 1 210 ? 18.078 26.438 23.359 1 83.31 210 ARG B C 1
ATOM 11070 O O . ARG B 1 210 ? 19.297 26.297 23.531 1 83.31 210 ARG B O 1
ATOM 11077 N N . SER B 1 211 ? 17.406 25.781 22.484 1 84 211 SER B N 1
ATOM 11078 C CA . SER B 1 211 ? 18.109 24.859 21.594 1 84 211 SER B CA 1
ATOM 11079 C C . SER B 1 211 ? 19.125 25.594 20.734 1 84 211 SER B C 1
ATOM 11081 O O . SER B 1 211 ? 20.203 25.062 20.422 1 84 211 SER B O 1
ATOM 11083 N N . ILE B 1 212 ? 18.797 26.766 20.297 1 87.94 212 ILE B N 1
ATOM 11084 C CA . ILE B 1 212 ? 19.719 27.578 19.516 1 87.94 212 ILE B CA 1
ATOM 11085 C C . ILE B 1 212 ? 20.875 28.062 20.406 1 87.94 212 ILE B C 1
ATOM 11087 O O . ILE B 1 212 ? 22.031 28.016 20 1 87.94 212 ILE B O 1
ATOM 11091 N N . ARG B 1 213 ? 20.609 28.422 21.672 1 90.88 213 ARG B N 1
ATOM 11092 C CA . ARG B 1 213 ? 21.625 28.938 22.578 1 90.88 213 ARG B CA 1
ATOM 11093 C C . ARG B 1 213 ? 22.594 27.828 22.984 1 90.88 213 ARG B C 1
ATOM 11095 O O . ARG B 1 213 ? 23.766 28.094 23.234 1 90.88 213 ARG B O 1
ATOM 11102 N N . ASN B 1 214 ? 22.062 26.672 22.984 1 89.19 214 ASN B N 1
ATOM 11103 C CA . ASN B 1 214 ? 22.891 25.531 23.375 1 89.19 214 ASN B CA 1
ATOM 11104 C C . ASN B 1 214 ? 23.938 25.219 22.312 1 89.19 214 ASN B C 1
ATOM 11106 O O . ASN B 1 214 ? 24.953 24.578 22.609 1 89.19 214 ASN B O 1
ATOM 11110 N N . SER B 1 215 ? 23.672 25.688 21.172 1 92.06 215 SER B N 1
ATOM 11111 C CA . SER B 1 215 ? 24.578 25.344 20.094 1 92.06 215 SER B CA 1
ATOM 11112 C C . SER B 1 215 ? 25.297 26.562 19.531 1 92.06 215 SER B C 1
ATOM 11114 O O . SER B 1 215 ? 26.422 26.469 19.047 1 92.06 215 SER B O 1
ATOM 11116 N N . GLY B 1 216 ? 24.594 27.641 19.547 1 94.38 216 GLY B N 1
ATOM 11117 C CA . GLY B 1 216 ? 25.188 28.859 19.047 1 94.38 216 GLY B CA 1
ATOM 11118 C C . GLY B 1 216 ? 26.25 29.438 19.953 1 94.38 216 GLY B C 1
ATOM 11119 O O . GLY B 1 216 ? 26.109 29.375 21.188 1 94.38 216 GLY B O 1
ATOM 11120 N N . SER B 1 217 ? 27.375 29.938 19.406 1 96.38 217 SER B N 1
ATOM 11121 C CA . SER B 1 217 ? 28.5 30.453 20.203 1 96.38 217 SER B CA 1
ATOM 11122 C C . SER B 1 217 ? 28.484 31.969 20.25 1 96.38 217 SER B C 1
ATOM 11124 O O . SER B 1 217 ? 27.969 32.625 19.344 1 96.38 217 SER B O 1
ATOM 11126 N N . ILE B 1 218 ? 29.078 32.5 21.266 1 96.12 218 ILE B N 1
ATOM 11127 C CA . ILE B 1 218 ? 29.172 33.969 21.422 1 96.12 218 ILE B CA 1
ATOM 11128 C C . ILE B 1 218 ? 30.016 34.531 20.281 1 96.12 218 ILE B C 1
ATOM 11130 O O . ILE B 1 218 ? 29.672 35.562 19.703 1 96.12 218 ILE B O 1
ATOM 11134 N N . GLY B 1 219 ? 31.078 33.812 19.906 1 96.06 219 GLY B N 1
ATOM 11135 C CA . GLY B 1 219 ? 31.922 34.25 18.812 1 96.06 219 GLY B CA 1
ATOM 11136 C C . GLY B 1 219 ? 31.203 34.25 17.469 1 96.06 219 GLY B C 1
ATOM 11137 O O . GLY B 1 219 ? 31.375 35.156 16.656 1 96.06 219 GLY B O 1
ATOM 11138 N N . GLY B 1 220 ? 30.516 33.156 17.188 1 94.81 220 GLY B N 1
ATOM 11139 C CA . GLY B 1 220 ? 29.75 33.094 15.953 1 94.81 220 GLY B CA 1
ATOM 11140 C C . GLY B 1 220 ? 28.75 34.25 15.836 1 94.81 220 GLY B C 1
ATOM 11141 O O . GLY B 1 220 ? 28.547 34.781 14.75 1 94.81 220 GLY B O 1
ATOM 11142 N N . ASN B 1 221 ? 28.094 34.531 16.938 1 95 221 ASN B N 1
ATOM 11143 C CA . ASN B 1 221 ? 27.141 35.656 16.969 1 95 221 ASN B CA 1
ATOM 11144 C C . ASN B 1 221 ? 27.812 36.969 16.656 1 95 221 ASN B C 1
ATOM 11146 O O . ASN B 1 221 ? 27.297 37.781 15.883 1 95 221 ASN B O 1
ATOM 11150 N N . LEU B 1 222 ? 28.969 37.188 17.203 1 96.19 222 LEU B N 1
ATOM 11151 C CA . LEU B 1 222 ? 29.703 38.438 17.016 1 96.19 222 LEU B CA 1
ATOM 11152 C C . LEU B 1 222 ? 30.219 38.562 15.586 1 96.19 222 LEU B C 1
ATOM 11154 O O . LEU B 1 222 ? 30.156 39.656 14.992 1 96.19 222 LEU B O 1
ATOM 11158 N N . VAL B 1 223 ? 30.688 37.5 15.078 1 95.12 223 VAL B N 1
ATOM 11159 C CA . VAL B 1 223 ? 31.219 37.5 13.719 1 95.12 223 VAL B CA 1
ATOM 11160 C C . VAL B 1 223 ? 30.078 37.75 12.727 1 95.12 223 VAL B C 1
ATOM 11162 O O . VAL B 1 223 ? 30.266 38.469 11.734 1 95.12 223 VAL B O 1
ATOM 11165 N N . MET B 1 224 ? 28.969 37.188 12.977 1 93.31 224 MET B N 1
ATOM 11166 C CA . MET B 1 224 ? 27.812 37.438 12.125 1 93.31 224 MET B CA 1
ATOM 11167 C C . MET B 1 224 ? 27.406 38.906 12.203 1 93.31 224 MET B C 1
ATOM 11169 O O . MET B 1 224 ? 27.062 39.5 11.18 1 93.31 224 MET B O 1
ATOM 11173 N N . ALA B 1 225 ? 27.422 39.406 13.398 1 94 225 ALA B N 1
ATOM 11174 C CA . ALA B 1 225 ? 27.062 40.812 13.57 1 94 225 ALA B CA 1
ATOM 11175 C C . ALA B 1 225 ? 28.062 41.719 12.852 1 94 225 ALA B C 1
ATOM 11177 O O . ALA B 1 225 ? 27.688 42.719 12.219 1 94 225 ALA B O 1
ATOM 11178 N N . GLN B 1 226 ? 29.297 41.344 12.953 1 94 226 GLN B N 1
ATOM 11179 C CA . GLN B 1 226 ? 30.391 42.156 12.391 1 94 226 GLN B CA 1
ATOM 11180 C C . GLN B 1 226 ? 30.453 42 10.875 1 94 226 GLN B C 1
ATOM 11182 O O . GLN B 1 226 ? 30.594 43 10.148 1 94 226 GLN B O 1
ATOM 11187 N N . SER B 1 227 ? 30.266 40.844 10.367 1 92.44 227 SER B N 1
ATOM 11188 C CA . SER B 1 227 ? 30.547 40.562 8.961 1 92.44 227 SER B CA 1
ATOM 11189 C C . SER B 1 227 ? 29.266 40.594 8.133 1 92.44 227 SER B C 1
ATOM 11191 O O . SER B 1 227 ? 29.312 40.906 6.934 1 92.44 227 SER B O 1
ATOM 11193 N N . ARG B 1 228 ? 28.141 40.281 8.766 1 90.12 228 ARG B N 1
ATOM 11194 C CA . ARG B 1 228 ? 26.891 40.188 8 1 90.12 228 ARG B CA 1
ATOM 11195 C C . ARG B 1 228 ? 25.844 41.156 8.523 1 90.12 228 ARG B C 1
ATOM 11197 O O . ARG B 1 228 ? 24.703 41.125 8.086 1 90.12 228 ARG B O 1
ATOM 11204 N N . LYS B 1 229 ? 26.188 41.938 9.484 1 89.62 229 LYS B N 1
ATOM 11205 C CA . LYS B 1 229 ? 25.312 42.938 10.078 1 89.62 229 LYS B CA 1
ATOM 11206 C C . LYS B 1 229 ? 24.094 42.281 10.727 1 89.62 229 LYS B C 1
ATOM 11208 O O . LYS B 1 229 ? 22.969 42.781 10.617 1 89.62 229 LYS B O 1
ATOM 11213 N N . PHE B 1 230 ? 24.297 41.125 11.234 1 91.56 230 PHE B N 1
ATOM 11214 C CA . PHE B 1 230 ? 23.266 40.438 12.008 1 91.56 230 PHE B CA 1
ATOM 11215 C C . PHE B 1 230 ? 22.844 41.281 13.203 1 91.56 230 PHE B C 1
ATOM 11217 O O . PHE B 1 230 ? 23.703 41.844 13.914 1 91.56 230 PHE B O 1
ATOM 11224 N N . PRO B 1 231 ? 21.531 41.531 13.438 1 90.5 231 PRO B N 1
ATOM 11225 C CA . PRO B 1 231 ? 21.078 42.312 14.602 1 90.5 231 PRO B CA 1
ATOM 11226 C C . PRO B 1 231 ? 21.281 41.531 15.914 1 90.5 231 PRO B C 1
ATOM 11228 O O . PRO B 1 231 ? 20.297 41.062 16.5 1 90.5 231 PRO B O 1
ATOM 11231 N N . SER B 1 232 ? 22.438 41.688 16.453 1 93.44 232 SER B N 1
ATOM 11232 C CA . SER B 1 232 ? 22.859 40.875 17.594 1 93.44 232 SER B CA 1
ATOM 11233 C C . SER B 1 232 ? 22.547 41.594 18.922 1 93.44 232 SER B C 1
ATOM 11235 O O . SER B 1 232 ? 22.984 42.719 19.141 1 93.44 232 SER B O 1
ATOM 11237 N N . ASP B 1 233 ? 21.844 40.906 19.828 1 94.25 233 ASP B N 1
ATOM 11238 C CA . ASP B 1 233 ? 21.656 41.406 21.203 1 94.25 233 ASP B CA 1
ATOM 11239 C C . ASP B 1 233 ? 22.984 41.375 21.969 1 94.25 233 ASP B C 1
ATOM 11241 O O . ASP B 1 233 ? 23.234 42.219 22.812 1 94.25 233 ASP B O 1
ATOM 11245 N N . VAL B 1 234 ? 23.75 40.438 21.625 1 95.75 234 VAL B N 1
ATOM 11246 C CA . VAL B 1 234 ? 25.016 40.219 22.344 1 95.75 234 VAL B CA 1
ATOM 11247 C C . VAL B 1 234 ? 25.953 41.406 22.094 1 95.75 234 VAL B C 1
ATOM 11249 O O . VAL B 1 234 ? 26.578 41.906 23.016 1 95.75 234 VAL B O 1
ATOM 11252 N N . THR B 1 235 ? 26.062 41.781 20.859 1 96.44 235 THR B N 1
ATOM 11253 C CA . THR B 1 235 ? 26.922 42.906 20.516 1 96.44 235 THR B CA 1
ATOM 11254 C C . THR B 1 235 ? 26.5 44.188 21.25 1 96.44 235 THR B C 1
ATOM 11256 O O . THR B 1 235 ? 27.344 44.938 21.703 1 96.44 235 THR B O 1
ATOM 11259 N N . THR B 1 236 ? 25.234 44.375 21.344 1 97 236 THR B N 1
ATOM 11260 C CA . THR B 1 236 ? 24.719 45.594 22 1 97 236 THR B CA 1
ATOM 11261 C C . THR B 1 236 ? 25.078 45.594 23.484 1 97 236 THR B C 1
ATOM 11263 O O . THR B 1 236 ? 25.484 46.625 24.016 1 97 236 THR B O 1
ATOM 11266 N N . LEU B 1 237 ? 24.938 44.5 24.109 1 97.25 237 LEU B N 1
ATOM 11267 C CA . LEU B 1 237 ? 25.25 44.375 25.516 1 97.25 237 LEU B CA 1
ATOM 11268 C C . LEU B 1 237 ? 26.75 44.594 25.766 1 97.25 237 LEU B C 1
ATOM 11270 O O . LEU B 1 237 ? 27.125 45.312 26.688 1 97.25 237 LEU B O 1
ATOM 11274 N N . LEU B 1 238 ? 27.547 44.031 24.938 1 97.12 238 LEU B N 1
ATOM 11275 C CA . LEU B 1 238 ? 29 44.094 25.109 1 97.12 238 LEU B CA 1
ATOM 11276 C C . LEU B 1 238 ? 29.516 45.5 24.828 1 97.12 238 LEU B C 1
ATOM 11278 O O . LEU B 1 238 ? 30.484 45.938 25.453 1 97.12 238 LEU B O 1
ATOM 11282 N N . LEU B 1 239 ? 28.953 46.156 23.906 1 96.56 239 LEU B N 1
ATOM 11283 C CA . LEU B 1 239 ? 29.328 47.531 23.609 1 96.56 239 LEU B CA 1
ATOM 11284 C C . LEU B 1 239 ? 29.062 48.438 24.812 1 96.56 239 LEU B C 1
ATOM 11286 O O . LEU B 1 239 ? 29.859 49.344 25.109 1 96.56 239 LEU B O 1
ATOM 11290 N N . ALA B 1 240 ? 27.984 48.25 25.5 1 96.88 240 ALA B N 1
ATOM 11291 C CA . ALA B 1 240 ? 27.562 49.094 26.609 1 96.88 240 ALA B CA 1
ATOM 11292 C C . ALA B 1 240 ? 28.5 48.938 27.812 1 96.88 240 ALA B C 1
ATOM 11294 O O . ALA B 1 240 ? 28.609 49.844 28.641 1 96.88 240 ALA B O 1
ATOM 11295 N N . VAL B 1 241 ? 29.188 47.812 27.906 1 95.06 241 VAL B N 1
ATOM 11296 C CA . VAL B 1 241 ? 30.047 47.562 29.062 1 95.06 241 VAL B CA 1
ATOM 11297 C C . VAL B 1 241 ? 31.516 47.719 28.672 1 95.06 241 VAL B C 1
ATOM 11299 O O . VAL B 1 241 ? 32.406 47.312 29.406 1 95.06 241 VAL B O 1
ATOM 11302 N N . ASP B 1 242 ? 31.719 48.219 27.484 1 94.38 242 ASP B N 1
ATOM 11303 C CA . ASP B 1 242 ? 33.062 48.531 27 1 94.38 242 ASP B CA 1
ATOM 11304 C C . ASP B 1 242 ? 33.938 47.281 26.953 1 94.38 242 ASP B C 1
ATOM 11306 O O . ASP B 1 242 ? 35.031 47.281 27.484 1 94.38 242 ASP B O 1
ATOM 11310 N N . ALA B 1 243 ? 33.375 46.312 26.344 1 96.94 243 ALA B N 1
ATOM 11311 C CA . ALA B 1 243 ? 34.094 45.062 26.219 1 96.94 243 ALA B CA 1
ATOM 11312 C C . ALA B 1 243 ? 35.156 45.125 25.125 1 96.94 243 ALA B C 1
ATOM 11314 O O . ALA B 1 243 ? 35.156 46.062 24.312 1 96.94 243 ALA B O 1
ATOM 11315 N N . SER B 1 244 ? 36.094 44.156 25.172 1 97.19 244 SER B N 1
ATOM 11316 C CA . SER B 1 244 ? 37.156 44.031 24.172 1 97.19 244 SER B CA 1
ATOM 11317 C C . SER B 1 244 ? 37.188 42.594 23.625 1 97.19 244 SER B C 1
ATOM 11319 O O . SER B 1 244 ? 36.625 41.688 24.234 1 97.19 244 SER B O 1
ATOM 11321 N N . VAL B 1 245 ? 37.781 42.469 22.422 1 97.12 245 VAL B N 1
ATOM 11322 C CA . VAL B 1 245 ? 37.906 41.156 21.828 1 97.12 245 VAL B CA 1
ATOM 11323 C C . VAL B 1 245 ? 39.375 40.875 21.469 1 97.12 245 VAL B C 1
ATOM 11325 O O . VAL B 1 245 ? 40.156 41.812 21.281 1 97.12 245 VAL B O 1
ATOM 11328 N N . TYR B 1 246 ? 39.75 39.656 21.484 1 95.75 246 TYR B N 1
ATOM 11329 C CA . TYR B 1 246 ? 41.062 39.188 21.031 1 95.75 246 TYR B CA 1
ATOM 11330 C C . TYR B 1 246 ? 40.938 38.469 19.688 1 95.75 246 TYR B C 1
ATOM 11332 O O . TYR B 1 246 ? 40.125 37.531 19.531 1 95.75 246 TYR B O 1
ATOM 11340 N N . MET B 1 247 ? 41.719 38.906 18.75 1 94.81 247 MET B N 1
ATOM 11341 C CA . MET B 1 247 ? 41.688 38.312 17.406 1 94.81 247 MET B CA 1
ATOM 11342 C C . MET B 1 247 ? 43.062 37.75 17.031 1 94.81 247 MET B C 1
ATOM 11344 O O . MET B 1 247 ? 44.094 38.344 17.375 1 94.81 247 MET B O 1
ATOM 11348 N N . LEU B 1 248 ? 42.969 36.625 16.422 1 91.19 248 LEU B N 1
ATOM 11349 C CA . LEU B 1 248 ? 44.188 36.094 15.812 1 91.19 248 LEU B CA 1
ATOM 11350 C C . LEU B 1 248 ? 44.375 36.625 14.406 1 91.19 248 LEU B C 1
ATOM 11352 O O . LEU B 1 248 ? 43.469 36.5 13.555 1 91.19 248 LEU B O 1
ATOM 11356 N N . ASN B 1 249 ? 45.344 37.375 14.156 1 88.06 249 ASN B N 1
ATOM 11357 C CA . ASN B 1 249 ? 45.75 37.875 12.844 1 88.06 249 ASN B CA 1
ATOM 11358 C C . ASN B 1 249 ? 47.125 37.312 12.461 1 88.06 249 ASN B C 1
ATOM 11360 O O . ASN B 1 249 ? 48.156 37.844 12.875 1 88.06 249 ASN B O 1
ATOM 11364 N N . GLY B 1 250 ? 47.125 36.344 11.641 1 80.31 250 GLY B N 1
ATOM 11365 C CA . GLY B 1 250 ? 48.344 35.594 11.414 1 80.31 250 GLY B CA 1
ATOM 11366 C C . GLY B 1 250 ? 48.875 34.906 12.648 1 80.31 250 GLY B C 1
ATOM 11367 O O . GLY B 1 250 ? 48.188 34.062 13.234 1 80.31 250 GLY B O 1
ATOM 11368 N N . ARG B 1 251 ? 50.031 35.25 13.023 1 80.5 251 ARG B N 1
ATOM 11369 C CA . ARG B 1 251 ? 50.594 34.625 14.211 1 80.5 251 ARG B CA 1
ATOM 11370 C C . ARG B 1 251 ? 50.531 35.562 15.414 1 80.5 251 ARG B C 1
ATOM 11372 O O . ARG B 1 251 ? 50.938 35.188 16.516 1 80.5 251 ARG B O 1
ATOM 11379 N N . LYS B 1 252 ? 49.875 36.656 15.234 1 87.75 252 LYS B N 1
ATOM 11380 C CA . LYS B 1 252 ? 49.812 37.625 16.312 1 87.75 252 LYS B CA 1
ATOM 11381 C C . LYS B 1 252 ? 48.406 37.75 16.844 1 87.75 252 LYS B C 1
ATOM 11383 O O . LYS B 1 252 ? 47.438 37.688 16.094 1 87.75 252 LYS B O 1
ATOM 11388 N N . THR B 1 253 ? 48.312 37.906 18.156 1 91.12 253 THR B N 1
ATOM 11389 C CA . THR B 1 253 ? 47.031 38.188 18.828 1 91.12 253 THR B CA 1
ATOM 11390 C C . THR B 1 253 ? 46.875 39.656 19.125 1 91.12 253 THR B C 1
ATOM 11392 O O . THR B 1 253 ? 47.75 40.281 19.734 1 91.12 253 THR B O 1
ATOM 11395 N N . GLU B 1 254 ? 45.812 40.25 18.656 1 92.94 254 GLU B N 1
ATOM 11396 C CA . GLU B 1 254 ? 45.562 41.688 18.859 1 92.94 254 GLU B CA 1
ATOM 11397 C C . GLU B 1 254 ? 44.312 41.906 19.703 1 92.94 254 GLU B C 1
ATOM 11399 O O . GLU B 1 254 ? 43.312 41.219 19.531 1 92.94 254 GLU B O 1
ATOM 11404 N N . LYS B 1 255 ? 44.469 42.75 20.656 1 95.12 255 LYS B N 1
ATOM 11405 C CA . LYS B 1 255 ? 43.312 43.156 21.453 1 95.12 255 LYS B CA 1
ATOM 11406 C C . LYS B 1 255 ? 42.719 44.469 20.906 1 95.12 255 LYS B C 1
ATOM 11408 O O . LYS B 1 255 ? 43.438 45.438 20.703 1 95.12 255 LYS B O 1
ATOM 11413 N N . VAL B 1 256 ? 41.469 44.469 20.641 1 95.88 256 VAL B N 1
ATOM 11414 C CA . VAL B 1 256 ? 40.781 45.688 20.188 1 95.88 256 VAL B CA 1
ATOM 11415 C C . VAL B 1 256 ? 39.469 45.844 20.953 1 95.88 256 VAL B C 1
ATOM 11417 O O . VAL B 1 256 ? 38.906 44.875 21.469 1 95.88 256 VAL B O 1
ATOM 11420 N N . THR B 1 257 ? 39 47.062 21.125 1 96 257 THR B N 1
ATOM 11421 C CA . THR B 1 257 ? 37.688 47.281 21.734 1 96 257 THR B CA 1
ATOM 11422 C C . THR B 1 257 ? 36.562 46.75 20.844 1 96 257 THR B C 1
ATOM 11424 O O . THR B 1 257 ? 36.75 46.594 19.641 1 96 257 THR B O 1
ATOM 11427 N N . LEU B 1 258 ? 35.5 46.344 21.438 1 96.44 258 LEU B N 1
ATOM 11428 C CA . LEU B 1 258 ? 34.406 45.844 20.641 1 96.44 258 LEU B CA 1
ATOM 11429 C C . LEU B 1 258 ? 33.969 46.875 19.578 1 96.44 258 LEU B C 1
ATOM 11431 O O . LEU B 1 258 ? 33.594 46.469 18.469 1 96.44 258 LEU B O 1
ATOM 11435 N N . GLN B 1 259 ? 34.031 48.156 19.938 1 93.81 259 GLN B N 1
ATOM 11436 C CA . GLN B 1 259 ? 33.688 49.188 18.969 1 93.81 259 GLN B CA 1
ATOM 11437 C C . GLN B 1 259 ? 34.625 49.125 17.75 1 93.81 259 GLN B C 1
ATOM 11439 O O . GLN B 1 259 ? 34.156 49.188 16.609 1 93.81 259 GLN B O 1
ATOM 11444 N N . GLU B 1 260 ? 35.875 48.969 18.016 1 94.31 260 GLU B N 1
ATOM 11445 C CA . GLU B 1 260 ? 36.844 48.844 16.938 1 94.31 260 GLU B CA 1
ATOM 11446 C C . GLU B 1 260 ? 36.625 47.562 16.125 1 94.31 260 GLU B C 1
ATOM 11448 O O . GLU B 1 260 ? 36.75 47.594 14.891 1 94.31 260 GLU B O 1
ATOM 11453 N N . PHE B 1 261 ? 36.344 46.594 16.719 1 94.69 261 PHE B N 1
ATOM 11454 C CA . PHE B 1 261 ? 36.094 45.312 16.078 1 94.69 261 PHE B CA 1
ATOM 11455 C C . PHE B 1 261 ? 34.938 45.438 15.07 1 94.69 261 PHE B C 1
ATOM 11457 O O . PHE B 1 261 ? 35.031 44.938 13.961 1 94.69 261 PHE B O 1
ATOM 11464 N N . LEU B 1 262 ? 33.812 46.031 15.484 1 94.81 262 LEU B N 1
ATOM 11465 C CA . LEU B 1 262 ? 32.656 46.156 14.633 1 94.81 262 LEU B CA 1
ATOM 11466 C C . LEU B 1 262 ? 32.938 47.062 13.422 1 94.81 262 LEU B C 1
ATOM 11468 O O . LEU B 1 262 ? 32.312 46.938 12.383 1 94.81 262 LEU B O 1
ATOM 11472 N N . GLU B 1 263 ? 34.031 47.906 13.531 1 90.88 263 GLU B N 1
ATOM 11473 C CA . GLU B 1 263 ? 34.344 48.844 12.461 1 90.88 263 GLU B CA 1
ATOM 11474 C C . GLU B 1 263 ? 35.375 48.25 11.508 1 90.88 263 GLU B C 1
ATOM 11476 O O . GLU B 1 263 ? 35.625 48.812 10.438 1 90.88 263 GLU B O 1
ATOM 11481 N N . LEU B 1 264 ? 35.875 47.125 11.852 1 91.88 264 LEU B N 1
ATOM 11482 C CA . LEU B 1 264 ? 36.844 46.438 11 1 91.88 264 LEU B CA 1
ATOM 11483 C C . LEU B 1 264 ? 36.188 45.906 9.727 1 91.88 264 LEU B C 1
ATOM 11485 O O . LEU B 1 264 ? 34.969 45.781 9.672 1 91.88 264 LEU B O 1
ATOM 11489 N N . SER B 1 265 ? 37.062 45.656 8.734 1 91.06 265 SER B N 1
ATOM 11490 C CA . SER B 1 265 ? 36.562 44.906 7.57 1 91.06 265 SER B CA 1
ATOM 11491 C C . SER B 1 265 ? 36.062 43.531 7.953 1 91.06 265 SER B C 1
ATOM 11493 O O . SER B 1 265 ? 36.531 42.938 8.93 1 91.06 265 SER B O 1
ATOM 11495 N N . PRO B 1 266 ? 35.125 43.031 7.203 1 90.31 266 PRO B N 1
ATOM 11496 C CA . PRO B 1 266 ? 34.531 41.75 7.547 1 90.31 266 PRO B CA 1
ATOM 11497 C C . PRO B 1 266 ? 35.531 40.625 7.828 1 90.31 266 PRO B C 1
ATOM 11499 O O . PRO B 1 266 ? 36.375 40.312 6.965 1 90.31 266 PRO B O 1
ATOM 11502 N N . VAL B 1 267 ? 35.344 40.094 8.961 1 88.5 267 VAL B N 1
ATOM 11503 C CA . VAL B 1 267 ? 36.25 39.031 9.43 1 88.5 267 VAL B CA 1
ATOM 11504 C C . VAL B 1 267 ? 36.125 37.781 8.539 1 88.5 267 VAL B C 1
ATOM 11506 O O . VAL B 1 267 ? 37.094 37.094 8.297 1 88.5 267 VAL B O 1
ATOM 11509 N N . LEU B 1 268 ? 34.969 37.531 8.047 1 83.88 268 LEU B N 1
ATOM 11510 C CA . LEU B 1 268 ? 34.688 36.344 7.242 1 83.88 268 LEU B CA 1
ATOM 11511 C C . LEU B 1 268 ? 35.438 36.406 5.918 1 83.88 268 LEU B C 1
ATOM 11513 O O . LEU B 1 268 ? 35.625 35.375 5.27 1 83.88 268 LEU B O 1
ATOM 11517 N N . ASP B 1 269 ? 35.812 37.656 5.555 1 77.94 269 ASP B N 1
ATOM 11518 C CA . ASP B 1 269 ? 36.531 37.844 4.301 1 77.94 269 ASP B CA 1
ATOM 11519 C C . ASP B 1 269 ? 38.031 37.875 4.543 1 77.94 269 ASP B C 1
ATOM 11521 O O . ASP B 1 269 ? 38.812 38.125 3.617 1 77.94 269 ASP B O 1
ATOM 11525 N N . SER B 1 270 ? 38.406 37.625 5.773 1 78.94 270 SER B N 1
ATOM 11526 C CA . SER B 1 270 ? 39.812 37.688 6.121 1 78.94 270 SER B CA 1
ATOM 11527 C C . SER B 1 270 ? 40.281 36.406 6.789 1 78.94 270 SER B C 1
ATOM 11529 O O . SER B 1 270 ? 39.5 35.438 6.906 1 78.94 270 SER B O 1
ATOM 11531 N N . LYS B 1 271 ? 41.531 36.406 7.086 1 82.06 271 LYS B N 1
ATOM 11532 C CA . LYS B 1 271 ? 42.094 35.25 7.766 1 82.06 271 LYS B CA 1
ATOM 11533 C C . LYS B 1 271 ? 42.125 35.438 9.273 1 82.06 271 LYS B C 1
ATOM 11535 O O . LYS B 1 271 ? 42.719 34.656 10.008 1 82.06 271 LYS B O 1
ATOM 11540 N N . ARG B 1 272 ? 41.406 36.469 9.688 1 88.81 272 ARG B N 1
ATOM 11541 C CA . ARG B 1 272 ? 41.344 36.719 11.117 1 88.81 272 ARG B CA 1
ATOM 11542 C C . ARG B 1 272 ? 40.344 35.781 11.805 1 88.81 272 ARG B C 1
ATOM 11544 O O . ARG B 1 272 ? 39.375 35.344 11.203 1 88.81 272 ARG B O 1
ATOM 11551 N N . VAL B 1 273 ? 40.75 35.469 13.016 1 93.12 273 VAL B N 1
ATOM 11552 C CA . VAL B 1 273 ? 39.906 34.562 13.797 1 93.12 273 VAL B CA 1
ATOM 11553 C C . VAL B 1 273 ? 39.656 35.188 15.172 1 93.12 273 VAL B C 1
ATOM 11555 O O . VAL B 1 273 ? 40.594 35.625 15.836 1 93.12 273 VAL B O 1
ATOM 11558 N N . LEU B 1 274 ? 38.375 35.281 15.562 1 95.88 274 LEU B N 1
ATOM 11559 C CA . LEU B 1 274 ? 38.031 35.75 16.906 1 95.88 274 LEU B CA 1
ATOM 11560 C C . LEU B 1 274 ? 38.344 34.688 17.953 1 95.88 274 LEU B C 1
ATOM 11562 O O . LEU B 1 274 ? 37.875 33.562 17.828 1 95.88 274 LEU B O 1
ATOM 11566 N N . LEU B 1 275 ? 39.062 35.062 19 1 95.75 275 LEU B N 1
ATOM 11567 C CA . LEU B 1 275 ? 39.5 34.062 19.984 1 95.75 275 LEU B CA 1
ATOM 11568 C C . LEU B 1 275 ? 38.656 34.125 21.234 1 95.75 275 LEU B C 1
ATOM 11570 O O . LEU B 1 275 ? 38.25 33.094 21.781 1 95.75 275 LEU B O 1
ATOM 11574 N N . LYS B 1 276 ? 38.469 35.312 21.75 1 96.69 276 LYS B N 1
ATOM 11575 C CA . LYS B 1 276 ? 37.719 35.438 22.984 1 96.69 276 LYS B CA 1
ATOM 11576 C C . LYS B 1 276 ? 37.219 36.875 23.156 1 96.69 276 LYS B C 1
ATOM 11578 O O . LYS B 1 276 ? 37.656 37.781 22.453 1 96.69 276 LYS B O 1
ATOM 11583 N N . VAL B 1 277 ? 36.312 37.062 24.094 1 97.31 277 VAL B N 1
ATOM 11584 C CA . VAL B 1 277 ? 35.781 38.344 24.5 1 97.31 277 VAL B CA 1
ATOM 11585 C C . VAL B 1 277 ? 36.125 38.625 25.969 1 97.31 277 VAL B C 1
ATOM 11587 O O . VAL B 1 277 ? 36.094 37.719 26.797 1 97.31 277 VAL B O 1
ATOM 11590 N N . GLU B 1 278 ? 36.5 39.812 26.203 1 96.25 278 GLU B N 1
ATOM 11591 C CA . GLU B 1 278 ? 36.812 40.219 27.562 1 96.25 278 GLU B CA 1
ATOM 11592 C C . GLU B 1 278 ? 35.812 41.281 28.031 1 96.25 278 GLU B C 1
ATOM 11594 O O . GLU B 1 278 ? 35.656 42.344 27.406 1 96.25 278 GLU B O 1
ATOM 11599 N N . ILE B 1 279 ? 35.125 41.031 29.125 1 96.06 279 ILE B N 1
ATOM 11600 C CA . ILE B 1 279 ? 34.156 41.938 29.719 1 96.06 279 ILE B CA 1
ATOM 11601 C C . ILE B 1 279 ? 34.719 42.5 31.047 1 96.06 279 ILE B C 1
ATOM 11603 O O . ILE B 1 279 ? 34.969 41.719 31.969 1 96.06 279 ILE B O 1
ATOM 11607 N N . PRO B 1 280 ? 34.875 43.719 31.094 1 92.31 280 PRO B N 1
ATOM 11608 C CA . PRO B 1 280 ? 35.469 44.281 32.312 1 92.31 280 PRO B CA 1
ATOM 11609 C C . PRO B 1 280 ? 34.469 44.281 33.5 1 92.31 280 PRO B C 1
ATOM 11611 O O . PRO B 1 280 ? 33.25 44.281 33.281 1 92.31 280 PRO B O 1
ATOM 11614 N N . SER B 1 281 ? 35.031 44.219 34.688 1 89.62 281 SER B N 1
ATOM 11615 C CA . SER B 1 281 ? 34.219 44.344 35.875 1 89.62 281 SER B CA 1
ATOM 11616 C C . SER B 1 281 ? 33.938 45.812 36.219 1 89.62 281 SER B C 1
ATOM 11618 O O . SER B 1 281 ? 34.844 46.656 36.125 1 89.62 281 SER B O 1
ATOM 11620 N N . TRP B 1 282 ? 32.719 46.156 36.406 1 83 282 TRP B N 1
ATOM 11621 C CA . TRP B 1 282 ? 32.312 47.5 36.75 1 83 282 TRP B CA 1
ATOM 11622 C C . TRP B 1 282 ? 31.875 47.594 38.219 1 83 282 TRP B C 1
ATOM 11624 O O . TRP B 1 282 ? 30.984 46.844 38.625 1 83 282 TRP B O 1
ATOM 11634 N N . THR B 1 283 ? 32.625 48.125 39.094 1 71.56 283 THR B N 1
ATOM 11635 C CA . THR B 1 283 ? 32.281 48.312 40.5 1 71.56 283 THR B CA 1
ATOM 11636 C C . THR B 1 283 ? 32.25 49.781 40.844 1 71.56 283 THR B C 1
ATOM 11638 O O . THR B 1 283 ? 32.938 50.594 40.25 1 71.56 283 THR B O 1
ATOM 11641 N N . ALA B 1 284 ? 31.234 50.219 41.688 1 63.88 284 ALA B N 1
ATOM 11642 C CA . ALA B 1 284 ? 31.125 51.625 42.125 1 63.88 284 ALA B CA 1
ATOM 11643 C C . ALA B 1 284 ? 32.375 52.031 42.875 1 63.88 284 ALA B C 1
ATOM 11645 O O . ALA B 1 284 ? 32.938 51.25 43.688 1 63.88 284 ALA B O 1
ATOM 11646 N N . PRO B 1 285 ? 33.094 53.094 42.469 1 60.06 285 PRO B N 1
ATOM 11647 C CA . PRO B 1 285 ? 34.219 53.562 43.281 1 60.06 285 PRO B CA 1
ATOM 11648 C C . PRO B 1 285 ? 33.844 53.812 44.719 1 60.06 285 PRO B C 1
ATOM 11650 O O . PRO B 1 285 ? 32.688 54.062 45.031 1 60.06 285 PRO B O 1
ATOM 11653 N N . SER B 1 286 ? 34.562 53.312 45.75 1 54.78 286 SER B N 1
ATOM 11654 C CA . SER B 1 286 ? 34.375 53.344 47.188 1 54.78 286 SER B CA 1
ATOM 11655 C C . SER B 1 286 ? 33.844 54.688 47.656 1 54.78 286 SER B C 1
ATOM 11657 O O . SER B 1 286 ? 33.531 54.875 48.844 1 54.78 286 SER B O 1
ATOM 11659 N N . GLY B 1 287 ? 33.719 55.812 46.875 1 53.56 287 GLY B N 1
ATOM 11660 C CA . GLY B 1 287 ? 33.281 57.031 47.531 1 53.56 287 GLY B CA 1
ATOM 11661 C C . GLY B 1 287 ? 31.766 57.125 47.594 1 53.56 287 GLY B C 1
ATOM 11662 O O . GLY B 1 287 ? 31.062 56.562 46.781 1 53.56 287 GLY B O 1
ATOM 11663 N N . ASP B 1 288 ? 31.078 57.5 48.75 1 57.38 288 ASP B N 1
ATOM 11664 C CA . ASP B 1 288 ? 29.734 57.5 49.312 1 57.38 288 ASP B CA 1
ATOM 11665 C C . ASP B 1 288 ? 28.734 58.156 48.344 1 57.38 288 ASP B C 1
ATOM 11667 O O . ASP B 1 288 ? 27.531 57.969 48.469 1 57.38 288 ASP B O 1
ATOM 11671 N N . ASP B 1 289 ? 29.141 58.875 47.25 1 70.69 289 ASP B N 1
ATOM 11672 C CA . ASP B 1 289 ? 28.109 59.656 46.562 1 70.69 289 ASP B CA 1
ATOM 11673 C C . ASP B 1 289 ? 27.938 59.188 45.094 1 70.69 289 ASP B C 1
ATOM 11675 O O . ASP B 1 289 ? 27.203 59.812 44.344 1 70.69 289 ASP B O 1
ATOM 11679 N N . THR B 1 290 ? 28.562 58.062 44.594 1 77.62 290 THR B N 1
ATOM 11680 C CA . THR B 1 290 ? 28.484 57.625 43.188 1 77.62 290 THR B CA 1
ATOM 11681 C C . THR B 1 290 ? 27.703 56.344 43.062 1 77.62 290 THR B C 1
ATOM 11683 O O . THR B 1 290 ? 27.844 55.438 43.906 1 77.62 290 THR B O 1
ATOM 11686 N N . GLU B 1 291 ? 26.703 56.281 42.156 1 82.56 291 GLU B N 1
ATOM 11687 C CA . GLU B 1 291 ? 25.875 55.125 41.875 1 82.56 291 GLU B CA 1
ATOM 11688 C C . GLU B 1 291 ? 26.109 54.625 40.469 1 82.56 291 GLU B C 1
ATOM 11690 O O . GLU B 1 291 ? 26.281 55.406 39.531 1 82.56 291 GLU B O 1
ATOM 11695 N N . PHE B 1 292 ? 26.234 53.25 40.344 1 83.25 292 PHE B N 1
ATOM 11696 C CA . PHE B 1 292 ? 26.391 52.594 39.062 1 83.25 292 PHE B CA 1
ATOM 11697 C C . PHE B 1 292 ? 25.062 52.031 38.562 1 83.25 292 PHE B C 1
ATOM 11699 O O . PHE B 1 292 ? 24.406 51.281 39.312 1 83.25 292 PHE B O 1
ATOM 11706 N N . LEU B 1 293 ? 24.656 52.5 37.312 1 90.81 293 LEU B N 1
ATOM 11707 C CA . LEU B 1 293 ? 23.391 52.031 36.75 1 90.81 293 LEU B CA 1
ATOM 11708 C C . LEU B 1 293 ? 23.625 51.281 35.438 1 90.81 293 LEU B C 1
ATOM 11710 O O . LEU B 1 293 ? 24.438 51.719 34.625 1 90.81 293 LEU B O 1
ATOM 11714 N N . PHE B 1 294 ? 23.031 50.094 35.281 1 94.12 294 PHE B N 1
ATOM 11715 C CA . PHE B 1 294 ? 23.031 49.344 34 1 94.12 294 PHE B CA 1
ATOM 11716 C C . PHE B 1 294 ? 21.656 48.812 33.688 1 94.12 294 PHE B C 1
ATOM 11718 O O . PHE B 1 294 ? 21.047 48.125 34.531 1 94.12 294 PHE B O 1
ATOM 11725 N N . GLU B 1 295 ? 21.078 49.125 32.5 1 95.81 295 GLU B N 1
ATOM 11726 C CA . GLU B 1 295 ? 19.797 48.594 32.031 1 95.81 295 GLU B CA 1
ATOM 11727 C C . GLU B 1 295 ? 19.875 48.219 30.562 1 95.81 295 GLU B C 1
ATOM 11729 O O . GLU B 1 295 ? 20.672 48.781 29.812 1 95.81 295 GLU B O 1
ATOM 11734 N N . SER B 1 296 ? 19.125 47.219 30.25 1 95.94 296 SER B N 1
ATOM 11735 C CA . SER B 1 296 ? 19 46.812 28.859 1 95.94 296 SER B CA 1
ATOM 11736 C C . SER B 1 296 ? 17.531 46.781 28.422 1 95.94 296 SER B C 1
ATOM 11738 O O . SER B 1 296 ? 16.641 46.594 29.234 1 95.94 296 SER B O 1
ATOM 11740 N N . TYR B 1 297 ? 17.25 47.031 27.172 1 95.5 297 TYR B N 1
ATOM 11741 C CA . TYR B 1 297 ? 15.906 47.156 26.594 1 95.5 297 TYR B CA 1
ATOM 11742 C C . TYR B 1 297 ? 15.797 46.344 25.312 1 95.5 297 TYR B C 1
ATOM 11744 O O . TYR B 1 297 ? 16.781 46.188 24.578 1 95.5 297 TYR B O 1
ATOM 11752 N N . ARG B 1 298 ? 14.609 45.844 25.109 1 94.25 298 ARG B N 1
ATOM 11753 C CA . ARG B 1 298 ? 14.375 45.031 23.922 1 94.25 298 ARG B CA 1
ATOM 11754 C C . ARG B 1 298 ? 12.906 45.062 23.516 1 94.25 298 ARG B C 1
ATOM 11756 O O . ARG B 1 298 ? 12.023 44.75 24.312 1 94.25 298 ARG B O 1
ATOM 11763 N N . ALA B 1 299 ? 12.594 45.531 22.344 1 94.06 299 ALA B N 1
ATOM 11764 C CA . ALA B 1 299 ? 11.258 45.469 21.75 1 94.06 299 ALA B CA 1
ATOM 11765 C C . ALA B 1 299 ? 11.242 44.5 20.578 1 94.06 299 ALA B C 1
ATOM 11767 O O . ALA B 1 299 ? 11.875 44.75 19.547 1 94.06 299 ALA B O 1
ATOM 11768 N N . ALA B 1 300 ? 10.602 43.375 20.781 1 91.88 300 ALA B N 1
ATOM 11769 C CA . ALA B 1 300 ? 10.516 42.312 19.766 1 91.88 300 ALA B CA 1
ATOM 11770 C C . ALA B 1 300 ? 9.094 41.75 19.672 1 91.88 300 ALA B C 1
ATOM 11772 O O . ALA B 1 300 ? 8.328 41.844 20.625 1 91.88 300 ALA B O 1
ATOM 11773 N N . PRO B 1 301 ? 8.711 41.219 18.453 1 88 301 PRO B N 1
ATOM 11774 C CA . PRO B 1 301 ? 7.379 40.625 18.312 1 88 301 PRO B CA 1
ATOM 11775 C C . PRO B 1 301 ? 7.094 39.562 19.344 1 88 301 PRO B C 1
ATOM 11777 O O . PRO B 1 301 ? 5.934 39.344 19.703 1 88 301 PRO B O 1
ATOM 11780 N N . ARG B 1 302 ? 8.156 38.906 19.797 1 87.5 302 ARG B N 1
ATOM 11781 C CA . ARG B 1 302 ? 8.07 37.938 20.891 1 87.5 302 ARG B CA 1
ATOM 11782 C C . ARG B 1 302 ? 8.992 38.344 22.031 1 87.5 302 ARG B C 1
ATOM 11784 O O . ARG B 1 302 ? 10.102 38.812 21.812 1 87.5 302 ARG B O 1
ATOM 11791 N N . SER B 1 303 ? 8.445 38.094 23.172 1 79 303 SER B N 1
ATOM 11792 C CA . SER B 1 303 ? 9.258 38.469 24.328 1 79 303 SER B CA 1
ATOM 11793 C C . SER B 1 303 ? 10.383 37.469 24.547 1 79 303 SER B C 1
ATOM 11795 O O . SER B 1 303 ? 11.469 37.812 25 1 79 303 SER B O 1
ATOM 11797 N N . ILE B 1 304 ? 10.016 36.219 24.328 1 76.62 304 ILE B N 1
ATOM 11798 C CA . ILE B 1 304 ? 11.016 35.188 24.5 1 76.62 304 ILE B CA 1
ATOM 11799 C C . ILE B 1 304 ? 11.109 34.344 23.219 1 76.62 304 ILE B C 1
ATOM 11801 O O . ILE B 1 304 ? 10.094 34.031 22.594 1 76.62 304 ILE B O 1
ATOM 11805 N N . GLY B 1 305 ? 12.352 34.281 22.906 1 69.12 305 GLY B N 1
ATOM 11806 C CA . GLY B 1 305 ? 12.445 33.25 21.875 1 69.12 305 GLY B CA 1
ATOM 11807 C C . GLY B 1 305 ? 12.945 33.781 20.547 1 69.12 305 GLY B C 1
ATOM 11808 O O . GLY B 1 305 ? 13.797 34.688 20.5 1 69.12 305 GLY B O 1
ATOM 11809 N N . ASN B 1 306 ? 12.445 33.094 19.422 1 77.81 306 ASN B N 1
ATOM 11810 C CA . ASN B 1 306 ? 12.969 33.188 18.062 1 77.81 306 ASN B CA 1
ATOM 11811 C C . ASN B 1 306 ? 12.398 34.375 17.297 1 77.81 306 ASN B C 1
ATOM 11813 O O . ASN B 1 306 ? 11.797 34.188 16.234 1 77.81 306 ASN B O 1
ATOM 11817 N N . ALA B 1 307 ? 12.609 35.625 17.859 1 87.88 307 ALA B N 1
ATOM 11818 C CA . ALA B 1 307 ? 12.234 36.844 17.172 1 87.88 307 ALA B CA 1
ATOM 11819 C C . ALA B 1 307 ? 13.32 37.906 17.297 1 87.88 307 ALA B C 1
ATOM 11821 O O . ALA B 1 307 ? 13.836 38.156 18.391 1 87.88 307 ALA B O 1
ATOM 11822 N N . LEU B 1 308 ? 13.688 38.5 16.219 1 88.88 308 LEU B N 1
ATOM 11823 C CA . LEU B 1 308 ? 14.625 39.625 16.234 1 88.88 308 LEU B CA 1
ATOM 11824 C C . LEU B 1 308 ? 13.938 40.906 16.688 1 88.88 308 LEU B C 1
ATOM 11826 O O . LEU B 1 308 ? 12.773 41.125 16.359 1 88.88 308 LEU B O 1
ATOM 11830 N N . PRO B 1 309 ? 14.633 41.656 17.516 1 91.81 309 PRO B N 1
ATOM 11831 C CA . PRO B 1 309 ? 14.008 42.906 17.984 1 91.81 309 PRO B CA 1
ATOM 11832 C C . PRO B 1 309 ? 13.914 43.969 16.891 1 91.81 309 PRO B C 1
ATOM 11834 O O . PRO B 1 309 ? 14.734 44 15.977 1 91.81 309 PRO B O 1
ATOM 11837 N N . TYR B 1 310 ? 12.906 44.812 17.016 1 93.06 310 TYR B N 1
ATOM 11838 C CA . TYR B 1 310 ? 12.883 46.062 16.234 1 93.06 310 TYR B CA 1
ATOM 11839 C C . TYR B 1 310 ? 14.07 46.938 16.578 1 93.06 310 TYR B C 1
ATOM 11841 O O . TYR B 1 310 ? 14.656 47.562 15.703 1 93.06 310 TYR B O 1
ATOM 11849 N N . LEU B 1 311 ? 14.344 47 17.797 1 94.44 311 LEU B N 1
ATOM 11850 C CA . LEU B 1 311 ? 15.5 47.688 18.344 1 94.44 311 LEU B CA 1
ATOM 11851 C C . LEU B 1 311 ? 15.797 47.219 19.766 1 94.44 311 LEU B C 1
ATOM 11853 O O . LEU B 1 311 ? 14.883 47 20.547 1 94.44 311 LEU B O 1
ATOM 11857 N N . ASN B 1 312 ? 17 47 20.078 1 94.88 312 ASN B N 1
ATOM 11858 C CA . ASN B 1 312 ? 17.453 46.781 21.438 1 94.88 312 ASN B CA 1
ATOM 11859 C C . ASN B 1 312 ? 18.484 47.812 21.875 1 94.88 312 ASN B C 1
ATOM 11861 O O . ASN B 1 312 ? 19 48.562 21.031 1 94.88 312 ASN B O 1
ATOM 11865 N N . ALA B 1 313 ? 18.703 47.906 23.156 1 97.38 313 ALA B N 1
ATOM 11866 C CA . ALA B 1 313 ? 19.656 48.875 23.688 1 97.38 313 ALA B CA 1
ATOM 11867 C C . ALA B 1 313 ? 20.188 48.438 25.047 1 97.38 313 ALA B C 1
ATOM 11869 O O . ALA B 1 313 ? 19.578 47.562 25.703 1 97.38 313 ALA B O 1
ATOM 11870 N N . ALA B 1 314 ? 21.297 48.938 25.375 1 97.88 314 ALA B N 1
ATOM 11871 C CA . ALA B 1 314 ? 21.906 48.75 26.688 1 97.88 314 ALA B CA 1
ATOM 11872 C C . ALA B 1 314 ? 22.641 50 27.141 1 97.88 314 ALA B C 1
ATOM 11874 O O . ALA B 1 314 ? 23.344 50.625 26.344 1 97.88 314 ALA B O 1
ATOM 11875 N N . PHE B 1 315 ? 22.453 50.438 28.406 1 97.88 315 PHE B N 1
ATOM 11876 C CA . PHE B 1 315 ? 23 51.719 28.906 1 97.88 315 PHE B CA 1
ATOM 11877 C C . PHE B 1 315 ? 23.734 51.5 30.219 1 97.88 315 PHE B C 1
ATOM 11879 O O . PHE B 1 315 ? 23.297 50.719 31.062 1 97.88 315 PHE B O 1
ATOM 11886 N N . LEU B 1 316 ? 24.859 52.062 30.281 1 95.62 316 LEU B N 1
ATOM 11887 C CA . LEU B 1 316 ? 25.656 52.125 31.5 1 95.62 316 LEU B CA 1
ATOM 11888 C C . LEU B 1 316 ? 25.938 53.562 31.906 1 95.62 316 LEU B C 1
ATOM 11890 O O . LEU B 1 316 ? 26.234 54.406 31.062 1 95.62 316 LEU B O 1
ATOM 11894 N N . ALA B 1 317 ? 25.734 53.938 33.25 1 94 317 ALA B N 1
ATOM 11895 C CA . ALA B 1 317 ? 26 55.281 33.719 1 94 317 ALA B CA 1
ATOM 11896 C C . ALA B 1 317 ? 26.562 55.312 35.125 1 94 317 ALA B C 1
ATOM 11898 O O . ALA B 1 317 ? 26.172 54.469 35.969 1 94 317 ALA B O 1
ATOM 11899 N N . LEU B 1 318 ? 27.531 56.156 35.312 1 91.19 318 LEU B N 1
ATOM 11900 C CA . LEU B 1 318 ? 28 56.531 36.625 1 91.19 318 LEU B CA 1
ATOM 11901 C C . LEU B 1 318 ? 27.453 57.906 37.031 1 91.19 318 LEU B C 1
ATOM 11903 O O . LEU B 1 318 ? 27.688 58.906 36.344 1 91.19 318 LEU B O 1
ATOM 11907 N N . VAL B 1 319 ? 26.703 57.875 38.094 1 90.94 319 VAL B N 1
ATOM 11908 C CA . VAL B 1 319 ? 26.062 59.125 38.5 1 90.94 319 VAL B CA 1
ATOM 11909 C C . VAL B 1 319 ? 26.484 59.469 39.906 1 90.94 319 VAL B C 1
ATOM 11911 O O . VAL B 1 319 ? 26.844 58.594 40.688 1 90.94 319 VAL B O 1
ATOM 11914 N N . SER B 1 320 ? 26.609 60.719 40.25 1 88.12 320 SER B N 1
ATOM 11915 C CA . SER B 1 320 ? 26.922 61.219 41.562 1 88.12 320 SER B CA 1
ATOM 11916 C C . SER B 1 320 ? 25.812 62.094 42.125 1 88.12 320 SER B C 1
ATOM 11918 O O . SER B 1 320 ? 25.219 62.875 41.406 1 88.12 320 SER B O 1
ATOM 11920 N N . ARG B 1 321 ? 25.484 61.75 43.406 1 81.62 321 ARG B N 1
ATOM 11921 C CA . ARG B 1 321 ? 24.469 62.562 44.094 1 81.62 321 ARG B CA 1
ATOM 11922 C C . ARG B 1 321 ? 25.109 63.625 44.969 1 81.62 321 ARG B C 1
ATOM 11924 O O . ARG B 1 321 ? 26.062 63.344 45.719 1 81.62 321 ARG B O 1
ATOM 11931 N N . GLN B 1 322 ? 25.188 64.875 44.719 1 64.62 322 GLN B N 1
ATOM 11932 C CA . GLN B 1 322 ? 25.75 65.938 45.531 1 64.62 322 GLN B CA 1
ATOM 11933 C C . GLN B 1 322 ? 25.094 66 46.906 1 64.62 322 GLN B C 1
ATOM 11935 O O . GLN B 1 322 ? 23.938 65.625 47.062 1 64.62 322 GLN B O 1
ATOM 11940 N N . GLU B 1 323 ? 25.844 66.312 48.062 1 52.19 323 GLU B N 1
ATOM 11941 C CA . GLU B 1 323 ? 25.484 66.375 49.5 1 52.19 323 GLU B CA 1
ATOM 11942 C C . GLU B 1 323 ? 24.078 66.938 49.656 1 52.19 323 GLU B C 1
ATOM 11944 O O . GLU B 1 323 ? 23.484 67.438 48.719 1 52.19 323 GLU B O 1
ATOM 11949 N N . ALA B 1 324 ? 23.688 67.438 51.125 1 46.81 324 ALA B N 1
ATOM 11950 C CA . ALA B 1 324 ? 22.406 67.688 51.75 1 46.81 324 ALA B CA 1
ATOM 11951 C C . ALA B 1 324 ? 21.5 68.5 50.875 1 46.81 324 ALA B C 1
ATOM 11953 O O . ALA B 1 324 ? 20.281 68.312 50.844 1 46.81 324 ALA B O 1
ATOM 11954 N N . SER B 1 325 ? 21.859 69.75 50.75 1 44.09 325 SER B N 1
ATOM 11955 C CA . SER B 1 325 ? 20.844 70.688 50.375 1 44.09 325 SER B CA 1
ATOM 11956 C C . SER B 1 325 ? 20.438 70.562 48.906 1 44.09 325 SER B C 1
ATOM 11958 O O . SER B 1 325 ? 19.438 71.125 48.469 1 44.09 325 SER B O 1
ATOM 11960 N N . ARG B 1 326 ? 21.391 70.375 48 1 51.59 326 ARG B N 1
ATOM 11961 C CA . ARG B 1 326 ? 21.062 70.625 46.625 1 51.59 326 ARG B CA 1
ATOM 11962 C C . ARG B 1 326 ? 20.703 69.375 45.875 1 51.59 326 ARG B C 1
ATOM 11964 O O . ARG B 1 326 ? 21.453 68.375 45.906 1 51.59 326 ARG B O 1
ATOM 11971 N N . LYS B 1 327 ? 19.422 68.875 45.469 1 59 327 LYS B N 1
ATOM 11972 C CA . LYS B 1 327 ? 18.406 67.938 44.906 1 59 327 LYS B CA 1
ATOM 11973 C C . LYS B 1 327 ? 18.781 67.5 43.5 1 59 327 LYS B C 1
ATOM 11975 O O . LYS B 1 327 ? 17.922 67.062 42.75 1 59 327 LYS B O 1
ATOM 11980 N N . GLY B 1 328 ? 20.141 67.312 43.062 1 76.88 328 GLY B N 1
ATOM 11981 C CA . GLY B 1 328 ? 20.281 66.938 41.656 1 76.88 328 GLY B CA 1
ATOM 11982 C C . GLY B 1 328 ? 21.266 65.812 41.406 1 76.88 328 GLY B C 1
ATOM 11983 O O . GLY B 1 328 ? 22.062 65.5 42.281 1 76.88 328 GLY B O 1
ATOM 11984 N N . VAL B 1 329 ? 21.062 64.938 40.312 1 89.5 329 VAL B N 1
ATOM 11985 C CA . VAL B 1 329 ? 21.938 63.844 39.906 1 89.5 329 VAL B CA 1
ATOM 11986 C C . VAL B 1 329 ? 22.812 64.312 38.75 1 89.5 329 VAL B C 1
ATOM 11988 O O . VAL B 1 329 ? 22.312 64.812 37.75 1 89.5 329 VAL B O 1
ATOM 11991 N N . THR B 1 330 ? 24.109 64.25 38.938 1 92 330 THR B N 1
ATOM 11992 C CA . THR B 1 330 ? 25.047 64.562 37.875 1 92 330 THR B CA 1
ATOM 11993 C C . THR B 1 330 ? 25.562 63.312 37.188 1 92 330 THR B C 1
ATOM 11995 O O . THR B 1 330 ? 25.875 62.312 37.875 1 92 330 THR B O 1
ATOM 11998 N N . VAL B 1 331 ? 25.578 63.281 35.875 1 95.19 331 VAL B N 1
ATOM 11999 C CA . VAL B 1 331 ? 26.125 62.156 35.125 1 95.19 331 VAL B CA 1
ATOM 12000 C C . VAL B 1 331 ? 27.641 62.312 35 1 95.19 331 VAL B C 1
ATOM 12002 O O . VAL B 1 331 ? 28.141 63.25 34.375 1 95.19 331 VAL B O 1
ATOM 12005 N N . GLU B 1 332 ? 28.344 61.5 35.562 1 92.44 332 GLU B N 1
ATOM 12006 C CA . GLU B 1 332 ? 29.812 61.531 35.5 1 92.44 332 GLU B CA 1
ATOM 12007 C C . GLU B 1 332 ? 30.312 60.938 34.188 1 92.44 332 GLU B C 1
ATOM 12009 O O . GLU B 1 332 ? 31.281 61.469 33.594 1 92.44 332 GLU B O 1
ATOM 12014 N N . LYS B 1 333 ? 29.703 59.75 33.906 1 92.19 333 LYS B N 1
ATOM 12015 C CA . LYS B 1 333 ? 30.031 59.031 32.688 1 92.19 333 LYS B CA 1
ATOM 12016 C C . LYS B 1 333 ? 28.859 58.125 32.25 1 92.19 333 LYS B C 1
ATOM 12018 O O . LYS B 1 333 ? 28.109 57.625 33.094 1 92.19 333 LYS B O 1
ATOM 12023 N N . CYS B 1 334 ? 28.688 58.062 30.984 1 95.5 334 CYS B N 1
ATOM 12024 C CA . CYS B 1 334 ? 27.656 57.125 30.531 1 95.5 334 CYS B CA 1
ATOM 12025 C C . CYS B 1 334 ? 28.016 56.531 29.188 1 95.5 334 CYS B C 1
ATOM 12027 O O . CYS B 1 334 ? 28.734 57.156 28.391 1 95.5 334 CYS B O 1
ATOM 12029 N N . PHE B 1 335 ? 27.688 55.281 28.906 1 96.19 335 PHE B N 1
ATOM 12030 C CA . PHE B 1 335 ? 27.781 54.562 27.641 1 96.19 335 PHE B CA 1
ATOM 12031 C C . PHE B 1 335 ? 26.406 54.156 27.125 1 96.19 335 PHE B C 1
ATOM 12033 O O . PHE B 1 335 ? 25.688 53.406 27.781 1 96.19 335 PHE B O 1
ATOM 12040 N N . LEU B 1 336 ? 26 54.719 26 1 98.12 336 LEU B N 1
ATOM 12041 C CA . LEU B 1 336 ? 24.688 54.469 25.422 1 98.12 336 LEU B CA 1
ATOM 12042 C C . LEU B 1 336 ? 24.812 53.656 24.109 1 98.12 336 LEU B C 1
ATOM 12044 O O . LEU B 1 336 ? 25.047 54.25 23.047 1 98.12 336 LEU B O 1
ATOM 12048 N N . ALA B 1 337 ? 24.531 52.312 24.25 1 97.56 337 ALA B N 1
ATOM 12049 C CA . ALA B 1 337 ? 24.641 51.438 23.078 1 97.56 337 ALA B CA 1
ATOM 12050 C C . ALA B 1 337 ? 23.266 51.156 22.5 1 97.56 337 ALA B C 1
ATOM 12052 O O . ALA B 1 337 ? 22.312 50.875 23.234 1 97.56 337 ALA B O 1
ATOM 12053 N N . PHE B 1 338 ? 23.109 51.281 21.203 1 96.94 338 PHE B N 1
ATOM 12054 C CA . PHE B 1 338 ? 21.891 50.938 20.453 1 96.94 338 PHE B CA 1
ATOM 12055 C C . PHE B 1 338 ? 22.172 49.844 19.422 1 96.94 338 PHE B C 1
ATOM 12057 O O . PHE B 1 338 ? 23.219 49.875 18.766 1 96.94 338 PHE B O 1
ATOM 12064 N N . GLY B 1 339 ? 21.219 48.812 19.438 1 94.75 339 GLY B N 1
ATOM 12065 C CA . GLY B 1 339 ? 21.359 47.75 18.453 1 94.75 339 GLY B CA 1
ATOM 12066 C C . GLY B 1 339 ? 21.062 48.188 17.031 1 94.75 339 GLY B C 1
ATOM 12067 O O . GLY B 1 339 ? 20.844 49.375 16.781 1 94.75 339 GLY B O 1
ATOM 12068 N N . SER B 1 340 ? 21.047 47.156 16.141 1 87.06 340 SER B N 1
ATOM 12069 C CA . SER B 1 340 ? 20.781 47.406 14.734 1 87.06 340 SER B CA 1
ATOM 12070 C C . SER B 1 340 ? 19.375 47.969 14.539 1 87.06 340 SER B C 1
ATOM 12072 O O . SER B 1 340 ? 18.391 47.375 15.031 1 87.06 340 SER B O 1
ATOM 12074 N N . TYR B 1 341 ? 19.281 49.094 13.977 1 82.44 341 TYR B N 1
ATOM 12075 C CA . TYR B 1 341 ? 17.969 49.688 13.727 1 82.44 341 TYR B CA 1
ATOM 12076 C C . TYR B 1 341 ? 17.672 49.75 12.234 1 82.44 341 TYR B C 1
ATOM 12078 O O . TYR B 1 341 ? 16.734 50.406 11.805 1 82.44 341 TYR B O 1
ATOM 12086 N N . GLY B 1 342 ? 18.453 49.188 11.383 1 74.88 342 GLY B N 1
ATOM 12087 C CA . GLY B 1 342 ? 18.141 49.188 9.969 1 74.88 342 GLY B CA 1
ATOM 12088 C C . GLY B 1 342 ? 19.312 48.781 9.086 1 74.88 342 GLY B C 1
ATOM 12089 O O . GLY B 1 342 ? 19.531 49.375 8.031 1 74.88 342 GLY B O 1
ATOM 12090 N N . GLY B 1 343 ? 20 47.906 9.539 1 69.19 343 GLY B N 1
ATOM 12091 C CA . GLY B 1 343 ? 20.984 47.312 8.656 1 69.19 343 GLY B CA 1
ATOM 12092 C C . GLY B 1 343 ? 22.422 47.594 9.102 1 69.19 343 GLY B C 1
ATOM 12093 O O . GLY B 1 343 ? 23.359 47.062 8.523 1 69.19 343 GLY B O 1
ATOM 12094 N N . ASP B 1 344 ? 22.516 48.344 10.078 1 80.88 344 ASP B N 1
ATOM 12095 C CA . ASP B 1 344 ? 23.875 48.562 10.578 1 80.88 344 ASP B CA 1
ATOM 12096 C C . ASP B 1 344 ? 24.109 47.781 11.875 1 80.88 344 ASP B C 1
ATOM 12098 O O . ASP B 1 344 ? 23.172 47.281 12.484 1 80.88 344 ASP B O 1
ATOM 12102 N N . HIS B 1 345 ? 25.422 47.656 12.203 1 87.94 345 HIS B N 1
ATOM 12103 C CA . HIS B 1 345 ? 25.734 47 13.477 1 87.94 345 HIS B CA 1
ATOM 12104 C C . HIS B 1 345 ? 25.406 47.938 14.648 1 87.94 345 HIS B C 1
ATOM 12106 O O . HIS B 1 345 ? 25.094 49.125 14.445 1 87.94 345 HIS B O 1
ATOM 12112 N N . SER B 1 346 ? 25.453 47.406 15.836 1 94.69 346 SER B N 1
ATOM 12113 C CA . SER B 1 346 ? 25.203 48.156 17.062 1 94.69 346 SER B CA 1
ATOM 12114 C C . SER B 1 346 ? 26.141 49.375 17.156 1 94.69 346 SER B C 1
ATOM 12116 O O . SER B 1 346 ? 27.312 49.281 16.75 1 94.69 346 SER B O 1
ATOM 12118 N N . ILE B 1 347 ? 25.703 50.5 17.719 1 93.88 347 ILE B N 1
ATOM 12119 C CA . ILE B 1 347 ? 26.531 51.719 17.828 1 93.88 347 ILE B CA 1
ATOM 12120 C C . ILE B 1 347 ? 26.406 52.312 19.219 1 93.88 347 ILE B C 1
ATOM 12122 O O . ILE B 1 347 ? 25.422 52.031 19.922 1 93.88 347 ILE B O 1
ATOM 12126 N N . ARG B 1 348 ? 27.422 53.125 19.594 1 95.44 348 ARG B N 1
ATOM 12127 C CA . ARG B 1 348 ? 27.312 53.969 20.766 1 95.44 348 ARG B CA 1
ATOM 12128 C C . ARG B 1 348 ? 26.922 55.406 20.359 1 95.44 348 ARG B C 1
ATOM 12130 O O . ARG B 1 348 ? 27.406 55.938 19.359 1 95.44 348 ARG B O 1
ATOM 12137 N N . ALA B 1 349 ? 26.016 55.969 21.062 1 96.44 349 ALA B N 1
ATOM 12138 C CA . ALA B 1 349 ? 25.656 57.375 20.828 1 96.44 349 ALA B CA 1
ATOM 12139 C C . ALA B 1 349 ? 26.625 58.312 21.531 1 96.44 349 ALA B C 1
ATOM 12141 O O . ALA B 1 349 ? 26.266 58.969 22.516 1 96.44 349 ALA B O 1
ATOM 12142 N N . ILE B 1 350 ? 27.781 58.5 20.969 1 95.56 350 ILE B N 1
ATOM 12143 C CA . ILE B 1 350 ? 28.906 59.188 21.594 1 95.56 350 ILE B CA 1
ATOM 12144 C C . ILE B 1 350 ? 28.562 60.656 21.797 1 95.56 350 ILE B C 1
ATOM 12146 O O . ILE B 1 350 ? 28.922 61.25 22.828 1 95.56 350 ILE B O 1
ATOM 12150 N N . GLU B 1 351 ? 27.859 61.25 20.812 1 96.31 351 GLU B N 1
ATOM 12151 C CA . GLU B 1 351 ? 27.484 62.656 20.922 1 96.31 351 GLU B CA 1
ATOM 12152 C C . GLU B 1 351 ? 26.562 62.875 22.125 1 96.31 351 GLU B C 1
ATOM 12154 O O . GLU B 1 351 ? 26.688 63.906 22.812 1 96.31 351 GLU B O 1
ATOM 12159 N N . VAL B 1 352 ? 25.672 62 22.312 1 98.06 352 VAL B N 1
ATOM 12160 C CA . VAL B 1 352 ? 24.766 62.125 23.438 1 98.06 352 VAL B CA 1
ATOM 12161 C C . VAL B 1 352 ? 25.516 61.875 24.75 1 98.06 352 VAL B C 1
ATOM 12163 O O . VAL B 1 352 ? 25.266 62.531 25.75 1 98.06 352 VAL B O 1
ATOM 12166 N N . GLU B 1 353 ? 26.438 60.906 24.734 1 97.5 353 GLU B N 1
ATOM 12167 C CA . GLU B 1 353 ? 27.266 60.625 25.906 1 97.5 353 GLU B CA 1
ATOM 12168 C C . GLU B 1 353 ? 28.078 61.844 26.328 1 97.5 353 GLU B C 1
ATOM 12170 O O . GLU B 1 353 ? 28.125 62.188 27.5 1 97.5 353 GLU B O 1
ATOM 12175 N N . THR B 1 354 ? 28.703 62.469 25.344 1 96.5 354 THR B N 1
ATOM 12176 C CA . THR B 1 354 ? 29.531 63.656 25.609 1 96.5 354 THR B CA 1
ATOM 12177 C C . THR B 1 354 ? 28.672 64.812 26.141 1 96.5 354 THR B C 1
ATOM 12179 O O . THR B 1 354 ? 29.094 65.5 27.047 1 96.5 354 THR B O 1
ATOM 12182 N N . PHE B 1 355 ? 27.594 65 25.625 1 96.19 355 PHE B N 1
ATOM 12183 C CA . PHE B 1 355 ? 26.672 66.062 26.062 1 96.19 355 PHE B CA 1
ATOM 12184 C C . PHE B 1 355 ? 26.25 65.875 27.5 1 96.19 355 PHE B C 1
ATOM 12186 O O . PHE B 1 355 ? 26.188 66.812 28.281 1 96.19 355 PHE B O 1
ATOM 12193 N N . LEU B 1 356 ? 25.891 64.562 27.891 1 96.88 356 LEU B N 1
ATOM 12194 C CA . LEU B 1 356 ? 25.328 64.25 29.203 1 96.88 356 LEU B CA 1
ATOM 12195 C C . LEU B 1 356 ? 26.406 64.25 30.266 1 96.88 356 LEU B C 1
ATOM 12197 O O . LEU B 1 356 ? 26.141 64.5 31.438 1 96.88 356 LEU B O 1
ATOM 12201 N N . THR B 1 357 ? 27.625 63.969 29.906 1 95.81 357 THR B N 1
ATOM 12202 C CA . THR B 1 357 ? 28.719 63.875 30.859 1 95.81 357 THR B CA 1
ATOM 12203 C C . THR B 1 357 ? 28.969 65.188 31.562 1 95.81 357 THR B C 1
ATOM 12205 O O . THR B 1 357 ? 29.172 66.188 30.906 1 95.81 357 THR B O 1
ATOM 12208 N N . GLY B 1 358 ? 28.922 65.188 32.812 1 92.56 358 GLY B N 1
ATOM 12209 C CA . GLY B 1 358 ? 29.203 66.375 33.625 1 92.56 358 GLY B CA 1
ATOM 12210 C C . GLY B 1 358 ? 27.969 67.25 33.875 1 92.56 358 GLY B C 1
ATOM 12211 O O . GLY B 1 358 ? 28.031 68.188 34.625 1 92.56 358 GLY B O 1
ATOM 12212 N N . LYS B 1 359 ? 26.875 66.875 33.375 1 94.31 359 LYS B N 1
ATOM 12213 C CA . LYS B 1 359 ? 25.688 67.688 33.5 1 94.31 359 LYS B CA 1
ATOM 12214 C C . LYS B 1 359 ? 24.797 67.25 34.656 1 94.31 359 LYS B C 1
ATOM 12216 O O . LYS B 1 359 ? 24.719 66 34.906 1 94.31 359 LYS B O 1
ATOM 12221 N N . LEU B 1 360 ? 24.172 68.25 35.219 1 92.69 360 LEU B N 1
ATOM 12222 C CA . LEU B 1 360 ? 23.109 67.938 36.188 1 92.69 360 LEU B CA 1
ATOM 12223 C C . LEU B 1 360 ? 21.812 67.562 35.438 1 92.69 360 LEU B C 1
ATOM 12225 O O . LEU B 1 360 ? 21.297 68.375 34.656 1 92.69 360 LEU B O 1
ATOM 12229 N N . LEU B 1 361 ? 21.375 66.375 35.656 1 93 361 LEU B N 1
ATOM 12230 C CA . LEU B 1 361 ? 20.203 65.875 34.969 1 93 361 LEU B CA 1
ATOM 12231 C C . LEU B 1 361 ? 18.969 66.75 35.25 1 93 361 LEU B C 1
ATOM 12233 O O . LEU B 1 361 ? 18.719 67.125 36.406 1 93 361 LEU B O 1
ATOM 12237 N N . SER B 1 362 ? 18.203 67.188 34.312 1 93.06 362 SER B N 1
ATOM 12238 C CA . SER B 1 362 ? 16.953 67.938 34.344 1 93.06 362 SER B CA 1
ATOM 12239 C C . SER B 1 362 ? 16.062 67.562 33.156 1 93.06 362 SER B C 1
ATOM 12241 O O . SER B 1 362 ? 16.531 66.938 32.188 1 93.06 362 SER B O 1
ATOM 12243 N N . TYR B 1 363 ? 14.938 67.938 33.156 1 94.19 363 TYR B N 1
ATOM 12244 C CA . TYR B 1 363 ? 14.023 67.75 32.031 1 94.19 363 TYR B CA 1
ATOM 12245 C C . TYR B 1 363 ? 14.57 68.375 30.766 1 94.19 363 TYR B C 1
ATOM 12247 O O . TYR B 1 363 ? 14.477 67.812 29.688 1 94.19 363 TYR B O 1
ATOM 12255 N N . SER B 1 364 ? 15.094 69.562 30.953 1 95.06 364 SER B N 1
ATOM 12256 C CA . SER B 1 364 ? 15.625 70.25 29.812 1 95.06 364 SER B CA 1
ATOM 12257 C C . SER B 1 364 ? 16.844 69.562 29.219 1 95.06 364 SER B C 1
ATOM 12259 O O . SER B 1 364 ? 17 69.5 28 1 95.06 364 SER B O 1
ATOM 12261 N N . VAL B 1 365 ? 17.703 69.062 30.125 1 95.88 365 VAL B N 1
ATOM 12262 C CA . VAL B 1 365 ? 18.891 68.375 29.688 1 95.88 365 VAL B CA 1
ATOM 12263 C C . VAL B 1 365 ? 18.469 67.062 28.969 1 95.88 365 VAL B C 1
ATOM 12265 O O . VAL B 1 365 ? 19.031 66.75 27.922 1 95.88 365 VAL B O 1
ATOM 12268 N N . LEU B 1 366 ? 17.531 66.375 29.516 1 96.62 366 LEU B N 1
ATOM 12269 C CA . LEU B 1 366 ? 17.047 65.125 28.906 1 96.62 366 LEU B CA 1
ATOM 12270 C C . LEU B 1 366 ? 16.375 65.438 27.578 1 96.62 366 LEU B C 1
ATOM 12272 O O . LEU B 1 366 ? 16.516 64.625 26.625 1 96.62 366 LEU B O 1
ATOM 12276 N N . TYR B 1 367 ? 15.578 66.5 27.469 1 96.56 367 TYR B N 1
ATOM 12277 C CA . TYR B 1 367 ? 14.93 66.875 26.219 1 96.56 367 TYR B CA 1
ATOM 12278 C C . TYR B 1 367 ? 15.961 67.188 25.125 1 96.56 367 TYR B C 1
ATOM 12280 O O . TYR B 1 367 ? 15.781 66.812 23.969 1 96.56 367 TYR B O 1
ATOM 12288 N N . GLU B 1 368 ? 17 67.875 25.516 1 96.5 368 GLU B N 1
ATOM 12289 C CA . GLU B 1 368 ? 18.062 68.125 24.562 1 96.5 368 GLU B CA 1
ATOM 12290 C C . GLU B 1 368 ? 18.781 66.875 24.141 1 96.5 368 GLU B C 1
ATOM 12292 O O . GLU B 1 368 ? 19.156 66.688 22.984 1 96.5 368 GLU B O 1
ATOM 12297 N N . ALA B 1 369 ? 19.031 66 25.094 1 97.38 369 ALA B N 1
ATOM 12298 C CA . ALA B 1 369 ? 19.656 64.75 24.781 1 97.38 369 ALA B CA 1
ATOM 12299 C C . ALA B 1 369 ? 18.812 63.938 23.781 1 97.38 369 ALA B C 1
ATOM 12301 O O . ALA B 1 369 ? 19.359 63.281 22.891 1 97.38 369 ALA B O 1
ATOM 12302 N N . VAL B 1 370 ? 17.5 63.906 23.969 1 96.94 370 VAL B N 1
ATOM 12303 C CA . VAL B 1 370 ? 16.562 63.25 23.078 1 96.94 370 VAL B CA 1
ATOM 12304 C C . VAL B 1 370 ? 16.656 63.812 21.672 1 96.94 370 VAL B C 1
ATOM 12306 O O . VAL B 1 370 ? 16.625 63.094 20.688 1 96.94 370 VAL B O 1
ATOM 12309 N N . GLY B 1 371 ? 16.734 65.062 21.594 1 95.38 371 GLY B N 1
ATOM 12310 C CA . GLY B 1 371 ? 16.891 65.75 20.312 1 95.38 371 GLY B CA 1
ATOM 12311 C C . GLY B 1 371 ? 18.156 65.312 19.578 1 95.38 371 GLY B C 1
ATOM 12312 O O . GLY B 1 371 ? 18.141 65.062 18.375 1 95.38 371 GLY B O 1
ATOM 12313 N N . LEU B 1 372 ? 19.25 65.188 20.297 1 96.38 372 LEU B N 1
ATOM 12314 C CA . LEU B 1 372 ? 20.516 64.75 19.734 1 96.38 372 LEU B CA 1
ATOM 12315 C C . LEU B 1 372 ? 20.453 63.312 19.266 1 96.38 372 LEU B C 1
ATOM 12317 O O . LEU B 1 372 ? 20.969 62.969 18.203 1 96.38 372 LEU B O 1
ATOM 12321 N N . LEU B 1 373 ? 19.828 62.562 20.062 1 96.75 373 LEU B N 1
ATOM 12322 C CA . LEU B 1 373 ? 19.734 61.125 19.766 1 96.75 373 LEU B CA 1
ATOM 12323 C C . LEU B 1 373 ? 18.953 60.906 18.469 1 96.75 373 LEU B C 1
ATOM 12325 O O . LEU B 1 373 ? 19.297 60 17.688 1 96.75 373 LEU B O 1
ATOM 12329 N N . LYS B 1 374 ? 17.875 61.562 18.219 1 94.44 374 LYS B N 1
ATOM 12330 C CA . LYS B 1 374 ? 17.062 61.438 17.016 1 94.44 374 LYS B CA 1
ATOM 12331 C C . LYS B 1 374 ? 17.906 61.688 15.766 1 94.44 374 LYS B C 1
ATOM 12333 O O . LYS B 1 374 ? 17.656 61.094 14.711 1 94.44 374 LYS B O 1
ATOM 12338 N N . GLY B 1 375 ? 18.875 62.531 15.945 1 92.25 375 GLY B N 1
ATOM 12339 C CA . GLY B 1 375 ? 19.766 62.812 14.828 1 92.25 375 GLY B CA 1
ATOM 12340 C C . GLY B 1 375 ? 20.766 61.688 14.578 1 92.25 375 GLY B C 1
ATOM 12341 O O . GLY B 1 375 ? 21.266 61.531 13.461 1 92.25 375 GLY B O 1
ATOM 12342 N N . ILE B 1 376 ? 21 60.906 15.547 1 92.94 376 ILE B N 1
ATOM 12343 C CA . ILE B 1 376 ? 21.984 59.844 15.453 1 92.94 376 ILE B CA 1
ATOM 12344 C C . ILE B 1 376 ? 21.312 58.594 14.922 1 92.94 376 ILE B C 1
ATOM 12346 O O . ILE B 1 376 ? 21.859 57.875 14.062 1 92.94 376 ILE B O 1
ATOM 12350 N N . ILE B 1 377 ? 20.125 58.219 15.422 1 92.38 377 ILE B N 1
ATOM 12351 C CA . ILE B 1 377 ? 19.391 57.031 15.023 1 92.38 377 ILE B CA 1
ATOM 12352 C C . ILE B 1 377 ? 18.609 57.344 13.742 1 92.38 377 ILE B C 1
ATOM 12354 O O . ILE B 1 377 ? 17.438 57.719 13.797 1 92.38 377 ILE B O 1
ATOM 12358 N N . VAL B 1 378 ? 19.141 57 12.57 1 88.31 378 VAL B N 1
ATOM 12359 C CA . VAL B 1 378 ? 18.5 57.25 11.281 1 88.31 378 VAL B CA 1
ATOM 12360 C C . VAL B 1 378 ? 18.531 55.969 10.445 1 88.31 378 VAL B C 1
ATOM 12362 O O . VAL B 1 378 ? 19.484 55.75 9.688 1 88.31 378 VAL B O 1
ATOM 12365 N N . PRO B 1 379 ? 17.438 55.156 10.656 1 86.88 379 PRO B N 1
ATOM 12366 C CA . PRO B 1 379 ? 17.391 53.938 9.844 1 86.88 379 PRO B CA 1
ATOM 12367 C C . PRO B 1 379 ? 17.422 54.219 8.344 1 86.88 379 PRO B C 1
ATOM 12369 O O . PRO B 1 379 ? 16.938 55.281 7.902 1 86.88 379 PRO B O 1
ATOM 12372 N N . GLY B 1 380 ? 17.953 53.25 7.613 1 80.81 380 GLY B N 1
ATOM 12373 C CA . GLY B 1 380 ? 18.047 53.406 6.168 1 80.81 380 GLY B CA 1
ATOM 12374 C C . GLY B 1 380 ? 16.688 53.5 5.492 1 80.81 380 GLY B C 1
ATOM 12375 O O . GLY B 1 380 ? 15.664 53.156 6.086 1 80.81 380 GLY B O 1
ATOM 12376 N N . LYS B 1 381 ? 16.688 53.938 4.305 1 76.19 381 LYS B N 1
ATOM 12377 C CA . LYS B 1 381 ? 15.484 54.188 3.525 1 76.19 381 LYS B CA 1
ATOM 12378 C C . LYS B 1 381 ? 14.672 52.906 3.352 1 76.19 381 LYS B C 1
ATOM 12380 O O . LYS B 1 381 ? 13.438 52.938 3.348 1 76.19 381 LYS B O 1
ATOM 12385 N N . ASP B 1 382 ? 15.305 51.844 3.277 1 77.56 382 ASP B N 1
ATOM 12386 C CA . ASP B 1 382 ? 14.594 50.594 2.975 1 77.56 382 ASP B CA 1
ATOM 12387 C C . ASP B 1 382 ? 14.266 49.844 4.254 1 77.56 382 ASP B C 1
ATOM 12389 O O . ASP B 1 382 ? 13.703 48.75 4.195 1 77.56 382 ASP B O 1
ATOM 12393 N N . THR B 1 383 ? 14.43 50.5 5.383 1 84.62 383 THR B N 1
ATOM 12394 C CA . THR B 1 383 ? 14.141 49.812 6.648 1 84.62 383 THR B CA 1
ATOM 12395 C C . THR B 1 383 ? 12.664 49.969 7.008 1 84.62 383 THR B C 1
ATOM 12397 O O . THR B 1 383 ? 12.109 51.062 6.934 1 84.62 383 THR B O 1
ATOM 12400 N N . LEU B 1 384 ? 12.109 48.906 7.34 1 84.62 384 LEU B N 1
ATOM 12401 C CA . LEU B 1 384 ? 10.695 48.938 7.715 1 84.62 384 LEU B CA 1
ATOM 12402 C C . LEU B 1 384 ? 10.5 49.594 9.062 1 84.62 384 LEU B C 1
ATOM 12404 O O . LEU B 1 384 ? 11.312 49.406 9.977 1 84.62 384 LEU B O 1
ATOM 12408 N N . HIS B 1 385 ? 9.555 50.469 9.242 1 91.62 385 HIS B N 1
ATOM 12409 C CA . HIS B 1 385 ? 9.141 51.094 10.484 1 91.62 385 HIS B CA 1
ATOM 12410 C C . HIS B 1 385 ? 10.227 52.031 11.016 1 91.62 385 HIS B C 1
ATOM 12412 O O . HIS B 1 385 ? 10.578 51.969 12.195 1 91.62 385 HIS B O 1
ATOM 12418 N N . SER B 1 386 ? 10.789 52.844 10.203 1 92.06 386 SER B N 1
ATOM 12419 C CA . SER B 1 386 ? 11.906 53.719 10.547 1 92.06 386 SER B CA 1
ATOM 12420 C C . SER B 1 386 ? 11.555 54.625 11.711 1 92.06 386 SER B C 1
ATOM 12422 O O . SER B 1 386 ? 12.312 54.75 12.68 1 92.06 386 SER B O 1
ATOM 12424 N N . GLU B 1 387 ? 10.391 55.281 11.625 1 92.81 387 GLU B N 1
ATOM 12425 C CA . GLU B 1 387 ? 9.992 56.219 12.672 1 92.81 387 GLU B CA 1
ATOM 12426 C C . GLU B 1 387 ? 9.734 55.5 13.992 1 92.81 387 GLU B C 1
ATOM 12428 O O . GLU B 1 387 ? 9.992 56.062 15.062 1 92.81 387 GLU B O 1
ATOM 12433 N N . TYR B 1 388 ? 9.25 54.438 13.977 1 95.25 388 TYR B N 1
ATOM 12434 C CA . TYR B 1 388 ? 9.016 53.625 15.164 1 95.25 388 TYR B CA 1
ATOM 12435 C C . TYR B 1 388 ? 10.328 53.312 15.875 1 95.25 388 TYR B C 1
ATOM 12437 O O . TYR B 1 388 ? 10.414 53.406 17.094 1 95.25 388 TYR B O 1
ATOM 12445 N N . ARG B 1 389 ? 11.289 52.844 15.07 1 94.75 389 ARG B N 1
ATOM 12446 C CA . ARG B 1 389 ? 12.594 52.5 15.625 1 94.75 389 ARG B CA 1
ATOM 12447 C C . ARG B 1 389 ? 13.242 53.688 16.297 1 94.75 389 ARG B C 1
ATOM 12449 O O . ARG B 1 389 ? 13.867 53.562 17.344 1 94.75 389 ARG B O 1
ATOM 12456 N N . LYS B 1 390 ? 13.047 54.844 15.695 1 94.31 390 LYS B N 1
ATOM 12457 C CA . LYS B 1 390 ? 13.539 56.094 16.297 1 94.31 390 LYS B CA 1
ATOM 12458 C C . LYS B 1 390 ? 12.828 56.375 17.625 1 94.31 390 LYS B C 1
ATOM 12460 O O . LYS B 1 390 ? 13.461 56.75 18.609 1 94.31 390 LYS B O 1
ATOM 12465 N N . SER B 1 391 ? 11.578 56.219 17.531 1 95.62 391 SER B N 1
ATOM 12466 C CA . SER B 1 391 ? 10.773 56.438 18.719 1 95.62 391 SER B CA 1
ATOM 12467 C C . SER B 1 391 ? 11.172 55.5 19.844 1 95.62 391 SER B C 1
ATOM 12469 O O . SER B 1 391 ? 11.133 55.875 21.016 1 95.62 391 SER B O 1
ATOM 12471 N N . LEU B 1 392 ? 11.531 54.25 19.5 1 96.06 392 LEU B N 1
ATOM 12472 C CA . LEU B 1 392 ? 11.969 53.281 20.5 1 96.06 392 LEU B CA 1
ATOM 12473 C C . LEU B 1 392 ? 13.258 53.75 21.172 1 96.06 392 LEU B C 1
ATOM 12475 O O . LEU B 1 392 ? 13.391 53.625 22.391 1 96.06 392 LEU B O 1
ATOM 12479 N N . ALA B 1 393 ? 14.164 54.25 20.406 1 96.56 393 ALA B N 1
ATOM 12480 C CA . ALA B 1 393 ? 15.438 54.719 20.969 1 96.56 393 ALA B CA 1
ATOM 12481 C C . ALA B 1 393 ? 15.211 55.844 21.969 1 96.56 393 ALA B C 1
ATOM 12483 O O . ALA B 1 393 ? 15.789 55.812 23.062 1 96.56 393 ALA B O 1
ATOM 12484 N N . VAL B 1 394 ? 14.391 56.75 21.609 1 96.81 394 VAL B N 1
ATOM 12485 C CA . VAL B 1 394 ? 14.039 57.875 22.469 1 96.81 394 VAL B CA 1
ATOM 12486 C C . VAL B 1 394 ? 13.375 57.375 23.75 1 96.81 394 VAL B C 1
ATOM 12488 O O . VAL B 1 394 ? 13.695 57.844 24.844 1 96.81 394 VAL B O 1
ATOM 12491 N N . GLY B 1 395 ? 12.484 56.438 23.516 1 96.75 395 GLY B N 1
ATOM 12492 C CA . GLY B 1 395 ? 11.797 55.844 24.641 1 96.75 395 GLY B CA 1
ATOM 12493 C C . GLY B 1 395 ? 12.734 55.188 25.625 1 96.75 395 GLY B C 1
ATOM 12494 O O . GLY B 1 395 ? 12.547 55.281 26.844 1 96.75 395 GLY B O 1
ATOM 12495 N N . TYR B 1 396 ? 13.75 54.531 25.156 1 97.19 396 TYR B N 1
ATOM 12496 C CA . TYR B 1 396 ? 14.719 53.875 26.016 1 97.19 396 TYR B CA 1
ATOM 12497 C C . TYR B 1 396 ? 15.539 54.875 26.812 1 97.19 396 TYR B C 1
ATOM 12499 O O . TYR B 1 396 ? 15.773 54.656 28.016 1 97.19 396 TYR B O 1
ATOM 12507 N N . LEU B 1 397 ? 15.977 55.875 26.188 1 97.31 397 LEU B N 1
ATOM 12508 C CA . LEU B 1 397 ? 16.766 56.875 26.859 1 97.31 397 LEU B CA 1
ATOM 12509 C C . LEU B 1 397 ? 15.945 57.562 27.969 1 97.31 397 LEU B C 1
ATOM 12511 O O . LEU B 1 397 ? 16.453 57.781 29.062 1 97.31 397 LEU B O 1
ATOM 12515 N N . PHE B 1 398 ? 14.781 57.906 27.703 1 96.31 398 PHE B N 1
ATOM 12516 C CA . PHE B 1 398 ? 13.852 58.5 28.656 1 96.31 398 PHE B CA 1
ATOM 12517 C C . PHE B 1 398 ? 13.648 57.594 29.859 1 96.31 398 PHE B C 1
ATOM 12519 O O . PHE B 1 398 ? 13.727 58.031 31 1 96.31 398 PHE B O 1
ATOM 12526 N N . GLU B 1 399 ? 13.383 56.312 29.547 1 95.5 399 GLU B N 1
ATOM 12527 C CA . GLU B 1 399 ? 13.141 55.344 30.641 1 95.5 399 GLU B CA 1
ATOM 12528 C C . GLU B 1 399 ? 14.359 55.219 31.547 1 95.5 399 GLU B C 1
ATOM 12530 O O . GLU B 1 399 ? 14.227 54.938 32.75 1 95.5 399 GLU B O 1
ATOM 12535 N N . PHE B 1 400 ? 15.508 55.406 30.969 1 95.38 400 PHE B N 1
ATOM 12536 C CA . PHE B 1 400 ? 16.75 55.219 31.719 1 95.38 400 PHE B CA 1
ATOM 12537 C C . PHE B 1 400 ? 17.016 56.438 32.625 1 95.38 400 PHE B C 1
ATOM 12539 O O . PHE B 1 400 ? 17.375 56.25 33.781 1 95.38 400 PHE B O 1
ATOM 12546 N N . PHE B 1 401 ? 16.812 57.688 32.219 1 94.94 401 PHE B N 1
ATOM 12547 C CA . PHE B 1 401 ? 17.297 58.844 32.938 1 94.94 401 PHE B CA 1
ATOM 12548 C C . PHE B 1 401 ? 16.141 59.531 33.688 1 94.94 401 PHE B C 1
ATOM 12550 O O . PHE B 1 401 ? 16.359 60.219 34.688 1 94.94 401 PHE B O 1
ATOM 12557 N N . TYR B 1 402 ? 14.984 59.375 33.219 1 93 402 TYR B N 1
ATOM 12558 C CA . TYR B 1 402 ? 13.844 60.094 33.781 1 93 402 TYR B CA 1
ATOM 12559 C C . TYR B 1 402 ? 13.672 59.812 35.25 1 93 402 TYR B C 1
ATOM 12561 O O . TYR B 1 402 ? 13.422 60.719 36.062 1 93 402 TYR B O 1
ATOM 12569 N N . PRO B 1 403 ? 13.797 58.5 35.656 1 90.56 403 PRO B N 1
ATOM 12570 C CA . PRO B 1 403 ? 13.625 58.219 37.094 1 90.56 403 PRO B CA 1
ATOM 12571 C C . PRO B 1 403 ? 14.648 58.938 37.969 1 90.56 403 PRO B C 1
ATOM 12573 O O . PRO B 1 403 ? 14.375 59.188 39.156 1 90.56 403 PRO B O 1
ATOM 12576 N N . LEU B 1 404 ? 15.781 59.25 37.469 1 89.38 404 LEU B N 1
ATOM 12577 C CA . LEU B 1 404 ? 16.844 59.938 38.219 1 89.38 404 LEU B CA 1
ATOM 12578 C C . LEU B 1 404 ? 16.5 61.406 38.438 1 89.38 404 LEU B C 1
ATOM 12580 O O . LEU B 1 404 ? 16.984 62 39.375 1 89.38 404 LEU B O 1
ATOM 12584 N N . ILE B 1 405 ? 15.75 61.969 37.594 1 89.38 405 ILE B N 1
ATOM 12585 C CA . ILE B 1 405 ? 15.32 63.344 37.719 1 89.38 405 ILE B CA 1
ATOM 12586 C C . ILE B 1 405 ? 14.188 63.438 38.719 1 89.38 405 ILE B C 1
ATOM 12588 O O . ILE B 1 405 ? 14.172 64.375 39.562 1 89.38 405 ILE B O 1
ATOM 12592 N N . GLU B 1 406 ? 13.234 62.5 38.719 1 78.44 406 GLU B N 1
ATOM 12593 C CA . GLU B 1 406 ? 12.07 62.531 39.594 1 78.44 406 GLU B CA 1
ATOM 12594 C C . GLU B 1 406 ? 12.453 62.188 41.031 1 78.44 406 GLU B C 1
ATOM 12596 O O . GLU B 1 406 ? 11.844 62.719 41.969 1 78.44 406 GLU B O 1
ATOM 12601 N N . SER B 1 407 ? 13.242 61.25 41.312 1 63.12 407 SER B N 1
ATOM 12602 C CA . SER B 1 407 ? 13.672 60.906 42.656 1 63.12 407 SER B CA 1
ATOM 12603 C C . SER B 1 407 ? 14.328 62.094 43.344 1 63.12 407 SER B C 1
ATOM 12605 O O . SER B 1 407 ? 14.281 62.219 44.594 1 63.12 407 S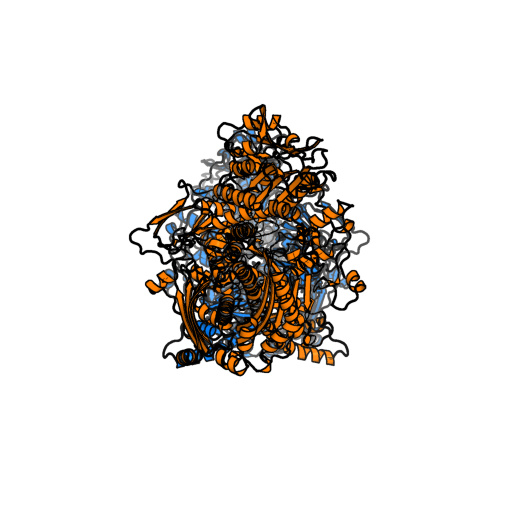ER B O 1
ATOM 12607 N N . GLY B 1 408 ? 14.945 63.125 42.688 1 46.47 408 GLY B N 1
ATOM 12608 C CA . GLY B 1 408 ? 15.469 64.312 43.281 1 46.47 408 GLY B CA 1
ATOM 12609 C C . GLY B 1 408 ? 14.391 65.312 43.75 1 46.47 408 GLY B C 1
ATOM 12610 O O . GLY B 1 408 ? 14.625 66.125 44.594 1 46.47 408 GLY B O 1
ATOM 12611 N N . HIS B 1 409 ? 13.242 65.5 43.094 1 40.03 409 HIS B N 1
ATOM 12612 C CA . HIS B 1 409 ? 12.18 66.438 43.406 1 40.03 409 HIS B CA 1
ATOM 12613 C C . HIS B 1 409 ? 11.156 65.812 44.375 1 40.03 409 HIS B C 1
ATOM 12615 O O . HIS B 1 409 ? 10.047 66.312 44.5 1 40.03 409 HIS B O 1
ATOM 12621 N N . ARG B 1 410 ? 11.359 65.062 45.25 1 40.38 410 ARG B N 1
ATOM 12622 C CA . ARG B 1 410 ? 10.297 64.5 46.062 1 40.38 410 ARG B CA 1
ATOM 12623 C C . ARG B 1 410 ? 9.797 65.5 47.094 1 40.38 410 ARG B C 1
ATOM 12625 O O . ARG B 1 410 ? 10.234 65.5 48.25 1 40.38 410 ARG B O 1
ATOM 12632 N N . ILE B 1 411 ? 9.625 66.812 46.844 1 29.39 411 ILE B N 1
ATOM 12633 C CA . ILE B 1 411 ? 8.844 67.375 47.906 1 29.39 411 ILE B CA 1
ATOM 12634 C C . ILE B 1 411 ? 7.535 66.625 48.094 1 29.39 411 ILE B C 1
ATOM 12636 O O . ILE B 1 411 ? 7.207 66.188 49.188 1 29.39 411 ILE B O 1
ATOM 12640 N N . CYS B 1 412 ? 6.227 67.5 48 1 26.39 412 CYS B N 1
ATOM 12641 C CA . CYS B 1 412 ? 5.004 67.625 48.781 1 26.39 412 CYS B CA 1
ATOM 12642 C C . CYS B 1 412 ? 4.137 66.375 48.625 1 26.39 412 CYS B C 1
ATOM 12644 O O . CYS B 1 412 ? 3.51 65.938 49.594 1 26.39 412 CYS B O 1
ATOM 12646 N N . SER B 1 413 ? 2.967 66.375 47.656 1 26.95 413 SER B N 1
ATOM 12647 C CA . SER B 1 413 ? 1.54 66.188 47.906 1 26.95 413 SER B CA 1
ATOM 12648 C C . SER B 1 413 ? 1.23 64.812 48.469 1 26.95 413 SER B C 1
ATOM 12650 O O . SER B 1 413 ? 1.924 63.844 48.156 1 26.95 413 SER B O 1
ATOM 12652 N N . LEU B 1 414 ? 0.228 64.688 49.562 1 25.97 414 LEU B N 1
ATOM 12653 C CA . LEU B 1 414 ? -0.458 63.844 50.531 1 25.97 414 LEU B CA 1
ATOM 12654 C C . LEU B 1 414 ? -0.857 62.5 49.875 1 25.97 414 LEU B C 1
ATOM 12656 O O . LEU B 1 414 ? -0.994 61.5 50.562 1 25.97 414 LEU B O 1
ATOM 12660 N N . ASP B 1 415 ? -2.062 62.562 48.969 1 26.09 415 ASP B N 1
ATOM 12661 C CA . ASP B 1 415 ? -3.104 61.562 49.125 1 26.09 415 ASP B CA 1
ATOM 12662 C C . ASP B 1 415 ? -2.508 60.156 49.156 1 26.09 415 ASP B C 1
ATOM 12664 O O . ASP B 1 415 ? -1.358 59.938 48.75 1 26.09 415 ASP B O 1
ATOM 12668 N N . SER B 1 416 ? -3.486 59.094 48.75 1 26.62 416 SER B N 1
ATOM 12669 C CA . SER B 1 416 ? -3.541 57.719 49.188 1 26.62 416 SER B CA 1
ATOM 12670 C C . SER B 1 416 ? -2.213 57 48.938 1 26.62 416 SER B C 1
ATOM 12672 O O . SER B 1 416 ? -1.453 57.406 48.031 1 26.62 416 SER B O 1
ATOM 12674 N N . GLY B 1 417 ? -1.661 56.375 49.938 1 26.84 417 GLY B N 1
ATOM 12675 C CA . GLY B 1 417 ? -0.65 55.375 50.25 1 26.84 417 GLY B CA 1
ATOM 12676 C C . GLY B 1 417 ? -0.288 54.5 49.031 1 26.84 417 GLY B C 1
ATOM 12677 O O . GLY B 1 417 ? 0.41 53.5 49.188 1 26.84 417 GLY B O 1
ATOM 12678 N N . ASN B 1 418 ? -1.326 54.312 48.219 1 27.55 418 ASN B N 1
ATOM 12679 C CA . ASN B 1 418 ? -0.903 53.219 47.344 1 27.55 418 ASN B CA 1
ATOM 12680 C C . ASN B 1 418 ? 0.333 53.594 46.531 1 27.55 418 ASN B C 1
ATOM 12682 O O . ASN B 1 418 ? 0.321 54.594 45.812 1 27.55 418 ASN B O 1
ATOM 12686 N N . LYS B 1 419 ? 1.503 53.438 47.094 1 31.52 419 LYS B N 1
ATOM 12687 C CA . LYS B 1 419 ? 2.828 53.281 46.5 1 31.52 419 LYS B CA 1
ATOM 12688 C C . LYS B 1 419 ? 2.732 52.875 45.031 1 31.52 419 LYS B C 1
ATOM 12690 O O . LYS B 1 419 ? 2.414 51.75 44.719 1 31.52 419 LYS B O 1
ATOM 12695 N N . HIS B 1 420 ? 2.236 53.875 44.344 1 28.23 420 HIS B N 1
ATOM 12696 C CA . HIS B 1 420 ? 2.529 53.594 42.938 1 28.23 420 HIS B CA 1
ATOM 12697 C C . HIS B 1 420 ? 4.016 53.344 42.719 1 28.23 420 HIS B C 1
ATOM 12699 O O . HIS B 1 420 ? 4.82 54.281 42.75 1 28.23 420 HIS B O 1
ATOM 12705 N N . ASN B 1 421 ? 4.641 52.438 43.562 1 26.89 421 ASN B N 1
ATOM 12706 C CA . ASN B 1 421 ? 5.91 51.906 43.094 1 26.89 421 ASN B CA 1
ATOM 12707 C C . ASN B 1 421 ? 6.031 51.938 41.594 1 26.89 421 ASN B C 1
ATOM 12709 O O . ASN B 1 421 ? 5.336 51.219 40.875 1 26.89 421 ASN B O 1
ATOM 12713 N N . ASN B 1 422 ? 6.145 53.094 41.094 1 28.61 422 ASN B N 1
ATOM 12714 C CA . ASN B 1 422 ? 6.703 53.094 39.75 1 28.61 422 ASN B CA 1
ATOM 12715 C C . ASN B 1 422 ? 7.84 52.094 39.625 1 28.61 422 ASN B C 1
ATOM 12717 O O . ASN B 1 422 ? 8.742 52.281 38.812 1 28.61 422 ASN B O 1
ATOM 12721 N N . SER B 1 423 ? 8.359 51.594 40.844 1 27.08 423 SER B N 1
ATOM 12722 C CA . SER B 1 423 ? 9.383 50.562 40.688 1 27.08 423 SER B CA 1
ATOM 12723 C C . SER B 1 423 ? 9.094 49.688 39.5 1 27.08 423 SER B C 1
ATOM 12725 O O . SER B 1 423 ? 7.934 49.406 39.188 1 27.08 423 SER B O 1
ATOM 12727 N N . HIS B 1 424 ? 10.016 49.812 38.531 1 29.61 424 HIS B N 1
ATOM 12728 C CA . HIS B 1 424 ? 10.148 48.719 37.594 1 29.61 424 HIS B CA 1
ATOM 12729 C C . HIS B 1 424 ? 9.75 47.375 38.25 1 29.61 424 HIS B C 1
ATOM 12731 O O . HIS B 1 424 ? 10.352 46.969 39.25 1 29.61 424 HIS B O 1
ATOM 12737 N N . VAL B 1 425 ? 8.562 47.219 38.625 1 30.62 425 VAL B N 1
ATOM 12738 C CA . VAL B 1 425 ? 8.078 45.906 39.031 1 30.62 425 VAL B CA 1
ATOM 12739 C C . VAL B 1 425 ? 9.07 44.812 38.594 1 30.62 425 VAL B C 1
ATOM 12741 O O . VAL B 1 425 ? 9.383 44.719 37.406 1 30.62 425 VAL B O 1
ATOM 12744 N N . ASP B 1 426 ? 10.039 44.625 39.406 1 31.39 426 ASP B N 1
ATOM 12745 C CA . ASP B 1 426 ? 10.836 43.406 39.281 1 31.39 426 ASP B CA 1
ATOM 12746 C C . ASP B 1 426 ? 10.031 42.281 38.625 1 31.39 426 ASP B C 1
ATOM 12748 O O . ASP B 1 426 ? 9.047 41.812 39.188 1 31.39 426 ASP B O 1
ATOM 12752 N N . THR B 1 427 ? 9.891 42.344 37.562 1 34.53 427 THR B N 1
ATOM 12753 C CA . THR B 1 427 ? 9.391 41.375 36.625 1 34.53 427 THR B CA 1
ATOM 12754 C C . THR B 1 427 ? 9.836 39.969 37.031 1 34.53 427 THR B C 1
ATOM 12756 O O . THR B 1 427 ? 9.664 39 36.25 1 34.53 427 THR B O 1
ATOM 12759 N N . VAL B 1 428 ? 10.711 39.938 38.062 1 33.91 428 VAL B N 1
ATOM 12760 C CA . VAL B 1 428 ? 11.359 38.625 38.094 1 33.91 428 VAL B CA 1
ATOM 12761 C C . VAL B 1 428 ? 10.352 37.562 38.5 1 33.91 428 VAL B C 1
ATOM 12763 O O . VAL B 1 428 ? 10.703 36.375 38.656 1 33.91 428 VAL B O 1
ATOM 12766 N N . LYS B 1 429 ? 9.586 37.875 39.562 1 40 429 LYS B N 1
ATOM 12767 C CA . LYS B 1 429 ? 8.883 36.625 39.906 1 40 429 LYS B CA 1
ATOM 12768 C C . LYS B 1 429 ? 7.988 36.188 38.75 1 40 429 LYS B C 1
ATOM 12770 O O . LYS B 1 429 ? 7.031 36.875 38.406 1 40 429 LYS B O 1
ATOM 12775 N N . SER B 1 430 ? 8.531 35.531 37.906 1 42.34 430 SER B N 1
ATOM 12776 C CA . SER B 1 430 ? 8 35.031 36.625 1 42.34 430 SER B CA 1
ATOM 12777 C C . SER B 1 430 ? 6.664 34.312 36.844 1 42.34 430 SER B C 1
ATOM 12779 O O . SER B 1 430 ? 6.602 33.281 37.5 1 42.34 430 SER B O 1
ATOM 12781 N N . LEU B 1 431 ? 5.664 35.062 37.188 1 43.22 431 LEU B N 1
ATOM 12782 C CA . LEU B 1 431 ? 4.34 34.469 37.188 1 43.22 431 LEU B CA 1
ATOM 12783 C C . LEU B 1 431 ? 4.188 33.5 36 1 43.22 431 LEU B C 1
ATOM 12785 O O . LEU B 1 431 ? 4.809 33.688 34.969 1 43.22 431 LEU B O 1
ATOM 12789 N N . PRO B 1 432 ? 3.541 32.469 36.344 1 52.25 432 PRO B N 1
ATOM 12790 C CA . PRO B 1 432 ? 3.256 31.516 35.25 1 52.25 432 PRO B CA 1
ATOM 12791 C C . PRO B 1 432 ? 2.607 32.188 34.031 1 52.25 432 PRO B C 1
ATOM 12793 O O . PRO B 1 432 ? 1.867 33.156 34.188 1 52.25 432 PRO B O 1
ATOM 12796 N N . PHE B 1 433 ? 3.041 31.953 32.938 1 49.38 433 PHE B N 1
ATOM 12797 C CA . PHE B 1 433 ? 2.559 32.469 31.672 1 49.38 433 PHE B CA 1
ATOM 12798 C C . PHE B 1 433 ? 1.073 32.188 31.5 1 49.38 433 PHE B C 1
ATOM 12800 O O . PHE B 1 433 ? 0.338 33 30.938 1 49.38 433 PHE B O 1
ATOM 12807 N N . LEU B 1 434 ? 0.613 31.062 31.953 1 53 434 LEU B N 1
ATOM 12808 C CA . LEU B 1 434 ? -0.732 30.656 31.578 1 53 434 LEU B CA 1
ATOM 12809 C C . LEU B 1 434 ? -1.497 30.125 32.781 1 53 434 LEU B C 1
ATOM 12811 O O . LEU B 1 434 ? -1.013 29.234 33.5 1 53 434 LEU B O 1
ATOM 12815 N N . SER B 1 435 ? -2.562 30.859 33.25 1 54.62 435 SER B N 1
ATOM 12816 C CA . SER B 1 435 ? -3.543 30.328 34.188 1 54.62 435 SER B CA 1
ATOM 12817 C C . SER B 1 435 ? -4.918 30.203 33.562 1 54.62 435 SER B C 1
ATOM 12819 O O . SER B 1 435 ? -5.277 31 32.688 1 54.62 435 SER B O 1
ATOM 12821 N N . SER B 1 436 ? -5.418 29 33.469 1 64.38 436 SER B N 1
ATOM 12822 C CA . SER B 1 436 ? -6.637 28.844 32.688 1 64.38 436 SER B CA 1
ATOM 12823 C C . SER B 1 436 ? -7.652 27.969 33.438 1 64.38 436 SER B C 1
ATOM 12825 O O . SER B 1 436 ? -7.289 27.219 34.344 1 64.38 436 SER B O 1
ATOM 12827 N N . SER B 1 437 ? -8.922 28.438 33.375 1 61.22 437 SER B N 1
ATOM 12828 C CA . SER B 1 437 ? -10.008 27.547 33.781 1 61.22 437 SER B CA 1
ATOM 12829 C C . SER B 1 437 ? -10.711 26.969 32.562 1 61.22 437 SER B C 1
ATOM 12831 O O . SER B 1 437 ? -10.891 27.656 31.547 1 61.22 437 SER B O 1
ATOM 12833 N N . GLN B 1 438 ? -10.766 25.625 32.594 1 66.12 438 GLN B N 1
ATOM 12834 C CA . GLN B 1 438 ? -11.523 24.906 31.562 1 66.12 438 GLN B CA 1
ATOM 12835 C C . GLN B 1 438 ? -12.766 24.25 32.156 1 66.12 438 GLN B C 1
ATOM 12837 O O . GLN B 1 438 ? -12.68 23.516 33.156 1 66.12 438 GLN B O 1
ATOM 12842 N N . GLN B 1 439 ? -13.969 24.625 31.625 1 59.84 439 GLN B N 1
ATOM 12843 C CA . GLN B 1 439 ? -15.203 24 32.094 1 59.84 439 GLN B CA 1
ATOM 12844 C C . GLN B 1 439 ? -15.945 23.312 30.953 1 59.84 439 GLN B C 1
ATOM 12846 O O . GLN B 1 439 ? -16.219 23.938 29.922 1 59.84 439 GLN B O 1
ATOM 12851 N N . VAL B 1 440 ? -15.938 22 31.125 1 71.12 440 VAL B N 1
ATOM 12852 C CA . VAL B 1 440 ? -16.703 21.234 30.141 1 71.12 440 VAL B CA 1
ATOM 12853 C C . VAL B 1 440 ? -17.672 20.297 30.859 1 71.12 440 VAL B C 1
ATOM 12855 O O . VAL B 1 440 ? -17.344 19.719 31.906 1 71.12 440 VAL B O 1
ATOM 12858 N N . LEU B 1 441 ? -19.016 20.25 30.422 1 64.25 441 LEU B N 1
ATOM 12859 C CA . LEU B 1 441 ? -19.969 19.297 30.969 1 64.25 441 LEU B CA 1
ATOM 12860 C C . LEU B 1 441 ? -20.078 18.062 30.078 1 64.25 441 LEU B C 1
ATOM 12862 O O . LEU B 1 441 ? -20.297 18.172 28.875 1 64.25 441 LEU B O 1
ATOM 12866 N N . GLU B 1 442 ? -19.75 16.938 30.703 1 71.94 442 GLU B N 1
ATOM 12867 C CA . GLU B 1 442 ? -19.922 15.656 30.016 1 71.94 442 GLU B CA 1
ATOM 12868 C C . GLU B 1 442 ? -21.375 15.195 30.062 1 71.94 442 GLU B C 1
ATOM 12870 O O . GLU B 1 442 ? -22.125 15.555 30.984 1 71.94 442 GLU B O 1
ATOM 12875 N N . SER B 1 443 ? -21.812 14.727 28.859 1 71.62 443 SER B N 1
ATOM 12876 C CA . SER B 1 443 ? -23.156 14.148 28.812 1 71.62 443 SER B CA 1
ATOM 12877 C C . SER B 1 443 ? -23.109 12.625 28.938 1 71.62 443 SER B C 1
ATOM 12879 O O . SER B 1 443 ? -22.234 11.984 28.359 1 71.62 443 SER B O 1
ATOM 12881 N N . ASN B 1 444 ? -23.969 12.039 29.781 1 78.5 444 ASN B N 1
ATOM 12882 C CA . ASN B 1 444 ? -24.031 10.594 29.969 1 78.5 444 ASN B CA 1
ATOM 12883 C C . ASN B 1 444 ? -25.156 9.961 29.172 1 78.5 444 ASN B C 1
ATOM 12885 O O . ASN B 1 444 ? -25.422 8.766 29.281 1 78.5 444 ASN B O 1
ATOM 12889 N N . GLU B 1 445 ? -25.703 10.68 28.328 1 81.75 445 GLU B N 1
ATOM 12890 C CA . GLU B 1 445 ? -26.891 10.211 27.625 1 81.75 445 GLU B CA 1
ATOM 12891 C C . GLU B 1 445 ? -26.531 9.211 26.531 1 81.75 445 GLU B C 1
ATOM 12893 O O . GLU B 1 445 ? -27.25 8.227 26.328 1 81.75 445 GLU B O 1
ATOM 12898 N N . PHE B 1 446 ? -25.469 9.445 25.844 1 90.19 446 PHE B N 1
ATOM 12899 C CA . PHE B 1 446 ? -25.109 8.633 24.688 1 90.19 446 PHE B CA 1
ATOM 12900 C C . PHE B 1 446 ? -23.703 8.055 24.859 1 90.19 446 PHE B C 1
ATOM 12902 O O . PHE B 1 446 ? -22.938 7.977 23.891 1 90.19 446 PHE B O 1
ATOM 12909 N N . LYS B 1 447 ? -23.375 7.629 26.016 1 88.25 447 LYS B N 1
ATOM 12910 C CA . LYS B 1 447 ? -22.031 7.094 26.234 1 88.25 447 LYS B CA 1
ATOM 12911 C C . LYS B 1 447 ? -21.688 6.004 25.234 1 88.25 447 LYS B C 1
ATOM 12913 O O . LYS B 1 447 ? -22.531 5.164 24.906 1 88.25 447 LYS B O 1
ATOM 12918 N N . PRO B 1 448 ? -20.531 6.078 24.672 1 92.62 448 PRO B N 1
ATOM 12919 C CA . PRO B 1 448 ? -19.375 6.871 25.094 1 92.62 448 PRO B CA 1
ATOM 12920 C C . PRO B 1 448 ? -19.312 8.242 24.422 1 92.62 448 PRO B C 1
ATOM 12922 O O . PRO B 1 448 ? -18.391 9.023 24.672 1 92.62 448 PRO B O 1
ATOM 12925 N N . ILE B 1 449 ? -20.297 8.523 23.594 1 92.38 449 ILE B N 1
ATOM 12926 C CA . ILE B 1 449 ? -20.391 9.875 23.062 1 92.38 449 ILE B CA 1
ATOM 12927 C C . ILE B 1 449 ? -20.625 10.875 24.203 1 92.38 449 ILE B C 1
ATOM 12929 O O . ILE B 1 449 ? -21.391 10.602 25.125 1 92.38 449 ILE B O 1
ATOM 12933 N N . GLY B 1 450 ? -19.891 11.922 24.125 1 90.31 450 GLY B N 1
ATOM 12934 C CA . GLY B 1 450 ? -20.047 12.93 25.156 1 90.31 450 GLY B CA 1
ATOM 12935 C C . GLY B 1 450 ? -19.016 12.812 26.266 1 90.31 450 GLY B C 1
ATOM 12936 O O . GLY B 1 450 ? -18.859 13.719 27.078 1 90.31 450 GLY B O 1
ATOM 12937 N N . GLU B 1 451 ? -18.266 11.742 26.188 1 89.06 451 GLU B N 1
ATOM 12938 C CA . GLU B 1 451 ? -17.203 11.562 27.156 1 89.06 451 GLU B CA 1
ATOM 12939 C C . GLU B 1 451 ? -15.883 12.148 26.641 1 89.06 451 GLU B C 1
ATOM 12941 O O . GLU B 1 451 ? -15.633 12.141 25.438 1 89.06 451 GLU B O 1
ATOM 12946 N N . ALA B 1 452 ? -15.055 12.586 27.578 1 88.62 452 ALA B N 1
ATOM 12947 C CA . ALA B 1 452 ? -13.734 13.109 27.234 1 88.62 452 ALA B CA 1
ATOM 12948 C C . ALA B 1 452 ? -12.719 11.984 27.062 1 88.62 452 ALA B C 1
ATOM 12950 O O . ALA B 1 452 ? -11.758 11.891 27.844 1 88.62 452 ALA B O 1
ATOM 12951 N N . VAL B 1 453 ? -12.914 11.211 26.047 1 89.81 453 VAL B N 1
ATOM 12952 C CA . VAL B 1 453 ? -11.977 10.125 25.781 1 89.81 453 VAL B CA 1
ATOM 12953 C C . VAL B 1 453 ? -10.719 10.68 25.125 1 89.81 453 VAL B C 1
ATOM 12955 O O . VAL B 1 453 ? -10.758 11.727 24.469 1 89.81 453 VAL B O 1
ATOM 12958 N N . ILE B 1 454 ? -9.602 9.992 25.344 1 89.56 454 ILE B N 1
ATOM 12959 C CA . ILE B 1 454 ? -8.32 10.398 24.766 1 89.56 454 ILE B CA 1
ATOM 12960 C C . ILE B 1 454 ? -8.398 10.375 23.25 1 89.56 454 ILE B C 1
ATOM 12962 O O . ILE B 1 454 ? -8.984 9.461 22.672 1 89.56 454 ILE B O 1
ATOM 12966 N N . LYS B 1 455 ? -7.84 11.344 22.672 1 91.12 455 LYS B N 1
ATOM 12967 C CA . LYS B 1 455 ? -7.84 11.445 21.219 1 91.12 455 LYS B CA 1
ATOM 12968 C C . LYS B 1 455 ? -7.094 10.273 20.594 1 91.12 455 LYS B C 1
ATOM 12970 O O . LYS B 1 455 ? -6 9.914 21.031 1 91.12 455 LYS B O 1
ATOM 12975 N N . VAL B 1 456 ? -7.691 9.758 19.578 1 92.12 456 VAL B N 1
ATOM 12976 C CA . VAL B 1 456 ? -7.066 8.672 18.828 1 92.12 456 VAL B CA 1
ATOM 12977 C C . VAL B 1 456 ? -5.75 9.156 18.234 1 92.12 456 VAL B C 1
ATOM 12979 O O . VAL B 1 456 ? -5.676 10.25 17.672 1 92.12 456 VAL B O 1
ATOM 12982 N N . GLY B 1 457 ? -4.594 8.422 18.406 1 88.94 457 GLY B N 1
ATOM 12983 C CA . GLY B 1 457 ? -3.299 8.727 17.812 1 88.94 457 GLY B CA 1
ATOM 12984 C C . GLY B 1 457 ? -2.473 9.68 18.656 1 88.94 457 GLY B C 1
ATOM 12985 O O . GLY B 1 457 ? -1.328 9.984 18.312 1 88.94 457 GLY B O 1
ATOM 12986 N N . ALA B 1 458 ? -3.016 10.172 19.812 1 89.81 458 ALA B N 1
ATOM 12987 C CA . ALA B 1 458 ? -2.303 11.148 20.625 1 89.81 458 ALA B CA 1
ATOM 12988 C C . ALA B 1 458 ? -0.949 10.602 21.078 1 89.81 458 ALA B C 1
ATOM 12990 O O . ALA B 1 458 ? 0.063 11.305 21 1 89.81 458 ALA B O 1
ATOM 12991 N N . ALA B 1 459 ? -0.932 9.359 21.484 1 90.69 459 ALA B N 1
ATOM 12992 C CA . ALA B 1 459 ? 0.307 8.734 21.953 1 90.69 459 ALA B CA 1
ATOM 12993 C C . ALA B 1 459 ? 1.305 8.586 20.797 1 90.69 459 ALA B C 1
ATOM 12995 O O . ALA B 1 459 ? 2.51 8.773 21 1 90.69 459 ALA B O 1
ATOM 12996 N N . LEU B 1 460 ? 0.807 8.258 19.625 1 93.44 460 LEU B N 1
ATOM 12997 C CA . LEU B 1 460 ? 1.654 8.094 18.453 1 93.44 460 LEU B CA 1
ATOM 12998 C C . LEU B 1 460 ? 2.27 9.43 18.031 1 93.44 460 LEU B C 1
ATOM 13000 O O . LEU B 1 460 ? 3.443 9.484 17.656 1 93.44 460 LEU B O 1
ATOM 13004 N N . GLN B 1 461 ? 1.524 10.438 18.047 1 90.69 461 GLN B N 1
ATOM 13005 C CA . GLN B 1 461 ? 2.021 11.766 17.703 1 90.69 461 GLN B CA 1
ATOM 13006 C C . GLN B 1 461 ? 3.062 12.242 18.719 1 90.69 461 GLN B C 1
ATOM 13008 O O . GLN B 1 461 ? 4.102 12.789 18.328 1 90.69 461 GLN B O 1
ATOM 13013 N N . ALA B 1 462 ? 2.783 12.047 20.016 1 89.25 462 ALA B N 1
ATOM 13014 C CA . ALA B 1 462 ? 3.693 12.484 21.078 1 89.25 462 ALA B CA 1
ATOM 13015 C C . ALA B 1 462 ? 5.012 11.719 21.016 1 89.25 462 ALA B C 1
ATOM 13017 O O . ALA B 1 462 ? 6.074 12.273 21.281 1 89.25 462 ALA B O 1
ATOM 13018 N N . SER B 1 463 ? 4.938 10.398 20.625 1 90.56 463 SER B N 1
ATOM 13019 C CA . SER B 1 463 ? 6.133 9.562 20.562 1 90.56 463 SER B CA 1
ATOM 13020 C C . SER B 1 463 ? 6.863 9.727 19.234 1 90.56 463 SER B C 1
ATOM 13022 O O . SER B 1 463 ? 7.984 9.234 19.078 1 90.56 463 SER B O 1
ATOM 13024 N N . GLY B 1 464 ? 6.332 10.414 18.281 1 91.25 464 GLY B N 1
ATOM 13025 C CA . GLY B 1 464 ? 6.926 10.586 16.969 1 91.25 464 GLY B CA 1
ATOM 13026 C C . GLY B 1 464 ? 6.746 9.383 16.062 1 91.25 464 GLY B C 1
ATOM 13027 O O . GLY B 1 464 ? 7.375 9.297 15.016 1 91.25 464 GLY B O 1
ATOM 13028 N N . GLU B 1 465 ? 5.785 8.516 16.422 1 93.12 465 GLU B N 1
ATOM 13029 C CA . GLU B 1 465 ? 5.605 7.27 15.688 1 93.12 465 GLU B CA 1
ATOM 13030 C C . GLU B 1 465 ? 4.48 7.391 14.664 1 93.12 465 GLU B C 1
ATOM 13032 O O . GLU B 1 465 ? 4.332 6.535 13.789 1 93.12 465 GLU B O 1
ATOM 13037 N N . ALA B 1 466 ? 3.652 8.484 14.75 1 94.5 466 ALA B N 1
ATOM 13038 C CA . ALA B 1 466 ? 2.609 8.688 13.742 1 94.5 466 ALA B CA 1
ATOM 13039 C C . ALA B 1 466 ? 3.211 8.867 12.352 1 94.5 466 ALA B C 1
ATOM 13041 O O . ALA B 1 466 ? 4.109 9.688 12.156 1 94.5 466 ALA B O 1
ATOM 13042 N N . VAL B 1 467 ? 2.797 8.125 11.398 1 94.62 467 VAL B N 1
ATOM 13043 C CA . VAL B 1 467 ? 3.369 8.141 10.055 1 94.62 467 VAL B CA 1
ATOM 13044 C C . VAL B 1 467 ? 2.611 9.148 9.188 1 94.62 467 VAL B C 1
ATOM 13046 O O . VAL B 1 467 ? 1.426 8.961 8.906 1 94.62 467 VAL B O 1
ATOM 13049 N N . PHE B 1 468 ? 3.258 10.188 8.812 1 96.31 468 PHE B N 1
ATOM 13050 C CA . PHE B 1 468 ? 2.742 11.133 7.836 1 96.31 468 PHE B CA 1
ATOM 13051 C C . PHE B 1 468 ? 3.242 10.797 6.438 1 96.31 468 PHE B C 1
ATOM 13053 O O . PHE B 1 468 ? 4.016 9.859 6.258 1 96.31 468 PHE B O 1
ATOM 13060 N N . VAL B 1 469 ? 2.773 11.492 5.406 1 97.19 469 VAL B N 1
ATOM 13061 C CA . VAL B 1 469 ? 3.109 11.148 4.027 1 97.19 469 VAL B CA 1
ATOM 13062 C C . VAL B 1 469 ? 4.621 11.227 3.83 1 97.19 469 VAL B C 1
ATOM 13064 O O . VAL B 1 469 ? 5.219 10.344 3.207 1 97.19 469 VAL B O 1
ATOM 13067 N N . ASP B 1 470 ? 5.258 12.258 4.379 1 96.12 470 ASP B N 1
ATOM 13068 C CA . ASP B 1 470 ? 6.695 12.43 4.195 1 96.12 470 ASP B CA 1
ATOM 13069 C C . ASP B 1 470 ? 7.477 11.344 4.93 1 96.12 470 ASP B C 1
ATOM 13071 O O . ASP B 1 470 ? 8.641 11.094 4.621 1 96.12 470 ASP B O 1
ATOM 13075 N N . ASP B 1 471 ? 6.84 10.727 5.957 1 94.62 471 ASP B N 1
ATOM 13076 C CA . ASP B 1 471 ? 7.492 9.703 6.766 1 94.62 471 ASP B CA 1
ATOM 13077 C C . ASP B 1 471 ? 7.496 8.359 6.047 1 94.62 471 ASP B C 1
ATOM 13079 O O . ASP B 1 471 ? 8.219 7.438 6.445 1 94.62 471 ASP B O 1
ATOM 13083 N N . ILE B 1 472 ? 6.727 8.18 5.027 1 94.44 472 ILE B N 1
ATOM 13084 C CA . ILE B 1 472 ? 6.652 6.906 4.32 1 94.44 472 ILE B CA 1
ATOM 13085 C C . ILE B 1 472 ? 8.008 6.578 3.705 1 94.44 472 ILE B C 1
ATOM 13087 O O . ILE B 1 472 ? 8.562 7.379 2.949 1 94.44 472 ILE B O 1
ATOM 13091 N N . PRO B 1 473 ? 8.57 5.434 4.043 1 90.44 473 PRO B N 1
ATOM 13092 C CA . PRO B 1 473 ? 9.867 5.059 3.465 1 90.44 473 PRO B CA 1
ATOM 13093 C C . PRO B 1 473 ? 9.812 4.918 1.944 1 90.44 473 PRO B C 1
ATOM 13095 O O . PRO B 1 473 ? 8.828 4.418 1.399 1 90.44 473 PRO B O 1
ATOM 13098 N N . THR B 1 474 ? 10.859 5.309 1.286 1 90.44 474 THR B N 1
ATOM 13099 C CA . THR B 1 474 ? 10.852 5.305 -0.172 1 90.44 474 THR B CA 1
ATOM 13100 C C . THR B 1 474 ? 11.695 4.156 -0.714 1 90.44 474 THR B C 1
ATOM 13102 O O . THR B 1 474 ? 12.641 3.709 -0.054 1 90.44 474 THR B O 1
ATOM 13105 N N . LEU B 1 475 ? 11.289 3.738 -1.851 1 89.94 475 LEU B N 1
ATOM 13106 C CA . LEU B 1 475 ? 12.055 2.736 -2.586 1 89.94 475 LEU B CA 1
ATOM 13107 C C . LEU B 1 475 ? 13.398 3.303 -3.041 1 89.94 475 LEU B C 1
ATOM 13109 O O . LEU B 1 475 ? 13.555 4.52 -3.156 1 89.94 475 LEU B O 1
ATOM 13113 N N . PRO B 1 476 ? 14.391 2.414 -3.295 1 86.56 476 PRO B N 1
ATOM 13114 C CA . PRO B 1 476 ? 15.727 2.881 -3.68 1 86.56 476 PRO B CA 1
ATOM 13115 C C . PRO B 1 476 ? 15.719 3.709 -4.961 1 86.56 476 PRO B C 1
ATOM 13117 O O . PRO B 1 476 ? 16.531 4.621 -5.117 1 86.56 476 PRO B O 1
ATOM 13120 N N . ASP B 1 477 ? 14.797 3.484 -5.797 1 91.88 477 ASP B N 1
ATOM 13121 C CA . ASP B 1 477 ? 14.789 4.203 -7.07 1 91.88 477 ASP B CA 1
ATOM 13122 C C . ASP B 1 477 ? 13.797 5.359 -7.039 1 91.88 477 ASP B C 1
ATOM 13124 O O . ASP B 1 477 ? 13.477 5.941 -8.078 1 91.88 477 ASP B O 1
ATOM 13128 N N . CYS B 1 478 ? 13.312 5.746 -5.914 1 96.75 478 CYS B N 1
ATOM 13129 C CA . CYS B 1 478 ? 12.367 6.852 -5.777 1 96.75 478 CYS B CA 1
ATOM 13130 C C . CYS B 1 478 ? 13.023 8.18 -6.148 1 96.75 478 CYS B C 1
ATOM 13132 O O . CYS B 1 478 ? 14.164 8.445 -5.758 1 96.75 478 CYS B O 1
ATOM 13134 N N . LEU B 1 479 ? 12.383 8.977 -6.938 1 98.38 479 LEU B N 1
ATOM 13135 C CA . LEU B 1 479 ? 12.828 10.32 -7.305 1 98.38 479 LEU B CA 1
ATOM 13136 C C . LEU B 1 479 ? 12.078 11.375 -6.496 1 98.38 479 LEU B C 1
ATOM 13138 O O . LEU B 1 479 ? 11.102 11.062 -5.816 1 98.38 479 LEU B O 1
ATOM 13142 N N . HIS B 1 480 ? 12.57 12.617 -6.539 1 98.44 480 HIS B N 1
ATOM 13143 C CA . HIS B 1 480 ? 12.016 13.703 -5.742 1 98.44 480 HIS B CA 1
ATOM 13144 C C . HIS B 1 480 ? 11.766 14.938 -6.598 1 98.44 480 HIS B C 1
ATOM 13146 O O . HIS B 1 480 ? 12.547 15.25 -7.492 1 98.44 480 HIS B O 1
ATOM 13152 N N . GLY B 1 481 ? 10.617 15.609 -6.27 1 98.44 481 GLY B N 1
ATOM 13153 C CA . GLY B 1 481 ? 10.242 16.766 -7.07 1 98.44 481 GLY B CA 1
ATOM 13154 C C . GLY B 1 481 ? 10.414 18.078 -6.336 1 98.44 481 GLY B C 1
ATOM 13155 O O . GLY B 1 481 ? 10.391 18.109 -5.105 1 98.44 481 GLY B O 1
ATOM 13156 N N . ALA B 1 482 ? 10.594 19.203 -7.098 1 98.38 482 ALA B N 1
ATOM 13157 C CA . ALA B 1 482 ? 10.57 20.578 -6.648 1 98.38 482 ALA B CA 1
ATOM 13158 C C . ALA B 1 482 ? 10.047 21.5 -7.746 1 98.38 482 ALA B C 1
ATOM 13160 O O . ALA B 1 482 ? 10.367 21.328 -8.922 1 98.38 482 ALA B O 1
ATOM 13161 N N . PHE B 1 483 ? 9.289 22.484 -7.41 1 98.5 483 PHE B N 1
ATOM 13162 C CA . PHE B 1 483 ? 8.688 23.375 -8.398 1 98.5 483 PHE B CA 1
ATOM 13163 C C . PHE B 1 483 ? 9.633 24.516 -8.75 1 98.5 483 PHE B C 1
ATOM 13165 O O . PHE B 1 483 ? 10.312 25.047 -7.871 1 98.5 483 PHE B O 1
ATOM 13172 N N . ILE B 1 484 ? 9.711 24.828 -10 1 97.88 484 ILE B N 1
ATOM 13173 C CA . ILE B 1 484 ? 10.18 26.109 -10.484 1 97.88 484 ILE B CA 1
ATOM 13174 C C . ILE B 1 484 ? 8.992 27.062 -10.68 1 97.88 484 ILE B C 1
ATOM 13176 O O . ILE B 1 484 ? 8.039 26.719 -11.391 1 97.88 484 ILE B O 1
ATOM 13180 N N . TYR B 1 485 ? 8.945 28.172 -10.039 1 97.62 485 TYR B N 1
ATOM 13181 C CA . TYR B 1 485 ? 7.805 29.062 -10.133 1 97.62 485 TYR B CA 1
ATOM 13182 C C . TYR B 1 485 ? 8.219 30.422 -10.703 1 97.62 485 TYR B C 1
ATOM 13184 O O . TYR B 1 485 ? 9.406 30.766 -10.695 1 97.62 485 TYR B O 1
ATOM 13192 N N . SER B 1 486 ? 7.301 31.203 -11.141 1 97.5 486 SER B N 1
ATOM 13193 C CA . SER B 1 486 ? 7.535 32.5 -11.766 1 97.5 486 SER B CA 1
ATOM 13194 C C . SER B 1 486 ? 7.836 33.562 -10.727 1 97.5 486 SER B C 1
ATOM 13196 O O . SER B 1 486 ? 7.285 33.531 -9.625 1 97.5 486 SER B O 1
ATOM 13198 N N . THR B 1 487 ? 8.656 34.562 -11.148 1 95.94 487 THR B N 1
ATOM 13199 C CA . THR B 1 487 ? 8.914 35.719 -10.312 1 95.94 487 THR B CA 1
ATOM 13200 C C . THR B 1 487 ? 8.258 36.969 -10.898 1 95.94 487 THR B C 1
ATOM 13202 O O . THR B 1 487 ? 8.383 38.062 -10.336 1 95.94 487 THR B O 1
ATOM 13205 N N . GLU B 1 488 ? 7.551 36.781 -12.016 1 96.5 488 GLU B N 1
ATOM 13206 C CA . GLU B 1 488 ? 6.902 37.906 -12.703 1 96.5 488 GLU B CA 1
ATOM 13207 C C . GLU B 1 488 ? 5.383 37.781 -12.633 1 96.5 488 GLU B C 1
ATOM 13209 O O . GLU B 1 488 ? 4.836 36.688 -12.719 1 96.5 488 GLU B O 1
ATOM 13214 N N . PRO B 1 489 ? 4.734 38.906 -12.492 1 97.19 489 PRO B N 1
ATOM 13215 C CA . PRO B 1 489 ? 3.275 38.875 -12.375 1 97.19 489 PRO B CA 1
ATOM 13216 C C . PRO B 1 489 ? 2.584 38.594 -13.703 1 97.19 489 PRO B C 1
ATOM 13218 O O . PRO B 1 489 ? 1.436 38.125 -13.727 1 97.19 489 PRO B O 1
ATOM 13221 N N . LEU B 1 490 ? 3.145 39 -14.82 1 97.81 490 LEU B N 1
ATOM 13222 C CA . LEU B 1 490 ? 2.648 38.75 -16.172 1 97.81 490 LEU B CA 1
ATOM 13223 C C . LEU B 1 490 ? 3.787 38.781 -17.188 1 97.81 490 LEU B C 1
ATOM 13225 O O . LEU B 1 490 ? 4.414 39.844 -17.375 1 97.81 490 LEU B O 1
ATOM 13229 N N . ALA B 1 491 ? 4.059 37.594 -17.797 1 97.94 491 ALA B N 1
ATOM 13230 C CA . ALA B 1 491 ? 5.195 37.531 -18.719 1 97.94 491 ALA B CA 1
ATOM 13231 C C . ALA B 1 491 ? 5.129 36.312 -19.594 1 97.94 491 ALA B C 1
ATOM 13233 O O . ALA B 1 491 ? 4.629 35.25 -19.172 1 97.94 491 ALA B O 1
ATOM 13234 N N . LYS B 1 492 ? 5.609 36.438 -20.734 1 97.81 492 LYS B N 1
ATOM 13235 C CA . LYS B 1 492 ? 5.82 35.25 -21.578 1 97.81 492 LYS B CA 1
ATOM 13236 C C . LYS B 1 492 ? 7.102 34.531 -21.188 1 97.81 492 LYS B C 1
ATOM 13238 O O . LYS B 1 492 ? 8.117 35.156 -20.906 1 97.81 492 LYS B O 1
ATOM 13243 N N . ILE B 1 493 ? 7.035 33.219 -21.141 1 97.19 493 ILE B N 1
ATOM 13244 C CA . ILE B 1 493 ? 8.211 32.406 -20.812 1 97.19 493 ILE B CA 1
ATOM 13245 C C . ILE B 1 493 ? 9 32.125 -22.094 1 97.19 493 ILE B C 1
ATOM 13247 O O . ILE B 1 493 ? 8.539 31.359 -22.953 1 97.19 493 ILE B O 1
ATOM 13251 N N . LYS B 1 494 ? 10.109 32.625 -22.281 1 95.62 494 LYS B N 1
ATOM 13252 C CA . LYS B 1 494 ? 10.938 32.438 -23.469 1 95.62 494 LYS B CA 1
ATOM 13253 C C . LYS B 1 494 ? 11.734 31.141 -23.406 1 95.62 494 LYS B C 1
ATOM 13255 O O . LYS B 1 494 ? 11.812 30.391 -24.391 1 95.62 494 LYS B O 1
ATOM 13260 N N . SER B 1 495 ? 12.391 31.031 -22.297 1 94.5 495 SER B N 1
ATOM 13261 C CA . SER B 1 495 ? 13.188 29.812 -22.125 1 94.5 495 SER B CA 1
ATOM 13262 C C . SER B 1 495 ? 13.367 29.484 -20.641 1 94.5 495 SER B C 1
ATOM 13264 O O . SER B 1 495 ? 13.242 30.344 -19.781 1 94.5 495 SER B O 1
ATOM 13266 N N . LEU B 1 496 ? 13.508 28.25 -20.375 1 95.19 496 LEU B N 1
ATOM 13267 C CA . LEU B 1 496 ? 13.828 27.703 -19.062 1 95.19 496 LEU B CA 1
ATOM 13268 C C . LEU B 1 496 ? 15.133 26.906 -19.109 1 95.19 496 LEU B C 1
ATOM 13270 O O . LEU B 1 496 ? 15.266 25.969 -19.891 1 95.19 496 LEU B O 1
ATOM 13274 N N . SER B 1 497 ? 16.141 27.359 -18.406 1 95.19 497 SER B N 1
ATOM 13275 C CA . SER B 1 497 ? 17.453 26.703 -18.328 1 95.19 497 SER B CA 1
ATOM 13276 C C . SER B 1 497 ? 18.016 26.75 -16.922 1 95.19 497 SER B C 1
ATOM 13278 O O . SER B 1 497 ? 17.328 27.188 -15.984 1 95.19 497 SER B O 1
ATOM 13280 N N . PHE B 1 498 ? 19.156 26.156 -16.781 1 94.25 498 PHE B N 1
ATOM 13281 C CA . PHE B 1 498 ? 19.859 26.266 -15.516 1 94.25 498 PHE B CA 1
ATOM 13282 C C . PHE B 1 498 ? 21.047 27.203 -15.625 1 94.25 498 PHE B C 1
ATOM 13284 O O . PHE B 1 498 ? 21.594 27.391 -16.719 1 94.25 498 PHE B O 1
ATOM 13291 N N . ARG B 1 499 ? 21.375 27.703 -14.531 1 90.25 499 ARG B N 1
ATOM 13292 C CA . ARG B 1 499 ? 22.531 28.594 -14.484 1 90.25 499 ARG B CA 1
ATOM 13293 C C . ARG B 1 499 ? 23.75 27.953 -15.156 1 90.25 499 ARG B C 1
ATOM 13295 O O . ARG B 1 499 ? 24.047 26.781 -14.922 1 90.25 499 ARG B O 1
ATOM 13302 N N . GLU B 1 500 ? 24.406 28.609 -15.945 1 86.75 500 GLU B N 1
ATOM 13303 C CA . GLU B 1 500 ? 25.609 28.203 -16.688 1 86.75 500 GLU B CA 1
ATOM 13304 C C . GLU B 1 500 ? 25.266 27.125 -17.703 1 86.75 500 GLU B C 1
ATOM 13306 O O . GLU B 1 500 ? 26.172 26.531 -18.297 1 86.75 500 GLU B O 1
ATOM 13311 N N . ASN B 1 501 ? 24.062 26.812 -17.859 1 86.12 501 ASN B N 1
ATOM 13312 C CA . ASN B 1 501 ? 23.562 25.859 -18.844 1 86.12 501 ASN B CA 1
ATOM 13313 C C . ASN B 1 501 ? 24.078 24.453 -18.594 1 86.12 501 ASN B C 1
ATOM 13315 O O . ASN B 1 501 ? 24.453 23.734 -19.531 1 86.12 501 ASN B O 1
ATOM 13319 N N . VAL B 1 502 ? 24.25 24.156 -17.312 1 85.62 502 VAL B N 1
ATOM 13320 C CA . VAL B 1 502 ? 24.656 22.828 -16.891 1 85.62 502 VAL B CA 1
ATOM 13321 C C . VAL B 1 502 ? 23.547 22.172 -16.062 1 85.62 502 VAL B C 1
ATOM 13323 O O . VAL B 1 502 ? 23 22.797 -15.148 1 85.62 502 VAL B O 1
ATOM 13326 N N . THR B 1 503 ? 23.188 20.969 -16.484 1 90.19 503 THR B N 1
ATOM 13327 C CA . THR B 1 503 ? 22.188 20.25 -15.711 1 90.19 503 THR B CA 1
ATOM 13328 C C . THR B 1 503 ? 22.703 19.922 -14.312 1 90.19 503 THR B C 1
ATOM 13330 O O . THR B 1 503 ? 23.75 19.281 -14.172 1 90.19 503 THR B O 1
ATOM 13333 N N . PRO B 1 504 ? 22.016 20.359 -13.383 1 92.75 504 PRO B N 1
ATOM 13334 C CA . PRO B 1 504 ? 22.5 20.125 -12.023 1 92.75 504 PRO B CA 1
ATOM 13335 C C . PRO B 1 504 ? 22.594 18.641 -11.688 1 92.75 504 PRO B C 1
ATOM 13337 O O . PRO B 1 504 ? 21.906 17.812 -12.289 1 92.75 504 PRO B O 1
ATOM 13340 N N . THR B 1 505 ? 23.375 18.328 -10.711 1 90.62 505 THR B N 1
ATOM 13341 C CA . THR B 1 505 ? 23.625 16.953 -10.266 1 90.62 505 THR B CA 1
ATOM 13342 C C . THR B 1 505 ? 22.328 16.281 -9.844 1 90.62 505 THR B C 1
ATOM 13344 O O . THR B 1 505 ? 21.516 16.859 -9.125 1 90.62 505 THR B O 1
ATOM 13347 N N . GLY B 1 506 ? 22.109 15.039 -10.297 1 94.25 506 GLY B N 1
ATOM 13348 C CA . GLY B 1 506 ? 21.031 14.195 -9.812 1 94.25 506 GLY B CA 1
ATOM 13349 C C . GLY B 1 506 ? 19.719 14.414 -10.547 1 94.25 506 GLY B C 1
ATOM 13350 O O . GLY B 1 506 ? 18.75 13.672 -10.352 1 94.25 506 GLY B O 1
ATOM 13351 N N . VAL B 1 507 ? 19.656 15.438 -11.406 1 97 507 VAL B N 1
ATOM 13352 C CA . VAL B 1 507 ? 18.422 15.766 -12.094 1 97 507 VAL B CA 1
ATOM 13353 C C . VAL B 1 507 ? 18.141 14.742 -13.188 1 97 507 VAL B C 1
ATOM 13355 O O . VAL B 1 507 ? 19.016 14.445 -14.008 1 97 507 VAL B O 1
ATOM 13358 N N . PHE B 1 508 ? 16.891 14.25 -13.148 1 95.38 508 PHE B N 1
ATOM 13359 C CA . PHE B 1 508 ? 16.469 13.258 -14.133 1 95.38 508 PHE B CA 1
ATOM 13360 C C . PHE B 1 508 ? 15.602 13.898 -15.211 1 95.38 508 PHE B C 1
ATOM 13362 O O . PHE B 1 508 ? 15.633 13.477 -16.359 1 95.38 508 PHE B O 1
ATOM 13369 N N . ALA B 1 509 ? 14.805 14.852 -14.789 1 97.31 509 ALA B N 1
ATOM 13370 C CA . ALA B 1 509 ? 13.859 15.438 -15.742 1 97.31 509 ALA B CA 1
ATOM 13371 C C . ALA B 1 509 ? 13.359 16.797 -15.258 1 97.31 509 ALA B C 1
ATOM 13373 O O . ALA B 1 509 ? 13.414 17.094 -14.062 1 97.31 509 ALA B O 1
ATOM 13374 N N . VAL B 1 510 ? 12.984 17.641 -16.141 1 98.31 510 VAL B N 1
ATOM 13375 C CA . VAL B 1 510 ? 12.234 18.875 -15.922 1 98.31 510 VAL B CA 1
ATOM 13376 C C . VAL B 1 510 ? 10.898 18.797 -16.672 1 98.31 510 VAL B C 1
ATOM 13378 O O . VAL B 1 510 ? 10.875 18.797 -17.906 1 98.31 510 VAL B O 1
ATOM 13381 N N . LEU B 1 511 ? 9.844 18.703 -15.945 1 98.44 511 LEU B N 1
ATOM 13382 C CA . LEU B 1 511 ? 8.531 18.5 -16.547 1 98.44 511 LEU B CA 1
ATOM 13383 C C . LEU B 1 511 ? 7.758 19.812 -16.625 1 98.44 511 LEU B C 1
ATOM 13385 O O . LEU B 1 511 ? 7.738 20.594 -15.68 1 98.44 511 LEU B O 1
ATOM 13389 N N . THR B 1 512 ? 7.195 20.094 -17.703 1 98.19 512 THR B N 1
ATOM 13390 C CA . THR B 1 512 ? 6.344 21.25 -17.969 1 98.19 512 THR B CA 1
ATOM 13391 C C . THR B 1 512 ? 4.98 20.812 -18.5 1 98.19 512 THR B C 1
ATOM 13393 O O . THR B 1 512 ? 4.66 19.609 -18.484 1 98.19 512 THR B O 1
ATOM 13396 N N . PHE B 1 513 ? 4.141 21.812 -18.906 1 98 513 PHE B N 1
ATOM 13397 C CA . PHE B 1 513 ? 2.82 21.484 -19.422 1 98 513 PHE B CA 1
ATOM 13398 C C . PHE B 1 513 ? 2.936 20.641 -20.688 1 98 513 PHE B C 1
ATOM 13400 O O . PHE B 1 513 ? 1.999 19.922 -21.047 1 98 513 PHE B O 1
ATOM 13407 N N . LYS B 1 514 ? 4.094 20.625 -21.344 1 97.44 514 LYS B N 1
ATOM 13408 C CA . LYS B 1 514 ? 4.32 19.875 -22.562 1 97.44 514 LYS B CA 1
ATOM 13409 C C . LYS B 1 514 ? 4.453 18.391 -22.281 1 97.44 514 LYS B C 1
ATOM 13411 O O . LYS B 1 514 ? 4.332 17.562 -23.188 1 97.44 514 LYS B O 1
ATOM 13416 N N . ASP B 1 515 ? 4.754 18.062 -21.047 1 97.81 515 ASP B N 1
ATOM 13417 C CA . ASP B 1 515 ? 4.977 16.656 -20.672 1 97.81 515 ASP B CA 1
ATOM 13418 C C . ASP B 1 515 ? 3.67 15.992 -20.25 1 97.81 515 ASP B C 1
ATOM 13420 O O . ASP B 1 515 ? 3.641 14.781 -20 1 97.81 515 ASP B O 1
ATOM 13424 N N . ILE B 1 516 ? 2.564 16.672 -20.156 1 98.5 516 ILE B N 1
ATOM 13425 C CA . ILE B 1 516 ? 1.247 16.094 -19.891 1 98.5 516 ILE B CA 1
ATOM 13426 C C . ILE B 1 516 ? 0.802 15.273 -21.094 1 98.5 516 ILE B C 1
ATOM 13428 O O . ILE B 1 516 ? 0.917 15.711 -22.25 1 98.5 516 ILE B O 1
ATOM 13432 N N . PRO B 1 517 ? 0.339 14.055 -20.844 1 97.38 517 PRO B N 1
ATOM 13433 C CA . PRO B 1 517 ? -0.053 13.188 -21.969 1 97.38 517 PRO B CA 1
ATOM 13434 C C . PRO B 1 517 ? -1.084 13.844 -22.875 1 97.38 517 PRO B C 1
ATOM 13436 O O . PRO B 1 517 ? -1.877 14.672 -22.438 1 97.38 517 PRO B O 1
ATOM 13439 N N . GLN B 1 518 ? -1.161 13.398 -24.094 1 96.62 518 GLN B N 1
ATOM 13440 C CA . GLN B 1 518 ? -2.045 13.961 -25.109 1 96.62 518 GLN B CA 1
ATOM 13441 C C . GLN B 1 518 ? -3.51 13.805 -24.719 1 96.62 518 GLN B C 1
ATOM 13443 O O . GLN B 1 518 ? -4.328 14.688 -24.984 1 96.62 518 GLN B O 1
ATOM 13448 N N . GLN B 1 519 ? -3.768 12.727 -24.078 1 96.12 519 GLN B N 1
ATOM 13449 C CA . GLN B 1 519 ? -5.141 12.461 -23.672 1 96.12 519 GLN B CA 1
ATOM 13450 C C . GLN B 1 519 ? -5.48 13.203 -22.375 1 96.12 519 GLN B C 1
ATOM 13452 O O . GLN B 1 519 ? -6.637 13.242 -21.969 1 96.12 519 GLN B O 1
ATOM 13457 N N . GLY B 1 520 ? -4.469 13.805 -21.766 1 97.81 520 GLY B N 1
ATOM 13458 C CA . GLY B 1 520 ? -4.676 14.516 -20.516 1 97.81 520 GLY B CA 1
ATOM 13459 C C . GLY B 1 520 ? -4.922 16 -20.703 1 97.81 520 GLY B C 1
ATOM 13460 O O . GLY B 1 520 ? -5.164 16.453 -21.828 1 97.81 520 GLY B O 1
ATOM 13461 N N . GLN B 1 521 ? -5.035 16.734 -19.594 1 98.19 521 GLN B N 1
ATOM 13462 C CA . GLN B 1 521 ? -5.25 18.188 -19.578 1 98.19 521 GLN B CA 1
ATOM 13463 C C . GLN B 1 521 ? -4.332 18.859 -18.562 1 98.19 521 GLN B C 1
ATOM 13465 O O . GLN B 1 521 ? -3.973 18.266 -17.547 1 98.19 521 GLN B O 1
ATOM 13470 N N . ASN B 1 522 ? -3.941 20.094 -18.891 1 98.38 522 ASN B N 1
ATOM 13471 C CA . ASN B 1 522 ? -3.176 20.891 -17.938 1 98.38 522 ASN B CA 1
ATOM 13472 C C . ASN B 1 522 ? -4.051 21.375 -16.781 1 98.38 522 ASN B C 1
ATOM 13474 O O . ASN B 1 522 ? -4.43 22.547 -16.734 1 98.38 522 ASN B O 1
ATOM 13478 N N . ILE B 1 523 ? -4.34 20.469 -15.852 1 98.38 523 ILE B N 1
ATOM 13479 C CA . ILE B 1 523 ? -5.18 20.734 -14.695 1 98.38 523 ILE B CA 1
ATOM 13480 C C . ILE B 1 523 ? -4.441 20.328 -13.414 1 98.38 523 ILE B C 1
ATOM 13482 O O . ILE B 1 523 ? -3.844 19.266 -13.352 1 98.38 523 ILE B O 1
ATOM 13486 N N . GLY B 1 524 ? -4.367 21.266 -12.5 1 97.75 524 GLY B N 1
ATOM 13487 C CA . GLY B 1 524 ? -3.709 21 -11.234 1 97.75 524 GLY B CA 1
ATOM 13488 C C . GLY B 1 524 ? -4.652 21.062 -10.047 1 97.75 524 GLY B C 1
ATOM 13489 O O . GLY B 1 524 ? -4.332 20.562 -8.969 1 97.75 524 GLY B O 1
ATOM 13490 N N . SER B 1 525 ? -5.812 21.578 -10.18 1 97.62 525 SER B N 1
ATOM 13491 C CA . SER B 1 525 ? -6.836 21.656 -9.148 1 97.62 525 SER B CA 1
ATOM 13492 C C . SER B 1 525 ? -8.227 21.797 -9.75 1 97.62 525 SER B C 1
ATOM 13494 O O . SER B 1 525 ? -8.367 22.141 -10.93 1 97.62 525 SER B O 1
ATOM 13496 N N . LYS B 1 526 ? -9.164 21.406 -8.938 1 95.88 526 LYS B N 1
ATOM 13497 C CA . LYS B 1 526 ? -10.555 21.5 -9.352 1 95.88 526 LYS B CA 1
ATOM 13498 C C . LYS B 1 526 ? -11.469 21.797 -8.164 1 95.88 526 LYS B C 1
ATOM 13500 O O . LYS B 1 526 ? -11.273 21.25 -7.078 1 95.88 526 LYS B O 1
ATOM 13505 N N . THR B 1 527 ? -12.328 22.766 -8.336 1 94.25 527 THR B N 1
ATOM 13506 C CA . THR B 1 527 ? -13.406 23.047 -7.391 1 94.25 527 THR B CA 1
ATOM 13507 C C . THR B 1 527 ? -14.75 23.141 -8.109 1 94.25 527 THR B C 1
ATOM 13509 O O . THR B 1 527 ? -14.836 22.875 -9.312 1 94.25 527 THR B O 1
ATOM 13512 N N . LEU B 1 528 ? -15.766 23.469 -7.395 1 88.94 528 LEU B N 1
ATOM 13513 C CA . LEU B 1 528 ? -17.078 23.656 -7.98 1 88.94 528 LEU B CA 1
ATOM 13514 C C . LEU B 1 528 ? -17.078 24.828 -8.953 1 88.94 528 LEU B C 1
ATOM 13516 O O . LEU B 1 528 ? -17.938 24.938 -9.828 1 88.94 528 LEU B O 1
ATOM 13520 N N . PHE B 1 529 ? -16.031 25.672 -8.844 1 93.31 529 PHE B N 1
ATOM 13521 C CA . PHE B 1 529 ? -16.047 26.953 -9.555 1 93.31 529 PHE B CA 1
ATOM 13522 C C . PHE B 1 529 ? -15.102 26.906 -10.758 1 93.31 529 PHE B C 1
ATOM 13524 O O . PHE B 1 529 ? -15.031 27.875 -11.523 1 93.31 529 PHE B O 1
ATOM 13531 N N . GLY B 1 530 ? -14.43 25.781 -10.875 1 90.56 530 GLY B N 1
ATOM 13532 C CA . GLY B 1 530 ? -13.594 25.641 -12.055 1 90.56 530 GLY B CA 1
ATOM 13533 C C . GLY B 1 530 ? -12.227 25.062 -11.758 1 90.56 530 GLY B C 1
ATOM 13534 O O . GLY B 1 530 ? -11.852 24.922 -10.586 1 90.56 530 GLY B O 1
ATOM 13535 N N . PRO B 1 531 ? -11.531 24.75 -12.82 1 94.19 531 PRO B N 1
ATOM 13536 C CA . PRO B 1 531 ? -10.203 24.156 -12.664 1 94.19 531 PRO B CA 1
ATOM 13537 C C . PRO B 1 531 ? -9.086 25.203 -12.602 1 94.19 531 PRO B C 1
ATOM 13539 O O . PRO B 1 531 ? -9.32 26.375 -12.898 1 94.19 531 PRO B O 1
ATOM 13542 N N . GLY B 1 532 ? -8.008 24.875 -12.039 1 96.25 532 GLY B N 1
ATOM 13543 C CA . GLY B 1 532 ? -6.742 25.594 -12.125 1 96.25 532 GLY B CA 1
ATOM 13544 C C . GLY B 1 532 ? -5.641 24.781 -12.789 1 96.25 532 GLY B C 1
ATOM 13545 O O . GLY B 1 532 ? -5.547 23.562 -12.586 1 96.25 532 GLY B O 1
ATOM 13546 N N . PRO B 1 533 ? -4.852 25.391 -13.586 1 97.62 533 PRO B N 1
ATOM 13547 C CA . PRO B 1 533 ? -3.807 24.656 -14.297 1 97.62 533 PRO B CA 1
ATOM 13548 C C . PRO B 1 533 ? -2.709 24.141 -13.367 1 97.62 533 PRO B C 1
ATOM 13550 O O . PRO B 1 533 ? -2.492 24.703 -12.297 1 97.62 533 PRO B O 1
ATOM 13553 N N . LEU B 1 534 ? -2.061 23.078 -13.789 1 98.44 534 LEU B N 1
ATOM 13554 C CA . LEU B 1 534 ? -0.913 22.547 -13.055 1 98.44 534 LEU B CA 1
ATOM 13555 C C . LEU B 1 534 ? 0.316 23.422 -13.281 1 98.44 534 LEU B C 1
ATOM 13557 O O . LEU B 1 534 ? 1.001 23.797 -12.32 1 98.44 534 LEU B O 1
ATOM 13561 N N . PHE B 1 535 ? 0.56 23.75 -14.555 1 98.44 535 PHE B N 1
ATOM 13562 C CA . PHE B 1 535 ? 1.698 24.562 -14.953 1 98.44 535 PHE B CA 1
ATOM 13563 C C . PHE B 1 535 ? 1.239 25.781 -15.75 1 98.44 535 PHE B C 1
ATOM 13565 O O . PHE B 1 535 ? 0.177 25.75 -16.375 1 98.44 535 PHE B O 1
ATOM 13572 N N . ALA B 1 536 ? 2.057 26.828 -15.625 1 97.75 536 ALA B N 1
ATOM 13573 C CA . ALA B 1 536 ? 1.914 27.875 -16.625 1 97.75 536 ALA B CA 1
ATOM 13574 C C . ALA B 1 536 ? 2.193 27.328 -18.031 1 97.75 536 ALA B C 1
ATOM 13576 O O . ALA B 1 536 ? 3.049 26.453 -18.203 1 97.75 536 ALA B O 1
ATOM 13577 N N . ASP B 1 537 ? 1.459 27.766 -18.922 1 95.38 537 ASP B N 1
ATOM 13578 C CA . ASP B 1 537 ? 1.771 27.406 -20.297 1 95.38 537 ASP B CA 1
ATOM 13579 C C . ASP B 1 537 ? 2.85 28.312 -20.875 1 95.38 537 ASP B C 1
ATOM 13581 O O . ASP B 1 537 ? 3.885 28.547 -20.25 1 95.38 537 ASP B O 1
ATOM 13585 N N . GLU B 1 538 ? 2.598 28.938 -21.969 1 94.31 538 GLU B N 1
ATOM 13586 C CA . GLU B 1 538 ? 3.594 29.828 -22.547 1 94.31 538 GLU B CA 1
ATOM 13587 C C . GLU B 1 538 ? 3.58 31.188 -21.875 1 94.31 538 GLU B C 1
ATOM 13589 O O . GLU B 1 538 ? 4.527 31.969 -22.016 1 94.31 538 GLU B O 1
ATOM 13594 N N . LEU B 1 539 ? 2.568 31.469 -21.156 1 96.31 539 LEU B N 1
ATOM 13595 C CA . LEU B 1 539 ? 2.361 32.719 -20.453 1 96.31 539 LEU B CA 1
ATOM 13596 C C . LEU B 1 539 ? 2.193 32.469 -18.953 1 96.31 539 LEU B C 1
ATOM 13598 O O . LEU B 1 539 ? 1.396 31.625 -18.547 1 96.31 539 LEU B O 1
ATOM 13602 N N . THR B 1 540 ? 3.07 33.156 -18.109 1 97.44 540 THR B N 1
ATOM 13603 C CA . THR B 1 540 ? 2.809 33.156 -16.688 1 97.44 540 THR B CA 1
ATOM 13604 C C . THR B 1 540 ? 1.979 34.375 -16.297 1 97.44 540 THR B C 1
ATOM 13606 O O . THR B 1 540 ? 2.156 35.469 -16.844 1 97.44 540 THR B O 1
ATOM 13609 N N . ARG B 1 541 ? 1.123 34.25 -15.305 1 97.62 541 ARG B N 1
ATOM 13610 C CA . ARG B 1 541 ? 0.121 35.281 -15.047 1 97.62 541 ARG B CA 1
ATOM 13611 C C . ARG B 1 541 ? 0.183 35.75 -13.594 1 97.62 541 ARG B C 1
ATOM 13613 O O . ARG B 1 541 ? -0.626 36.562 -13.172 1 97.62 541 ARG B O 1
ATOM 13620 N N . CYS B 1 542 ? 1.036 35.281 -12.781 1 97.19 542 CYS B N 1
ATOM 13621 C CA . CYS B 1 542 ? 1.313 35.812 -11.445 1 97.19 542 CYS B CA 1
ATOM 13622 C C . CYS B 1 542 ? 2.684 35.344 -10.961 1 97.19 542 CYS B C 1
ATOM 13624 O O . CYS B 1 542 ? 3.201 34.312 -11.414 1 97.19 542 CYS B O 1
ATOM 13626 N N . ALA B 1 543 ? 3.254 36.062 -10.086 1 97.06 543 ALA B N 1
ATOM 13627 C CA . ALA B 1 543 ? 4.461 35.594 -9.406 1 97.06 543 ALA B CA 1
ATOM 13628 C C . ALA B 1 543 ? 4.148 34.438 -8.461 1 97.06 543 ALA B C 1
ATOM 13630 O O . ALA B 1 543 ? 3.184 34.5 -7.695 1 97.06 543 ALA B O 1
ATOM 13631 N N . GLY B 1 544 ? 4.891 33.375 -8.555 1 96.75 544 GLY B N 1
ATOM 13632 C CA . GLY B 1 544 ? 4.648 32.188 -7.746 1 96.75 544 GLY B CA 1
ATOM 13633 C C . GLY B 1 544 ? 3.971 31.078 -8.516 1 96.75 544 GLY B C 1
ATOM 13634 O O . GLY B 1 544 ? 3.869 29.953 -8.023 1 96.75 544 GLY B O 1
ATOM 13635 N N . GLN B 1 545 ? 3.518 31.391 -9.75 1 97.62 545 GLN B N 1
ATOM 13636 C CA . GLN B 1 545 ? 2.869 30.359 -10.562 1 97.62 545 GLN B CA 1
ATOM 13637 C C . GLN B 1 545 ? 3.852 29.266 -10.945 1 97.62 545 GLN B C 1
ATOM 13639 O O . GLN B 1 545 ? 5.008 29.531 -11.273 1 97.62 545 GLN B O 1
ATOM 13644 N N . ARG B 1 546 ? 3.41 28.062 -10.922 1 98.12 546 ARG B N 1
ATOM 13645 C CA . ARG B 1 546 ? 4.25 26.906 -11.234 1 98.12 546 ARG B CA 1
ATOM 13646 C C . ARG B 1 546 ? 4.59 26.859 -12.719 1 98.12 546 ARG B C 1
ATOM 13648 O O . ARG B 1 546 ? 3.691 26.797 -13.562 1 98.12 546 ARG B O 1
ATOM 13655 N N . ILE B 1 547 ? 5.867 26.859 -13.031 1 98.25 547 ILE B N 1
ATOM 13656 C CA . ILE B 1 547 ? 6.32 26.812 -14.422 1 98.25 547 ILE B CA 1
ATOM 13657 C C . ILE B 1 547 ? 6.695 25.391 -14.797 1 98.25 547 ILE B C 1
ATOM 13659 O O . ILE B 1 547 ? 6.383 24.922 -15.898 1 98.25 547 ILE B O 1
ATOM 13663 N N . ALA B 1 548 ? 7.391 24.75 -13.867 1 98.56 548 ALA B N 1
ATOM 13664 C CA . ALA B 1 548 ? 7.895 23.406 -14.148 1 98.56 548 ALA B CA 1
ATOM 13665 C C . ALA B 1 548 ? 8.148 22.641 -12.859 1 98.56 548 ALA B C 1
ATOM 13667 O O . ALA B 1 548 ? 8.164 23.219 -11.766 1 98.56 548 ALA B O 1
ATOM 13668 N N . LEU B 1 549 ? 8.25 21.312 -12.945 1 98.56 549 LEU B N 1
ATOM 13669 C CA . LEU B 1 549 ? 8.672 20.422 -11.867 1 98.56 549 LEU B CA 1
ATOM 13670 C C . LEU B 1 549 ? 10.031 19.797 -12.172 1 98.56 549 LEU B C 1
ATOM 13672 O O . LEU B 1 549 ? 10.188 19.094 -13.172 1 98.56 549 LEU B O 1
ATOM 13676 N N . VAL B 1 550 ? 11.016 20.078 -11.352 1 98.31 550 VAL B N 1
ATOM 13677 C CA . VAL B 1 550 ? 12.289 19.391 -11.461 1 98.31 550 VAL B CA 1
ATOM 13678 C C . VAL B 1 550 ? 12.219 18.062 -10.688 1 98.31 550 VAL B C 1
ATOM 13680 O O . VAL B 1 550 ? 11.711 18.016 -9.57 1 98.31 550 VAL B O 1
ATOM 13683 N N . VAL B 1 551 ? 12.617 16.984 -11.281 1 98.5 551 VAL B N 1
ATOM 13684 C CA . VAL B 1 551 ? 12.656 15.672 -10.656 1 98.5 551 VAL B CA 1
ATOM 13685 C C . VAL B 1 551 ? 14.102 15.195 -10.539 1 98.5 551 VAL B C 1
ATOM 13687 O O . VAL B 1 551 ? 14.82 15.109 -11.539 1 98.5 551 VAL B O 1
ATOM 13690 N N . ALA B 1 552 ? 14.539 14.883 -9.281 1 98.12 552 ALA B N 1
ATOM 13691 C CA . ALA B 1 552 ? 15.922 14.5 -9.023 1 98.12 552 ALA B CA 1
ATOM 13692 C C . ALA B 1 552 ? 15.992 13.273 -8.117 1 98.12 552 ALA B C 1
ATOM 13694 O O . ALA B 1 552 ? 14.969 12.766 -7.664 1 98.12 552 ALA B O 1
ATOM 13695 N N . ASP B 1 553 ? 17.219 12.828 -7.891 1 96.19 553 ASP B N 1
ATOM 13696 C CA . ASP B 1 553 ? 17.438 11.602 -7.133 1 96.19 553 ASP B CA 1
ATOM 13697 C C . ASP B 1 553 ? 17.219 11.828 -5.641 1 96.19 553 ASP B C 1
ATOM 13699 O O . ASP B 1 553 ? 16.953 10.883 -4.891 1 96.19 553 ASP B O 1
ATOM 13703 N N . THR B 1 554 ? 17.438 13.078 -5.176 1 95.12 554 THR B N 1
ATOM 13704 C CA . THR B 1 554 ? 17.156 13.438 -3.791 1 95.12 554 THR B CA 1
ATOM 13705 C C . THR B 1 554 ? 16.375 14.75 -3.723 1 95.12 554 THR B C 1
ATOM 13707 O O . THR B 1 554 ? 16.375 15.531 -4.68 1 95.12 554 THR B O 1
ATOM 13710 N N . GLN B 1 555 ? 15.719 14.984 -2.557 1 95.62 555 GLN B N 1
ATOM 13711 C CA . GLN B 1 555 ? 14.984 16.234 -2.365 1 95.62 555 GLN B CA 1
ATOM 13712 C C . GLN B 1 555 ? 15.93 17.438 -2.375 1 95.62 555 GLN B C 1
ATOM 13714 O O . GLN B 1 555 ? 15.594 18.484 -2.91 1 95.62 555 GLN B O 1
ATOM 13719 N N . LYS B 1 556 ? 17.109 17.281 -1.832 1 92.56 556 LYS B N 1
ATOM 13720 C CA . LYS B 1 556 ? 18.109 18.344 -1.804 1 92.56 556 LYS B CA 1
ATOM 13721 C C . LYS B 1 556 ? 18.531 18.734 -3.215 1 92.56 556 LYS B C 1
ATOM 13723 O O . LYS B 1 556 ? 18.656 19.922 -3.527 1 92.56 556 LYS B O 1
ATOM 13728 N N . HIS B 1 557 ? 18.734 17.734 -4.047 1 95.19 557 HIS B N 1
ATOM 13729 C CA . HIS B 1 557 ? 19.109 18 -5.43 1 95.19 557 HIS B CA 1
ATOM 13730 C C . HIS B 1 557 ? 17.984 18.688 -6.188 1 95.19 557 HIS B C 1
ATOM 13732 O O . HIS B 1 557 ? 18.234 19.594 -7 1 95.19 557 HIS B O 1
ATOM 13738 N N . ALA B 1 558 ? 16.797 18.266 -5.934 1 97.25 558 ALA B N 1
ATOM 13739 C CA . ALA B 1 558 ? 15.648 18.875 -6.598 1 97.25 558 ALA B CA 1
ATOM 13740 C C . ALA B 1 558 ? 15.5 20.344 -6.195 1 97.25 558 ALA B C 1
ATOM 13742 O O . ALA B 1 558 ? 15.289 21.203 -7.047 1 97.25 558 ALA B O 1
ATOM 13743 N N . ASP B 1 559 ? 15.594 20.609 -4.902 1 95 559 ASP B N 1
ATOM 13744 C CA . ASP B 1 559 ? 15.484 21.984 -4.395 1 95 559 ASP B CA 1
ATOM 13745 C C . ASP B 1 559 ? 16.594 22.859 -4.961 1 95 559 ASP B C 1
ATOM 13747 O O . ASP B 1 559 ? 16.344 24.016 -5.336 1 95 559 ASP B O 1
ATOM 13751 N N . MET B 1 560 ? 17.781 22.328 -4.992 1 92.38 560 MET B N 1
ATOM 13752 C CA . MET B 1 560 ? 18.906 23.078 -5.527 1 92.38 560 MET B CA 1
ATOM 13753 C C . MET B 1 560 ? 18.719 23.375 -7.008 1 92.38 560 MET B C 1
ATOM 13755 O O . MET B 1 560 ? 19 24.484 -7.469 1 92.38 560 MET B O 1
ATOM 13759 N N . ALA B 1 561 ? 18.25 22.406 -7.68 1 95.56 561 ALA B N 1
ATOM 13760 C CA . ALA B 1 561 ? 18.016 22.594 -9.109 1 95.56 561 ALA B CA 1
ATOM 13761 C C . ALA B 1 561 ? 16.953 23.656 -9.352 1 95.56 561 ALA B C 1
ATOM 13763 O O . ALA B 1 561 ? 17.078 24.453 -10.281 1 95.56 561 ALA B O 1
ATOM 13764 N N . ALA B 1 562 ? 15.945 23.641 -8.625 1 96.19 562 ALA B N 1
ATOM 13765 C CA . ALA B 1 562 ? 14.906 24.656 -8.742 1 96.19 562 ALA B CA 1
ATOM 13766 C C . ALA B 1 562 ? 15.461 26.062 -8.484 1 96.19 562 ALA B C 1
ATOM 13768 O O . ALA B 1 562 ? 15.07 27.016 -9.156 1 96.19 562 ALA B O 1
ATOM 13769 N N . LYS B 1 563 ? 16.328 26.188 -7.555 1 92.12 563 LYS B N 1
ATOM 13770 C CA . LYS B 1 563 ? 16.953 27.453 -7.219 1 92.12 563 LYS B CA 1
ATOM 13771 C C . LYS B 1 563 ? 17.875 27.938 -8.344 1 92.12 563 LYS B C 1
ATOM 13773 O O . LYS B 1 563 ? 18.016 29.141 -8.57 1 92.12 563 LYS B O 1
ATOM 13778 N N . LEU B 1 564 ? 18.484 26.969 -9.016 1 93.38 564 LEU B N 1
ATOM 13779 C CA . LEU B 1 564 ? 19.469 27.281 -10.055 1 93.38 564 LEU B CA 1
ATOM 13780 C C . LEU B 1 564 ? 18.781 27.531 -11.391 1 93.38 564 LEU B C 1
ATOM 13782 O O . LEU B 1 564 ? 19.422 27.938 -12.359 1 93.38 564 LEU B O 1
ATOM 13786 N N . ALA B 1 565 ? 17.516 27.312 -11.414 1 96.31 565 ALA B N 1
ATOM 13787 C CA . ALA B 1 565 ? 16.781 27.484 -12.664 1 96.31 565 ALA B CA 1
ATOM 13788 C C . ALA B 1 565 ? 16.734 28.953 -13.07 1 96.31 565 ALA B C 1
ATOM 13790 O O . ALA B 1 565 ? 16.594 29.844 -12.227 1 96.31 565 ALA B O 1
ATOM 13791 N N . VAL B 1 566 ? 16.922 29.156 -14.32 1 96.12 566 VAL B N 1
ATOM 13792 C CA . VAL B 1 566 ? 16.844 30.5 -14.898 1 96.12 566 VAL B CA 1
ATOM 13793 C C . VAL B 1 566 ? 15.727 30.547 -15.938 1 96.12 566 VAL B C 1
ATOM 13795 O O . VAL B 1 566 ? 15.75 29.797 -16.922 1 96.12 566 VAL B O 1
ATOM 13798 N N . VAL B 1 567 ? 14.742 31.359 -15.625 1 96.69 567 VAL B N 1
ATOM 13799 C CA . VAL B 1 567 ? 13.641 31.562 -16.562 1 96.69 567 VAL B CA 1
ATOM 13800 C C . VAL B 1 567 ? 13.805 32.906 -17.266 1 96.69 567 VAL B C 1
ATOM 13802 O O . VAL B 1 567 ? 13.914 33.938 -16.609 1 96.69 567 VAL B O 1
ATOM 13805 N N . GLU B 1 568 ? 13.875 32.844 -18.516 1 96.44 568 GLU B N 1
ATOM 13806 C CA . GLU B 1 568 ? 13.891 34.094 -19.312 1 96.44 568 GLU B CA 1
ATOM 13807 C C . GLU B 1 568 ? 12.469 34.531 -19.672 1 96.44 568 GLU B C 1
ATOM 13809 O O . GLU B 1 568 ? 11.703 33.75 -20.25 1 96.44 568 GLU B O 1
ATOM 13814 N N . TYR B 1 569 ? 12.211 35.781 -19.266 1 97.06 569 TYR B N 1
ATOM 13815 C CA . TYR B 1 569 ? 10.867 36.312 -19.469 1 97.06 569 TYR B CA 1
ATOM 13816 C C . TYR B 1 569 ? 10.836 37.344 -20.594 1 97.06 569 TYR B C 1
ATOM 13818 O O . TYR B 1 569 ? 11.852 37.969 -20.875 1 97.06 569 TYR B O 1
ATOM 13826 N N . ASP B 1 570 ? 9.758 37.469 -21.328 1 96 570 ASP B N 1
ATOM 13827 C CA . ASP B 1 570 ? 9.445 38.531 -22.281 1 96 570 ASP B CA 1
ATOM 13828 C C . ASP B 1 570 ? 8.195 39.312 -21.859 1 96 570 ASP B C 1
ATOM 13830 O O . ASP B 1 570 ? 7.09 38.75 -21.875 1 96 570 ASP B O 1
ATOM 13834 N N . THR B 1 571 ? 8.391 40.5 -21.406 1 93.25 571 THR B N 1
ATOM 13835 C CA . THR B 1 571 ? 7.277 41.281 -20.906 1 93.25 571 THR B CA 1
ATOM 13836 C C . THR B 1 571 ? 6.848 42.312 -21.938 1 93.25 571 THR B C 1
ATOM 13838 O O . THR B 1 571 ? 5.98 43.156 -21.672 1 93.25 571 THR B O 1
ATOM 13841 N N . LYS B 1 572 ? 7.398 42.188 -23.156 1 90.94 572 LYS B N 1
ATOM 13842 C CA . LYS B 1 572 ? 7.094 43.188 -24.188 1 90.94 572 LYS B CA 1
ATOM 13843 C C . LYS B 1 572 ? 5.703 42.938 -24.781 1 90.94 572 LYS B C 1
ATOM 13845 O O . LYS B 1 572 ? 5.273 41.812 -24.922 1 90.94 572 LYS B O 1
ATOM 13850 N N . ASN B 1 573 ? 5.039 44.031 -25.078 1 91.19 573 ASN B N 1
ATOM 13851 C CA . ASN B 1 573 ? 3.752 44.031 -25.766 1 91.19 573 ASN B CA 1
ATOM 13852 C C . ASN B 1 573 ? 2.686 43.312 -24.938 1 91.19 573 ASN B C 1
ATOM 13854 O O . ASN B 1 573 ? 1.864 42.562 -25.484 1 91.19 573 ASN B O 1
ATOM 13858 N N . LEU B 1 574 ? 2.811 43.281 -23.578 1 93.88 574 LEU B N 1
ATOM 13859 C CA . LEU B 1 574 ? 1.797 42.719 -22.688 1 93.88 574 LEU B CA 1
ATOM 13860 C C . LEU B 1 574 ? 1.088 43.844 -21.906 1 93.88 574 LEU B C 1
ATOM 13862 O O . LEU B 1 574 ? 1.637 44.938 -21.734 1 93.88 574 LEU B O 1
ATOM 13866 N N . GLU B 1 575 ? -0.094 43.625 -21.562 1 93.69 575 GLU B N 1
ATOM 13867 C CA . GLU B 1 575 ? -0.819 44.562 -20.703 1 93.69 575 GLU B CA 1
ATOM 13868 C C . GLU B 1 575 ? -0.197 44.656 -19.312 1 93.69 575 GLU B C 1
ATOM 13870 O O . GLU B 1 575 ? 0.559 43.75 -18.922 1 93.69 575 GLU B O 1
ATOM 13875 N N . GLN B 1 576 ? -0.464 45.781 -18.688 1 94.44 576 GLN B N 1
ATOM 13876 C CA . GLN B 1 576 ? 0.002 45.906 -17.312 1 94.44 576 GLN B CA 1
ATOM 13877 C C . GLN B 1 576 ? -0.705 44.906 -16.391 1 94.44 576 GLN B C 1
ATOM 13879 O O . GLN B 1 576 ? -1.913 44.688 -16.516 1 94.44 576 GLN B O 1
ATOM 13884 N N . PRO B 1 577 ? 0.013 44.25 -15.516 1 97.12 577 PRO B N 1
ATOM 13885 C CA . PRO B 1 577 ? -0.625 43.312 -14.594 1 97.12 577 PRO B CA 1
ATOM 13886 C C . PRO B 1 577 ? -1.58 43.969 -13.617 1 97.12 577 PRO B C 1
ATOM 13888 O O . PRO B 1 577 ? -1.358 45.125 -13.234 1 97.12 577 PRO B O 1
ATOM 13891 N N . ILE B 1 578 ? -2.631 43.375 -13.25 1 98.12 578 ILE B N 1
ATOM 13892 C CA . ILE B 1 578 ? -3.572 43.844 -12.234 1 98.12 578 ILE B CA 1
ATOM 13893 C C . ILE B 1 578 ? -3.111 43.375 -10.859 1 98.12 578 ILE B C 1
ATOM 13895 O O . ILE B 1 578 ? -3.242 42.188 -10.523 1 98.12 578 ILE B O 1
ATOM 13899 N N . LEU B 1 579 ? -2.594 44.25 -10.023 1 97.06 579 LEU B N 1
ATOM 13900 C CA . LEU B 1 579 ? -2.01 43.812 -8.766 1 97.06 579 LEU B CA 1
ATOM 13901 C C . LEU B 1 579 ? -2.812 44.344 -7.582 1 97.06 579 LEU B C 1
ATOM 13903 O O . LEU B 1 579 ? -2.564 43.969 -6.434 1 97.06 579 LEU B O 1
ATOM 13907 N N . THR B 1 580 ? -3.811 45.188 -7.801 1 96.81 580 THR B N 1
ATOM 13908 C CA . THR B 1 580 ? -4.648 45.719 -6.73 1 96.81 580 THR B CA 1
ATOM 13909 C C . THR B 1 580 ? -6.125 45.562 -7.066 1 96.81 580 THR B C 1
ATOM 13911 O O . THR B 1 580 ? -6.492 45.406 -8.234 1 96.81 580 THR B O 1
ATOM 13914 N N . VAL B 1 581 ? -6.91 45.562 -6.047 1 97.94 581 VAL B N 1
ATOM 13915 C CA . VAL B 1 581 ? -8.344 45.438 -6.262 1 97.94 581 VAL B CA 1
ATOM 13916 C C . VAL B 1 581 ? -8.883 46.656 -6.969 1 97.94 581 VAL B C 1
ATOM 13918 O O . VAL B 1 581 ? -9.867 46.594 -7.703 1 97.94 581 VAL B O 1
ATOM 13921 N N . GLU B 1 582 ? -8.297 47.812 -6.727 1 97.5 582 GLU B N 1
ATOM 13922 C CA . GLU B 1 582 ? -8.688 49.031 -7.418 1 97.5 582 GLU B CA 1
ATOM 13923 C C . GLU B 1 582 ? -8.461 48.938 -8.922 1 97.5 582 GLU B C 1
ATOM 13925 O O . GLU B 1 582 ? -9.32 49.312 -9.711 1 97.5 582 GLU B O 1
ATOM 13930 N N . ASP B 1 583 ? -7.332 48.344 -9.258 1 97.38 583 ASP B N 1
ATOM 13931 C CA . ASP B 1 583 ? -7.043 48.156 -10.672 1 97.38 583 ASP B CA 1
ATOM 13932 C C . ASP B 1 583 ? -8.023 47.156 -11.289 1 97.38 583 ASP B C 1
ATOM 13934 O O . ASP B 1 583 ? -8.375 47.281 -12.469 1 97.38 583 ASP B O 1
ATOM 13938 N N . ALA B 1 584 ? -8.352 46.156 -10.539 1 98.5 584 ALA B N 1
ATOM 13939 C CA . ALA B 1 584 ? -9.32 45.188 -11.016 1 98.5 584 ALA B CA 1
ATOM 13940 C C . ALA B 1 584 ? -10.656 45.844 -11.352 1 98.5 584 ALA B C 1
ATOM 13942 O O . ALA B 1 584 ? -11.297 45.5 -12.344 1 98.5 584 ALA B O 1
ATOM 13943 N N . VAL B 1 585 ? -11.133 46.75 -10.492 1 97.94 585 VAL B N 1
ATOM 13944 C CA . VAL B 1 585 ? -12.383 47.469 -10.711 1 97.94 585 VAL B CA 1
ATOM 13945 C C . VAL B 1 585 ? -12.266 48.344 -11.977 1 97.94 585 VAL B C 1
ATOM 13947 O O . VAL B 1 585 ? -13.18 48.344 -12.805 1 97.94 585 VAL B O 1
ATOM 13950 N N . LYS B 1 586 ? -11.148 49 -12.094 1 97.56 586 LYS B N 1
ATOM 13951 C CA . LYS B 1 586 ? -10.922 49.844 -13.258 1 97.56 586 LYS B CA 1
ATOM 13952 C C . LYS B 1 586 ? -11.008 49.062 -14.555 1 97.56 586 LYS B C 1
ATOM 13954 O O . LYS B 1 586 ? -11.5 49.562 -15.57 1 97.56 586 LYS B O 1
ATOM 13959 N N . ARG B 1 587 ? -10.586 47.844 -14.508 1 97.56 587 ARG B N 1
ATOM 13960 C CA . ARG B 1 587 ? -10.508 47 -15.711 1 97.56 587 ARG B CA 1
ATOM 13961 C C . ARG B 1 587 ? -11.641 46 -15.758 1 97.56 587 ARG B C 1
ATOM 13963 O O . ARG B 1 587 ? -11.641 45.094 -16.594 1 97.56 587 ARG B O 1
ATOM 13970 N N . SER B 1 588 ? -12.57 45.969 -14.836 1 97.5 588 SER B N 1
ATOM 13971 C CA . SER B 1 588 ? -13.719 45.062 -14.734 1 97.5 588 SER B CA 1
ATOM 13972 C C . SER B 1 588 ? -13.273 43.594 -14.719 1 97.5 588 SER B C 1
ATOM 13974 O O . SER B 1 588 ? -13.812 42.781 -15.469 1 97.5 588 SER B O 1
ATOM 13976 N N . SER B 1 589 ? -12.219 43.344 -13.992 1 98.12 589 SER B N 1
ATOM 13977 C CA . SER B 1 589 ? -11.695 42 -13.867 1 98.12 589 SER B CA 1
ATOM 13978 C C . SER B 1 589 ? -12.25 41.281 -12.625 1 98.12 589 SER B C 1
ATOM 13980 O O . SER B 1 589 ? -11.719 41.469 -11.523 1 98.12 589 SER B O 1
ATOM 13982 N N . PHE B 1 590 ? -13.398 40.469 -12.797 1 98.06 590 PHE B N 1
ATOM 13983 C CA . PHE B 1 590 ? -14.086 39.844 -11.68 1 98.06 590 PHE B CA 1
ATOM 13984 C C . PHE B 1 590 ? -14.391 38.375 -11.992 1 98.06 590 PHE B C 1
ATOM 13986 O O . PHE B 1 590 ? -14.516 38 -13.156 1 98.06 590 PHE B O 1
ATOM 13993 N N . PHE B 1 591 ? -14.352 37.562 -10.984 1 97.5 591 PHE B N 1
ATOM 13994 C CA . PHE B 1 591 ? -14.992 36.25 -11.109 1 97.5 591 PHE B CA 1
ATOM 13995 C C . PHE B 1 591 ? -16.5 36.375 -10.922 1 97.5 591 PHE B C 1
ATOM 13997 O O . PHE B 1 591 ? -16.969 37.125 -10.078 1 97.5 591 PHE B O 1
ATOM 14004 N N . GLU B 1 592 ? -17.219 35.594 -11.672 1 94.38 592 GLU B N 1
ATOM 14005 C CA . GLU B 1 592 ? -18.672 35.562 -11.531 1 94.38 592 GLU B CA 1
ATOM 14006 C C . GLU B 1 592 ? -19.094 34.75 -10.328 1 94.38 592 GLU B C 1
ATOM 14008 O O . GLU B 1 592 ? -18.531 33.688 -10.07 1 94.38 592 GLU B O 1
ATOM 14013 N N . VAL B 1 593 ? -19.938 35.312 -9.562 1 95.69 593 VAL B N 1
ATOM 14014 C CA . VAL B 1 593 ? -20.531 34.562 -8.445 1 95.69 593 VAL B CA 1
ATOM 14015 C C . VAL B 1 593 ? -21.938 34.094 -8.812 1 95.69 593 VAL B C 1
ATOM 14017 O O . VAL B 1 593 ? -22.812 34.906 -9.094 1 95.69 593 VAL B O 1
ATOM 14020 N N . HIS B 1 594 ? -22.109 32.781 -8.852 1 92.56 594 HIS B N 1
ATOM 14021 C CA . HIS B 1 594 ? -23.422 32.25 -9.141 1 92.56 594 HIS B CA 1
ATOM 14022 C C . HIS B 1 594 ? -24.469 32.781 -8.148 1 92.56 594 HIS B C 1
ATOM 14024 O O . HIS B 1 594 ? -24.188 32.875 -6.949 1 92.56 594 HIS B O 1
ATOM 14030 N N . PRO B 1 595 ? -25.656 33 -8.594 1 90.69 595 PRO B N 1
ATOM 14031 C CA . PRO B 1 595 ? -26.688 33.562 -7.738 1 90.69 595 PRO B CA 1
ATOM 14032 C C . PRO B 1 595 ? -26.984 32.719 -6.512 1 90.69 595 PRO B C 1
ATOM 14034 O O . PRO B 1 595 ? -27.359 33.219 -5.461 1 90.69 595 PRO B O 1
ATOM 14037 N N . MET B 1 596 ? -26.719 31.531 -6.668 1 87.12 596 MET B N 1
ATOM 14038 C CA . MET B 1 596 ? -27 30.609 -5.562 1 87.12 596 MET B CA 1
ATOM 14039 C C . MET B 1 596 ? -26.047 30.875 -4.398 1 87.12 596 MET B C 1
ATOM 14041 O O . MET B 1 596 ? -26.375 30.594 -3.246 1 87.12 596 MET B O 1
ATOM 14045 N N . PHE B 1 597 ? -24.953 31.469 -4.699 1 89.62 597 PHE B N 1
ATOM 14046 C CA . PHE B 1 597 ? -23.953 31.672 -3.666 1 89.62 597 PHE B CA 1
ATOM 14047 C C . PHE B 1 597 ? -23.891 33.156 -3.254 1 89.62 597 PHE B C 1
ATOM 14049 O O . PHE B 1 597 ? -23.188 33.5 -2.305 1 89.62 597 PHE B O 1
ATOM 14056 N N . TYR B 1 598 ? -24.594 34 -3.891 1 93.12 598 TYR B N 1
ATOM 14057 C CA . TYR B 1 598 ? -24.609 35.406 -3.539 1 93.12 598 TYR B CA 1
ATOM 14058 C C . TYR B 1 598 ? -25.672 35.688 -2.479 1 93.12 598 TYR B C 1
ATOM 14060 O O . TYR B 1 598 ? -26.828 35.344 -2.645 1 93.12 598 TYR B O 1
ATOM 14068 N N . PRO B 1 599 ? -25.297 36.344 -1.368 1 93.81 599 PRO B N 1
ATOM 14069 C CA . PRO B 1 599 ? -26.25 36.594 -0.292 1 93.81 599 PRO B CA 1
ATOM 14070 C C . PRO B 1 599 ? -27.328 37.594 -0.694 1 93.81 599 PRO B C 1
ATOM 14072 O O . PRO B 1 599 ? -27.156 38.344 -1.668 1 93.81 599 PRO B O 1
ATOM 14075 N N . GLU B 1 600 ? -28.391 37.625 0.07 1 93.88 600 GLU B N 1
ATOM 14076 C CA . GLU B 1 600 ? -29.484 38.562 -0.183 1 93.88 600 GLU B CA 1
ATOM 14077 C C . GLU B 1 600 ? -29.422 39.75 0.774 1 93.88 600 GLU B C 1
ATOM 14079 O O . GLU B 1 600 ? -29.078 39.594 1.944 1 93.88 600 GLU B O 1
ATOM 14084 N N . PRO B 1 601 ? -29.75 41 0.251 1 95.31 601 PRO B N 1
ATOM 14085 C CA . PRO B 1 601 ? -29.875 42.125 1.167 1 95.31 601 PRO B CA 1
ATOM 14086 C C . PRO B 1 601 ? -31.047 41.969 2.143 1 95.31 601 PRO B C 1
ATOM 14088 O O . PRO B 1 601 ? -31.875 41.062 1.977 1 95.31 601 PRO B O 1
ATOM 14091 N N . VAL B 1 602 ? -31.031 42.781 3.098 1 97.31 602 VAL B N 1
ATOM 14092 C CA . VAL B 1 602 ? -32.094 42.719 4.105 1 97.31 602 VAL B CA 1
ATOM 14093 C C . VAL B 1 602 ? -32.719 44.094 4.285 1 97.31 602 VAL B C 1
ATOM 14095 O O . VAL B 1 602 ? -32 45.094 4.551 1 97.31 602 VAL B O 1
ATOM 14098 N N . GLY B 1 603 ? -33.969 44.25 4.109 1 95.5 603 GLY B N 1
ATOM 14099 C CA . GLY B 1 603 ? -34.688 45.5 4.352 1 95.5 603 GLY B CA 1
ATOM 14100 C C . GLY B 1 603 ? -34.406 46.562 3.311 1 95.5 603 GLY B C 1
ATOM 14101 O O . GLY B 1 603 ? -33.781 46.281 2.271 1 95.5 603 GLY B O 1
ATOM 14102 N N . ASP B 1 604 ? -34.938 47.844 3.613 1 96.56 604 ASP B N 1
ATOM 14103 C CA . ASP B 1 604 ? -34.781 49 2.725 1 96.56 604 ASP B CA 1
ATOM 14104 C C . ASP B 1 604 ? -33.75 49.969 3.266 1 96.56 604 ASP B C 1
ATOM 14106 O O . ASP B 1 604 ? -34.031 50.781 4.16 1 96.56 604 ASP B O 1
ATOM 14110 N N . VAL B 1 605 ? -32.656 49.969 2.678 1 97.06 605 VAL B N 1
ATOM 14111 C CA . VAL B 1 605 ? -31.531 50.75 3.182 1 97.06 605 VAL B CA 1
ATOM 14112 C C . VAL B 1 605 ? -31.797 52.219 2.996 1 97.06 605 VAL B C 1
ATOM 14114 O O . VAL B 1 605 ? -31.391 53.031 3.82 1 97.06 605 VAL B O 1
ATOM 14117 N N . ILE B 1 606 ? -32.5 52.625 1.963 1 96.5 606 ILE B N 1
ATOM 14118 C CA . ILE B 1 606 ? -32.812 54.031 1.708 1 96.5 606 ILE B CA 1
ATOM 14119 C C . ILE B 1 606 ? -33.688 54.594 2.83 1 96.5 606 ILE B C 1
ATOM 14121 O O . ILE B 1 606 ? -33.406 55.656 3.377 1 96.5 606 ILE B O 1
ATOM 14125 N N . LYS B 1 607 ? -34.656 53.875 3.129 1 97.44 607 LYS B N 1
ATOM 14126 C CA . LYS B 1 607 ? -35.531 54.25 4.23 1 97.44 607 LYS B CA 1
ATOM 14127 C C . LYS B 1 607 ? -34.781 54.281 5.555 1 97.44 607 LYS B C 1
ATOM 14129 O O . LYS B 1 607 ? -35 55.188 6.371 1 97.44 607 LYS B O 1
ATOM 14134 N N . GLY B 1 608 ? -33.969 53.281 5.777 1 97.38 608 GLY B N 1
ATOM 14135 C CA . GLY B 1 608 ? -33.188 53.219 7.004 1 97.38 608 GLY B CA 1
ATOM 14136 C C . GLY B 1 608 ? -32.219 54.406 7.152 1 97.38 608 GLY B C 1
ATOM 14137 O O . GLY B 1 608 ? -32 54.906 8.258 1 97.38 608 GLY B O 1
ATOM 14138 N N . MET B 1 609 ? -31.656 54.812 6 1 97 609 MET B N 1
ATOM 14139 C CA . MET B 1 609 ? -30.734 55.938 6.016 1 97 609 MET B CA 1
ATOM 14140 C C . MET B 1 609 ? -31.484 57.25 6.273 1 97 609 MET B C 1
ATOM 14142 O O . MET B 1 609 ? -30.953 58.156 6.91 1 97 609 MET B O 1
ATOM 14146 N N . GLU B 1 610 ? -32.719 57.344 5.844 1 96.44 610 GLU B N 1
ATOM 14147 C CA . GLU B 1 610 ? -33.562 58.5 6.082 1 96.44 610 GLU B CA 1
ATOM 14148 C C . GLU B 1 610 ? -33.969 58.625 7.551 1 96.44 610 GLU B C 1
ATOM 14150 O O . GLU B 1 610 ? -34.062 59.719 8.094 1 96.44 610 GLU B O 1
ATOM 14155 N N . GLU B 1 611 ? -34.125 57.531 8.117 1 96.12 611 GLU B N 1
ATOM 14156 C CA . GLU B 1 611 ? -34.562 57.469 9.508 1 96.12 611 GLU B CA 1
ATOM 14157 C C . GLU B 1 611 ? -33.406 57.75 10.461 1 96.12 611 GLU B C 1
ATOM 14159 O O . GLU B 1 611 ? -33.625 58.031 11.641 1 96.12 611 GLU B O 1
ATOM 14164 N N . ALA B 1 612 ? -32.188 57.688 9.977 1 97.88 612 ALA B N 1
ATOM 14165 C CA . ALA B 1 612 ? -31.016 57.844 10.805 1 97.88 612 ALA B CA 1
ATOM 14166 C C . ALA B 1 612 ? -30.891 59.281 11.312 1 97.88 612 ALA B C 1
ATOM 14168 O O . ALA B 1 612 ? -31.156 60.219 10.578 1 97.88 612 ALA B O 1
ATOM 14169 N N . GLU B 1 613 ? -30.562 59.438 12.547 1 97.62 613 GLU B N 1
ATOM 14170 C CA . GLU B 1 613 ? -30.281 60.75 13.117 1 97.62 613 GLU B CA 1
ATOM 14171 C C . GLU B 1 613 ? -28.844 61.156 12.852 1 97.62 613 GLU B C 1
ATOM 14173 O O . GLU B 1 613 ? -28.547 62.344 12.711 1 97.62 613 GLU B O 1
ATOM 14178 N N . ARG B 1 614 ? -27.953 60.188 12.828 1 96.81 614 ARG B N 1
ATOM 14179 C CA . ARG B 1 614 ? -26.531 60.375 12.539 1 96.81 614 ARG B CA 1
ATOM 14180 C C . ARG B 1 614 ? -26.047 59.344 11.516 1 96.81 614 ARG B C 1
ATOM 14182 O O . ARG B 1 614 ? -26.625 58.281 11.367 1 96.81 614 ARG B O 1
ATOM 14189 N N . LYS B 1 615 ? -25.031 59.844 10.766 1 97 615 LYS B N 1
ATOM 14190 C CA . LYS B 1 615 ? -24.5 58.969 9.719 1 97 615 LYS B CA 1
ATOM 14191 C C . LYS B 1 615 ? -22.984 59.031 9.672 1 97 615 LYS B C 1
ATOM 14193 O O . LYS B 1 615 ? -22.391 60.062 9.953 1 97 615 LYS B O 1
ATOM 14198 N N . ILE B 1 616 ? -22.344 57.875 9.492 1 96.06 616 ILE B N 1
ATOM 14199 C CA . ILE B 1 616 ? -20.969 57.812 9.039 1 96.06 616 ILE B CA 1
ATOM 14200 C C . ILE B 1 616 ? -20.938 57.469 7.551 1 96.06 616 ILE B C 1
ATOM 14202 O O . ILE B 1 616 ? -21.484 56.438 7.133 1 96.06 616 ILE B O 1
ATOM 14206 N N . ILE B 1 617 ? -20.297 58.375 6.762 1 94.56 617 ILE B N 1
ATOM 14207 C CA . ILE B 1 617 ? -20.359 58.219 5.312 1 94.56 617 ILE B CA 1
ATOM 14208 C C . ILE B 1 617 ? -18.969 58 4.75 1 94.56 617 ILE B C 1
ATOM 14210 O O . ILE B 1 617 ? -18 58.656 5.164 1 94.56 617 ILE B O 1
ATOM 14214 N N . SER B 1 618 ? -18.859 57.094 3.902 1 93.12 618 SER B N 1
ATOM 14215 C CA . SER B 1 618 ? -17.688 56.812 3.08 1 93.12 618 SER B CA 1
ATOM 14216 C C . SER B 1 618 ? -16.469 56.469 3.943 1 93.12 618 SER B C 1
ATOM 14218 O O . SER B 1 618 ? -15.391 57.031 3.744 1 93.12 618 SER B O 1
ATOM 14220 N N . SER B 1 619 ? -16.672 55.594 4.93 1 95 619 SER B N 1
ATOM 14221 C CA . SER B 1 619 ? -15.547 55.094 5.715 1 95 619 SER B CA 1
ATOM 14222 C C . SER B 1 619 ? -14.891 53.875 5.055 1 95 619 SER B C 1
ATOM 14224 O O . SER B 1 619 ? -15.562 53.094 4.395 1 95 619 SER B O 1
ATOM 14226 N N . GLU B 1 620 ? -13.578 53.781 5.195 1 94.94 620 GLU B N 1
ATOM 14227 C CA . GLU B 1 620 ? -12.82 52.75 4.535 1 94.94 620 GLU B CA 1
ATOM 14228 C C . GLU B 1 620 ? -12.117 51.844 5.551 1 94.94 620 GLU B C 1
ATOM 14230 O O . GLU B 1 620 ? -11.609 52.344 6.566 1 94.94 620 GLU B O 1
ATOM 14235 N N . LEU B 1 621 ? -12.156 50.562 5.34 1 95.31 621 LEU B N 1
ATOM 14236 C CA . LEU B 1 621 ? -11.445 49.562 6.105 1 95.31 621 LEU B CA 1
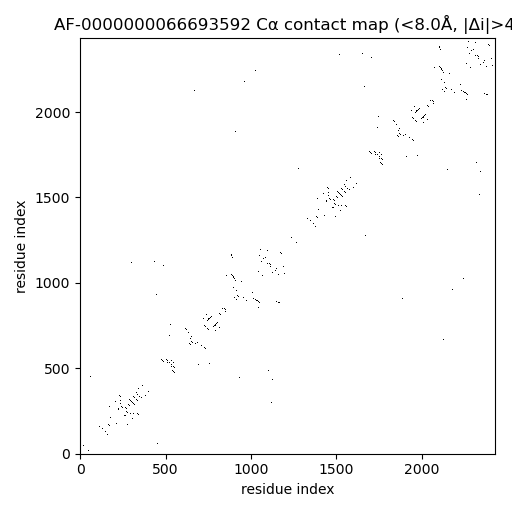ATOM 14237 C C . LEU B 1 621 ? -10.711 48.594 5.176 1 95.31 621 LEU B C 1
ATOM 14239 O O . LEU B 1 621 ? -11.258 48.188 4.148 1 95.31 621 LEU B O 1
ATOM 14243 N N . ARG B 1 622 ? -9.406 48.25 5.516 1 96.38 622 ARG B N 1
ATOM 14244 C CA . ARG B 1 622 ? -8.633 47.281 4.742 1 96.38 622 ARG B CA 1
ATOM 14245 C C . ARG B 1 622 ? -8.18 46.125 5.621 1 96.38 622 ARG B C 1
ATOM 14247 O O . ARG B 1 622 ? -7.82 46.312 6.781 1 96.38 622 ARG B O 1
ATOM 14254 N N . LEU B 1 623 ? -8.289 44.969 5.133 1 97.56 623 LEU B N 1
ATOM 14255 C CA . LEU B 1 623 ? -7.844 43.781 5.816 1 97.56 623 LEU B CA 1
ATOM 14256 C C . LEU B 1 623 ? -6.801 43.031 4.988 1 97.56 623 LEU B C 1
ATOM 14258 O O . LEU B 1 623 ? -6.902 42.969 3.762 1 97.56 623 LEU B O 1
ATOM 14262 N N . GLY B 1 624 ? -5.73 42.5 5.648 1 95.25 624 GLY B N 1
ATOM 14263 C CA . GLY B 1 624 ? -4.66 41.781 4.984 1 95.25 624 GLY B CA 1
ATOM 14264 C C . GLY B 1 624 ? -4.895 40.281 4.938 1 95.25 624 GLY B C 1
ATOM 14265 O O . GLY B 1 624 ? -6.035 39.812 4.996 1 95.25 624 GLY B O 1
ATOM 14266 N N . SER B 1 625 ? -3.773 39.562 4.676 1 96.81 625 SER B N 1
ATOM 14267 C CA . SER B 1 625 ? -3.852 38.094 4.492 1 96.81 625 SER B CA 1
ATOM 14268 C C . SER B 1 625 ? -3.238 37.375 5.672 1 96.81 625 SER B C 1
ATOM 14270 O O . SER B 1 625 ? -2.783 38 6.637 1 96.81 625 SER B O 1
ATOM 14272 N N . GLN B 1 626 ? -3.381 36 5.66 1 96.81 626 GLN B N 1
ATOM 14273 C CA . GLN B 1 626 ? -2.867 35.094 6.68 1 96.81 626 GLN B CA 1
ATOM 14274 C C . GLN B 1 626 ? -2.449 33.75 6.066 1 96.81 626 GLN B C 1
ATOM 14276 O O . GLN B 1 626 ? -3.125 33.25 5.176 1 96.81 626 GLN B O 1
ATOM 14281 N N . TYR B 1 627 ? -1.321 33.25 6.492 1 96.12 627 TYR B N 1
ATOM 14282 C CA . TYR B 1 627 ? -0.803 31.953 6.047 1 96.12 627 TYR B CA 1
ATOM 14283 C C . TYR B 1 627 ? -1.222 30.828 6.996 1 96.12 627 TYR B C 1
ATOM 14285 O O . TYR B 1 627 ? -1.558 31.094 8.156 1 96.12 627 TYR B O 1
ATOM 14293 N N . PHE B 1 628 ? -1.185 29.609 6.684 1 95.12 628 PHE B N 1
ATOM 14294 C CA . PHE B 1 628 ? -1.734 28.453 7.375 1 95.12 628 PHE B CA 1
ATOM 14295 C C . PHE B 1 628 ? -0.779 27.953 8.453 1 95.12 628 PHE B C 1
ATOM 14297 O O . PHE B 1 628 ? -1.196 27.703 9.586 1 95.12 628 PHE B O 1
ATOM 14304 N N . PHE B 1 629 ? 0.499 27.781 8.062 1 93 629 PHE B N 1
ATOM 14305 C CA . PHE B 1 629 ? 1.611 27.312 8.875 1 93 629 PHE B CA 1
ATOM 14306 C C . PHE B 1 629 ? 1.322 25.938 9.445 1 93 629 PHE B C 1
ATOM 14308 O O . PHE B 1 629 ? 1.429 25.719 10.656 1 93 629 PHE B O 1
ATOM 14315 N N . TYR B 1 630 ? 0.782 25 8.695 1 93.31 630 TYR B N 1
ATOM 14316 C CA . TYR B 1 630 ? 0.59 23.609 9.086 1 93.31 630 TYR B CA 1
ATOM 14317 C C . TYR B 1 630 ? 1.926 22.922 9.383 1 93.31 630 TYR B C 1
ATOM 14319 O O . TYR B 1 630 ? 2.973 23.375 8.914 1 93.31 630 TYR B O 1
ATOM 14327 N N . MET B 1 631 ? 1.893 21.875 10.188 1 91.25 631 MET B N 1
ATOM 14328 C CA . MET B 1 631 ? 3.111 21.156 10.57 1 91.25 631 MET B CA 1
ATOM 14329 C C . MET B 1 631 ? 3.734 20.453 9.375 1 91.25 631 MET B C 1
ATOM 14331 O O . MET B 1 631 ? 4.91 20.672 9.062 1 91.25 631 MET B O 1
ATOM 14335 N N . GLU B 1 632 ? 2.959 19.562 8.734 1 93.81 632 GLU B N 1
ATOM 14336 C CA . GLU B 1 632 ? 3.443 18.969 7.492 1 93.81 632 GLU B CA 1
ATOM 14337 C C . GLU B 1 632 ? 3.102 19.844 6.285 1 93.81 632 GLU B C 1
ATOM 14339 O O . GLU B 1 632 ? 1.928 20.109 6.023 1 93.81 632 GLU B O 1
ATOM 14344 N N . PRO B 1 633 ? 4.09 20.312 5.598 1 95.44 633 PRO B N 1
ATOM 14345 C CA . PRO B 1 633 ? 3.771 21.094 4.395 1 95.44 633 PRO B CA 1
ATOM 14346 C C . PRO B 1 633 ? 3.1 20.25 3.312 1 95.44 633 PRO B C 1
ATOM 14348 O O . PRO B 1 633 ? 2.77 19.078 3.547 1 95.44 633 PRO B O 1
ATOM 14351 N N . GLN B 1 634 ? 2.768 20.891 2.24 1 97.69 634 GLN B N 1
ATOM 14352 C CA . GLN B 1 634 ? 2.217 20.125 1.136 1 97.69 634 GLN B CA 1
ATOM 14353 C C . GLN B 1 634 ? 3.148 18.969 0.751 1 97.69 634 GLN B C 1
ATOM 14355 O O . GLN B 1 634 ? 4.332 19.188 0.488 1 97.69 634 GLN B O 1
ATOM 14360 N N . THR B 1 635 ? 2.613 17.719 0.821 1 98.12 635 THR B N 1
ATOM 14361 C CA . THR B 1 635 ? 3.445 16.547 0.566 1 98.12 635 THR B CA 1
ATOM 14362 C C . THR B 1 635 ? 2.658 15.477 -0.186 1 98.12 635 THR B C 1
ATOM 14364 O O . THR B 1 635 ? 1.459 15.312 0.042 1 98.12 635 THR B O 1
ATOM 14367 N N . ALA B 1 636 ? 3.303 14.789 -1.139 1 98.62 636 ALA B N 1
ATOM 14368 C CA . ALA B 1 636 ? 2.691 13.672 -1.852 1 98.62 636 ALA B CA 1
ATOM 14369 C C . ALA B 1 636 ? 3.746 12.656 -2.287 1 98.62 636 ALA B C 1
ATOM 14371 O O . ALA B 1 636 ? 4.926 12.992 -2.412 1 98.62 636 ALA B O 1
ATOM 14372 N N . LEU B 1 637 ? 3.404 11.453 -2.393 1 98.62 637 LEU B N 1
ATOM 14373 C CA . LEU B 1 637 ? 4.18 10.336 -2.926 1 98.62 637 LEU B CA 1
ATOM 14374 C C . LEU B 1 637 ? 3.371 9.562 -3.961 1 98.62 637 LEU B C 1
ATOM 14376 O O . LEU B 1 637 ? 2.279 9.07 -3.662 1 98.62 637 LEU B O 1
ATOM 14380 N N . ALA B 1 638 ? 3.816 9.523 -5.219 1 98.75 638 ALA B N 1
ATOM 14381 C CA . ALA B 1 638 ? 3.129 8.805 -6.289 1 98.75 638 ALA B CA 1
ATOM 14382 C C . ALA B 1 638 ? 3.918 7.57 -6.715 1 98.75 638 ALA B C 1
ATOM 14384 O O . ALA B 1 638 ? 5.137 7.637 -6.895 1 98.75 638 ALA B O 1
ATOM 14385 N N . LEU B 1 639 ? 3.311 6.457 -6.812 1 97.62 639 LEU B N 1
ATOM 14386 C CA . LEU B 1 639 ? 3.889 5.191 -7.25 1 97.62 639 LEU B CA 1
ATOM 14387 C C . LEU B 1 639 ? 3.207 4.691 -8.516 1 97.62 639 LEU B C 1
ATOM 14389 O O . LEU B 1 639 ? 1.99 4.492 -8.539 1 97.62 639 LEU B O 1
ATOM 14393 N N . PRO B 1 640 ? 4.008 4.496 -9.555 1 96.19 640 PRO B N 1
ATOM 14394 C CA . PRO B 1 640 ? 3.395 3.818 -10.703 1 96.19 640 PRO B CA 1
ATOM 14395 C C . PRO B 1 640 ? 3.043 2.361 -10.406 1 96.19 640 PRO B C 1
ATOM 14397 O O . PRO B 1 640 ? 3.717 1.71 -9.602 1 96.19 640 PRO B O 1
ATOM 14400 N N . ASP B 1 641 ? 1.984 1.847 -10.898 1 93.31 641 ASP B N 1
ATOM 14401 C CA . ASP B 1 641 ? 1.543 0.461 -10.773 1 93.31 641 ASP B CA 1
ATOM 14402 C C . ASP B 1 641 ? 1.217 -0.136 -12.141 1 93.31 641 ASP B C 1
ATOM 14404 O O . ASP B 1 641 ? 1.263 0.562 -13.156 1 93.31 641 ASP B O 1
ATOM 14408 N N . GLU B 1 642 ? 0.952 -1.4 -12.141 1 92.31 642 GLU B N 1
ATOM 14409 C CA . GLU B 1 642 ? 0.734 -2.07 -13.422 1 92.31 642 GLU B CA 1
ATOM 14410 C C . GLU B 1 642 ? -0.502 -1.523 -14.125 1 92.31 642 GLU B C 1
ATOM 14412 O O . GLU B 1 642 ? -1.383 -0.943 -13.484 1 92.31 642 GLU B O 1
ATOM 14417 N N . ASP B 1 643 ? -0.617 -1.663 -15.406 1 92 643 ASP B N 1
ATOM 14418 C CA . ASP B 1 643 ? -1.769 -1.369 -16.25 1 92 643 ASP B CA 1
ATOM 14419 C C . ASP B 1 643 ? -2.141 0.11 -16.188 1 92 643 ASP B C 1
ATOM 14421 O O . ASP B 1 643 ? -3.309 0.454 -16 1 92 643 ASP B O 1
ATOM 14425 N N . ASN B 1 644 ? -1.154 1.009 -16.281 1 92.38 644 ASN B N 1
ATOM 14426 C CA . ASN B 1 644 ? -1.349 2.455 -16.297 1 92.38 644 ASN B CA 1
ATOM 14427 C C . ASN B 1 644 ? -2.025 2.945 -15.016 1 92.38 644 ASN B C 1
ATOM 14429 O O . ASN B 1 644 ? -2.83 3.877 -15.055 1 92.38 644 ASN B O 1
ATOM 14433 N N . CYS B 1 645 ? -1.825 2.221 -13.969 1 95.94 645 CYS B N 1
ATOM 14434 C CA . CYS B 1 645 ? -2.375 2.625 -12.68 1 95.94 645 CYS B CA 1
ATOM 14435 C C . CYS B 1 645 ? -1.36 3.438 -11.891 1 95.94 645 CYS B C 1
ATOM 14437 O O . CYS B 1 645 ? -0.152 3.27 -12.062 1 95.94 645 CYS B O 1
ATOM 14439 N N . VAL B 1 646 ? -1.838 4.398 -11.141 1 98.12 646 VAL B N 1
ATOM 14440 C CA . VAL B 1 646 ? -0.988 5.195 -10.266 1 98.12 646 VAL B CA 1
ATOM 14441 C C . VAL B 1 646 ? -1.58 5.223 -8.852 1 98.12 646 VAL B C 1
ATOM 14443 O O . VAL B 1 646 ? -2.787 5.414 -8.688 1 98.12 646 VAL B O 1
ATOM 14446 N N . LYS B 1 647 ? -0.802 4.887 -7.883 1 97.62 647 LYS B N 1
ATOM 14447 C CA . LYS B 1 647 ? -1.16 5.016 -6.473 1 97.62 647 LYS B CA 1
ATOM 14448 C C . LYS B 1 647 ? -0.491 6.238 -5.848 1 97.62 647 LYS B C 1
ATOM 14450 O O . LYS B 1 647 ? 0.729 6.395 -5.93 1 97.62 647 LYS B O 1
ATOM 14455 N N . VAL B 1 648 ? -1.286 7.105 -5.188 1 98.75 648 VAL B N 1
ATOM 14456 C CA . VAL B 1 648 ? -0.751 8.359 -4.672 1 98.75 648 VAL B CA 1
ATOM 14457 C C . VAL B 1 648 ? -1.082 8.492 -3.188 1 98.75 648 VAL B C 1
ATOM 14459 O O . VAL B 1 648 ? -2.24 8.352 -2.787 1 98.75 648 VAL B O 1
ATOM 14462 N N . PHE B 1 649 ? -0.068 8.641 -2.357 1 98.5 649 PHE B N 1
ATOM 14463 C CA . PHE B 1 649 ? -0.248 9.102 -0.984 1 98.5 649 PHE B CA 1
ATOM 14464 C C . PHE B 1 649 ? -0.216 10.617 -0.91 1 98.5 649 PHE B C 1
ATOM 14466 O O . PHE B 1 649 ? 0.734 11.25 -1.381 1 98.5 649 PHE B O 1
ATOM 14473 N N . SER B 1 650 ? -1.242 11.211 -0.417 1 98.25 650 SER B N 1
ATOM 14474 C CA . SER B 1 650 ? -1.317 12.664 -0.416 1 98.25 650 SER B CA 1
ATOM 14475 C C . SER B 1 650 ? -1.8 13.195 0.931 1 98.25 650 SER B C 1
ATOM 14477 O O . SER B 1 650 ? -2.715 12.625 1.532 1 98.25 650 SER B O 1
ATOM 14479 N N . SER B 1 651 ? -1.104 14.227 1.433 1 97.69 651 SER B N 1
ATOM 14480 C CA . SER B 1 651 ? -1.567 14.984 2.594 1 97.69 651 SER B CA 1
ATOM 14481 C C . SER B 1 651 ? -2.65 15.984 2.207 1 97.69 651 SER B C 1
ATOM 14483 O O . SER B 1 651 ? -2.383 17.188 2.1 1 97.69 651 SER B O 1
ATOM 14485 N N . SER B 1 652 ? -3.916 15.484 2.039 1 97.88 652 SER B N 1
ATOM 14486 C CA . SER B 1 652 ? -4.957 16.312 1.453 1 97.88 652 SER B CA 1
ATOM 14487 C C . SER B 1 652 ? -6.254 16.234 2.254 1 97.88 652 SER B C 1
ATOM 14489 O O . SER B 1 652 ? -6.621 15.156 2.734 1 97.88 652 SER B O 1
ATOM 14491 N N . GLN B 1 653 ? -6.98 17.375 2.344 1 97.38 653 GLN B N 1
ATOM 14492 C CA . GLN B 1 653 ? -8.312 17.453 2.93 1 97.38 653 GLN B CA 1
ATOM 14493 C C . GLN B 1 653 ? -9.367 16.922 1.954 1 97.38 653 GLN B C 1
ATOM 14495 O O . GLN B 1 653 ? -10.516 16.703 2.338 1 97.38 653 GLN B O 1
ATOM 14500 N N . ALA B 1 654 ? -8.914 16.703 0.691 1 97.31 654 ALA B N 1
ATOM 14501 C CA . ALA B 1 654 ? -9.883 16.375 -0.352 1 97.31 654 ALA B CA 1
ATOM 14502 C C . ALA B 1 654 ? -9.32 15.312 -1.298 1 97.31 654 ALA B C 1
ATOM 14504 O O . ALA B 1 654 ? -9.172 15.562 -2.496 1 97.31 654 ALA B O 1
ATOM 14505 N N . PRO B 1 655 ? -9.141 14.109 -0.82 1 97.44 655 PRO B N 1
ATOM 14506 C CA . PRO B 1 655 ? -8.516 13.078 -1.654 1 97.44 655 PRO B CA 1
ATOM 14507 C C . PRO B 1 655 ? -9.344 12.734 -2.891 1 97.44 655 PRO B C 1
ATOM 14509 O O . PRO B 1 655 ? -8.789 12.398 -3.936 1 97.44 655 PRO B O 1
ATOM 14512 N N . GLU B 1 656 ? -10.656 12.789 -2.801 1 96.56 656 GLU B N 1
ATOM 14513 C CA . GLU B 1 656 ? -11.5 12.492 -3.957 1 96.56 656 GLU B CA 1
ATOM 14514 C C . GLU B 1 656 ? -11.242 13.477 -5.098 1 96.56 656 GLU B C 1
ATOM 14516 O O . GLU B 1 656 ? -11.227 13.086 -6.266 1 96.56 656 GLU B O 1
ATOM 14521 N N . TYR B 1 657 ? -11.07 14.727 -4.754 1 97.44 657 TYR B N 1
ATOM 14522 C CA . TYR B 1 657 ? -10.781 15.742 -5.766 1 97.44 657 TYR B CA 1
ATOM 14523 C C . TYR B 1 657 ? -9.391 15.539 -6.355 1 97.44 657 TYR B C 1
ATOM 14525 O O . TYR B 1 657 ? -9.195 15.695 -7.562 1 97.44 657 TYR B O 1
ATOM 14533 N N . VAL B 1 658 ? -8.422 15.203 -5.465 1 98.31 658 VAL B N 1
ATOM 14534 C CA . VAL B 1 658 ? -7.082 14.883 -5.945 1 98.31 658 VAL B CA 1
ATOM 14535 C C . VAL B 1 658 ? -7.16 13.734 -6.957 1 98.31 658 VAL B C 1
ATOM 14537 O O . VAL B 1 658 ? -6.523 13.789 -8.016 1 98.31 658 VAL B O 1
ATOM 14540 N N . HIS B 1 659 ? -7.93 12.766 -6.582 1 98.31 659 HIS B N 1
ATOM 14541 C CA . HIS B 1 659 ? -8.188 11.586 -7.398 1 98.31 659 HIS B CA 1
ATOM 14542 C C . HIS B 1 659 ? -8.68 11.969 -8.789 1 98.31 659 HIS B C 1
ATOM 14544 O O . HIS B 1 659 ? -8.109 11.539 -9.797 1 98.31 659 HIS B O 1
ATOM 14550 N N . SER B 1 660 ? -9.633 12.766 -8.906 1 97.94 660 SER B N 1
ATOM 14551 C CA . SER B 1 660 ? -10.25 13.188 -10.164 1 97.94 660 SER B CA 1
ATOM 14552 C C . SER B 1 660 ? -9.297 14.055 -10.977 1 97.94 660 SER B C 1
ATOM 14554 O O . SER B 1 660 ? -9.211 13.914 -12.203 1 97.94 660 SER B O 1
ATOM 14556 N N . VAL B 1 661 ? -8.57 14.953 -10.289 1 98.62 661 VAL B N 1
ATOM 14557 C CA . VAL B 1 661 ? -7.652 15.867 -10.961 1 98.62 661 VAL B CA 1
ATOM 14558 C C . VAL B 1 661 ? -6.508 15.078 -11.594 1 98.62 661 VAL B C 1
ATOM 14560 O O . VAL B 1 661 ? -6.125 15.336 -12.742 1 98.62 661 VAL B O 1
ATOM 14563 N N . ILE B 1 662 ? -5.973 14.117 -10.875 1 98.81 662 ILE B N 1
ATOM 14564 C CA . ILE B 1 662 ? -4.883 13.297 -11.391 1 98.81 662 ILE B CA 1
ATOM 14565 C C . ILE B 1 662 ? -5.355 12.523 -12.617 1 98.81 662 ILE B C 1
ATOM 14567 O O . ILE B 1 662 ? -4.66 12.469 -13.633 1 98.81 662 ILE B O 1
ATOM 14571 N N . ALA B 1 663 ? -6.531 11.883 -12.531 1 98.69 663 ALA B N 1
ATOM 14572 C CA . ALA B 1 663 ? -7.07 11.125 -13.656 1 98.69 663 ALA B CA 1
ATOM 14573 C C . ALA B 1 663 ? -7.207 12 -14.891 1 98.69 663 ALA B C 1
ATOM 14575 O O . ALA B 1 663 ? -6.836 11.594 -15.992 1 98.69 663 ALA B O 1
ATOM 14576 N N . THR B 1 664 ? -7.707 13.203 -14.703 1 98.5 664 THR B N 1
ATOM 14577 C CA . THR B 1 664 ? -7.918 14.141 -15.805 1 98.5 664 THR B CA 1
ATOM 14578 C C . THR B 1 664 ? -6.582 14.602 -16.375 1 98.5 664 THR B C 1
ATOM 14580 O O . THR B 1 664 ? -6.414 14.672 -17.594 1 98.5 664 THR B O 1
ATOM 14583 N N . CYS B 1 665 ? -5.645 14.953 -15.492 1 98.75 665 CYS B N 1
ATOM 14584 C CA . CYS B 1 665 ? -4.336 15.438 -15.922 1 98.75 665 CYS B CA 1
ATOM 14585 C C . CYS B 1 665 ? -3.611 14.375 -16.75 1 98.75 665 CYS B C 1
ATOM 14587 O O . CYS B 1 665 ? -3.027 14.688 -17.781 1 98.75 665 CYS B O 1
ATOM 14589 N N . LEU B 1 666 ? -3.654 13.141 -16.344 1 98.5 666 LEU B N 1
ATOM 14590 C CA . LEU B 1 666 ? -2.924 12.055 -17 1 98.5 666 LEU B CA 1
ATOM 14591 C C . LEU B 1 666 ? -3.717 11.5 -18.188 1 98.5 666 LEU B C 1
ATOM 14593 O O . LEU B 1 666 ? -3.164 10.789 -19.031 1 98.5 666 LEU B O 1
ATOM 14597 N N . GLY B 1 667 ? -5.031 11.789 -18.266 1 98.12 667 GLY B N 1
ATOM 14598 C CA . GLY B 1 667 ? -5.871 11.258 -19.328 1 98.12 667 GLY B CA 1
ATOM 14599 C C . GLY B 1 667 ? -6.188 9.789 -19.156 1 98.12 667 GLY B C 1
ATOM 14600 O O . GLY B 1 667 ? -6.234 9.039 -20.141 1 98.12 667 GLY B O 1
ATOM 14601 N N . ILE B 1 668 ? -6.285 9.281 -17.984 1 97.69 668 ILE B N 1
ATOM 14602 C CA . ILE B 1 668 ? -6.66 7.902 -17.703 1 97.69 668 ILE B CA 1
ATOM 14603 C C . ILE B 1 668 ? -7.961 7.875 -16.891 1 97.69 668 ILE B C 1
ATOM 14605 O O . ILE B 1 668 ? -8.414 8.914 -16.406 1 97.69 668 ILE B O 1
ATOM 14609 N N . GLN B 1 669 ? -8.609 6.703 -16.781 1 97.5 669 GLN B N 1
ATOM 14610 C CA . GLN B 1 669 ? -9.875 6.582 -16.062 1 97.5 669 GLN B CA 1
ATOM 14611 C C . GLN B 1 669 ? -9.656 6.664 -14.555 1 97.5 669 GLN B C 1
ATOM 14613 O O . GLN B 1 669 ? -8.602 6.27 -14.055 1 97.5 669 GLN B O 1
ATOM 14618 N N . GLU B 1 670 ? -10.625 7.137 -13.828 1 98.19 670 GLU B N 1
ATOM 14619 C CA . GLU B 1 670 ? -10.523 7.324 -12.391 1 98.19 670 GLU B CA 1
ATOM 14620 C C . GLU B 1 670 ? -10.25 6 -11.672 1 98.19 670 GLU B C 1
ATOM 14622 O O . GLU B 1 670 ? -9.57 5.969 -10.648 1 98.19 670 GLU B O 1
ATOM 14627 N N . HIS B 1 671 ? -10.789 4.938 -12.227 1 97.88 671 HIS B N 1
ATOM 14628 C CA . HIS B 1 671 ? -10.578 3.67 -11.539 1 97.88 671 HIS B CA 1
ATOM 14629 C C . HIS B 1 671 ? -9.109 3.256 -11.586 1 97.88 671 HIS B C 1
ATOM 14631 O O . HIS B 1 671 ? -8.688 2.363 -10.844 1 97.88 671 HIS B O 1
ATOM 14637 N N . ASN B 1 672 ? -8.227 3.887 -12.406 1 98.12 672 ASN B N 1
ATOM 14638 C CA . ASN B 1 672 ? -6.797 3.6 -12.492 1 98.12 672 ASN B CA 1
ATOM 14639 C C . ASN B 1 672 ? -5.992 4.461 -11.523 1 98.12 672 ASN B C 1
ATOM 14641 O O . ASN B 1 672 ? -4.77 4.332 -11.445 1 98.12 672 ASN B O 1
ATOM 14645 N N . VAL B 1 673 ? -6.617 5.34 -10.852 1 98.62 673 VAL B N 1
ATOM 14646 C CA . VAL B 1 673 ? -5.965 6.215 -9.883 1 98.62 673 VAL B CA 1
ATOM 14647 C C . VAL B 1 673 ? -6.445 5.871 -8.469 1 98.62 673 VAL B C 1
ATOM 14649 O O . VAL B 1 673 ? -7.645 5.719 -8.234 1 98.62 673 VAL B O 1
ATOM 14652 N N . ARG B 1 674 ? -5.566 5.641 -7.598 1 98.25 674 ARG B N 1
ATOM 14653 C CA . ARG B 1 674 ? -5.867 5.398 -6.191 1 98.25 674 ARG B CA 1
ATOM 14654 C C . ARG B 1 674 ? -5.176 6.426 -5.301 1 98.25 674 ARG B C 1
ATOM 14656 O O . ARG B 1 674 ? -3.959 6.598 -5.371 1 98.25 674 ARG B O 1
ATOM 14663 N N . VAL B 1 675 ? -5.914 7.164 -4.516 1 98.56 675 VAL B N 1
ATOM 14664 C CA . VAL B 1 675 ? -5.348 8.148 -3.602 1 98.56 675 VAL B CA 1
ATOM 14665 C C . VAL B 1 675 ? -5.602 7.723 -2.158 1 98.56 675 VAL B C 1
ATOM 14667 O O . VAL B 1 675 ? -6.734 7.398 -1.791 1 98.56 675 VAL B O 1
ATOM 14670 N N . ILE B 1 676 ? -4.582 7.723 -1.331 1 97.94 676 ILE B N 1
ATOM 14671 C CA . ILE B 1 676 ? -4.656 7.328 0.072 1 97.94 676 ILE B CA 1
ATOM 14672 C C . ILE B 1 676 ? -4.242 8.5 0.959 1 97.94 676 ILE B C 1
ATOM 14674 O O . ILE B 1 676 ? -3.215 9.141 0.718 1 97.94 676 ILE B O 1
ATOM 14678 N N . THR B 1 677 ? -5.059 8.867 1.887 1 97.81 677 THR B N 1
ATOM 14679 C CA . THR B 1 677 ? -4.758 9.883 2.885 1 97.81 677 THR B CA 1
ATOM 14680 C C . THR B 1 677 ? -5.031 9.359 4.293 1 97.81 677 THR B C 1
ATOM 14682 O O . THR B 1 677 ? -6.172 9.023 4.625 1 97.81 677 THR B O 1
ATOM 14685 N N . ARG B 1 678 ? -4.035 9.312 5.121 1 95.06 678 ARG B N 1
ATOM 14686 C CA . ARG B 1 678 ? -4.188 8.836 6.492 1 95.06 678 ARG B CA 1
ATOM 14687 C C . ARG B 1 678 ? -4.352 10 7.465 1 95.06 678 ARG B C 1
ATOM 14689 O O . ARG B 1 678 ? -5.25 9.984 8.305 1 95.06 678 ARG B O 1
ATOM 14696 N N . ARG B 1 679 ? -3.52 10.93 7.441 1 93.75 679 ARG B N 1
ATOM 14697 C CA . ARG B 1 679 ? -3.535 12.172 8.211 1 93.75 679 ARG B CA 1
ATOM 14698 C C . ARG B 1 679 ? -2.746 13.266 7.492 1 93.75 679 ARG B C 1
ATOM 14700 O O . ARG B 1 679 ? -1.979 12.984 6.57 1 93.75 679 ARG B O 1
ATOM 14707 N N . VAL B 1 680 ? -2.91 14.562 7.84 1 94.38 680 VAL B N 1
ATOM 14708 C CA . VAL B 1 680 ? -2.375 15.602 6.969 1 94.38 680 VAL B CA 1
ATOM 14709 C C . VAL B 1 680 ? -1.467 16.531 7.773 1 94.38 680 VAL B C 1
ATOM 14711 O O . VAL B 1 680 ? -0.809 17.406 7.211 1 94.38 680 VAL B O 1
ATOM 14714 N N . GLY B 1 681 ? -1.28 16.5 9.047 1 91 681 GLY B N 1
ATOM 14715 C CA . GLY B 1 681 ? -0.415 17.375 9.82 1 91 681 GLY B CA 1
ATOM 14716 C C . GLY B 1 681 ? -0.943 18.797 9.922 1 91 681 GLY B C 1
ATOM 14717 O O . GLY B 1 681 ? -0.18 19.75 9.797 1 91 681 GLY B O 1
ATOM 14718 N N . GLY B 1 682 ? -2.176 18.969 9.961 1 92.5 682 GLY B N 1
ATOM 14719 C CA . GLY B 1 682 ? -2.824 20.266 9.938 1 92.5 682 GLY B CA 1
ATOM 14720 C C . GLY B 1 682 ? -3.307 20.672 8.562 1 92.5 682 GLY B C 1
ATOM 14721 O O . GLY B 1 682 ? -2.598 20.484 7.57 1 92.5 682 GLY B O 1
ATOM 14722 N N . GLY B 1 683 ? -4.48 21.156 8.461 1 93.06 683 GLY B N 1
ATOM 14723 C CA . GLY B 1 683 ? -5.027 21.578 7.18 1 93.06 683 GLY B CA 1
ATOM 14724 C C . GLY B 1 683 ? -5.391 23.047 7.129 1 93.06 683 GLY B C 1
ATOM 14725 O O . GLY B 1 683 ? -4.867 23.797 6.297 1 93.06 683 GLY B O 1
ATOM 14726 N N . PHE B 1 684 ? -6.277 23.516 8.016 1 94.69 684 PHE B N 1
ATOM 14727 C CA . PHE B 1 684 ? -6.715 24.891 8.172 1 94.69 684 PHE B CA 1
ATOM 14728 C C . PHE B 1 684 ? -7.266 25.438 6.859 1 94.69 684 PHE B C 1
ATOM 14730 O O . PHE B 1 684 ? -7.215 26.656 6.617 1 94.69 684 PHE B O 1
ATOM 14737 N N . GLY B 1 685 ? -7.574 24.609 5.926 1 95.38 685 GLY B N 1
ATOM 14738 C CA . GLY B 1 685 ? -8.078 24.984 4.617 1 95.38 685 GLY B CA 1
ATOM 14739 C C . GLY B 1 685 ? -7.023 24.922 3.529 1 95.38 685 GLY B C 1
ATOM 14740 O O . GLY B 1 685 ? -7.34 24.703 2.359 1 95.38 685 GLY B O 1
ATOM 14741 N N . GLY B 1 686 ? -5.809 25.016 3.93 1 96.12 686 GLY B N 1
ATOM 14742 C CA . GLY B 1 686 ? -4.699 25.109 2.998 1 96.12 686 GLY B CA 1
ATOM 14743 C C . GLY B 1 686 ? -4.387 23.797 2.307 1 96.12 686 GLY B C 1
ATOM 14744 O O . GLY B 1 686 ? -3.689 23.781 1.29 1 96.12 686 GLY B O 1
ATOM 14745 N N . LYS B 1 687 ? -4.918 22.688 2.779 1 96.44 687 LYS B N 1
ATOM 14746 C CA . LYS B 1 687 ? -4.625 21.391 2.178 1 96.44 687 LYS B CA 1
ATOM 14747 C C . LYS B 1 687 ? -5.816 20.875 1.377 1 96.44 687 LYS B C 1
ATOM 14749 O O . LYS B 1 687 ? -5.828 19.719 0.944 1 96.44 687 LYS B O 1
ATOM 14754 N N . ALA B 1 688 ? -6.824 21.672 1.175 1 96.69 688 ALA B N 1
ATOM 14755 C CA . ALA B 1 688 ? -7.973 21.281 0.366 1 96.69 688 ALA B CA 1
ATOM 14756 C C . ALA B 1 688 ? -7.664 21.406 -1.123 1 96.69 688 ALA B C 1
ATOM 14758 O O . ALA B 1 688 ? -7.367 20.406 -1.787 1 96.69 688 ALA B O 1
ATOM 14759 N N . VAL B 1 689 ? -7.48 22.641 -1.58 1 97.44 689 VAL B N 1
ATOM 14760 C CA . VAL B 1 689 ? -7.277 22.875 -3.008 1 97.44 689 VAL B CA 1
ATOM 14761 C C . VAL B 1 689 ? -5.785 22.859 -3.324 1 97.44 689 VAL B C 1
ATOM 14763 O O . VAL B 1 689 ? -5.359 22.281 -4.328 1 97.44 689 VAL B O 1
ATOM 14766 N N . LYS B 1 690 ? -4.969 23.406 -2.457 1 97.38 690 LYS B N 1
ATOM 14767 C CA . LYS B 1 690 ? -3.559 23.656 -2.742 1 97.38 690 LYS B CA 1
ATOM 14768 C C . LYS B 1 690 ? -2.74 22.375 -2.656 1 97.38 690 LYS B C 1
ATOM 14770 O O . LYS B 1 690 ? -1.605 22.312 -3.133 1 97.38 690 LYS B O 1
ATOM 14775 N N . SER B 1 691 ? -3.295 21.312 -2.109 1 97.56 691 SER B N 1
ATOM 14776 C CA . SER B 1 691 ? -2.613 20.016 -2.084 1 97.56 691 SER B CA 1
ATOM 14777 C C . SER B 1 691 ? -2.703 19.328 -3.438 1 97.56 691 SER B C 1
ATOM 14779 O O . SER B 1 691 ? -1.868 18.484 -3.76 1 97.56 691 SER B O 1
ATOM 14781 N N . MET B 1 692 ? -3.686 19.656 -4.262 1 98.38 692 MET B N 1
ATOM 14782 C CA . MET B 1 692 ? -4.008 18.953 -5.496 1 98.38 692 MET B CA 1
ATOM 14783 C C . MET B 1 692 ? -2.865 19.062 -6.5 1 98.38 692 MET B C 1
ATOM 14785 O O . MET B 1 692 ? -2.434 18.062 -7.07 1 98.38 692 MET B O 1
ATOM 14789 N N . PRO B 1 693 ? -2.297 20.297 -6.707 1 98.38 693 PRO B N 1
ATOM 14790 C CA . PRO B 1 693 ? -1.22 20.391 -7.699 1 98.38 693 PRO B CA 1
ATOM 14791 C C . PRO B 1 693 ? 0.02 19.594 -7.293 1 98.38 693 PRO B C 1
ATOM 14793 O O . PRO B 1 693 ? 0.726 19.062 -8.156 1 98.38 693 PRO B O 1
ATOM 14796 N N . VAL B 1 694 ? 0.312 19.531 -6.023 1 98.56 694 VAL B N 1
ATOM 14797 C CA . VAL B 1 694 ? 1.494 18.812 -5.547 1 98.56 694 VAL B CA 1
ATOM 14798 C C . VAL B 1 694 ? 1.349 17.312 -5.828 1 98.56 694 VAL B C 1
ATOM 14800 O O . VAL B 1 694 ? 2.258 16.688 -6.379 1 98.56 694 VAL B O 1
ATOM 14803 N N . ALA B 1 695 ? 0.229 16.766 -5.484 1 98.75 695 ALA B N 1
ATOM 14804 C CA . ALA B 1 695 ? -0.05 15.359 -5.746 1 98.75 695 ALA B CA 1
ATOM 14805 C C . ALA B 1 695 ? -0.077 15.07 -7.242 1 98.75 695 ALA B C 1
ATOM 14807 O O . ALA B 1 695 ? 0.424 14.039 -7.691 1 98.75 695 ALA B O 1
ATOM 14808 N N . THR B 1 696 ? -0.684 15.93 -8.008 1 98.88 696 THR B N 1
ATOM 14809 C CA . THR B 1 696 ? -0.828 15.75 -9.445 1 98.88 696 THR B CA 1
ATOM 14810 C C . THR B 1 696 ? 0.533 15.797 -10.141 1 98.88 696 THR B C 1
ATOM 14812 O O . THR B 1 696 ? 0.799 15 -11.047 1 98.88 696 THR B O 1
ATOM 14815 N N . ALA B 1 697 ? 1.398 16.719 -9.703 1 98.81 697 ALA B N 1
ATOM 14816 C CA . ALA B 1 697 ? 2.744 16.812 -10.266 1 98.81 697 ALA B CA 1
ATOM 14817 C C . ALA B 1 697 ? 3.535 15.539 -10 1 98.81 697 ALA B C 1
ATOM 14819 O O . ALA B 1 697 ? 4.25 15.047 -10.875 1 98.81 697 ALA B O 1
ATOM 14820 N N . CYS B 1 698 ? 3.438 15.055 -8.758 1 98.75 698 CYS B N 1
ATOM 14821 C CA . CYS B 1 698 ? 4.102 13.797 -8.438 1 98.75 698 CYS B CA 1
ATOM 14822 C C . CYS B 1 698 ? 3.572 12.664 -9.305 1 98.75 698 CYS B C 1
ATOM 14824 O O . CYS B 1 698 ? 4.344 11.836 -9.789 1 98.75 698 CYS B O 1
ATOM 14826 N N . ALA B 1 699 ? 2.266 12.586 -9.492 1 98.88 699 ALA B N 1
ATOM 14827 C CA . ALA B 1 699 ? 1.646 11.547 -10.312 1 98.88 699 ALA B CA 1
ATOM 14828 C C . ALA B 1 699 ? 2.133 11.633 -11.758 1 98.88 699 ALA B C 1
ATOM 14830 O O . ALA B 1 699 ? 2.396 10.609 -12.391 1 98.88 699 ALA B O 1
ATOM 14831 N N . LEU B 1 700 ? 2.186 12.859 -12.289 1 98.81 700 LEU B N 1
ATOM 14832 C CA . LEU B 1 700 ? 2.68 13.062 -13.648 1 98.81 700 LEU B CA 1
ATOM 14833 C C . LEU B 1 700 ? 4.113 12.555 -13.789 1 98.81 700 LEU B C 1
ATOM 14835 O O . LEU B 1 700 ? 4.445 11.875 -14.758 1 98.81 700 LEU B O 1
ATOM 14839 N N . GLY B 1 701 ? 5 12.977 -12.812 1 98.62 701 GLY B N 1
ATOM 14840 C CA . GLY B 1 701 ? 6.371 12.5 -12.82 1 98.62 701 GLY B CA 1
ATOM 14841 C C . GLY B 1 701 ? 6.477 10.984 -12.766 1 98.62 701 GLY B C 1
ATOM 14842 O O . GLY B 1 701 ? 7.234 10.383 -13.531 1 98.62 701 GLY B O 1
ATOM 14843 N N . ALA B 1 702 ? 5.738 10.352 -11.852 1 98.38 702 ALA B N 1
ATOM 14844 C CA . ALA B 1 702 ? 5.758 8.898 -11.695 1 98.38 702 ALA B CA 1
ATOM 14845 C C . ALA B 1 702 ? 5.254 8.211 -12.961 1 98.38 702 ALA B C 1
ATOM 14847 O O . ALA B 1 702 ? 5.801 7.18 -13.367 1 98.38 702 ALA B O 1
ATOM 14848 N N . TYR B 1 703 ? 4.156 8.688 -13.5 1 97.94 703 TYR B N 1
ATOM 14849 C CA . TYR B 1 703 ? 3.545 8.125 -14.703 1 97.94 703 TYR B CA 1
ATOM 14850 C C . TYR B 1 703 ? 4.5 8.195 -15.883 1 97.94 703 TYR B C 1
ATOM 14852 O O . TYR B 1 703 ? 4.645 7.23 -16.641 1 97.94 703 TYR B O 1
ATOM 14860 N N . LYS B 1 704 ? 5.16 9.312 -16.062 1 97.06 704 LYS B N 1
ATOM 14861 C CA . LYS B 1 704 ? 6.043 9.547 -17.203 1 97.06 704 LYS B CA 1
ATOM 14862 C C . LYS B 1 704 ? 7.352 8.766 -17.047 1 97.06 704 LYS B C 1
ATOM 14864 O O . LYS B 1 704 ? 7.848 8.188 -18.016 1 97.06 704 LYS B O 1
ATOM 14869 N N . LEU B 1 705 ? 7.938 8.781 -15.852 1 96.94 705 LEU B N 1
ATOM 14870 C CA . LEU B 1 705 ? 9.266 8.211 -15.633 1 96.94 705 LEU B CA 1
ATOM 14871 C C . LEU B 1 705 ? 9.172 6.762 -15.18 1 96.94 705 LEU B C 1
ATOM 14873 O O . LEU B 1 705 ? 10.172 6.043 -15.172 1 96.94 705 LEU B O 1
ATOM 14877 N N . GLN B 1 706 ? 7.922 6.285 -14.836 1 95.31 706 GLN B N 1
ATOM 14878 C CA . GLN B 1 706 ? 7.664 4.926 -14.375 1 95.31 706 GLN B CA 1
ATOM 14879 C C . GLN B 1 706 ? 8.547 4.578 -13.18 1 95.31 706 GLN B C 1
ATOM 14881 O O . GLN B 1 706 ? 9.133 3.49 -13.125 1 95.31 706 GLN B O 1
ATOM 14886 N N . ARG B 1 707 ? 8.75 5.547 -12.297 1 96.5 707 ARG B N 1
ATOM 14887 C CA . ARG B 1 707 ? 9.398 5.449 -10.992 1 96.5 707 ARG B CA 1
ATOM 14888 C C . ARG B 1 707 ? 8.617 6.215 -9.938 1 96.5 707 ARG B C 1
ATOM 14890 O O . ARG B 1 707 ? 7.902 7.168 -10.25 1 96.5 707 ARG B O 1
ATOM 14897 N N . PRO B 1 708 ? 8.711 5.805 -8.68 1 97.38 708 PRO B N 1
ATOM 14898 C CA . PRO B 1 708 ? 8.062 6.617 -7.648 1 97.38 708 PRO B CA 1
ATOM 14899 C C . PRO B 1 708 ? 8.609 8.039 -7.578 1 97.38 708 PRO B C 1
ATOM 14901 O O . PRO B 1 708 ? 9.805 8.25 -7.789 1 97.38 708 PRO B O 1
ATOM 14904 N N . VAL B 1 709 ? 7.781 8.977 -7.348 1 98.75 709 VAL B N 1
ATOM 14905 C CA . VAL B 1 709 ? 8.172 10.375 -7.184 1 98.75 709 VAL B CA 1
ATOM 14906 C C . VAL B 1 709 ? 7.57 10.938 -5.902 1 98.75 709 VAL B C 1
ATOM 14908 O O . VAL B 1 709 ? 6.355 10.867 -5.699 1 98.75 709 VAL B O 1
ATOM 14911 N N . LYS B 1 710 ? 8.359 11.422 -5.012 1 98.25 710 LYS B N 1
ATOM 14912 C CA . LYS B 1 710 ? 7.938 12.062 -3.77 1 98.25 710 LYS B CA 1
ATOM 14913 C C . LYS B 1 710 ? 8.312 13.539 -3.764 1 98.25 710 LYS B C 1
ATOM 14915 O O . LYS B 1 710 ? 9.352 13.922 -4.309 1 98.25 710 LYS B O 1
ATOM 14920 N N . MET B 1 711 ? 7.43 14.344 -3.121 1 97.69 711 MET B N 1
ATOM 14921 C CA . MET B 1 711 ? 7.715 15.766 -3.02 1 97.69 711 MET B CA 1
ATOM 14922 C C . MET B 1 711 ? 7.129 16.344 -1.738 1 97.69 711 MET B C 1
ATOM 14924 O O . MET B 1 711 ? 6.004 16.016 -1.359 1 97.69 711 MET B O 1
ATOM 14928 N N . PHE B 1 712 ? 7.906 17.062 -1.01 1 96.5 712 PHE B N 1
ATOM 14929 C CA . PHE B 1 712 ? 7.391 17.984 -0.005 1 96.5 712 PHE B CA 1
ATOM 14930 C C . PHE B 1 712 ? 7.848 19.422 -0.296 1 96.5 712 PHE B C 1
ATOM 14932 O O . PHE B 1 712 ? 8.977 19.641 -0.75 1 96.5 712 PHE B O 1
ATOM 14939 N N . LEU B 1 713 ? 7.074 20.344 -0.127 1 96.81 713 LEU B N 1
ATOM 14940 C CA . LEU B 1 713 ? 7.457 21.75 -0.308 1 96.81 713 LEU B CA 1
ATOM 14941 C C . LEU B 1 713 ? 8.172 22.281 0.929 1 96.81 713 LEU B C 1
ATOM 14943 O O . LEU B 1 713 ? 7.645 22.188 2.041 1 96.81 713 LEU B O 1
ATOM 14947 N N . ASN B 1 714 ? 9.336 22.797 0.647 1 93.12 714 ASN B N 1
ATOM 14948 C CA . ASN B 1 714 ? 9.922 23.484 1.788 1 93.12 714 ASN B CA 1
ATOM 14949 C C . ASN B 1 714 ? 9.086 24.703 2.193 1 93.12 714 ASN B C 1
ATOM 14951 O O . ASN B 1 714 ? 8.25 25.172 1.419 1 93.12 714 ASN B O 1
ATOM 14955 N N . ARG B 1 715 ? 9.219 25.219 3.34 1 93.31 715 ARG B N 1
ATOM 14956 C CA . ARG B 1 715 ? 8.344 26.234 3.93 1 93.31 715 ARG B CA 1
ATOM 14957 C C . ARG B 1 715 ? 8.281 27.484 3.059 1 93.31 715 ARG B C 1
ATOM 14959 O O . ARG B 1 715 ? 7.211 28.062 2.883 1 93.31 715 ARG B O 1
ATOM 14966 N N . LYS B 1 716 ? 9.398 27.891 2.537 1 93.81 716 LYS B N 1
ATOM 14967 C CA . LYS B 1 716 ? 9.43 29.078 1.691 1 93.81 716 LYS B CA 1
ATOM 14968 C C . LYS B 1 716 ? 8.555 28.906 0.454 1 93.81 716 LYS B C 1
ATOM 14970 O O . LYS B 1 716 ? 7.703 29.75 0.157 1 93.81 716 LYS B O 1
ATOM 14975 N N . THR B 1 717 ? 8.797 27.781 -0.203 1 96 717 THR B N 1
ATOM 14976 C CA . THR B 1 717 ? 8.031 27.5 -1.408 1 96 717 THR B CA 1
ATOM 14977 C C . THR B 1 717 ? 6.551 27.312 -1.074 1 96 717 THR B C 1
ATOM 14979 O O . THR B 1 717 ? 5.68 27.734 -1.827 1 96 717 THR B O 1
ATOM 14982 N N . ASP B 1 718 ? 6.336 26.656 -0.004 1 96.44 718 ASP B N 1
ATOM 14983 C CA . ASP B 1 718 ? 4.957 26.469 0.442 1 96.44 718 ASP B CA 1
ATOM 14984 C C . ASP B 1 718 ? 4.262 27.812 0.665 1 96.44 718 ASP B C 1
ATOM 14986 O O . ASP B 1 718 ? 3.104 27.984 0.277 1 96.44 718 ASP B O 1
ATOM 14990 N N . MET B 1 719 ? 4.875 28.781 1.306 1 95.94 719 MET B N 1
ATOM 14991 C CA . MET B 1 719 ? 4.305 30.094 1.572 1 95.94 719 MET B CA 1
ATOM 14992 C C . MET B 1 719 ? 4.051 30.844 0.273 1 95.94 719 MET B C 1
ATOM 14994 O O . MET B 1 719 ? 3.039 31.531 0.138 1 95.94 719 MET B O 1
ATOM 14998 N N . ILE B 1 720 ? 4.938 30.656 -0.66 1 95.88 720 ILE B N 1
ATOM 14999 C CA . ILE B 1 720 ? 4.809 31.344 -1.938 1 95.88 720 ILE B CA 1
ATOM 15000 C C . ILE B 1 720 ? 3.607 30.797 -2.703 1 95.88 720 ILE B C 1
ATOM 15002 O O . ILE B 1 720 ? 2.846 31.562 -3.301 1 95.88 720 ILE B O 1
ATOM 15006 N N . MET B 1 721 ? 3.342 29.547 -2.533 1 94.38 721 MET B N 1
ATOM 15007 C CA . MET B 1 721 ? 2.389 28.906 -3.432 1 94.38 721 MET B CA 1
ATOM 15008 C C . MET B 1 721 ? 1.031 28.734 -2.758 1 94.38 721 MET B C 1
ATOM 15010 O O . MET B 1 721 ? 0.024 28.5 -3.43 1 94.38 721 MET B O 1
ATOM 15014 N N . ALA B 1 722 ? 0.931 28.906 -1.562 1 91.56 722 ALA B N 1
ATOM 15015 C CA . ALA B 1 722 ? -0.276 28.531 -0.831 1 91.56 722 ALA B CA 1
ATOM 15016 C C . ALA B 1 722 ? -1.359 29.594 -0.974 1 91.56 722 ALA B C 1
ATOM 15018 O O . ALA B 1 722 ? -2.551 29.297 -0.865 1 91.56 722 ALA B O 1
ATOM 15019 N N . GLY B 1 723 ? -1.022 30.906 -1.293 1 89.44 723 GLY B N 1
ATOM 15020 C CA . GLY B 1 723 ? -1.978 32 -1.481 1 89.44 723 GLY B CA 1
ATOM 15021 C C . GLY B 1 723 ? -2.482 32.594 -0.175 1 89.44 723 GLY B C 1
ATOM 15022 O O . GLY B 1 723 ? -2.355 33.781 0.061 1 89.44 723 GLY B O 1
ATOM 15023 N N . GLY B 1 724 ? -3.164 31.812 0.807 1 95.56 724 GLY B N 1
ATOM 15024 C CA . GLY B 1 724 ? -3.6 32.25 2.119 1 95.56 724 GLY B CA 1
ATOM 15025 C C . GLY B 1 724 ? -4.977 32.906 2.107 1 95.56 724 GLY B C 1
ATOM 15026 O O . GLY B 1 724 ? -5.77 32.656 1.196 1 95.56 724 GLY B O 1
ATOM 15027 N N . ARG B 1 725 ? -5.312 33.688 3.188 1 97.88 725 ARG B N 1
ATOM 15028 C CA . ARG B 1 725 ? -6.594 34.375 3.387 1 97.88 725 ARG B CA 1
ATOM 15029 C C . ARG B 1 725 ? -6.773 35.5 2.393 1 97.88 725 ARG B C 1
ATOM 15031 O O . ARG B 1 725 ? -5.801 36.156 1.998 1 97.88 725 ARG B O 1
ATOM 15038 N N . HIS B 1 726 ? -7.992 35.844 1.934 1 98.31 726 HIS B N 1
ATOM 15039 C CA . HIS B 1 726 ? -8.312 36.875 0.947 1 98.31 726 HIS B CA 1
ATOM 15040 C C . HIS B 1 726 ? -8.109 38.281 1.521 1 98.31 726 HIS B C 1
ATOM 15042 O O . HIS B 1 726 ? -8.805 38.656 2.459 1 98.31 726 HIS B O 1
ATOM 15048 N N . PRO B 1 727 ? -7.188 39.062 0.982 1 97.81 727 PRO B N 1
ATOM 15049 C CA . PRO B 1 727 ? -7.211 40.5 1.309 1 97.81 727 PRO B CA 1
ATOM 15050 C C . PRO B 1 727 ? -8.445 41.188 0.76 1 97.81 727 PRO B C 1
ATOM 15052 O O . PRO B 1 727 ? -9.016 40.781 -0.242 1 97.81 727 PRO B O 1
ATOM 15055 N N . MET B 1 728 ? -8.836 42.312 1.454 1 97.62 728 MET B N 1
ATOM 15056 C CA . MET B 1 728 ? -10.031 42.969 0.946 1 97.62 728 MET B CA 1
ATOM 15057 C C . MET B 1 728 ? -10.047 44.438 1.353 1 97.62 728 MET B C 1
ATOM 15059 O O . MET B 1 728 ? -9.32 44.844 2.262 1 97.62 728 MET B O 1
ATOM 15063 N N . LYS B 1 729 ? -10.781 45.188 0.602 1 98.19 729 LYS B N 1
ATOM 15064 C CA . LYS B 1 729 ? -11.094 46.594 0.853 1 98.19 729 LYS B CA 1
ATOM 15065 C C . LYS B 1 729 ? -12.594 46.812 1.05 1 98.19 729 LYS B C 1
ATOM 15067 O O . LYS B 1 729 ? -13.398 46.344 0.246 1 98.19 729 LYS B O 1
ATOM 15072 N N . ILE B 1 730 ? -12.992 47.438 2.123 1 98.19 730 ILE B N 1
ATOM 15073 C CA . ILE B 1 730 ? -14.398 47.625 2.459 1 98.19 730 ILE B CA 1
ATOM 15074 C C . ILE B 1 730 ? -14.688 49.125 2.578 1 98.19 730 ILE B C 1
ATOM 15076 O O . ILE B 1 730 ? -13.906 49.875 3.172 1 98.19 730 ILE B O 1
ATOM 15080 N N . ASN B 1 731 ? -15.664 49.594 1.948 1 97.81 731 ASN B N 1
ATOM 15081 C CA . ASN B 1 731 ? -16.25 50.906 2.139 1 97.81 731 ASN B CA 1
ATOM 15082 C C . ASN B 1 731 ? -17.688 50.812 2.641 1 97.81 731 ASN B C 1
ATOM 15084 O O . ASN B 1 731 ? -18.453 49.938 2.205 1 97.81 731 ASN B O 1
ATOM 15088 N N . TYR B 1 732 ? -18.047 51.688 3.582 1 97.81 732 TYR B N 1
ATOM 15089 C CA . TYR B 1 732 ? -19.406 51.531 4.094 1 97.81 732 TYR B CA 1
ATOM 15090 C C . TYR B 1 732 ? -20.016 52.875 4.484 1 97.81 732 TYR B C 1
ATOM 15092 O O . TYR B 1 732 ? -19.281 53.844 4.727 1 97.81 732 TYR B O 1
ATOM 15100 N N . ASN B 1 733 ? -21.297 52.969 4.457 1 97.94 733 ASN B N 1
ATOM 15101 C CA . ASN B 1 733 ? -22.188 53.969 5.039 1 97.94 733 ASN B CA 1
ATOM 15102 C C . ASN B 1 733 ? -23.109 53.375 6.094 1 97.94 733 ASN B C 1
ATOM 15104 O O . ASN B 1 733 ? -23.719 52.312 5.863 1 97.94 733 ASN B O 1
ATOM 15108 N N . VAL B 1 734 ? -23.125 54 7.246 1 98.44 734 VAL B N 1
ATOM 15109 C CA . VAL B 1 734 ? -23.984 53.438 8.297 1 98.44 734 VAL B CA 1
ATOM 15110 C C . VAL B 1 734 ? -24.828 54.562 8.906 1 98.44 734 VAL B C 1
ATOM 15112 O O . VAL B 1 734 ? -24.344 55.688 9.094 1 98.44 734 VAL B O 1
ATOM 15115 N N . GLY B 1 735 ? -26.094 54.312 9.062 1 98.38 735 GLY B N 1
ATOM 15116 C CA . GLY B 1 735 ? -27.016 55.188 9.766 1 98.38 735 GLY B CA 1
ATOM 15117 C C . GLY B 1 735 ? -27.406 54.688 11.133 1 98.38 735 GLY B C 1
ATOM 15118 O O . GLY B 1 735 ? -27.562 53.469 11.328 1 98.38 735 GLY B O 1
ATOM 15119 N N . PHE B 1 736 ? -27.594 55.562 12.117 1 98.31 736 PHE B N 1
ATOM 15120 C CA . PHE B 1 736 ? -27.953 55.188 13.477 1 98.31 736 PHE B CA 1
ATOM 15121 C C . PHE B 1 736 ? -28.625 56.344 14.211 1 98.31 736 PHE B C 1
ATOM 15123 O O . PHE B 1 736 ? -28.562 57.469 13.758 1 98.31 736 PHE B O 1
ATOM 15130 N N . ARG B 1 737 ? -29.203 56 15.289 1 97.69 737 ARG B N 1
ATOM 15131 C CA . ARG B 1 737 ? -29.859 56.969 16.156 1 97.69 737 ARG B CA 1
ATOM 15132 C C . ARG B 1 737 ? -28.938 57.438 17.281 1 97.69 737 ARG B C 1
ATOM 15134 O O . ARG B 1 737 ? -27.859 56.844 17.469 1 97.69 737 ARG B O 1
ATOM 15141 N N . SER B 1 738 ? -29.391 58.375 18.047 1 96 738 SER B N 1
ATOM 15142 C CA . SER B 1 738 ? -28.578 58.938 19.125 1 96 738 SER B CA 1
ATOM 15143 C C . SER B 1 738 ? -28.422 57.969 20.281 1 96 738 SER B C 1
ATOM 15145 O O . SER B 1 738 ? -27.5 58.094 21.078 1 96 738 SER B O 1
ATOM 15147 N N . ASP B 1 739 ? -29.297 56.969 20.266 1 96.06 739 ASP B N 1
ATOM 15148 C CA . ASP B 1 739 ? -29.203 56 21.344 1 96.06 739 ASP B CA 1
ATOM 15149 C C . ASP B 1 739 ? -28.312 54.812 20.938 1 96.06 739 ASP B C 1
ATOM 15151 O O . ASP B 1 739 ? -28.125 53.875 21.719 1 96.06 739 ASP B O 1
ATOM 15155 N N . GLY B 1 740 ? -27.781 54.812 19.766 1 97.06 740 GLY B N 1
ATOM 15156 C CA . GLY B 1 740 ? -26.859 53.781 19.328 1 97.06 740 GLY B CA 1
ATOM 15157 C C . GLY B 1 740 ? -27.516 52.719 18.484 1 97.06 740 GLY B C 1
ATOM 15158 O O . GLY B 1 740 ? -26.844 51.812 17.953 1 97.06 740 GLY B O 1
ATOM 15159 N N . LYS B 1 741 ? -28.859 52.812 18.344 1 98.19 741 LYS B N 1
ATOM 15160 C CA . LYS B 1 741 ? -29.562 51.844 17.516 1 98.19 741 LYS B CA 1
ATOM 15161 C C . LYS B 1 741 ? -29.297 52.062 16.031 1 98.19 741 LYS B C 1
ATOM 15163 O O . LYS B 1 741 ? -29.469 53.156 15.523 1 98.19 741 LYS B O 1
ATOM 15168 N N . LEU B 1 742 ? -28.922 51.031 15.297 1 98.5 742 LEU B N 1
ATOM 15169 C CA . LEU B 1 742 ? -28.594 51.125 13.883 1 98.5 742 LEU B CA 1
ATOM 15170 C C . LEU B 1 742 ? -29.859 51.094 13.023 1 98.5 742 LEU B C 1
ATOM 15172 O O . LEU B 1 742 ? -30.828 50.438 13.375 1 98.5 742 LEU B O 1
ATOM 15176 N N . THR B 1 743 ? -29.797 51.781 11.898 1 98.31 743 THR B N 1
ATOM 15177 C CA . THR B 1 743 ? -30.984 51.875 11.055 1 98.31 743 THR B CA 1
ATOM 15178 C C . THR B 1 743 ? -30.703 51.344 9.656 1 98.31 743 THR B C 1
ATOM 15180 O O . THR B 1 743 ? -31.609 50.906 8.945 1 98.31 743 THR B O 1
ATOM 15183 N N . ALA B 1 744 ? -29.422 51.5 9.258 1 98.38 744 ALA B N 1
ATOM 15184 C CA . ALA B 1 744 ? -29.078 51 7.922 1 98.38 744 ALA B CA 1
ATOM 15185 C C . ALA B 1 744 ? -27.562 50.844 7.781 1 98.38 744 ALA B C 1
ATOM 15187 O O . ALA B 1 744 ? -26.797 51.594 8.383 1 98.38 744 ALA B O 1
ATOM 15188 N N . LEU B 1 745 ? -27.156 49.844 7.008 1 98.5 745 LEU B N 1
ATOM 15189 C CA . LEU B 1 745 ? -25.75 49.656 6.633 1 98.5 745 LEU B CA 1
ATOM 15190 C C . LEU B 1 745 ? -25.625 49.375 5.141 1 98.5 745 LEU B C 1
ATOM 15192 O O . LEU B 1 745 ? -26.344 48.5 4.609 1 98.5 745 LEU B O 1
ATOM 15196 N N . GLU B 1 746 ? -24.844 50.125 4.441 1 97.75 746 GLU B N 1
ATOM 15197 C CA . GLU B 1 746 ? -24.484 49.906 3.043 1 97.75 746 GLU B CA 1
ATOM 15198 C C . GLU B 1 746 ? -22.984 49.656 2.891 1 97.75 746 GLU B C 1
ATOM 15200 O O . GLU B 1 746 ? -22.156 50.438 3.369 1 97.75 746 GLU B O 1
ATOM 15205 N N . LEU B 1 747 ? -22.719 48.562 2.234 1 97.31 747 LEU B N 1
ATOM 15206 C CA . LEU B 1 747 ? -21.328 48.156 2.109 1 97.31 747 LEU B CA 1
ATOM 15207 C C . LEU B 1 747 ? -20.938 47.969 0.645 1 97.31 747 LEU B C 1
ATOM 15209 O O . LEU B 1 747 ? -21.75 47.531 -0.169 1 97.31 747 LEU B O 1
ATOM 15213 N N . THR B 1 748 ? -19.688 48.344 0.325 1 97.44 748 THR B N 1
ATOM 15214 C CA . THR B 1 748 ? -18.984 47.938 -0.874 1 97.44 748 THR B CA 1
ATOM 15215 C C . THR B 1 748 ? -17.703 47.188 -0.507 1 97.44 748 THR B C 1
ATOM 15217 O O . THR B 1 748 ? -16.891 47.688 0.28 1 97.44 748 THR B O 1
ATOM 15220 N N . MET B 1 749 ? -17.641 46 -1.018 1 97.75 749 MET B N 1
ATOM 15221 C CA . MET B 1 749 ? -16.484 45.188 -0.668 1 97.75 749 MET B CA 1
ATOM 15222 C C . MET B 1 749 ? -15.75 44.719 -1.92 1 97.75 749 MET B C 1
ATOM 15224 O O . MET B 1 749 ? -16.375 44.188 -2.846 1 97.75 749 MET B O 1
ATOM 15228 N N . LEU B 1 750 ? -14.461 44.875 -2 1 98.56 750 LEU B N 1
ATOM 15229 C CA . LEU B 1 750 ? -13.578 44.344 -3.029 1 98.56 750 LEU B CA 1
ATOM 15230 C C . LEU B 1 750 ? -12.68 43.25 -2.453 1 98.56 750 LEU B C 1
ATOM 15232 O O . LEU B 1 750 ? -11.828 43.531 -1.61 1 98.56 750 LEU B O 1
ATOM 15236 N N . ILE B 1 751 ? -12.898 42 -2.902 1 98.5 751 ILE B N 1
ATOM 15237 C CA . ILE B 1 751 ? -12.156 40.844 -2.389 1 98.5 751 ILE B CA 1
ATOM 15238 C C . ILE B 1 751 ? -11.078 40.438 -3.391 1 98.5 751 ILE B C 1
ATOM 15240 O O . ILE B 1 751 ? -11.375 40.188 -4.559 1 98.5 751 ILE B O 1
ATOM 15244 N N . ASP B 1 752 ? -9.844 40.344 -2.998 1 98.38 752 ASP B N 1
ATOM 15245 C CA . ASP B 1 752 ? -8.766 39.875 -3.863 1 98.38 752 ASP B CA 1
ATOM 15246 C C . ASP B 1 752 ? -8.75 38.344 -3.939 1 98.38 752 ASP B C 1
ATOM 15248 O O . ASP B 1 752 ? -8.305 37.688 -3.006 1 98.38 752 ASP B O 1
ATOM 15252 N N . ALA B 1 753 ? -9.141 37.844 -5.031 1 98.19 753 ALA B N 1
ATOM 15253 C CA . ALA B 1 753 ? -9.219 36.406 -5.207 1 98.19 753 ALA B CA 1
ATOM 15254 C C . ALA B 1 753 ? -7.941 35.844 -5.824 1 98.19 753 ALA B C 1
ATOM 15256 O O . ALA B 1 753 ? -7.656 34.656 -5.715 1 98.19 753 ALA B O 1
ATOM 15257 N N . GLY B 1 754 ? -7.152 36.656 -6.398 1 97.38 754 GLY B N 1
ATOM 15258 C CA . GLY B 1 754 ? -5.977 36.219 -7.129 1 97.38 754 GLY B CA 1
ATOM 15259 C C . GLY B 1 754 ? -6.293 35.719 -8.531 1 97.38 754 GLY B C 1
ATOM 15260 O O . GLY B 1 754 ? -7.188 36.281 -9.188 1 97.38 754 GLY B O 1
ATOM 15261 N N . LEU B 1 755 ? -5.578 34.812 -9.062 1 96.69 755 LEU B N 1
ATOM 15262 C CA . LEU B 1 755 ? -5.574 34.438 -10.477 1 96.69 755 LEU B CA 1
ATOM 15263 C C . LEU B 1 755 ? -6.703 33.438 -10.773 1 96.69 755 LEU B C 1
ATOM 15265 O O . LEU B 1 755 ? -7.363 33.562 -11.805 1 96.69 755 LEU B O 1
ATOM 15269 N N . GLU B 1 756 ? -6.852 32.438 -9.938 1 96.25 756 GLU B N 1
ATOM 15270 C CA . GLU B 1 756 ? -7.82 31.359 -10.141 1 96.25 756 GLU B CA 1
ATOM 15271 C C . GLU B 1 756 ? -9.016 31.516 -9.211 1 96.25 756 GLU B C 1
ATOM 15273 O O . GLU B 1 756 ? -8.906 32.094 -8.133 1 96.25 756 GLU B O 1
ATOM 15278 N N . PRO B 1 757 ? -10.125 30.906 -9.602 1 95.81 757 PRO B N 1
ATOM 15279 C CA . PRO B 1 757 ? -11.305 31.078 -8.75 1 95.81 757 PRO B CA 1
ATOM 15280 C C . PRO B 1 757 ? -11.164 30.406 -7.391 1 95.81 757 PRO B C 1
ATOM 15282 O O . PRO B 1 757 ? -11.609 30.953 -6.375 1 95.81 757 PRO B O 1
ATOM 15285 N N . ASP B 1 758 ? -10.445 29.109 -7.496 1 96.62 758 ASP B N 1
ATOM 15286 C CA . ASP B 1 758 ? -10.375 28.391 -6.23 1 96.62 758 ASP B CA 1
ATOM 15287 C C . ASP B 1 758 ? -11.727 28.375 -5.527 1 96.62 758 ASP B C 1
ATOM 15289 O O . ASP B 1 758 ? -12.742 28.016 -6.133 1 96.62 758 ASP B O 1
ATOM 15293 N N . VAL B 1 759 ? -11.852 28.797 -4.262 1 96.25 759 VAL B N 1
ATOM 15294 C CA . VAL B 1 759 ? -13.125 28.828 -3.549 1 96.25 759 VAL B CA 1
ATOM 15295 C C . VAL B 1 759 ? -13.609 30.281 -3.434 1 96.25 759 VAL B C 1
ATOM 15297 O O . VAL B 1 759 ? -14.602 30.547 -2.754 1 96.25 759 VAL B O 1
ATOM 15300 N N . SER B 1 760 ? -13.055 31.203 -4.059 1 97.56 760 SER B N 1
ATOM 15301 C CA . SER B 1 760 ? -13.258 32.656 -3.865 1 97.56 760 SER B CA 1
ATOM 15302 C C . SER B 1 760 ? -14.711 33.031 -4.133 1 97.56 760 SER B C 1
ATOM 15304 O O . SER B 1 760 ? -15.25 33.906 -3.469 1 97.56 760 SER B O 1
ATOM 15306 N N . PRO B 1 761 ? -15.375 32.375 -5.062 1 97.12 761 PRO B N 1
ATOM 15307 C CA . PRO B 1 761 ? -16.75 32.812 -5.348 1 97.12 761 PRO B CA 1
ATOM 15308 C C . PRO B 1 761 ? -17.703 32.531 -4.188 1 97.12 761 PRO B C 1
ATOM 15310 O O . PRO B 1 761 ? -18.812 33.094 -4.152 1 97.12 761 PRO B O 1
ATOM 15313 N N . ILE B 1 762 ? -17.312 31.812 -3.223 1 96.31 762 ILE B N 1
ATOM 15314 C CA . ILE B 1 762 ? -18.188 31.531 -2.092 1 96.31 762 ILE B CA 1
ATOM 15315 C C . ILE B 1 762 ? -18 32.594 -1.01 1 96.31 762 ILE B C 1
ATOM 15317 O O . ILE B 1 762 ? -18.812 32.688 -0.088 1 96.31 762 ILE B O 1
ATOM 15321 N N . MET B 1 763 ? -17.016 33.438 -1.109 1 97.19 763 MET B N 1
ATOM 15322 C CA . MET B 1 763 ? -16.594 34.375 -0.062 1 97.19 763 MET B CA 1
ATOM 15323 C C . MET B 1 763 ? -17.719 35.344 0.296 1 97.19 763 MET B C 1
ATOM 15325 O O . MET B 1 763 ? -17.953 35.625 1.474 1 97.19 763 MET B O 1
ATOM 15329 N N . PRO B 1 764 ? -18.453 35.875 -0.698 1 97.12 764 PRO B N 1
ATOM 15330 C CA . PRO B 1 764 ? -19.531 36.781 -0.326 1 97.12 764 PRO B CA 1
ATOM 15331 C C . PRO B 1 764 ? -20.516 36.156 0.657 1 97.12 764 PRO B C 1
ATOM 15333 O O . PRO B 1 764 ? -20.922 36.812 1.624 1 97.12 764 PRO B O 1
ATOM 15336 N N . ARG B 1 765 ? -20.812 34.938 0.411 1 96.38 765 ARG B N 1
ATOM 15337 C CA . ARG B 1 765 ? -21.734 34.219 1.296 1 96.38 765 ARG B CA 1
ATOM 15338 C C . ARG B 1 765 ? -21.125 34.031 2.676 1 96.38 765 ARG B C 1
ATOM 15340 O O . ARG B 1 765 ? -21.781 34.25 3.695 1 96.38 765 ARG B O 1
ATOM 15347 N N . ASN B 1 766 ? -19.891 33.594 2.723 1 97.25 766 ASN B N 1
ATOM 15348 C CA . ASN B 1 766 ? -19.203 33.312 3.98 1 97.25 766 ASN B CA 1
ATOM 15349 C C . ASN B 1 766 ? -19.047 34.562 4.824 1 97.25 766 ASN B C 1
ATOM 15351 O O . ASN B 1 766 ? -19.156 34.531 6.051 1 97.25 766 ASN B O 1
ATOM 15355 N N . ILE B 1 767 ? -18.766 35.688 4.176 1 98 767 ILE B N 1
ATOM 15356 C CA . ILE B 1 767 ? -18.547 36.938 4.859 1 98 767 ILE B CA 1
ATOM 15357 C C . ILE B 1 767 ? -19.859 37.469 5.438 1 98 767 ILE B C 1
ATOM 15359 O O . ILE B 1 767 ? -19.906 37.938 6.574 1 98 767 ILE B O 1
ATOM 15363 N N . MET B 1 768 ? -20.922 37.344 4.707 1 96.62 768 MET B N 1
ATOM 15364 C CA . MET B 1 768 ? -22.219 37.906 5.094 1 96.62 768 MET B CA 1
ATOM 15365 C C . MET B 1 768 ? -22.797 37.188 6.293 1 96.62 768 MET B C 1
ATOM 15367 O O . MET B 1 768 ? -23.5 37.781 7.109 1 96.62 768 MET B O 1
ATOM 15371 N N . GLY B 1 769 ? -22.469 35.938 6.406 1 96.38 769 GLY B N 1
ATOM 15372 C CA . GLY B 1 769 ? -22.984 35.188 7.539 1 96.38 769 GLY B CA 1
ATOM 15373 C C . GLY B 1 769 ? -22.734 35.875 8.867 1 96.38 769 GLY B C 1
ATOM 15374 O O . GLY B 1 769 ? -23.688 36.344 9.508 1 96.38 769 GLY B O 1
ATOM 15375 N N . PRO B 1 770 ? -21.5 36 9.242 1 97.88 770 PRO B N 1
ATOM 15376 C CA . PRO B 1 770 ? -21.219 36.625 10.539 1 97.88 770 PRO B CA 1
ATOM 15377 C C . PRO B 1 770 ? -21.375 38.125 10.523 1 97.88 770 PRO B C 1
ATOM 15379 O O . PRO B 1 770 ? -21.562 38.75 11.578 1 97.88 770 PRO B O 1
ATOM 15382 N N . LEU B 1 771 ? -21.234 38.75 9.367 1 98.19 771 LEU B N 1
ATOM 15383 C CA . LEU B 1 771 ? -21.438 40.188 9.289 1 98.19 771 LEU B CA 1
ATOM 15384 C C . LEU B 1 771 ? -22.844 40.562 9.742 1 98.19 771 LEU B C 1
ATOM 15386 O O . LEU B 1 771 ? -23.062 41.656 10.289 1 98.19 771 LEU B O 1
ATOM 15390 N N . ARG B 1 772 ? -23.781 39.688 9.641 1 97.88 772 ARG B N 1
ATOM 15391 C CA . ARG B 1 772 ? -25.188 39.875 9.992 1 97.88 772 ARG B CA 1
ATOM 15392 C C . ARG B 1 772 ? -25.406 39.656 11.484 1 97.88 772 ARG B C 1
ATOM 15394 O O . ARG B 1 772 ? -26.547 39.562 11.938 1 97.88 772 ARG B O 1
ATOM 15401 N N . LYS B 1 773 ? -24.406 39.594 12.258 1 98.06 773 LYS B N 1
ATOM 15402 C CA . LYS B 1 773 ? -24.516 39.188 13.664 1 98.06 773 LYS B CA 1
ATOM 15403 C C . LYS B 1 773 ? -25.266 40.25 14.469 1 98.06 773 LYS B C 1
ATOM 15405 O O . LYS B 1 773 ? -25.734 40 15.578 1 98.06 773 LYS B O 1
ATOM 15410 N N . TYR B 1 774 ? -25.312 41.531 13.977 1 98.38 774 TYR B N 1
ATOM 15411 C CA . TYR B 1 774 ? -26.062 42.594 14.625 1 98.38 774 TYR B CA 1
ATOM 15412 C C . TYR B 1 774 ? -27.297 42.938 13.805 1 98.38 774 TYR B C 1
ATOM 15414 O O . TYR B 1 774 ? -27.359 42.688 12.602 1 98.38 774 TYR B O 1
ATOM 15422 N N . ASP B 1 775 ? -28.312 43.5 14.477 1 98.31 775 ASP B N 1
ATOM 15423 C CA . ASP B 1 775 ? -29.484 44.062 13.797 1 98.31 775 ASP B CA 1
ATOM 15424 C C . ASP B 1 775 ? -29.156 45.406 13.164 1 98.31 775 ASP B C 1
ATOM 15426 O O . ASP B 1 775 ? -29.297 46.438 13.812 1 98.31 775 ASP B O 1
ATOM 15430 N N . TRP B 1 776 ? -28.844 45.438 11.898 1 98.31 776 TRP B N 1
ATOM 15431 C CA . TRP B 1 776 ? -28.422 46.656 11.18 1 98.31 776 TRP B CA 1
ATOM 15432 C C . TRP B 1 776 ? -29.625 47.5 10.766 1 98.31 776 TRP B C 1
ATOM 15434 O O . TRP B 1 776 ? -29.469 48.594 10.219 1 98.31 776 TRP B O 1
ATOM 15444 N N . GLY B 1 777 ? -30.812 47.062 11.078 1 97.75 777 GLY B N 1
ATOM 15445 C CA . GLY B 1 777 ? -32 47.656 10.5 1 97.75 777 GLY B CA 1
ATOM 15446 C C . GLY B 1 777 ? -32.219 47.25 9.062 1 97.75 777 GLY B C 1
ATOM 15447 O O . GLY B 1 777 ? -33.094 46.406 8.773 1 97.75 777 GLY B O 1
ATOM 15448 N N . ALA B 1 778 ? -31.484 47.781 8.227 1 97.88 778 ALA B N 1
ATOM 15449 C CA . ALA B 1 778 ? -31.422 47.406 6.816 1 97.88 778 ALA B CA 1
ATOM 15450 C C . ALA B 1 778 ? -29.984 47.188 6.359 1 97.88 778 ALA B C 1
ATOM 15452 O O . ALA B 1 778 ? -29.078 47.875 6.859 1 97.88 778 ALA B O 1
ATOM 15453 N N . LEU B 1 779 ? -29.828 46.219 5.48 1 98.19 779 LEU B N 1
ATOM 15454 C CA . LEU B 1 779 ? -28.484 45.875 5.027 1 98.19 779 LEU B CA 1
ATOM 15455 C C . LEU B 1 779 ? -28.438 45.719 3.512 1 98.19 779 LEU B C 1
ATOM 15457 O O . LEU B 1 779 ? -29.25 45 2.939 1 98.19 779 LEU B O 1
ATOM 15461 N N . SER B 1 780 ? -27.609 46.469 2.855 1 97.69 780 SER B N 1
ATOM 15462 C CA . SER B 1 780 ? -27.328 46.344 1.432 1 97.69 780 SER B CA 1
ATOM 15463 C C . SER B 1 780 ? -25.828 46.281 1.169 1 97.69 780 SER B C 1
ATOM 15465 O O . SER B 1 780 ? -25.031 46.812 1.954 1 97.69 780 SER B O 1
ATOM 15467 N N . PHE B 1 781 ? -25.453 45.656 0.157 1 97.25 781 PHE B N 1
ATOM 15468 C CA . PHE B 1 781 ? -24.031 45.469 -0.104 1 97.25 781 PHE B CA 1
ATOM 15469 C C . PHE B 1 781 ? -23.781 45.219 -1.586 1 97.25 781 PHE B C 1
ATOM 15471 O O . PHE B 1 781 ? -24.672 44.781 -2.307 1 97.25 781 PHE B O 1
ATOM 15478 N N . ASP B 1 782 ? -22.641 45.531 -2.033 1 96.81 782 ASP B N 1
ATOM 15479 C CA . ASP B 1 782 ? -22.062 45.219 -3.334 1 96.81 782 ASP B CA 1
ATOM 15480 C C . ASP B 1 782 ? -20.672 44.594 -3.178 1 96.81 782 ASP B C 1
ATOM 15482 O O . ASP B 1 782 ? -19.703 45.281 -2.838 1 96.81 782 ASP B O 1
ATOM 15486 N N . VAL B 1 783 ? -20.641 43.281 -3.391 1 97.62 783 VAL B N 1
ATOM 15487 C CA . VAL B 1 783 ? -19.391 42.531 -3.193 1 97.62 783 VAL B CA 1
ATOM 15488 C C . VAL B 1 783 ? -18.828 42.094 -4.543 1 97.62 783 VAL B C 1
ATOM 15490 O O . VAL B 1 783 ? -19.531 41.5 -5.344 1 97.62 783 VAL B O 1
ATOM 15493 N N . LYS B 1 784 ? -17.609 42.469 -4.848 1 97.81 784 LYS B N 1
ATOM 15494 C CA . LYS B 1 784 ? -16.906 42.031 -6.055 1 97.81 784 LYS B CA 1
ATOM 15495 C C . LYS B 1 784 ? -15.75 41.125 -5.719 1 97.81 784 LYS B C 1
ATOM 15497 O O . LYS B 1 784 ? -14.953 41.406 -4.82 1 97.81 784 LYS B O 1
ATOM 15502 N N . VAL B 1 785 ? -15.758 40 -6.391 1 98.44 785 VAL B N 1
ATOM 15503 C CA . VAL B 1 785 ? -14.641 39.062 -6.285 1 98.44 785 VAL B CA 1
ATOM 15504 C C . VAL B 1 785 ? -13.625 39.344 -7.391 1 98.44 785 VAL B C 1
ATOM 15506 O O . VAL B 1 785 ? -13.789 38.875 -8.523 1 98.44 785 VAL B O 1
ATOM 15509 N N . CYS B 1 786 ? -12.562 40 -7.059 1 98.69 786 CYS B N 1
ATOM 15510 C CA . CYS B 1 786 ? -11.633 40.562 -8.031 1 98.69 786 CYS B CA 1
ATOM 15511 C C . CYS B 1 786 ? -10.633 39.531 -8.5 1 98.69 786 CYS B C 1
ATOM 15513 O O . CYS B 1 786 ? -10.008 38.844 -7.684 1 98.69 786 CYS B O 1
ATOM 15515 N N . LYS B 1 787 ? -10.531 39.344 -9.766 1 98.38 787 LYS B N 1
ATOM 15516 C CA . LYS B 1 787 ? -9.469 38.531 -10.383 1 98.38 787 LYS B CA 1
ATOM 15517 C C . LYS B 1 787 ? -8.219 39.375 -10.602 1 98.38 787 LYS B C 1
ATOM 15519 O O . LYS B 1 787 ? -8.266 40.406 -11.273 1 98.38 787 LYS B O 1
ATOM 15524 N N . THR B 1 788 ? -7.125 39.031 -10.016 1 98.12 788 THR B N 1
ATOM 15525 C CA . THR B 1 788 ? -5.879 39.781 -10.109 1 98.12 788 THR B CA 1
ATOM 15526 C C . THR B 1 788 ? -4.742 38.875 -10.594 1 98.12 788 THR B C 1
ATOM 15528 O O . THR B 1 788 ? -4.926 37.688 -10.766 1 98.12 788 THR B O 1
ATOM 15531 N N . ASN B 1 789 ? -3.578 39.5 -10.898 1 98 789 ASN B N 1
ATOM 15532 C CA . ASN B 1 789 ? -2.365 38.75 -11.242 1 98 789 ASN B CA 1
ATOM 15533 C C . ASN B 1 789 ? -1.531 38.438 -10 1 98 789 ASN B C 1
ATOM 15535 O O . ASN B 1 789 ? -0.305 38.562 -10.031 1 98 789 ASN B O 1
ATOM 15539 N N . CYS B 1 790 ? -2.236 38.219 -8.859 1 96.44 790 CYS B N 1
ATOM 15540 C CA . CYS B 1 790 ? -1.63 37.719 -7.629 1 96.44 790 CYS B CA 1
ATOM 15541 C C . CYS B 1 790 ? -1.934 36.219 -7.43 1 96.44 790 CYS B C 1
ATOM 15543 O O . CYS B 1 790 ? -2.748 35.656 -8.156 1 96.44 790 CYS B O 1
ATOM 15545 N N . LEU B 1 791 ? -1.202 35.719 -6.578 1 95 791 LEU B N 1
ATOM 15546 C CA . LEU B 1 791 ? -1.444 34.312 -6.289 1 95 791 LEU B CA 1
ATOM 15547 C C . LEU B 1 791 ? -2.887 34.094 -5.844 1 95 791 LEU B C 1
ATOM 15549 O O . LEU B 1 791 ? -3.453 34.906 -5.121 1 95 791 LEU B O 1
ATOM 15553 N N . SER B 1 792 ? -3.422 32.938 -6.277 1 96.81 792 SER B N 1
ATOM 15554 C CA . SER B 1 792 ? -4.809 32.625 -5.965 1 96.81 792 SER B CA 1
ATOM 15555 C C . SER B 1 792 ? -4.996 32.406 -4.465 1 96.81 792 SER B C 1
ATOM 15557 O O . SER B 1 792 ? -4.312 31.562 -3.863 1 96.81 792 SER B O 1
ATOM 15559 N N . ARG B 1 793 ? -5.926 33.156 -3.9 1 97.62 793 ARG B N 1
ATOM 15560 C CA . ARG B 1 793 ? -6.277 32.969 -2.498 1 97.62 793 ARG B CA 1
ATOM 15561 C C . ARG B 1 793 ? -7.176 31.734 -2.318 1 97.62 793 ARG B C 1
ATOM 15563 O O . ARG B 1 793 ? -7.746 31.234 -3.287 1 97.62 793 ARG B O 1
ATOM 15570 N N . THR B 1 794 ? -7.191 31.219 -1.148 1 97.5 794 THR B N 1
ATOM 15571 C CA . THR B 1 794 ? -7.922 29.984 -0.898 1 97.5 794 THR B CA 1
ATOM 15572 C C . THR B 1 794 ? -8.578 30.016 0.478 1 97.5 794 THR B C 1
ATOM 15574 O O . THR B 1 794 ? -8.57 31.047 1.152 1 97.5 794 THR B O 1
ATOM 15577 N N . ALA B 1 795 ? -9.203 28.891 0.811 1 96.69 795 ALA B N 1
ATOM 15578 C CA . ALA B 1 795 ? -9.859 28.797 2.111 1 96.69 795 ALA B CA 1
ATOM 15579 C C . ALA B 1 795 ? -8.836 28.781 3.244 1 96.69 795 ALA B C 1
ATOM 15581 O O . ALA B 1 795 ? -7.879 28.016 3.217 1 96.69 795 ALA B O 1
ATOM 15582 N N . MET B 1 796 ? -8.914 29.656 4.109 1 97.19 796 MET B N 1
ATOM 15583 C CA . MET B 1 796 ? -8.203 29.703 5.379 1 97.19 796 MET B CA 1
ATOM 15584 C C . MET B 1 796 ? -9.172 29.641 6.555 1 97.19 796 MET B C 1
ATOM 15586 O O . MET B 1 796 ? -10.203 30.328 6.547 1 97.19 796 MET B O 1
ATOM 15590 N N . ARG B 1 797 ? -8.867 28.797 7.539 1 95.75 797 ARG B N 1
ATOM 15591 C CA . ARG B 1 797 ? -9.773 28.516 8.648 1 95.75 797 ARG B CA 1
ATOM 15592 C C . ARG B 1 797 ? -10.703 29.703 8.906 1 95.75 797 ARG B C 1
ATOM 15594 O O . ARG B 1 797 ? -10.242 30.812 9.18 1 95.75 797 ARG B O 1
ATOM 15601 N N . ALA B 1 798 ? -12.078 29.406 8.852 1 97.44 798 ALA B N 1
ATOM 15602 C CA . ALA B 1 798 ? -13.133 30.422 8.883 1 97.44 798 ALA B CA 1
ATOM 15603 C C . ALA B 1 798 ? -13.008 31.375 7.703 1 97.44 798 ALA B C 1
ATOM 15605 O O . ALA B 1 798 ? -12.891 32.594 7.891 1 97.44 798 ALA B O 1
ATOM 15606 N N . PRO B 1 799 ? -13.055 30.812 6.477 1 97.5 799 PRO B N 1
ATOM 15607 C CA . PRO B 1 799 ? -12.805 31.625 5.281 1 97.5 799 PRO B CA 1
ATOM 15608 C C . PRO B 1 799 ? -13.891 32.656 5.043 1 97.5 799 PRO B C 1
ATOM 15610 O O . PRO B 1 799 ? -15.039 32.312 4.746 1 97.5 799 PRO B O 1
ATOM 15613 N N . GLY B 1 800 ? -13.539 33.875 5.188 1 97.69 800 GLY B N 1
ATOM 15614 C CA . GLY B 1 800 ? -14.492 34.938 5.02 1 97.69 800 GLY B CA 1
ATOM 15615 C C . GLY B 1 800 ? -15.266 35.281 6.285 1 97.69 800 GLY B C 1
ATOM 15616 O O . GLY B 1 800 ? -15.57 36.438 6.559 1 97.69 800 GLY B O 1
ATOM 15617 N N . GLU B 1 801 ? -15.555 34.281 7.078 1 98.19 801 GLU B N 1
ATOM 15618 C CA . GLU B 1 801 ? -16.375 34.469 8.273 1 98.19 801 GLU B CA 1
ATOM 15619 C C . GLU B 1 801 ? -15.664 35.344 9.305 1 98.19 801 GLU B C 1
ATOM 15621 O O . GLU B 1 801 ? -16.281 36.188 9.922 1 98.19 801 GLU B O 1
ATOM 15626 N N . VAL B 1 802 ? -14.391 35.031 9.547 1 98.19 802 VAL B N 1
ATOM 15627 C CA . VAL B 1 802 ? -13.648 35.781 10.547 1 98.19 802 VAL B CA 1
ATOM 15628 C C . VAL B 1 802 ? -13.602 37.281 10.141 1 98.19 802 VAL B C 1
ATOM 15630 O O . VAL B 1 802 ? -13.719 38.156 10.984 1 98.19 802 VAL B O 1
ATOM 15633 N N . GLN B 1 803 ? -13.414 37.531 8.875 1 98.5 803 GLN B N 1
ATOM 15634 C CA . GLN B 1 803 ? -13.344 38.875 8.375 1 98.5 803 GLN B CA 1
ATOM 15635 C C . GLN B 1 803 ? -14.711 39.562 8.445 1 98.5 803 GLN B C 1
ATOM 15637 O O . GLN B 1 803 ? -14.805 40.75 8.82 1 98.5 803 GLN B O 1
ATOM 15642 N N . GLY B 1 804 ? -15.781 38.812 8.078 1 98.5 804 GLY B N 1
ATOM 15643 C CA . GLY B 1 804 ? -17.125 39.344 8.188 1 98.5 804 GLY B CA 1
ATOM 15644 C C . GLY B 1 804 ? -17.484 39.75 9.602 1 98.5 804 GLY B C 1
ATOM 15645 O O . GLY B 1 804 ? -18.078 40.812 9.805 1 98.5 804 GLY B O 1
ATOM 15646 N N . SER B 1 805 ? -17.141 38.969 10.547 1 98.56 805 SER B N 1
ATOM 15647 C CA . SER B 1 805 ? -17.406 39.25 11.953 1 98.56 805 SER B CA 1
ATOM 15648 C C . SER B 1 805 ? -16.656 40.5 12.406 1 98.56 805 SER B C 1
ATOM 15650 O O . SER B 1 805 ? -17.188 41.312 13.18 1 98.56 805 SER B O 1
ATOM 15652 N N . TYR B 1 806 ? -15.438 40.688 11.992 1 98.19 806 TYR B N 1
ATOM 15653 C CA . TYR B 1 806 ? -14.625 41.812 12.406 1 98.19 806 TYR B CA 1
ATOM 15654 C C . TYR B 1 806 ? -15.133 43.094 11.766 1 98.19 806 TYR B C 1
ATOM 15656 O O . TYR B 1 806 ? -15.094 44.156 12.391 1 98.19 806 TYR B O 1
ATOM 15664 N N . ILE B 1 807 ? -15.523 43.031 10.484 1 98.31 807 ILE B N 1
ATOM 15665 C CA . ILE B 1 807 ? -16.062 44.188 9.82 1 98.31 807 ILE B CA 1
ATOM 15666 C C . ILE B 1 807 ? -17.219 44.75 10.633 1 98.31 807 ILE B C 1
ATOM 15668 O O . ILE B 1 807 ? -17.312 45.969 10.836 1 98.31 807 ILE B O 1
ATOM 15672 N N . ALA B 1 808 ? -18.047 43.906 11.078 1 98.56 808 ALA B N 1
ATOM 15673 C CA . ALA B 1 808 ? -19.156 44.344 11.93 1 98.56 808 ALA B CA 1
ATOM 15674 C C . ALA B 1 808 ? -18.641 45.031 13.18 1 98.56 808 ALA B C 1
ATOM 15676 O O . ALA B 1 808 ? -19.188 46.062 13.586 1 98.56 808 ALA B O 1
ATOM 15677 N N . GLU B 1 809 ? -17.609 44.5 13.82 1 98.19 809 GLU B N 1
ATOM 15678 C CA . GLU B 1 809 ? -17.062 45.062 15.047 1 98.19 809 GLU B CA 1
ATOM 15679 C C . GLU B 1 809 ? -16.453 46.438 14.773 1 98.19 809 GLU B C 1
ATOM 15681 O O . GLU B 1 809 ? -16.578 47.375 15.594 1 98.19 809 GLU B O 1
ATOM 15686 N N . SER B 1 810 ? -15.719 46.5 13.68 1 97.38 810 SER B N 1
ATOM 15687 C CA . SER B 1 810 ? -15.094 47.781 13.328 1 97.38 810 SER B CA 1
ATOM 15688 C C . SER B 1 810 ? -16.141 48.875 13.164 1 97.38 810 SER B C 1
ATOM 15690 O O . SER B 1 810 ? -15.945 50 13.625 1 97.38 810 SER B O 1
ATOM 15692 N N . ILE B 1 811 ? -17.25 48.594 12.523 1 97.69 811 ILE B N 1
ATOM 15693 C CA . ILE B 1 811 ? -18.312 49.562 12.297 1 97.69 811 ILE B CA 1
ATOM 15694 C C . ILE B 1 811 ? -18.953 49.969 13.625 1 97.69 811 ILE B C 1
ATOM 15696 O O . ILE B 1 811 ? -19.172 51.156 13.883 1 97.69 811 ILE B O 1
ATOM 15700 N N . ILE B 1 812 ? -19.234 48.969 14.469 1 97.69 812 ILE B N 1
ATOM 15701 C CA . ILE B 1 812 ? -19.844 49.219 15.773 1 97.69 812 ILE B CA 1
ATOM 15702 C C . ILE B 1 812 ? -18.922 50.125 16.594 1 97.69 812 ILE B C 1
ATOM 15704 O O . ILE B 1 812 ? -19.375 51.031 17.297 1 97.69 812 ILE B O 1
ATOM 15708 N N . GLU B 1 813 ? -17.609 49.844 16.578 1 96.88 813 GLU B N 1
ATOM 15709 C CA . GLU B 1 813 ? -16.625 50.656 17.297 1 96.88 813 GLU B CA 1
ATOM 15710 C C . GLU B 1 813 ? -16.672 52.094 16.828 1 96.88 813 GLU B C 1
ATOM 15712 O O . GLU B 1 813 ? -16.562 53.031 17.625 1 96.88 813 GLU B O 1
ATOM 15717 N N . ASN B 1 814 ? -16.781 52.312 15.547 1 96.12 814 ASN B N 1
ATOM 15718 C CA . ASN B 1 814 ? -16.797 53.656 14.992 1 96.12 814 ASN B CA 1
ATOM 15719 C C . ASN B 1 814 ? -18.109 54.375 15.336 1 96.12 814 ASN B C 1
ATOM 15721 O O . ASN B 1 814 ? -18.109 55.594 15.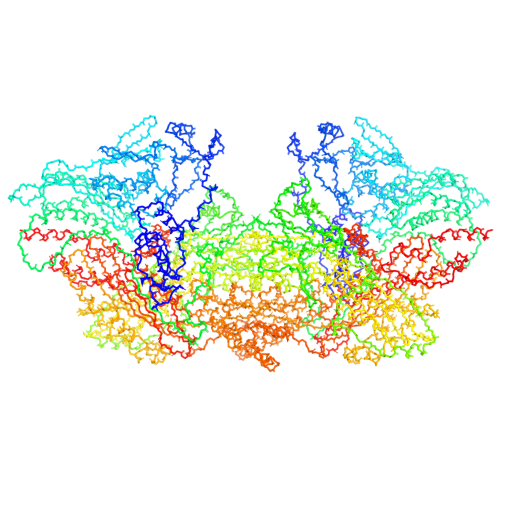562 1 96.12 814 ASN B O 1
ATOM 15725 N N . VAL B 1 815 ? -19.219 53.688 15.289 1 96.88 815 VAL B N 1
ATOM 15726 C CA . VAL B 1 815 ? -20.5 54.25 15.688 1 96.88 815 VAL B CA 1
ATOM 15727 C C . VAL B 1 815 ? -20.422 54.719 17.141 1 96.88 815 VAL B C 1
ATOM 15729 O O . VAL B 1 815 ? -20.844 55.812 17.469 1 96.88 815 VAL B O 1
ATOM 15732 N N . ALA B 1 816 ? -19.938 53.844 18.016 1 96.69 816 ALA B N 1
ATOM 15733 C CA . ALA B 1 816 ? -19.812 54.188 19.438 1 96.69 816 ALA B CA 1
ATOM 15734 C C . ALA B 1 816 ? -18.938 55.406 19.641 1 96.69 816 ALA B C 1
ATOM 15736 O O . ALA B 1 816 ? -19.234 56.25 20.469 1 96.69 816 ALA B O 1
ATOM 15737 N N . SER B 1 817 ? -17.828 55.406 18.922 1 93.56 817 SER B N 1
ATOM 15738 C CA . SER B 1 817 ? -16.906 56.531 19.016 1 93.56 817 SER B CA 1
ATOM 15739 C C . SER B 1 817 ? -17.562 57.844 18.578 1 93.56 817 SER B C 1
ATOM 15741 O O . SER B 1 817 ? -17.391 58.875 19.219 1 93.56 817 SER B O 1
ATOM 15743 N N . SER B 1 818 ? -18.328 57.781 17.5 1 93.25 818 SER B N 1
ATOM 15744 C CA . SER B 1 818 ? -19.016 58.969 16.984 1 93.25 818 SER B CA 1
ATOM 15745 C C . SER B 1 818 ? -20.031 59.5 17.984 1 93.25 818 SER B C 1
ATOM 15747 O O . SER B 1 818 ? -20.266 60.688 18.062 1 93.25 818 SER B O 1
ATOM 15749 N N . LEU B 1 819 ? -20.625 58.656 18.781 1 94.31 819 LEU B N 1
ATOM 15750 C CA . LEU B 1 819 ? -21.656 59.031 19.734 1 94.31 819 LEU B CA 1
ATOM 15751 C C . LEU B 1 819 ? -21.047 59.312 21.109 1 94.31 819 LEU B C 1
ATOM 15753 O O . LEU B 1 819 ? -21.75 59.75 22.016 1 94.31 819 LEU B O 1
ATOM 15757 N N . GLN B 1 820 ? -19.719 59 21.234 1 91.75 820 GLN B N 1
ATOM 15758 C CA . GLN B 1 820 ? -19.062 59.031 22.547 1 91.75 820 GLN B CA 1
ATOM 15759 C C . GLN B 1 820 ? -19.797 58.188 23.562 1 91.75 820 GLN B C 1
ATOM 15761 O O . GLN B 1 820 ? -20.078 58.656 24.688 1 91.75 820 GLN B O 1
ATOM 15766 N N . MET B 1 821 ? -20.203 57.062 23.047 1 94.19 821 MET B N 1
ATOM 15767 C CA . MET B 1 821 ? -20.891 56.062 23.875 1 94.19 821 MET B CA 1
ATOM 15768 C C . MET B 1 821 ? -19.984 54.875 24.141 1 94.19 821 MET B C 1
ATOM 15770 O O . MET B 1 821 ? -19.031 54.625 23.391 1 94.19 821 MET B O 1
ATOM 15774 N N . ASP B 1 822 ? -20.328 54.156 25.25 1 94.38 822 ASP B N 1
ATOM 15775 C CA . ASP B 1 822 ? -19.672 52.906 25.5 1 94.38 822 ASP B CA 1
ATOM 15776 C C . ASP B 1 822 ? -20 51.875 24.391 1 94.38 822 ASP B C 1
ATOM 15778 O O . ASP B 1 822 ? -21.156 51.656 24.062 1 94.38 822 ASP B O 1
ATOM 15782 N N . VAL B 1 823 ? -18.969 51.375 23.812 1 96.75 823 VAL B N 1
ATOM 15783 C CA . VAL B 1 823 ? -19.141 50.469 22.672 1 96.75 823 VAL B CA 1
ATOM 15784 C C . VAL B 1 823 ? -19.953 49.25 23.094 1 96.75 823 VAL B C 1
ATOM 15786 O O . VAL B 1 823 ? -20.75 48.719 22.297 1 96.75 823 VAL B O 1
ATOM 15789 N N . ASP B 1 824 ? -19.734 48.719 24.344 1 97.44 824 ASP B N 1
ATOM 15790 C CA . ASP B 1 824 ? -20.469 47.562 24.844 1 97.44 824 ASP B CA 1
ATOM 15791 C C . ASP B 1 824 ? -21.969 47.844 24.859 1 97.44 824 ASP B C 1
ATOM 15793 O O . ASP B 1 824 ? -22.781 46.938 24.609 1 97.44 824 ASP B O 1
ATOM 15797 N N . ALA B 1 825 ? -22.375 49.031 25.188 1 96.81 825 ALA B N 1
ATOM 15798 C CA . ALA B 1 825 ? -23.781 49.438 25.188 1 96.81 825 ALA B CA 1
ATOM 15799 C C . ALA B 1 825 ? -24.344 49.438 23.766 1 96.81 825 ALA B C 1
ATOM 15801 O O . ALA B 1 825 ? -25.5 49.062 23.547 1 96.81 825 ALA B O 1
ATOM 15802 N N . VAL B 1 826 ? -23.562 49.969 22.828 1 97.88 826 VAL B N 1
ATOM 15803 C CA . VAL B 1 826 ? -23.984 49.969 21.438 1 97.88 826 VAL B CA 1
ATOM 15804 C C . VAL B 1 826 ? -24.156 48.562 20.922 1 97.88 826 VAL B C 1
ATOM 15806 O O . VAL B 1 826 ? -25.094 48.25 20.172 1 97.88 826 VAL B O 1
ATOM 15809 N N . ARG B 1 827 ? -23.188 47.656 21.266 1 98.31 827 ARG B N 1
ATOM 15810 C CA . ARG B 1 827 ? -23.328 46.25 20.906 1 98.31 827 ARG B CA 1
ATOM 15811 C C . ARG B 1 827 ? -24.609 45.656 21.453 1 98.31 827 ARG B C 1
ATOM 15813 O O . ARG B 1 827 ? -25.375 45 20.719 1 98.31 827 ARG B O 1
ATOM 15820 N N . LYS B 1 828 ? -24.859 45.812 22.734 1 97.25 828 LYS B N 1
ATOM 15821 C CA . LYS B 1 828 ? -25.984 45.219 23.438 1 97.25 828 LYS B CA 1
ATOM 15822 C C . LYS B 1 828 ? -27.312 45.656 22.812 1 97.25 828 LYS B C 1
ATOM 15824 O O . LYS B 1 828 ? -28.203 44.812 22.594 1 97.25 828 LYS B O 1
ATOM 15829 N N . ILE B 1 829 ? -27.469 46.906 22.484 1 97.12 829 ILE B N 1
ATOM 15830 C CA . ILE B 1 829 ? -28.719 47.438 21.969 1 97.12 829 ILE B CA 1
ATOM 15831 C C . ILE B 1 829 ? -29 46.875 20.578 1 97.12 829 ILE B C 1
ATOM 15833 O O . ILE B 1 829 ? -30.156 46.781 20.156 1 97.12 829 ILE B O 1
ATOM 15837 N N . ASN B 1 830 ? -27.984 46.406 19.875 1 98.25 830 ASN B N 1
ATOM 15838 C CA . ASN B 1 830 ? -28.156 45.969 18.5 1 98.25 830 ASN B CA 1
ATOM 15839 C C . ASN B 1 830 ? -28.047 44.438 18.391 1 98.25 830 ASN B C 1
ATOM 15841 O O . ASN B 1 830 ? -28.016 43.906 17.281 1 98.25 830 ASN B O 1
ATOM 15845 N N . LEU B 1 831 ? -27.875 43.719 19.5 1 98 831 LEU B N 1
ATOM 15846 C CA . LEU B 1 831 ? -28.031 42.281 19.453 1 98 831 LEU B CA 1
ATOM 15847 C C . LEU B 1 831 ? -29.391 41.906 18.891 1 98 831 LEU B C 1
ATOM 15849 O O . LEU B 1 831 ? -30.391 42.562 19.156 1 98 831 LEU B O 1
ATOM 15853 N N . HIS B 1 832 ? -29.406 40.812 18.234 1 97.88 832 HIS B N 1
ATOM 15854 C CA . HIS B 1 832 ? -30.656 40.375 17.625 1 97.88 832 HIS B CA 1
ATOM 15855 C C . HIS B 1 832 ? -31.656 39.938 18.672 1 97.88 832 HIS B C 1
ATOM 15857 O O . HIS B 1 832 ? -31.297 39.344 19.688 1 97.88 832 HIS B O 1
ATOM 15863 N N . THR B 1 833 ? -32.938 40.219 18.406 1 96.38 833 THR B N 1
ATOM 15864 C CA . THR B 1 833 ? -34.062 39.406 18.891 1 96.38 833 THR B CA 1
ATOM 15865 C C . THR B 1 833 ? -34.281 38.219 17.984 1 96.38 833 THR B C 1
ATOM 15867 O O . THR B 1 833 ? -33.75 38.156 16.875 1 96.38 833 THR B O 1
ATOM 15870 N N . TYR B 1 834 ? -35.062 37.312 18.484 1 96.06 834 TYR B N 1
ATOM 15871 C CA . TYR B 1 834 ? -35.344 36.156 17.609 1 96.06 834 TYR B CA 1
ATOM 15872 C C . TYR B 1 834 ? -35.969 36.625 16.312 1 96.06 834 TYR B C 1
ATOM 15874 O O . TYR B 1 834 ? -35.688 36.062 15.242 1 96.06 834 TYR B O 1
ATOM 15882 N N . ASP B 1 835 ? -36.875 37.594 16.375 1 95.75 835 ASP B N 1
ATOM 15883 C CA . ASP B 1 835 ? -37.531 38.094 15.188 1 95.75 835 ASP B CA 1
ATOM 15884 C C . ASP B 1 835 ? -36.562 38.719 14.203 1 95.75 835 ASP B C 1
ATOM 15886 O O . ASP B 1 835 ? -36.656 38.5 13 1 95.75 835 ASP B O 1
ATOM 15890 N N . SER B 1 836 ? -35.688 39.594 14.688 1 96.62 836 SER B N 1
ATOM 15891 C CA . SER B 1 836 ? -34.688 40.188 13.805 1 96.62 836 SER B CA 1
ATOM 15892 C C . SER B 1 836 ? -33.719 39.125 13.273 1 96.62 836 SER B C 1
ATOM 15894 O O . SER B 1 836 ? -33.25 39.25 12.141 1 96.62 836 SER B O 1
ATOM 15896 N N . LEU B 1 837 ? -33.406 38.125 14.117 1 97.19 837 LEU B N 1
ATOM 15897 C CA . LEU B 1 837 ? -32.562 37.031 13.672 1 97.19 837 LEU B CA 1
ATOM 15898 C C . LEU B 1 837 ? -33.156 36.312 12.477 1 97.19 837 LEU B C 1
ATOM 15900 O O . LEU B 1 837 ? -32.469 36 11.508 1 97.19 837 LEU B O 1
ATOM 15904 N N . ARG B 1 838 ? -34.406 36 12.57 1 96.25 838 ARG B N 1
ATOM 15905 C CA . ARG B 1 838 ? -35.125 35.344 11.492 1 96.25 838 ARG B CA 1
ATOM 15906 C C . ARG B 1 838 ? -35.156 36.188 10.227 1 96.25 838 ARG B C 1
ATOM 15908 O O . ARG B 1 838 ? -35.062 35.656 9.117 1 96.25 838 ARG B O 1
ATOM 15915 N N . LYS B 1 839 ? -35.281 37.5 10.438 1 96 839 LYS B N 1
ATOM 15916 C CA . LYS B 1 839 ? -35.281 38.438 9.297 1 96 839 LYS B CA 1
ATOM 15917 C C . LYS B 1 839 ? -33.938 38.375 8.562 1 96 839 LYS B C 1
ATOM 15919 O O . LYS B 1 839 ? -33.906 38.406 7.328 1 96 839 LYS B O 1
ATOM 15924 N N . PHE B 1 840 ? -32.875 38.219 9.227 1 96.88 840 PHE B N 1
ATOM 15925 C CA . PHE B 1 840 ? -31.547 38.312 8.641 1 96.88 840 PHE B CA 1
ATOM 15926 C C . PHE B 1 840 ? -31.062 36.969 8.172 1 96.88 840 PHE B C 1
ATOM 15928 O O . PHE B 1 840 ? -30.281 36.875 7.219 1 96.88 840 PHE B O 1
ATOM 15935 N N . TYR B 1 841 ? -31.469 35.844 8.836 1 95.75 841 TYR B N 1
ATOM 15936 C CA . TYR B 1 841 ? -30.922 34.531 8.531 1 95.75 841 TYR B CA 1
ATOM 15937 C C . TYR B 1 841 ? -32 33.594 7.984 1 95.75 841 TYR B C 1
ATOM 15939 O O . TYR B 1 841 ? -31.719 32.469 7.594 1 95.75 841 TYR B O 1
ATOM 15947 N N . ASN B 1 842 ? -33.156 34.031 7.914 1 91.88 842 ASN B N 1
ATOM 15948 C CA . ASN B 1 842 ? -34.281 33.281 7.395 1 91.88 842 ASN B CA 1
ATOM 15949 C C . ASN B 1 842 ? -34.438 31.922 8.094 1 91.88 842 ASN B C 1
ATOM 15951 O O . ASN B 1 842 ? -34.469 31.859 9.328 1 91.88 842 ASN B O 1
ATOM 15955 N N . HIS B 1 843 ? -34.438 30.797 7.27 1 86.56 843 HIS B N 1
ATOM 15956 C CA . HIS B 1 843 ? -34.688 29.469 7.832 1 86.56 843 HIS B CA 1
ATOM 15957 C C . HIS B 1 843 ? -33.531 28.984 8.672 1 86.56 843 HIS B C 1
ATOM 15959 O O . HIS B 1 843 ? -33.688 28.125 9.531 1 86.56 843 HIS B O 1
ATOM 15965 N N . ILE B 1 844 ? -32.438 29.547 8.539 1 93.25 844 ILE B N 1
ATOM 15966 C CA . ILE B 1 844 ? -31.234 29.078 9.203 1 93.25 844 ILE B CA 1
ATOM 15967 C C . ILE B 1 844 ? -31.281 29.453 10.68 1 93.25 844 ILE B C 1
ATOM 15969 O O . ILE B 1 844 ? -30.578 28.859 11.5 1 93.25 844 ILE B O 1
ATOM 15973 N N . ALA B 1 845 ? -32.094 30.422 11.07 1 93.5 845 ALA B N 1
ATOM 15974 C CA . ALA B 1 845 ? -32.219 30.906 12.438 1 93.5 845 ALA B CA 1
ATOM 15975 C C . ALA B 1 845 ? -32.719 29.797 13.375 1 93.5 845 ALA B C 1
ATOM 15977 O O . ALA B 1 845 ? -32.5 29.875 14.586 1 93.5 845 ALA B O 1
ATOM 15978 N N . GLY B 1 846 ? -33.281 28.75 12.805 1 89.88 846 GLY B N 1
ATOM 15979 C CA . GLY B 1 846 ? -33.781 27.656 13.609 1 89.88 846 GLY B CA 1
ATOM 15980 C C . GLY B 1 846 ? -34.938 28.031 14.5 1 89.88 846 GLY B C 1
ATOM 15981 O O . GLY B 1 846 ? -35.656 29.016 14.227 1 89.88 846 GLY B O 1
ATOM 15982 N N . ASP B 1 847 ? -35.125 27.234 15.633 1 89 847 ASP B N 1
ATOM 15983 C CA . ASP B 1 847 ? -36.188 27.484 16.594 1 89 847 ASP B CA 1
ATOM 15984 C C . ASP B 1 847 ? -35.781 28.5 17.641 1 89 847 ASP B C 1
ATOM 15986 O O . ASP B 1 847 ? -34.594 28.672 17.906 1 89 847 ASP B O 1
ATOM 15990 N N . PRO B 1 848 ? -36.688 29.141 18.219 1 90.25 848 PRO B N 1
ATOM 15991 C CA . PRO B 1 848 ? -36.344 30.188 19.203 1 90.25 848 PRO B CA 1
ATOM 15992 C C . PRO B 1 848 ? -35.469 29.672 20.344 1 90.25 848 PRO B C 1
ATOM 15994 O O . PRO B 1 848 ? -34.625 30.391 20.844 1 90.25 848 PRO B O 1
ATOM 15997 N N . ASP B 1 849 ? -35.719 28.375 20.688 1 87.88 849 ASP B N 1
ATOM 15998 C CA . ASP B 1 849 ? -34.969 27.828 21.812 1 87.88 849 ASP B CA 1
ATOM 15999 C C . ASP B 1 849 ? -33.5 27.578 21.422 1 87.88 849 ASP B C 1
ATOM 16001 O O . ASP B 1 849 ? -32.656 27.422 22.297 1 87.88 849 ASP B O 1
ATOM 16005 N N . GLU B 1 850 ? -33.219 27.609 20.188 1 90.31 850 GLU B N 1
ATOM 16006 C CA . GLU B 1 850 ? -31.844 27.375 19.719 1 90.31 850 GLU B CA 1
ATOM 16007 C C . GLU B 1 850 ? -31.031 28.672 19.734 1 90.31 850 GLU B C 1
ATOM 16009 O O . GLU B 1 850 ? -29.797 28.641 19.641 1 90.31 850 GLU B O 1
ATOM 16014 N N . TYR B 1 851 ? -31.703 29.828 19.781 1 94.25 851 TYR B N 1
ATOM 16015 C CA . TYR B 1 851 ? -31 31.125 19.844 1 94.25 851 TYR B CA 1
ATOM 16016 C C . TYR B 1 851 ? -30.5 31.391 21.266 1 94.25 851 TYR B C 1
ATOM 16018 O O . TYR B 1 851 ? -31.203 31.969 22.078 1 94.25 851 TYR B O 1
ATOM 16026 N N . THR B 1 852 ? -29.219 31.062 21.516 1 94.38 852 THR B N 1
ATOM 16027 C CA . THR B 1 852 ? -28.688 31.062 22.875 1 94.38 852 THR B CA 1
ATOM 16028 C C . THR B 1 852 ? -27.797 32.281 23.109 1 94.38 852 THR B C 1
ATOM 16030 O O . THR B 1 852 ? -27.266 32.469 24.203 1 94.38 852 THR B O 1
ATOM 16033 N N . LEU B 1 853 ? -27.578 33.156 22.203 1 96.62 853 LEU B N 1
ATOM 16034 C CA . LEU B 1 853 ? -26.609 34.25 22.281 1 96.62 853 LEU B CA 1
ATOM 16035 C C . LEU B 1 853 ? -26.906 35.156 23.469 1 96.62 853 LEU B C 1
ATOM 16037 O O . LEU B 1 853 ? -26 35.562 24.203 1 96.62 853 LEU B O 1
ATOM 16041 N N . PRO B 1 854 ? -28.188 35.594 23.734 1 95.06 854 PRO B N 1
ATOM 16042 C CA . PRO B 1 854 ? -28.469 36.469 24.875 1 95.06 854 PRO B CA 1
ATOM 16043 C C . PRO B 1 854 ? -28.094 35.812 26.203 1 95.06 854 PRO B C 1
ATOM 16045 O O . PRO B 1 854 ? -27.562 36.469 27.109 1 95.06 854 PRO B O 1
ATOM 16048 N N . LEU B 1 855 ? -28.359 34.562 26.266 1 94.38 855 LEU B N 1
ATOM 16049 C CA . LEU B 1 855 ? -27.984 33.812 27.453 1 94.38 855 LEU B CA 1
ATOM 16050 C C . LEU B 1 855 ? -26.469 33.812 27.656 1 94.38 855 LEU B C 1
ATOM 16052 O O . LEU B 1 855 ? -25.984 34.031 28.766 1 94.38 855 LEU B O 1
ATOM 16056 N N . LEU B 1 856 ? -25.734 33.531 26.641 1 96.81 856 LEU B N 1
ATOM 16057 C CA . LEU B 1 856 ? -24.281 33.5 26.703 1 96.81 856 LEU B CA 1
ATOM 16058 C C . LEU B 1 856 ? -23.703 34.875 27.062 1 96.81 856 LEU B C 1
ATOM 16060 O O . LEU B 1 856 ? -22.734 34.969 27.812 1 96.81 856 LEU B O 1
ATOM 16064 N N . TRP B 1 857 ? -24.312 35.906 26.469 1 97.5 857 TRP B N 1
ATOM 16065 C CA . TRP B 1 857 ? -23.906 37.281 26.734 1 97.5 857 TRP B CA 1
ATOM 16066 C C . TRP B 1 857 ? -24 37.594 28.219 1 97.5 857 TRP B C 1
ATOM 16068 O O . TRP B 1 857 ? -23.062 38.156 28.797 1 97.5 857 TRP B O 1
ATOM 16078 N N . GLU B 1 858 ? -25.031 37.219 28.859 1 96.31 858 GLU B N 1
ATOM 16079 C CA . GLU B 1 858 ? -25.266 37.5 30.281 1 96.31 858 GLU B CA 1
ATOM 16080 C C . GLU B 1 858 ? -24.406 36.594 31.172 1 96.31 858 GLU B C 1
ATOM 16082 O O . GLU B 1 858 ? -23.828 37.062 32.156 1 96.31 858 GLU B O 1
ATOM 16087 N N . LYS B 1 859 ? -24.328 35.406 30.812 1 95.38 859 LYS B N 1
ATOM 16088 C CA . LYS B 1 859 ? -23.531 34.469 31.594 1 95.38 859 LYS B CA 1
ATOM 16089 C C . LYS B 1 859 ? -22.062 34.875 31.641 1 95.38 859 LYS B C 1
ATOM 16091 O O . LYS B 1 859 ? -21.422 34.75 32.688 1 95.38 859 LYS B O 1
ATOM 16096 N N . LEU B 1 860 ? -21.547 35.25 30.484 1 97 860 LEU B N 1
ATOM 16097 C CA . LEU B 1 860 ? -20.141 35.625 30.438 1 97 860 LEU B CA 1
ATOM 16098 C C . LEU B 1 860 ? -19.891 36.938 31.172 1 97 860 LEU B C 1
ATOM 16100 O O . LEU B 1 860 ? -18.812 37.125 31.75 1 97 860 LEU B O 1
ATOM 16104 N N . GLU B 1 861 ? -20.844 37.844 31.125 1 96.69 861 GLU B N 1
ATOM 16105 C CA . GLU B 1 861 ? -20.734 39.062 31.906 1 96.69 861 GLU B CA 1
ATOM 16106 C C . GLU B 1 861 ? -20.469 38.781 33.375 1 96.69 861 GLU B C 1
ATOM 16108 O O . GLU B 1 861 ? -19.609 39.406 34 1 96.69 861 GLU B O 1
ATOM 16113 N N . ILE B 1 862 ? -21.156 37.812 33.875 1 95.81 862 ILE B N 1
ATOM 16114 C CA . ILE B 1 862 ? -21.078 37.469 35.281 1 95.81 862 ILE B CA 1
ATOM 16115 C C . ILE B 1 862 ? -19.781 36.688 35.562 1 95.81 862 ILE B C 1
ATOM 16117 O O . ILE B 1 862 ? -19 37.062 36.438 1 95.81 862 ILE B O 1
ATOM 16121 N N . SER B 1 863 ? -19.484 35.719 34.781 1 93.62 863 SER B N 1
ATOM 16122 C CA . SER B 1 863 ? -18.359 34.812 35.031 1 93.62 863 SER B CA 1
ATOM 16123 C C . SER B 1 863 ? -17.031 35.531 34.812 1 93.62 863 SER B C 1
ATOM 16125 O O . SER B 1 863 ? -16.047 35.219 35.469 1 93.62 863 SER B O 1
ATOM 16127 N N . SER B 1 864 ? -17.016 36.438 33.906 1 96.06 864 SER B N 1
ATOM 16128 C CA . SER B 1 864 ? -15.781 37.156 33.594 1 96.06 864 SER B CA 1
ATOM 16129 C C . SER B 1 864 ? -15.633 38.406 34.5 1 96.06 864 SER B C 1
ATOM 16131 O O . SER B 1 864 ? -14.602 39.094 34.438 1 96.06 864 SER B O 1
ATOM 16133 N N . LYS B 1 865 ? -16.641 38.656 35.312 1 96.69 865 LYS B N 1
ATOM 16134 C CA . LYS B 1 865 ? -16.641 39.875 36.125 1 96.69 865 LYS B CA 1
ATOM 16135 C C . LYS B 1 865 ? -16.391 41.125 35.281 1 96.69 865 LYS B C 1
ATOM 16137 O O . LYS B 1 865 ? -15.547 41.938 35.594 1 96.69 865 LYS B O 1
ATOM 16142 N N . PHE B 1 866 ? -17.109 41.219 34.219 1 97.19 866 PHE B N 1
ATOM 16143 C CA . PHE B 1 866 ? -16.844 42.219 33.156 1 97.19 866 PHE B CA 1
ATOM 16144 C C . PHE B 1 866 ? -17.016 43.625 33.719 1 97.19 866 PHE B C 1
ATOM 16146 O O . PHE B 1 866 ? -16.188 44.5 33.469 1 97.19 866 PHE B O 1
ATOM 16153 N N . LYS B 1 867 ? -18.031 43.938 34.469 1 96.25 867 LYS B N 1
ATOM 16154 C CA . LYS B 1 867 ? -18.312 45.281 35 1 96.25 867 LYS B CA 1
ATOM 16155 C C . LYS B 1 867 ? -17.25 45.688 36 1 96.25 867 LYS B C 1
ATOM 16157 O O . LYS B 1 867 ? -16.75 46.812 35.938 1 96.25 867 LYS B O 1
ATOM 16162 N N . GLU B 1 868 ? -16.969 44.781 36.875 1 97.06 868 GLU B N 1
ATOM 16163 C CA . GLU B 1 868 ? -15.938 45.062 37.875 1 97.06 868 GLU B CA 1
ATOM 16164 C C . GLU B 1 868 ? -14.586 45.312 37.219 1 97.06 868 GLU B C 1
ATOM 16166 O O . GLU B 1 868 ? -13.875 46.25 37.594 1 97.06 868 GLU B O 1
ATOM 16171 N N . ARG B 1 869 ? -14.227 44.562 36.281 1 97.5 869 ARG B N 1
ATOM 16172 C CA . ARG B 1 869 ? -12.945 44.688 35.594 1 97.5 869 ARG B CA 1
ATOM 161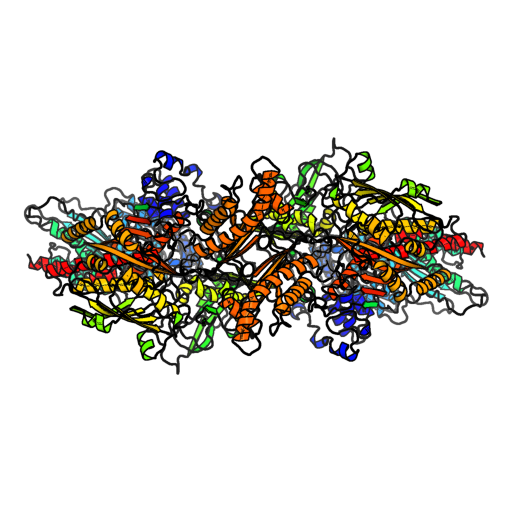73 C C . ARG B 1 869 ? -12.906 45.969 34.75 1 97.5 869 ARG B C 1
ATOM 16175 O O . ARG B 1 869 ? -11.852 46.594 34.625 1 97.5 869 ARG B O 1
ATOM 16182 N N . SER B 1 870 ? -14.047 46.312 34.188 1 97.38 870 SER B N 1
ATOM 16183 C CA . SER B 1 870 ? -14.117 47.562 33.406 1 97.38 870 SER B CA 1
ATOM 16184 C C . SER B 1 870 ? -13.797 48.781 34.312 1 97.38 870 SER B C 1
ATOM 16186 O O . SER B 1 870 ? -13.117 49.688 33.875 1 97.38 870 SER B O 1
ATOM 16188 N N . GLU B 1 871 ? -14.25 48.719 35.531 1 96.38 871 GLU B N 1
ATOM 16189 C CA . GLU B 1 871 ? -13.961 49.812 36.469 1 96.38 871 GLU B CA 1
ATOM 16190 C C . GLU B 1 871 ? -12.492 49.781 36.875 1 96.38 871 GLU B C 1
ATOM 16192 O O . GLU B 1 871 ? -11.875 50.844 37.031 1 96.38 871 GLU B O 1
ATOM 16197 N N . MET B 1 872 ? -12.016 48.656 37.062 1 97.25 872 MET B N 1
ATOM 16198 C CA . MET B 1 872 ? -10.602 48.531 37.438 1 97.25 872 MET B CA 1
ATOM 16199 C C . MET B 1 872 ? -9.703 49.031 36.312 1 97.25 872 MET B C 1
ATOM 16201 O O . MET B 1 872 ? -8.641 49.625 36.594 1 97.25 872 MET B O 1
ATOM 16205 N N . VAL B 1 873 ? -10.07 48.812 35.094 1 97.69 873 VAL B N 1
ATOM 16206 C CA . VAL B 1 873 ? -9.32 49.281 33.938 1 97.69 873 VAL B CA 1
ATOM 16207 C C . VAL B 1 873 ? -9.328 50.812 33.906 1 97.69 873 VAL B C 1
ATOM 16209 O O . VAL B 1 873 ? -8.297 51.438 33.656 1 97.69 873 VAL B O 1
ATOM 16212 N N . LYS B 1 874 ? -10.469 51.438 34.219 1 95.31 874 LYS B N 1
ATOM 16213 C CA . LYS B 1 874 ? -10.562 52.875 34.281 1 95.31 874 LYS B CA 1
ATOM 16214 C C . LYS B 1 874 ? -9.641 53.469 35.344 1 95.31 874 LYS B C 1
ATOM 16216 O O . LYS B 1 874 ? -8.938 54.438 35.125 1 95.31 874 LYS B O 1
ATOM 16221 N N . GLU B 1 875 ? -9.648 52.75 36.469 1 96.06 875 GLU B N 1
ATOM 16222 C CA . GLU B 1 875 ? -8.797 53.188 37.562 1 96.06 875 GLU B CA 1
ATOM 16223 C C . GLU B 1 875 ? -7.32 53.062 37.219 1 96.06 875 GLU B C 1
ATOM 16225 O O . GLU B 1 875 ? -6.516 53.938 37.531 1 96.06 875 GLU B O 1
ATOM 16230 N N . PHE B 1 876 ? -7.062 52 36.625 1 96.56 876 PHE B N 1
ATOM 16231 C CA . PHE B 1 876 ? -5.684 51.75 36.219 1 96.56 876 PHE B CA 1
ATOM 16232 C C . PHE B 1 876 ? -5.207 52.844 35.25 1 96.56 876 PHE B C 1
ATOM 16234 O O . PHE B 1 876 ? -4.082 53.312 35.375 1 96.56 876 PHE B O 1
ATOM 16241 N N . ASN B 1 877 ? -6.012 53.156 34.281 1 95.88 877 ASN B N 1
ATOM 16242 C CA . ASN B 1 877 ? -5.645 54.125 33.25 1 95.88 877 ASN B CA 1
ATOM 16243 C C . ASN B 1 877 ? -5.473 55.531 33.844 1 95.88 877 ASN B C 1
ATOM 16245 O O . ASN B 1 877 ? -4.652 56.312 33.344 1 95.88 877 ASN B O 1
ATOM 16249 N N . LEU B 1 878 ? -6.207 55.844 34.906 1 92.38 878 LEU B N 1
ATOM 16250 C CA . LEU B 1 878 ? -6.074 57.125 35.594 1 92.38 878 LEU B CA 1
ATOM 16251 C C . LEU B 1 878 ? -4.758 57.219 36.344 1 92.38 878 LEU B C 1
ATOM 16253 O O . LEU B 1 878 ? -4.148 58.281 36.438 1 92.38 878 LEU B O 1
ATOM 16257 N N . CYS B 1 879 ? -4.301 56.062 36.75 1 92.31 879 CYS B N 1
ATOM 16258 C CA . CYS B 1 879 ? -3.152 56.062 37.656 1 92.31 879 CYS B CA 1
ATOM 16259 C C . CYS B 1 879 ? -1.858 55.812 36.906 1 92.31 879 CYS B C 1
ATOM 16261 O O . CYS B 1 879 ? -0.766 55.969 37.438 1 92.31 879 CYS B O 1
ATOM 16263 N N . ASN B 1 880 ? -1.948 55.469 35.656 1 91.88 880 ASN B N 1
ATOM 16264 C CA . ASN B 1 880 ? -0.746 55.125 34.906 1 91.88 880 ASN B CA 1
ATOM 16265 C C . ASN B 1 880 ? -0.629 55.938 33.625 1 91.88 880 ASN B C 1
ATOM 16267 O O . ASN B 1 880 ? -1.544 55.906 32.781 1 91.88 880 ASN B O 1
ATOM 16271 N N . VAL B 1 881 ? 0.493 56.5 33.438 1 89.06 881 VAL B N 1
ATOM 16272 C CA . VAL B 1 881 ? 0.692 57.375 32.281 1 89.06 881 VAL B CA 1
ATOM 16273 C C . VAL B 1 881 ? 1.252 56.562 31.109 1 89.06 881 VAL B C 1
ATOM 16275 O O . VAL B 1 881 ? 0.801 56.688 29.969 1 89.06 881 VAL B O 1
ATOM 16278 N N . TRP B 1 882 ? 2.217 55.688 31.344 1 93 882 TRP B N 1
ATOM 16279 C CA . TRP B 1 882 ? 2.979 55.062 30.266 1 93 882 TRP B CA 1
ATOM 16280 C C . TRP B 1 882 ? 2.467 53.656 30 1 93 882 TRP B C 1
ATOM 16282 O O . TRP B 1 882 ? 3.021 52.938 29.156 1 93 882 TRP B O 1
ATOM 16292 N N . ARG B 1 883 ? 1.437 53.219 30.688 1 95.81 883 ARG B N 1
ATOM 16293 C CA . ARG B 1 883 ? 0.728 51.969 30.438 1 95.81 883 ARG B CA 1
ATOM 16294 C C . ARG B 1 883 ? -0.783 52.188 30.469 1 95.81 883 ARG B C 1
ATOM 16296 O O . ARG B 1 883 ? -1.299 52.875 31.344 1 95.81 883 ARG B O 1
ATOM 16303 N N . LYS B 1 884 ? -1.408 51.656 29.484 1 97.5 884 LYS B N 1
ATOM 16304 C CA . LYS B 1 884 ? -2.865 51.75 29.438 1 97.5 884 LYS B CA 1
ATOM 16305 C C . LYS B 1 884 ? -3.49 50.344 29.25 1 97.5 884 LYS B C 1
ATOM 16307 O O . LYS B 1 884 ? -2.896 49.469 28.625 1 97.5 884 LYS B O 1
ATOM 16312 N N . ARG B 1 885 ? -4.602 50.156 29.812 1 98.12 885 ARG B N 1
ATOM 16313 C CA . ARG B 1 885 ? -5.34 48.906 29.688 1 98.12 885 ARG B CA 1
ATOM 16314 C C . ARG B 1 885 ? -6.652 49.125 28.938 1 98.12 885 ARG B C 1
ATOM 16316 O O . ARG B 1 885 ? -7.16 50.25 28.875 1 98.12 885 ARG B O 1
ATOM 16323 N N . GLY B 1 886 ? -7.074 48.094 28.203 1 98.25 886 GLY B N 1
ATOM 16324 C CA . GLY B 1 886 ? -8.367 48.031 27.547 1 98.25 886 GLY B CA 1
ATOM 16325 C C . GLY B 1 886 ? -9.086 46.719 27.75 1 98.25 886 GLY B C 1
ATOM 16326 O O . GLY B 1 886 ? -8.445 45.688 27.938 1 98.25 886 GLY B O 1
ATOM 16327 N N . ILE B 1 887 ? -10.383 46.688 27.766 1 98.44 887 ILE B N 1
ATOM 16328 C CA . ILE B 1 887 ? -11.219 45.5 27.891 1 98.44 887 ILE B CA 1
ATOM 16329 C C . ILE B 1 887 ? -12.367 45.562 26.891 1 98.44 887 ILE B C 1
ATOM 16331 O O . ILE B 1 887 ? -12.836 46.656 26.547 1 98.44 887 ILE B O 1
ATOM 16335 N N . SER B 1 888 ? -12.727 44.469 26.312 1 98.44 888 SER B N 1
ATOM 16336 C CA . SER B 1 888 ? -13.805 44.406 25.344 1 98.44 888 SER B CA 1
ATOM 16337 C C . SER B 1 888 ? -14.562 43.094 25.422 1 98.44 888 SER B C 1
ATOM 16339 O O . SER B 1 888 ? -13.992 42.062 25.812 1 98.44 888 SER B O 1
ATOM 16341 N N . ARG B 1 889 ? -15.852 43.094 25.203 1 98.44 889 ARG B N 1
ATOM 16342 C CA . ARG B 1 889 ? -16.734 41.938 25.062 1 98.44 889 ARG B CA 1
ATOM 16343 C C . ARG B 1 889 ? -17.312 41.875 23.656 1 98.44 889 ARG B C 1
ATOM 16345 O O . ARG B 1 889 ? -17.859 42.844 23.141 1 98.44 889 ARG B O 1
ATOM 16352 N N . VAL B 1 890 ? -17.141 40.75 22.953 1 98.44 890 VAL B N 1
ATOM 16353 C CA . VAL B 1 890 ? -17.547 40.625 21.562 1 98.44 890 VAL B CA 1
ATOM 16354 C C . VAL B 1 890 ? -18.391 39.344 21.391 1 98.44 890 VAL B C 1
ATOM 16356 O O . VAL B 1 890 ? -18 38.281 21.859 1 98.44 890 VAL B O 1
ATOM 16359 N N . PRO B 1 891 ? -19.641 39.375 20.797 1 98.5 891 PRO B N 1
ATOM 16360 C CA . PRO B 1 891 ? -20.438 38.188 20.438 1 98.5 891 PRO B CA 1
ATOM 16361 C C . PRO B 1 891 ? -20.109 37.656 19.047 1 98.5 891 PRO B C 1
ATOM 16363 O O . PRO B 1 891 ? -19.547 38.375 18.219 1 98.5 891 PRO B O 1
ATOM 16366 N N . ILE B 1 892 ? -20.5 36.406 18.781 1 98.44 892 ILE B N 1
ATOM 16367 C CA . ILE B 1 892 ? -20.344 35.906 17.422 1 98.44 892 ILE B CA 1
ATOM 16368 C C . ILE B 1 892 ? -21.578 35.094 17.016 1 98.44 892 ILE B C 1
ATOM 16370 O O . ILE B 1 892 ? -22.25 34.5 17.859 1 98.44 892 ILE B O 1
ATOM 16374 N N . VAL B 1 893 ? -21.953 35.125 15.789 1 98.31 893 VAL B N 1
ATOM 16375 C CA . VAL B 1 893 ? -22.875 34.25 15.07 1 98.31 893 VAL B CA 1
ATOM 16376 C C . VAL B 1 893 ? -22.172 33.625 13.867 1 98.31 893 VAL B C 1
ATOM 16378 O O . VAL B 1 893 ? -21.547 34.344 13.07 1 98.31 893 VAL B O 1
ATOM 16381 N N . HIS B 1 894 ? -22.172 32.344 13.805 1 97.81 894 HIS B N 1
ATOM 16382 C CA . HIS B 1 894 ? -21.469 31.641 12.742 1 97.81 894 HIS B CA 1
ATOM 16383 C C . HIS B 1 894 ? -22.375 30.609 12.078 1 97.81 894 HIS B C 1
ATOM 16385 O O . HIS B 1 894 ? -22.969 29.766 12.766 1 97.81 894 HIS B O 1
ATOM 16391 N N . GLN B 1 895 ? -22.5 30.688 10.773 1 96.31 895 GLN B N 1
ATOM 16392 C CA . GLN B 1 895 ? -23.328 29.766 9.992 1 96.31 895 GLN B CA 1
ATOM 16393 C C . GLN B 1 895 ? -22.5 28.594 9.477 1 96.31 895 GLN B C 1
ATOM 16395 O O . GLN B 1 895 ? -21.359 28.766 9.055 1 96.31 895 GLN B O 1
ATOM 16400 N N . VAL B 1 896 ? -23.078 27.328 9.578 1 96.44 896 VAL B N 1
ATOM 16401 C CA . VAL B 1 896 ? -22.406 26.156 9.016 1 96.44 896 VAL B CA 1
ATOM 16402 C C . VAL B 1 896 ? -23.406 25.359 8.172 1 96.44 896 VAL B C 1
ATOM 16404 O O . VAL B 1 896 ? -24.609 25.609 8.219 1 96.44 896 VAL B O 1
ATOM 16407 N N . MET B 1 897 ? -22.828 24.406 7.34 1 95.12 897 MET B N 1
ATOM 16408 C CA . MET B 1 897 ? -23.656 23.562 6.465 1 95.12 897 MET B CA 1
ATOM 16409 C C . MET B 1 897 ? -23.125 22.141 6.418 1 95.12 897 MET B C 1
ATOM 16411 O O . MET B 1 897 ? -21.969 21.922 6.082 1 95.12 897 MET B O 1
ATOM 16415 N N . GLN B 1 898 ? -23.969 21.172 6.723 1 94.75 898 GLN B N 1
ATOM 16416 C CA . GLN B 1 898 ? -23.609 19.75 6.605 1 94.75 898 GLN B CA 1
ATOM 16417 C C . GLN B 1 898 ? -23.641 19.312 5.145 1 94.75 898 GLN B C 1
ATOM 16419 O O . GLN B 1 898 ? -24.375 19.859 4.328 1 94.75 898 GLN B O 1
ATOM 16424 N N . ARG B 1 899 ? -22.859 18.297 4.852 1 93.69 899 ARG B N 1
ATOM 16425 C CA . ARG B 1 899 ? -22.766 17.766 3.496 1 93.69 899 ARG B CA 1
ATOM 16426 C C . ARG B 1 899 ? -22.938 16.25 3.49 1 93.69 899 ARG B C 1
ATOM 16428 O O . ARG B 1 899 ? -22.719 15.586 4.504 1 93.69 899 ARG B O 1
ATOM 16435 N N . PRO B 1 900 ? -23.391 15.672 2.277 1 95.19 900 PRO B N 1
ATOM 16436 C CA . PRO B 1 900 ? -23.453 14.211 2.176 1 95.19 900 PRO B CA 1
ATOM 16437 C C . PRO B 1 900 ? -22.109 13.539 2.455 1 95.19 900 PRO B C 1
ATOM 16439 O O . PRO B 1 900 ? -21.062 14.023 2.002 1 95.19 900 PRO B O 1
ATOM 16442 N N . THR B 1 901 ? -22.156 12.477 3.229 1 96.44 901 THR B N 1
ATOM 16443 C CA . THR B 1 901 ? -20.922 11.844 3.699 1 96.44 901 THR B CA 1
ATOM 16444 C C . THR B 1 901 ? -21.094 10.328 3.781 1 96.44 901 THR B C 1
ATOM 16446 O O . THR B 1 901 ? -22.078 9.836 4.34 1 96.44 901 THR B O 1
ATOM 16449 N N . PRO B 1 902 ? -20.141 9.617 3.174 1 97.88 902 PRO B N 1
ATOM 16450 C CA . PRO B 1 902 ? -20.234 8.156 3.256 1 97.88 902 PRO B CA 1
ATOM 16451 C C . PRO B 1 902 ? -19.625 7.598 4.543 1 97.88 902 PRO B C 1
ATOM 16453 O O . PRO B 1 902 ? -18.828 8.273 5.199 1 97.88 902 PRO B O 1
ATOM 16456 N N . GLY B 1 903 ? -20.031 6.391 4.953 1 98.12 903 GLY B N 1
ATOM 16457 C CA . GLY B 1 903 ? -19.453 5.633 6.055 1 98.12 903 GLY B CA 1
ATOM 16458 C C . GLY B 1 903 ? -19.641 4.133 5.898 1 98.12 903 GLY B C 1
ATOM 16459 O O . GLY B 1 903 ? -20.562 3.678 5.223 1 98.12 903 GLY B O 1
ATOM 16460 N N . LYS B 1 904 ? -18.719 3.402 6.422 1 98.31 904 LYS B N 1
ATOM 16461 C CA . LYS B 1 904 ? -18.766 1.942 6.398 1 98.31 904 LYS B CA 1
ATOM 16462 C C . LYS B 1 904 ? -18.297 1.357 7.727 1 98.31 904 LYS B C 1
ATOM 16464 O O . LYS B 1 904 ? -17.312 1.825 8.305 1 98.31 904 LYS B O 1
ATOM 16469 N N . VAL B 1 905 ? -19.016 0.416 8.289 1 98.69 905 VAL B N 1
ATOM 16470 C CA . VAL B 1 905 ? -18.672 -0.3 9.516 1 98.69 905 VAL B CA 1
ATOM 16471 C C . VAL B 1 905 ? -18.688 -1.804 9.25 1 98.69 905 VAL B C 1
ATOM 16473 O O . VAL B 1 905 ? -19.641 -2.342 8.703 1 98.69 905 VAL B O 1
ATOM 16476 N N . SER B 1 906 ? -17.609 -2.48 9.562 1 98.62 906 SER B N 1
ATOM 16477 C CA . SER B 1 906 ? -17.484 -3.918 9.352 1 98.62 906 SER B CA 1
ATOM 16478 C C . SER B 1 906 ? -17.016 -4.617 10.625 1 98.62 906 SER B C 1
ATOM 16480 O O . SER B 1 906 ? -16.062 -4.172 11.273 1 98.62 906 SER B O 1
ATOM 16482 N N . ILE B 1 907 ? -17.672 -5.688 11.008 1 98.5 907 ILE B N 1
ATOM 16483 C CA . ILE B 1 907 ? -17.328 -6.461 12.195 1 98.5 907 ILE B CA 1
ATOM 16484 C C . ILE B 1 907 ? -16.547 -7.711 11.789 1 98.5 907 ILE B C 1
ATOM 16486 O O . ILE B 1 907 ? -17.062 -8.555 11.047 1 98.5 907 ILE B O 1
ATOM 16490 N N . LEU B 1 908 ? -15.336 -7.848 12.266 1 98.19 908 LEU B N 1
ATOM 16491 C CA . LEU B 1 908 ? -14.461 -8.961 11.922 1 98.19 908 LEU B CA 1
ATOM 16492 C C . LEU B 1 908 ? -14.766 -10.18 12.781 1 98.19 908 LEU B C 1
ATOM 16494 O O . LEU B 1 908 ? -15.508 -10.086 13.766 1 98.19 908 LEU B O 1
ATOM 16498 N N . SER B 1 909 ? -14.188 -11.266 12.477 1 96.38 909 SER B N 1
ATOM 16499 C CA . SER B 1 909 ? -14.555 -12.555 13.07 1 96.38 909 SER B CA 1
ATOM 16500 C C . SER B 1 909 ? -14.164 -12.617 14.539 1 96.38 909 SER B C 1
ATOM 16502 O O . SER B 1 909 ? -14.766 -13.359 15.32 1 96.38 909 SER B O 1
ATOM 16504 N N . ASP B 1 910 ? -13.164 -11.883 14.961 1 96.06 910 ASP B N 1
ATOM 16505 C CA . ASP B 1 910 ? -12.758 -11.883 16.359 1 96.06 910 ASP B CA 1
ATOM 16506 C C . ASP B 1 910 ? -13.555 -10.852 17.156 1 96.06 910 ASP B C 1
ATOM 16508 O O . ASP B 1 910 ? -13.25 -10.594 18.328 1 96.06 910 ASP B O 1
ATOM 16512 N N . GLY B 1 911 ? -14.484 -10.18 16.5 1 96.31 911 GLY B N 1
ATOM 16513 C CA . GLY B 1 911 ? -15.328 -9.203 17.172 1 96.31 911 GLY B CA 1
ATOM 16514 C C . GLY B 1 911 ? -14.797 -7.785 17.062 1 96.31 911 GLY B C 1
ATOM 16515 O O . GLY B 1 911 ? -15.492 -6.828 17.406 1 96.31 911 GLY B O 1
ATOM 16516 N N . SER B 1 912 ? -13.555 -7.617 16.656 1 97.56 912 SER B N 1
ATOM 16517 C CA . SER B 1 912 ? -13.07 -6.262 16.422 1 97.56 912 SER B CA 1
ATOM 16518 C C . SER B 1 912 ? -13.773 -5.617 15.242 1 97.56 912 SER B C 1
ATOM 16520 O O . SER B 1 912 ? -14.438 -6.301 14.453 1 97.56 912 SER B O 1
ATOM 16522 N N . VAL B 1 913 ? -13.742 -4.293 15.164 1 98.31 913 VAL B N 1
ATOM 16523 C CA . VAL B 1 913 ? -14.539 -3.537 14.203 1 98.31 913 VAL B CA 1
ATOM 16524 C C . VAL B 1 913 ? -13.641 -2.604 13.406 1 98.31 913 VAL B C 1
ATOM 16526 O O . VAL B 1 913 ? -12.75 -1.952 13.961 1 98.31 913 VAL B O 1
ATOM 16529 N N . VAL B 1 914 ? -13.773 -2.588 12.094 1 98.06 914 VAL B N 1
ATOM 16530 C CA . VAL B 1 914 ? -13.062 -1.655 11.227 1 98.06 914 VAL B CA 1
ATOM 16531 C C . VAL B 1 914 ? -14.047 -0.647 10.633 1 98.06 914 VAL B C 1
ATOM 16533 O O . VAL B 1 914 ? -15.141 -1.017 10.211 1 98.06 914 VAL B O 1
ATOM 16536 N N . VAL B 1 915 ? -13.656 0.632 10.688 1 98.5 915 VAL B N 1
ATOM 16537 C CA . VAL B 1 915 ? -14.531 1.717 10.25 1 98.5 915 VAL B CA 1
ATOM 16538 C C . VAL B 1 915 ? -13.812 2.572 9.211 1 98.5 915 VAL B C 1
ATOM 16540 O O . VAL B 1 915 ? -12.617 2.834 9.328 1 98.5 915 VAL B O 1
ATOM 16543 N N . GLU B 1 916 ? -14.492 2.916 8.141 1 97.31 916 GLU B N 1
ATOM 16544 C CA . GLU B 1 916 ? -14.008 3.855 7.133 1 97.31 916 GLU B CA 1
ATOM 16545 C C . GLU B 1 916 ? -15.016 4.977 6.895 1 97.31 916 GLU B C 1
ATOM 16547 O O . GLU B 1 916 ? -16.219 4.73 6.801 1 97.31 916 GLU B O 1
ATOM 16552 N N . VAL B 1 917 ? -14.555 6.219 6.883 1 97.75 917 VAL B N 1
ATOM 16553 C CA . VAL B 1 917 ? -15.406 7.371 6.613 1 97.75 917 VAL B CA 1
ATOM 16554 C C . VAL B 1 917 ? -14.766 8.242 5.527 1 97.75 917 VAL B C 1
ATOM 16556 O O . VAL B 1 917 ? -13.578 8.094 5.227 1 97.75 917 VAL B O 1
ATOM 16559 N N . GLY B 1 918 ? -15.617 9.094 4.934 1 95.69 918 GLY B N 1
ATOM 16560 C CA . GLY B 1 918 ? -15.125 10 3.908 1 95.69 918 GLY B CA 1
ATOM 16561 C C . GLY B 1 918 ? -14.297 11.141 4.465 1 95.69 918 GLY B C 1
ATOM 16562 O O . GLY B 1 918 ? -13.391 11.648 3.797 1 95.69 918 GLY B O 1
ATOM 16563 N N . GLY B 1 919 ? -14.531 11.547 5.668 1 96.75 919 GLY B N 1
ATOM 16564 C CA . GLY B 1 919 ? -13.836 12.664 6.293 1 96.75 919 GLY B CA 1
ATOM 16565 C C . GLY B 1 919 ? -12.383 12.359 6.598 1 96.75 919 GLY B C 1
ATOM 16566 O O . GLY B 1 919 ? -12.023 11.219 6.887 1 96.75 919 GLY B O 1
ATOM 16567 N N . ILE B 1 920 ? -11.531 13.383 6.566 1 97.12 920 ILE B N 1
ATOM 16568 C CA . ILE B 1 920 ? -10.094 13.258 6.785 1 97.12 920 ILE B CA 1
ATOM 16569 C C . ILE B 1 920 ? -9.734 13.812 8.164 1 97.12 920 ILE B C 1
ATOM 16571 O O . ILE B 1 920 ? -10.258 14.852 8.578 1 97.12 920 ILE B O 1
ATOM 16575 N N . GLU B 1 921 ? -8.922 13.078 8.891 1 94.75 921 GLU B N 1
ATOM 16576 C CA . GLU B 1 921 ? -8.391 13.555 10.164 1 94.75 921 GLU B CA 1
ATOM 16577 C C . GLU B 1 921 ? -7.359 14.664 9.945 1 94.75 921 GLU B C 1
ATOM 16579 O O . GLU B 1 921 ? -6.254 14.398 9.461 1 94.75 921 GLU B O 1
ATOM 16584 N N . ILE B 1 922 ? -7.711 15.883 10.32 1 93.44 922 ILE B N 1
ATOM 16585 C CA . ILE B 1 922 ? -6.809 17 10.102 1 93.44 922 ILE B CA 1
ATOM 16586 C C . ILE B 1 922 ? -6.445 17.641 11.438 1 93.44 922 ILE B C 1
ATOM 16588 O O . ILE B 1 922 ? -5.938 18.766 11.477 1 93.44 922 ILE B O 1
ATOM 16592 N N . GLY B 1 923 ? -6.801 17.047 12.539 1 89.94 923 GLY B N 1
ATOM 16593 C CA . GLY B 1 923 ? -6.547 17.562 13.875 1 89.94 923 GLY B CA 1
ATOM 16594 C C . GLY B 1 923 ? -7.812 17.797 14.68 1 89.94 923 GLY B C 1
ATOM 16595 O O . GLY B 1 923 ? -7.754 18.031 15.883 1 89.94 923 GLY B O 1
ATOM 16596 N N . GLN B 1 924 ? -9.023 17.609 14.125 1 91.56 924 GLN B N 1
ATOM 16597 C CA . GLN B 1 924 ? -10.289 17.938 14.758 1 91.56 924 GLN B CA 1
ATOM 16598 C C . GLN B 1 924 ? -10.828 16.766 15.578 1 91.56 924 GLN B C 1
ATOM 16600 O O . GLN B 1 924 ? -11.875 16.891 16.219 1 91.56 924 GLN B O 1
ATOM 16605 N N . GLY B 1 925 ? -10.164 15.68 15.555 1 93.81 925 GLY B N 1
ATOM 16606 C CA . GLY B 1 925 ? -10.578 14.531 16.344 1 93.81 925 GLY B CA 1
ATOM 16607 C C . GLY B 1 925 ? -11.742 13.773 15.727 1 93.81 925 GLY B C 1
ATOM 16608 O O . GLY B 1 925 ? -12.602 13.25 16.438 1 93.81 925 GLY B O 1
ATOM 16609 N N . LEU B 1 926 ? -11.758 13.766 14.414 1 96.19 926 LEU B N 1
ATOM 16610 C CA . LEU B 1 926 ? -12.82 13.078 13.68 1 96.19 926 LEU B CA 1
ATOM 16611 C C . LEU B 1 926 ? -12.82 11.586 13.992 1 96.19 926 LEU B C 1
ATOM 16613 O O . LEU B 1 926 ? -13.867 11.008 14.266 1 96.19 926 LEU B O 1
ATOM 16617 N N . TRP B 1 927 ? -11.648 10.969 13.992 1 96.75 927 TRP B N 1
ATOM 16618 C CA . TRP B 1 927 ? -11.562 9.531 14.234 1 96.75 927 TRP B CA 1
ATOM 16619 C C . TRP B 1 927 ? -12.047 9.18 15.641 1 96.75 927 TRP B C 1
ATOM 16621 O O . TRP B 1 927 ? -12.695 8.148 15.836 1 96.75 927 TRP B O 1
ATOM 16631 N N . THR B 1 928 ? -11.695 10.023 16.609 1 96.56 928 THR B N 1
ATOM 16632 C CA . THR B 1 928 ? -12.117 9.797 17.984 1 96.56 928 THR B CA 1
ATOM 16633 C C . THR B 1 928 ? -13.633 9.82 18.094 1 96.56 928 THR B C 1
ATOM 16635 O O . THR B 1 928 ? -14.234 8.938 18.703 1 96.56 928 THR B O 1
ATOM 16638 N N . LYS B 1 929 ? -14.219 10.82 17.547 1 97.25 929 LYS B N 1
ATOM 16639 C CA . LYS B 1 929 ? -15.672 10.984 17.609 1 97.25 929 LYS B CA 1
ATOM 16640 C C . LYS B 1 929 ? -16.391 9.859 16.875 1 97.25 929 LYS B C 1
ATOM 16642 O O . LYS B 1 929 ? -17.422 9.375 17.344 1 97.25 929 LYS B O 1
ATOM 16647 N N . VAL B 1 930 ? -15.875 9.461 15.734 1 98.19 930 VAL B N 1
ATOM 16648 C CA . VAL B 1 930 ? -16.438 8.359 14.953 1 98.19 930 VAL B CA 1
ATOM 16649 C C . VAL B 1 930 ? -16.344 7.059 15.75 1 98.19 930 VAL B C 1
ATOM 16651 O O . VAL B 1 930 ? -17.297 6.266 15.773 1 98.19 930 VAL B O 1
ATOM 16654 N N . GLN B 1 931 ? -15.18 6.824 16.328 1 97.81 931 GLN B N 1
ATOM 16655 C CA . GLN B 1 931 ? -15.008 5.641 17.172 1 97.81 931 GLN B CA 1
ATOM 16656 C C . GLN B 1 931 ? -16.047 5.598 18.281 1 97.81 931 GLN B C 1
ATOM 16658 O O . GLN B 1 931 ? -16.656 4.551 18.547 1 97.81 931 GLN B O 1
ATOM 16663 N N . GLN B 1 932 ? -16.25 6.707 18.969 1 96.94 932 GLN B N 1
ATOM 16664 C CA . GLN B 1 932 ? -17.234 6.801 20.031 1 96.94 932 GLN B CA 1
ATOM 16665 C C . GLN B 1 932 ? -18.641 6.543 19.5 1 96.94 932 GLN B C 1
ATOM 16667 O O . GLN B 1 932 ? -19.438 5.855 20.156 1 96.94 932 GLN B O 1
ATOM 16672 N N . MET B 1 933 ? -18.953 7.074 18.328 1 97.94 933 MET B N 1
ATOM 16673 C CA . MET B 1 933 ? -20.281 6.906 17.75 1 97.94 933 MET B CA 1
ATOM 16674 C C . MET B 1 933 ? -20.547 5.445 17.406 1 97.94 933 MET B C 1
ATOM 16676 O O . MET B 1 933 ? -21.656 4.941 17.625 1 97.94 933 MET B O 1
ATOM 16680 N N . VAL B 1 934 ? -19.562 4.758 16.828 1 98.31 934 VAL B N 1
ATOM 16681 C CA . VAL B 1 934 ? -19.719 3.352 16.469 1 98.31 934 VAL B CA 1
ATOM 16682 C C . VAL B 1 934 ? -19.906 2.512 17.734 1 98.31 934 VAL B C 1
ATOM 16684 O O . VAL B 1 934 ? -20.734 1.594 17.75 1 98.31 934 VAL B O 1
ATOM 16687 N N . ALA B 1 935 ? -19.078 2.791 18.781 1 97.44 935 ALA B N 1
ATOM 16688 C CA . ALA B 1 935 ? -19.25 2.088 20.047 1 97.44 935 ALA B CA 1
ATOM 16689 C C . ALA B 1 935 ? -20.656 2.268 20.594 1 97.44 935 ALA B C 1
ATOM 16691 O O . ALA B 1 935 ? -21.266 1.312 21.078 1 97.44 935 ALA B O 1
ATOM 16692 N N . TYR B 1 936 ? -21.234 3.498 20.578 1 96.44 936 TYR B N 1
ATOM 16693 C CA . TYR B 1 936 ? -22.594 3.791 21 1 96.44 936 TYR B CA 1
ATOM 16694 C C . TYR B 1 936 ? -23.609 3.02 20.156 1 96.44 936 TYR B C 1
ATOM 16696 O O . TYR B 1 936 ? -24.5 2.363 20.703 1 96.44 936 TYR B O 1
ATOM 16704 N N . GLY B 1 937 ? -23.406 3.109 18.812 1 97.31 937 GLY B N 1
ATOM 16705 C CA . GLY B 1 937 ? -24.344 2.479 17.906 1 97.31 937 GLY B CA 1
ATOM 16706 C C . GLY B 1 937 ? -24.406 0.971 18.062 1 97.31 937 GLY B C 1
ATOM 16707 O O . GLY B 1 937 ? -25.5 0.396 18.156 1 97.31 937 GLY B O 1
ATOM 16708 N N . LEU B 1 938 ? -23.25 0.344 18 1 97.19 938 LEU B N 1
ATOM 16709 C CA . LEU B 1 938 ? -23.219 -1.11 18.109 1 97.19 938 LEU B CA 1
ATOM 16710 C C . LEU B 1 938 ? -23.609 -1.568 19.5 1 97.19 938 LEU B C 1
ATOM 16712 O O . LEU B 1 938 ? -24.062 -2.699 19.688 1 97.19 938 LEU B O 1
ATOM 16716 N N . GLY B 1 939 ? -23.375 -0.678 20.5 1 95 939 GLY B N 1
ATOM 16717 C CA . GLY B 1 939 ? -23.766 -0.994 21.859 1 95 939 GLY B CA 1
ATOM 16718 C C . GLY B 1 939 ? -25.266 -1.209 22.031 1 95 939 GLY B C 1
ATOM 16719 O O . GLY B 1 939 ? -25.703 -1.809 23 1 95 939 GLY B O 1
ATOM 16720 N N . MET B 1 940 ? -26.031 -0.83 21.109 1 93.75 940 MET B N 1
ATOM 16721 C CA . MET B 1 940 ? -27.484 -0.945 21.156 1 93.75 940 MET B CA 1
ATOM 16722 C C . MET B 1 940 ? -27.922 -2.402 21.031 1 93.75 940 MET B C 1
ATOM 16724 O O . MET B 1 940 ? -29.062 -2.74 21.359 1 93.75 940 MET B O 1
ATOM 16728 N N . VAL B 1 941 ? -26.984 -3.209 20.641 1 92.56 941 VAL B N 1
ATOM 16729 C CA . VAL B 1 941 ? -27.297 -4.633 20.625 1 92.56 941 VAL B CA 1
ATOM 16730 C C . VAL B 1 941 ? -27.469 -5.141 22.062 1 92.56 941 VAL B C 1
ATOM 16732 O O . VAL B 1 941 ? -28.172 -6.129 22.297 1 92.56 941 VAL B O 1
ATOM 16735 N N . LYS B 1 942 ? -26.922 -4.594 23.109 1 87 942 LYS B N 1
ATOM 16736 C CA . LYS B 1 942 ? -27.094 -4.816 24.547 1 87 942 LYS B CA 1
ATOM 16737 C C . LYS B 1 942 ? -26.562 -6.195 24.938 1 87 942 LYS B C 1
ATOM 16739 O O . LYS B 1 942 ? -27.266 -6.957 25.625 1 87 942 LYS B O 1
ATOM 16744 N N . CYS B 1 943 ? -25.453 -6.496 24.438 1 89 943 CYS B N 1
ATOM 16745 C CA . CYS B 1 943 ? -24.797 -7.723 24.875 1 89 943 CYS B CA 1
ATOM 16746 C C . CYS B 1 943 ? -23.812 -7.438 26 1 89 943 CYS B C 1
ATOM 16748 O O . CYS B 1 943 ? -23.594 -6.281 26.359 1 89 943 CYS B O 1
ATOM 16750 N N . GLU B 1 944 ? -23.406 -8.477 26.641 1 85.25 944 GLU B N 1
ATOM 16751 C CA . GLU B 1 944 ? -22.391 -8.328 27.688 1 85.25 944 GLU B CA 1
ATOM 16752 C C . GLU B 1 944 ? -21.047 -7.934 27.078 1 85.25 944 GLU B C 1
ATOM 16754 O O . GLU B 1 944 ? -20.641 -8.461 26.047 1 85.25 944 GLU B O 1
ATOM 16759 N N . GLY B 1 945 ? -20.391 -6.969 27.656 1 76.69 945 GLY B N 1
ATOM 16760 C CA . GLY B 1 945 ? -19.078 -6.543 27.188 1 76.69 945 GLY B CA 1
ATOM 16761 C C . GLY B 1 945 ? -19.141 -5.309 26.297 1 76.69 945 GLY B C 1
ATOM 16762 O O . GLY B 1 945 ? -18.125 -4.875 25.75 1 76.69 945 GLY B O 1
ATOM 16763 N N . ASN B 1 946 ? -20.266 -4.691 26.25 1 79.69 946 ASN B N 1
ATOM 16764 C CA . ASN B 1 946 ? -20.484 -3.496 25.453 1 79.69 946 ASN B CA 1
ATOM 16765 C C . ASN B 1 946 ? -19.578 -2.352 25.891 1 79.69 946 ASN B C 1
ATOM 16767 O O . ASN B 1 946 ? -19.219 -1.5 25.078 1 79.69 946 ASN B O 1
ATOM 16771 N N . GLU B 1 947 ? -19.219 -2.414 27.094 1 79.25 947 GLU B N 1
ATOM 16772 C CA . GLU B 1 947 ? -18.406 -1.326 27.641 1 79.25 947 GLU B CA 1
ATOM 16773 C C . GLU B 1 947 ? -17 -1.34 27.047 1 79.25 947 GLU B C 1
ATOM 16775 O O . GLU B 1 947 ? -16.328 -0.312 27.031 1 79.25 947 GLU B O 1
ATOM 16780 N N . LYS B 1 948 ? -16.625 -2.459 26.438 1 88.38 948 LYS B N 1
ATOM 16781 C CA . LYS B 1 948 ? -15.266 -2.59 25.922 1 88.38 948 LYS B CA 1
ATOM 16782 C C . LYS B 1 948 ? -15.234 -2.461 24.406 1 88.38 948 LYS B C 1
ATOM 16784 O O . LYS B 1 948 ? -14.203 -2.688 23.766 1 88.38 948 LYS B O 1
ATOM 16789 N N . LEU B 1 949 ? -16.344 -2.039 23.828 1 93.62 949 LEU B N 1
ATOM 16790 C CA . LEU B 1 949 ? -16.422 -1.963 22.375 1 93.62 949 LEU B CA 1
ATOM 16791 C C . LEU B 1 949 ? -15.5 -0.875 21.828 1 93.62 949 LEU B C 1
ATOM 16793 O O . LEU B 1 949 ? -14.961 -1.003 20.734 1 93.62 949 LEU B O 1
ATOM 16797 N N . LEU B 1 950 ? -15.352 0.191 22.625 1 94.88 950 LEU B N 1
ATOM 16798 C CA . LEU B 1 950 ? -14.547 1.321 22.172 1 94.88 950 LEU B CA 1
ATOM 16799 C C . LEU B 1 950 ? -13.125 0.878 21.844 1 94.88 950 LEU B C 1
ATOM 16801 O O . LEU B 1 950 ? -12.531 1.364 20.875 1 94.88 950 LEU B O 1
ATOM 16805 N N . ASP B 1 951 ? -12.656 -0.045 22.578 1 93.75 951 ASP B N 1
ATOM 16806 C CA . ASP B 1 951 ? -11.281 -0.504 22.422 1 93.75 951 ASP B CA 1
ATOM 16807 C C . ASP B 1 951 ? -11.156 -1.463 21.234 1 93.75 951 ASP B C 1
ATOM 16809 O O . ASP B 1 951 ? -10.047 -1.825 20.844 1 93.75 951 ASP B O 1
ATOM 16813 N N . ARG B 1 952 ? -12.242 -1.825 20.656 1 96.06 952 ARG B N 1
ATOM 16814 C CA . ARG B 1 952 ? -12.234 -2.812 19.594 1 96.06 952 ARG B CA 1
ATOM 16815 C C . ARG B 1 952 ? -12.43 -2.146 18.234 1 96.06 952 ARG B C 1
ATOM 16817 O O . ARG B 1 952 ? -12.523 -2.826 17.203 1 96.06 952 ARG B O 1
ATOM 16824 N N . ILE B 1 953 ? -12.469 -0.873 18.203 1 97.88 953 ILE B N 1
ATOM 16825 C CA . ILE B 1 953 ? -12.844 -0.173 16.984 1 97.88 953 ILE B CA 1
ATOM 16826 C C . ILE B 1 953 ? -11.617 0.536 16.406 1 97.88 953 ILE B C 1
ATOM 16828 O O . ILE B 1 953 ? -10.93 1.275 17.109 1 97.88 953 ILE B O 1
ATOM 16832 N N . ARG B 1 954 ? -11.359 0.299 15.172 1 97.06 954 ARG B N 1
ATOM 16833 C CA . ARG B 1 954 ? -10.297 1.003 14.469 1 97.06 954 ARG B CA 1
ATOM 16834 C C . ARG B 1 954 ? -10.844 1.745 13.25 1 97.06 954 ARG B C 1
ATOM 16836 O O . ARG B 1 954 ? -11.547 1.161 12.43 1 97.06 954 ARG B O 1
ATOM 16843 N N . VAL B 1 955 ? -10.586 3.018 13.203 1 97.38 955 VAL B N 1
ATOM 16844 C CA . VAL B 1 955 ? -10.875 3.807 12.008 1 97.38 955 VAL B CA 1
ATOM 16845 C C . VAL B 1 955 ? -9.664 3.791 11.078 1 97.38 955 VAL B C 1
ATOM 16847 O O . VAL B 1 955 ? -8.547 4.102 11.492 1 97.38 955 VAL B O 1
ATOM 16850 N N . VAL B 1 956 ? -9.859 3.4 9.852 1 95.88 956 VAL B N 1
ATOM 16851 C CA . VAL B 1 956 ? -8.734 3.268 8.922 1 95.88 956 VAL B CA 1
ATOM 16852 C C . VAL B 1 956 ? -8.664 4.496 8.023 1 95.88 956 VAL B C 1
ATOM 16854 O O . VAL B 1 956 ? -9.602 5.293 7.969 1 95.88 956 VAL B O 1
ATOM 16857 N N . GLN B 1 957 ? -7.523 4.672 7.371 1 94.88 957 GLN B N 1
ATOM 16858 C CA . GLN B 1 957 ? -7.238 5.789 6.48 1 94.88 957 GLN B CA 1
ATOM 16859 C C . GLN B 1 957 ? -8.211 5.824 5.305 1 94.88 957 GLN B C 1
ATOM 16861 O O . GLN B 1 957 ? -8.844 4.816 4.992 1 94.88 957 GLN B O 1
ATOM 16866 N N . SER B 1 958 ? -8.273 6.945 4.68 1 95.94 958 SER B N 1
ATOM 16867 C CA . SER B 1 958 ? -9.117 7.113 3.496 1 95.94 958 SER B CA 1
ATOM 16868 C C . SER B 1 958 ? -8.461 6.496 2.264 1 95.94 958 SER B C 1
ATOM 16870 O O . SER B 1 958 ? -7.246 6.594 2.084 1 95.94 958 SER B O 1
ATOM 16872 N N . ASP B 1 959 ? -9.211 5.809 1.439 1 96.69 959 ASP B N 1
ATOM 16873 C CA . ASP B 1 959 ? -8.852 5.184 0.17 1 96.69 959 ASP B CA 1
ATOM 16874 C C . ASP B 1 959 ? -9.922 5.438 -0.889 1 96.69 959 ASP B C 1
ATOM 16876 O O . ASP B 1 959 ? -11.047 4.945 -0.774 1 96.69 959 ASP B O 1
ATOM 16880 N N . THR B 1 960 ? -9.555 6.121 -1.943 1 97.56 960 THR B N 1
ATOM 16881 C CA . THR B 1 960 ? -10.555 6.656 -2.863 1 97.56 960 THR B CA 1
ATOM 16882 C C . THR B 1 960 ? -11.188 5.535 -3.688 1 97.56 960 THR B C 1
ATOM 16884 O O . THR B 1 960 ? -12.234 5.727 -4.301 1 97.56 960 THR B O 1
ATOM 16887 N N . LEU B 1 961 ? -10.562 4.398 -3.777 1 96.5 961 LEU B N 1
ATOM 16888 C CA . LEU B 1 961 ? -11.188 3.275 -4.469 1 96.5 961 LEU B CA 1
ATOM 16889 C C . LEU B 1 961 ? -11.953 2.391 -3.486 1 96.5 961 LEU B C 1
ATOM 16891 O O . LEU B 1 961 ? -12.875 1.677 -3.877 1 96.5 961 LEU B O 1
ATOM 16895 N N . GLY B 1 962 ? -11.531 2.412 -2.223 1 94.81 962 GLY B N 1
ATOM 16896 C CA . GLY B 1 962 ? -12.219 1.66 -1.189 1 94.81 962 GLY B CA 1
ATOM 16897 C C . GLY B 1 962 ? -13.562 2.256 -0.816 1 94.81 962 GLY B C 1
ATOM 16898 O O . GLY B 1 962 ? -14.531 1.526 -0.598 1 94.81 962 GLY B O 1
ATOM 16899 N N . MET B 1 963 ? -13.617 3.541 -0.792 1 95.56 963 MET B N 1
ATOM 16900 C CA . MET B 1 963 ? -14.836 4.285 -0.508 1 95.56 963 MET B CA 1
ATOM 16901 C C . MET B 1 963 ? -14.953 5.512 -1.408 1 95.56 963 MET B C 1
ATOM 16903 O O . MET B 1 963 ? -14.102 6.402 -1.36 1 95.56 963 MET B O 1
ATOM 16907 N N . ILE B 1 964 ? -16.031 5.566 -2.172 1 96.69 964 ILE B N 1
ATOM 16908 C CA . ILE B 1 964 ? -16.203 6.668 -3.117 1 96.69 964 ILE B CA 1
ATOM 16909 C C . ILE B 1 964 ? -17.078 7.746 -2.504 1 96.69 964 ILE B C 1
ATOM 16911 O O . ILE B 1 964 ? -17.656 7.547 -1.429 1 96.69 964 ILE B O 1
ATOM 16915 N N . GLN B 1 965 ? -17.109 8.914 -3.131 1 96.88 965 GLN B N 1
ATOM 16916 C CA . GLN B 1 965 ? -17.938 10.055 -2.744 1 96.88 965 GLN B CA 1
ATOM 16917 C C . GLN B 1 965 ? -17.562 10.555 -1.354 1 96.88 965 GLN B C 1
ATOM 16919 O O . GLN B 1 965 ? -18.438 10.898 -0.554 1 96.88 965 GLN B O 1
ATOM 16924 N N . GLY B 1 966 ? -16.281 10.531 -1.097 1 94.25 966 GLY B N 1
ATOM 16925 C CA . GLY B 1 966 ? -15.781 10.961 0.203 1 94.25 966 GLY B CA 1
ATOM 16926 C C . GLY B 1 966 ? -15.844 12.469 0.396 1 94.25 966 GLY B C 1
ATOM 16927 O O . GLY B 1 966 ? -15.859 12.953 1.529 1 94.25 966 GLY B O 1
ATOM 16928 N N . GLY B 1 967 ? -15.844 13.227 -0.684 1 91.94 967 GLY B N 1
ATOM 16929 C CA . GLY B 1 967 ? -15.938 14.672 -0.608 1 91.94 967 GLY B CA 1
ATOM 16930 C C . GLY B 1 967 ? -14.68 15.32 -0.062 1 91.94 967 GLY B C 1
ATOM 16931 O O . GLY B 1 967 ? -13.57 14.992 -0.484 1 91.94 967 GLY B O 1
ATOM 16932 N N . PHE B 1 968 ? -14.844 16.391 0.754 1 92.31 968 PHE B N 1
ATOM 16933 C CA . PHE B 1 968 ? -13.727 17.109 1.373 1 92.31 968 PHE B CA 1
ATOM 16934 C C . PHE B 1 968 ? -14.031 17.422 2.832 1 92.31 968 PHE B C 1
ATOM 16936 O O . PHE B 1 968 ? -15.203 17.469 3.23 1 92.31 968 PHE B O 1
ATOM 16943 N N . THR B 1 969 ? -13.07 17.5 3.646 1 96.06 969 THR B 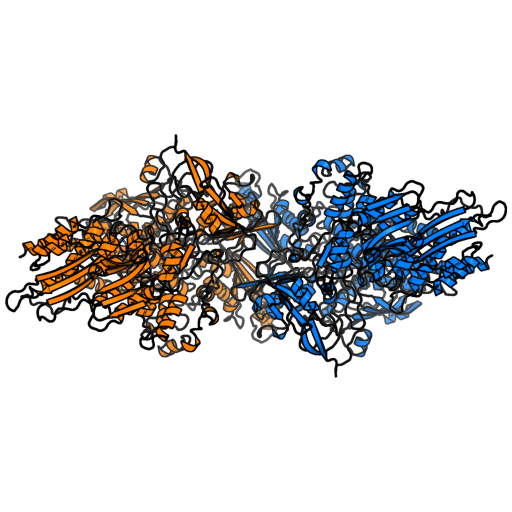N 1
ATOM 16944 C CA . THR B 1 969 ? -13.188 17.922 5.039 1 96.06 969 THR B CA 1
ATOM 16945 C C . THR B 1 969 ? -13.031 19.422 5.172 1 96.06 969 THR B C 1
ATOM 16947 O O . THR B 1 969 ? -11.969 19.984 4.871 1 96.06 969 THR B O 1
ATOM 16950 N N . ALA B 1 970 ? -14.117 20.094 5.496 1 94.5 970 ALA B N 1
ATOM 16951 C CA . ALA B 1 970 ? -14.18 21.547 5.59 1 94.5 970 ALA B CA 1
ATOM 16952 C C . ALA B 1 970 ? -15.453 21.984 6.301 1 94.5 970 ALA B C 1
ATOM 16954 O O . ALA B 1 970 ? -16.344 21.172 6.555 1 94.5 970 ALA B O 1
ATOM 16955 N N . GLY B 1 971 ? -15.5 23.172 6.695 1 93.25 971 GLY B N 1
ATOM 16956 C CA . GLY B 1 971 ? -16.719 23.828 7.152 1 93.25 971 GLY B CA 1
ATOM 16957 C C . GLY B 1 971 ? -17.125 23.438 8.555 1 93.25 971 GLY B C 1
ATOM 16958 O O . GLY B 1 971 ? -18.25 23.688 8.977 1 93.25 971 GLY B O 1
ATOM 16959 N N . SER B 1 972 ? -16.297 22.672 9.258 1 94.06 972 SER B N 1
ATOM 16960 C CA . SER B 1 972 ? -16.469 22.328 10.664 1 94.06 972 SER B CA 1
ATOM 16961 C C . SER B 1 972 ? -17.625 21.359 10.859 1 94.06 972 SER B C 1
ATOM 16963 O O . SER B 1 972 ? -18.156 21.234 11.969 1 94.06 972 SER B O 1
ATOM 16965 N N . THR B 1 973 ? -18.094 20.688 9.812 1 96.06 973 THR B N 1
ATOM 16966 C CA . THR B 1 973 ? -19.25 19.828 9.984 1 96.06 973 THR B CA 1
ATOM 16967 C C . THR B 1 973 ? -18.906 18.391 9.586 1 96.06 973 THR B C 1
ATOM 16969 O O . THR B 1 973 ? -19.766 17.5 9.633 1 96.06 973 THR B O 1
ATOM 16972 N N . THR B 1 974 ? -17.75 18.125 9.203 1 96.62 974 THR B N 1
ATOM 16973 C CA . THR B 1 974 ? -17.406 16.812 8.672 1 96.62 974 THR B CA 1
ATOM 16974 C C . THR B 1 974 ? -17.469 15.758 9.766 1 96.62 974 THR B C 1
ATOM 16976 O O . THR B 1 974 ? -17.875 14.617 9.508 1 96.62 974 THR B O 1
ATOM 16979 N N . SER B 1 975 ? -17.047 16.078 11.031 1 96.44 975 SER B N 1
ATOM 16980 C CA . SER B 1 975 ? -17.109 15.117 12.117 1 96.44 975 SER B CA 1
ATOM 16981 C C . SER B 1 975 ? -18.531 14.688 12.414 1 96.44 975 SER B C 1
ATOM 16983 O O . SER B 1 975 ? -18.812 13.5 12.562 1 96.44 975 SER B O 1
ATOM 16985 N N . GLU B 1 976 ? -19.469 15.609 12.586 1 96 976 GLU B N 1
ATOM 16986 C CA . GLU B 1 976 ? -20.844 15.258 12.898 1 96 976 GLU B CA 1
ATOM 16987 C C . GLU B 1 976 ? -21.484 14.469 11.75 1 96 976 GLU B C 1
ATOM 16989 O O . GLU B 1 976 ? -22.234 13.516 11.992 1 96 976 GLU B O 1
ATOM 16994 N N . SER B 1 977 ? -21.188 14.891 10.484 1 97 977 SER B N 1
ATOM 16995 C CA . SER B 1 977 ? -21.703 14.164 9.336 1 97 977 SER B CA 1
ATOM 16996 C C . SER B 1 977 ? -21.156 12.742 9.281 1 97 977 SER B C 1
ATOM 16998 O O . SER B 1 977 ? -21.891 11.797 8.969 1 97 977 SER B O 1
ATOM 17000 N N . SER B 1 978 ? -19.875 12.578 9.516 1 98.06 978 SER B N 1
ATOM 17001 C CA . SER B 1 978 ? -19.266 11.25 9.547 1 98.06 978 SER B CA 1
ATOM 17002 C C . SER B 1 978 ? -19.875 10.391 10.656 1 98.06 978 SER B C 1
ATOM 17004 O O . SER B 1 978 ? -20.109 9.195 10.461 1 98.06 978 SER B O 1
ATOM 17006 N N . CYS B 1 979 ? -20.078 11.016 11.828 1 98 979 CYS B N 1
ATOM 17007 C CA . CYS B 1 979 ? -20.703 10.305 12.938 1 98 979 CYS B CA 1
ATOM 17008 C C . CYS B 1 979 ? -22.094 9.82 12.555 1 98 979 CYS B C 1
ATOM 17010 O O . CYS B 1 979 ? -22.469 8.695 12.875 1 98 979 CYS B O 1
ATOM 17012 N N . GLU B 1 980 ? -22.859 10.664 11.859 1 97.56 980 GLU B N 1
ATOM 17013 C CA . GLU B 1 980 ? -24.203 10.258 11.445 1 97.56 980 GLU B CA 1
ATOM 17014 C C . GLU B 1 980 ? -24.141 9.109 10.445 1 97.56 980 GLU B C 1
ATOM 17016 O O . GLU B 1 980 ? -24.953 8.18 10.508 1 97.56 980 GLU B O 1
ATOM 17021 N N . ALA B 1 981 ? -23.234 9.188 9.484 1 98.12 981 ALA B N 1
ATOM 17022 C CA . ALA B 1 981 ? -23.062 8.133 8.484 1 98.12 981 ALA B CA 1
ATOM 17023 C C . ALA B 1 981 ? -22.828 6.785 9.148 1 98.12 981 ALA B C 1
ATOM 17025 O O . ALA B 1 981 ? -23.438 5.781 8.781 1 98.12 981 ALA B O 1
ATOM 17026 N N . VAL B 1 982 ? -21.922 6.691 10.133 1 98.5 982 VAL B N 1
ATOM 17027 C CA . VAL B 1 982 ? -21.578 5.422 10.758 1 98.5 982 VAL B CA 1
ATOM 17028 C C . VAL B 1 982 ? -22.688 5.004 11.727 1 98.5 982 VAL B C 1
ATOM 17030 O O . VAL B 1 982 ? -22.875 3.812 11.977 1 98.5 982 VAL B O 1
ATOM 17033 N N . ARG B 1 983 ? -23.375 5.992 12.367 1 98.12 983 ARG B N 1
ATOM 17034 C CA . ARG B 1 983 ? -24.531 5.645 13.195 1 98.12 983 ARG B CA 1
ATOM 17035 C C . ARG B 1 983 ? -25.578 4.883 12.383 1 98.12 983 ARG B C 1
ATOM 17037 O O . ARG B 1 983 ? -26.125 3.885 12.852 1 98.12 983 ARG B O 1
ATOM 17044 N N . LEU B 1 984 ? -25.797 5.34 11.172 1 98.12 984 LEU B N 1
ATOM 17045 C CA . LEU B 1 984 ? -26.734 4.668 10.281 1 98.12 984 LEU B CA 1
ATOM 17046 C C . LEU B 1 984 ? -26.25 3.262 9.945 1 98.12 984 LEU B C 1
ATOM 17048 O O . LEU B 1 984 ? -27.047 2.326 9.867 1 98.12 984 LEU B O 1
ATOM 17052 N N . CYS B 1 985 ? -25 3.07 9.711 1 98.56 985 CYS B N 1
ATOM 17053 C CA . CYS B 1 985 ? -24.438 1.744 9.492 1 98.56 985 CYS B CA 1
ATOM 17054 C C . CYS B 1 985 ? -24.703 0.833 10.68 1 98.56 985 CYS B C 1
ATOM 17056 O O . CYS B 1 985 ? -25.062 -0.331 10.508 1 98.56 985 CYS B O 1
ATOM 17058 N N . CYS B 1 986 ? -24.438 1.374 11.883 1 98.44 986 CYS B N 1
ATOM 17059 C CA . CYS B 1 986 ? -24.625 0.59 13.102 1 98.44 986 CYS B CA 1
ATOM 17060 C C . CYS B 1 986 ? -26.078 0.164 13.266 1 98.44 986 CYS B C 1
ATOM 17062 O O . CYS B 1 986 ? -26.344 -0.939 13.742 1 98.44 986 CYS B O 1
ATOM 17064 N N . VAL B 1 987 ? -27.016 1.041 12.898 1 98.19 987 VAL B N 1
ATOM 17065 C CA . VAL B 1 987 ? -28.438 0.696 12.969 1 98.19 987 VAL B CA 1
ATOM 17066 C C . VAL B 1 987 ? -28.703 -0.535 12.109 1 98.19 987 VAL B C 1
ATOM 17068 O O . VAL B 1 987 ? -29.406 -1.454 12.531 1 98.19 987 VAL B O 1
ATOM 17071 N N . ILE B 1 988 ? -28.172 -0.612 10.914 1 98.31 988 ILE B N 1
ATOM 17072 C CA . ILE B 1 988 ? -28.344 -1.732 10 1 98.31 988 ILE B CA 1
ATOM 17073 C C . ILE B 1 988 ? -27.734 -2.998 10.609 1 98.31 988 ILE B C 1
ATOM 17075 O O . ILE B 1 988 ? -28.359 -4.059 10.586 1 98.31 988 ILE B O 1
ATOM 17079 N N . LEU B 1 989 ? -26.562 -2.922 11.102 1 98.44 989 LEU B N 1
ATOM 17080 C CA . LEU B 1 989 ? -25.859 -4.074 11.656 1 98.44 989 LEU B CA 1
ATOM 17081 C C . LEU B 1 989 ? -26.594 -4.617 12.883 1 98.44 989 LEU B C 1
ATOM 17083 O O . LEU B 1 989 ? -26.688 -5.832 13.07 1 98.44 989 LEU B O 1
ATOM 17087 N N . VAL B 1 990 ? -27.078 -3.701 13.742 1 97.94 990 VAL B N 1
ATOM 17088 C CA . VAL B 1 990 ? -27.812 -4.113 14.938 1 97.94 990 VAL B CA 1
ATOM 17089 C C . VAL B 1 990 ? -29.094 -4.844 14.539 1 97.94 990 VAL B C 1
ATOM 17091 O O . VAL B 1 990 ? -29.469 -5.844 15.156 1 97.94 990 VAL B O 1
ATOM 17094 N N . GLU B 1 991 ? -29.734 -4.363 13.516 1 98.06 991 GLU B N 1
ATOM 17095 C CA . GLU B 1 991 ? -30.938 -5.02 13.016 1 98.06 991 GLU B CA 1
ATOM 17096 C C . GLU B 1 991 ? -30.641 -6.43 12.516 1 98.06 991 GLU B C 1
ATOM 17098 O O . GLU B 1 991 ? -31.438 -7.348 12.688 1 98.06 991 GLU B O 1
ATOM 17103 N N . ARG B 1 992 ? -29.547 -6.629 11.906 1 97.88 992 ARG B N 1
ATOM 17104 C CA . ARG B 1 992 ? -29.141 -7.93 11.383 1 97.88 992 ARG B CA 1
ATOM 17105 C C . ARG B 1 992 ? -28.734 -8.875 12.508 1 97.88 992 ARG B C 1
ATOM 17107 O O . ARG B 1 992 ? -28.922 -10.086 12.406 1 97.88 992 ARG B O 1
ATOM 17114 N N . LEU B 1 993 ? -28.172 -8.367 13.602 1 97.25 993 LEU B N 1
ATOM 17115 C CA . LEU B 1 993 ? -27.656 -9.172 14.703 1 97.25 993 LEU B CA 1
ATOM 17116 C C . LEU B 1 993 ? -28.781 -9.523 15.68 1 97.25 993 LEU B C 1
ATOM 17118 O O . LEU B 1 993 ? -28.672 -10.508 16.422 1 97.25 993 LEU B O 1
ATOM 17122 N N . LYS B 1 994 ? -29.859 -8.742 15.742 1 95.62 994 LYS B N 1
ATOM 17123 C CA . LYS B 1 994 ? -30.922 -8.867 16.734 1 95.62 994 LYS B CA 1
ATOM 17124 C C . LYS B 1 994 ? -31.562 -10.258 16.688 1 95.62 994 LYS B C 1
ATOM 17126 O O . LYS B 1 994 ? -31.766 -10.891 17.719 1 95.62 994 LYS B O 1
ATOM 17131 N N . PRO B 1 995 ? -31.906 -10.75 15.445 1 95.38 995 PRO B N 1
ATOM 17132 C CA . PRO B 1 995 ? -32.5 -12.094 15.398 1 95.38 995 PRO B CA 1
ATOM 17133 C C . PRO B 1 995 ? -31.578 -13.164 15.984 1 95.38 995 PRO B C 1
ATOM 17135 O O . PRO B 1 995 ? -32.062 -14.117 16.609 1 95.38 995 PRO B O 1
ATOM 17138 N N . ILE B 1 996 ? -30.344 -13.062 15.75 1 95.19 996 ILE B N 1
ATOM 17139 C CA . ILE B 1 996 ? -29.375 -14.023 16.281 1 95.19 996 ILE B CA 1
ATOM 17140 C C . ILE B 1 996 ? -29.312 -13.898 17.812 1 95.19 996 ILE B C 1
ATOM 17142 O O . ILE B 1 996 ? -29.281 -14.906 18.516 1 95.19 996 ILE B O 1
ATOM 17146 N N . MET B 1 997 ? -29.234 -12.664 18.281 1 93.12 997 MET B N 1
ATOM 17147 C CA . MET B 1 997 ? -29.219 -12.398 19.719 1 93.12 997 MET B CA 1
ATOM 17148 C C . MET B 1 997 ? -30.453 -12.992 20.391 1 93.12 997 MET B C 1
ATOM 17150 O O . MET B 1 997 ? -30.344 -13.664 21.422 1 93.12 997 MET B O 1
ATOM 17154 N N . ASP B 1 998 ? -31.594 -12.82 19.766 1 92.25 998 ASP B N 1
ATOM 17155 C CA . ASP B 1 998 ? -32.844 -13.344 20.297 1 92.25 998 ASP B CA 1
ATOM 17156 C C . ASP B 1 998 ? -32.844 -14.867 20.312 1 92.25 998 ASP B C 1
ATOM 17158 O O . ASP B 1 998 ? -33.281 -15.484 21.281 1 92.25 998 ASP B O 1
ATOM 17162 N N . GLN B 1 999 ? -32.344 -15.367 19.25 1 93.12 999 GLN B N 1
ATOM 17163 C CA . GLN B 1 999 ? -32.25 -16.828 19.172 1 93.12 999 GLN B CA 1
ATOM 17164 C C . GLN B 1 999 ? -31.344 -17.375 20.281 1 93.12 999 GLN B C 1
ATOM 17166 O O . GLN B 1 999 ? -31.688 -18.359 20.922 1 93.12 999 GLN B O 1
ATOM 17171 N N . MET B 1 1000 ? -30.25 -16.75 20.516 1 92.25 1000 MET B N 1
ATOM 17172 C CA . MET B 1 1000 ? -29.297 -17.203 21.516 1 92.25 1000 MET B CA 1
ATOM 17173 C C . MET B 1 1000 ? -29.844 -17.031 22.922 1 92.25 1000 MET B C 1
ATOM 17175 O O . MET B 1 1000 ? -29.594 -17.844 23.797 1 92.25 1000 MET B O 1
ATOM 17179 N N . MET B 1 1001 ? -30.547 -15.977 23.125 1 88.44 1001 MET B N 1
ATOM 17180 C CA . MET B 1 1001 ? -31.141 -15.727 24.422 1 88.44 1001 MET B CA 1
ATOM 17181 C C . MET B 1 1001 ? -32.188 -16.766 24.75 1 88.44 1001 MET B C 1
ATOM 17183 O O . MET B 1 1001 ? -32.438 -17.078 25.922 1 88.44 1001 MET B O 1
ATOM 17187 N N . MET B 1 1002 ? -32.812 -17.281 23.781 1 88.12 1002 MET B N 1
ATOM 17188 C CA . MET B 1 1002 ? -33.812 -18.328 23.969 1 88.12 1002 MET B CA 1
ATOM 17189 C C . MET B 1 1002 ? -33.156 -19.672 24.25 1 88.12 1002 MET B C 1
ATOM 17191 O O . MET B 1 1002 ? -33.656 -20.453 25.078 1 88.12 1002 MET B O 1
ATOM 17195 N N . GLU B 1 1003 ? -32.125 -19.969 23.484 1 81.62 1003 GLU B N 1
ATOM 17196 C CA . GLU B 1 1003 ? -31.484 -21.266 23.594 1 81.62 1003 GLU B CA 1
ATOM 17197 C C . GLU B 1 1003 ? -30.656 -21.375 24.859 1 81.62 1003 GLU B C 1
ATOM 17199 O O . GLU B 1 1003 ? -30.516 -22.453 25.438 1 81.62 1003 GLU B O 1
ATOM 17204 N N . LYS B 1 1004 ? -29.859 -20.344 25.188 1 66.44 1004 LYS B N 1
ATOM 17205 C CA . LYS B 1 1004 ? -28.953 -20.391 26.328 1 66.44 1004 LYS B CA 1
ATOM 17206 C C . LYS B 1 1004 ? -29.391 -19.406 27.422 1 66.44 1004 LYS B C 1
ATOM 17208 O O . LYS B 1 1004 ? -29.672 -18.25 27.141 1 66.44 1004 LYS B O 1
ATOM 17213 N N . SER B 1 1005 ? -29.828 -19.859 28.516 1 61.41 1005 SER B N 1
ATOM 17214 C CA . SER B 1 1005 ? -30.266 -19.078 29.656 1 61.41 1005 SER B CA 1
ATOM 17215 C C . SER B 1 1005 ? -29.172 -18.125 30.125 1 61.41 1005 SER B C 1
ATOM 17217 O O . SER B 1 1005 ? -29.375 -17.359 31.078 1 61.41 1005 SER B O 1
ATOM 17219 N N . GLY B 1 1006 ? -28.109 -17.906 29.438 1 63.41 1006 GLY B N 1
ATOM 17220 C CA . GLY B 1 1006 ? -27.078 -17.078 30.031 1 63.41 1006 GLY B CA 1
ATOM 17221 C C . GLY B 1 1006 ? -26.75 -15.844 29.219 1 63.41 1006 GLY B C 1
ATOM 17222 O O . GLY B 1 1006 ? -27.422 -15.562 28.219 1 63.41 1006 GLY B O 1
ATOM 17223 N N . SER B 1 1007 ? -25.844 -15.023 29.656 1 79.06 1007 SER B N 1
ATOM 17224 C CA . SER B 1 1007 ? -25.406 -13.758 29.094 1 79.06 1007 SER B CA 1
ATOM 17225 C C . SER B 1 1007 ? -24.641 -13.969 27.781 1 79.06 1007 SER B C 1
ATOM 17227 O O . SER B 1 1007 ? -23.797 -14.852 27.688 1 79.06 1007 SER B O 1
ATOM 17229 N N . VAL B 1 1008 ? -25.219 -13.469 26.672 1 90.81 1008 VAL B N 1
ATOM 17230 C CA . VAL B 1 1008 ? -24.594 -13.508 25.359 1 90.81 1008 VAL B CA 1
ATOM 17231 C C . VAL B 1 1008 ? -23.5 -12.453 25.281 1 90.81 1008 VAL B C 1
ATOM 17233 O O . VAL B 1 1008 ? -23.766 -11.258 25.453 1 90.81 1008 VAL B O 1
ATOM 17236 N N . THR B 1 1009 ? -22.297 -12.922 25.188 1 92.88 1009 THR B N 1
ATOM 17237 C CA . THR B 1 1009 ? -21.188 -11.984 25.047 1 92.88 1009 THR B CA 1
ATOM 17238 C C . THR B 1 1009 ? -21.047 -11.531 23.594 1 92.88 1009 THR B C 1
ATOM 17240 O O . THR B 1 1009 ? -21.531 -12.195 22.672 1 92.88 1009 THR B O 1
ATOM 17243 N N . TRP B 1 1010 ? -20.406 -10.367 23.406 1 94.31 1010 TRP B N 1
ATOM 17244 C CA . TRP B 1 1010 ? -20.156 -9.812 22.078 1 94.31 1010 TRP B CA 1
ATOM 17245 C C . TRP B 1 1010 ? -19.453 -10.828 21.188 1 94.31 1010 TRP B C 1
ATOM 17247 O O . TRP B 1 1010 ? -19.844 -11.047 20.047 1 94.31 1010 TRP B O 1
ATOM 17257 N N . ASN B 1 1011 ? -18.453 -11.539 21.688 1 93.19 1011 ASN B N 1
ATOM 17258 C CA . ASN B 1 1011 ? -17.656 -12.477 20.906 1 93.19 1011 ASN B CA 1
ATOM 17259 C C . ASN B 1 1011 ? -18.484 -13.664 20.438 1 93.19 1011 ASN B C 1
ATOM 17261 O O . ASN B 1 1011 ? -18.375 -14.094 19.297 1 93.19 1011 ASN B O 1
ATOM 17265 N N . ILE B 1 1012 ? -19.266 -14.18 21.297 1 94.06 1012 ILE B N 1
ATOM 17266 C CA . ILE B 1 1012 ? -20.078 -15.352 20.969 1 94.06 1012 ILE B CA 1
ATOM 17267 C C . ILE B 1 1012 ? -21.156 -14.977 19.953 1 94.06 1012 ILE B C 1
ATOM 17269 O O . ILE B 1 1012 ? -21.453 -15.75 19.031 1 94.06 1012 ILE B O 1
ATOM 17273 N N . LEU B 1 1013 ? -21.703 -13.812 20.188 1 95 1013 LEU B N 1
ATOM 17274 C CA . LEU B 1 1013 ? -22.703 -13.32 19.234 1 95 1013 LEU B CA 1
ATOM 17275 C C . LEU B 1 1013 ? -22.125 -13.219 17.828 1 95 1013 LEU B C 1
ATOM 17277 O O . LEU B 1 1013 ? -22.75 -13.656 16.859 1 95 1013 LEU B O 1
ATOM 17281 N N . ILE B 1 1014 ? -20.906 -12.641 17.719 1 96.19 1014 ILE B N 1
ATOM 17282 C CA . ILE B 1 1014 ? -20.266 -12.43 16.422 1 96.19 1014 ILE B CA 1
ATOM 17283 C C . ILE B 1 1014 ? -19.891 -13.781 15.812 1 96.19 1014 ILE B C 1
ATOM 17285 O O . ILE B 1 1014 ? -20.047 -13.984 14.609 1 96.19 1014 ILE B O 1
ATOM 17289 N N . GLN B 1 1015 ? -19.453 -14.68 16.609 1 94.38 1015 GLN B N 1
ATOM 17290 C CA . GLN B 1 1015 ? -19.109 -16.016 16.109 1 94.38 1015 GLN B CA 1
ATOM 17291 C C . GLN B 1 1015 ? -20.328 -16.703 15.508 1 94.38 1015 GLN B C 1
ATOM 17293 O O . GLN B 1 1015 ? -20.234 -17.344 14.461 1 94.38 1015 GLN B O 1
ATOM 17298 N N . GLN B 1 1016 ? -21.406 -16.578 16.188 1 95.06 1016 GLN B N 1
ATOM 17299 C CA . GLN B 1 1016 ? -22.641 -17.188 15.703 1 95.06 1016 GLN B CA 1
ATOM 17300 C C . GLN B 1 1016 ? -23.109 -16.516 14.414 1 95.06 1016 GLN B C 1
ATOM 17302 O O . GLN B 1 1016 ? -23.594 -17.188 13.5 1 95.06 1016 GLN B O 1
ATOM 17307 N N . ALA B 1 1017 ? -22.984 -15.25 14.414 1 97.06 1017 ALA B N 1
ATOM 17308 C CA . ALA B 1 1017 ? -23.375 -14.508 13.211 1 97.06 1017 ALA B CA 1
ATOM 17309 C C . ALA B 1 1017 ? -22.531 -14.938 12.008 1 97.06 1017 ALA B C 1
ATOM 17311 O O . ALA B 1 1017 ? -23.062 -15.078 10.898 1 97.06 1017 ALA B O 1
ATOM 17312 N N . TYR B 1 1018 ? -21.266 -15.141 12.227 1 95.25 1018 TYR B N 1
ATOM 17313 C CA . TYR B 1 1018 ? -20.391 -15.641 11.164 1 95.25 1018 TYR B CA 1
ATOM 17314 C C . TYR B 1 1018 ? -20.781 -17.047 10.742 1 95.25 1018 TYR B C 1
ATOM 17316 O O . TYR B 1 1018 ? -20.766 -17.375 9.555 1 95.25 1018 TYR B O 1
ATOM 17324 N N . GLY B 1 1019 ? -21.156 -17.859 11.703 1 92.5 1019 GLY B N 1
ATOM 17325 C CA . GLY B 1 1019 ? -21.594 -19.219 11.414 1 92.5 1019 GLY B CA 1
ATOM 17326 C C . GLY B 1 1019 ? -22.844 -19.281 10.562 1 92.5 1019 GLY B C 1
ATOM 17327 O O . GLY B 1 1019 ? -23.016 -20.203 9.773 1 92.5 1019 GLY B O 1
ATOM 17328 N N . GLN B 1 1020 ? -23.625 -18.234 10.711 1 93.75 1020 GLN B N 1
ATOM 17329 C CA . GLN B 1 1020 ? -24.891 -18.203 9.977 1 93.75 1020 GLN B CA 1
ATOM 17330 C C . GLN B 1 1020 ? -24.766 -17.344 8.711 1 93.75 1020 GLN B C 1
ATOM 17332 O O . GLN B 1 1020 ? -25.766 -17.078 8.039 1 93.75 1020 GLN B O 1
ATOM 17337 N N . TYR B 1 1021 ? -23.609 -16.859 8.438 1 93.94 1021 TYR B N 1
ATOM 17338 C CA . TYR B 1 1021 ? -23.281 -16.078 7.246 1 93.94 1021 TYR B CA 1
ATOM 17339 C C . TYR B 1 1021 ? -24.125 -14.82 7.164 1 93.94 1021 TYR B C 1
ATOM 17341 O O . TYR B 1 1021 ? -24.703 -14.516 6.117 1 93.94 1021 TYR B O 1
ATOM 17349 N N . ILE B 1 1022 ? -24.234 -14.172 8.336 1 96.94 1022 ILE B N 1
ATOM 17350 C CA . ILE B 1 1022 ? -24.859 -12.859 8.352 1 96.94 1022 ILE B CA 1
ATOM 17351 C C . ILE B 1 1022 ? -23.922 -11.82 7.75 1 96.94 1022 ILE B C 1
ATOM 17353 O O . ILE B 1 1022 ? -22.703 -11.844 8.008 1 96.94 1022 ILE B O 1
ATOM 17357 N N . ASN B 1 1023 ? -24.422 -10.969 6.859 1 97.94 1023 ASN B N 1
ATOM 17358 C CA . ASN B 1 1023 ? -23.594 -9.875 6.336 1 97.94 1023 ASN B CA 1
ATOM 17359 C C . ASN B 1 1023 ? -23.219 -8.891 7.438 1 97.94 1023 ASN B C 1
ATOM 17361 O O . ASN B 1 1023 ? -24.047 -8.109 7.891 1 97.94 1023 ASN B O 1
ATOM 17365 N N . LEU B 1 1024 ? -22.016 -8.828 7.832 1 98.31 1024 LEU B N 1
ATOM 17366 C CA . LEU B 1 1024 ? -21.562 -8.055 8.984 1 98.31 1024 LEU B CA 1
ATOM 17367 C C . LEU B 1 1024 ? -20.844 -6.785 8.539 1 98.31 1024 LEU B C 1
ATOM 17369 O O . LEU B 1 1024 ? -20.047 -6.223 9.305 1 98.31 1024 LEU B O 1
ATOM 17373 N N . SER B 1 1025 ? -21.062 -6.34 7.371 1 98.19 1025 SER B N 1
ATOM 17374 C CA . SER B 1 1025 ? -20.594 -5.066 6.852 1 98.19 1025 SER B CA 1
ATOM 17375 C C . SER B 1 1025 ? -21.734 -4.207 6.348 1 98.19 1025 SER B C 1
ATOM 17377 O O . SER B 1 1025 ? -22.672 -4.715 5.723 1 98.19 1025 SER B O 1
ATOM 17379 N N . ALA B 1 1026 ? -21.75 -2.971 6.738 1 98.19 1026 ALA B N 1
ATOM 17380 C CA . ALA B 1 1026 ? -22.766 -2.018 6.281 1 98.19 1026 ALA B CA 1
ATOM 17381 C C . ALA B 1 1026 ? -22.109 -0.73 5.781 1 98.19 1026 ALA B C 1
ATOM 17383 O O . ALA B 1 1026 ? -21.141 -0.251 6.363 1 98.19 1026 ALA B O 1
ATOM 17384 N N . SER B 1 1027 ? -22.562 -0.223 4.645 1 97.19 1027 SER B N 1
ATOM 17385 C CA . SER B 1 1027 ? -22.109 1.033 4.059 1 97.19 1027 SER B CA 1
ATOM 17386 C C . SER B 1 1027 ? -23.297 1.949 3.736 1 97.19 1027 SER B C 1
ATOM 17388 O O . SER B 1 1027 ? -24.328 1.491 3.246 1 97.19 1027 SER B O 1
ATOM 17390 N N . THR B 1 1028 ? -23.125 3.24 4.078 1 97.31 1028 THR B N 1
ATOM 17391 C CA . THR B 1 1028 ? -24.203 4.199 3.855 1 97.31 1028 THR B CA 1
ATOM 17392 C C . THR B 1 1028 ? -23.656 5.504 3.277 1 97.31 1028 THR B C 1
ATOM 17394 O O . THR B 1 1028 ? -22.438 5.727 3.277 1 97.31 1028 THR B O 1
ATOM 17397 N N . LEU B 1 1029 ? -24.469 6.262 2.631 1 97.75 1029 LEU B N 1
ATOM 17398 C CA . LEU B 1 1029 ? -24.25 7.664 2.285 1 97.75 1029 LEU B CA 1
ATOM 17399 C C . LEU B 1 1029 ? -25.266 8.555 3.002 1 97.75 1029 LEU B C 1
ATOM 17401 O O . LEU B 1 1029 ? -26.422 8.625 2.611 1 97.75 1029 LEU B O 1
ATOM 17405 N N . TYR B 1 1030 ? -24.797 9.25 4.121 1 96.44 1030 TYR B N 1
ATOM 17406 C CA . TYR B 1 1030 ? -25.656 10.18 4.852 1 96.44 1030 TYR B CA 1
ATOM 17407 C C . TYR B 1 1030 ? -25.953 11.414 4.012 1 96.44 1030 TYR B C 1
ATOM 17409 O O . TYR B 1 1030 ? -25.047 12.047 3.467 1 96.44 1030 TYR B O 1
ATOM 17417 N N . LYS B 1 1031 ? -27.172 11.719 3.883 1 94.69 1031 LYS B N 1
ATOM 17418 C CA . LYS B 1 1031 ? -27.625 12.922 3.193 1 94.69 1031 LYS B CA 1
ATOM 17419 C C . LYS B 1 1031 ? -28.469 13.797 4.117 1 94.69 1031 LYS B C 1
ATOM 17421 O O . LYS B 1 1031 ? -29.625 13.461 4.414 1 94.69 1031 LYS B O 1
ATOM 17426 N N . PRO B 1 1032 ? -27.844 14.945 4.5 1 93.56 1032 PRO B N 1
ATOM 17427 C CA . PRO B 1 1032 ? -28.641 15.82 5.355 1 93.56 1032 PRO B CA 1
ATOM 17428 C C . PRO B 1 1032 ? -29.875 16.375 4.652 1 93.56 1032 PRO B C 1
ATOM 17430 O O . PRO B 1 1032 ? -29.844 16.609 3.439 1 93.56 1032 PRO B O 1
ATOM 17433 N N . GLU B 1 1033 ? -30.859 16.656 5.422 1 91.12 1033 GLU B N 1
ATOM 17434 C CA . GLU B 1 1033 ? -32.094 17.25 4.879 1 91.12 1033 GLU B CA 1
ATOM 17435 C C . GLU B 1 1033 ? -31.891 18.719 4.543 1 91.12 1033 GLU B C 1
ATOM 17437 O O . GLU B 1 1033 ? -31.203 19.438 5.273 1 91.12 1033 GLU B O 1
ATOM 17442 N N . TYR B 1 1034 ? -32.531 19.141 3.545 1 86.81 1034 TYR B N 1
ATOM 17443 C CA . TYR B 1 1034 ? -32.406 20.516 3.068 1 86.81 1034 TYR B CA 1
ATOM 17444 C C . TYR B 1 1034 ? -32.844 21.5 4.137 1 86.81 1034 TYR B C 1
ATOM 17446 O O . TYR B 1 1034 ? -32.219 22.562 4.301 1 86.81 1034 TYR B O 1
ATOM 17454 N N . SER B 1 1035 ? -33.781 21.203 4.898 1 85.56 1035 SER B N 1
ATOM 17455 C CA . SER B 1 1035 ? -34.406 22.109 5.871 1 85.56 1035 SER B CA 1
ATOM 17456 C C . SER B 1 1035 ? -33.5 22.266 7.102 1 85.56 1035 SER B C 1
ATOM 17458 O O . SER B 1 1035 ? -33.625 23.25 7.828 1 85.56 1035 SER B O 1
ATOM 17460 N N . SER B 1 1036 ? -32.594 21.375 7.27 1 88.5 1036 SER B N 1
ATOM 17461 C CA . SER B 1 1036 ? -31.859 21.391 8.531 1 88.5 1036 SER B CA 1
ATOM 17462 C C . SER B 1 1036 ? -30.359 21.312 8.305 1 88.5 1036 SER B C 1
ATOM 17464 O O . SER B 1 1036 ? -29.578 21.359 9.258 1 88.5 1036 SER B O 1
ATOM 17466 N N . MET B 1 1037 ? -30 21.281 7.09 1 92.75 1037 MET B N 1
ATOM 17467 C CA . MET B 1 1037 ? -28.578 21.078 6.805 1 92.75 1037 MET B CA 1
ATOM 17468 C C . MET B 1 1037 ? -27.75 22.297 7.242 1 92.75 1037 MET B C 1
ATOM 17470 O O . MET B 1 1037 ? -26.562 22.172 7.5 1 92.75 1037 MET B O 1
ATOM 17474 N N . GLU B 1 1038 ? -28.328 23.469 7.316 1 94.56 1038 GLU B N 1
ATOM 17475 C CA . GLU B 1 1038 ? -27.641 24.672 7.789 1 94.56 1038 GLU B CA 1
ATOM 17476 C C . GLU B 1 1038 ? -28.125 25.078 9.18 1 94.56 1038 GLU B C 1
ATOM 17478 O O . GLU B 1 1038 ? -29.281 24.875 9.523 1 94.56 1038 GLU B O 1
ATOM 17483 N N . TYR B 1 1039 ? -27.188 25.594 10.039 1 94.94 1039 TYR B N 1
ATOM 17484 C CA . TYR B 1 1039 ? -27.562 26.078 11.359 1 94.94 1039 TYR B CA 1
ATOM 17485 C C . TYR B 1 1039 ? -26.578 27.125 11.867 1 94.94 1039 TYR B C 1
ATOM 17487 O O . TYR B 1 1039 ? -25.547 27.344 11.25 1 94.94 1039 TYR B O 1
ATOM 17495 N N . LEU B 1 1040 ? -26.891 27.797 12.914 1 96.12 1040 LEU B N 1
ATOM 17496 C CA . LEU B 1 1040 ? -26.078 28.875 13.453 1 96.12 1040 LEU B CA 1
ATOM 17497 C C . LEU B 1 1040 ? -25.406 28.453 14.758 1 96.12 1040 LEU B C 1
ATOM 17499 O O . LEU B 1 1040 ? -25.984 27.688 15.531 1 96.12 1040 LEU B O 1
ATOM 17503 N N . ASN B 1 1041 ? -24.234 28.922 14.977 1 96.25 1041 ASN B N 1
ATOM 17504 C CA . ASN B 1 1041 ? -23.469 28.781 16.219 1 96.25 1041 ASN B CA 1
ATOM 17505 C C . ASN B 1 1041 ? -23.312 30.125 16.922 1 96.25 1041 ASN B C 1
ATOM 17507 O O . ASN B 1 1041 ? -23.188 31.172 16.281 1 96.25 1041 ASN B O 1
ATOM 17511 N N . TYR B 1 1042 ? -23.219 30.078 18.266 1 97.38 1042 TYR B N 1
ATOM 17512 C CA . TYR B 1 1042 ? -23.141 31.297 19.062 1 97.38 1042 TYR B CA 1
ATOM 17513 C C . TYR B 1 1042 ? -22.031 31.219 20.094 1 97.38 1042 TYR B C 1
ATOM 17515 O O . TYR B 1 1042 ? -21.719 30.141 20.609 1 97.38 1042 TYR B O 1
ATOM 17523 N N . GLY B 1 1043 ? -21.391 32.312 20.375 1 97.88 1043 GLY B N 1
ATOM 17524 C CA . GLY B 1 1043 ? -20.375 32.438 21.406 1 97.88 1043 GLY B CA 1
ATOM 17525 C C . GLY B 1 1043 ? -20.125 33.906 21.797 1 97.88 1043 GLY B C 1
ATOM 17526 O O . GLY B 1 1043 ? -20.609 34.812 21.125 1 97.88 1043 GLY B O 1
ATOM 17527 N N . VAL B 1 1044 ? -19.484 34.125 22.953 1 98.56 1044 VAL B N 1
ATOM 17528 C CA . VAL B 1 1044 ? -19.109 35.438 23.422 1 98.56 1044 VAL B CA 1
ATOM 17529 C C . VAL B 1 1044 ? -17.703 35.375 24.031 1 98.56 1044 VAL B C 1
ATOM 17531 O O . VAL B 1 1044 ? -17.328 34.406 24.672 1 98.56 1044 VAL B O 1
ATOM 17534 N N . GLY B 1 1045 ? -16.875 36.438 23.75 1 98.44 1045 GLY B N 1
ATOM 17535 C CA . GLY B 1 1045 ? -15.523 36.531 24.297 1 98.44 1045 GLY B CA 1
ATOM 17536 C C . GLY B 1 1045 ? -15.234 37.844 24.938 1 98.44 1045 GLY B C 1
ATOM 17537 O O . GLY B 1 1045 ? -15.672 38.906 24.453 1 98.44 1045 GLY B O 1
ATOM 17538 N N . VAL B 1 1046 ? -14.594 37.844 26.109 1 98.44 1046 VAL B N 1
ATOM 17539 C CA . VAL B 1 1046 ? -14.094 39.031 26.797 1 98.44 1046 VAL B CA 1
ATOM 17540 C C . VAL B 1 1046 ? -12.57 39 26.875 1 98.44 1046 VAL B C 1
ATOM 17542 O O . VAL B 1 1046 ? -11.992 37.969 27.219 1 98.44 1046 VAL B O 1
ATOM 17545 N N . SER B 1 1047 ? -11.945 40.094 26.484 1 98.56 1047 SER B N 1
ATOM 17546 C CA . SER B 1 1047 ? -10.492 40.156 26.594 1 98.56 1047 SER B CA 1
ATOM 17547 C C . SER B 1 1047 ? -10.039 41.469 27.234 1 98.56 1047 SER B C 1
ATOM 17549 O O . SER B 1 1047 ? -10.68 42.5 27.062 1 98.56 1047 SER B O 1
ATOM 17551 N N . GLU B 1 1048 ? -9.008 41.344 28.016 1 98.56 1048 GLU B N 1
ATOM 17552 C CA . GLU B 1 1048 ? -8.336 42.469 28.656 1 98.56 1048 GLU B CA 1
ATOM 17553 C C . GLU B 1 1048 ? -6.863 42.531 28.266 1 98.56 1048 GLU B C 1
ATOM 17555 O O . GLU B 1 1048 ? -6.168 41.531 28.297 1 98.56 1048 GLU B O 1
ATOM 17560 N N . VAL B 1 1049 ? -6.449 43.75 27.859 1 98.44 1049 VAL B N 1
ATOM 17561 C CA . VAL B 1 1049 ? -5.062 43.906 27.406 1 98.44 1049 VAL B CA 1
ATOM 17562 C C . VAL B 1 1049 ? -4.398 45.062 28.141 1 98.44 1049 VAL B C 1
ATOM 17564 O O . VAL B 1 1049 ? -5.078 45.906 28.734 1 98.44 1049 VAL B O 1
ATOM 17567 N N . GLU B 1 1050 ? -3.088 45.031 28.172 1 98.19 1050 GLU B N 1
ATOM 17568 C CA . GLU B 1 1050 ? -2.252 46.156 28.609 1 98.19 1050 GLU B CA 1
ATOM 17569 C C . GLU B 1 1050 ? -1.289 46.562 27.5 1 98.19 1050 GLU B C 1
ATOM 17571 O O . GLU B 1 1050 ? -0.638 45.719 26.875 1 98.19 1050 GLU B O 1
ATOM 17576 N N . VAL B 1 1051 ? -1.294 47.844 27.219 1 97.62 1051 VAL B N 1
ATOM 17577 C CA . VAL B 1 1051 ? -0.44 48.406 26.156 1 97.62 1051 VAL B CA 1
ATOM 17578 C C . VAL B 1 1051 ? 0.654 49.281 26.781 1 97.62 1051 VAL B C 1
ATOM 17580 O O . VAL B 1 1051 ? 0.373 50.125 27.609 1 97.62 1051 VAL B O 1
ATOM 17583 N N . ASP B 1 1052 ? 1.892 48.969 26.453 1 96.56 1052 ASP B N 1
ATOM 17584 C CA . ASP B 1 1052 ? 3.025 49.812 26.828 1 96.56 1052 ASP B CA 1
ATOM 17585 C C . ASP B 1 1052 ? 3.205 50.938 25.844 1 96.56 1052 ASP B C 1
ATOM 17587 O O . ASP B 1 1052 ? 3.453 50.719 24.656 1 96.56 1052 ASP B O 1
ATOM 17591 N N . LEU B 1 1053 ? 3.197 52.188 26.312 1 95.56 1053 LEU B N 1
ATOM 17592 C CA . LEU B 1 1053 ? 3.18 53.344 25.422 1 95.56 1053 LEU B CA 1
ATOM 17593 C C . LEU B 1 1053 ? 4.586 53.656 24.922 1 95.56 1053 LEU B C 1
ATOM 17595 O O . LEU B 1 1053 ? 4.754 54.406 23.953 1 95.56 1053 LEU B O 1
ATOM 17599 N N . VAL B 1 1054 ? 5.594 53.094 25.547 1 94.44 1054 VAL B N 1
ATOM 17600 C CA . VAL B 1 1054 ? 6.969 53.312 25.125 1 94.44 1054 VAL B CA 1
ATOM 17601 C C . VAL B 1 1054 ? 7.316 52.406 23.969 1 94.44 1054 VAL B C 1
ATOM 17603 O O . VAL B 1 1054 ? 7.961 52.812 23 1 94.44 1054 VAL B O 1
ATOM 17606 N N . THR B 1 1055 ? 6.84 51.188 23.969 1 95.38 1055 THR B N 1
ATOM 17607 C CA . THR B 1 1055 ? 7.27 50.219 23 1 95.38 1055 THR B CA 1
ATOM 17608 C C . THR B 1 1055 ? 6.129 49.875 22.047 1 95.38 1055 THR B C 1
ATOM 17610 O O . THR B 1 1055 ? 6.363 49.344 20.953 1 95.38 1055 THR B O 1
ATOM 17613 N N . GLY B 1 1056 ? 4.941 50.031 22.438 1 95.62 1056 GLY B N 1
ATOM 17614 C CA . GLY B 1 1056 ? 3.801 49.594 21.672 1 95.62 1056 GLY B CA 1
ATOM 17615 C C . GLY B 1 1056 ? 3.447 48.125 21.922 1 95.62 1056 GLY B C 1
ATOM 17616 O O . GLY B 1 1056 ? 2.539 47.594 21.281 1 95.62 1056 GLY B O 1
ATOM 17617 N N . LYS B 1 1057 ? 4.082 47.5 22.906 1 95.94 1057 LYS B N 1
ATOM 17618 C CA . LYS B 1 1057 ? 3.828 46.094 23.234 1 95.94 1057 LYS B CA 1
ATOM 17619 C C . LYS B 1 1057 ? 2.439 45.906 23.828 1 95.94 1057 LYS B C 1
ATOM 17621 O O . LYS B 1 1057 ? 2.016 46.688 24.672 1 95.94 1057 LYS B O 1
ATOM 17626 N N . THR B 1 1058 ? 1.749 44.938 23.281 1 96.94 1058 THR B N 1
ATOM 17627 C CA . THR B 1 1058 ? 0.443 44.562 23.828 1 96.94 1058 THR B CA 1
ATOM 17628 C C . THR B 1 1058 ? 0.516 43.25 24.562 1 96.94 1058 THR B C 1
ATOM 17630 O O . THR B 1 1058 ? 0.902 42.219 23.984 1 96.94 1058 THR B O 1
ATOM 17633 N N . GLU B 1 1059 ? 0.203 43.219 25.812 1 95.5 1059 GLU B N 1
ATOM 17634 C CA . GLU B 1 1059 ? 0.09 42 26.594 1 95.5 1059 GLU B CA 1
ATOM 17635 C C . GLU B 1 1059 ? -1.37 41.625 26.844 1 95.5 1059 GLU B C 1
ATOM 17637 O O . GLU B 1 1059 ? -2.156 42.469 27.297 1 95.5 1059 GLU B O 1
ATOM 17642 N N . ILE B 1 1060 ? -1.731 40.406 26.484 1 96.19 1060 ILE B N 1
ATOM 17643 C CA . ILE B 1 1060 ? -3.09 39.938 26.75 1 96.19 1060 ILE B CA 1
ATOM 17644 C C . ILE B 1 1060 ? -3.184 39.406 28.188 1 96.19 1060 ILE B C 1
ATOM 17646 O O . ILE B 1 1060 ? -2.734 38.281 28.469 1 96.19 1060 ILE B O 1
ATOM 17650 N N . LEU B 1 1061 ? -3.828 40.125 29.031 1 96.38 1061 LEU B N 1
ATOM 17651 C CA . LEU B 1 1061 ? -3.852 39.781 30.453 1 96.38 1061 LEU B CA 1
ATOM 17652 C C . LEU B 1 1061 ? -4.82 38.625 30.719 1 96.38 1061 LEU B C 1
ATOM 17654 O O . LEU B 1 1061 ? -4.5 37.719 31.469 1 96.38 1061 LEU B O 1
ATOM 17658 N N . ARG B 1 1062 ? -5.977 38.781 30.125 1 95.69 1062 ARG B N 1
ATOM 17659 C CA . ARG B 1 1062 ? -7.012 37.781 30.406 1 95.69 1062 ARG B CA 1
ATOM 17660 C C . ARG B 1 1062 ? -8.016 37.688 29.266 1 95.69 1062 ARG B C 1
ATOM 17662 O O . ARG B 1 1062 ? -8.344 38.719 28.641 1 95.69 1062 ARG B O 1
ATOM 17669 N N . SER B 1 1063 ? -8.406 36.5 28.938 1 95.94 1063 SER B N 1
ATOM 17670 C CA . SER B 1 1063 ? -9.5 36.25 28 1 95.94 1063 SER B CA 1
ATOM 17671 C C . SER B 1 1063 ? -10.461 35.219 28.562 1 95.94 1063 SER B C 1
ATOM 17673 O O . SER B 1 1063 ? -10.031 34.188 29.109 1 95.94 1063 SER B O 1
ATOM 17675 N N . ASP B 1 1064 ? -11.758 35.438 28.531 1 96.38 1064 ASP B N 1
ATOM 17676 C CA . ASP B 1 1064 ? -12.844 34.531 28.906 1 96.38 1064 ASP B CA 1
ATOM 17677 C C . ASP B 1 1064 ? -13.75 34.25 27.703 1 96.38 1064 ASP B C 1
ATOM 17679 O O . ASP B 1 1064 ? -14.281 35.188 27.094 1 96.38 1064 ASP B O 1
ATOM 17683 N N . ILE B 1 1065 ? -13.836 32.969 27.406 1 95.75 1065 ILE B N 1
ATOM 17684 C CA . ILE B 1 1065 ? -14.633 32.562 26.25 1 95.75 1065 ILE B CA 1
ATOM 17685 C C . ILE B 1 1065 ? -15.773 31.672 26.719 1 95.75 1065 ILE B C 1
ATOM 17687 O O . ILE B 1 1065 ? -15.586 30.797 27.578 1 95.75 1065 ILE B O 1
ATOM 17691 N N . ILE B 1 1066 ? -16.984 31.906 26.312 1 95.94 1066 ILE B N 1
ATOM 17692 C CA . ILE B 1 1066 ? -18.109 30.984 26.453 1 95.94 1066 ILE B CA 1
ATOM 17693 C C . ILE B 1 1066 ? -18.672 30.625 25.078 1 95.94 1066 ILE B C 1
ATOM 17695 O O . ILE B 1 1066 ? -18.828 31.5 24.219 1 95.94 1066 ILE B O 1
ATOM 17699 N N . TYR B 1 1067 ? -18.828 29.344 24.781 1 95.56 1067 TYR B N 1
ATOM 17700 C CA . TYR B 1 1067 ? -19.203 28.875 23.453 1 95.56 1067 TYR B CA 1
ATOM 17701 C C . TYR B 1 1067 ? -20.266 27.781 23.547 1 95.56 1067 TYR B C 1
ATOM 17703 O O . TYR B 1 1067 ? -20.172 26.891 24.406 1 95.56 1067 TYR B O 1
ATOM 17711 N N . ASP B 1 1068 ? -21.281 27.891 22.672 1 94.44 1068 ASP B N 1
ATOM 17712 C CA . ASP B 1 1068 ? -22.328 26.891 22.594 1 94.44 1068 ASP B CA 1
ATOM 17713 C C . ASP B 1 1068 ? -21.938 25.75 21.641 1 94.44 1068 ASP B C 1
ATOM 17715 O O . ASP B 1 1068 ? -22.016 25.906 20.422 1 94.44 1068 ASP B O 1
ATOM 17719 N N . CYS B 1 1069 ? -21.672 24.688 22.219 1 91 1069 CYS B N 1
ATOM 17720 C CA . CYS B 1 1069 ? -21.266 23.531 21.422 1 91 1069 CYS B CA 1
ATOM 17721 C C . CYS B 1 1069 ? -22.375 22.5 21.359 1 91 1069 CYS B C 1
ATOM 17723 O O . CYS B 1 1069 ? -22.156 21.359 20.969 1 91 1069 CYS B O 1
ATOM 17725 N N . GLY B 1 1070 ? -23.594 22.875 21.688 1 91.94 1070 GLY B N 1
ATOM 17726 C CA . GLY B 1 1070 ? -24.609 21.844 21.844 1 91.94 1070 GLY B CA 1
ATOM 17727 C C . GLY B 1 1070 ? -24.172 20.734 22.781 1 91.94 1070 GLY B C 1
ATOM 17728 O O . GLY B 1 1070 ? -23.625 20.984 23.844 1 91.94 1070 GLY B O 1
ATOM 17729 N N . LYS B 1 1071 ? -24.578 19.5 22.438 1 92.19 1071 LYS B N 1
ATOM 17730 C CA . LYS B 1 1071 ? -24.016 18.344 23.125 1 92.19 1071 LYS B CA 1
ATOM 17731 C C . LYS B 1 1071 ? -22.75 17.859 22.438 1 92.19 1071 LYS B C 1
ATOM 17733 O O . LYS B 1 1071 ? -22.812 17.156 21.422 1 92.19 1071 LYS B O 1
ATOM 17738 N N . SER B 1 1072 ? -21.656 18.203 23.062 1 92.5 1072 SER B N 1
ATOM 17739 C CA . SER B 1 1072 ? -20.359 17.922 22.438 1 92.5 1072 SER B CA 1
ATOM 17740 C C . SER B 1 1072 ? -20.188 16.422 22.219 1 92.5 1072 SER B C 1
ATOM 17742 O O . SER B 1 1072 ? -20.562 15.609 23.078 1 92.5 1072 SER B O 1
ATOM 17744 N N . LEU B 1 1073 ? -19.656 16.062 21.031 1 93.81 1073 LEU B N 1
ATOM 17745 C CA . LEU B 1 1073 ? -19.359 14.656 20.75 1 93.81 1073 LEU B CA 1
ATOM 17746 C C . LEU B 1 1073 ? -18.156 14.18 21.562 1 93.81 1073 LEU B C 1
ATOM 17748 O O . LEU B 1 1073 ? -18.094 13.023 21.969 1 93.81 1073 LEU B O 1
ATOM 17752 N N . ASN B 1 1074 ? -17.219 14.992 21.734 1 92.81 1074 ASN B N 1
ATOM 17753 C CA . ASN B 1 1074 ? -16.062 14.805 22.594 1 92.81 1074 ASN B CA 1
ATOM 17754 C C . ASN B 1 1074 ? -15.602 16.125 23.219 1 92.81 1074 ASN B C 1
ATOM 17756 O O . ASN B 1 1074 ? -14.875 16.891 22.578 1 92.81 1074 ASN B O 1
ATOM 17760 N N . PRO B 1 1075 ? -15.938 16.375 24.422 1 89.81 1075 PRO B N 1
ATOM 17761 C CA . PRO B 1 1075 ? -15.711 17.688 25.047 1 89.81 1075 PRO B CA 1
ATOM 17762 C C . PRO B 1 1075 ? -14.227 18.031 25.141 1 89.81 1075 PRO B C 1
ATOM 17764 O O . PRO B 1 1075 ? -13.867 19.219 25.078 1 89.81 1075 PRO B O 1
ATOM 17767 N N . ALA B 1 1076 ? -13.367 17.047 25.344 1 87.75 1076 ALA B N 1
ATOM 17768 C CA . ALA B 1 1076 ? -11.938 17.328 25.453 1 87.75 1076 ALA B CA 1
ATOM 17769 C C . ALA B 1 1076 ? -11.391 17.859 24.125 1 87.75 1076 ALA B C 1
ATOM 17771 O O . ALA B 1 1076 ? -10.641 18.828 24.109 1 87.75 1076 ALA B O 1
ATOM 17772 N N . VAL B 1 1077 ? -11.734 17.188 23.078 1 90.62 1077 VAL B N 1
ATOM 17773 C CA . VAL B 1 1077 ? -11.273 17.609 21.75 1 90.62 1077 VAL B CA 1
ATOM 17774 C C . VAL B 1 1077 ? -11.867 18.969 21.391 1 90.62 1077 VAL B C 1
ATOM 17776 O O . VAL B 1 1077 ? -11.18 19.828 20.859 1 90.62 1077 VAL B O 1
ATOM 17779 N N . ASP B 1 1078 ? -13.109 19.141 21.672 1 91.81 1078 ASP B N 1
ATOM 17780 C CA . ASP B 1 1078 ? -13.797 20.375 21.297 1 91.81 1078 ASP B CA 1
ATOM 17781 C C . ASP B 1 1078 ? -13.258 21.562 22.094 1 91.81 1078 ASP B C 1
ATOM 17783 O O . ASP B 1 1078 ? -13.203 22.688 21.594 1 91.81 1078 ASP B O 1
ATOM 17787 N N . LEU B 1 1079 ? -12.945 21.328 23.328 1 89.56 1079 LEU B N 1
ATOM 17788 C CA . LEU B 1 1079 ? -12.297 22.359 24.125 1 89.56 1079 LEU B CA 1
ATOM 17789 C C . LEU B 1 1079 ? -10.969 22.781 23.5 1 89.56 1079 LEU B C 1
ATOM 17791 O O . LEU B 1 1079 ? -10.68 23.969 23.391 1 89.56 1079 LEU B O 1
ATOM 17795 N N . GLY B 1 1080 ? -10.172 21.766 23.141 1 87.62 1080 GLY B N 1
ATOM 17796 C CA . GLY B 1 1080 ? -8.914 22.047 22.469 1 87.62 1080 GLY B CA 1
ATOM 17797 C C . GLY B 1 1080 ? -9.102 22.797 21.156 1 87.62 1080 GLY B C 1
ATOM 17798 O O . GLY B 1 1080 ? -8.32 23.688 20.828 1 87.62 1080 GLY B O 1
ATOM 17799 N N . GLN B 1 1081 ? -10.125 22.453 20.422 1 91.31 1081 GLN B N 1
ATOM 17800 C CA . GLN B 1 1081 ? -10.422 23.125 19.156 1 91.31 1081 GLN B CA 1
ATOM 17801 C C . GLN B 1 1081 ? -10.82 24.578 19.391 1 91.31 1081 GLN B C 1
ATOM 17803 O O . GLN B 1 1081 ? -10.461 25.453 18.609 1 91.31 1081 GLN B O 1
ATOM 17808 N N . THR B 1 1082 ? -11.555 24.812 20.422 1 92.06 1082 THR B N 1
ATOM 17809 C CA . THR B 1 1082 ? -11.984 26.172 20.766 1 92.06 1082 THR B CA 1
ATOM 17810 C C . THR B 1 1082 ? -10.781 27.031 21.125 1 92.06 1082 THR B C 1
ATOM 17812 O O . THR B 1 1082 ? -10.664 28.156 20.625 1 92.06 1082 THR B O 1
ATOM 17815 N N . GLU B 1 1083 ? -9.922 26.516 21.906 1 90.31 1083 GLU B N 1
ATOM 17816 C CA . GLU B 1 1083 ? -8.719 27.25 22.312 1 90.31 1083 GLU B CA 1
ATOM 17817 C C . GLU B 1 1083 ? -7.809 27.5 21.109 1 90.31 1083 GLU B C 1
ATOM 17819 O O . GLU B 1 1083 ? -7.305 28.609 20.922 1 90.31 1083 GLU B O 1
ATOM 17824 N N . GLY B 1 1084 ? -7.594 26.422 20.359 1 90.69 1084 GLY B N 1
ATOM 17825 C CA . GLY B 1 1084 ? -6.738 26.547 19.188 1 90.69 1084 GLY B CA 1
ATOM 17826 C C . GLY B 1 1084 ? -7.262 27.547 18.172 1 90.69 1084 GLY B C 1
ATOM 17827 O O . GLY B 1 1084 ? -6.484 28.281 17.562 1 90.69 1084 GLY B O 1
ATOM 17828 N N . ALA B 1 1085 ? -8.562 27.531 17.953 1 93.88 1085 ALA B N 1
ATOM 17829 C CA . ALA B 1 1085 ? -9.172 28.484 17.031 1 93.88 1085 ALA B CA 1
ATOM 17830 C C . ALA B 1 1085 ? -8.992 29.922 17.5 1 93.88 1085 ALA B C 1
ATOM 17832 O O . ALA B 1 1085 ? -8.633 30.797 16.719 1 93.88 1085 ALA B O 1
ATOM 17833 N N . PHE B 1 1086 ? -9.234 30.172 18.781 1 94.38 1086 PHE B N 1
ATOM 17834 C CA . PHE B 1 1086 ? -9.078 31.5 19.359 1 94.38 1086 PHE B CA 1
ATOM 17835 C C . PHE B 1 1086 ? -7.648 32 19.188 1 94.38 1086 PHE B C 1
ATOM 17837 O O . PHE B 1 1086 ? -7.434 33.156 18.781 1 94.38 1086 PHE B O 1
ATOM 17844 N N . VAL B 1 1087 ? -6.699 31.141 19.438 1 92.88 1087 VAL B N 1
ATOM 17845 C CA . VAL B 1 1087 ? -5.285 31.5 19.375 1 92.88 1087 VAL B CA 1
ATOM 17846 C C . VAL B 1 1087 ? -4.895 31.797 17.922 1 92.88 1087 VAL B C 1
ATOM 17848 O O . VAL B 1 1087 ? -4.117 32.719 17.656 1 92.88 1087 VAL B O 1
ATOM 17851 N N . GLN B 1 1088 ? -5.398 31.031 17 1 94.38 1088 GLN B N 1
ATOM 17852 C CA . GLN B 1 1088 ? -5.117 31.328 15.602 1 94.38 1088 GLN B CA 1
ATOM 17853 C C . GLN B 1 1088 ? -5.703 32.688 15.188 1 94.38 1088 GLN B C 1
ATOM 17855 O O . GLN B 1 1088 ? -5.117 33.375 14.367 1 94.38 1088 GLN B O 1
ATOM 17860 N N . GLY B 1 1089 ? -6.875 32.969 15.766 1 95.81 1089 GLY B N 1
ATOM 17861 C CA . GLY B 1 1089 ? -7.445 34.281 15.539 1 95.81 1089 GLY B CA 1
ATOM 17862 C C . GLY B 1 1089 ? -6.586 35.406 16.078 1 95.81 1089 GLY B C 1
ATOM 17863 O O . GLY B 1 1089 ? -6.469 36.469 15.461 1 95.81 1089 GLY B O 1
ATOM 17864 N N . ILE B 1 1090 ? -5.973 35.156 17.281 1 95.19 1090 ILE B N 1
ATOM 17865 C CA . ILE B 1 1090 ? -5.047 36.156 17.844 1 95.19 1090 ILE B CA 1
ATOM 17866 C C . ILE B 1 1090 ? -3.908 36.406 16.859 1 95.19 1090 ILE B C 1
ATOM 17868 O O . ILE B 1 1090 ? -3.496 37.531 16.656 1 95.19 1090 ILE B O 1
ATOM 17872 N N . GLY B 1 1091 ? -3.422 35.312 16.234 1 94.44 1091 GLY B N 1
ATOM 17873 C CA . GLY B 1 1091 ? -2.387 35.469 15.227 1 94.44 1091 GLY B CA 1
ATOM 17874 C C . GLY B 1 1091 ? -2.797 36.406 14.094 1 94.44 1091 GLY B C 1
ATOM 17875 O O . GLY B 1 1091 ? -2.031 37.281 13.695 1 94.44 1091 GLY B O 1
ATOM 17876 N N . PHE B 1 1092 ? -3.969 36.344 13.609 1 96.62 1092 PHE B N 1
ATOM 17877 C CA . PHE B 1 1092 ? -4.477 37.156 12.5 1 96.62 1092 PHE B CA 1
ATOM 17878 C C . PHE B 1 1092 ? -4.617 38.625 12.914 1 96.62 1092 PHE B C 1
ATOM 17880 O O . PHE B 1 1092 ? -4.238 39.5 12.156 1 96.62 1092 PHE B O 1
ATOM 17887 N N . PHE B 1 1093 ? -5.098 38.812 14.094 1 97.69 1093 PHE B N 1
ATOM 17888 C CA . PHE B 1 1093 ? -5.492 40.156 14.5 1 97.69 1093 PHE B CA 1
ATOM 17889 C C . PHE B 1 1093 ? -4.309 40.938 15.07 1 97.69 1093 PHE B C 1
ATOM 17891 O O . PHE B 1 1093 ? -4.273 42.156 15.023 1 97.69 1093 PHE B O 1
ATOM 17898 N N . MET B 1 1094 ? -3.289 40.156 15.586 1 96.38 1094 MET B N 1
ATOM 17899 C CA . MET B 1 1094 ? -2.324 40.875 16.406 1 96.38 1094 MET B CA 1
ATOM 17900 C C . MET B 1 1094 ? -0.906 40.688 15.883 1 96.38 1094 MET B C 1
ATOM 17902 O O . MET B 1 1094 ? -0.002 41.438 16.203 1 96.38 1094 MET B O 1
ATOM 17906 N N . MET B 1 1095 ? -0.708 39.625 15.016 1 93.94 1095 MET B N 1
ATOM 17907 C CA . MET B 1 1095 ? 0.705 39.281 14.867 1 93.94 1095 MET B CA 1
ATOM 17908 C C . MET B 1 1095 ? 1.046 39 13.406 1 93.94 1095 MET B C 1
ATOM 17910 O O . MET B 1 1095 ? 2.041 39.5 12.891 1 93.94 1095 MET B O 1
ATOM 17914 N N . GLU B 1 1096 ? 0.294 38.219 12.672 1 94.62 1096 GLU B N 1
ATOM 17915 C CA . GLU B 1 1096 ? 0.708 37.594 11.43 1 94.62 1096 GLU B CA 1
ATOM 17916 C C . GLU B 1 1096 ? 0.604 38.531 10.25 1 94.62 1096 GLU B C 1
ATOM 17918 O O . GLU B 1 1096 ? -0.45 39.125 10.016 1 94.62 1096 GLU B O 1
ATOM 17923 N N . GLU B 1 1097 ? 1.687 38.688 9.594 1 93.88 1097 GLU B N 1
ATOM 17924 C CA . GLU B 1 1097 ? 1.746 39.469 8.375 1 93.88 1097 GLU B CA 1
ATOM 17925 C C . GLU B 1 1097 ? 2.162 38.625 7.18 1 93.88 1097 GLU B C 1
ATOM 17927 O O . GLU B 1 1097 ? 3.256 38.062 7.164 1 93.88 1097 GLU B O 1
ATOM 17932 N N . TYR B 1 1098 ? 1.33 38.469 6.254 1 95.62 1098 TYR B N 1
ATOM 17933 C CA . TYR B 1 1098 ? 1.552 37.719 5.023 1 95.62 1098 TYR B CA 1
ATOM 17934 C C . TYR B 1 1098 ? 1.436 38.625 3.805 1 95.62 1098 TYR B C 1
ATOM 17936 O O . TYR B 1 1098 ? 0.374 38.688 3.182 1 95.62 1098 TYR B O 1
ATOM 17944 N N . THR B 1 1099 ? 2.576 39.219 3.391 1 94.38 1099 THR B N 1
ATOM 17945 C CA . THR B 1 1099 ? 2.562 40.281 2.424 1 94.38 1099 THR B CA 1
ATOM 17946 C C . THR B 1 1099 ? 3.305 39.906 1.151 1 94.38 1099 THR B C 1
ATOM 17948 O O . THR B 1 1099 ? 3.887 38.812 1.076 1 94.38 1099 THR B O 1
ATOM 17951 N N . THR B 1 1100 ? 3.209 40.75 0.141 1 95.12 1100 THR B N 1
ATOM 17952 C CA . THR B 1 1100 ? 3.859 40.531 -1.146 1 95.12 1100 THR B CA 1
ATOM 17953 C C . THR B 1 1100 ? 4.699 41.75 -1.542 1 95.12 1100 THR B C 1
ATOM 17955 O O . THR B 1 1100 ? 4.52 42.844 -1.001 1 95.12 1100 THR B O 1
ATOM 17958 N N . ASP B 1 1101 ? 5.645 41.531 -2.4 1 94.31 1101 ASP B N 1
ATOM 17959 C CA . ASP B 1 1101 ? 6.445 42.625 -2.932 1 94.31 1101 ASP B CA 1
ATOM 17960 C C . ASP B 1 1101 ? 5.723 43.344 -4.082 1 94.31 1101 ASP B C 1
ATOM 17962 O O . ASP B 1 1101 ? 4.527 43.125 -4.293 1 94.31 1101 ASP B O 1
ATOM 17966 N N . GLU B 1 1102 ? 6.414 44.219 -4.738 1 93 1102 GLU B N 1
ATOM 17967 C CA . GLU B 1 1102 ? 5.812 45.062 -5.773 1 93 1102 GLU B CA 1
ATOM 17968 C C . GLU B 1 1102 ? 5.355 44.219 -6.965 1 93 1102 GLU B C 1
ATOM 17970 O O . GLU B 1 1102 ? 4.484 44.625 -7.727 1 93 1102 GLU B O 1
ATOM 17975 N N . LYS B 1 1103 ? 5.895 43.031 -7.098 1 94.75 1103 LYS B N 1
ATOM 17976 C CA . LYS B 1 1103 ? 5.539 42.156 -8.211 1 94.75 1103 LYS B CA 1
ATOM 17977 C C . LYS B 1 1103 ? 4.488 41.156 -7.789 1 94.75 1103 LYS B C 1
ATOM 17979 O O . LYS B 1 1103 ? 4.035 40.344 -8.609 1 94.75 1103 LYS B O 1
ATOM 17984 N N . GLY B 1 1104 ? 4.109 41.156 -6.586 1 94.75 1104 GLY B N 1
ATOM 17985 C CA . GLY B 1 1104 ? 3.098 40.25 -6.098 1 94.75 1104 GLY B CA 1
ATOM 17986 C C . GLY B 1 1104 ? 3.682 38.969 -5.531 1 94.75 1104 GLY B C 1
ATOM 17987 O O . GLY B 1 1104 ? 2.945 38.031 -5.207 1 94.75 1104 GLY B O 1
ATOM 17988 N N . LEU B 1 1105 ? 4.973 38.875 -5.383 1 96.12 1105 LEU B N 1
ATOM 17989 C CA . LEU B 1 1105 ? 5.617 37.688 -4.816 1 96.12 1105 LEU B CA 1
ATOM 17990 C C . LEU B 1 1105 ? 5.66 37.75 -3.295 1 96.12 1105 LEU B C 1
ATOM 17992 O O . LEU B 1 1105 ? 6.031 38.781 -2.732 1 96.12 1105 LEU B O 1
ATOM 17996 N N . VAL B 1 1106 ? 5.312 36.719 -2.621 1 95.56 1106 VAL B N 1
ATOM 17997 C CA . VAL B 1 1106 ? 5.301 36.656 -1.162 1 95.56 1106 VAL B CA 1
ATOM 17998 C C . VAL B 1 1106 ? 6.703 36.938 -0.625 1 95.56 1106 VAL B C 1
ATOM 18000 O O . VAL B 1 1106 ? 7.691 36.438 -1.164 1 95.56 1106 VAL B O 1
ATOM 18003 N N . VAL B 1 1107 ? 6.734 37.688 0.47 1 92.38 1107 VAL B N 1
ATOM 18004 C CA . VAL B 1 1107 ? 8.016 38.125 0.994 1 92.38 1107 VAL B CA 1
ATOM 18005 C C . VAL B 1 1107 ? 8.445 37.25 2.158 1 92.38 1107 VAL B C 1
ATOM 18007 O O . VAL B 1 1107 ? 9.641 37.031 2.371 1 92.38 1107 VAL B O 1
ATOM 18010 N N . GLN B 1 1108 ? 7.566 36.719 2.945 1 90.69 1108 GLN B N 1
ATOM 18011 C CA . GLN B 1 1108 ? 7.902 35.906 4.102 1 90.69 1108 GLN B CA 1
ATOM 18012 C C . GLN B 1 1108 ? 8.492 34.562 3.668 1 90.69 1108 GLN B C 1
ATOM 18014 O O . GLN B 1 1108 ? 8.055 33.969 2.68 1 90.69 1108 GLN B O 1
ATOM 18019 N N . GLN B 1 1109 ? 9.43 34.125 4.449 1 88 1109 GLN B N 1
ATOM 18020 C CA . GLN B 1 1109 ? 10.172 32.938 4.023 1 88 1109 GLN B CA 1
ATOM 18021 C C . GLN B 1 1109 ? 10.094 31.828 5.07 1 88 1109 GLN B C 1
ATOM 18023 O O . GLN B 1 1109 ? 10.531 30.703 4.824 1 88 1109 GLN B O 1
ATOM 18028 N N . GLY B 1 1110 ? 9.594 32.156 6.211 1 87.94 1110 GLY B N 1
ATOM 18029 C CA . GLY B 1 1110 ? 9.531 31.156 7.254 1 87.94 1110 GLY B CA 1
ATOM 18030 C C . GLY B 1 1110 ? 9.344 31.734 8.641 1 87.94 1110 GLY B C 1
ATOM 18031 O O . GLY B 1 1110 ? 8.727 32.781 8.805 1 87.94 1110 GLY B O 1
ATOM 18032 N N . THR B 1 1111 ? 9.922 31.047 9.641 1 83.5 1111 THR B N 1
ATOM 18033 C CA . THR B 1 1111 ? 9.688 31.391 11.039 1 83.5 1111 THR B CA 1
ATOM 18034 C C . THR B 1 1111 ? 10.469 32.625 11.438 1 83.5 1111 THR B C 1
ATOM 18036 O O . THR B 1 1111 ? 10.188 33.25 12.469 1 83.5 1111 THR B O 1
ATOM 18039 N N . TRP B 1 1112 ? 11.352 33.031 10.57 1 81.12 1112 TRP B N 1
ATOM 18040 C CA . TRP B 1 1112 ? 12.164 34.219 10.898 1 81.12 1112 TRP B CA 1
ATOM 18041 C C . TRP B 1 1112 ? 11.383 35.5 10.703 1 81.12 1112 TRP B C 1
ATOM 18043 O O . TRP B 1 1112 ? 11.594 36.469 11.422 1 81.12 1112 TRP B O 1
ATOM 18053 N N . ASP B 1 1113 ? 10.516 35.375 9.773 1 87 1113 ASP B N 1
ATOM 18054 C CA . ASP B 1 1113 ? 9.836 36.625 9.492 1 87 1113 ASP B CA 1
ATOM 18055 C C . ASP B 1 1113 ? 8.32 36.469 9.547 1 87 1113 ASP B C 1
ATOM 18057 O O . ASP B 1 1113 ? 7.582 37.406 9.305 1 87 1113 ASP B O 1
ATOM 18061 N N . TYR B 1 1114 ? 7.824 35.344 9.758 1 92 1114 TYR B N 1
ATOM 18062 C CA . TYR B 1 1114 ? 6.41 35.094 10 1 92 1114 TYR B CA 1
ATOM 18063 C C . TYR B 1 1114 ? 6.191 34.531 11.406 1 92 1114 TYR B C 1
ATOM 18065 O O . TYR B 1 1114 ? 6.676 33.469 11.742 1 92 1114 TYR B O 1
ATOM 18073 N N . LYS B 1 1115 ? 5.512 35.281 12.227 1 90.38 1115 LYS B N 1
ATOM 18074 C CA . LYS B 1 1115 ? 5.406 34.969 13.648 1 90.38 1115 LYS B CA 1
ATOM 18075 C C . LYS B 1 1115 ? 3.979 34.562 14.016 1 90.38 1115 LYS B C 1
ATOM 18077 O O . LYS B 1 1115 ? 3.062 35.375 13.953 1 90.38 1115 LYS B O 1
ATOM 18082 N N . ILE B 1 1116 ? 3.787 33.312 14.406 1 90.75 1116 ILE B N 1
ATOM 18083 C CA . ILE B 1 1116 ? 2.51 32.844 14.945 1 90.75 1116 ILE B CA 1
ATOM 18084 C C . ILE B 1 1116 ? 2.547 32.906 16.469 1 90.75 1116 ILE B C 1
ATOM 18086 O O . ILE B 1 1116 ? 3.621 32.969 17.078 1 90.75 1116 ILE B O 1
ATOM 18090 N N . PRO B 1 1117 ? 1.423 32.844 17.125 1 88.5 1117 PRO B N 1
ATOM 18091 C CA . PRO B 1 1117 ? 1.401 32.938 18.594 1 88.5 1117 PRO B CA 1
ATOM 18092 C C . PRO B 1 1117 ? 2.17 31.781 19.266 1 88.5 1117 PRO B C 1
ATOM 18094 O O . PRO B 1 1117 ? 2.191 30.672 18.734 1 88.5 1117 PRO B O 1
ATOM 18097 N N . THR B 1 1118 ? 2.777 32.125 20.344 1 85.88 1118 THR B N 1
ATOM 18098 C CA . THR B 1 1118 ? 3.447 31.188 21.234 1 85.88 1118 THR B CA 1
ATOM 18099 C C . THR B 1 1118 ? 2.918 31.328 22.656 1 85.88 1118 THR B C 1
ATOM 18101 O O . THR B 1 1118 ? 2.066 32.156 22.938 1 85.88 1118 THR B O 1
ATOM 18104 N N . VAL B 1 1119 ? 3.42 30.578 23.578 1 80.44 1119 VAL B N 1
ATOM 18105 C CA . VAL B 1 1119 ? 2.904 30.5 24.953 1 80.44 1119 VAL B CA 1
ATOM 18106 C C . VAL B 1 1119 ? 2.994 31.875 25.609 1 80.44 1119 VAL B C 1
ATOM 18108 O O . VAL B 1 1119 ? 2.139 32.25 26.406 1 80.44 1119 VAL B O 1
ATOM 18111 N N . ASP B 1 1120 ? 3.93 32.656 25.141 1 80.19 1120 ASP B N 1
ATOM 18112 C CA . ASP B 1 1120 ? 4.16 33.938 25.797 1 80.19 1120 ASP B CA 1
ATOM 18113 C C . ASP B 1 1120 ? 3.312 35.031 25.156 1 80.19 1120 ASP B C 1
ATOM 18115 O O . ASP B 1 1120 ? 3.271 36.156 25.656 1 80.19 1120 ASP B O 1
ATOM 18119 N N . THR B 1 1121 ? 2.631 34.75 24.109 1 86.56 1121 THR B N 1
ATOM 18120 C CA . THR B 1 1121 ? 1.874 35.781 23.422 1 86.56 1121 THR B CA 1
ATOM 18121 C C . THR B 1 1121 ? 0.378 35.469 23.469 1 86.56 1121 THR B C 1
ATOM 18123 O O . THR B 1 1121 ? -0.411 36.094 22.766 1 86.56 1121 THR B O 1
ATOM 18126 N N . ILE B 1 1122 ? -0.031 34.531 24.219 1 88.44 1122 ILE B N 1
ATOM 18127 C CA . ILE B 1 1122 ? -1.445 34.25 24.406 1 88.44 1122 ILE B CA 1
ATOM 18128 C C . ILE B 1 1122 ? -1.914 34.781 25.75 1 88.44 1122 ILE B C 1
ATOM 18130 O O . ILE B 1 1122 ? -1.107 35.281 26.547 1 88.44 1122 ILE B O 1
ATOM 18134 N N . PRO B 1 1123 ? -3.23 34.719 26.031 1 90.62 1123 PRO B N 1
ATOM 18135 C CA . PRO B 1 1123 ? -3.695 35.281 27.297 1 90.62 1123 PRO B CA 1
ATOM 18136 C C . PRO B 1 1123 ? -3.055 34.625 28.516 1 90.62 1123 PRO B C 1
ATOM 18138 O O . PRO B 1 1123 ? -2.99 33.406 28.594 1 90.62 1123 PRO B O 1
ATOM 18141 N N . LYS B 1 1124 ? -2.625 35.469 29.391 1 88.56 1124 LYS B N 1
ATOM 18142 C CA . LYS B 1 1124 ? -2.029 34.969 30.625 1 88.56 1124 LYS B CA 1
ATOM 18143 C C . LYS B 1 1124 ? -3.045 34.156 31.438 1 88.56 1124 LYS B C 1
ATOM 18145 O O . LYS B 1 1124 ? -2.709 33.125 32.031 1 88.56 1124 LYS B O 1
ATOM 18150 N N . HIS B 1 1125 ? -4.199 34.75 31.562 1 90.25 1125 HIS B N 1
ATOM 18151 C CA . HIS B 1 1125 ? -5.344 34.031 32.125 1 90.25 1125 HIS B CA 1
ATOM 18152 C C . HIS B 1 1125 ? -6.371 33.719 31.047 1 90.25 1125 HIS B C 1
ATOM 18154 O O . HIS B 1 1125 ? -7.074 34.594 30.562 1 90.25 1125 HIS B O 1
ATOM 18160 N N . PHE B 1 1126 ? -6.426 32.438 30.688 1 89.38 1126 PHE B N 1
ATOM 18161 C CA . PHE B 1 1126 ? -7.25 32 29.562 1 89.38 1126 PHE B CA 1
ATOM 18162 C C . PHE B 1 1126 ? -8.352 31.062 30.031 1 89.38 1126 PHE B C 1
ATOM 18164 O O . PHE B 1 1126 ? -8.086 29.906 30.375 1 89.38 1126 PHE B O 1
ATOM 18171 N N . ASN B 1 1127 ? -9.625 31.531 30.109 1 89.94 1127 ASN B N 1
ATOM 18172 C CA . ASN B 1 1127 ? -10.781 30.734 30.531 1 89.94 1127 ASN B CA 1
ATOM 18173 C C . ASN B 1 1127 ? -11.68 30.391 29.359 1 89.94 1127 ASN B C 1
ATOM 18175 O O . ASN B 1 1127 ? -12 31.25 28.531 1 89.94 1127 ASN B O 1
ATOM 18179 N N . VAL B 1 1128 ? -11.969 29.141 29.234 1 90.88 1128 VAL B N 1
ATOM 18180 C CA . VAL B 1 1128 ? -12.859 28.688 28.172 1 90.88 1128 VAL B CA 1
ATOM 18181 C C . VAL B 1 1128 ? -13.961 27.812 28.766 1 90.88 1128 VAL B C 1
ATOM 18183 O O . VAL B 1 1128 ? -13.688 26.906 29.547 1 90.88 1128 VAL B O 1
ATOM 18186 N N . GLU B 1 1129 ? -15.172 28.141 28.469 1 90.75 1129 GLU B N 1
ATOM 18187 C CA . GLU B 1 1129 ? -16.328 27.359 28.875 1 90.75 1129 GLU B CA 1
ATOM 18188 C C . GLU B 1 1129 ? -17.156 26.906 27.672 1 90.75 1129 GLU B C 1
ATOM 18190 O O . GLU B 1 1129 ? -17.531 27.734 26.828 1 90.75 1129 GLU B O 1
ATOM 18195 N N . ILE B 1 1130 ? -17.312 25.641 27.578 1 89.81 1130 ILE B N 1
ATOM 18196 C CA . ILE B 1 1130 ? -18.219 25.094 26.594 1 89.81 1130 ILE B CA 1
ATOM 18197 C C . ILE B 1 1130 ? -19.562 24.75 27.25 1 89.81 1130 ILE B C 1
ATOM 18199 O O . ILE B 1 1130 ? -19.609 23.938 28.172 1 89.81 1130 ILE B O 1
ATOM 18203 N N . VAL B 1 1131 ? -20.625 25.344 26.719 1 88.38 1131 VAL B N 1
ATOM 18204 C CA . VAL B 1 1131 ? -21.938 25.172 27.328 1 88.38 1131 VAL B CA 1
ATOM 18205 C C . VAL B 1 1131 ? -22.703 24.094 26.578 1 88.38 1131 VAL B C 1
ATOM 18207 O O . VAL B 1 1131 ? -22.656 24 25.359 1 88.38 1131 VAL B O 1
ATOM 18210 N N . ASN B 1 1132 ? -23.312 23.234 27.391 1 84 1132 ASN B N 1
ATOM 18211 C CA . ASN B 1 1132 ? -24.266 22.266 26.859 1 84 1132 ASN B CA 1
ATOM 18212 C C . ASN B 1 1132 ? -25.688 22.828 26.859 1 84 1132 ASN B C 1
ATOM 18214 O O . ASN B 1 1132 ? -26.312 22.922 27.922 1 84 1132 ASN B O 1
ATOM 18218 N N . THR B 1 1133 ? -26.203 23.172 25.688 1 78.62 1133 THR B N 1
ATOM 18219 C CA . THR B 1 1133 ? -27.5 23.859 25.625 1 78.62 1133 THR B CA 1
ATOM 18220 C C . THR B 1 1133 ? -28.625 22.859 25.406 1 78.62 1133 THR B C 1
ATOM 18222 O O . THR B 1 1133 ? -29.766 23.25 25.172 1 78.62 1133 THR B O 1
ATOM 18225 N N . GLY B 1 1134 ? -28.375 21.672 25.469 1 74.81 1134 GLY B N 1
ATOM 18226 C CA . GLY B 1 1134 ? -29.438 20.688 25.5 1 74.81 1134 GLY B CA 1
ATOM 18227 C C . GLY B 1 1134 ? -29.766 20.125 24.125 1 74.81 1134 GLY B C 1
ATOM 18228 O O . GLY B 1 1134 ? -28.875 19.969 23.281 1 74.81 1134 GLY B O 1
ATOM 18229 N N . HIS B 1 1135 ? -31.094 19.875 23.953 1 76.19 1135 HIS B N 1
ATOM 18230 C CA . HIS B 1 1135 ? -31.562 19.062 22.828 1 76.19 1135 HIS B CA 1
ATOM 18231 C C . HIS B 1 1135 ? -31.812 19.922 21.594 1 76.19 1135 HIS B C 1
ATOM 18233 O O . HIS B 1 1135 ? -32.594 20.891 21.656 1 76.19 1135 HIS B O 1
ATOM 18239 N N . HIS B 1 1136 ? -31.078 19.594 20.516 1 80.62 1136 HIS B N 1
ATOM 18240 C CA . HIS B 1 1136 ? -31.312 20.141 19.188 1 80.62 1136 HIS B CA 1
ATOM 18241 C C . HIS B 1 1136 ? -31.828 19.062 18.25 1 80.62 1136 HIS B C 1
ATOM 18243 O O . HIS B 1 1136 ? -31.047 18.234 17.766 1 80.62 1136 HIS B O 1
ATOM 18249 N N . LYS B 1 1137 ? -33 19.078 17.922 1 78.12 1137 LYS B N 1
ATOM 18250 C CA . LYS B 1 1137 ? -33.75 18 17.281 1 78.12 1137 LYS B CA 1
ATOM 18251 C C . LYS B 1 1137 ? -33.125 17.625 15.938 1 78.12 1137 LYS B C 1
ATOM 18253 O O . LYS B 1 1137 ? -33 16.453 15.602 1 78.12 1137 LYS B O 1
ATOM 18258 N N . ASN B 1 1138 ? -32.719 18.5 15.141 1 82.44 1138 ASN B N 1
ATOM 18259 C CA . ASN B 1 1138 ? -32.312 18.203 13.781 1 82.44 1138 ASN B CA 1
ATOM 18260 C C . ASN B 1 1138 ? -30.781 18.109 13.664 1 82.44 1138 ASN B C 1
ATOM 18262 O O . ASN B 1 1138 ? -30.234 18.062 12.562 1 82.44 1138 ASN B O 1
ATOM 18266 N N . ARG B 1 1139 ? -30.172 17.984 14.797 1 87.94 1139 ARG B N 1
ATOM 18267 C CA . ARG B 1 1139 ? -28.719 17.844 14.805 1 87.94 1139 ARG B CA 1
ATOM 18268 C C . ARG B 1 1139 ? -28.297 16.406 15.102 1 87.94 1139 ARG B C 1
ATOM 18270 O O . ARG B 1 1139 ? -29.094 15.617 15.586 1 87.94 1139 ARG B O 1
ATOM 18277 N N . VAL B 1 1140 ? -27.141 16.062 14.727 1 91.31 1140 VAL B N 1
ATOM 18278 C CA . VAL B 1 1140 ? -26.609 14.742 15.062 1 91.31 1140 VAL B CA 1
ATOM 18279 C C . VAL B 1 1140 ? -26.391 14.648 16.578 1 91.31 1140 VAL B C 1
ATOM 18281 O O . VAL B 1 1140 ? -25.422 15.195 17.094 1 91.31 1140 VAL B O 1
ATOM 18284 N N . LEU B 1 1141 ? -27.234 14.039 17.312 1 90.5 1141 LEU B N 1
ATOM 18285 C CA . LEU B 1 1141 ? -27.25 13.914 18.766 1 90.5 1141 LEU B CA 1
ATOM 18286 C C . LEU B 1 1141 ? -27.094 15.273 19.438 1 90.5 1141 LEU B C 1
ATOM 18288 O O . LEU B 1 1141 ? -26.375 15.406 20.422 1 90.5 1141 LEU B O 1
ATOM 18292 N N . SER B 1 1142 ? -27.469 16.328 18.781 1 90.19 1142 SER B N 1
ATOM 18293 C CA . SER B 1 1142 ? -27.531 17.703 19.281 1 90.19 1142 SER B CA 1
ATOM 18294 C C . SER B 1 1142 ? -26.156 18.359 19.297 1 90.19 1142 SER B C 1
ATOM 18296 O O . SER B 1 1142 ? -25.922 19.297 20.047 1 90.19 1142 SER B O 1
ATOM 18298 N N . SER B 1 1143 ? -25.281 17.797 18.531 1 92 1143 SER B N 1
ATOM 18299 C CA . SER B 1 1143 ? -23.938 18.375 18.484 1 92 1143 SER B CA 1
ATOM 18300 C C . SER B 1 1143 ? -23.891 19.609 17.594 1 92 1143 SER B C 1
ATOM 18302 O O . SER B 1 1143 ? -24.719 19.766 16.688 1 92 1143 SER B O 1
ATOM 18304 N N . LYS B 1 1144 ? -22.969 20.547 17.844 1 93 1144 LYS B N 1
ATOM 18305 C CA . LYS B 1 1144 ? -22.719 21.75 17.031 1 93 1144 LYS B CA 1
ATOM 18306 C C . LYS B 1 1144 ? -21.25 21.891 16.688 1 93 1144 LYS B C 1
ATOM 18308 O O . LYS B 1 1144 ? -20.391 21.344 17.391 1 93 1144 LYS B O 1
ATOM 18313 N N . ALA B 1 1145 ? -21 22.672 15.664 1 94.62 1145 ALA B N 1
ATOM 18314 C CA . ALA B 1 1145 ? -19.641 22.859 15.148 1 94.62 1145 ALA B CA 1
ATOM 18315 C C . ALA B 1 1145 ? -18.766 23.609 16.141 1 94.62 1145 ALA B C 1
ATOM 18317 O O . ALA B 1 1145 ? -19.25 24.531 16.812 1 94.62 1145 ALA B O 1
ATOM 18318 N N . SER B 1 1146 ? -17.5 23.219 16.234 1 92.31 1146 SER B N 1
ATOM 18319 C CA . SER B 1 1146 ? -16.625 23.906 17.172 1 92.31 1146 SER B CA 1
ATOM 18320 C C . SER B 1 1146 ? -15.273 24.219 16.531 1 92.31 1146 SER B C 1
ATOM 18322 O O . SER B 1 1146 ? -14.406 24.828 17.172 1 92.31 1146 SER B O 1
ATOM 18324 N N . GLY B 1 1147 ? -15.047 23.938 15.336 1 92 1147 GLY B N 1
ATOM 18325 C CA . GLY B 1 1147 ? -13.727 24.062 14.734 1 92 1147 GLY B CA 1
ATOM 18326 C C . GLY B 1 1147 ? -13.398 25.469 14.289 1 92 1147 GLY B C 1
ATOM 18327 O O . GLY B 1 1147 ? -12.273 25.938 14.469 1 92 1147 GLY B O 1
ATOM 18328 N N . GLU B 1 1148 ? -14.312 26.172 13.68 1 95.62 1148 GLU B N 1
ATOM 18329 C CA . GLU B 1 1148 ? -14.07 27.469 13.062 1 95.62 1148 GLU B CA 1
ATOM 18330 C C . GLU B 1 1148 ? -14.703 28.594 13.867 1 95.62 1148 GLU B C 1
ATOM 18332 O O . GLU B 1 1148 ? -14.086 29.641 14.078 1 95.62 1148 GLU B O 1
ATOM 18337 N N . PRO B 1 1149 ? -15.844 28.453 14.508 1 96.88 1149 PRO B N 1
ATOM 18338 C CA . PRO B 1 1149 ? -16.562 29.594 15.086 1 96.88 1149 PRO B CA 1
ATOM 18339 C C . PRO B 1 1149 ? -15.773 30.297 16.188 1 96.88 1149 PRO B C 1
ATOM 18341 O O . PRO B 1 1149 ? -15.703 31.531 16.203 1 96.88 1149 PRO B O 1
ATOM 18344 N N . PRO B 1 1150 ? -15.109 29.594 17.047 1 95.56 1150 PRO B N 1
ATOM 18345 C CA . PRO B 1 1150 ? -14.422 30.281 18.141 1 95.56 1150 PRO B CA 1
ATOM 18346 C C . PRO B 1 1150 ? -13.289 31.188 17.641 1 95.56 1150 PRO B C 1
ATOM 18348 O O . PRO B 1 1150 ? -12.82 32.062 18.375 1 95.56 1150 PRO B O 1
ATOM 18351 N N . LEU B 1 1151 ? -12.828 30.953 16.453 1 96.69 1151 LEU B N 1
ATOM 18352 C CA . LEU B 1 1151 ? -11.789 31.797 15.875 1 96.69 1151 LEU B CA 1
ATOM 18353 C C . LEU B 1 1151 ? -12.25 33.25 15.789 1 96.69 1151 LEU B C 1
ATOM 18355 O O . LEU B 1 1151 ? -11.453 34.188 15.953 1 96.69 1151 LEU B O 1
ATOM 18359 N N . LEU B 1 1152 ? -13.547 33.5 15.602 1 98.44 1152 LEU B N 1
ATOM 18360 C CA . LEU B 1 1152 ? -14.125 34.812 15.453 1 98.44 1152 LEU B CA 1
ATOM 18361 C C . LEU B 1 1152 ? -14.031 35.594 16.766 1 98.44 1152 LEU B C 1
ATOM 18363 O O . LEU B 1 1152 ? -13.984 36.844 16.75 1 98.44 1152 LEU B O 1
ATOM 18367 N N . LEU B 1 1153 ? -13.922 34.969 17.875 1 98.19 1153 LEU B N 1
ATOM 18368 C CA . LEU B 1 1153 ? -13.922 35.562 19.188 1 98.19 1153 LEU B CA 1
ATOM 18369 C C . LEU B 1 1153 ? -12.609 36.312 19.453 1 98.19 1153 LEU B C 1
ATOM 18371 O O . LEU B 1 1153 ? -12.539 37.156 20.328 1 98.19 1153 LEU B O 1
ATOM 18375 N N . ALA B 1 1154 ? -11.617 36 18.672 1 97.12 1154 ALA B N 1
ATOM 18376 C CA . ALA B 1 1154 ? -10.305 36.625 18.859 1 97.12 1154 ALA B CA 1
ATOM 18377 C C . ALA B 1 1154 ? -10.359 38.125 18.578 1 97.12 1154 ALA B C 1
ATOM 18379 O O . ALA B 1 1154 ? -9.484 38.875 19 1 97.12 1154 ALA B O 1
ATOM 18380 N N . ALA B 1 1155 ? -11.406 38.594 17.891 1 98.56 1155 ALA B N 1
ATOM 18381 C CA . ALA B 1 1155 ? -11.602 40 17.656 1 98.56 1155 ALA B CA 1
ATOM 18382 C C . ALA B 1 1155 ? -11.703 40.781 18.969 1 98.56 1155 ALA B C 1
ATOM 18384 O O . ALA B 1 1155 ? -11.43 41.969 19.016 1 98.56 1155 ALA B O 1
ATOM 18385 N N . SER B 1 1156 ? -12.055 40.125 20.109 1 98.69 1156 SER B N 1
ATOM 18386 C CA . SER B 1 1156 ? -12.156 40.75 21.406 1 98.69 1156 SER B CA 1
ATOM 18387 C C . SER B 1 1156 ? -10.805 41.312 21.859 1 98.69 1156 SER B C 1
ATOM 18389 O O . SER B 1 1156 ? -10.75 42.344 22.531 1 98.69 1156 SER B O 1
ATOM 18391 N N . VAL B 1 1157 ? -9.727 40.625 21.484 1 98.31 1157 VAL B N 1
ATOM 18392 C CA . VAL B 1 1157 ? -8.391 41.094 21.828 1 98.31 1157 VAL B CA 1
ATOM 18393 C C . VAL B 1 1157 ? -8.07 42.375 21.047 1 98.31 1157 VAL B C 1
ATOM 18395 O O . VAL B 1 1157 ? -7.523 43.312 21.609 1 98.31 1157 VAL B O 1
ATOM 18398 N N . HIS B 1 1158 ? -8.359 42.344 19.766 1 98.62 1158 HIS B N 1
ATOM 18399 C CA . HIS B 1 1158 ? -8.133 43.5 18.922 1 98.62 1158 HIS B CA 1
ATOM 18400 C C . HIS B 1 1158 ? -8.945 44.719 19.406 1 98.62 1158 HIS B C 1
ATOM 18402 O O . HIS B 1 1158 ? -8.438 45.844 19.453 1 98.62 1158 HIS B O 1
ATOM 18408 N N . CYS B 1 1159 ? -10.219 44.5 19.766 1 98.5 1159 CYS B N 1
ATOM 18409 C CA . CYS B 1 1159 ? -11.094 45.562 20.25 1 98.5 1159 CYS B CA 1
ATOM 18410 C C . CYS B 1 1159 ? -10.617 46.094 21.594 1 98.5 1159 CYS B C 1
ATOM 18412 O O . CYS B 1 1159 ? -10.711 47.281 21.875 1 98.5 1159 CYS B O 1
ATOM 18414 N N . ALA B 1 1160 ? -10.172 45.188 22.453 1 98.75 1160 ALA B N 1
ATOM 18415 C CA . ALA B 1 1160 ? -9.602 45.594 23.734 1 98.75 1160 ALA B CA 1
ATOM 18416 C C . ALA B 1 1160 ? -8.375 46.5 23.516 1 98.75 1160 ALA B C 1
ATOM 18418 O O . ALA B 1 1160 ? -8.172 47.469 24.25 1 98.75 1160 ALA B O 1
ATOM 18419 N N . THR B 1 1161 ? -7.555 46.125 22.578 1 98.62 1161 THR B N 1
ATOM 18420 C CA . THR B 1 1161 ? -6.383 46.906 22.234 1 98.62 1161 THR B CA 1
ATOM 18421 C C . THR B 1 1161 ? -6.797 48.312 21.75 1 98.62 1161 THR B C 1
ATOM 18423 O O . THR B 1 1161 ? -6.18 49.312 22.109 1 98.62 1161 THR B O 1
ATOM 18426 N N . ARG B 1 1162 ? -7.801 48.375 20.922 1 97.62 1162 ARG B N 1
ATOM 18427 C CA . ARG B 1 1162 ? -8.344 49.625 20.438 1 97.62 1162 ARG B CA 1
ATOM 18428 C C . ARG B 1 1162 ? -8.773 50.531 21.609 1 97.62 1162 ARG B C 1
ATOM 18430 O O . ARG B 1 1162 ? -8.539 51.719 21.594 1 97.62 1162 ARG B O 1
ATOM 18437 N N . SER B 1 1163 ? -9.383 49.906 22.594 1 96.94 1163 SER B N 1
ATOM 18438 C CA . SER B 1 1163 ? -9.812 50.625 23.781 1 96.94 1163 SER B CA 1
ATOM 18439 C C . SER B 1 1163 ? -8.617 51.188 24.547 1 96.94 1163 SER B C 1
ATOM 18441 O O . SER B 1 1163 ? -8.664 52.344 25.016 1 96.94 1163 SER B O 1
ATOM 18443 N N . ALA B 1 1164 ? -7.559 50.438 24.703 1 97.56 1164 ALA B N 1
ATOM 18444 C CA . ALA B 1 1164 ? -6.352 50.906 25.375 1 97.56 1164 ALA B CA 1
ATOM 18445 C C . ALA B 1 1164 ? -5.719 52.062 24.625 1 97.56 1164 ALA B C 1
ATOM 18447 O O . ALA B 1 1164 ? -5.238 53.031 25.25 1 97.56 1164 ALA B O 1
ATOM 18448 N N . ILE B 1 1165 ? -5.688 52.031 23.328 1 96.75 1165 ILE B N 1
ATOM 18449 C CA . ILE B 1 1165 ? -5.117 53.062 22.5 1 96.75 1165 ILE B CA 1
ATOM 18450 C C . ILE B 1 1165 ? -5.938 54.344 22.672 1 96.75 1165 ILE B C 1
ATOM 18452 O O . ILE B 1 1165 ? -5.379 55.469 22.734 1 96.75 1165 ILE B O 1
ATOM 18456 N N . ARG B 1 1166 ? -7.223 54.25 22.688 1 94.06 1166 ARG B N 1
ATOM 18457 C CA . ARG B 1 1166 ? -8.094 55.406 22.891 1 94.06 1166 ARG B CA 1
ATOM 18458 C C . ARG B 1 1166 ? -7.77 56.094 24.203 1 94.06 1166 ARG B C 1
ATOM 18460 O O . ARG B 1 1166 ? -7.754 57.344 24.25 1 94.06 1166 ARG B O 1
ATOM 18467 N N . GLU B 1 1167 ? -7.574 55.312 25.266 1 93.5 1167 GLU B N 1
ATOM 18468 C CA . GLU B 1 1167 ? -7.219 55.875 26.562 1 93.5 1167 GLU B CA 1
ATOM 18469 C C . GLU B 1 1167 ? -5.879 56.625 26.5 1 93.5 1167 GLU B C 1
ATOM 18471 O O . GLU B 1 1167 ? -5.691 57.656 27.141 1 93.5 1167 GLU B O 1
ATOM 18476 N N . ALA B 1 1168 ? -4.941 56 25.766 1 93.38 1168 ALA B N 1
ATOM 18477 C CA . ALA B 1 1168 ? -3.643 56.656 25.578 1 93.38 1168 ALA B CA 1
ATOM 18478 C C . ALA B 1 1168 ? -3.785 58 24.859 1 93.38 1168 ALA B C 1
ATOM 18480 O O . ALA B 1 1168 ? -3.133 58.969 25.234 1 93.38 1168 ALA B O 1
ATOM 18481 N N . ARG B 1 1169 ? -4.586 58.062 23.891 1 90.81 1169 ARG B N 1
ATOM 18482 C CA . ARG B 1 1169 ? -4.797 59.281 23.109 1 90.81 1169 ARG B CA 1
ATOM 18483 C C . ARG B 1 1169 ? -5.52 60.344 23.953 1 90.81 1169 ARG B C 1
ATOM 18485 O O . ARG B 1 1169 ? -5.207 61.531 23.859 1 90.81 1169 ARG B O 1
ATOM 18492 N N . LYS B 1 1170 ? -6.477 59.938 24.75 1 86.62 1170 LYS B N 1
ATOM 18493 C CA . LYS B 1 1170 ? -7.188 60.875 25.625 1 86.62 1170 LYS B CA 1
ATOM 18494 C C . LYS B 1 1170 ? -6.23 61.531 26.609 1 86.62 1170 LYS B C 1
ATOM 18496 O O . LYS B 1 1170 ? -6.336 62.75 26.875 1 86.62 1170 LYS B O 1
ATOM 18501 N N . HIS B 1 1171 ? -5.422 60.75 27.125 1 83.19 1171 HIS B N 1
ATOM 18502 C CA . HIS B 1 1171 ? -4.461 61.25 28.094 1 83.19 1171 HIS B CA 1
ATOM 18503 C C . HIS B 1 1171 ? -3.516 62.281 27.453 1 83.19 1171 HIS B C 1
ATOM 18505 O O . HIS B 1 1171 ? -3.148 63.25 28.078 1 83.19 1171 HIS B O 1
ATOM 18511 N N . SER B 1 1172 ? -3.096 61.969 26.297 1 79.75 1172 SER B N 1
ATOM 18512 C CA . SER B 1 1172 ? -2.193 62.844 25.578 1 79.75 1172 SER B CA 1
ATOM 18513 C C . SER B 1 1172 ? -2.861 64.188 25.281 1 79.75 1172 SER B C 1
ATOM 18515 O O . SER B 1 1172 ? -2.195 65.25 25.25 1 79.75 1172 SER B O 1
ATOM 18517 N N . LEU B 1 1173 ? -4.082 64.188 25.047 1 70.12 1173 LEU B N 1
ATOM 18518 C CA . LEU B 1 1173 ? -4.828 65.375 24.75 1 70.12 1173 LEU B CA 1
ATOM 18519 C C . LEU B 1 1173 ? -5.031 66.25 26.016 1 70.12 1173 LEU B C 1
ATOM 18521 O O . LEU B 1 1173 ? -4.977 67.438 25.969 1 70.12 1173 LEU B O 1
ATOM 18525 N N . SER B 1 1174 ? -5.32 65.562 27.094 1 67.94 1174 SER B N 1
ATOM 18526 C CA . SER B 1 1174 ? -5.566 66.25 28.344 1 67.94 1174 SER B CA 1
ATOM 18527 C C . SER B 1 1174 ? -4.305 66.938 28.844 1 67.94 1174 SER B C 1
ATOM 18529 O O . SER B 1 1174 ? -4.375 68 29.5 1 67.94 1174 SER B O 1
ATOM 18531 N N . SER B 1 1175 ? -3.258 66.375 28.547 1 61.06 1175 SER B N 1
ATOM 18532 C CA . SER B 1 1175 ? -2.012 66.938 29.031 1 61.06 1175 SER B CA 1
ATOM 18533 C C . SER B 1 1175 ? -1.439 67.938 28.047 1 61.06 1175 SER B C 1
ATOM 18535 O O . SER B 1 1175 ? -0.325 68.438 28.234 1 61.06 1175 SER B O 1
ATOM 18537 N N . ASN B 1 1176 ? -2.33 68.5 27.125 1 54.69 1176 ASN B N 1
ATOM 18538 C CA . ASN B 1 1176 ? -2.014 69.5 26.125 1 54.69 1176 ASN B CA 1
ATOM 18539 C C . ASN B 1 1176 ? -0.864 69.062 25.219 1 54.69 1176 ASN B C 1
ATOM 18541 O O . ASN B 1 1176 ? -0.086 69.875 24.75 1 54.69 1176 ASN B O 1
ATOM 18545 N N . PHE B 1 1177 ? -0.672 67.688 25.156 1 50.66 1177 PHE B N 1
ATOM 18546 C CA . PHE B 1 1177 ? 0.481 67.25 24.391 1 50.66 1177 PHE B CA 1
ATOM 18547 C C . PHE B 1 1177 ? 0.141 67.188 22.906 1 50.66 1177 PHE B C 1
ATOM 18549 O O . PHE B 1 1177 ? 1.025 67.25 22.062 1 50.66 1177 PHE B O 1
ATOM 18556 N N . ILE B 1 1178 ? -0.972 66.75 22.562 1 51.12 1178 ILE B N 1
ATOM 18557 C CA . ILE B 1 1178 ? -1.358 66.562 21.172 1 51.12 1178 ILE B CA 1
ATOM 18558 C C . ILE B 1 1178 ? -2.553 67.5 20.859 1 51.12 1178 ILE B C 1
ATOM 18560 O O . ILE B 1 1178 ? -3.52 67.5 21.625 1 51.12 1178 ILE B O 1
ATOM 18564 N N . ASP B 1 1179 ? -2.32 68.625 20.188 1 44.84 1179 ASP B N 1
ATOM 18565 C CA . ASP B 1 1179 ? -3.373 69.562 19.75 1 44.84 1179 ASP B CA 1
ATOM 18566 C C . ASP B 1 1179 ? -4.512 68.75 19.078 1 44.84 1179 ASP B C 1
ATOM 18568 O O . ASP B 1 1179 ? -5.438 69.375 18.531 1 44.84 1179 ASP B O 1
ATOM 18572 N N . GLY B 1 1180 ? -4.617 67.438 19 1 46.78 1180 GLY B N 1
ATOM 18573 C CA . GLY B 1 1180 ? -5.645 66.938 18.109 1 46.78 1180 GLY B CA 1
ATOM 18574 C C . GLY B 1 1180 ? -6.832 66.312 18.859 1 46.78 1180 GLY B C 1
ATOM 18575 O O . GLY B 1 1180 ? -6.789 66.188 20.078 1 46.78 1180 GLY B O 1
ATOM 18576 N N . SER B 1 1181 ? -8.109 66.562 18.422 1 45.66 1181 SER B N 1
ATOM 18577 C CA . SER B 1 1181 ? -9.391 66 18.844 1 45.66 1181 SER B CA 1
ATOM 18578 C C . SER B 1 1181 ? -9.297 64.5 19.109 1 45.66 1181 SER B C 1
ATOM 18580 O O . SER B 1 1181 ? -8.43 63.844 18.547 1 45.66 1181 SER B O 1
ATOM 18582 N N . ASP B 1 1182 ? -9.758 64.062 20.328 1 53.72 1182 ASP B N 1
ATOM 18583 C CA . ASP B 1 1182 ? -10.023 62.625 20.594 1 53.72 1182 ASP B CA 1
ATOM 18584 C C . ASP B 1 1182 ? -10.391 61.875 19.328 1 53.72 1182 ASP B C 1
ATOM 18586 O O . ASP B 1 1182 ? -11.562 61.812 18.953 1 53.72 1182 ASP B O 1
ATOM 18590 N N . SER B 1 1183 ? -9.594 61.906 18.266 1 60.03 1183 SER B N 1
ATOM 18591 C CA . SER B 1 1183 ? -9.781 61.656 16.844 1 60.03 1183 SER B CA 1
ATOM 18592 C C . SER B 1 1183 ? -10.039 60.188 16.562 1 60.03 1183 SER B C 1
ATOM 18594 O O . SER B 1 1183 ? -9.523 59.312 17.266 1 60.03 1183 SER B O 1
ATOM 18596 N N . GLU B 1 1184 ? -11.109 59.906 15.914 1 79.88 1184 GLU B N 1
ATOM 18597 C CA . GLU B 1 1184 ? -11.508 58.688 15.234 1 79.88 1184 GLU B CA 1
ATOM 18598 C C . GLU B 1 1184 ? -10.328 58.062 14.484 1 79.88 1184 GLU B C 1
ATOM 18600 O O . GLU B 1 1184 ? -9.562 58.781 13.828 1 79.88 1184 GLU B O 1
ATOM 18605 N N . PHE B 1 1185 ? -9.898 56.781 14.953 1 88.19 1185 PHE B N 1
ATOM 18606 C CA . PHE B 1 1185 ? -8.836 56.094 14.234 1 88.19 1185 PHE B CA 1
ATOM 18607 C C . PHE B 1 1185 ? -9.266 54.688 13.859 1 88.19 1185 PHE B C 1
ATOM 18609 O O . PHE B 1 1185 ? -10.203 54.156 14.445 1 88.19 1185 PHE B O 1
ATOM 18616 N N . GLU B 1 1186 ? -8.648 54.25 12.828 1 91.56 1186 GLU B N 1
ATOM 18617 C CA . GLU B 1 1186 ? -8.812 52.844 12.445 1 91.56 1186 GLU B CA 1
ATOM 18618 C C . GLU B 1 1186 ? -7.609 52.031 12.867 1 91.56 1186 GLU B C 1
ATOM 18620 O O . GLU B 1 1186 ? -6.465 52.406 12.633 1 91.56 1186 GLU B O 1
ATOM 18625 N N . LEU B 1 1187 ? -7.848 50.969 13.617 1 95.44 1187 LEU B N 1
ATOM 18626 C CA . LEU B 1 1187 ? -6.77 50.062 14.008 1 95.44 1187 LEU B CA 1
ATOM 18627 C C . LEU B 1 1187 ? -6.551 49 12.953 1 95.44 1187 LEU B C 1
ATOM 18629 O O . LEU B 1 1187 ? -7.426 48.156 12.727 1 95.44 1187 LEU B O 1
ATOM 18633 N N . PRO B 1 1188 ? -5.445 48.969 12.352 1 95.75 1188 PRO B N 1
ATOM 18634 C CA . PRO B 1 1188 ? -5.156 47.969 11.32 1 95.75 1188 PRO B CA 1
ATOM 18635 C C . PRO B 1 1188 ? -5.105 46.531 11.883 1 95.75 1188 PRO B C 1
ATOM 18637 O O . PRO B 1 1188 ? -4.926 46.344 13.086 1 95.75 1188 PRO B O 1
ATOM 18640 N N . VAL B 1 1189 ? -5.395 45.625 11.016 1 97.25 1189 VAL B N 1
ATOM 18641 C CA . VAL B 1 1189 ? -5.207 44.188 11.273 1 97.25 1189 VAL B CA 1
ATOM 18642 C C . VAL B 1 1189 ? -4.039 43.656 10.445 1 97.25 1189 VAL B C 1
ATOM 18644 O O . VAL B 1 1189 ? -4.074 43.719 9.211 1 97.25 1189 VAL B O 1
ATOM 18647 N N . PRO B 1 1190 ? -2.988 43.25 11.07 1 96.56 1190 PRO B N 1
ATOM 18648 C CA . PRO B 1 1190 ? -2.842 43.062 12.516 1 96.56 1190 PRO B CA 1
ATOM 18649 C C . PRO B 1 1190 ? -2.422 44.312 13.242 1 96.56 1190 PRO B C 1
ATOM 18651 O O . PRO B 1 1190 ? -1.87 45.25 12.617 1 96.56 1190 PRO B O 1
ATOM 18654 N N . ALA B 1 1191 ? -2.717 44.25 14.477 1 97.75 1191 ALA B N 1
ATOM 18655 C CA . ALA B 1 1191 ? -2.266 45.344 15.344 1 97.75 1191 ALA B CA 1
ATOM 18656 C C . ALA B 1 1191 ? -0.906 45 15.961 1 97.75 1191 ALA B C 1
ATOM 18658 O O . ALA B 1 1191 ? -0.808 44.75 17.156 1 97.75 1191 ALA B O 1
ATOM 18659 N N . THR B 1 1192 ? 0.151 45.156 15.102 1 95.88 1192 THR B N 1
ATOM 18660 C CA . THR B 1 1192 ? 1.51 44.875 15.555 1 95.88 1192 THR B CA 1
ATOM 18661 C C . THR B 1 1192 ? 2.029 46 16.453 1 95.88 1192 THR B C 1
ATOM 18663 O O . THR B 1 1192 ? 1.404 47.062 16.547 1 95.88 1192 THR B O 1
ATOM 18666 N N . MET B 1 1193 ? 3.195 45.812 17.062 1 96.19 1193 MET B N 1
ATOM 18667 C CA . MET B 1 1193 ? 3.777 46.781 18 1 96.19 1193 MET B CA 1
ATOM 18668 C C . MET B 1 1193 ? 3.973 48.156 17.328 1 96.19 1193 MET B C 1
ATOM 18670 O O . MET B 1 1193 ? 3.57 49.188 17.875 1 96.19 1193 MET B O 1
ATOM 18674 N N . PRO B 1 1194 ? 4.559 48.125 16.078 1 96.12 1194 PRO B N 1
ATOM 18675 C CA . PRO B 1 1194 ? 4.719 49.406 15.43 1 96.12 1194 PRO B CA 1
ATOM 18676 C C . PRO B 1 1194 ? 3.383 50.094 15.164 1 96.12 1194 PRO B C 1
ATOM 18678 O O . PRO B 1 1194 ? 3.285 51.344 15.297 1 96.12 1194 PRO B O 1
ATOM 18681 N N . VAL B 1 1195 ? 2.363 49.375 14.852 1 96.69 1195 VAL B N 1
ATOM 18682 C CA . VAL B 1 1195 ? 1.043 49.906 14.562 1 96.69 1195 VAL B CA 1
ATOM 18683 C C . VAL B 1 1195 ? 0.452 50.531 15.836 1 96.69 1195 VAL B C 1
ATOM 18685 O O . VAL B 1 1195 ? -0.034 51.656 15.82 1 96.69 1195 VAL B O 1
ATOM 18688 N N . VAL B 1 1196 ? 0.495 49.781 16.922 1 97.25 1196 VAL B N 1
ATOM 18689 C CA . VAL B 1 1196 ? -0.071 50.219 18.188 1 97.25 1196 VAL B CA 1
ATOM 18690 C C . VAL B 1 1196 ? 0.651 51.469 18.688 1 97.25 1196 VAL B C 1
ATOM 18692 O O . VAL B 1 1196 ? 0.012 52.438 19.094 1 97.25 1196 VAL B O 1
ATOM 18695 N N . LYS B 1 1197 ? 1.978 51.469 18.656 1 96.69 1197 LYS B N 1
ATOM 18696 C CA . LYS B 1 1197 ? 2.771 52.625 19.109 1 96.69 1197 LYS B CA 1
ATOM 18697 C C . LYS B 1 1197 ? 2.467 53.844 18.281 1 96.69 1197 LYS B C 1
ATOM 18699 O O . LYS B 1 1197 ? 2.359 54.969 18.812 1 96.69 1197 LYS B O 1
ATOM 18704 N N . SER B 1 1198 ? 2.402 53.625 16.984 1 95.75 1198 SER B N 1
ATOM 18705 C CA . SER B 1 1198 ? 2.111 54.75 16.094 1 95.75 1198 SER B CA 1
ATOM 18706 C C . SER B 1 1198 ? 0.778 55.406 16.438 1 95.75 1198 SER B C 1
ATOM 18708 O O . SER B 1 1198 ? 0.652 56.625 16.406 1 95.75 1198 SER B O 1
ATOM 18710 N N . LEU B 1 1199 ? -0.199 54.656 16.766 1 94.94 1199 LEU B N 1
ATOM 18711 C CA . LEU B 1 1199 ? -1.527 55.188 17.078 1 94.94 1199 LEU B CA 1
ATOM 18712 C C . LEU B 1 1199 ? -1.574 55.75 18.484 1 94.94 1199 LEU B C 1
ATOM 18714 O O . LEU B 1 1199 ? -2.375 56.656 18.766 1 94.94 1199 LEU B O 1
ATOM 18718 N N . CYS B 1 1200 ? -0.7 55.219 19.422 1 93.88 1200 CYS B N 1
ATOM 18719 C CA . CYS B 1 1200 ? -0.594 55.812 20.766 1 93.88 1200 CYS B CA 1
ATOM 18720 C C . CYS B 1 1200 ? 0.174 57.125 20.734 1 93.88 1200 CYS B C 1
ATOM 18722 O O . CYS B 1 1200 ? -0.033 58 21.578 1 93.88 1200 CYS B O 1
ATOM 18724 N N . GLY B 1 1201 ? 1.124 57.281 19.844 1 91.62 1201 GLY B N 1
ATOM 18725 C CA . GLY B 1 1201 ? 1.933 58.469 19.703 1 91.62 1201 GLY B CA 1
ATOM 18726 C C . GLY B 1 1201 ? 3.418 58.188 19.594 1 91.62 1201 GLY B C 1
ATOM 18727 O O . GLY B 1 1201 ? 4.047 57.781 20.578 1 91.62 1201 GLY B O 1
ATOM 18728 N N . LEU B 1 1202 ? 4.031 58.5 18.469 1 92.38 1202 LEU B N 1
ATOM 18729 C CA . LEU B 1 1202 ? 5.449 58.25 18.234 1 92.38 1202 LEU B CA 1
ATOM 18730 C C . LEU B 1 1202 ? 6.305 59.281 18.969 1 92.38 1202 LEU B C 1
ATOM 18732 O O . LEU B 1 1202 ? 7.469 59 19.281 1 92.38 1202 LEU B O 1
ATOM 18736 N N . TYR B 1 1203 ? 5.758 60.438 19.359 1 91.69 1203 TYR B N 1
ATOM 18737 C CA . TYR B 1 1203 ? 6.516 61.531 19.984 1 91.69 1203 TYR B CA 1
ATOM 18738 C C . TYR B 1 1203 ? 6.023 61.812 21.391 1 91.69 1203 TYR B C 1
ATOM 18740 O O . TYR B 1 1203 ? 6.121 62.938 21.891 1 91.69 1203 TYR B O 1
ATOM 18748 N N . SER B 1 1204 ? 5.469 60.812 21.969 1 90.62 1204 SER B N 1
ATOM 18749 C CA . SER B 1 1204 ? 4.867 60.969 23.297 1 90.62 1204 SER B CA 1
ATOM 18750 C C . SER B 1 1204 ? 5.898 61.375 24.328 1 90.62 1204 SER B C 1
ATOM 18752 O O . SER B 1 1204 ? 5.605 62.188 25.203 1 90.62 1204 SER B O 1
ATOM 18754 N N . VAL B 1 1205 ? 7.117 60.906 24.25 1 93.06 1205 VAL B N 1
ATOM 18755 C CA . VAL B 1 1205 ? 8.164 61.219 25.219 1 93.06 1205 VAL B CA 1
ATOM 18756 C C . VAL B 1 1205 ? 8.57 62.688 25.094 1 93.06 1205 VAL B C 1
ATOM 18758 O O . VAL B 1 1205 ? 8.68 63.406 26.094 1 93.06 1205 VAL B O 1
ATOM 18761 N N . GLU B 1 1206 ? 8.781 63.094 23.906 1 92.5 1206 GLU B N 1
ATOM 18762 C CA . GLU B 1 1206 ? 9.164 64.5 23.656 1 92.5 1206 GLU B CA 1
ATOM 18763 C C . GLU B 1 1206 ? 8.102 65.438 24.156 1 92.5 1206 GLU B C 1
ATOM 18765 O O . GLU B 1 1206 ? 8.414 66.438 24.797 1 92.5 1206 GLU B O 1
ATOM 18770 N N . LYS B 1 1207 ? 6.973 65.125 23.891 1 90.31 1207 LYS B N 1
ATOM 18771 C CA . LYS B 1 1207 ? 5.867 66 24.297 1 90.31 1207 LYS B CA 1
ATOM 18772 C C . LYS B 1 1207 ? 5.723 66 25.812 1 90.31 1207 LYS B C 1
ATOM 18774 O O . LYS B 1 1207 ? 5.402 67.062 26.406 1 90.31 1207 LYS B O 1
ATOM 18779 N N . TYR B 1 1208 ? 5.848 64.875 26.359 1 90.75 1208 TYR B N 1
ATOM 18780 C CA . TYR B 1 1208 ? 5.777 64.75 27.812 1 90.75 1208 TYR B CA 1
ATOM 18781 C C . TYR B 1 1208 ? 6.855 65.625 28.469 1 90.75 1208 TYR B C 1
ATOM 18783 O O . TYR B 1 1208 ? 6.578 66.375 29.422 1 90.75 1208 TYR B O 1
ATOM 18791 N N . LEU B 1 1209 ? 8.102 65.562 28 1 92.31 1209 LEU B N 1
ATOM 18792 C CA . LEU B 1 1209 ? 9.211 66.375 28.531 1 92.31 1209 LEU B CA 1
ATOM 18793 C C . LEU B 1 1209 ? 8.992 67.875 28.328 1 92.31 1209 LEU B C 1
ATOM 18795 O O . LEU B 1 1209 ? 9.305 68.688 29.203 1 92.31 1209 LEU B O 1
ATOM 18799 N N . GLN B 1 1210 ? 8.477 68.188 27.25 1 91 1210 GLN B N 1
ATOM 18800 C CA . GLN B 1 1210 ? 8.148 69.562 27 1 91 1210 GLN B CA 1
ATOM 18801 C C . GLN B 1 1210 ? 7.113 70.125 28 1 91 1210 GLN B C 1
ATOM 18803 O O . GLN B 1 1210 ? 7.211 71.25 28.469 1 91 1210 GLN B O 1
ATOM 18808 N N . GLY B 1 1211 ? 6.191 69.25 28.234 1 88.44 1211 GLY B N 1
ATOM 18809 C CA . GLY B 1 1211 ? 5.188 69.625 29.234 1 88.44 1211 GLY B CA 1
ATOM 18810 C C . GLY B 1 1211 ? 5.766 69.812 30.625 1 88.44 1211 GLY B C 1
ATOM 18811 O O . GLY B 1 1211 ? 5.367 70.75 31.344 1 88.44 1211 GLY B O 1
ATOM 18812 N N . LYS B 1 1212 ? 6.676 69 30.969 1 88.56 1212 LYS B N 1
ATOM 18813 C CA . LYS B 1 1212 ? 7.316 69.125 32.281 1 88.56 1212 LYS B CA 1
ATOM 18814 C C . LYS B 1 1212 ? 8.18 70.375 32.375 1 88.56 1212 LYS B C 1
ATOM 18816 O O . LYS B 1 1212 ? 8.289 71 33.438 1 88.56 1212 LYS B O 1
ATOM 18821 N N . ILE B 1 1213 ? 8.82 70.75 31.297 1 90.62 1213 ILE B N 1
ATOM 18822 C CA . ILE B 1 1213 ? 9.68 71.875 31.266 1 90.62 1213 ILE B CA 1
ATOM 18823 C C . ILE B 1 1213 ? 8.844 73.188 31.422 1 90.62 1213 ILE B C 1
ATOM 18825 O O . ILE B 1 1213 ? 9.234 74.125 32.125 1 90.62 1213 ILE B O 1
ATOM 18829 N N . LYS B 1 1214 ? 7.738 73.188 30.781 1 87.44 1214 LYS B N 1
ATOM 18830 C CA . LYS B 1 1214 ? 6.855 74.375 30.875 1 87.44 1214 LYS B CA 1
ATOM 18831 C C . LYS B 1 1214 ? 6.234 74.438 32.25 1 87.44 1214 LYS B C 1
ATOM 18833 O O . LYS B 1 1214 ? 5.918 75.562 32.719 1 87.44 1214 LYS B O 1
ATOM 18838 N N . GLY B 1 1215 ? 5.992 73.438 32.844 1 74.12 1215 GLY B N 1
ATOM 18839 C CA . GLY B 1 1215 ? 5.398 73.438 34.188 1 74.12 1215 GLY B CA 1
ATOM 18840 C C . GLY B 1 1215 ? 6.398 73.75 35.281 1 74.12 1215 GLY B C 1
ATOM 18841 O O . GLY B 1 1215 ? 6.016 74 36.406 1 74.12 1215 GLY B O 1
ATOM 18842 N N . GLN B 1 1216 ? 7.652 73.812 35.094 1 60.16 1216 GLN B N 1
ATOM 18843 C CA . GLN B 1 1216 ? 8.672 74.25 36.031 1 60.16 1216 GLN B CA 1
ATOM 18844 C C . GLN B 1 1216 ? 8.883 75.75 36 1 60.16 1216 GLN B C 1
ATOM 18846 O O . GLN B 1 1216 ? 8.859 76.375 34.938 1 60.16 1216 GLN B O 1
#

Sequence (2432 aa):
MCISLYSSLANAENNSSKDFTVSEAEKSVSGNLCRCTGYRPIVDACKSFASDVDIEDLGLNSFWKKGESKEVMFKNLPPYNPKDHLVTFPEFLKKKEKVDNGSDHLKYRWTTPFSVAELHNIMEAANSGDSLKLVVGNTGTGYYKDEERFDRYIDISNIPEMSMIKKDEKGIEIGAAVTISNAIDALEKESKSSYVFKKMATHMEKIGNRSIRNSGSIGGNLVMAQSRKFPSDVTTLLLAVDASVYMLNGRKTEKVTLQEFLELSPVLDSKRVLLKVEIPSWTAPSGDDTEFLFESYRAAPRSIGNALPYLNAAFLALVSRQEASRKGVTVEKCFLAFGSYGGDHSIRAIEVETFLTGKLLSYSVLYEAVGLLKGIIVPGKDTLHSEYRKSLAVGYLFEFFYPLIESGHRICSLDSGNKHNNSHVDTVKSLPFLSSSQQVLESNEFKPIGEAVIKVGAALQASGEAVFVDDIPTLPDCLHGAFIYSTEPLAKIKSLSFRENVTPTGVFAVLTFKDIPQQGQNIGSKTLFGPGPLFADELTRCAGQRIALVVADTQKHADMAAKLAVVEYDTKNLEQPILTVEDAVKRSSFFEVHPMFYPEPVGDVIKGMEEAERKIISSELRLGSQYFFYMEPQTALALPDEDNCVKVFSSSQAPEYVHSVIATCLGIQEHNVRVITRRVGGGFGGKAVKSMPVATACALGAYKLQRPVKMFLNRKTDMIMAGGRHPMKINYNVGFRSDGKLTALELTMLIDAGLEPDVSPIMPRNIMGPLRKYDWGALSFDVKVCKTNCLSRTAMRAPGEVQGSYIAESIIENVASSLQMDVDAVRKINLHTYDSLRKFYNHIAGDPDEYTLPLLWEKLEISSKFKERSEMVKEFNLCNVWRKRGISRVPIVHQVMQRPTPGKVSILSDGSVVVEVGGIEIGQGLWTKVQQMVAYGLGMVKCEGNEKLLDRIRVVQSDTLGMIQGGFTAGSTTSESSCEAVRLCCVILVERLKPIMDQMMMEKSGSVTWNILIQQAYGQYINLSASTLYKPEYSSMEYLNYGVGVSEVEVDLVTGKTEILRSDIIYDCGKSLNPAVDLGQTEGAFVQGIGFFMMEEYTTDEKGLVVQQGTWDYKIPTVDTIPKHFNVEIVNTGHHKNRVLSSKASGEPPLLLAASVHCATRSAIREARKHSLSSNFIDGSDSEFELPVPATMPVVKSLCGLYSVEKYLQGKIKGQMCISLYSSLANAENNSSKDFTVSEAEKSVSGNLCRCTGYRPIVDACKSFASDVDIEDLGLNSFWKKGESKEVMFKNLPPYNPKDHLVTFPEFLKKKEKVDNGSDHLKYRWTTPFSVAELHNIMEAANSGDSLKLVVGNTGTGYYKDEERFDRYIDISNIPEMSMIKKDEKGIEIGAAVTISNAIDALEKESKSSYVFKKMATHMEKIGNRSIRNSGSIGGNLVMAQSRKFPSDVTTLLLAVDASVYMLNGRKTEKVTLQEFLELSPVLDSKRVLLKVEIPSWTAPSGDDTEFLFESYRAAPRSIGNALPYLNAAFLALVSRQEASRKGVTVEKCFLAFGSYGGDHSIRAIEVETFLTGKLLSYSVLYEAVGLLKGIIVPGKDTLHSEYRKSLAVGYLFEFFYPLIESGHRICSLDSGNKHNNSHVDTVKSLPFLSSSQQVLESNEFKPIGEAVIKVGAALQASGEAVFVDDIPTLPDCLHGAFIYSTEPLAKIKSLSFRENVTPTGVFAVLTFKDIPQQGQNIGSKTLFGPGPLFADELTRCAGQRIALVVADTQKHADMAAKLAVVEYDTKNLEQPILTVEDAVKRSSFFEVHPMFYPEPVGDVIKGMEEAERKIISSELRLGSQYFFYMEPQTALALPDEDNCVKVFSSSQAPEYVHSVIATCLGIQEHNVRVITRRVGGGFGGKAVKSMPVATACALGAYKLQRPVKMFLNRKTDMIMAGGRHPMKINYNVGFRSDGKLTALELTMLIDAGLEPDVSPIMPRNIMGPLRKYDWGALSFDVKVCKTNCLSRTAMRAPGEVQGSYIAESIIENVASSLQMDVDAVRKINLHTYDSLRKFYNHIAGDPDEYTLPLLWEKLEISSKFKERSEMVKEFNLCNVWRKRGISRVPIVHQVMQRPTPGKVSILSDGSVVVEVGGIEIGQGLWTKVQQMVAYGLGMVKCEGNEKLLDRIRVVQSDTLGMIQGGFTAGSTTSESSCEAVRLCCVILVERLKPIMDQMMMEKSGSVTWNILIQQAYGQYINLSASTLYKPEYSSMEYLNYGVGVSEVEVDLVTGKTEILRSDIIYDCGKSLNPAVDLGQTEGAFVQGIGFFMMEEYTTDEKGLVVQQGTWDYKIPTVDTIPKHFNVEIVNTGHHKNRVLSSKASGEPPLLLAASVHCATRSAIREARKHSLSSNFIDGSDSEFELPVPATMPVVKSLCGLYSVEKYLQGKIKGQ

Secondary structure (DSSP, 8-state):
-HHHHHHHHHHHHHSTTS---HHHHHHHTTT----SS-SHHHHHHHHTT-TT--GGG--S-SS--TT--HHHHHHHSPP--HHHHS--S-HHHH--------S-TTT-SEE--SSHHHHHHHHHHS-TT--EEEESS-GGGGTS--SS--SEEEE-TT-HHHH-EEEETTEEEEETTSBHHHHHHHHHHS-TT-HHHHHHHHHHTTBS-HHHHTT-BHHHHHHHHHHH----HHHHHHHHTT-EEEEEETTEEEEEEHHHHHHSSPGGGSS-EEEEEEEE-----SSTTEEEEEEEEEE-SSSSBS---SEEEEEEEEEEE--SS---EEEEEEEEEE--SSSS--EE-HHHHHHHTTPBP-HHHHHHHHHHHHHH----TT-TTHHHHHHHHHHHHHHHHHHHHHTTT-------------S---TTS---S-EEEEEEPPP-TTTTTTS-PPPTTHHHHHHT----GGGS---TT-EEEEEEE-SSSSEEEEEEEEGGG-PPTTEEEEE-GGGS-TTS---SEEETTEEE-SS--SEE-STT-EEEEEEESSHHHHHHHHHHEEEEEE-TT-PPP--SHHHHHHTT-BPPPPGGGSPPPBS-HHHHHHH-SEEEEEEEEEE-------SS-SEEEEEEETTTEEEEEE--S-HHHHHHHHHHHHT--GGGEEEEES--S--TTTTTSTHHHHHHHHHHHHHHHTS-EEEE--HHHHHHHH--SPPEEEEEEEEE-TTS-EEEEEEEEEEEEESS-TTGGGHHHHHHHHHTTB--SSEEEEEEEEE-SSPPP---SSTTHHHHHHHHHHHHHHHHHHHT--HHHHHHHTBPPHHHHHHHHGGGG--GGG--HHHHHHHHHHHTTHHHHHHHHHHHHHH-SSEEEEEEEEEEEEEEE---EEEEEEE-TTS-EEEEESS--SSS-HHHHHHHHHHHHHGGG--BTGGGGGGGEEEPPEETTTS-------TT-HHHHHHHHHHHHHHHHHHHHHHHHHHHHHH-SS--BHHHHHHHHHHTT---EEEEEE---TTTSEEEEEEEEEEEEEEETTT--EEEEEEEEEEE-BS-S-HHHHHHHHHHHHHHHHIIIII----B-TTS-B---STTT-----GGGS-SEEEEEEE-----TTSGGGB---SSGGGGGGHHHHHHHHHHHHHHHHHHHHTT---S-S---PPPSS--HHHHHHHH-TTHHHHHHHHHHHT-/-HHHHHHHHHHHHHSTTS---HHHHHHHTTT----SS-SHHHHHHHHTT-TT--GGG--S-SS--TT--HHHHHHHSPP--HHHHS--S-HHHH--------S-TTT-SEE--SSHHHHHHHHHHS-TT--EEEESS-GGGGTS--SS--SEEEE-TT-HHHH-EEEETTEEEEETTSBHHHHHHHHHHS-TT-HHHHHHHHHHTTBS-HHHHHH-BHHHHHHHHHHH----HHHHHHHHTT-EEEEEETTEEEEEEHHHHHHSSPGGGSS-EEEEEEEE-----SSTTEEEEEEEEEE-SSSSBS---SEEEEEEEEEEE--TT---EEEEEEEEEE--SSSS--EE-HHHHHHHTTPBP-HHHHHHHHHHHHHH----TT-TTHHHHHHHHHHHHHHHHHHHHHGGG-------------S---TTS---S-EEEEEEPPP-TTTTTTS-PPPTTHHHHHHT----GGGS---TT-EEEEEEE-S-SSEEEEEEEEGGG-PPTTEEEEE-GGGS-TTS---SEEETTEEE-SS--SEE-STT-EEEEEEESSHHHHHHHHHHEEEEEE-TT-PPP--SHHHHHHTT-BPPPPGGGSPPPBS-HHHHHHH-SEEEEEEEEEE-------SS-SEEEEEEETTTEEEEEE--S-HHHHHHHHHHHHT--GGGEEEEES--S--TTTTTSTHHHHHHHHHHHHHHHTS-EEEE--HHHHHHHH--SPPEEEEEEEEE-TTS-EEEEEEEEEEEEESS-TTGGGHHHHHHHHHTTB--SSEEEEEEEEE-SSPPP---SSTTHHHHHHHHHHHHHHHHHHHT--HHHHHHHTBPPHHHHHHHHGGGG--GGG--HHHHHHHHHHHTTHHHHHHHHHHHHHH-SSEEEEEEEEEEEEEEE---EEEEEEE-TTS-EEEEESS--SSS-HHHHHHHHHHHHHGGG--BTGGGGGGGEEEPPEETTTS-------TT-HHHHHHHHHHHHHHHHHHHHHHHHHHHHHH-SS--BHHHHHHHHHHTT---EEEEEE---TTTSEEEEEEEEEEEEEEETTT--EEEEEEEEEEE-BS-S-HHHHHHHHHHHHHHHHIIIII----B-TTS-B---STTT-----GGGS-SEEEEEEE-----TTSGGGB---SSGGGGGGHHHHHHHHHHHHHHHHHHHHTT---S-S---PPPSS--HHHHHHHH-TTHHHHHHHHHHHH-

Nearest PDB structures (foldseek):
  3am9-assembly1_A  TM=8.830E-01  e=2.461E-93  Bos taurus
  1v97-assembly1_A  TM=8.879E-01  e=6.726E-93  Bos taurus
  3una-assembly1_A  TM=8.884E-01  e=2.248E-92  Bos taurus
  3bdj-assembly1_B  TM=8.866E-01  e=7.145E-92  Bos taurus
  1n5x-assembly1_B  TM=8.896E-01  e=4.544E-92  Bos taurus

pLDDT: mean 89.39, std 13.4, range [25.55, 98.88]

Radius of gyration: 47.19 Å; Cα contacts (8 Å, |Δi|>4): 5419; chains: 2; bounding box: 91×148×106 Å

InterPro domains:
  IPR000674 Aldehyde oxidase/xanthine dehydrogenase, a/b hammerhead [PF01315] (463-572)
  IPR000674 Aldehyde oxidase/xanthine dehydrogenase, a/b hammerhead [SM01008] (463-573)
  IPR002346 Molybdopterin dehydrogenase, FAD-binding [PF00941] (107-282)
  IPR002888 [2Fe-2S]-binding [PF01799] (2-47)
  IPR005107 CO dehydrogenase flavoprotein, C-terminal [PF03450] (296-402)
  IPR005107 CO dehydrogenase flavoprotein, C-terminal [SM01092] (295-404)
  IPR008274 Aldehyde oxidase/xanthine dehydrogenase, first molybdopterin binding domain [PF02738] (602-831)
  IPR016166 FAD-binding domain, PCMH-type [PS51387] (103-284)
  IPR016167 FAD-binding, type PCMH, subdomain 1 [G3DSA:3.30.43.10] (77-159)
  IPR016169 FAD-binding, type PCMH, subdomain 2 [G3DSA:3.30.465.10] (160-281)
  IPR016208 Aldehyde oxidase/xanthine dehydrogenase-like [PIRSF000127] (1-1211)
  IPR016208 Aldehyde oxidase/xanthine dehydrogenase-like [PTHR11908] (1-1205)
  IPR036318 FAD-binding, type PCMH-like superfamily [SSF56176] (71-281)
  IPR036683 CO dehydrogenase flavoprotein, C-terminal domain superfamily [SSF55447] (293-404)
  IPR036856 Aldehyde oxidase/xanthine dehydrogenase, a/b hammerhead superfamily [SSF54665] (440-573)
  IPR036884 [2Fe-2S]-binding domain superfamily [SSF47741] (7-90)
  IPR037165 Aldehyde oxidase/xanthine dehydrogenase, molybdopterin binding domain superfamily [SSF56003] (577-1201)
  IPR046867 Aldehyde oxidase/xanthine dehydrogenase, second molybdopterin binding domain [PF20256] (861-1123)

Foldseek 3Di:
DLVLLLVLVVVCVVVVPDFAALLNLQQSCFAPDDFFQFCQQVSLVSRVRGPPDDLLLRADDPQDDPPDDPVSSVVSDPDDDCVPPSDDDPVVVVPPDPPCVPPPCVVDQEEEDQEPVVVLVVLVPPDDPFFEDEDFLPCVCVVVPDLDDGSHYYDDLNHDLQADWDQDQFFIKHHQSHFQVVQLVVLCPDDPFQPLSPQLSVQSQQEARPVNRVGHGNNNLLLCCQAVVPQGPSLQSQQQQFKWWWKDDNPDIDIDTSQVSSVDHRPSPDPMDTTIMTGTGDGFDPDPFKDKDKHKDFAWLDRHHQTRTLKIWIKIWIWGDDDDDALWIATQFMWIWITDNARHGIDTLVVLRVQRHGDTDDLVSLLVSLVSQLVVQQHDPPGPLSLLSSLLSNLVSCVRCVVRHVNSPPDDDDDDPPPPCPPPPPCPVVPNLARAYEADDADPPQPPFRAQDDFPCPVCVSVVNDAAQVNDDFDQQAKEKDFQWAQFLKWFWDDKAFAVRDQFPFWDDKAFLVLFDPLADQFQFDDPQGTDGLADDRMAHATLGTHIMIIGSDQVRNVSRSVRMDTDTHPPPDDDFFQDLVSLVVVVFFRDFDPVQADDWFDDQVVLQVPFPDKDAWDKFWAAFFDFPFPFAQKKKWADDPPLAIEMEGLALFQQRLLVRLCRRNNHDSLRYKYWYAERRFCQFLRHGLSSSQRSNQNSCCSSVVHMYIYGDDQQSRLQASQGAKIKMKIKMWGHYLQLHTRHIEMEMRTEQEADNAVQSNLNNLLLQWLLQWLNNTYYYHYTHGYGSFHGYTRGQSHNNLVSNLVSVLVLVLSCVVSVHDSVSSRVVGGDDLVSLCSRPPLQSDDNLVPCFVVQQVVCCVVVVVVVVQVVQVVVLVVDQQKHKFKFKGKTKGKFFAAKWKKKWFADLQRAIEIEILGHHNQLSLQVLLLRLLLSLLCVLVAPPSVCNSVRYDYGIDMCSVDPPSGGHDRLCRSQNRSVNSSVQSPVQSVQLNVLVVVCVVVDVDTDHSNNSSNVCVVVVGGRMGMDIDGADPSHRMYMWIKMKMWMWMAGLSQLDIATAAMAIETEFASHSNRSSLSSLLNSLLQQLLLFAANADFDADPSNGTDDRDCHPGPGDGSNRDHSYYYYYYDHSDDDPRGSRGGHGRRRRSNSNNVRSNVRLVRRLLSLVVSCVVLVLDVDPSDDDDQHTHNYSSSSNVSSPSCSSSSVSVSVVVVD/DLVLLLVLVVVCVVVVPDFAALLNLQQSCFAPDDFFQFCQQVSLVSRLRGPPDDLLLRADDPQDDPPDDPVSSNVSDPDDDCVPPSDDDPPVVVPPDPPCVPPPCVVDQEEEDQEPVVVLVVLVPPDDPFFEDEDFLPCVCVVVPDLDDGSHYYDDLNHDLQADWDQDQFFIKHHQSHFQVVQLVVLCPPDPQQPLSPQLSVQSQQPARPVCRNGHGNNNLLLCCQAVVPQGPSLQSQQQQFKWWWKDDNPDIDIDTSQVSSVDHRPSPHPMDTTIMTGTGDGFPPDPFKDKDKHKDFAWLDRHHQTRTLKIWIKIWIWGDDDDDQLWIATQFMWIWITDNARHGIDTLVVLRVQRHGDTDDLVSLLVSLVSQLVVQQHDPPGPLRLQSSLLSNLVSCVRCVVRHVVSPPDDDDDDPPPPCPPPPPCPVVPNLARAYEDDDADPPQPPFRAQDDFPCPVCVSVVNDAAQVNDDFDQQAKEKDFQWAQFLKWFWDDKAFAVRDQFPFWDDKAFLVLFDPLAHQFQFDDPQGTDGLADDRMAHATLGTHIMIIGSDQVRNVSRSVRMDTDTHPPPDDDFFQDLVVLVVVVFFRDFDPVQADDWFDDQVVLQVPFPDKDAWDKFWAAFFDFPFPFAQKKKWAQDPPLAIEMEGLALFQQRLLVRLCRRNNHDSLRYKYWYAERRFCQFLRHGLSSSNRSNQNSVCSSVVHMYIYGDDQQSRLQASQGAKIKMKIKMWGHYLQLHTRHIEMEMRTEQEADNAVQSNLNNLLLQWLLQWLNNTYYYHYTHGYGSFHGYTRGQSHNNLVSNLVNLLVLVLSCVVSVHDSVSSRVVGGDDLVSLCSRPPLQSDDNLVPCFVVQQVVCCVVVVQVVVQVVQVVVLVVDQQKHKFKFKGKTKGKFFAAKWKKKWFADLQRAIEIEILGHHNQLSLQVLLLRLLLSLLCVLVAPPSVCNSVRYDYGIDMCSVDPPSGGHDRLCRSQNRSVNSSVQSPVQSVQLNVLVVVCVVVDVDTDHSNNSSNVCVVVVGGRMGMDIDGADPSHRMYMWIKMKMWMWMAGLSQLDIATAAMAIETEFASHSNRSSLSSLLNSLLQQLLLFAANADFDADPSNGTDDRDCHPGPGDGSNRDHSYYYYYYDHSYDDPRGSRGGHGRRRGSNSNNSRSNVRLVRRLLSLVVSCVVLVQDPDPSDDDDQHTHNYSSSSNVSSPSCSSSSVSVSVVVVD

Solvent-accessible surface area (backbone atoms only — not comparable to full-atom values): 124260 Å² total; per-residue (Å²): 99,66,64,40,47,50,50,51,51,53,50,31,62,71,40,79,87,45,80,49,34,39,47,54,31,51,57,46,44,34,72,43,78,60,64,58,49,34,53,56,65,58,49,39,57,42,24,69,72,18,76,71,48,58,74,83,55,46,58,87,54,89,56,49,62,93,85,58,50,69,67,56,42,58,67,42,43,78,86,81,47,68,84,78,64,59,72,69,72,55,65,75,73,62,56,69,70,78,69,71,71,61,90,63,59,84,78,43,51,67,46,72,40,64,36,71,68,49,41,46,49,52,62,64,63,50,54,98,79,65,45,75,40,83,32,74,49,62,56,60,44,78,74,55,63,74,86,65,85,60,61,30,37,35,39,50,59,58,15,54,80,20,46,41,73,48,77,57,90,62,23,40,36,41,13,14,47,27,24,40,47,58,50,32,53,55,31,51,66,53,61,91,76,42,64,59,41,39,55,49,23,58,56,54,63,33,50,37,31,67,75,50,22,64,36,29,22,50,34,59,50,46,47,37,20,41,48,67,31,37,71,38,67,65,56,12,49,39,50,22,56,64,17,31,33,34,31,34,52,79,92,43,78,45,79,41,45,41,69,55,54,54,70,41,75,43,46,84,80,46,82,47,40,74,34,29,37,37,39,54,58,76,72,65,66,91,58,94,44,51,48,73,46,73,52,72,50,74,42,39,96,40,82,59,11,68,42,70,51,60,37,35,32,15,38,27,37,36,31,34,50,60,74,93,85,61,60,48,39,27,30,67,39,51,35,47,15,33,24,22,54,45,68,42,52,55,46,66,46,58,72,43,29,60,66,45,36,72,33,65,55,40,53,63,54,50,48,52,40,45,56,52,43,57,72,67,54,68,45,41,91,86,32,81,62,40,67,52,44,37,29,37,54,46,36,52,52,45,67,66,50,48,61,55,42,52,68,37,62,68,73,77,95,74,74,80,80,73,71,72,62,74,57,76,65,73,67,66,77,58,64,62,52,67,45,46,49,68,47,72,76,71,45,80,84,50,55,54,25,12,38,62,64,80,57,69,60,51,68,34,54,71,70,66,56,56,76,43,61,84,63,55,83,64,50,88,72,32,30,12,38,25,65,29,54,36,81,44,23,51,30,32,58,73,46,78,46,35,59,92,74,46,84,54,71,56,58,76,48,76,43,40,56,83,67,47,43,87,72,24,44,74,40,14,29,66,49,99,71,41,70,34,57,45,37,32,66,64,51,37,56,15,8,39,41,37,44,32,38,28,31,6,59,37,58,69,38,8,48,50,42,33,70,39,46,40,73,41,72,43,59,73,97,56,77,82,66,32,80,43,58,68,50,12,62,77,65,69,32,60,56,82,58,58,72,91,40,50,70,79,71,32,74,54,38,69,60,18,47,66,70,25,74,43,73,50,72,77,44,77,50,65,44,54,31,41,72,72,83,44,78,42,54,55,29,19,38,12,34,50,46,64,90,83,20,39,41,30,37,32,28,38,31,18,48,46,54,39,32,50,34,37,16,46,20,57,41,49,58,50,68,36,38,37,30,36,34,66,42,29,48,38,36,54,41,51,18,43,55,62,24,21,36,54,37,31,52,25,38,51,49,2,62,73,68,67,32,33,17,33,34,60,45,55,62,37,58,39,57,40,57,50,41,22,29,55,30,35,42,35,36,35,34,40,16,20,39,94,84,48,43,42,23,10,33,40,38,38,36,40,33,40,23,11,60,41,52,52,58,44,55,46,34,60,32,34,17,48,47,17,36,56,49,47,45,40,63,4,35,40,72,48,78,43,42,21,37,29,20,26,47,35,18,39,49,27,69,42,50,37,27,43,56,18,38,43,54,43,50,55,52,49,47,49,53,15,58,76,67,74,44,62,44,64,59,32,50,61,70,22,48,56,49,71,69,54,36,32,66,74,48,44,78,39,45,64,54,74,87,69,62,52,51,69,59,45,51,53,51,46,40,61,75,61,39,44,68,63,50,53,51,50,36,52,53,46,40,74,76,31,85,61,40,26,38,15,62,26,71,34,76,51,38,35,71,41,57,53,58,61,18,20,14,31,40,33,54,45,78,82,50,24,25,40,32,43,44,34,55,56,42,44,76,76,45,34,60,36,39,35,43,26,31,42,29,33,33,51,37,69,64,69,44,49,66,45,88,54,38,55,81,35,50,44,73,54,59,38,36,47,75,78,47,64,71,24,48,60,46,58,71,48,28,37,50,56,32,32,26,48,7,32,34,55,18,23,53,54,46,36,61,67,45,44,63,56,52,52,51,47,51,68,74,37,94,57,86,54,36,52,53,58,51,39,43,51,38,57,74,67,65,53,74,52,60,33,73,37,62,32,66,66,52,83,85,50,28,42,40,68,40,38,34,30,18,35,16,31,29,37,36,34,56,58,65,16,45,73,43,45,52,32,31,38,36,42,35,46,26,24,34,42,53,32,42,51,52,44,50,21,22,32,47,6,20,23,46,47,24,38,18,48,39,39,53,29,63,54,52,55,48,98,48,34,34,54,66,54,52,41,66,79,64,35,51,69,49,32,59,84,68,41,43,26,31,37,32,44,33,48,41,69,77,49,89,38,87,80,36,63,82,12,36,48,61,40,52,40,58,41,22,48,40,25,50,11,50,50,50,2,45,51,44,13,36,51,54,41,38,46,52,37,34,72,66,70,54,42,95,57,70,90,65,90,79,83,81,56,51,34,48,32,36,65,54,44,19,54,68,44,34,62,56,50,66,61,38,51,36,51,48,54,48,68,73,101,102,65,62,40,47,50,50,51,53,53,49,31,61,71,39,80,86,46,79,48,34,40,46,54,33,50,59,46,45,33,70,44,77,58,63,58,50,34,53,55,64,59,48,38,57,42,23,70,71,18,75,70,48,58,73,84,56,44,58,86,52,90,54,51,61,94,83,58,52,71,67,55,43,58,68,42,45,78,86,81,46,68,85,78,64,58,71,68,73,55,64,76,73,62,56,70,69,77,72,69,71,60,90,61,61,84,77,44,54,66,46,73,41,64,37,71,68,48,43,48,49,51,61,65,62,50,54,96,78,64,44,72,41,83,33,73,50,61,56,59,44,79,75,54,64,75,86,66,85,60,62,31,37,35,39,50,57,58,15,53,78,19,45,41,73,47,76,55,92,63,23,40,35,40,12,15,46,25,25,38,48,57,50,31,52,57,31,52,65,53,61,92,76,42,65,58,40,38,54,50,24,58,57,54,64,32,50,37,31,68,74,52,22,63,37,29,22,50,35,58,50,46,47,36,19,42,49,66,32,40,69,39,68,63,57,11,50,38,51,23,56,66,18,32,34,34,32,33,52,80,93,42,78,44,80,41,43,41,67,55,55,55,68,43,75,42,45,85,81,48,83,47,40,76,32,29,36,38,37,55,57,77,72,65,65,91,58,95,44,51,47,71,48,72,54,73,48,74,44,37,95,40,81,60,12,69,43,70,51,59,36,35,32,16,39,26,36,37,31,34,50,59,72,92,84,57,62,47,39,27,29,66,39,52,35,46,16,33,24,24,54,45,68,42,53,54,43,66,48,58,70,44,27,59,65,45,37,70,31,65,55,38,54,64,52,52,49,52,41,46,57,50,44,57,72,67,53,68,44,41,90,86,32,82,62,41,67,50,44,39,28,37,55,46,37,51,54,47,67,66,50,47,61,56,45,54,70,40,62,70,74,81,92,77,76,79,81,72,71,72,62,74,56,76,67,72,68,67,76,60,63,62,52,68,44,45,52,67,46,72,75,71,46,78,85,49,55,54,25,12,36,63,64,77,57,69,61,51,68,32,54,72,70,67,54,54,73,42,60,85,63,55,85,64,48,87,72,33,28,11,39,24,67,30,55,37,81,44,24,54,28,31,57,74,46,78,46,35,60,90,75,47,84,54,72,58,57,75,48,74,42,41,55,83,68,48,42,87,72,22,44,74,41,14,30,68,48,99,71,40,69,34,56,47,36,32,67,63,50,38,55,14,9,40,41,37,41,33,38,28,32,8,59,37,58,68,37,6,48,50,41,34,68,41,46,42,73,42,71,44,61,74,99,55,80,82,67,33,81,45,59,67,51,12,62,76,65,68,33,61,56,81,57,57,73,89,40,50,69,78,70,33,74,55,36,69,62,17,46,67,68,26,73,44,72,50,72,78,43,76,50,66,45,56,31,39,73,71,83,45,77,43,54,54,29,19,37,13,35,51,47,66,89,82,19,39,42,31,37,34,28,38,32,18,49,47,52,36,32,50,33,35,16,45,19,57,41,50,59,48,68,37,38,37,29,36,33,66,42,29,49,39,35,52,42,52,18,42,57,63,23,21,35,55,38,31,51,24,38,51,50,3,63,74,68,66,32,33,17,33,36,62,44,53,62,37,58,38,57,41,57,51,41,22,29,55,30,36,44,37,36,34,34,39,16,19,38,95,85,46,43,42,24,10,34,38,38,39,36,41,34,40,22,10,60,39,51,54,57,42,55,46,34,60,32,34,18,48,47,16,36,56,51,48,45,40,62,5,35,40,70,48,77,43,43,22,38,29,20,26,45,35,18,37,48,27,71,40,48,38,27,42,58,16,37,44,52,43,49,54,51,48,47,51,53,16,59,76,67,72,45,62,46,65,58,33,51,60,69,22,48,58,50,69,69,55,35,32,68,74,47,45,78,37,47,66,52,72,87,69,62,50,50,70,60,47,51,54,51,46,41,60,76,61,39,43,68,64,50,53,50,50,36,54,52,48,40,74,74,31,88,60,40,25,39,16,63,27,72,34,75,51,39,34,70,40,56,53,57,63,18,20,14,31,40,33,57,44,77,81,48,25,25,40,31,41,44,33,53,53,42,41,76,78,45,36,59,35,41,37,40,26,31,41,30,32,34,51,36,69,63,68,44,48,67,45,86,54,38,55,81,35,50,43,72,54,60,38,37,47,75,78,47,66,70,24,50,60,45,58,72,47,28,35,50,55,31,33,28,47,6,33,33,55,18,22,52,54,47,37,61,66,44,45,62,56,52,52,50,46,53,69,74,38,93,59,87,52,36,53,52,59,52,37,43,50,36,58,76,68,67,53,72,51,60,33,72,38,63,32,67,65,51,83,86,50,27,40,42,68,38,39,34,31,16,36,16,32,27,39,35,33,56,58,65,15,46,73,45,43,54,32,32,38,37,40,36,49,26,24,34,41,55,32,42,52,51,44,51,20,22,32,46,7,20,23,48,50,25,38,17,47,39,37,54,28,65,53,53,55,48,98,47,36,36,55,65,54,54,41,65,78,65,36,51,68,50,32,59,82,68,42,42,25,32,38,32,42,33,47,40,69,76,49,88,39,87,78,34,63,81,13,36,48,59,40,53,39,57,40,22,49,39,22,51,12,49,50,48,2,46,51,42,13,36,51,54,40,40,46,51,35,34,73,65,69,53,42,96,58,69,89,63,89,78,83,80,57,52,34,45,32,36,65,55,44,19,54,68,44,34,63,58,50,66,61,36,51,37,51,47,54,48,68,72,101